Protein 7AL4 (pdb70)

Nearest PDB structures (foldseek):
  7al4-assembly2_C  TM=1.002E+00  e=0.000E+00  Felis catus
  7al4-assembly1_A  TM=9.936E-01  e=0.000E+00  Felis catus
  6sem-assembly2_A  TM=9.469E-01  e=6.410E-75  synthetic construct
  6sf0-assembly2_C-2  TM=9.370E-01  e=1.405E-74  synthetic construct
  6sek-assembly1_B  TM=9.718E-01  e=6.486E-70  synthetic construct

Secondary structure (DSSP, 8-state):
--EEEEE--BHHHHHHHHHHHHTT-EEEEE-SSSSSBGGGS--SS--TTS----TT-B-SS-TTTSSBTTBPPPTTS-SS-BHHHHHHHHHHHHHHTT-GGGEESS-EEEEEEE-TTHHHH--EEEEEEETTEEE--EESEEEE---SSSSB---GGGSTT-TT--SEEEEGGG---GGGGSS-EEEEES--HHHHHHHHHHHTT-SEEEEE-SS---EE-SSTGGG--THHHHSBHHHHHHHHSS-HHHHHHHHHHHHHTTS-HHHHT---SS-SS-PPPEE-SSHHHHHHTTSEEEE--EEEEETTEEEETT--S-EE-SEEEE---B----SSS-TTT----SS----BTTTB-S-SSS--EEE-S--EESS-HHHHHHHHHHHHHHHHTTSS----HHHHHHHHHHHHTT---SSSS---SSSEE-HHHHHHHHHHHTT----HHHHHHH-HHHHHHHHTSB--GGGGTTSSTT--STHHHHHHHHHHHHHHTT--S--------SS------/--EEEEE--BHHHHHHHHHHHHTT-EEEEE-SSSSSBTTSS--SS--TTS----TT-B-SS-TTTSS-TT-PPPTTS-SS-BHHHHHHHHHHHHHHTT-GGGEESS-EEEEEEE-TTHHHH--EEEEEEBTTB----EESEEEE---SSSSB---GGGSTT-TT--SEEEEGGG---GGGSSS-EEEEES--HHHHHHHHHHHTT-SEEEEE-SS---EE-SS-GGG--HHHHHSBHHHHHHHHSS-HHHHHHHHHHHHHTTS-HHHHT---SS-SS-PPPEE-SSHHHHHHTTSSEEE--EEEE-SSEEEETT--S-EE-SEEEE---B----TTS-TTT----SS----BTTTB-S-SSS--EEE-S--EESS-HHHHHHHHHHHHHHHHTTSS----HHHHHHHHHHHHTT---SSSS---SSSEE-HHHHHHHHHHHTT----HHHHHHH-HHHHHHHHTSB--GGGGTTSSTT--STHHHHHHHHHHHHHHTT--S----------TTTSSTTS----/--EEEEE--BHHHHHHHHHHHHTT-EEEEE-SSSSSBTTSS--SS--TTS----TT-B-SS-TTTSS-TT-PPPTTS-SS-BHHHHHHHHHHHHHHTT-GGGEESS-EEEEEEE-TTHHHH--EEEEEEBTTB----EESEEEE---SSSSB---GGGSTT-TT--SEEEEGGG---GGGSSS-EEEEES--HHHHHHHHHHHTT-SEEEEE-SS---EE-SSTGGG--THHHHSBHHHHHHHHSS-HHHHHHHHHHHHHTTS-HHHHT---SS-SS-PPPEE-SSHHHHHHTTSSEEE--EEEE-SSEEEETT--S-EE-SEEEE---B----SSS-TT---SS----BTTTB-S-SSS----S--EESS-HHHHHHHHHHHHHHHHTTSS----HHHHHHHHHHHHTT---SSSS---SSSEE-HHHHHHHHHHHTT----HHHHHHH-HHHHHHHHTSB--GGGGTTSSTT--STHHHHHHHHHHHHHHTT--S------S---SSSGGG-------/--EEEEE--BHHHHHHHHHHHHTT-EEEEE-SSSSSBGGGS--SS--TTS----TT-B-SS-TTTSS-TT-PPPTTS-SS-BHHHHHHHHHHHHHHTT-GGGEESS-EEEEEEE-TTHHHH--EEEEEEBTTB----EESEEEE---SSSSB---GGGSTT-TT--SEEEEGGG---GGGGSS-EEEEES--HHHHHHHHHHHTT-SEEEEE-SS---EE-SS-GGG--THHHHSBHHHHHHHHSS-HHHHHHHHHHHHHTTS-HHHHT---SS-SS-PPPEE-SSHHHHHHTTSSEEE--EEEE-SSEEEETT--S-EE-SEEEE---B----SSS-TTT----SS----BTTTB-S-SSS--EEE-S--EESS-HHHHHHHHHHHHHHHHTTSS----HHHHHHHHHHHHTT---SSSS---SSSEE-HHHHHHHHHHHTT----HHHHHHH-HHHHHHHHTSB--GGGGTTSSTT--STHHHHHHHHHHHHHHTT--S------S-SSSTTTTTTTS----

Sequence (2084 aa):
AKRVAIVGAGVSGLASIKCCLEEGLEPTCFERSDDLGGLWRFTEHVEEGRASLYKSVVSNSCKEMSCYSDFPFPEDYPNYVPNSQFLEYLKMYANRFNLLKHIQFKTKVCSVTKCPDFTVTGQWEVVTQHEGKQESAIFDAVMVCTGFLTDPYLPLDSFPGINTFKGQYFHSRQYKHPDIFKDKRVLVVGMGNSGTDIAVEASHLAKKVFLSTTGGAWVMSRVFDSGYPWDMVFTTRFQNMLRNSLPTPIVTWLMARKMNSWFNHANYGLVPEDRTQLREPVLNDELPGCIITGKVLIKPSIKEVKENSVIFNNTPKEEPIDIIVFATGYTFAFPFLDESVVKVENGQASLYKYIFPAHLPKPTLAVIGLIKPLGSIIPTGETQARWAVRVLKGINKLPPQSVMIEEVNARKENKPSGFGLCYCKALQSDYITYIDELLTYINAKPNLLSMLLTDPRLALTIFFGPCTPYQFRLTGPGKWEGARNAILTQWDRTFKVTKTRIVQASLLKLLSLPVLLLALLLMCAKRVAIVGAGVSGLASIKCCLEEGLEPTCFERSDDLGGLWRFTEHVEEGRASLYKSVVSNSCKEMSCYSDFPFPEDYPNYVPNSQFLEYLKMYANRFNLLKHIQFKTKVCSVTKCPDFTVTGQWEVVTQHEGKQESAIFDAVMVCTGFLTDPYLPLDSFPGINTFKGQYFHSRQYKHPDIFKDKRVLVVGMGNSGTDIAVEASHLAKKVFLSTTGGAWVMSRVFDSGYPWDMVFTTRFQNMLRNSLPTPIVTWLMARKMNSWFNHANYGLVPEDRTQLREPVLNDELPGCIITGKVLIKPSIKEVKENSVIFNNTPKEEPIDIIVFATGYTFAFPFLDESVVENGQASLYKYIFPAHLPKPTVIGLIKPLGSIIPTGETQARWAVRVLKGINKLPPQSVMIEEVNARKENKPSGFGLCYCKALQSDYITYIDELLTYINAKPNLLSMLLTDPRLALTIFFGPCTPYQFRLTGPGKWEGARNAILTQWDRTFKVTKTRIVQESPSPFASLLKLLSLPVLLLAKRVAIVGAGVSGLASIKCCLEEGLEPTCFERSDDLGGLWRFTEHVEEGRASLYKSVVSNSCKEMSCYSDFPFPEDYPNYVPNSQFLEYLKMYANRFNLLKHIQFKTKVCSVTKCPDFTVTGQWEVVTQHEGKQESAIFDAVMVCTGFLTDPYLPLDSFPGINTFKGQYFHSRQYKHPDIFKDKRVLVVGMGNSGTDIAVEASHLAKKVFLSTTGGAWVMSRVFDSGYPWDMVFTTRFQNMLRNSLPTPIVTWLMARKMNSWFNHANYGLVPEDRTQLREPVLNDELPGCIITGKVLIKPSIKEVKENSVIFNNTPKEEPIDIIVFATGYTFAFPFLDESVVKVENGQASLYKYIFPAHLPKPTLAVIGLIKPLGSIIPTGETQARWAVRVLKGINKLPPQSVMIEEVNARKENKPSGFGLCYCKALQSDYITYIDELLTYINAKPNLLSMLLTDPRLALTIFFGPCTPYQFRLTGPGKWEGARNAILTQWDRTFKVTKTRIVQESPSPFASLLKLLSLPVLLAKRVAIVGAGVSGLASIKCCLEEGLEPTCFERSDDLGGLWRFTEHVEEGRASLYKSVVSNSCKEMSCYSDFPFPEDYPNYVPNSQFLEYLKMYANRFNLLKHIQFKTKVCSVTKCPDFTVTGQWEVVTQHEGKQESAIFDAVMVCTGFLTDPYLPLDSFPGINTFKGQYFHSRQYKHPDIFKDKRVLVVGMGNSGTDIAVEASHLAKKVFLSTTGGAWVMSRVFDSGYPWDMVFTTRFQNMLRNSLPTPIVTWLMARKMNSWFNHANYGLVPEDRTQLREPVLNDELPGCIITGKVLIKPSIKEVKENSVIFNNTPKEEPIDIIVFATGYTFAFPFLDESVVKVENGQASLYKYIFPAHLPKPTLAVIGLIKPLGSIIPTGETQARWAVRVLKGINKLPPQSVMIEEVNARKENKPSGFGLCYCKALQSDYITYIDELLTYINAKPNLLSMLLTDPRLALTIFFGPCTPYQFRLTGPGKWEGARNAILTQWDRTFKVTKTRIVQESPSPFASLLKLL

B-factor: mean 87.75, std 40.33, range [3.34, 261.52]

Structure (mmCIF, N/CA/C/O backbone):
data_7AL4
#
_entry.id   7AL4
#
_cell.length_a   115.919
_cell.length_b   92.453
_cell.length_c   156.688
_cell.angle_alpha   90.00
_cell.angle_beta   95.12
_cell.angle_gamma   90.00
#
_symmetry.space_group_name_H-M   'P 1 21 1'
#
loop_
_entity.id
_entity.type
_entity.pdbx_description
1 polymer 'Ancestral Flavin-containing monooxygenase 1 (mammalian)'
2 non-polymer 'FLAVIN-ADENINE DINUCLEOTIDE'
3 non-polymer 'NADP NICOTINAMIDE-ADENINE-DINUCLEOTIDE PHOSPHATE'
4 non-polymer DODECYL-BETA-D-MALTOSIDE
5 non-polymer GLYCEROL
6 non-polymer 'CHLORIDE ION'
7 water water
#
loop_
_atom_site.group_PDB
_atom_site.id
_atom_site.type_symbol
_atom_site.label_atom_id
_atom_site.label_alt_id
_atom_site.label_comp_id
_atom_site.label_asym_id
_atom_site.label_entity_id
_atom_site.label_seq_id
_atom_site.pdbx_PDB_ins_code
_atom_site.Cartn_x
_atom_site.Cartn_y
_atom_site.Cartn_z
_atom_site.occupancy
_atom_site.B_iso_or_equiv
_atom_site.auth_seq_id
_atom_site.auth_comp_id
_atom_site.auth_asym_id
_atom_site.auth_atom_id
_atom_site.pdbx_PDB_model_num
ATOM 1 N N . ALA A 1 2 ? -34.309 -24.374 -85.579 1.00 74.79 2 ALA D N 1
ATOM 2 C CA . ALA A 1 2 ? -34.913 -25.187 -86.689 1.00 74.04 2 ALA D CA 1
ATOM 3 C C . ALA A 1 2 ? -35.790 -26.325 -86.123 1.00 70.05 2 ALA D C 1
ATOM 4 O O . ALA A 1 2 ? -36.683 -26.801 -86.852 1.00 77.69 2 ALA D O 1
ATOM 6 N N . LYS A 1 3 ? -35.565 -26.720 -84.865 1.00 59.86 3 LYS D N 1
ATOM 7 C CA . LYS A 1 3 ? -36.195 -27.891 -84.187 1.00 55.34 3 LYS D CA 1
ATOM 8 C C . LYS A 1 3 ? -37.716 -27.691 -84.069 1.00 52.97 3 LYS D C 1
ATOM 9 O O . LYS A 1 3 ? -38.148 -26.636 -83.564 1.00 47.88 3 LYS D O 1
ATOM 15 N N . ARG A 1 4 ? -38.486 -28.691 -84.516 1.00 53.80 4 ARG D N 1
ATOM 16 C CA . ARG A 1 4 ? -39.977 -28.751 -84.431 1.00 54.06 4 ARG D CA 1
ATOM 17 C C . ARG A 1 4 ? -40.412 -29.234 -83.038 1.00 51.07 4 ARG D C 1
ATOM 18 O O . ARG A 1 4 ? -40.129 -30.404 -82.705 1.00 51.55 4 ARG D O 1
ATOM 26 N N . VAL A 1 5 ? -41.112 -28.390 -82.275 1.00 47.50 5 VAL D N 1
ATOM 27 C CA . VAL A 1 5 ? -41.542 -28.706 -80.877 1.00 47.07 5 VAL D CA 1
ATOM 28 C C . VAL A 1 5 ? -43.071 -28.845 -80.833 1.00 45.13 5 VAL D C 1
ATOM 29 O O . VAL A 1 5 ? -43.779 -27.941 -81.315 1.00 44.55 5 VAL D O 1
ATOM 33 N N . ALA A 1 6 ? -43.549 -29.959 -80.277 1.00 43.78 6 ALA D N 1
ATOM 34 C CA . ALA A 1 6 ? -44.982 -30.223 -79.997 1.00 41.58 6 ALA D CA 1
ATOM 35 C C . ALA A 1 6 ? -45.302 -29.748 -78.585 1.00 37.37 6 ALA D C 1
ATOM 36 O O . ALA A 1 6 ? -44.639 -30.220 -77.642 1.00 33.57 6 ALA D O 1
ATOM 38 N N . ILE A 1 7 ? -46.281 -28.852 -78.470 1.00 36.73 7 ILE D N 1
ATOM 39 C CA . ILE A 1 7 ? -46.777 -28.312 -77.168 1.00 36.60 7 ILE D CA 1
ATOM 40 C C . ILE A 1 7 ? -48.166 -28.894 -76.890 1.00 34.90 7 ILE D C 1
ATOM 41 O O . ILE A 1 7 ? -49.077 -28.671 -77.707 1.00 34.65 7 ILE D O 1
ATOM 46 N N . VAL A 1 8 ? -48.313 -29.629 -75.790 1.00 33.74 8 VAL D N 1
ATOM 47 C CA . VAL A 1 8 ? -49.611 -30.253 -75.393 1.00 35.26 8 VAL D CA 1
ATOM 48 C C . VAL A 1 8 ? -50.322 -29.294 -74.437 1.00 36.41 8 VAL D C 1
ATOM 49 O O . VAL A 1 8 ? -49.848 -29.141 -73.290 1.00 36.84 8 VAL D O 1
ATOM 53 N N . GLY A 1 9 ? -51.405 -28.672 -74.909 1.00 37.11 9 GLY D N 1
ATOM 54 C CA . GLY A 1 9 ? -52.249 -27.756 -74.112 1.00 37.91 9 GLY D CA 1
ATOM 55 C C . GLY A 1 9 ? -51.859 -26.306 -74.318 1.00 36.22 9 GLY D C 1
ATOM 56 O O . GLY A 1 9 ? -50.661 -26.039 -74.505 1.00 35.78 9 GLY D O 1
ATOM 57 N N . ALA A 1 10 ? -52.849 -25.413 -74.305 1.00 35.84 10 ALA D N 1
ATOM 58 C CA . ALA A 1 10 ? -52.679 -23.950 -74.483 1.00 36.53 10 ALA D CA 1
ATOM 59 C C . ALA A 1 10 ? -53.100 -23.220 -73.204 1.00 33.63 10 ALA D C 1
ATOM 60 O O . ALA A 1 10 ? -53.685 -22.119 -73.289 1.00 30.39 10 ALA D O 1
ATOM 62 N N . GLY A 1 11 ? -52.795 -23.821 -72.056 1.00 32.42 11 GLY D N 1
ATOM 63 C CA . GLY A 1 11 ? -52.930 -23.150 -70.752 1.00 31.47 11 GLY D CA 1
ATOM 64 C C . GLY A 1 11 ? -51.849 -22.099 -70.580 1.00 29.68 11 GLY D C 1
ATOM 65 O O . GLY A 1 11 ? -51.077 -21.878 -71.531 1.00 30.08 11 GLY D O 1
ATOM 66 N N . VAL A 1 12 ? -51.805 -21.476 -69.406 1.00 28.47 12 VAL D N 1
ATOM 67 C CA . VAL A 1 12 ? -50.697 -20.584 -68.956 1.00 27.85 12 VAL D CA 1
ATOM 68 C C . VAL A 1 12 ? -49.361 -21.189 -69.385 1.00 27.00 12 VAL D C 1
ATOM 69 O O . VAL A 1 12 ? -48.588 -20.496 -70.054 1.00 28.47 12 VAL D O 1
ATOM 73 N N . SER A 1 13 ? -49.107 -22.432 -68.974 1.00 26.36 13 SER D N 1
ATOM 74 C CA . SER A 1 13 ? -47.866 -23.210 -69.260 1.00 26.27 13 SER D CA 1
ATOM 75 C C . SER A 1 13 ? -47.667 -23.373 -70.781 1.00 25.71 13 SER D C 1
ATOM 76 O O . SER A 1 13 ? -46.539 -23.151 -71.288 1.00 23.23 13 SER D O 1
ATOM 79 N N . GLY A 1 14 ? -48.732 -23.753 -71.490 1.00 26.03 14 GLY D N 1
ATOM 80 C CA . GLY A 1 14 ? -48.720 -23.906 -72.959 1.00 26.02 14 GLY D CA 1
ATOM 81 C C . GLY A 1 14 ? -48.231 -22.648 -73.641 1.00 25.51 14 GLY D C 1
ATOM 82 O O . GLY A 1 14 ? -47.216 -22.716 -74.354 1.00 24.91 14 GLY D O 1
ATOM 83 N N . LEU A 1 15 ? -48.930 -21.537 -73.402 1.00 25.79 15 LEU D N 1
ATOM 84 C CA . LEU A 1 15 ? -48.668 -20.225 -74.057 1.00 26.41 15 LEU D CA 1
ATOM 85 C C . LEU A 1 15 ? -47.202 -19.832 -73.849 1.00 26.59 15 LEU D C 1
ATOM 86 O O . LEU A 1 15 ? -46.553 -19.424 -74.832 1.00 26.45 15 LEU D O 1
ATOM 91 N N . ALA A 1 16 ? -46.706 -19.980 -72.619 1.00 26.98 16 ALA D N 1
ATOM 92 C CA . ALA A 1 16 ? -45.302 -19.689 -72.234 1.00 27.51 16 ALA D CA 1
ATOM 93 C C . ALA A 1 16 ? -44.354 -20.487 -73.134 1.00 28.15 16 ALA D C 1
ATOM 94 O O . ALA A 1 16 ? -43.390 -19.912 -73.665 1.00 28.94 16 ALA D O 1
ATOM 96 N N . SER A 1 17 ? -44.642 -21.772 -73.301 1.00 29.12 17 SER D N 1
ATOM 97 C CA . SER A 1 17 ? -43.834 -22.694 -74.133 1.00 30.12 17 SER D CA 1
ATOM 98 C C . SER A 1 17 ? -43.815 -22.164 -75.566 1.00 32.25 17 SER D C 1
ATOM 99 O O . SER A 1 17 ? -42.702 -22.001 -76.115 1.00 35.73 17 SER D O 1
ATOM 102 N N . ILE A 1 18 ? -44.994 -21.879 -76.133 1.00 32.57 18 ILE D N 1
ATOM 103 C CA . ILE A 1 18 ? -45.122 -21.356 -77.529 1.00 32.66 18 ILE D CA 1
ATOM 104 C C . ILE A 1 18 ? -44.210 -20.136 -77.645 1.00 32.52 18 ILE D C 1
ATOM 105 O O . ILE A 1 18 ? -43.335 -20.137 -78.540 1.00 31.67 18 ILE D O 1
ATOM 110 N N . LYS A 1 19 ? -44.410 -19.166 -76.746 1.00 32.39 19 LYS D N 1
ATOM 111 C CA . LYS A 1 19 ? -43.657 -17.880 -76.698 1.00 33.93 19 LYS D CA 1
ATOM 112 C C . LYS A 1 19 ? -42.155 -18.142 -76.588 1.00 35.00 19 LYS D C 1
ATOM 113 O O . LYS A 1 19 ? -41.390 -17.576 -77.413 1.00 36.55 19 LYS D O 1
ATOM 119 N N . CYS A 1 20 ? -41.760 -18.936 -75.594 1.00 34.73 20 CYS D N 1
ATOM 120 C CA . CYS A 1 20 ? -40.339 -19.289 -75.322 1.00 38.12 20 CYS D CA 1
ATOM 121 C C . CYS A 1 20 ? -39.704 -20.006 -76.524 1.00 40.08 20 CYS D C 1
ATOM 122 O O . CYS A 1 20 ? -38.490 -19.786 -76.757 1.00 38.10 20 CYS D O 1
ATOM 125 N N . CYS A 1 21 ? -40.491 -20.827 -77.232 1.00 41.54 21 CYS D N 1
ATOM 126 C CA . CYS A 1 21 ? -40.097 -21.509 -78.497 1.00 42.72 21 CYS D CA 1
ATOM 127 C C . CYS A 1 21 ? -39.799 -20.460 -79.571 1.00 45.74 21 CYS D C 1
ATOM 128 O O . CYS A 1 21 ? -38.636 -20.385 -79.998 1.00 51.69 21 CYS D O 1
ATOM 131 N N . LEU A 1 22 ? -40.815 -19.701 -79.990 1.00 46.34 22 LEU D N 1
ATOM 132 C CA . LEU A 1 22 ? -40.677 -18.578 -80.961 1.00 48.58 22 LEU D CA 1
ATOM 133 C C . LEU A 1 22 ? -39.417 -17.770 -80.632 1.00 48.18 22 LEU D C 1
ATOM 134 O O . LEU A 1 22 ? -38.625 -17.491 -81.569 1.00 45.24 22 LEU D O 1
ATOM 139 N N . GLU A 1 23 ? -39.252 -17.433 -79.347 1.00 47.80 23 GLU D N 1
ATOM 140 C CA . GLU A 1 23 ? -38.203 -16.505 -78.829 1.00 49.14 23 GLU D CA 1
ATOM 141 C C . GLU A 1 23 ? -36.810 -17.087 -79.103 1.00 44.21 23 GLU D C 1
ATOM 142 O O . GLU A 1 23 ? -35.941 -16.342 -79.577 1.00 43.57 23 GLU D O 1
ATOM 148 N N . GLU A 1 24 ? -36.615 -18.376 -78.831 1.00 41.42 24 GLU D N 1
ATOM 149 C CA . GLU A 1 24 ? -35.326 -19.085 -79.073 1.00 41.10 24 GLU D CA 1
ATOM 150 C C . GLU A 1 24 ? -35.318 -19.687 -80.490 1.00 42.00 24 GLU D C 1
ATOM 151 O O . GLU A 1 24 ? -34.444 -20.550 -80.773 1.00 42.40 24 GLU D O 1
ATOM 157 N N . GLY A 1 25 ? -36.236 -19.228 -81.354 1.00 39.76 25 GLY D N 1
ATOM 158 C CA . GLY A 1 25 ? -36.302 -19.582 -82.789 1.00 36.87 25 GLY D CA 1
ATOM 159 C C . GLY A 1 25 ? -36.445 -21.074 -83.021 1.00 34.55 25 GLY D C 1
ATOM 160 O O . GLY A 1 25 ? -35.633 -21.630 -83.748 1.00 33.28 25 GLY D O 1
ATOM 161 N N . LEU A 1 26 ? -37.425 -21.708 -82.384 1.00 35.87 26 LEU D N 1
ATOM 162 C CA . LEU A 1 26 ? -37.854 -23.096 -82.696 1.00 37.07 26 LEU D CA 1
ATOM 163 C C . LEU A 1 26 ? -39.210 -23.020 -83.383 1.00 37.99 26 LEU D C 1
ATOM 164 O O . LEU A 1 26 ? -39.705 -21.910 -83.548 1.00 40.05 26 LEU D O 1
ATOM 169 N N . GLU A 1 27 ? -39.771 -24.158 -83.778 1.00 41.73 27 GLU D N 1
ATOM 170 C CA . GLU A 1 27 ? -41.058 -24.210 -84.524 1.00 47.66 27 GLU D CA 1
ATOM 171 C C . GLU A 1 27 ? -42.094 -24.913 -83.649 1.00 44.79 27 GLU D C 1
ATOM 172 O O . GLU A 1 27 ? -42.233 -26.137 -83.674 1.00 44.07 27 GLU D O 1
ATOM 178 N N . PRO A 1 28 ? -42.846 -24.160 -82.820 1.00 41.40 28 PRO D N 1
ATOM 179 C CA . PRO A 1 28 ? -43.852 -24.766 -81.957 1.00 39.73 28 PRO D CA 1
ATOM 180 C C . PRO A 1 28 ? -45.174 -25.044 -82.682 1.00 37.96 28 PRO D C 1
ATOM 181 O O . PRO A 1 28 ? -45.659 -24.174 -83.401 1.00 34.95 28 PRO D O 1
ATOM 185 N N . THR A 1 29 ? -45.677 -26.267 -82.498 1.00 37.57 29 THR D N 1
ATOM 186 C CA . THR A 1 29 ? -47.054 -26.696 -82.853 1.00 37.84 29 THR D CA 1
ATOM 187 C C . THR A 1 29 ? -47.755 -27.143 -81.566 1.00 36.02 29 THR D C 1
ATOM 188 O O . THR A 1 29 ? -47.335 -28.158 -80.969 1.00 35.29 29 THR D O 1
ATOM 192 N N . CYS A 1 30 ? -48.771 -26.380 -81.160 1.00 34.27 30 CYS D N 1
ATOM 193 C CA . CYS A 1 30 ? -49.473 -26.507 -79.856 1.00 32.48 30 CYS D CA 1
ATOM 194 C C . CYS A 1 30 ? -50.877 -27.089 -80.032 1.00 30.80 30 CYS D C 1
ATOM 195 O O . CYS A 1 30 ? -51.723 -26.443 -80.678 1.00 29.98 30 CYS D O 1
ATOM 198 N N . PHE A 1 31 ? -51.102 -28.254 -79.434 1.00 29.46 31 PHE D N 1
ATOM 199 C CA . PHE A 1 31 ? -52.379 -29.005 -79.509 1.00 29.91 31 PHE D CA 1
ATOM 200 C C . PHE A 1 31 ? -53.188 -28.732 -78.245 1.00 31.46 31 PHE D C 1
ATOM 201 O O . PHE A 1 31 ? -52.797 -29.201 -77.161 1.00 31.71 31 PHE D O 1
ATOM 209 N N . GLU A 1 32 ? -54.269 -27.968 -78.393 1.00 33.76 32 GLU D N 1
ATOM 210 C CA . GLU A 1 32 ? -55.278 -27.723 -77.328 1.00 34.74 32 GLU D CA 1
ATOM 211 C C . GLU A 1 32 ? -56.484 -28.621 -77.612 1.00 35.28 32 GLU D C 1
ATOM 212 O O . GLU A 1 32 ? -56.848 -28.762 -78.783 1.00 36.66 32 GLU D O 1
ATOM 218 N N . ARG A 1 33 ? -57.064 -29.216 -76.577 1.00 37.86 33 ARG D N 1
ATOM 219 C CA . ARG A 1 33 ? -58.188 -30.182 -76.708 1.00 41.32 33 ARG D CA 1
ATOM 220 C C . ARG A 1 33 ? -59.528 -29.441 -76.687 1.00 41.09 33 ARG D C 1
ATOM 221 O O . ARG A 1 33 ? -60.505 -29.959 -77.260 1.00 41.80 33 ARG D O 1
ATOM 229 N N . SER A 1 34 ? -59.579 -28.291 -76.020 1.00 41.77 34 SER D N 1
ATOM 230 C CA . SER A 1 34 ? -60.782 -27.419 -75.968 1.00 43.79 34 SER D CA 1
ATOM 231 C C . SER A 1 34 ? -60.744 -26.441 -77.145 1.00 43.79 34 SER D C 1
ATOM 232 O O . SER A 1 34 ? -59.828 -26.568 -77.977 1.00 44.10 34 SER D O 1
ATOM 235 N N . ASP A 1 35 ? -61.701 -25.512 -77.202 1.00 44.23 35 ASP D N 1
ATOM 236 C CA . ASP A 1 35 ? -61.948 -24.639 -78.383 1.00 45.14 35 ASP D CA 1
ATOM 237 C C . ASP A 1 35 ? -61.341 -23.250 -78.169 1.00 41.58 35 ASP D C 1
ATOM 238 O O . ASP A 1 35 ? -61.533 -22.398 -79.039 1.00 41.37 35 ASP D O 1
ATOM 243 N N . ASP A 1 36 ? -60.642 -23.030 -77.058 1.00 41.19 36 ASP D N 1
ATOM 244 C CA . ASP A 1 36 ? -59.932 -21.749 -76.794 1.00 43.32 36 ASP D CA 1
ATOM 245 C C .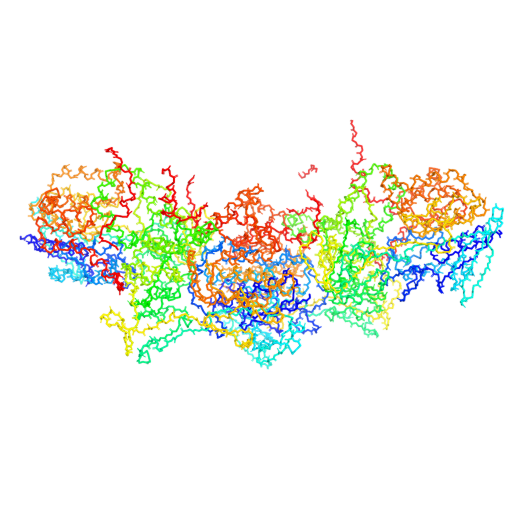 ASP A 1 36 ? -58.892 -21.956 -75.691 1.00 40.86 36 ASP D C 1
ATOM 246 O O . ASP A 1 36 ? -59.028 -22.896 -74.890 1.00 39.21 36 ASP D O 1
ATOM 251 N N . LEU A 1 37 ? -57.882 -21.090 -75.682 1.00 41.47 37 LEU D N 1
ATOM 252 C CA . LEU A 1 37 ? -56.717 -21.139 -74.756 1.00 41.57 37 LEU D CA 1
ATOM 253 C C . LEU A 1 37 ? -57.176 -20.874 -73.314 1.00 40.71 37 LEU D C 1
ATOM 254 O O . LEU A 1 37 ? -58.390 -20.730 -73.088 1.00 33.90 37 LEU D O 1
ATOM 259 N N . GLY A 1 38 ? -56.204 -20.809 -72.398 1.00 42.96 38 GLY D N 1
ATOM 260 C CA . GLY A 1 38 ? -56.377 -20.456 -70.975 1.00 43.05 38 GLY D CA 1
ATOM 261 C C . GLY A 1 38 ? -56.436 -21.688 -70.089 1.00 44.47 38 GLY D C 1
ATOM 262 O O . GLY A 1 38 ? -55.879 -21.649 -68.942 1.00 39.52 38 GLY D O 1
ATOM 263 N N . GLY A 1 39 ? -57.082 -22.740 -70.608 1.00 47.22 39 GLY D N 1
ATOM 264 C CA . GLY A 1 39 ? -57.527 -23.907 -69.822 1.00 49.75 39 GLY D CA 1
ATOM 265 C C . GLY A 1 39 ? -58.331 -23.475 -68.598 1.00 48.07 39 GLY D C 1
ATOM 266 O O . GLY A 1 39 ? -59.528 -23.138 -68.741 1.00 48.19 39 GLY D O 1
ATOM 267 N N . LEU A 1 40 ? -57.684 -23.449 -67.435 1.00 44.94 40 LEU D N 1
ATOM 268 C CA . LEU A 1 40 ? -58.360 -23.190 -66.138 1.00 44.45 40 LEU D CA 1
ATOM 269 C C . LEU A 1 40 ? -59.048 -21.832 -66.189 1.00 38.54 40 LEU D C 1
ATOM 270 O O . LEU A 1 40 ? -60.253 -21.750 -65.889 1.00 37.25 40 LEU D O 1
ATOM 275 N N . TRP A 1 41 ? -58.260 -20.820 -66.519 1.00 34.19 41 TRP D N 1
ATOM 276 C CA . TRP A 1 41 ? -58.637 -19.398 -66.368 1.00 34.39 41 TRP D CA 1
ATOM 277 C C . TRP A 1 41 ? -59.807 -19.066 -67.287 1.00 35.95 41 TRP D C 1
ATOM 278 O O . TRP A 1 41 ? -60.508 -18.074 -67.009 1.00 41.21 41 TRP D O 1
ATOM 289 N N . ARG A 1 42 ? -60.034 -19.863 -68.325 1.00 36.07 42 ARG D N 1
ATOM 290 C CA . ARG A 1 42 ? -61.262 -19.695 -69.141 1.00 37.86 42 ARG D CA 1
ATOM 291 C C . ARG A 1 42 ? -62.423 -20.324 -68.369 1.00 39.80 42 ARG D C 1
ATOM 292 O O . ARG A 1 42 ? -62.507 -21.565 -68.327 1.00 38.74 42 ARG D O 1
ATOM 300 N N . PHE A 1 43 ? -63.257 -19.489 -67.749 1.00 42.51 43 PHE D N 1
ATOM 301 C CA . PHE A 1 43 ? -64.512 -19.941 -67.107 1.00 44.16 43 PHE D CA 1
ATOM 302 C C . PHE A 1 43 ? -65.519 -20.287 -68.204 1.00 49.80 43 PHE D C 1
ATOM 303 O O . PHE A 1 43 ? -65.850 -19.403 -69.017 1.00 52.51 43 PHE D O 1
ATOM 311 N N . THR A 1 44 ? -65.962 -21.541 -68.246 1.00 55.49 44 THR D N 1
ATOM 312 C CA . THR A 1 44 ? -67.159 -21.959 -69.023 1.00 61.22 44 THR D CA 1
ATOM 313 C C . THR A 1 44 ? -68.279 -22.271 -68.036 1.00 64.37 44 THR D C 1
ATOM 314 O O . THR A 1 44 ? -67.970 -22.475 -66.844 1.00 61.62 44 THR D O 1
ATOM 318 N N . GLU A 1 45 ? -69.513 -22.318 -68.537 1.00 67.47 45 GLU D N 1
ATOM 319 C CA . GLU A 1 45 ? -70.701 -22.743 -67.753 1.00 66.13 45 GLU D CA 1
ATOM 320 C C . GLU A 1 45 ? -70.573 -24.246 -67.498 1.00 63.36 45 GLU D C 1
ATOM 321 O O . GLU A 1 45 ? -70.642 -24.655 -66.337 1.00 56.03 45 GLU D O 1
ATOM 327 N N . HIS A 1 46 ? -70.337 -25.010 -68.565 1.00 71.55 46 HIS D N 1
ATOM 328 C CA . HIS A 1 46 ? -70.222 -26.494 -68.550 1.00 76.52 46 HIS D CA 1
ATOM 329 C C . HIS A 1 46 ? -68.853 -26.904 -68.009 1.00 68.46 46 HIS D C 1
ATOM 330 O O . HIS A 1 46 ? -67.906 -26.136 -68.180 1.00 71.22 46 HIS D O 1
ATOM 337 N N . VAL A 1 47 ? -68.785 -28.061 -67.350 1.00 63.85 47 VAL D N 1
ATOM 338 C CA . VAL A 1 47 ? -67.512 -28.775 -67.027 1.00 63.68 47 VAL D CA 1
ATOM 339 C C . VAL A 1 47 ? -67.058 -29.520 -68.286 1.00 64.37 47 VAL D C 1
ATOM 340 O O . VAL A 1 47 ? -67.755 -30.473 -68.686 1.00 65.35 47 VAL D O 1
ATOM 344 N N . GLU A 1 48 ? -65.941 -29.098 -68.886 1.00 61.75 48 GLU D N 1
ATOM 345 C CA . GLU A 1 48 ? -65.278 -29.825 -70.002 1.00 57.27 48 GLU D CA 1
ATOM 346 C C . GLU A 1 48 ? -64.372 -30.874 -69.360 1.00 55.53 48 GLU D C 1
ATOM 347 O O . GLU A 1 48 ? -63.675 -30.513 -68.399 1.00 51.14 48 GLU D O 1
ATOM 353 N N . GLU A 1 49 ? -64.417 -32.118 -69.840 1.00 58.05 49 GLU D N 1
ATOM 354 C CA . GLU A 1 49 ? -63.526 -33.206 -69.346 1.00 63.44 49 GLU D CA 1
ATOM 355 C C . GLU A 1 49 ? -62.119 -32.998 -69.927 1.00 61.42 49 GLU D C 1
ATOM 356 O O . GLU A 1 49 ? -61.996 -32.396 -71.019 1.00 57.36 49 GLU D O 1
ATOM 362 N N . GLY A 1 50 ? -61.100 -33.424 -69.175 1.00 61.96 50 GLY D N 1
ATOM 363 C CA . GLY A 1 50 ? -59.672 -33.261 -69.523 1.00 64.84 50 GLY D CA 1
ATOM 364 C C . GLY A 1 50 ? -59.151 -31.847 -69.290 1.00 64.75 50 GLY D C 1
ATOM 365 O O . GLY A 1 50 ? -57.939 -31.623 -69.532 1.00 73.92 50 GLY D O 1
ATOM 366 N N . ARG A 1 51 ? -60.010 -30.934 -68.821 1.00 57.58 51 ARG D N 1
ATOM 367 C CA . ARG A 1 51 ? -59.716 -29.477 -68.717 1.00 54.01 51 ARG D CA 1
ATOM 368 C C . ARG A 1 51 ? -60.208 -28.929 -67.376 1.00 56.33 51 ARG D C 1
ATOM 369 O O . ARG A 1 51 ? -61.435 -28.980 -67.132 1.00 59.51 51 ARG D O 1
ATOM 377 N N . ALA A 1 52 ? -59.297 -28.372 -66.573 1.00 55.41 52 ALA D N 1
ATOM 378 C CA . ALA A 1 52 ? -59.567 -27.928 -65.181 1.00 51.93 52 ALA D CA 1
ATOM 379 C C . ALA A 1 52 ? -60.809 -27.039 -65.176 1.00 51.12 52 ALA D C 1
ATOM 380 O O . ALA A 1 52 ? -61.026 -26.323 -66.163 1.00 47.82 52 ALA D O 1
ATOM 382 N N . SER A 1 53 ? -61.605 -27.109 -64.112 1.00 56.71 53 SER D N 1
ATOM 383 C CA . SER A 1 53 ? -62.910 -26.404 -64.006 1.00 57.72 53 SER D CA 1
ATOM 384 C C . SER A 1 53 ? -62.868 -25.350 -62.903 1.00 53.78 53 SER D C 1
ATOM 385 O O . SER A 1 53 ? -62.144 -25.539 -61.907 1.00 55.49 53 SER D O 1
ATOM 388 N N . LEU A 1 54 ? -63.694 -24.321 -63.066 1.00 50.87 54 LEU D N 1
ATOM 389 C CA . LEU A 1 54 ? -63.654 -23.082 -62.252 1.00 49.21 54 LEU D CA 1
ATOM 390 C C . LEU A 1 54 ? -65.073 -22.683 -61.850 1.00 46.40 54 LEU D C 1
ATOM 391 O O . LEU A 1 54 ? -65.980 -22.868 -62.663 1.00 44.83 54 LEU D O 1
ATOM 396 N N . TYR A 1 55 ? -65.245 -22.155 -60.638 1.00 46.51 55 TYR D N 1
ATOM 397 C CA . TYR A 1 55 ? -66.508 -21.502 -60.189 1.00 44.88 55 TYR D CA 1
ATOM 398 C C . TYR A 1 55 ? -66.444 -20.023 -60.582 1.00 43.96 55 TYR D C 1
ATOM 399 O O . TYR A 1 55 ? -65.347 -19.470 -60.688 1.00 47.61 55 TYR D O 1
ATOM 408 N N . LYS A 1 56 ? -67.605 -19.418 -60.816 1.00 42.38 56 LYS D N 1
ATOM 409 C CA . LYS A 1 56 ? -67.753 -18.075 -61.446 1.00 39.93 56 LYS D CA 1
ATOM 410 C C . LYS A 1 56 ? -67.056 -16.979 -60.627 1.00 36.05 56 LYS D C 1
ATOM 411 O O . LYS A 1 56 ? -66.688 -15.965 -61.207 1.00 34.07 56 LYS D O 1
ATOM 417 N N . SER A 1 57 ? -66.907 -17.143 -59.319 1.00 35.49 57 SER D N 1
ATOM 418 C CA . SER A 1 57 ? -66.483 -16.034 -58.419 1.00 36.87 57 SER D CA 1
ATOM 419 C C . SER A 1 57 ? -64.961 -15.954 -58.274 1.00 36.47 57 SER D C 1
ATOM 420 O O . SER A 1 57 ? -64.493 -15.006 -57.615 1.00 35.58 57 SER D O 1
ATOM 423 N N . VAL A 1 58 ? -64.223 -16.920 -58.819 1.00 37.37 58 VAL D N 1
ATOM 424 C CA . VAL A 1 58 ? -62.763 -17.070 -58.537 1.00 38.86 58 VAL D CA 1
ATOM 425 C C . VAL A 1 58 ? -62.036 -15.779 -58.899 1.00 37.65 58 VAL D C 1
ATOM 426 O O . VAL A 1 58 ? -62.286 -15.254 -59.988 1.00 36.83 58 VAL D O 1
ATOM 430 N N . VAL A 1 59 ? -61.151 -15.329 -58.011 1.00 37.53 59 VAL D N 1
ATOM 431 C CA . VAL A 1 59 ? -60.158 -14.254 -58.298 1.00 38.09 59 VAL D CA 1
ATOM 432 C C . VAL A 1 59 ? -58.787 -14.774 -57.874 1.00 37.12 59 VAL D C 1
ATOM 433 O O . VAL A 1 59 ? -58.747 -15.587 -56.933 1.00 38.24 59 VAL D O 1
ATOM 437 N N . SER A 1 60 ? -57.730 -14.296 -58.532 1.00 35.10 60 SER D N 1
ATOM 438 C CA . SER A 1 60 ? -56.317 -14.677 -58.269 1.00 36.09 60 SER D CA 1
ATOM 439 C C . SER A 1 60 ? -56.042 -14.621 -56.772 1.00 39.38 60 SER D C 1
ATOM 440 O O . SER A 1 60 ? -56.494 -13.658 -56.141 1.00 44.66 60 SER D O 1
ATOM 443 N N . ASN A 1 61 ? -55.325 -15.614 -56.245 1.00 41.57 61 ASN D N 1
ATOM 444 C CA . ASN A 1 61 ? -54.882 -15.670 -54.820 1.00 41.23 61 ASN D CA 1
ATOM 445 C C . ASN A 1 61 ? -53.384 -15.343 -54.787 1.00 37.89 61 ASN D C 1
ATOM 446 O O . ASN A 1 61 ? -52.771 -15.430 -53.722 1.00 36.88 61 ASN D O 1
ATOM 451 N N . SER A 1 62 ? -52.824 -14.994 -55.943 1.00 35.51 62 SER D N 1
ATOM 452 C CA . SER A 1 62 ? -51.491 -14.355 -56.090 1.00 34.99 62 SER D CA 1
ATOM 453 C C . SER A 1 62 ? -51.689 -13.020 -56.805 1.00 34.01 62 SER D C 1
ATOM 454 O O . SER A 1 62 ? -52.503 -12.963 -57.757 1.00 32.76 62 SER D O 1
ATOM 457 N N . CYS A 1 63 ? -50.957 -11.999 -56.374 1.00 33.68 63 CYS D N 1
ATOM 458 C CA . CYS A 1 63 ? -51.252 -10.583 -56.713 1.00 34.46 63 CYS D CA 1
ATOM 459 C C . CYS A 1 63 ? -50.728 -10.252 -58.116 1.00 33.50 63 CYS D C 1
ATOM 460 O O . CYS A 1 63 ? -49.861 -10.991 -58.605 1.00 31.04 63 CYS D O 1
ATOM 463 N N . LYS A 1 64 ? -51.231 -9.144 -58.676 1.00 35.41 64 LYS D N 1
ATOM 464 C CA . LYS A 1 64 ? -51.055 -8.665 -60.079 1.00 36.36 64 LYS D CA 1
ATOM 465 C C . LYS A 1 64 ? -49.572 -8.620 -60.461 1.00 38.41 64 LYS D C 1
ATOM 466 O O . LYS A 1 64 ? -49.141 -9.399 -61.347 1.00 34.81 64 LYS D O 1
ATOM 472 N N . GLU A 1 65 ? -48.827 -7.708 -59.835 1.00 44.19 65 GLU D N 1
ATOM 473 C CA . GLU A 1 65 ? -47.380 -7.500 -60.128 1.00 46.53 65 GLU D CA 1
ATOM 474 C C . GLU A 1 65 ? -46.598 -8.546 -59.329 1.00 44.44 65 GLU D C 1
ATOM 475 O O . GLU A 1 65 ? -45.990 -8.185 -58.305 1.00 45.38 65 GLU D O 1
ATOM 481 N N . MET A 1 66 ? -46.650 -9.803 -59.763 1.00 40.68 66 MET D N 1
ATOM 482 C CA . MET A 1 66 ? -46.115 -10.949 -58.976 1.00 39.70 66 MET D CA 1
ATOM 483 C C . MET A 1 66 ? -46.459 -12.274 -59.664 1.00 40.19 66 MET D C 1
ATOM 484 O O . MET A 1 66 ? -45.707 -13.261 -59.489 1.00 38.54 66 MET D O 1
ATOM 489 N N . SER A 1 67 ? -47.559 -12.283 -60.411 1.00 40.98 67 SER D N 1
ATOM 490 C CA . SER A 1 67 ? -48.090 -13.467 -61.131 1.00 42.50 67 SER D CA 1
ATOM 491 C C . SER A 1 67 ? -48.350 -13.103 -62.595 1.00 42.78 67 SER D C 1
ATOM 492 O O . SER A 1 67 ? -49.375 -13.527 -63.152 1.00 45.81 67 SER D O 1
ATOM 495 N N . CYS A 1 68 ? -47.459 -12.320 -63.194 1.00 44.05 68 CYS D N 1
ATOM 496 C CA . CYS A 1 68 ? -47.512 -11.948 -64.638 1.00 43.66 68 CYS D CA 1
ATOM 497 C C . CYS A 1 68 ? -46.270 -12.496 -65.336 1.00 41.19 68 CYS D C 1
ATOM 498 O O . CYS A 1 68 ? -45.241 -12.649 -64.666 1.00 40.23 68 CYS D O 1
ATOM 501 N N . TYR A 1 69 ? -46.377 -12.795 -66.629 1.00 40.15 69 TYR D N 1
ATOM 502 C CA . TYR A 1 69 ? -45.216 -13.190 -67.468 1.00 39.83 69 TYR D CA 1
ATOM 503 C C . TYR A 1 69 ? -44.149 -12.097 -67.318 1.00 39.48 69 TYR D C 1
ATOM 504 O O . TYR A 1 69 ? -44.500 -10.900 -67.366 1.00 41.07 69 TYR D O 1
ATOM 513 N N . SER A 1 70 ? -42.894 -12.509 -67.120 1.00 37.84 70 SER D N 1
ATOM 514 C CA . SER A 1 70 ? -41.740 -11.662 -66.700 1.00 35.79 70 SER D CA 1
ATOM 515 C C . SER A 1 70 ? -41.555 -10.449 -67.616 1.00 34.86 70 SER D C 1
ATOM 516 O O . SER A 1 70 ? -40.986 -9.454 -67.156 1.00 35.05 70 SER D O 1
ATOM 519 N N . ASP A 1 71 ? -41.983 -10.545 -68.872 1.00 35.23 71 ASP D N 1
ATOM 520 C CA . ASP A 1 71 ? -41.762 -9.492 -69.901 1.00 36.65 71 ASP D CA 1
ATOM 521 C C . ASP A 1 71 ? -43.099 -8.879 -70.329 1.00 36.83 71 ASP D C 1
ATOM 522 O O . ASP A 1 71 ? -43.112 -8.152 -71.337 1.00 35.57 71 ASP D O 1
ATOM 527 N N . PHE A 1 72 ? -44.178 -9.169 -69.598 1.00 38.68 72 PHE D N 1
ATOM 528 C CA . PHE A 1 72 ? -45.562 -8.747 -69.947 1.00 39.37 72 PHE D CA 1
ATOM 529 C C . PHE A 1 72 ? -46.366 -8.490 -68.685 1.00 41.05 72 PHE D C 1
ATOM 530 O O . PHE A 1 72 ? -47.067 -9.373 -68.193 1.00 39.95 72 PHE D O 1
ATOM 538 N N . PRO A 1 73 ? -46.310 -7.257 -68.142 1.00 44.42 73 PRO D N 1
ATOM 539 C CA . PRO A 1 73 ? -47.051 -6.929 -66.930 1.00 44.23 73 PRO D CA 1
ATOM 540 C C . PRO A 1 73 ? -48.556 -6.949 -67.210 1.00 44.73 73 PRO D C 1
ATOM 541 O O . PRO A 1 73 ? -48.946 -6.883 -68.363 1.00 43.76 73 PRO D O 1
ATOM 545 N N . PHE A 1 74 ? -49.359 -7.042 -66.153 1.00 46.13 74 PHE D N 1
ATOM 546 C CA . PHE A 1 74 ? -50.821 -6.820 -66.253 1.00 45.68 74 PHE D CA 1
ATOM 547 C C . PHE A 1 74 ? -51.038 -5.357 -66.598 1.00 46.94 74 PHE D C 1
ATOM 548 O O . PHE A 1 74 ? -50.174 -4.537 -66.306 1.00 56.30 74 PHE D O 1
ATOM 556 N N . PRO A 1 75 ? -52.155 -4.986 -67.259 1.00 43.78 75 PRO D N 1
ATOM 557 C CA . PRO A 1 75 ? -52.508 -3.572 -67.413 1.00 44.37 75 PRO D CA 1
ATOM 558 C C . PRO A 1 75 ? -52.439 -2.803 -66.083 1.00 46.05 75 PRO D C 1
ATOM 559 O O . PRO A 1 75 ? -52.476 -3.428 -65.035 1.00 45.68 75 PRO D O 1
ATOM 563 N N . GLU A 1 76 ? -52.304 -1.477 -66.156 1.00 49.58 76 GLU D N 1
ATOM 564 C CA . GLU A 1 76 ? -52.263 -0.583 -64.962 1.00 54.87 76 GLU D CA 1
ATOM 565 C C . GLU A 1 76 ? -53.643 -0.513 -64.298 1.00 50.84 76 GLU D C 1
ATOM 566 O O . GLU A 1 76 ? -53.692 -0.245 -63.081 1.00 46.73 76 GLU D O 1
ATOM 572 N N . ASP A 1 77 ? -54.707 -0.704 -65.088 1.00 47.08 77 ASP D N 1
ATOM 573 C CA . ASP A 1 77 ? -56.124 -0.549 -64.659 1.00 45.87 77 ASP D CA 1
ATOM 574 C C . ASP A 1 77 ? -56.657 -1.873 -64.091 1.00 43.21 77 ASP D C 1
ATOM 575 O O . ASP A 1 77 ? -57.831 -1.891 -63.643 1.00 46.63 77 ASP D O 1
ATOM 580 N N . TYR A 1 78 ? -55.839 -2.931 -64.075 1.00 38.52 78 TYR D N 1
ATOM 581 C CA . TYR A 1 78 ? -56.226 -4.268 -63.538 1.00 35.71 78 TYR D CA 1
ATOM 582 C C . TYR A 1 78 ? -56.135 -4.287 -62.016 1.00 33.03 78 TYR D C 1
ATOM 583 O O . TYR A 1 78 ? -55.159 -3.832 -61.427 1.00 31.40 78 TYR D O 1
ATOM 592 N N . PRO A 1 79 ? -57.144 -4.862 -61.333 1.00 31.54 79 PRO D N 1
ATOM 593 C CA . PRO A 1 79 ? -57.161 -4.862 -59.875 1.00 31.75 79 PRO D CA 1
ATOM 594 C C . PRO A 1 79 ? -56.011 -5.731 -59.364 1.00 29.64 79 PRO D C 1
ATOM 595 O O . PRO A 1 79 ? -55.632 -6.644 -60.036 1.00 24.59 79 PRO D O 1
ATOM 599 N N . ASN A 1 80 ? -55.534 -5.432 -58.162 1.00 32.12 80 ASN D N 1
ATOM 600 C CA . ASN A 1 80 ? -54.319 -6.064 -57.587 1.00 34.02 80 ASN D CA 1
ATOM 601 C C . ASN A 1 80 ? -54.478 -7.589 -57.531 1.00 33.24 80 ASN D C 1
ATOM 602 O O . ASN A 1 80 ? -53.457 -8.273 -57.624 1.00 34.82 80 ASN D O 1
ATOM 607 N N . TYR A 1 81 ? -55.699 -8.099 -57.357 1.00 31.67 81 TYR D N 1
ATOM 608 C CA . TYR A 1 81 ? -56.021 -9.545 -57.501 1.00 30.27 81 TYR D CA 1
ATOM 609 C C . TYR A 1 81 ? -57.145 -9.718 -58.525 1.00 31.37 81 TYR D C 1
ATOM 610 O O . TYR A 1 81 ? -58.290 -9.310 -58.272 1.00 30.51 81 TYR D O 1
ATOM 619 N N . VAL A 1 82 ? -56.808 -10.324 -59.662 1.00 33.17 82 VAL D N 1
ATOM 620 C CA . VAL A 1 82 ? -57.652 -10.294 -60.891 1.00 32.35 82 VAL D CA 1
ATOM 621 C C . VAL A 1 82 ? -58.668 -11.430 -60.820 1.00 31.06 82 VAL D C 1
ATOM 622 O O . VAL A 1 82 ? -58.353 -12.552 -60.444 1.00 28.21 82 VAL D O 1
ATOM 626 N N . PRO A 1 83 ? -59.944 -11.147 -61.131 1.00 32.60 83 PRO D N 1
ATOM 627 C CA . PRO A 1 83 ? -60.929 -12.194 -61.394 1.00 33.91 83 PRO D CA 1
ATOM 628 C C . PRO A 1 83 ? -60.611 -13.072 -62.609 1.00 33.11 83 PRO D C 1
ATOM 629 O O . PRO A 1 83 ? -59.988 -12.586 -63.509 1.00 32.29 83 PRO D O 1
ATOM 633 N N . ASN A 1 84 ? -61.127 -14.303 -62.612 1.00 33.86 84 ASN D N 1
ATOM 634 C CA . ASN A 1 84 ? -60.981 -15.295 -63.715 1.00 35.32 84 ASN D CA 1
ATOM 635 C C . ASN A 1 84 ? -61.317 -14.663 -65.073 1.00 33.87 84 ASN D C 1
ATOM 636 O O . ASN A 1 84 ? -60.707 -15.039 -66.061 1.00 32.86 84 ASN D O 1
ATOM 641 N N . SER A 1 85 ? -62.298 -13.772 -65.124 1.00 35.88 85 SER D N 1
ATOM 642 C CA . SER A 1 85 ? -62.698 -13.055 -66.362 1.00 36.57 85 SER D CA 1
ATOM 643 C C . SER A 1 85 ? -61.491 -12.304 -66.917 1.00 36.63 85 SER D C 1
ATOM 644 O O . SER A 1 85 ? -61.188 -12.459 -68.116 1.00 38.62 85 SER D O 1
ATOM 647 N N . GLN A 1 86 ? -60.849 -11.508 -66.059 1.00 36.89 86 GLN D N 1
ATOM 648 C CA . GLN A 1 86 ? -59.780 -10.540 -66.449 1.00 37.17 86 GLN D CA 1
ATOM 649 C C . GLN A 1 86 ? -58.463 -11.301 -66.676 1.00 33.28 86 GLN D C 1
ATOM 650 O O . GLN A 1 86 ? -57.702 -10.924 -67.594 1.00 32.44 86 GLN D O 1
ATOM 656 N N . PHE A 1 87 ? -58.219 -12.353 -65.897 1.00 30.14 87 PHE D N 1
ATOM 657 C CA . PHE A 1 87 ? -57.009 -13.205 -66.018 1.00 29.24 87 PHE D CA 1
ATOM 658 C C . PHE A 1 87 ? -56.967 -13.770 -67.435 1.00 32.37 87 PHE D C 1
ATOM 659 O O . PHE A 1 87 ? -55.894 -13.737 -68.078 1.00 32.14 87 PHE D O 1
ATOM 667 N N . LEU A 1 88 ? -58.117 -14.246 -67.916 1.00 36.12 88 LEU D N 1
ATOM 668 C CA . LEU A 1 88 ? -58.253 -14.823 -69.282 1.00 40.26 88 LEU D CA 1
ATOM 669 C C . LEU A 1 88 ? -57.883 -13.762 -70.323 1.00 44.42 88 LEU D C 1
ATOM 670 O O . LEU A 1 88 ? -56.992 -14.041 -71.148 1.00 45.69 88 LEU D O 1
ATOM 675 N N . GLU A 1 89 ? -58.536 -12.595 -70.281 1.00 49.75 89 GLU D N 1
ATOM 676 C CA . GLU A 1 89 ? -58.192 -11.439 -71.157 1.00 52.85 89 GLU D CA 1
ATOM 677 C C . GLU A 1 89 ? -56.672 -11.269 -71.150 1.00 48.14 89 GLU D C 1
ATOM 678 O O . GLU A 1 89 ? -56.075 -11.279 -72.244 1.00 49.43 89 GLU D O 1
ATOM 684 N N . TYR A 1 90 ? -56.064 -11.170 -69.965 1.00 42.21 90 TYR D N 1
ATOM 685 C CA . TYR A 1 90 ? -54.595 -10.975 -69.840 1.00 40.86 90 TYR D CA 1
ATOM 686 C C . TYR A 1 90 ? -53.866 -12.054 -70.642 1.00 40.50 90 TYR D C 1
ATOM 687 O O . TYR A 1 90 ? -52.889 -11.721 -71.313 1.00 42.35 90 TYR D O 1
ATOM 696 N N . LEU A 1 91 ? -54.319 -13.305 -70.563 1.00 40.18 91 LEU D N 1
ATOM 697 C CA . LEU A 1 91 ? -53.692 -14.428 -71.309 1.00 37.70 91 LEU D CA 1
ATOM 698 C C . LEU A 1 91 ? -53.941 -14.218 -72.799 1.00 37.80 91 LEU D C 1
ATOM 699 O O . LEU A 1 91 ? -52.981 -14.336 -73.554 1.00 41.62 91 LEU D O 1
ATOM 704 N N . LYS A 1 92 ? -55.165 -13.882 -73.200 1.00 39.04 92 LYS D N 1
ATOM 705 C CA . LYS A 1 92 ? -55.493 -13.664 -74.639 1.00 44.80 92 LYS D CA 1
ATOM 706 C C . LYS A 1 92 ? -54.668 -12.481 -75.178 1.00 45.81 92 LYS D C 1
ATOM 707 O O . LYS A 1 92 ? -54.437 -12.429 -76.419 1.00 47.28 92 LYS D O 1
ATOM 713 N N . MET A 1 93 ? -54.214 -11.588 -74.290 1.00 43.13 93 MET D N 1
ATOM 714 C CA . MET A 1 93 ? -53.345 -10.430 -74.649 1.00 40.82 93 MET D CA 1
ATOM 715 C C . MET A 1 93 ? -51.913 -10.909 -74.890 1.00 38.90 93 MET D C 1
ATOM 716 O O . MET A 1 93 ? -51.322 -10.514 -75.905 1.00 40.97 93 MET D O 1
ATOM 721 N N . TYR A 1 94 ? -51.381 -11.704 -73.969 1.00 37.16 94 TYR D N 1
ATOM 722 C CA . TYR A 1 94 ? -50.052 -12.359 -74.082 1.00 39.30 94 TYR D CA 1
ATOM 723 C C . TYR A 1 94 ? -49.978 -13.105 -75.413 1.00 40.34 94 TYR D C 1
ATOM 724 O O . TYR A 1 94 ? -48.988 -12.937 -76.125 1.00 40.39 94 TYR D O 1
ATOM 733 N N . ALA A 1 95 ? -51.017 -13.887 -75.718 1.00 42.58 95 ALA D N 1
ATOM 734 C CA . ALA A 1 95 ? -51.140 -14.731 -76.932 1.00 45.19 95 ALA D CA 1
ATOM 735 C C . ALA A 1 95 ? -51.118 -13.845 -78.176 1.00 48.90 95 ALA D C 1
ATOM 736 O O . ALA A 1 95 ? -50.324 -14.135 -79.097 1.00 54.75 95 ALA D O 1
ATOM 738 N N . ASN A 1 96 ? -51.969 -12.819 -78.194 1.00 50.54 96 ASN D N 1
ATOM 739 C CA . ASN A 1 96 ? -52.036 -11.828 -79.301 1.00 53.00 96 ASN D CA 1
ATOM 740 C C . ASN A 1 96 ? -50.666 -11.149 -79.454 1.00 51.62 96 ASN D C 1
ATOM 741 O O . ASN A 1 96 ? -50.108 -11.206 -80.565 1.00 53.26 96 ASN D O 1
ATOM 746 N N . ARG A 1 97 ? -50.141 -10.556 -78.377 1.00 50.37 97 ARG D N 1
ATOM 747 C CA . ARG A 1 97 ? -48.894 -9.733 -78.390 1.00 50.12 97 ARG D CA 1
ATOM 748 C C . ARG A 1 97 ? -47.778 -10.467 -79.128 1.00 44.83 97 ARG D C 1
ATOM 749 O O . ARG A 1 97 ? -47.296 -9.945 -80.136 1.00 46.31 97 ARG D O 1
ATOM 757 N N . PHE A 1 98 ? -47.387 -11.629 -78.616 1.00 40.63 98 PHE D N 1
ATOM 758 C CA . PHE A 1 98 ? -46.206 -12.403 -79.082 1.00 38.60 98 PHE D CA 1
ATOM 759 C C . PHE A 1 98 ? -46.605 -13.385 -80.186 1.00 37.63 98 PHE D C 1
ATOM 760 O O . PHE A 1 98 ? -45.803 -14.289 -80.497 1.00 34.78 98 PHE D O 1
ATOM 768 N N . ASN A 1 99 ? -47.800 -13.205 -80.757 1.00 40.04 99 ASN D N 1
ATOM 769 C CA . ASN A 1 99 ? -48.191 -13.790 -82.069 1.00 43.70 99 ASN D CA 1
ATOM 770 C C . ASN A 1 99 ? -48.284 -15.312 -81.942 1.00 41.89 99 ASN D C 1
ATOM 771 O O . ASN A 1 99 ? -47.836 -16.002 -82.876 1.00 39.72 99 ASN D O 1
ATOM 776 N N . LEU A 1 100 ? -48.831 -15.793 -80.819 1.00 41.82 100 LEU D N 1
ATOM 777 C CA . LEU A 1 100 ? -48.828 -17.233 -80.417 1.00 41.89 100 LEU D CA 1
ATOM 778 C C . LEU A 1 100 ? -50.050 -17.948 -81.003 1.00 42.05 100 LEU D C 1
ATOM 779 O O . LEU A 1 100 ? -49.998 -19.184 -81.159 1.00 41.81 100 LEU D O 1
ATOM 784 N N . LEU A 1 101 ? -51.115 -17.199 -81.282 1.00 44.05 101 LEU D N 1
ATOM 785 C CA . LEU A 1 101 ? -52.417 -17.758 -81.742 1.00 47.18 101 LEU D CA 1
ATOM 786 C C . LEU A 1 101 ? -52.213 -18.634 -82.983 1.00 45.47 101 LEU D C 1
ATOM 787 O O . LEU A 1 101 ? -52.851 -19.705 -83.073 1.00 41.91 101 LEU D O 1
ATOM 792 N N . LYS A 1 102 ? -51.374 -18.159 -83.905 1.00 47.60 102 LYS D N 1
ATOM 793 C CA . LYS A 1 102 ? -50.925 -18.883 -85.130 1.00 50.76 102 LYS D CA 1
ATOM 794 C C . LYS A 1 102 ? -50.745 -20.379 -84.850 1.00 49.86 102 LYS D C 1
ATOM 795 O O . LYS A 1 102 ? -51.310 -21.203 -85.592 1.00 53.19 102 LYS D O 1
ATOM 801 N N . HIS A 1 103 ? -49.958 -20.701 -83.826 1.00 46.51 103 HIS D N 1
ATOM 802 C CA . HIS A 1 103 ? -49.296 -22.020 -83.672 1.00 48.49 103 HIS D CA 1
ATOM 803 C C . HIS A 1 103 ? -50.193 -23.005 -82.921 1.00 48.81 103 HIS D C 1
ATOM 804 O O . HIS A 1 103 ? -49.754 -24.139 -82.702 1.00 54.66 103 HIS D O 1
ATOM 811 N N . ILE A 1 104 ? -51.405 -22.606 -82.552 1.00 50.05 104 ILE D N 1
ATOM 812 C CA . ILE A 1 104 ? -52.317 -23.466 -81.738 1.00 50.27 104 ILE D CA 1
ATOM 813 C C . ILE A 1 104 ? -53.344 -24.124 -82.662 1.00 51.03 104 ILE D C 1
ATOM 814 O O . ILE A 1 104 ? -53.965 -23.400 -83.454 1.00 56.54 104 ILE D O 1
ATOM 819 N N . GLN A 1 105 ? -53.505 -25.444 -82.549 1.00 50.13 105 GLN D N 1
ATOM 820 C CA . GLN A 1 105 ? -54.636 -26.200 -83.155 1.00 52.31 105 GLN D CA 1
ATOM 821 C C . GLN A 1 105 ? -55.635 -26.559 -82.052 1.00 54.35 105 GLN D C 1
ATOM 822 O O . GLN A 1 105 ? -55.276 -27.359 -81.169 1.00 58.19 105 GLN D O 1
ATOM 828 N N . PHE A 1 106 ? -56.831 -25.971 -82.098 1.00 53.64 106 PHE D N 1
ATOM 829 C CA . PHE A 1 106 ? -57.904 -26.171 -81.086 1.00 53.32 106 PHE D CA 1
ATOM 830 C C . PHE A 1 106 ? -58.704 -27.427 -81.433 1.00 51.01 106 PHE D C 1
ATOM 831 O O . PHE A 1 106 ? -58.647 -27.886 -82.579 1.00 45.73 106 PHE D O 1
ATOM 839 N N . LYS A 1 107 ? -59.422 -27.961 -80.445 1.00 54.88 107 LYS D N 1
ATOM 840 C CA . LYS A 1 107 ? -60.267 -29.178 -80.588 1.00 59.32 107 LYS D CA 1
ATOM 841 C C . LYS A 1 107 ? -59.391 -30.352 -81.037 1.00 57.21 107 LYS D C 1
ATOM 842 O O . LYS A 1 107 ? -59.820 -31.120 -81.916 1.00 56.87 107 LYS D O 1
ATOM 848 N N . THR A 1 108 ? -58.208 -30.473 -80.436 1.00 55.50 108 THR D N 1
ATOM 849 C CA . THR A 1 108 ? -57.143 -31.427 -80.843 1.00 53.47 108 THR D CA 1
ATOM 850 C C . THR A 1 108 ? -56.600 -32.134 -79.591 1.00 54.57 108 THR D C 1
ATOM 851 O O . THR A 1 108 ? -55.619 -31.636 -79.004 1.00 55.51 108 THR D O 1
ATOM 855 N N . LYS A 1 109 ? -57.240 -33.234 -79.177 1.00 54.04 109 LYS D N 1
ATOM 856 C CA . LYS A 1 109 ? -56.753 -34.098 -78.065 1.00 53.39 109 LYS D CA 1
ATOM 857 C C . LYS A 1 109 ? -55.432 -34.719 -78.487 1.00 46.32 109 LYS D C 1
ATOM 858 O O . LYS A 1 109 ? -55.381 -35.245 -79.600 1.00 44.12 109 LYS D O 1
ATOM 864 N N . VAL A 1 110 ? -54.419 -34.650 -77.634 1.00 42.60 110 VAL D N 1
ATOM 865 C CA . VAL A 1 110 ? -53.169 -35.438 -77.825 1.00 44.27 110 VAL D CA 1
ATOM 866 C C . VAL A 1 110 ? -53.445 -36.828 -77.255 1.00 44.96 110 VAL D C 1
ATOM 867 O O . VAL A 1 110 ? -53.323 -36.982 -76.044 1.00 45.04 110 VAL D O 1
ATOM 871 N N . CYS A 1 111 ? -53.832 -37.777 -78.112 1.00 47.83 111 CYS D N 1
ATOM 872 C CA . CYS A 1 111 ? -54.257 -39.157 -77.736 1.00 49.10 111 CYS D CA 1
ATOM 873 C C . CYS A 1 111 ? -53.054 -39.973 -77.241 1.00 45.79 111 CYS D C 1
ATOM 874 O O . CYS A 1 111 ? -53.255 -40.823 -76.339 1.00 43.34 111 CYS D O 1
ATOM 877 N N . SER A 1 112 ? -51.862 -39.730 -77.804 1.00 44.18 112 SER D N 1
ATOM 878 C CA . SER A 1 112 ? -50.603 -40.446 -77.450 1.00 45.19 112 SER D CA 1
ATOM 879 C C . SER A 1 112 ? -49.350 -39.713 -77.956 1.00 43.37 112 SER D C 1
ATOM 880 O O . SER A 1 112 ? -49.341 -39.233 -79.109 1.00 41.25 112 SER D O 1
ATOM 883 N N . VAL A 1 113 ? -48.324 -39.672 -77.104 1.00 43.27 113 VAL D N 1
ATOM 884 C CA . VAL A 1 113 ? -46.922 -39.285 -77.443 1.00 44.61 113 VAL D CA 1
ATOM 885 C C . VAL A 1 113 ? -46.032 -40.498 -77.156 1.00 47.93 113 VAL D C 1
ATOM 886 O O . VAL A 1 113 ? -45.953 -40.915 -75.969 1.00 47.83 113 VAL D O 1
ATOM 890 N N . THR A 1 114 ? -45.397 -41.036 -78.202 1.00 49.80 114 THR D N 1
ATOM 891 C CA . THR A 1 114 ? -44.512 -42.233 -78.138 1.00 53.50 114 THR D CA 1
ATOM 892 C C . THR A 1 114 ? -43.154 -41.923 -78.772 1.00 51.22 114 THR D C 1
ATOM 893 O O . THR A 1 114 ? -43.139 -41.316 -79.852 1.00 49.40 114 THR D O 1
ATOM 897 N N . LYS A 1 115 ? -42.062 -42.338 -78.124 1.00 51.95 115 LYS D N 1
ATOM 898 C CA . LYS A 1 115 ? -40.704 -42.310 -78.724 1.00 53.93 115 LYS D CA 1
ATOM 899 C C . LYS A 1 115 ? -40.814 -42.858 -80.143 1.00 56.01 115 LYS D C 1
ATOM 900 O O . LYS A 1 115 ? -41.530 -43.861 -80.323 1.00 58.77 115 LYS D O 1
ATOM 906 N N . CYS A 1 116 ? -40.146 -42.222 -81.104 1.00 57.80 116 CYS D N 1
ATOM 907 C CA . CYS A 1 116 ? -39.922 -42.804 -82.456 1.00 61.13 116 CYS D CA 1
ATOM 908 C C . CYS A 1 116 ? -39.108 -44.087 -82.296 1.00 60.46 116 CYS D C 1
ATOM 909 O O . CYS A 1 116 ? -38.369 -44.232 -81.325 1.00 54.26 116 CYS D O 1
ATOM 912 N N . PRO A 1 117 ? -39.214 -45.062 -83.227 1.00 64.33 117 PRO D N 1
ATOM 913 C CA . PRO A 1 117 ? -38.425 -46.290 -83.126 1.00 64.98 117 PRO D CA 1
ATOM 914 C C . PRO A 1 117 ? -36.915 -45.999 -83.093 1.00 62.82 117 PRO D C 1
ATOM 915 O O . PRO A 1 117 ? -36.195 -46.711 -82.411 1.00 61.31 117 PRO D O 1
ATOM 919 N N . ASP A 1 118 ? -36.488 -44.948 -83.803 1.00 59.07 118 ASP D N 1
ATOM 920 C CA . ASP A 1 118 ? -35.059 -44.563 -83.953 1.00 60.17 118 ASP D CA 1
ATOM 921 C C . ASP A 1 118 ? -34.614 -43.676 -82.786 1.00 56.12 118 ASP D C 1
ATOM 922 O O . ASP A 1 118 ? -33.419 -43.345 -82.740 1.00 55.06 118 ASP D O 1
ATOM 927 N N . PHE A 1 119 ? -35.536 -43.330 -81.881 1.00 56.64 119 PHE D N 1
ATOM 928 C CA . PHE A 1 119 ? -35.394 -42.277 -80.828 1.00 58.67 119 PHE D CA 1
ATOM 929 C C . PHE A 1 119 ? -33.948 -42.156 -80.322 1.00 56.16 119 PHE D C 1
ATOM 930 O O . PHE A 1 119 ? -33.394 -41.036 -80.281 1.00 58.37 119 PHE D O 1
ATOM 938 N N . THR A 1 120 ? -33.367 -43.282 -79.919 1.00 52.27 120 THR D N 1
ATOM 939 C CA . THR A 1 120 ? -32.038 -43.366 -79.253 1.00 50.34 120 THR D CA 1
ATOM 940 C C . THR A 1 120 ? -30.994 -42.516 -80.006 1.00 47.46 120 THR D C 1
ATOM 941 O O . THR A 1 120 ? -30.024 -42.085 -79.366 1.00 45.30 120 THR D O 1
ATOM 945 N N . VAL A 1 121 ? -31.189 -42.260 -81.304 1.00 45.61 121 VAL D N 1
ATOM 946 C CA . VAL A 1 121 ? -30.256 -41.452 -82.153 1.00 45.09 121 VAL D CA 1
ATOM 947 C C . VAL A 1 121 ? -30.916 -40.128 -82.564 1.00 43.27 121 VAL D C 1
ATOM 948 O O . VAL A 1 121 ? -30.216 -39.101 -82.585 1.00 44.12 121 VAL D O 1
ATOM 952 N N . THR A 1 122 ? -32.195 -40.156 -82.934 1.00 42.15 122 THR D N 1
ATOM 953 C CA . THR A 1 122 ? -32.927 -38.994 -83.515 1.00 43.91 122 THR D CA 1
ATOM 954 C C . THR A 1 122 ? -33.484 -38.101 -82.399 1.00 43.04 122 THR D C 1
ATOM 955 O O . THR A 1 122 ? -33.487 -36.875 -82.567 1.00 44.31 122 THR D O 1
ATOM 959 N N . GLY A 1 123 ? -33.958 -38.709 -81.313 1.00 43.26 123 GLY D N 1
ATOM 960 C CA . GLY A 1 123 ? -34.558 -38.006 -80.158 1.00 44.53 123 GLY D CA 1
ATOM 961 C C . GLY A 1 123 ? -35.945 -37.465 -80.474 1.00 43.98 123 GLY D C 1
ATOM 962 O O . GLY A 1 123 ? -36.347 -36.466 -79.850 1.00 45.09 123 GLY D O 1
ATOM 963 N N . GLN A 1 124 ? -36.674 -38.138 -81.367 1.00 41.46 124 GLN D N 1
ATOM 964 C CA . GLN A 1 124 ? -37.962 -37.649 -81.929 1.00 39.49 124 GLN D CA 1
ATOM 965 C C . GLN A 1 124 ? -39.151 -38.358 -81.273 1.00 39.56 124 GLN D C 1
ATOM 966 O O . GLN A 1 124 ? -38.928 -39.302 -80.496 1.00 38.74 124 GLN D O 1
ATOM 972 N N . TRP A 1 125 ? -40.369 -37.905 -81.594 1.00 41.22 125 TRP D N 1
ATOM 973 C CA . TRP A 1 125 ? -41.641 -38.351 -80.960 1.00 42.71 125 TRP D CA 1
ATOM 974 C C . TRP A 1 125 ? -42.770 -38.449 -81.989 1.00 44.20 125 TRP D C 1
ATOM 975 O O . TRP A 1 125 ? -42.881 -37.540 -82.832 1.00 42.44 125 TRP D O 1
ATOM 986 N N . GLU A 1 126 ? -43.574 -39.513 -81.892 1.00 49.03 126 GLU D N 1
ATOM 987 C CA . GLU A 1 126 ? -44.850 -39.696 -82.645 1.00 54.44 126 GLU D CA 1
ATOM 988 C C . GLU A 1 126 ? -45.997 -39.151 -81.789 1.00 51.65 126 GLU D C 1
ATOM 989 O O . GLU A 1 126 ? -46.278 -39.734 -80.718 1.00 53.38 126 GLU D O 1
ATOM 995 N N . VAL A 1 127 ? -46.631 -38.076 -82.248 1.00 48.78 127 VAL D N 1
ATOM 996 C CA . VAL A 1 127 ? -47.746 -37.394 -81.524 1.00 49.46 127 VAL D CA 1
ATOM 997 C C . VAL A 1 127 ? -49.050 -37.685 -82.275 1.00 50.13 127 VAL D C 1
ATOM 998 O O . VAL A 1 127 ? -49.249 -37.117 -83.369 1.00 50.59 127 VAL D O 1
ATOM 1002 N N . VAL A 1 128 ? -49.889 -38.559 -81.714 1.00 49.94 128 VAL D N 1
ATOM 1003 C CA . VAL A 1 128 ? -51.196 -38.962 -82.316 1.00 51.13 128 VAL D CA 1
ATOM 1004 C C . VAL A 1 128 ? -52.271 -38.035 -81.755 1.00 48.59 128 VAL D C 1
ATOM 1005 O O . VAL A 1 128 ? -52.423 -37.999 -80.533 1.00 47.51 128 VAL D O 1
ATOM 1009 N N . THR A 1 129 ? -52.989 -37.334 -82.632 1.00 49.18 129 THR D N 1
ATOM 1010 C CA . THR A 1 129 ? -53.913 -36.226 -82.267 1.00 49.34 129 THR D CA 1
ATOM 1011 C C . THR A 1 129 ? -55.273 -36.406 -82.942 1.00 48.38 129 THR D C 1
ATOM 1012 O O . THR A 1 129 ? -55.309 -36.357 -84.187 1.00 46.46 129 THR D O 1
ATOM 1016 N N . GLN A 1 130 ? -56.336 -36.545 -82.140 1.00 47.55 130 GLN D N 1
ATOM 1017 C CA . GLN A 1 130 ? -57.740 -36.630 -82.625 1.00 48.37 130 GLN D CA 1
ATOM 1018 C C . GLN A 1 130 ? -58.304 -35.215 -82.813 1.00 45.77 130 GLN D C 1
ATOM 1019 O O . GLN A 1 130 ? -58.123 -34.393 -81.911 1.00 40.03 130 GLN D O 1
ATOM 1025 N N . HIS A 1 131 ? -58.945 -34.965 -83.960 1.00 50.78 131 HIS D N 1
ATOM 1026 C CA . HIS A 1 131 ? -59.624 -33.689 -84.338 1.00 58.90 131 HIS D CA 1
ATOM 1027 C C . HIS A 1 131 ? -60.833 -34.001 -85.232 1.00 64.51 131 HIS D C 1
ATOM 1028 O O . HIS A 1 131 ? -60.641 -34.630 -86.294 1.00 65.59 131 HIS D O 1
ATOM 1035 N N . GLU A 1 132 ? -62.030 -33.574 -84.821 1.00 72.80 132 GLU D N 1
ATOM 1036 C CA . GLU A 1 132 ? -63.315 -33.938 -85.486 1.00 80.52 132 GLU D CA 1
ATOM 1037 C C . GLU A 1 132 ? -63.368 -35.464 -85.674 1.00 82.15 132 GLU D C 1
ATOM 1038 O O . GLU A 1 132 ? -63.775 -35.915 -86.765 1.00 81.92 132 GLU D O 1
ATOM 1044 N N . GLY A 1 133 ? -62.948 -36.216 -84.646 1.00 83.44 133 GLY D N 1
ATOM 1045 C CA . GLY A 1 133 ? -62.969 -37.696 -84.593 1.00 81.48 133 GLY D CA 1
ATOM 1046 C C . GLY A 1 133 ? -62.062 -38.349 -85.628 1.00 80.35 133 GLY D C 1
ATOM 1047 O O . GLY A 1 133 ? -62.368 -39.489 -86.020 1.00 84.49 133 GLY D O 1
ATOM 1048 N N . LYS A 1 134 ? -60.979 -37.672 -86.033 1.00 76.36 134 LYS D N 1
ATOM 1049 C CA . LYS A 1 134 ? -60.015 -38.136 -87.075 1.00 75.72 134 LYS D CA 1
ATOM 1050 C C . LYS A 1 134 ? -58.601 -38.153 -86.481 1.00 72.36 134 LYS D C 1
ATOM 1051 O O . LYS A 1 134 ? -58.005 -37.070 -86.377 1.00 75.69 134 LYS D O 1
ATOM 1057 N N . GLN A 1 135 ? -58.091 -39.334 -86.106 1.00 70.92 135 GLN D N 1
ATOM 1058 C CA . GLN A 1 135 ? -56.690 -39.519 -85.614 1.00 72.50 135 GLN D CA 1
ATOM 1059 C C . GLN A 1 135 ? -55.713 -39.075 -86.705 1.00 64.93 135 GLN D C 1
ATOM 1060 O O . GLN A 1 135 ? -56.047 -39.241 -87.886 1.00 65.15 135 GLN D O 1
ATOM 1066 N N . GLU A 1 136 ? -54.560 -38.531 -86.319 1.00 60.46 136 GLU D N 1
ATOM 1067 C CA . GLU A 1 136 ? -53.510 -38.086 -87.278 1.00 64.66 136 GLU D CA 1
ATOM 1068 C C . GLU A 1 136 ? -52.152 -38.112 -86.583 1.00 64.77 136 GLU D C 1
ATOM 1069 O O . GLU A 1 136 ? -51.930 -37.261 -85.697 1.00 67.16 136 GLU D O 1
ATOM 1075 N N . SER A 1 137 ? -51.290 -39.056 -86.969 1.00 61.70 137 SER D N 1
ATOM 1076 C CA . SER A 1 137 ? -49.897 -39.139 -86.460 1.00 60.23 137 SER D CA 1
ATOM 1077 C C . SER A 1 137 ? -49.072 -38.025 -87.102 1.00 57.97 137 SER D C 1
ATOM 1078 O O . SER A 1 137 ? -49.508 -37.487 -88.134 1.00 60.92 137 SER D O 1
ATOM 1081 N N . ALA A 1 138 ? -47.943 -37.691 -86.479 1.00 53.26 138 ALA D N 1
ATOM 1082 C CA . ALA A 1 138 ? -46.991 -36.645 -86.921 1.00 48.44 138 ALA D CA 1
ATOM 1083 C C . ALA A 1 138 ? -45.729 -36.728 -86.057 1.00 45.40 138 ALA D C 1
ATOM 1084 O O . ALA A 1 138 ? -45.861 -36.945 -84.838 1.00 44.14 138 ALA D O 1
ATOM 1086 N N . ILE A 1 139 ? -44.557 -36.565 -86.675 1.00 43.41 139 ILE D N 1
ATOM 1087 C CA . ILE A 1 139 ? -43.236 -36.698 -85.991 1.00 41.06 139 ILE D CA 1
ATOM 1088 C C . ILE A 1 139 ? -42.781 -35.307 -85.538 1.00 38.75 139 ILE D C 1
ATOM 1089 O O . ILE A 1 139 ? -42.957 -34.335 -86.305 1.00 35.94 139 ILE D O 1
ATOM 1094 N N . PHE A 1 140 ? -42.229 -35.222 -84.328 1.00 38.15 140 PHE D N 1
ATOM 1095 C CA . PHE A 1 140 ? -41.701 -33.963 -83.741 1.00 39.55 140 PHE D CA 1
ATOM 1096 C C . PHE A 1 140 ? -40.314 -34.224 -83.147 1.00 39.21 140 PHE D C 1
ATOM 1097 O O . PHE A 1 140 ? -40.048 -35.354 -82.703 1.00 39.36 140 PHE D O 1
ATOM 1105 N N . ASP A 1 141 ? -39.461 -33.197 -83.163 1.00 39.64 141 ASP D N 1
ATOM 1106 C CA . ASP A 1 141 ? -38.057 -33.257 -82.669 1.00 41.29 141 ASP D CA 1
ATOM 1107 C C . ASP A 1 141 ? -38.053 -33.259 -81.134 1.00 40.39 141 ASP D C 1
ATOM 1108 O O . ASP A 1 141 ? -37.104 -33.804 -80.556 1.00 43.81 141 ASP D O 1
ATOM 1113 N N . ALA A 1 142 ? -39.073 -32.666 -80.509 1.00 38.30 142 ALA D N 1
ATOM 1114 C CA . ALA A 1 142 ? -39.223 -32.589 -79.033 1.00 37.07 142 ALA D CA 1
ATOM 1115 C C . ALA A 1 142 ? -40.654 -32.202 -78.652 1.00 34.58 142 ALA D C 1
ATOM 1116 O O . ALA A 1 142 ? -41.317 -31.526 -79.457 1.00 32.83 142 ALA D O 1
ATOM 1118 N N . VAL A 1 143 ? -41.080 -32.588 -77.446 1.00 33.14 143 VAL D N 1
ATOM 1119 C CA . VAL A 1 143 ? -42.477 -32.399 -76.949 1.00 33.18 143 VAL D CA 1
ATOM 1120 C C . VAL A 1 143 ? -42.450 -31.719 -75.579 1.00 32.59 143 VAL D C 1
ATOM 1121 O O . VAL A 1 143 ? -41.774 -32.235 -74.669 1.00 31.48 143 VAL D O 1
ATOM 1125 N N . MET A 1 144 ? -43.182 -30.612 -75.455 1.00 32.53 144 MET D N 1
ATOM 1126 C CA . MET A 1 144 ? -43.420 -29.901 -74.170 1.00 34.16 144 MET D CA 1
ATOM 1127 C C . MET A 1 144 ? -44.867 -30.155 -73.715 1.00 35.30 144 MET D C 1
ATOM 1128 O O . MET A 1 144 ? -45.799 -29.725 -74.436 1.00 35.77 144 MET D O 1
ATOM 1133 N N . VAL A 1 145 ? -45.052 -30.824 -72.572 1.00 35.39 145 VAL D N 1
ATOM 1134 C CA . VAL A 1 145 ? -46.410 -31.155 -72.041 1.00 37.79 145 VAL D CA 1
ATOM 1135 C C . VAL A 1 145 ? -46.809 -30.109 -71.000 1.00 40.73 145 VAL D C 1
ATOM 1136 O O . VAL A 1 145 ? -46.056 -29.901 -70.027 1.00 40.67 145 VAL D O 1
ATOM 1140 N N . CYS A 1 146 ? -47.964 -29.485 -71.226 1.00 44.55 146 CYS D N 1
ATOM 1141 C CA . CYS A 1 146 ? -48.517 -28.364 -70.421 1.00 47.65 146 CYS D CA 1
ATOM 1142 C C . CYS A 1 146 ? -49.977 -28.655 -70.070 1.00 52.43 146 CYS D C 1
ATOM 1143 O O . CYS A 1 146 ? -50.819 -27.738 -70.255 1.00 55.96 146 CYS D O 1
ATOM 1146 N N . THR A 1 147 ? -50.242 -29.884 -69.605 1.00 51.71 147 THR D N 1
ATOM 1147 C CA . THR A 1 147 ? -51.585 -30.367 -69.174 1.00 53.39 147 THR D CA 1
ATOM 1148 C C . THR A 1 147 ? -51.864 -29.799 -67.777 1.00 58.33 147 THR D C 1
ATOM 1149 O O . THR A 1 147 ? -53.067 -29.649 -67.393 1.00 54.54 147 THR D O 1
ATOM 1153 N N . GLY A 1 148 ? -50.781 -29.479 -67.061 1.00 60.37 148 GLY D N 1
ATOM 1154 C CA . GLY A 1 148 ? -50.826 -29.136 -65.629 1.00 60.40 148 GLY D CA 1
ATOM 1155 C C . GLY A 1 148 ? -51.489 -30.246 -64.834 1.00 56.42 148 GLY D C 1
ATOM 1156 O O . GLY A 1 148 ? -51.276 -31.415 -65.179 1.00 58.58 148 GLY D O 1
ATOM 1157 N N . PHE A 1 149 ? -52.269 -29.884 -63.816 1.00 54.86 149 PHE D N 1
ATOM 1158 C CA . PHE A 1 149 ? -53.036 -30.810 -62.932 1.00 55.25 149 PHE D CA 1
ATOM 1159 C C . PHE A 1 149 ? -54.358 -30.109 -62.589 1.00 54.55 149 PHE D C 1
ATOM 1160 O O . PHE A 1 149 ? -54.732 -29.195 -63.351 1.00 62.39 149 PHE D O 1
ATOM 1168 N N . LEU A 1 150 ? -55.056 -30.507 -61.525 1.00 48.81 150 LEU D N 1
ATOM 1169 C CA . LEU A 1 150 ? -56.285 -29.802 -61.057 1.00 49.11 150 LEU D CA 1
ATOM 1170 C C . LEU A 1 150 ? -57.445 -29.991 -62.047 1.00 50.60 150 LEU D C 1
ATOM 1171 O O . LEU A 1 150 ? -58.390 -29.174 -62.017 1.00 50.67 150 LEU D O 1
ATOM 1176 N N . THR A 1 151 ? -57.393 -31.020 -62.891 1.00 54.02 151 THR D N 1
ATOM 1177 C CA . THR A 1 151 ? -58.513 -31.402 -63.799 1.00 56.20 151 THR D CA 1
ATOM 1178 C C . THR A 1 151 ? -59.170 -32.683 -63.263 1.00 60.55 151 THR D C 1
ATOM 1179 O O . THR A 1 151 ? -60.414 -32.698 -63.123 1.00 67.14 151 THR D O 1
ATOM 1183 N N . ASP A 1 152 ? -58.351 -33.702 -62.970 1.00 57.59 152 ASP D N 1
ATOM 1184 C CA . ASP A 1 152 ? -58.772 -35.002 -62.376 1.00 52.51 152 ASP D CA 1
ATOM 1185 C C . ASP A 1 152 ? -59.213 -34.782 -60.930 1.00 47.71 152 ASP D C 1
ATOM 1186 O O . ASP A 1 152 ? -58.365 -34.592 -60.065 1.00 44.62 152 ASP D O 1
ATOM 1191 N N . PRO A 1 153 ? -60.529 -34.839 -60.599 1.00 45.87 153 PRO D N 1
ATOM 1192 C CA . PRO A 1 153 ? -60.977 -34.678 -59.215 1.00 42.95 153 PRO D CA 1
ATOM 1193 C C . PRO A 1 153 ? -60.513 -35.821 -58.306 1.00 42.04 153 PRO D C 1
ATOM 1194 O O . PRO A 1 153 ? -60.293 -36.910 -58.799 1.00 43.22 153 PRO D O 1
ATOM 1198 N N . TYR A 1 154 ? -60.373 -35.536 -57.012 1.00 42.15 154 TYR D N 1
ATOM 1199 C CA . TYR A 1 154 ? -60.041 -36.540 -55.965 1.00 45.42 154 TYR D CA 1
ATOM 1200 C C . TYR A 1 154 ? -61.145 -36.564 -54.906 1.00 48.33 154 TYR D C 1
ATOM 1201 O O . TYR A 1 154 ? -61.388 -35.526 -54.267 1.00 47.74 154 TYR D O 1
ATOM 1210 N N . LEU A 1 155 ? -61.754 -37.736 -54.704 1.00 52.11 155 LEU D N 1
ATOM 1211 C CA . LEU A 1 155 ? -63.022 -37.897 -53.942 1.00 53.79 155 LEU D CA 1
ATOM 1212 C C . LEU A 1 155 ? -63.036 -39.264 -53.264 1.00 55.31 155 LEU D C 1
ATOM 1213 O O . LEU A 1 155 ? -63.733 -40.165 -53.722 1.00 55.22 155 LEU D O 1
ATOM 1218 N N . PRO A 1 156 ? -62.248 -39.465 -52.178 1.00 60.07 156 PRO D N 1
ATOM 1219 C CA . PRO A 1 156 ? -62.120 -40.775 -51.529 1.00 63.27 156 PRO D CA 1
ATOM 1220 C C . PRO A 1 156 ? -63.324 -41.114 -50.635 1.00 63.88 156 PRO D C 1
ATOM 1221 O O . PRO A 1 156 ? -63.296 -40.819 -49.440 1.00 62.67 156 PRO D O 1
ATOM 1225 N N . LEU A 1 157 ? -64.341 -41.731 -51.247 1.00 60.70 157 LEU D N 1
ATOM 1226 C CA . LEU A 1 157 ? -65.680 -41.971 -50.644 1.00 59.71 157 LEU D CA 1
ATOM 1227 C C . LEU A 1 157 ? -65.562 -42.991 -49.508 1.00 61.34 157 LEU D C 1
ATOM 1228 O O . LEU A 1 157 ? -66.339 -42.876 -48.538 1.00 59.69 157 LEU D O 1
ATOM 1233 N N . ASP A 1 158 ? -64.610 -43.922 -49.617 1.00 64.97 158 ASP D N 1
ATOM 1234 C CA . ASP A 1 158 ? -64.176 -44.808 -48.498 1.00 69.00 158 ASP D CA 1
ATOM 1235 C C . ASP A 1 158 ? -64.039 -43.969 -47.224 1.00 67.09 158 ASP D C 1
ATOM 1236 O O . ASP A 1 158 ? -64.616 -44.349 -46.197 1.00 75.49 158 ASP D O 1
ATOM 1241 N N . SER A 1 159 ? -63.320 -42.850 -47.320 1.00 63.07 159 SER D N 1
ATOM 1242 C CA . SER A 1 159 ? -62.901 -41.998 -46.174 1.00 61.37 159 SER D CA 1
ATOM 1243 C C . SER A 1 159 ? -64.109 -41.323 -45.489 1.00 62.54 159 SER D C 1
ATOM 1244 O O . SER A 1 159 ? -63.913 -40.744 -44.399 1.00 58.16 159 SER D O 1
ATOM 1247 N N . PHE A 1 160 ? -65.308 -41.394 -46.084 1.00 64.35 160 PHE D N 1
ATOM 1248 C CA . PHE A 1 160 ? -66.558 -40.763 -45.564 1.00 65.95 160 PHE D CA 1
ATOM 1249 C C . PHE A 1 160 ? -67.648 -41.820 -45.402 1.00 68.42 160 PHE D C 1
ATOM 1250 O O . PHE A 1 160 ? -68.503 -41.972 -46.274 1.00 74.82 160 PHE D O 1
ATOM 1258 N N . PRO A 1 161 ? -67.673 -42.559 -44.267 1.00 66.79 161 PRO D N 1
ATOM 1259 C CA . PRO A 1 161 ? -68.515 -43.747 -44.141 1.00 62.19 161 PRO D CA 1
ATOM 1260 C C . PRO A 1 161 ? -70.006 -43.410 -44.240 1.00 57.40 161 PRO D C 1
ATOM 1261 O O . PRO A 1 161 ? -70.445 -42.471 -43.609 1.00 51.20 161 PRO D O 1
ATOM 1265 N N . GLY A 1 162 ? -70.712 -44.183 -45.066 1.00 61.05 162 GLY D N 1
ATOM 1266 C CA . GLY A 1 162 ? -72.178 -44.128 -45.223 1.00 64.53 162 GLY D CA 1
ATOM 1267 C C . GLY A 1 162 ? -72.620 -42.922 -46.026 1.00 62.57 162 GLY D C 1
ATOM 1268 O O . GLY A 1 162 ? -73.772 -42.483 -45.844 1.00 64.54 162 GLY D O 1
ATOM 1269 N N . ILE A 1 163 ? -71.739 -42.399 -46.877 1.00 59.15 163 ILE D N 1
ATOM 1270 C CA . ILE A 1 163 ? -72.075 -41.269 -47.791 1.00 63.17 163 ILE D CA 1
ATOM 1271 C C . ILE A 1 163 ? -73.039 -41.799 -48.861 1.00 63.78 163 ILE D C 1
ATOM 1272 O O . ILE A 1 163 ? -73.886 -41.029 -49.340 1.00 64.37 163 ILE D O 1
ATOM 1277 N N . ASN A 1 164 ? -72.930 -43.084 -49.192 1.00 67.50 164 ASN D N 1
ATOM 1278 C CA . ASN A 1 164 ? -73.860 -43.796 -50.117 1.00 73.30 164 ASN D CA 1
ATOM 1279 C C . ASN A 1 164 ? -75.303 -43.612 -49.637 1.00 73.20 164 ASN D C 1
ATOM 1280 O O . ASN A 1 164 ? -76.198 -43.438 -50.485 1.00 75.62 164 ASN D O 1
ATOM 1285 N N . THR A 1 165 ? -75.504 -43.663 -48.319 1.00 69.87 165 THR D N 1
ATOM 1286 C CA . THR A 1 165 ? -76.841 -43.679 -47.663 1.00 69.63 165 THR D CA 1
ATOM 1287 C C . THR A 1 165 ? -77.493 -42.295 -47.771 1.00 72.38 165 THR D C 1
ATOM 1288 O O . THR A 1 165 ? -78.741 -42.222 -47.648 1.00 77.64 165 THR D O 1
ATOM 1292 N N . PHE A 1 166 ? -76.679 -41.250 -47.968 1.00 67.57 166 PHE D N 1
ATOM 1293 C CA . PHE A 1 166 ? -77.107 -39.822 -47.995 1.00 64.50 166 PHE D CA 1
ATOM 1294 C C . PHE A 1 166 ? -78.155 -39.638 -49.099 1.00 65.21 166 PHE D C 1
ATOM 1295 O O . PHE A 1 166 ? -77.927 -40.127 -50.213 1.00 63.92 166 PHE D O 1
ATOM 1303 N N . LYS A 1 167 ? -79.277 -38.985 -48.775 1.00 70.66 167 LYS D N 1
ATOM 1304 C CA . LYS A 1 167 ? -80.454 -38.825 -49.680 1.00 75.56 167 LYS D CA 1
ATOM 1305 C C . LYS A 1 167 ? -80.563 -37.373 -50.161 1.00 73.14 167 LYS D C 1
ATOM 1306 O O . LYS A 1 167 ? -81.404 -37.119 -51.044 1.00 73.71 167 LYS D O 1
ATOM 1312 N N . GLY A 1 168 ? -79.758 -36.459 -49.604 1.00 71.61 168 GLY D N 1
ATOM 1313 C CA . GLY A 1 168 ? -79.510 -35.126 -50.192 1.00 68.79 168 GLY D CA 1
ATOM 1314 C C . GLY A 1 168 ? -78.604 -35.250 -51.404 1.00 66.41 168 GLY D C 1
ATOM 1315 O O . GLY A 1 168 ? -78.282 -36.397 -51.769 1.00 66.13 168 GLY D O 1
ATOM 1316 N N . GLN A 1 169 ? -78.194 -34.131 -52.007 1.00 64.22 169 GLN D N 1
ATOM 1317 C CA . GLN A 1 169 ? -77.238 -34.135 -53.153 1.00 62.61 169 GLN D CA 1
ATOM 1318 C C . GLN A 1 169 ? -75.839 -33.762 -52.644 1.00 58.65 169 GLN D C 1
ATOM 1319 O O . GLN A 1 169 ? -75.732 -33.000 -51.653 1.00 53.71 169 GLN D O 1
ATOM 1325 N N . TYR A 1 170 ? -74.809 -34.303 -53.295 1.00 54.08 170 TYR D N 1
ATOM 1326 C CA . TYR A 1 170 ? -73.381 -34.018 -52.989 1.00 53.19 170 TYR D CA 1
ATOM 1327 C C . TYR A 1 170 ? -72.579 -34.025 -54.287 1.00 49.00 170 TYR D C 1
ATOM 1328 O O . TYR A 1 170 ? -73.050 -34.599 -55.280 1.00 52.96 170 TYR D O 1
ATOM 1337 N N . PHE A 1 171 ? -71.399 -33.413 -54.272 1.00 45.30 171 PHE D N 1
ATOM 1338 C CA . PHE A 1 171 ? -70.507 -33.339 -55.459 1.00 45.21 171 PHE D CA 1
ATOM 1339 C C . PHE A 1 171 ? -69.124 -32.836 -55.054 1.00 43.91 171 PHE D C 1
ATOM 1340 O O . PHE A 1 171 ? -68.963 -32.353 -53.914 1.00 43.28 171 PHE D O 1
ATOM 1348 N N . HIS A 1 172 ? -68.179 -32.948 -55.991 1.00 43.23 172 HIS D N 1
ATOM 1349 C CA . HIS A 1 172 ? -66.787 -32.440 -55.873 1.00 44.19 172 HIS D CA 1
ATOM 1350 C C . HIS A 1 172 ? -66.732 -30.954 -56.253 1.00 43.72 172 HIS D C 1
ATOM 1351 O O . HIS A 1 172 ? -67.473 -30.534 -57.168 1.00 43.34 172 HIS D O 1
ATOM 1358 N N . SER A 1 173 ? -65.860 -30.195 -55.585 1.00 43.08 173 SER D N 1
ATOM 1359 C CA . SER A 1 173 ? -65.635 -28.748 -55.846 1.00 43.04 173 SER D CA 1
ATOM 1360 C C . SER A 1 173 ? -65.679 -28.500 -57.359 1.00 45.13 173 SER D C 1
ATOM 1361 O O . SER A 1 173 ? -66.418 -27.599 -57.774 1.00 45.91 173 SER D O 1
ATOM 1364 N N . ARG A 1 174 ? -64.954 -29.314 -58.137 1.00 47.04 174 ARG D N 1
ATOM 1365 C CA . ARG A 1 174 ? -64.866 -29.253 -59.632 1.00 46.95 174 ARG D CA 1
ATOM 1366 C C . ARG A 1 174 ? -66.227 -28.904 -60.246 1.00 43.71 174 ARG D C 1
ATOM 1367 O O . ARG A 1 174 ? -66.301 -27.919 -61.032 1.00 40.81 174 ARG D O 1
ATOM 1375 N N . GLN A 1 175 ? -67.250 -29.683 -59.886 1.00 40.10 175 GLN D N 1
ATOM 1376 C CA . GLN A 1 175 ? -68.622 -29.599 -60.462 1.00 38.66 175 GLN D CA 1
ATOM 1377 C C . GLN A 1 175 ? -69.322 -28.301 -60.044 1.00 34.20 175 GLN D C 1
ATOM 1378 O O . GLN A 1 175 ? -70.368 -27.984 -60.639 1.00 29.98 175 GLN D O 1
ATOM 1384 N N . TYR A 1 176 ? -68.773 -27.574 -59.073 1.00 33.33 176 TYR D N 1
ATOM 1385 C CA . TYR A 1 176 ? -69.360 -26.301 -58.580 1.00 36.21 176 TYR D CA 1
ATOM 1386 C C . TYR A 1 176 ? -69.156 -25.168 -59.592 1.00 36.59 176 TYR D C 1
ATOM 1387 O O . TYR A 1 176 ? -68.045 -25.009 -60.112 1.00 39.83 176 TYR D O 1
ATOM 1396 N N . LYS A 1 177 ? -70.209 -24.386 -59.829 1.00 38.44 177 LYS D N 1
ATOM 1397 C CA . LYS A 1 177 ? -70.197 -23.217 -60.748 1.00 40.34 177 LYS D CA 1
ATOM 1398 C C . LYS A 1 177 ? -70.835 -22.011 -60.058 1.00 43.28 177 LYS D C 1
ATOM 1399 O O . LYS A 1 177 ? -70.164 -20.967 -59.944 1.00 42.39 177 LYS D O 1
ATOM 1405 N N . HIS A 1 178 ? -72.084 -22.153 -59.615 1.00 46.65 178 HIS D N 1
ATOM 1406 C CA . HIS A 1 178 ? -72.903 -21.018 -59.109 1.00 50.83 178 HIS D CA 1
ATOM 1407 C C . HIS A 1 178 ? -73.490 -21.334 -57.738 1.00 50.16 178 HIS D C 1
ATOM 1408 O O . HIS A 1 178 ? -73.868 -22.473 -57.488 1.00 53.53 178 HIS D O 1
ATOM 1415 N N . PRO A 1 179 ? -73.605 -20.322 -56.839 1.00 48.74 179 PRO D N 1
ATOM 1416 C CA . PRO A 1 179 ? -74.081 -20.521 -55.468 1.00 50.46 179 PRO D CA 1
ATOM 1417 C C . PRO A 1 179 ? -75.606 -20.549 -55.278 1.00 53.80 179 PRO D C 1
ATOM 1418 O O . PRO A 1 179 ? -76.045 -20.761 -54.156 1.00 55.35 179 PRO D O 1
ATOM 1422 N N . ASP A 1 180 ? -76.359 -20.332 -56.361 1.00 58.13 180 ASP D N 1
ATOM 1423 C CA . ASP A 1 180 ? -77.846 -20.423 -56.386 1.00 62.17 180 ASP D CA 1
ATOM 1424 C C . ASP A 1 180 ? -78.291 -21.731 -55.716 1.00 62.97 180 ASP D C 1
ATOM 1425 O O . ASP A 1 180 ? -79.246 -21.699 -54.909 1.00 64.87 180 ASP D O 1
ATOM 1430 N N . ILE A 1 181 ? -77.588 -22.826 -56.008 1.00 60.63 181 ILE D N 1
ATOM 1431 C CA . ILE A 1 181 ? -78.066 -24.218 -55.742 1.00 59.19 181 ILE D CA 1
ATOM 1432 C C . ILE A 1 181 ? -78.272 -24.430 -54.243 1.00 55.15 181 ILE D C 1
ATOM 1433 O O . ILE A 1 181 ? -79.125 -25.265 -53.910 1.00 53.66 181 ILE D O 1
ATOM 1438 N N . PHE A 1 182 ? -77.510 -23.747 -53.382 1.00 52.87 182 PHE D N 1
ATOM 1439 C CA . PHE A 1 182 ? -77.770 -23.761 -51.915 1.00 54.47 182 PHE D CA 1
ATOM 1440 C C . PHE A 1 182 ? -78.456 -22.461 -51.508 1.00 61.27 182 PHE D C 1
ATOM 1441 O O . PHE A 1 182 ? -77.866 -21.707 -50.725 1.00 69.79 182 PHE D O 1
ATOM 1449 N N . LYS A 1 183 ? -79.677 -22.232 -51.997 1.00 66.80 183 LYS D N 1
ATOM 1450 C CA . LYS A 1 183 ? -80.442 -21.010 -51.644 1.00 69.47 183 LYS D CA 1
ATOM 1451 C C . LYS A 1 183 ? -80.634 -21.016 -50.133 1.00 69.81 183 LYS D C 1
ATOM 1452 O O . LYS A 1 183 ? -79.955 -20.229 -49.460 1.00 75.02 183 LYS D O 1
ATOM 1458 N N . ASP A 1 184 ? -81.512 -21.881 -49.630 1.00 69.62 184 ASP D N 1
ATOM 1459 C CA . ASP A 1 184 ? -81.896 -21.877 -48.192 1.00 70.39 184 ASP D CA 1
ATOM 1460 C C . ASP A 1 184 ? -81.462 -23.200 -47.566 1.00 63.86 184 ASP D C 1
ATOM 1461 O O . ASP A 1 184 ? -81.960 -23.537 -46.491 1.00 65.19 184 ASP D O 1
ATOM 1466 N N . LYS A 1 185 ? -80.524 -23.889 -48.202 1.00 60.08 185 LYS D N 1
ATOM 1467 C CA . LYS A 1 185 ? -80.179 -25.280 -47.827 1.00 59.72 185 LYS D CA 1
ATOM 1468 C C . LYS A 1 185 ? -79.241 -25.265 -46.619 1.00 55.85 185 LYS D C 1
ATOM 1469 O O . LYS A 1 185 ? -78.840 -24.173 -46.179 1.00 51.05 185 LYS D O 1
ATOM 1475 N N . ARG A 1 186 ? -78.969 -26.455 -46.088 1.00 55.98 186 ARG D N 1
ATOM 1476 C CA . ARG A 1 186 ? -78.021 -26.708 -44.973 1.00 57.43 186 ARG D CA 1
ATOM 1477 C C . ARG A 1 186 ? -76.775 -27.357 -45.571 1.00 55.56 186 ARG D C 1
ATOM 1478 O O . ARG A 1 186 ? -76.855 -28.552 -45.910 1.00 58.90 186 ARG D O 1
ATOM 1486 N N . VAL A 1 187 ? -75.686 -26.592 -45.708 1.00 51.20 187 VAL D N 1
ATOM 1487 C CA . VAL A 1 187 ? -74.511 -26.959 -46.559 1.00 45.93 187 VAL D CA 1
ATOM 1488 C C . VAL A 1 187 ? -73.335 -27.408 -45.694 1.00 41.99 187 VAL D C 1
ATOM 1489 O O . VAL A 1 187 ? -72.975 -26.688 -44.744 1.00 42.43 187 VAL D O 1
ATOM 1493 N N . LEU A 1 188 ? -72.745 -28.544 -46.055 1.00 38.54 188 LEU D N 1
ATOM 1494 C CA . LEU A 1 188 ? -71.449 -29.003 -45.499 1.00 39.42 188 LEU D CA 1
ATOM 1495 C C . LEU A 1 188 ? -70.394 -28.967 -46.605 1.00 39.66 188 LEU D C 1
ATOM 1496 O O . LEU A 1 188 ? -70.464 -29.806 -47.510 1.00 44.15 188 LEU D O 1
ATOM 1501 N N . VAL A 1 189 ? -69.458 -28.023 -46.532 1.00 37.43 189 VAL D N 1
ATOM 1502 C CA . VAL A 1 189 ? -68.222 -28.033 -47.366 1.00 35.64 189 VAL D CA 1
ATOM 1503 C C . VAL A 1 189 ? -67.183 -28.898 -46.649 1.00 35.90 189 VAL D C 1
ATOM 1504 O O . VAL A 1 189 ? -66.800 -28.566 -45.510 1.00 35.22 189 VAL D O 1
ATOM 1508 N N . VAL A 1 190 ? -66.777 -29.988 -47.293 1.00 36.68 190 VAL D N 1
ATOM 1509 C CA . VAL A 1 190 ? -65.752 -30.932 -46.767 1.00 38.08 190 VAL D CA 1
ATOM 1510 C C . VAL A 1 190 ? -64.401 -30.498 -47.323 1.00 37.76 190 VAL D C 1
ATOM 1511 O O . VAL A 1 190 ? -64.306 -30.334 -48.540 1.00 41.84 190 VAL D O 1
ATOM 1515 N N . GLY A 1 191 ? -63.408 -30.325 -46.453 1.00 38.07 191 GLY D N 1
ATOM 1516 C CA . GLY A 1 191 ? -62.035 -29.966 -46.854 1.00 37.04 191 GLY D CA 1
ATOM 1517 C C . GLY A 1 191 ? -61.861 -28.461 -46.939 1.00 36.47 191 GLY D C 1
ATOM 1518 O O . GLY A 1 191 ? -62.534 -27.820 -47.769 1.00 33.65 191 GLY D O 1
ATOM 1519 N N . MET A 1 192 ? -60.958 -27.925 -46.121 1.00 38.00 192 MET D N 1
ATOM 1520 C CA . MET A 1 192 ? -60.621 -26.479 -46.076 1.00 40.89 192 MET D CA 1
ATOM 1521 C C . MET A 1 192 ? -59.544 -26.157 -47.132 1.00 44.66 192 MET D C 1
ATOM 1522 O O . MET A 1 192 ? -58.603 -25.378 -46.839 1.00 40.85 192 MET D O 1
ATOM 1527 N N . GLY A 1 193 ? -59.665 -26.753 -48.324 1.00 49.83 193 GLY D N 1
ATOM 1528 C CA . GLY A 1 193 ? -58.940 -26.307 -49.526 1.00 53.03 193 GLY D CA 1
ATOM 1529 C C . GLY A 1 193 ? -59.314 -24.866 -49.817 1.00 60.11 193 GLY D C 1
ATOM 1530 O O . GLY A 1 193 ? -60.423 -24.461 -49.403 1.00 62.54 193 GLY D O 1
ATOM 1531 N N . ASN A 1 194 ? -58.416 -24.103 -50.448 1.00 65.13 194 ASN D N 1
ATOM 1532 C CA . ASN A 1 194 ? -58.692 -22.706 -50.894 1.00 64.82 194 ASN D CA 1
ATOM 1533 C C . ASN A 1 194 ? -60.071 -22.660 -51.565 1.00 64.57 194 ASN D C 1
ATOM 1534 O O . ASN A 1 194 ? -60.844 -21.730 -51.252 1.00 64.10 194 ASN D O 1
ATOM 1539 N N . SER A 1 195 ? -60.347 -23.644 -52.435 1.00 61.18 195 SER D N 1
ATOM 1540 C CA . SER A 1 195 ? -61.653 -23.880 -53.114 1.00 58.99 195 SER D CA 1
ATOM 1541 C C . SER A 1 195 ? -62.758 -24.088 -52.067 1.00 57.43 195 SER D C 1
ATOM 1542 O O . SER A 1 195 ? -63.772 -23.364 -52.105 1.00 59.02 195 SER D O 1
ATOM 1545 N N . GLY A 1 196 ? -62.558 -25.039 -51.153 1.00 52.35 196 GLY D N 1
ATOM 1546 C CA . GLY A 1 196 ? -63.496 -25.318 -50.049 1.00 47.49 196 GLY D CA 1
ATOM 1547 C C . GLY A 1 196 ? -63.901 -24.038 -49.345 1.00 46.46 196 GLY D C 1
ATOM 1548 O O . GLY A 1 196 ? -65.054 -23.609 -49.522 1.00 53.07 196 GLY D O 1
ATOM 1549 N N . THR A 1 197 ? -62.969 -23.436 -48.606 1.00 40.77 197 THR D N 1
ATOM 1550 C CA . THR A 1 197 ? -63.156 -22.165 -47.852 1.00 35.65 197 THR D CA 1
ATOM 1551 C C . THR A 1 197 ? -63.899 -21.143 -48.717 1.00 35.42 197 THR D C 1
ATOM 1552 O O . THR A 1 197 ? -64.902 -20.619 -48.242 1.00 34.19 197 THR D O 1
ATOM 1556 N N . ASP A 1 198 ? -63.433 -20.892 -49.943 1.00 37.51 198 ASP D N 1
ATOM 1557 C CA . ASP A 1 198 ? -64.071 -19.930 -50.889 1.00 41.63 198 ASP D CA 1
ATOM 1558 C C . ASP A 1 198 ? -65.551 -20.295 -51.109 1.00 38.91 198 ASP D C 1
ATOM 1559 O O . ASP A 1 198 ? -66.395 -19.380 -51.109 1.00 41.45 198 ASP D O 1
ATOM 1564 N N . ILE A 1 199 ? -65.863 -21.573 -51.318 1.00 35.32 199 ILE D N 1
ATOM 1565 C CA . ILE A 1 199 ? -67.258 -22.019 -51.621 1.00 34.95 199 ILE D CA 1
ATOM 1566 C C . ILE A 1 199 ? -68.106 -21.859 -50.355 1.00 33.56 199 ILE D C 1
ATOM 1567 O O . ILE A 1 199 ? -69.147 -21.196 -50.413 1.00 30.64 199 ILE D O 1
ATOM 1572 N N . ALA A 1 200 ? -67.655 -22.455 -49.255 1.00 34.22 200 ALA D N 1
ATOM 1573 C CA . ALA A 1 200 ? -68.305 -22.354 -47.927 1.00 37.94 200 ALA D CA 1
ATOM 1574 C C . ALA A 1 200 ? -68.730 -20.900 -47.697 1.00 38.08 200 ALA D C 1
ATOM 1575 O O . ALA A 1 200 ? -69.948 -20.627 -47.588 1.00 36.78 200 ALA D O 1
ATOM 1577 N N . VAL A 1 201 ? -67.746 -20.003 -47.664 1.00 38.58 201 VAL D N 1
ATOM 1578 C CA . VAL A 1 201 ? -67.966 -18.534 -47.525 1.00 38.91 201 VAL D CA 1
ATOM 1579 C C . VAL A 1 201 ? -69.067 -18.134 -48.507 1.00 38.60 201 VAL D C 1
ATOM 1580 O O . VAL A 1 201 ? -70.028 -17.504 -48.074 1.00 40.06 201 VAL D O 1
ATOM 1584 N N . GLU A 1 202 ? -68.926 -18.503 -49.778 1.00 39.89 202 GLU D N 1
ATOM 1585 C CA . GLU A 1 202 ? -69.875 -18.081 -50.839 1.00 43.00 202 GLU D CA 1
ATOM 1586 C C . GLU A 1 202 ? -71.276 -18.576 -50.479 1.00 42.04 202 GLU D C 1
ATOM 1587 O O . GLU A 1 202 ? -72.213 -17.764 -50.550 1.00 43.83 202 GLU D O 1
ATOM 1593 N N . ALA A 1 203 ? -71.397 -19.856 -50.112 1.00 41.34 203 ALA D N 1
ATOM 1594 C CA . ALA A 1 203 ? -72.676 -20.511 -49.728 1.00 39.91 203 ALA D CA 1
ATOM 1595 C C . ALA A 1 203 ? -73.341 -19.707 -48.610 1.00 39.94 203 ALA D C 1
ATOM 1596 O O . ALA A 1 203 ? -74.545 -19.439 -48.701 1.00 40.29 203 ALA D O 1
ATOM 1598 N N . SER A 1 204 ? -72.550 -19.294 -47.624 1.00 40.10 204 SER D N 1
ATOM 1599 C CA . SER A 1 204 ? -73.010 -18.539 -46.426 1.00 41.49 204 SER D CA 1
ATOM 1600 C C . SER A 1 204 ? -73.860 -17.337 -46.847 1.00 41.83 204 SER D C 1
ATOM 1601 O O . SER A 1 204 ? -74.795 -16.997 -46.103 1.00 46.88 204 SER D O 1
ATOM 1604 N N . HIS A 1 205 ? -73.534 -16.711 -47.979 1.00 41.84 205 HIS D N 1
ATOM 1605 C CA . HIS A 1 205 ? -74.264 -15.530 -48.514 1.00 44.00 205 HIS D CA 1
ATOM 1606 C C . HIS A 1 205 ? -75.763 -15.837 -48.542 1.00 45.35 205 HIS D C 1
ATOM 1607 O O . HIS A 1 205 ? -76.555 -14.942 -48.209 1.00 44.66 205 HIS D O 1
ATOM 1614 N N . LEU A 1 206 ? -76.127 -17.069 -48.890 1.00 47.38 206 LEU D N 1
ATOM 1615 C CA . LEU A 1 206 ? -77.542 -17.459 -49.150 1.00 49.22 206 LEU D CA 1
ATOM 1616 C C . LEU A 1 206 ? -78.002 -18.558 -48.184 1.00 46.23 206 LEU D C 1
ATOM 1617 O O . LEU A 1 206 ? -79.077 -18.400 -47.596 1.00 44.70 206 LEU D O 1
ATOM 1622 N N . ALA A 1 207 ? -77.233 -19.641 -48.064 1.00 45.79 207 ALA D N 1
ATOM 1623 C CA . ALA A 1 207 ? -77.629 -20.903 -47.393 1.00 46.62 207 ALA D CA 1
ATOM 1624 C C . ALA A 1 207 ? -78.080 -20.624 -45.958 1.00 49.65 207 ALA D C 1
ATOM 1625 O O . ALA A 1 207 ? -77.494 -19.713 -45.328 1.00 49.70 207 ALA D O 1
ATOM 1627 N N . LYS A 1 208 ? -79.065 -21.394 -45.472 1.00 53.46 208 LYS D N 1
ATOM 1628 C CA . LYS A 1 208 ? -79.646 -21.266 -44.101 1.00 57.40 208 LYS D CA 1
ATOM 1629 C C . LYS A 1 208 ? -78.551 -21.507 -43.055 1.00 56.64 208 LYS D C 1
ATOM 1630 O O . LYS A 1 208 ? -78.518 -20.760 -42.052 1.00 55.68 208 LYS D O 1
ATOM 1636 N N . LYS A 1 209 ? -77.714 -22.522 -43.294 1.00 56.88 209 LYS D N 1
ATOM 1637 C CA . LYS A 1 209 ? -76.569 -22.923 -42.428 1.00 55.69 209 LYS D CA 1
ATOM 1638 C C . LYS A 1 209 ? -75.430 -23.444 -43.309 1.00 49.03 209 LYS D C 1
ATOM 1639 O O . LYS A 1 209 ? -75.721 -24.114 -44.318 1.00 43.51 209 LYS D O 1
ATOM 1645 N N . VAL A 1 210 ? -74.185 -23.152 -42.931 1.00 45.29 210 VAL D N 1
ATOM 1646 C CA . VAL A 1 210 ? -72.976 -23.662 -43.640 1.00 44.45 210 VAL D CA 1
ATOM 1647 C C . VAL A 1 210 ? -71.971 -24.170 -42.612 1.00 41.42 210 VAL D C 1
ATOM 1648 O O . VAL A 1 210 ? -71.643 -23.430 -41.678 1.00 40.28 210 VAL D O 1
ATOM 1652 N N . PHE A 1 211 ? -71.489 -25.387 -42.823 1.00 41.62 211 PHE D N 1
ATOM 1653 C CA . PHE A 1 211 ? -70.419 -26.018 -42.016 1.00 45.79 211 PHE D CA 1
ATOM 1654 C C . PHE A 1 211 ? -69.232 -26.305 -42.923 1.00 46.90 211 PHE D C 1
ATOM 1655 O O . PHE A 1 211 ? -69.443 -26.861 -44.000 1.00 55.95 211 PHE D O 1
ATOM 1663 N N . LEU A 1 212 ? -68.036 -25.920 -42.487 1.00 46.19 212 LEU D N 1
ATOM 1664 C CA . LEU A 1 212 ? -66.765 -26.192 -43.206 1.00 46.73 212 LEU D CA 1
ATOM 1665 C C . LEU A 1 212 ? -66.004 -27.255 -42.417 1.00 47.64 212 LEU D C 1
ATOM 1666 O O . LEU A 1 212 ? -65.409 -26.905 -41.392 1.00 51.39 212 LEU D O 1
ATOM 1671 N N . SER A 1 213 ? -66.063 -28.511 -42.847 1.00 48.30 213 SER D N 1
ATOM 1672 C CA . SER A 1 213 ? -65.413 -29.633 -42.122 1.00 51.58 213 SER D CA 1
ATOM 1673 C C . SER A 1 213 ? -63.951 -29.731 -42.558 1.00 50.63 213 SER D C 1
ATOM 1674 O O . SER A 1 213 ? -63.707 -30.161 -43.704 1.00 49.87 213 SER D O 1
ATOM 1677 N N . THR A 1 214 ? -63.028 -29.340 -41.675 1.00 49.50 214 THR D N 1
ATOM 1678 C CA . THR A 1 214 ? -61.560 -29.526 -41.856 1.00 53.12 214 THR D CA 1
ATOM 1679 C C . THR A 1 214 ? -61.194 -30.948 -41.406 1.00 56.78 214 THR D C 1
ATOM 1680 O O . THR A 1 214 ? -62.114 -31.731 -41.121 1.00 58.52 214 THR D O 1
ATOM 1684 N N . THR A 1 215 ? -59.899 -31.267 -41.369 1.00 59.76 215 THR D N 1
ATOM 1685 C CA . THR A 1 215 ? -59.361 -32.574 -40.898 1.00 58.48 215 THR D CA 1
ATOM 1686 C C . THR A 1 215 ? -58.122 -32.292 -40.045 1.00 57.58 215 THR D C 1
ATOM 1687 O O . THR A 1 215 ? -58.097 -32.711 -38.880 1.00 55.59 215 THR D O 1
ATOM 1691 N N . GLY A 1 216 ? -57.147 -31.582 -40.613 1.00 59.29 216 GLY D N 1
ATOM 1692 C CA . GLY A 1 216 ? -55.959 -31.097 -39.884 1.00 59.77 216 GLY D CA 1
ATOM 1693 C C . GLY A 1 216 ? -56.188 -29.698 -39.331 1.00 58.13 216 GLY D C 1
ATOM 1694 O O . GLY A 1 216 ? -55.512 -29.325 -38.359 1.00 57.33 216 GLY D O 1
ATOM 1695 N N . GLY A 1 217 ? -57.135 -28.958 -39.909 1.00 54.83 217 GLY D N 1
ATOM 1696 C CA . GLY A 1 217 ? -57.204 -27.492 -39.767 1.00 52.79 217 GLY D CA 1
ATOM 1697 C C . GLY A 1 217 ? -56.179 -26.833 -40.671 1.00 54.24 217 GLY D C 1
ATOM 1698 O O . GLY A 1 217 ? -55.456 -27.570 -41.383 1.00 60.70 217 GLY D O 1
ATOM 1699 N N . ALA A 1 218 ? -56.110 -25.503 -40.659 1.00 52.99 218 ALA D N 1
ATOM 1700 C CA . ALA A 1 218 ? -55.242 -24.713 -41.567 1.00 55.02 218 ALA D CA 1
ATOM 1701 C C . ALA A 1 218 ? -54.996 -23.313 -41.002 1.00 54.05 218 ALA D C 1
ATOM 1702 O O . ALA A 1 218 ? -55.846 -22.826 -40.240 1.00 53.69 218 ALA D O 1
ATOM 1704 N N . TRP A 1 219 ? -53.869 -22.703 -41.376 1.00 53.82 219 TRP D N 1
ATOM 1705 C CA . TRP A 1 219 ? -53.621 -21.249 -41.180 1.00 53.37 219 TRP D CA 1
ATOM 1706 C C . TRP A 1 219 ? -54.355 -20.483 -42.284 1.00 50.62 219 TRP D C 1
ATOM 1707 O O . TRP A 1 219 ? -54.443 -21.007 -43.416 1.00 53.50 219 TRP D O 1
ATOM 1718 N N . VAL A 1 220 ? -54.873 -19.299 -41.956 1.00 46.29 220 VAL D N 1
ATOM 1719 C CA . VAL A 1 220 ? -55.727 -18.478 -42.867 1.00 45.41 220 VAL D CA 1
ATOM 1720 C C . VAL A 1 220 ? -55.233 -17.035 -42.842 1.00 43.77 220 VAL D C 1
ATOM 1721 O O . VAL A 1 220 ? -55.110 -16.481 -41.733 1.00 45.28 220 VAL D O 1
ATOM 1725 N N . MET A 1 221 ? -54.993 -16.457 -44.018 1.00 41.38 221 MET D N 1
ATOM 1726 C CA . MET A 1 221 ? -54.510 -15.060 -44.163 1.00 43.95 221 MET D CA 1
ATOM 1727 C C . MET A 1 221 ? -55.295 -14.367 -45.273 1.00 44.03 221 MET D C 1
ATOM 1728 O O . MET A 1 221 ? -55.817 -15.055 -46.170 1.00 45.30 221 MET D O 1
ATOM 1733 N N . SER A 1 222 ? -55.360 -13.042 -45.194 1.00 44.54 222 SER D N 1
ATOM 1734 C CA . SER A 1 222 ? -56.074 -12.160 -46.154 1.00 44.20 222 SER D CA 1
ATOM 1735 C C . SER A 1 222 ? -55.132 -11.764 -47.300 1.00 46.98 222 SER D C 1
ATOM 1736 O O . SER A 1 222 ? -53.896 -11.736 -47.093 1.00 45.47 222 SER D O 1
ATOM 1739 N N . ARG A 1 223 ? -55.714 -11.485 -48.467 1.00 47.03 223 ARG D N 1
ATOM 1740 C CA . ARG A 1 223 ? -55.041 -10.778 -49.580 1.00 48.50 223 ARG D CA 1
ATOM 1741 C C . ARG A 1 223 ? -54.591 -9.410 -49.076 1.00 51.89 223 ARG D C 1
ATOM 1742 O O . ARG A 1 223 ? -53.488 -8.972 -49.454 1.00 60.88 223 ARG D O 1
ATOM 1750 N N . VAL A 1 224 ? -55.438 -8.782 -48.261 1.00 53.49 224 VAL D N 1
ATOM 1751 C CA . VAL A 1 224 ? -55.238 -7.408 -47.710 1.00 59.45 224 VAL D CA 1
ATOM 1752 C C . VAL A 1 224 ? -53.872 -7.340 -47.014 1.00 64.24 224 VAL D C 1
ATOM 1753 O O . VAL A 1 224 ? -53.087 -6.423 -47.357 1.00 72.49 224 VAL D O 1
ATOM 1757 N N . PHE A 1 225 ? -53.606 -8.264 -46.084 1.00 65.76 225 PHE D N 1
ATOM 1758 C CA . PHE A 1 225 ? -52.312 -8.407 -45.355 1.00 71.01 225 PHE D CA 1
ATOM 1759 C C . PHE A 1 225 ? -51.817 -7.035 -44.856 1.00 70.57 225 PHE D C 1
ATOM 1760 O O . PHE A 1 225 ? -52.655 -6.187 -44.497 1.00 81.72 225 PHE D O 1
ATOM 1768 N N . ASP A 1 226 ? -50.498 -6.822 -44.815 1.00 64.76 226 ASP D N 1
ATOM 1769 C CA . ASP A 1 226 ? -49.865 -5.702 -44.069 1.00 63.11 226 ASP D CA 1
ATOM 1770 C C . ASP A 1 226 ? -50.121 -4.387 -44.802 1.00 59.97 226 ASP D C 1
ATOM 1771 O O . ASP A 1 226 ? -49.570 -4.217 -45.903 1.00 63.42 226 ASP D O 1
ATOM 1776 N N . SER A 1 227 ? -50.930 -3.510 -44.202 1.00 57.00 227 SER D N 1
ATOM 1777 C CA . SER A 1 227 ? -51.120 -2.091 -44.617 1.00 59.06 227 SER D CA 1
ATOM 1778 C C . SER A 1 227 ? -51.839 -2.014 -45.972 1.00 61.74 227 SER D C 1
ATOM 1779 O O . SER A 1 227 ? -51.658 -0.996 -46.682 1.00 60.69 227 SER D O 1
ATOM 1782 N N . GLY A 1 228 ? -52.634 -3.037 -46.307 1.00 63.15 228 GLY D N 1
ATOM 1783 C CA . GLY A 1 228 ? -53.350 -3.146 -47.599 1.00 62.31 228 GLY D CA 1
ATOM 1784 C C . GLY A 1 228 ? -52.401 -3.427 -48.752 1.00 61.16 228 GLY D C 1
ATOM 1785 O O . GLY A 1 228 ? -52.667 -2.976 -49.899 1.00 69.10 228 GLY D O 1
ATOM 1786 N N . TYR A 1 229 ? -51.301 -4.114 -48.452 1.00 55.09 229 TYR D N 1
ATOM 1787 C CA . TYR A 1 229 ? -50.319 -4.574 -49.461 1.00 53.65 229 TYR D CA 1
ATOM 1788 C C . TYR A 1 229 ? -50.641 -6.020 -49.783 1.00 47.42 229 TYR D C 1
ATOM 1789 O O . TYR A 1 229 ? -50.831 -6.820 -48.873 1.00 43.08 229 TYR D O 1
ATOM 1798 N N . PRO A 1 230 ? -50.721 -6.386 -51.078 1.00 43.40 230 PRO D N 1
ATOM 1799 C CA . PRO A 1 230 ? -50.844 -7.786 -51.456 1.00 40.58 230 PRO D CA 1
ATOM 1800 C C . PRO A 1 230 ? -49.809 -8.590 -50.661 1.00 37.44 230 PRO D C 1
ATOM 1801 O O . PRO A 1 230 ? -48.642 -8.211 -50.648 1.00 30.54 230 PRO D O 1
ATOM 1805 N N . TRP A 1 231 ? -50.282 -9.626 -49.969 1.00 38.44 231 TRP D N 1
ATOM 1806 C CA . TRP A 1 231 ? -49.454 -10.441 -49.039 1.00 41.65 231 TRP D CA 1
ATOM 1807 C C . TRP A 1 231 ? -48.135 -10.831 -49.723 1.00 44.92 231 TRP D C 1
ATOM 1808 O O . TRP A 1 231 ? -47.071 -10.648 -49.101 1.00 50.92 231 TRP D O 1
ATOM 1819 N N . ASP A 1 232 ? -48.208 -11.318 -50.962 1.00 44.66 232 ASP D N 1
ATOM 1820 C CA . ASP A 1 232 ? -47.045 -11.885 -51.700 1.00 47.06 232 ASP D CA 1
ATOM 1821 C C . ASP A 1 232 ? -45.989 -10.789 -51.935 1.00 47.29 232 ASP D C 1
ATOM 1822 O O . ASP A 1 232 ? -44.782 -11.110 -51.833 1.00 49.16 232 ASP D O 1
ATOM 1827 N N . MET A 1 233 ? -46.416 -9.547 -52.199 1.00 44.16 233 MET D N 1
ATOM 1828 C CA . MET A 1 233 ? -45.505 -8.389 -52.441 1.00 40.03 233 MET D CA 1
ATOM 1829 C C . MET A 1 233 ? -44.771 -8.028 -51.144 1.00 41.53 233 MET D C 1
ATOM 1830 O O . MET A 1 233 ? -43.854 -7.204 -51.203 1.00 42.34 233 MET D O 1
ATOM 1835 N N . VAL A 1 234 ? -45.179 -8.611 -50.020 1.00 44.16 234 VAL D N 1
ATOM 1836 C CA . VAL A 1 234 ? -44.530 -8.409 -48.690 1.00 49.95 234 VAL D CA 1
ATOM 1837 C C . VAL A 1 234 ? -43.751 -9.676 -48.332 1.00 54.10 234 VAL D C 1
ATOM 1838 O O . VAL A 1 234 ? -42.591 -9.566 -47.892 1.00 52.43 234 VAL D O 1
ATOM 1842 N N . PHE A 1 235 ? -44.401 -10.826 -48.500 1.00 60.94 235 PHE D N 1
ATOM 1843 C CA . PHE A 1 235 ? -43.924 -12.157 -48.042 1.00 63.01 235 PHE D CA 1
ATOM 1844 C C . PHE A 1 235 ? -42.863 -12.691 -49.012 1.00 62.78 235 PHE D C 1
ATOM 1845 O O . PHE A 1 235 ? -41.740 -12.999 -48.571 1.00 64.68 235 PHE D O 1
ATOM 1853 N N . THR A 1 236 ? -43.216 -12.825 -50.292 1.00 59.45 236 THR D N 1
ATOM 1854 C CA . THR A 1 236 ? -42.330 -13.413 -51.336 1.00 61.16 236 THR D CA 1
ATOM 1855 C C . THR A 1 236 ? -41.415 -12.306 -51.889 1.00 61.43 236 THR D C 1
ATOM 1856 O O . THR A 1 236 ? -41.629 -11.850 -53.044 1.00 56.43 236 THR D O 1
ATOM 1860 N N . THR A 1 237 ? -40.434 -11.906 -51.069 1.00 60.51 237 THR D N 1
ATOM 1861 C CA . THR A 1 237 ? -39.344 -10.939 -51.389 1.00 57.81 237 THR D CA 1
ATOM 1862 C C . THR A 1 237 ? -37.996 -11.590 -51.055 1.00 56.92 237 THR D C 1
ATOM 1863 O O . THR A 1 237 ? -37.927 -12.301 -50.037 1.00 55.13 237 THR D O 1
ATOM 1867 N N . ARG A 1 238 ? -36.968 -11.344 -51.874 1.00 56.62 238 ARG D N 1
ATOM 1868 C CA . ARG A 1 238 ? -35.629 -11.989 -51.741 1.00 57.58 238 ARG D CA 1
ATOM 1869 C C . ARG A 1 238 ? -35.148 -11.950 -50.282 1.00 61.33 238 ARG D C 1
ATOM 1870 O O . ARG A 1 238 ? -34.752 -13.017 -49.773 1.00 62.82 238 ARG D O 1
ATOM 1878 N N . PHE A 1 239 ? -35.176 -10.771 -49.644 1.00 65.05 239 PHE D N 1
ATOM 1879 C CA . PHE A 1 239 ? -34.651 -10.522 -48.269 1.00 65.06 239 PHE D CA 1
ATOM 1880 C C . PHE A 1 239 ? -35.324 -11.469 -47.273 1.00 61.11 239 PHE D C 1
ATOM 1881 O O . PHE A 1 239 ? -34.623 -12.215 -46.570 1.00 57.05 239 PHE D O 1
ATOM 1889 N N . GLN A 1 240 ? -36.653 -11.421 -47.210 1.00 61.98 240 GLN D N 1
ATOM 1890 C CA . GLN A 1 240 ? -37.455 -12.303 -46.318 1.00 68.23 240 GLN D CA 1
ATOM 1891 C C . GLN A 1 240 ? -37.071 -13.758 -46.609 1.00 70.71 240 GLN D C 1
ATOM 1892 O O . GLN A 1 240 ? -36.649 -14.462 -45.667 1.00 66.11 240 GLN D O 1
ATOM 1898 N N . ASN A 1 241 ? -37.165 -14.164 -47.880 1.00 76.43 241 ASN D N 1
ATOM 1899 C CA . ASN A 1 241 ? -36.910 -15.560 -48.338 1.00 77.55 241 ASN D CA 1
ATOM 1900 C C . ASN A 1 241 ? -35.512 -15.990 -47.880 1.00 76.14 241 ASN D C 1
ATOM 1901 O O . ASN A 1 241 ? -35.335 -17.178 -47.565 1.00 77.13 241 ASN D O 1
ATOM 1906 N N . MET A 1 242 ? -34.569 -15.047 -47.844 1.00 76.73 242 MET D N 1
ATOM 1907 C CA . MET A 1 242 ? -33.213 -15.249 -47.262 1.00 78.25 242 MET D CA 1
ATOM 1908 C C . MET A 1 242 ? -33.381 -15.601 -45.777 1.00 73.77 242 MET D C 1
ATOM 1909 O O . MET A 1 242 ? -32.950 -16.698 -45.376 1.00 71.20 242 MET D O 1
ATOM 1914 N N . LEU A 1 243 ? -34.034 -14.721 -45.012 1.00 71.47 243 LEU D N 1
ATOM 1915 C CA . LEU A 1 243 ? -34.206 -14.872 -43.538 1.00 72.69 243 LEU D CA 1
ATOM 1916 C C . LEU A 1 243 ? -34.774 -16.260 -43.239 1.00 71.48 243 LEU D C 1
ATOM 1917 O O . LEU A 1 243 ? -34.085 -17.043 -42.576 1.00 71.46 243 LEU D O 1
ATOM 1922 N N . ARG A 1 244 ? -35.975 -16.543 -43.741 1.00 75.19 244 ARG D N 1
ATOM 1923 C CA . ARG A 1 244 ? -36.723 -17.805 -43.469 1.00 79.78 244 ARG D CA 1
ATOM 1924 C C . ARG A 1 244 ? -35.801 -19.012 -43.683 1.00 78.10 244 ARG D C 1
ATOM 1925 O O . ARG A 1 244 ? -35.743 -19.888 -42.795 1.00 71.99 244 ARG D O 1
ATOM 1933 N N . ASN A 1 245 ? -35.111 -19.042 -44.826 1.00 78.85 245 ASN D N 1
ATOM 1934 C CA . ASN A 1 245 ? -34.382 -20.241 -45.325 1.00 80.45 245 ASN D CA 1
ATOM 1935 C C . ASN A 1 245 ? -33.084 -20.415 -44.536 1.00 81.23 245 ASN D C 1
ATOM 1936 O O . ASN A 1 245 ? -32.617 -21.565 -44.424 1.00 86.67 245 ASN D O 1
ATOM 1941 N N . SER A 1 246 ? -32.533 -19.318 -44.013 1.00 81.27 246 SER D N 1
ATOM 1942 C CA . SER A 1 246 ? -31.329 -19.322 -43.138 1.00 84.49 246 SER D CA 1
ATOM 1943 C C . SER A 1 246 ? -31.765 -19.110 -41.686 1.00 81.79 246 SER D C 1
ATOM 1944 O O . SER A 1 246 ? -31.353 -18.095 -41.089 1.00 88.84 246 SER D O 1
ATOM 1947 N N . LEU A 1 247 ? -32.571 -20.037 -41.151 1.00 77.44 247 LEU D N 1
ATOM 1948 C CA . LEU A 1 247 ? -33.229 -19.905 -39.816 1.00 73.36 247 LEU D CA 1
ATOM 1949 C C . LEU A 1 247 ? -33.969 -21.195 -39.475 1.00 74.81 247 LEU D C 1
ATOM 1950 O O . LEU A 1 247 ? -34.798 -21.642 -40.259 1.00 81.01 247 LEU D O 1
ATOM 1955 N N . PRO A 1 248 ? -33.731 -21.804 -38.291 1.00 77.08 248 PRO D N 1
ATOM 1956 C CA . PRO A 1 248 ? -34.212 -23.156 -37.991 1.00 79.95 248 PRO D CA 1
ATOM 1957 C C . PRO A 1 248 ? -35.737 -23.331 -38.048 1.00 84.94 248 PRO D C 1
ATOM 1958 O O . PRO A 1 248 ? -36.444 -22.480 -37.530 1.00 88.21 248 PRO D O 1
ATOM 1962 N N . THR A 1 249 ? -36.185 -24.444 -38.645 1.00 88.62 249 THR D N 1
ATOM 1963 C CA . THR A 1 249 ? -37.620 -24.767 -38.915 1.00 91.90 249 THR D CA 1
ATOM 1964 C C . THR A 1 249 ? -38.444 -24.476 -37.660 1.00 92.35 249 THR D C 1
ATOM 1965 O O . THR A 1 249 ? -39.361 -23.658 -37.702 1.00 89.43 249 THR D O 1
ATOM 1969 N N . PRO A 1 250 ? -38.141 -25.104 -36.499 1.00 94.79 250 PRO D N 1
ATOM 1970 C CA . PRO A 1 250 ? -38.911 -24.865 -35.279 1.00 91.13 250 PRO D CA 1
ATOM 1971 C C . PRO A 1 250 ? -39.211 -23.385 -35.006 1.00 84.14 250 PRO D C 1
ATOM 1972 O O . PRO A 1 250 ? -40.315 -23.110 -34.580 1.00 88.55 250 PRO D O 1
ATOM 1976 N N . ILE A 1 251 ? -38.259 -22.479 -35.254 1.00 73.98 251 ILE D N 1
ATOM 1977 C CA . ILE A 1 251 ? -38.493 -21.020 -35.034 1.00 76.74 251 ILE D CA 1
ATOM 1978 C C . ILE A 1 251 ? -39.492 -20.539 -36.088 1.00 80.26 251 ILE D C 1
ATOM 1979 O O . ILE A 1 251 ? -40.641 -20.241 -35.719 1.00 88.37 251 ILE D O 1
ATOM 1984 N N . VAL A 1 252 ? -39.065 -20.470 -37.348 1.00 83.76 252 VAL D N 1
ATOM 1985 C CA . VAL A 1 252 ? -39.850 -19.839 -38.455 1.00 85.86 252 VAL D CA 1
ATOM 1986 C C . VAL A 1 252 ? -41.316 -20.293 -38.367 1.00 86.68 252 VAL D C 1
ATOM 1987 O O . VAL A 1 252 ? -42.203 -19.428 -38.504 1.00 95.00 252 VAL D O 1
ATOM 1991 N N . THR A 1 253 ? -41.565 -21.583 -38.122 1.00 80.97 253 THR D N 1
ATOM 1992 C CA . THR A 1 253 ? -42.938 -22.158 -38.034 1.00 78.98 253 THR D CA 1
ATOM 1993 C C . THR A 1 253 ? -43.679 -21.495 -36.868 1.00 73.81 253 THR D C 1
ATOM 1994 O O . THR A 1 253 ? -44.799 -21.005 -37.082 1.00 69.09 253 THR D O 1
ATOM 1998 N N . TRP A 1 254 ? -43.062 -21.470 -35.685 1.00 74.99 254 TRP D N 1
ATOM 1999 C CA . TRP A 1 254 ? -43.585 -20.738 -34.497 1.00 80.06 254 TRP D CA 1
ATOM 2000 C C . TRP A 1 254 ? -43.751 -19.259 -34.864 1.00 79.86 254 TRP D C 1
ATOM 2001 O O . TRP A 1 254 ? -44.773 -18.657 -34.492 1.00 91.45 254 TRP D O 1
ATOM 2012 N N . LEU A 1 255 ? -42.769 -18.709 -35.574 1.00 75.39 255 LEU D N 1
ATOM 2013 C CA . LEU A 1 255 ? -42.711 -17.273 -35.947 1.00 75.67 255 LEU D CA 1
ATOM 2014 C C . LEU A 1 255 ? -43.887 -16.932 -36.865 1.00 79.92 255 LEU D C 1
ATOM 2015 O O . LEU A 1 255 ? -44.372 -15.791 -36.789 1.00 82.32 255 LEU D O 1
ATOM 2020 N N . MET A 1 256 ? -44.318 -17.895 -37.689 1.00 85.29 256 MET D N 1
ATOM 2021 C CA . MET A 1 256 ? -45.440 -17.740 -38.662 1.00 90.23 256 MET D CA 1
ATOM 2022 C C . MET A 1 256 ? -46.768 -17.713 -37.896 1.00 88.05 256 MET D C 1
ATOM 2023 O O . MET A 1 256 ? -47.575 -16.790 -38.134 1.00 90.73 256 MET D O 1
ATOM 2028 N N . ALA A 1 257 ? -46.972 -18.692 -37.011 1.00 83.05 257 ALA D N 1
ATOM 2029 C CA . ALA A 1 257 ? -48.161 -18.808 -36.132 1.00 78.70 257 ALA D CA 1
ATOM 2030 C C . ALA A 1 257 ? -48.464 -17.440 -35.506 1.00 76.48 257 ALA D C 1
ATOM 2031 O O . ALA A 1 257 ? -49.625 -17.014 -35.574 1.00 81.13 257 ALA D O 1
ATOM 2033 N N . ARG A 1 258 ? -47.451 -16.773 -34.944 1.00 75.73 258 ARG D N 1
ATOM 2034 C CA . ARG A 1 258 ? -47.564 -15.382 -34.418 1.00 79.97 258 ARG D CA 1
ATOM 2035 C C . ARG A 1 258 ? -48.207 -14.496 -35.490 1.00 79.86 258 ARG D C 1
ATOM 2036 O O . ARG A 1 258 ? -49.269 -13.918 -35.222 1.00 80.86 258 ARG D O 1
ATOM 2044 N N . LYS A 1 259 ? -47.586 -14.428 -36.669 1.00 84.97 259 LYS D N 1
ATOM 2045 C CA . LYS A 1 259 ? -47.968 -13.495 -37.767 1.00 90.31 259 LYS D CA 1
ATOM 2046 C C . LYS A 1 259 ? -49.310 -13.917 -38.386 1.00 83.86 259 LYS D C 1
ATOM 2047 O O . LYS A 1 259 ? -49.909 -13.080 -39.080 1.00 91.54 259 LYS D O 1
ATOM 2053 N N . MET A 1 260 ? -49.752 -15.161 -38.173 1.00 73.00 260 MET D N 1
ATOM 2054 C CA . MET A 1 260 ? -51.052 -15.679 -38.695 1.00 67.25 260 MET D CA 1
ATOM 2055 C C . MET A 1 260 ? -52.168 -15.378 -37.688 1.00 64.13 260 MET D C 1
ATOM 2056 O O . MET A 1 260 ? -53.287 -15.041 -38.129 1.00 57.91 260 MET D O 1
ATOM 2061 N N . ASN A 1 261 ? -51.861 -15.526 -36.394 1.00 63.97 261 ASN D N 1
ATOM 2062 C CA . ASN A 1 261 ? -52.805 -15.349 -35.254 1.00 62.45 261 ASN D CA 1
ATOM 2063 C C . ASN A 1 261 ? -53.050 -13.859 -35.008 1.00 59.59 261 ASN D C 1
ATOM 2064 O O . ASN A 1 261 ? -54.139 -13.509 -34.525 1.00 62.60 261 ASN D O 1
ATOM 2069 N N . SER A 1 262 ? -52.064 -13.024 -35.322 1.00 56.80 262 SER D N 1
ATOM 2070 C CA . SER A 1 262 ? -52.123 -11.547 -35.165 1.00 58.15 262 SER D CA 1
ATOM 2071 C C . SER A 1 262 ? -53.372 -10.980 -35.847 1.00 58.72 262 SER D C 1
ATOM 2072 O O . SER A 1 262 ? -53.776 -9.867 -35.471 1.00 64.52 262 SER D O 1
ATOM 2075 N N . TRP A 1 263 ? -53.949 -11.700 -36.814 1.00 59.37 263 TRP D N 1
ATOM 2076 C CA . TRP A 1 263 ? -55.247 -11.331 -37.451 1.00 62.93 263 TRP D CA 1
ATOM 2077 C C . TRP A 1 263 ? -56.405 -11.734 -36.537 1.00 60.21 263 TRP D C 1
ATOM 2078 O O . TRP A 1 263 ? -57.246 -10.867 -36.229 1.00 60.50 263 TRP D O 1
ATOM 2089 N N . PHE A 1 264 ? -56.444 -13.011 -36.158 1.00 57.11 264 PHE D N 1
ATOM 2090 C CA . PHE A 1 264 ? -57.456 -13.585 -35.231 1.00 55.81 264 PHE D CA 1
ATOM 2091 C C . PHE A 1 264 ? -56.924 -14.883 -34.619 1.00 56.21 264 PHE D C 1
ATOM 2092 O O . PHE A 1 264 ? -56.332 -15.702 -35.355 1.00 58.07 264 PHE D O 1
ATOM 2100 N N . ASN A 1 265 ? -57.146 -15.062 -33.314 1.00 55.61 265 ASN D N 1
ATOM 2101 C CA . ASN A 1 265 ? -56.753 -16.286 -32.561 1.00 58.06 265 ASN D CA 1
ATOM 2102 C C . ASN A 1 265 ? -57.373 -17.516 -33.243 1.00 58.05 265 ASN D C 1
ATOM 2103 O O . ASN A 1 265 ? -58.566 -17.808 -32.994 1.00 54.09 265 ASN D O 1
ATOM 2108 N N . HIS A 1 266 ? -56.573 -18.215 -34.055 1.00 57.50 266 HIS D N 1
ATOM 2109 C CA . HIS A 1 266 ? -56.983 -19.421 -34.825 1.00 58.75 266 HIS D CA 1
ATOM 2110 C C . HIS A 1 266 ? -57.537 -20.494 -33.885 1.00 57.59 266 HIS D C 1
ATOM 2111 O O . HIS A 1 266 ? -58.407 -21.256 -34.341 1.00 57.46 266 HIS D O 1
ATOM 2118 N N . ALA A 1 267 ? -57.025 -20.559 -32.650 1.00 58.60 267 ALA D N 1
ATOM 2119 C CA . ALA A 1 267 ? -57.428 -21.544 -31.612 1.00 61.49 267 ALA D CA 1
ATOM 2120 C C . ALA A 1 267 ? -58.909 -21.353 -31.258 1.00 59.88 267 ALA D C 1
ATOM 2121 O O . ALA A 1 267 ? -59.661 -22.358 -31.280 1.00 53.83 267 ALA D O 1
ATOM 2123 N N . ASN A 1 268 ? -59.291 -20.106 -30.963 1.00 60.38 268 ASN D N 1
ATOM 2124 C CA . ASN A 1 268 ? -60.673 -19.698 -30.573 1.00 62.82 268 ASN D CA 1
ATOM 2125 C C . ASN A 1 268 ? -61.668 -19.996 -31.706 1.00 59.50 268 ASN D C 1
ATOM 2126 O O . ASN A 1 268 ? -62.828 -20.302 -31.394 1.00 59.14 268 ASN D O 1
ATOM 2131 N N . TYR A 1 269 ? -61.240 -19.874 -32.965 1.00 54.63 269 TYR D N 1
ATOM 2132 C CA . TYR A 1 269 ? -62.099 -20.036 -34.174 1.00 51.78 269 TYR D CA 1
ATOM 2133 C C . TYR A 1 269 ? -62.168 -21.514 -34.582 1.00 50.33 269 TYR D C 1
ATOM 2134 O O . TYR A 1 269 ? -63.061 -21.889 -35.374 1.00 44.94 269 TYR D O 1
ATOM 2143 N N . GLY A 1 270 ? -61.245 -22.316 -34.041 1.00 53.23 270 GLY D N 1
ATOM 2144 C CA . GLY A 1 270 ? -61.174 -23.778 -34.235 1.00 54.70 270 GLY D CA 1
ATOM 2145 C C . GLY A 1 270 ? -60.522 -24.129 -35.551 1.00 56.69 270 GLY D C 1
ATOM 2146 O O . GLY A 1 270 ? -60.902 -25.159 -36.121 1.00 58.79 270 GLY D O 1
ATOM 2147 N N . LEU A 1 271 ? -59.581 -23.295 -36.006 1.00 59.86 271 LEU D N 1
ATOM 2148 C CA . LEU A 1 271 ? -58.830 -23.494 -37.274 1.00 64.02 271 LEU D CA 1
ATOM 2149 C C . LEU A 1 271 ? -57.477 -24.135 -36.969 1.00 70.80 271 LEU D C 1
ATOM 2150 O O . LEU A 1 271 ? -57.049 -24.994 -37.761 1.00 83.95 271 LEU D O 1
ATOM 2155 N N . VAL A 1 272 ? -56.847 -23.731 -35.866 1.00 74.70 272 VAL D N 1
ATOM 2156 C CA . VAL A 1 272 ? -55.505 -24.225 -35.428 1.00 82.46 272 VAL D CA 1
ATOM 2157 C C . VAL A 1 272 ? -55.278 -25.629 -35.974 1.00 84.88 272 VAL D C 1
ATOM 2158 O O . VAL A 1 272 ? -56.021 -26.551 -35.638 1.00 79.86 272 VAL D O 1
ATOM 2162 N N . PRO A 1 273 ? -54.262 -25.823 -36.847 1.00 89.88 273 PRO D N 1
ATOM 2163 C CA . PRO A 1 273 ? -53.773 -27.164 -37.160 1.00 95.92 273 PRO D CA 1
ATOM 2164 C C . PRO A 1 273 ? -53.271 -27.895 -35.902 1.00 102.10 273 PRO D C 1
ATOM 2165 O O . PRO A 1 273 ? -52.509 -27.314 -35.150 1.00 108.80 273 PRO D O 1
ATOM 2169 N N . GLU A 1 274 ? -53.730 -29.135 -35.702 1.00 106.90 274 GLU D N 1
ATOM 2170 C CA . GLU A 1 274 ? -53.282 -30.050 -34.606 1.00 108.68 274 GLU D CA 1
ATOM 2171 C C . GLU A 1 274 ? -51.755 -30.226 -34.677 1.00 108.82 274 GLU D C 1
ATOM 2172 O O . GLU A 1 274 ? -51.071 -29.966 -33.665 1.00 105.63 274 GLU D O 1
ATOM 2178 N N . ASP A 1 275 ? -51.255 -30.645 -35.842 1.00 111.24 275 ASP D N 1
ATOM 2179 C CA . ASP A 1 275 ? -49.809 -30.865 -36.125 1.00 115.72 275 ASP D CA 1
ATOM 2180 C C . ASP A 1 275 ? -49.221 -29.537 -36.615 1.00 117.81 275 ASP D C 1
ATOM 2181 O O . ASP A 1 275 ? -49.500 -29.158 -37.770 1.00 120.58 275 ASP D O 1
ATOM 2186 N N . ARG A 1 276 ? -48.467 -28.844 -35.754 1.00 122.16 276 ARG D N 1
ATOM 2187 C CA . ARG A 1 276 ? -47.625 -27.676 -36.148 1.00 134.19 276 ARG D CA 1
ATOM 2188 C C . ARG A 1 276 ? -46.430 -28.233 -36.945 1.00 154.54 276 ARG D C 1
ATOM 2189 O O . ARG A 1 276 ? -46.604 -29.302 -37.562 1.00 165.81 276 ARG D O 1
ATOM 2197 N N . THR A 1 277 ? -45.297 -27.522 -37.002 1.00 170.21 277 THR D N 1
ATOM 2198 C CA . THR A 1 277 ? -43.971 -28.005 -37.514 1.00 177.08 277 THR D CA 1
ATOM 2199 C C . THR A 1 277 ? -44.073 -28.707 -38.885 1.00 179.22 277 THR D C 1
ATOM 2200 O O . THR A 1 277 ? -43.020 -29.189 -39.362 1.00 184.56 277 THR D O 1
ATOM 2204 N N . GLN A 1 278 ? -45.266 -28.766 -39.492 1.00 167.68 278 GLN D N 1
ATOM 2205 C CA . GLN A 1 278 ? -45.540 -29.413 -40.812 1.00 155.37 278 GLN D CA 1
ATOM 2206 C C . GLN A 1 278 ? -46.561 -28.525 -41.535 1.00 143.69 278 GLN D C 1
ATOM 2207 O O . GLN A 1 278 ? -47.674 -29.004 -41.838 1.00 141.70 278 GLN D O 1
ATOM 2213 N N . LEU A 1 279 ? -46.177 -27.266 -41.775 1.00 130.46 279 LEU D N 1
ATOM 2214 C CA . LEU A 1 279 ? -47.067 -26.187 -42.292 1.00 122.61 279 LEU D CA 1
ATOM 2215 C C . LEU A 1 279 ? -47.533 -26.538 -43.713 1.00 119.50 279 LEU D C 1
ATOM 2216 O O . LEU A 1 279 ? -46.718 -26.441 -44.659 1.00 123.95 279 LEU D O 1
ATOM 2221 N N . ARG A 1 280 ? -48.797 -26.954 -43.838 1.00 108.26 280 ARG D N 1
ATOM 2222 C CA . ARG A 1 280 ? -49.495 -27.175 -45.136 1.00 101.12 280 ARG D CA 1
ATOM 2223 C C . ARG A 1 280 ? -49.809 -25.809 -45.762 1.00 99.90 280 ARG D C 1
ATOM 2224 O O . ARG A 1 280 ? -49.826 -24.810 -45.005 1.00 90.09 280 ARG D O 1
ATOM 2232 N N . GLU A 1 281 ? -50.070 -25.768 -47.076 1.00 101.15 281 GLU D N 1
ATOM 2233 C CA . GLU A 1 281 ? -50.325 -24.496 -47.815 1.00 100.73 281 GLU D CA 1
ATOM 2234 C C . GLU A 1 281 ? -51.337 -23.674 -47.012 1.00 99.54 281 GLU D C 1
ATOM 2235 O O . GLU A 1 281 ? -52.418 -24.161 -46.673 1.00 87.54 281 GLU D O 1
ATOM 2241 N N . PRO A 1 282 ? -51.011 -22.411 -46.652 1.00 99.92 282 PRO D N 1
ATOM 2242 C CA . PRO A 1 282 ? -51.957 -21.563 -45.929 1.00 92.02 282 PRO D CA 1
ATOM 2243 C C . PRO A 1 282 ? -53.123 -21.115 -46.827 1.00 82.56 282 PRO D C 1
ATOM 2244 O O . PRO A 1 282 ? -52.892 -20.761 -47.975 1.00 88.38 282 PRO D O 1
ATOM 2248 N N . VAL A 1 283 ? -54.340 -21.146 -46.279 1.00 69.48 283 VAL D N 1
ATOM 2249 C CA . VAL A 1 283 ? -55.601 -20.752 -46.982 1.00 61.24 283 VAL D CA 1
ATOM 2250 C C . VAL A 1 283 ? -55.599 -19.241 -47.212 1.00 53.08 283 VAL D C 1
ATOM 2251 O O . VAL A 1 283 ? -55.149 -18.519 -46.323 1.00 51.21 283 VAL D O 1
ATOM 2255 N N . LEU A 1 284 ? -56.117 -18.801 -48.359 1.00 50.29 284 LEU D N 1
ATOM 2256 C CA . LEU A 1 284 ? -56.212 -17.363 -48.733 1.00 49.64 284 LEU D CA 1
ATOM 2257 C C . LEU A 1 284 ? -57.673 -16.985 -48.956 1.00 48.39 284 LEU D C 1
ATOM 2258 O O . LEU A 1 284 ? -58.202 -17.206 -50.074 1.00 50.07 284 LEU D O 1
ATOM 2263 N N . ASN A 1 285 ? -58.272 -16.435 -47.905 1.00 46.95 285 ASN D N 1
ATOM 2264 C CA . ASN A 1 285 ? -59.680 -15.969 -47.880 1.00 47.04 285 ASN D CA 1
ATOM 2265 C C . ASN A 1 285 ? -59.766 -14.751 -46.960 1.00 49.60 285 ASN D C 1
ATOM 2266 O O . ASN A 1 285 ? -59.240 -14.819 -45.833 1.00 48.01 285 ASN D O 1
ATOM 2271 N N . ASP A 1 286 ? -60.412 -13.686 -47.431 1.00 52.00 286 ASP D N 1
ATOM 2272 C CA . ASP A 1 286 ? -60.527 -12.401 -46.690 1.00 51.55 286 ASP D CA 1
ATOM 2273 C C . ASP A 1 286 ? -61.813 -12.377 -45.864 1.00 49.23 286 ASP D C 1
ATOM 2274 O O . ASP A 1 286 ? -61.912 -11.508 -44.976 1.00 59.08 286 ASP D O 1
ATOM 2279 N N . GLU A 1 287 ? -62.764 -13.260 -46.171 1.00 43.01 287 GLU D N 1
ATOM 2280 C CA . GLU A 1 287 ? -64.136 -13.212 -45.604 1.00 42.12 287 GLU D CA 1
ATOM 2281 C C . GLU A 1 287 ? -64.221 -14.118 -44.370 1.00 37.77 287 GLU D C 1
ATOM 2282 O O . GLU A 1 287 ? -64.739 -13.647 -43.342 1.00 38.48 287 GLU D O 1
ATOM 2288 N N . LEU A 1 288 ? -63.687 -15.338 -44.463 1.00 33.58 288 LEU D N 1
ATOM 2289 C CA . LEU A 1 288 ? -63.951 -16.467 -43.520 1.00 31.35 288 LEU D CA 1
ATOM 2290 C C . LEU A 1 288 ? -64.209 -15.939 -42.110 1.00 32.35 288 LEU D C 1
ATOM 2291 O O . LEU A 1 288 ? -65.317 -16.098 -41.592 1.00 30.99 288 LEU D O 1
ATOM 2296 N N . PRO A 1 289 ? -63.222 -15.298 -41.434 1.00 32.64 289 PRO D N 1
ATOM 2297 C CA . PRO A 1 289 ? -63.386 -14.934 -40.022 1.00 32.01 289 PRO D CA 1
ATOM 2298 C C . PRO A 1 289 ? -64.684 -14.157 -39.775 1.00 31.52 289 PRO D C 1
ATOM 2299 O O . PRO A 1 289 ? -65.433 -14.536 -38.904 1.00 29.94 289 PRO D O 1
ATOM 2303 N N . GLY A 1 290 ? -64.924 -13.131 -40.589 1.00 33.59 290 GLY D N 1
ATOM 2304 C CA . GLY A 1 290 ? -66.198 -12.386 -40.634 1.00 36.27 290 GLY D CA 1
ATOM 2305 C C . GLY A 1 290 ? -67.405 -13.308 -40.621 1.00 38.14 290 GLY D C 1
ATOM 2306 O O . GLY A 1 290 ? -68.402 -12.960 -39.948 1.00 40.02 290 GLY D O 1
ATOM 2307 N N . CYS A 1 291 ? -67.326 -14.441 -41.326 1.00 38.68 291 CYS D N 1
ATOM 2308 C CA . CYS A 1 291 ? -68.391 -15.484 -41.354 1.00 40.08 291 CYS D CA 1
ATOM 2309 C C . CYS A 1 291 ? -68.444 -16.257 -40.035 1.00 40.17 291 CYS D C 1
ATOM 2310 O O . CYS A 1 291 ? -69.554 -16.560 -39.591 1.00 37.09 291 CYS D O 1
ATOM 2313 N N . ILE A 1 292 ? -67.286 -16.614 -39.481 1.00 44.39 292 ILE D N 1
ATOM 2314 C CA . ILE A 1 292 ? -67.195 -17.479 -38.265 1.00 49.97 292 ILE D CA 1
ATOM 2315 C C . ILE A 1 292 ? -67.758 -16.696 -37.080 1.00 52.29 292 ILE D C 1
ATOM 2316 O O . ILE A 1 292 ? -68.553 -17.276 -36.313 1.00 56.84 292 ILE D O 1
ATOM 2321 N N . ILE A 1 293 ? -67.366 -15.427 -36.950 1.00 54.35 293 ILE D N 1
ATOM 2322 C CA . ILE A 1 293 ? -67.746 -14.565 -35.788 1.00 54.86 293 ILE D CA 1
ATOM 2323 C C . ILE A 1 293 ? -69.237 -14.224 -35.865 1.00 51.48 293 ILE D C 1
ATOM 2324 O O . ILE A 1 293 ? -69.837 -14.016 -34.783 1.00 56.83 293 ILE D O 1
ATOM 2329 N N . THR A 1 294 ? -69.799 -14.177 -37.081 1.00 44.73 294 THR D N 1
ATOM 2330 C CA . THR A 1 294 ? -71.249 -13.937 -37.342 1.00 42.49 294 THR D CA 1
ATOM 2331 C C . THR A 1 294 ? -72.017 -15.254 -37.529 1.00 43.24 294 THR D C 1
ATOM 2332 O O . THR A 1 294 ? -73.240 -15.195 -37.764 1.00 40.49 294 THR D O 1
ATOM 2336 N N . GLY A 1 295 ? -71.322 -16.390 -37.450 1.00 46.44 295 GLY D N 1
ATOM 2337 C CA . GLY A 1 295 ? -71.922 -17.741 -37.407 1.00 48.27 295 GLY D CA 1
ATOM 2338 C C . GLY A 1 295 ? -72.624 -18.124 -38.704 1.00 51.06 295 GLY D C 1
ATOM 2339 O O . GLY A 1 295 ? -73.469 -19.040 -38.662 1.00 53.21 295 GLY D O 1
ATOM 2340 N N . LYS A 1 296 ? -72.268 -17.485 -39.824 1.00 53.06 296 LYS D N 1
ATOM 2341 C CA . LYS A 1 296 ? -72.800 -17.821 -41.177 1.00 53.73 296 LYS D CA 1
ATOM 2342 C C . LYS A 1 296 ? -72.036 -19.036 -41.726 1.00 49.41 296 LYS D C 1
ATOM 2343 O O . LYS A 1 296 ? -72.631 -19.834 -42.470 1.00 48.73 296 LYS D O 1
ATOM 2349 N N . VAL A 1 297 ? -70.759 -19.153 -41.362 1.00 45.32 297 VAL D N 1
ATOM 2350 C CA . VAL A 1 297 ? -69.922 -20.375 -41.550 1.00 45.35 297 VAL D CA 1
ATOM 2351 C C . VAL A 1 297 ? -69.419 -20.802 -40.170 1.00 46.97 297 VAL D C 1
ATOM 2352 O O . VAL A 1 297 ? -69.013 -19.913 -39.398 1.00 46.31 297 VAL D O 1
ATOM 2356 N N . LEU A 1 298 ? -69.423 -22.107 -39.885 1.00 47.73 298 LEU D N 1
ATOM 2357 C CA . LEU A 1 298 ? -68.885 -22.670 -38.618 1.00 46.73 298 LEU D CA 1
ATOM 2358 C C . LEU A 1 298 ? -67.991 -23.866 -38.926 1.00 44.76 298 LEU D C 1
ATOM 2359 O O . LEU A 1 298 ? -68.444 -24.775 -39.622 1.00 42.36 298 LEU D O 1
ATOM 2364 N N . ILE A 1 299 ? -66.760 -23.844 -38.426 1.00 47.22 299 ILE D N 1
ATOM 2365 C CA . ILE A 1 299 ? -65.760 -24.916 -38.699 1.00 52.79 299 ILE D CA 1
ATOM 2366 C C . ILE A 1 299 ? -66.158 -26.149 -37.885 1.00 56.40 299 ILE D C 1
ATOM 2367 O O . ILE A 1 299 ? -66.504 -25.987 -36.696 1.00 57.08 299 ILE D O 1
ATOM 2372 N N . LYS A 1 300 ? -66.123 -27.327 -38.514 1.00 58.91 300 LYS D N 1
ATOM 2373 C CA . LYS A 1 300 ? -66.424 -28.628 -37.857 1.00 58.78 300 LYS D CA 1
ATOM 2374 C C . LYS A 1 300 ? -65.230 -29.562 -38.034 1.00 60.31 300 LYS D C 1
ATOM 2375 O O . LYS A 1 300 ? -64.563 -29.537 -39.064 1.00 60.94 300 LYS D O 1
ATOM 2381 N N . PRO A 1 301 ? -64.936 -30.409 -37.025 1.00 62.49 301 PRO D N 1
ATOM 2382 C CA . PRO A 1 301 ? -63.644 -31.082 -36.913 1.00 63.64 301 PRO D CA 1
ATOM 2383 C C . PRO A 1 301 ? -63.322 -32.091 -38.011 1.00 64.14 301 PRO D C 1
ATOM 2384 O O . PRO A 1 301 ? -62.178 -32.149 -38.402 1.00 80.65 301 PRO D O 1
ATOM 2388 N N . SER A 1 302 ? -64.309 -32.856 -38.459 1.00 56.82 302 SER D N 1
ATOM 2389 C CA . SER A 1 302 ? -64.090 -33.976 -39.411 1.00 55.98 302 SER D CA 1
ATOM 2390 C C . SER A 1 302 ? -65.375 -34.779 -39.523 1.00 55.12 302 SER D C 1
ATOM 2391 O O . SER A 1 302 ? -66.086 -34.795 -38.524 1.00 57.09 302 SER D O 1
ATOM 2394 N N . ILE A 1 303 ? -65.649 -35.412 -40.669 1.00 53.11 303 ILE D N 1
ATOM 2395 C CA . ILE A 1 303 ? -66.837 -36.310 -40.801 1.00 52.14 303 ILE D CA 1
ATOM 2396 C C . ILE A 1 303 ? -66.529 -37.626 -40.081 1.00 52.58 303 ILE D C 1
ATOM 2397 O O . ILE A 1 303 ? -65.521 -38.255 -40.421 1.00 51.20 303 ILE D O 1
ATOM 2402 N N . LYS A 1 304 ? -67.376 -38.005 -39.117 1.00 57.65 304 LYS D N 1
ATOM 2403 C CA . LYS A 1 304 ? -67.311 -39.307 -38.395 1.00 58.86 304 LYS D CA 1
ATOM 2404 C C . LYS A 1 304 ? -68.126 -40.337 -39.181 1.00 55.82 304 LYS D C 1
ATOM 2405 O O . LYS A 1 304 ? -67.583 -41.410 -39.493 1.00 54.23 304 LYS D O 1
ATOM 2411 N N . GLU A 1 305 ? -69.380 -40.002 -39.485 1.00 53.51 305 GLU D N 1
ATOM 2412 C CA . GLU A 1 305 ? -70.206 -40.714 -40.498 1.00 53.50 305 GLU D CA 1
ATOM 2413 C C . GLU A 1 305 ? -71.293 -39.769 -41.008 1.00 54.50 305 GLU D C 1
ATOM 2414 O O . GLU A 1 305 ? -71.577 -38.758 -40.330 1.00 53.95 305 GLU D O 1
ATOM 2420 N N . VAL A 1 306 ? -71.896 -40.124 -42.142 1.00 58.17 306 VAL D N 1
ATOM 2421 C CA . VAL A 1 306 ? -73.006 -39.349 -42.779 1.00 64.49 306 VAL D CA 1
ATOM 2422 C C . VAL A 1 306 ? -74.243 -40.255 -42.849 1.00 65.92 306 VAL D C 1
ATOM 2423 O O . VAL A 1 306 ? -74.109 -41.423 -43.289 1.00 58.62 306 VAL D O 1
ATOM 2427 N N . LYS A 1 307 ? -75.386 -39.716 -42.401 1.00 69.95 307 LYS D N 1
ATOM 2428 C CA . LYS A 1 307 ? -76.684 -40.431 -42.225 1.00 70.63 307 LYS D CA 1
ATOM 2429 C C . LYS A 1 307 ? -77.563 -40.177 -43.455 1.00 68.28 307 LYS D C 1
ATOM 2430 O O . LYS A 1 307 ? -77.099 -39.504 -44.390 1.00 62.33 307 LYS D O 1
ATOM 2436 N N . GLU A 1 308 ? -78.787 -40.705 -43.441 1.00 71.73 308 GLU D N 1
ATOM 2437 C CA . GLU A 1 308 ? -79.785 -40.543 -44.538 1.00 74.67 308 GLU D CA 1
ATOM 2438 C C . GLU A 1 308 ? -79.856 -39.069 -44.962 1.00 67.57 308 GLU D C 1
ATOM 2439 O O . GLU A 1 308 ? -79.760 -38.812 -46.165 1.00 62.23 308 GLU D O 1
ATOM 2445 N N . ASN A 1 309 ? -80.029 -38.149 -44.005 1.00 66.88 309 ASN D N 1
ATOM 2446 C CA . ASN A 1 309 ? -80.244 -36.695 -44.265 1.00 64.47 309 ASN D CA 1
ATOM 2447 C C . ASN A 1 309 ? -79.481 -35.856 -43.237 1.00 62.63 309 ASN D C 1
ATOM 2448 O O . ASN A 1 309 ? -79.967 -34.775 -42.866 1.00 65.12 309 ASN D O 1
ATOM 2453 N N . SER A 1 310 ? -78.316 -36.325 -42.805 1.00 60.79 310 SER D N 1
ATOM 2454 C CA . SER A 1 310 ? -77.568 -35.724 -41.672 1.00 57.97 310 SER D CA 1
ATOM 2455 C C . SER A 1 310 ? -76.122 -36.217 -41.639 1.00 52.17 310 SER D C 1
ATOM 2456 O O . SER A 1 310 ? -75.825 -37.257 -42.240 1.00 48.61 310 SER D O 1
ATOM 2459 N N . VAL A 1 311 ? -75.270 -35.496 -40.920 1.00 48.68 311 VAL D N 1
ATOM 2460 C CA . VAL A 1 311 ? -73.820 -35.815 -40.785 1.00 50.13 311 VAL D CA 1
ATOM 2461 C C . VAL A 1 311 ? -73.469 -35.776 -39.305 1.00 50.43 311 VAL D C 1
ATOM 2462 O O . VAL A 1 311 ? -74.044 -34.937 -38.584 1.00 49.00 311 VAL D O 1
ATOM 2466 N N . ILE A 1 312 ? -72.539 -36.630 -38.887 1.00 53.95 312 ILE D N 1
ATOM 2467 C CA . ILE A 1 312 ? -71.976 -36.603 -37.503 1.00 59.71 312 ILE D CA 1
ATOM 2468 C C . ILE A 1 312 ? -70.468 -36.398 -37.597 1.00 56.80 312 ILE D C 1
ATOM 2469 O O . ILE A 1 312 ? -69.818 -37.170 -38.321 1.00 55.60 312 ILE D O 1
ATOM 2474 N N . PHE A 1 313 ? -69.956 -35.411 -36.857 1.00 54.45 313 PHE D N 1
ATOM 2475 C CA . PHE A 1 313 ? -68.522 -35.026 -36.832 1.00 53.59 313 PHE D CA 1
ATOM 2476 C C . PHE A 1 313 ? -67.864 -35.654 -35.597 1.00 56.45 313 PHE D C 1
ATOM 2477 O O . PHE A 1 313 ? -68.554 -35.841 -34.585 1.00 60.42 313 PHE D O 1
ATOM 2485 N N . ASN A 1 314 ? -66.576 -35.996 -35.705 1.00 63.61 314 ASN D N 1
ATOM 2486 C CA . ASN A 1 314 ? -65.743 -36.548 -34.597 1.00 67.79 314 ASN D CA 1
ATOM 2487 C C . ASN A 1 314 ? -65.707 -35.525 -33.454 1.00 74.44 314 ASN D C 1
ATOM 2488 O O . ASN A 1 314 ? -65.799 -34.325 -33.746 1.00 76.32 314 ASN D O 1
ATOM 2493 N N . ASN A 1 315 ? -65.597 -35.979 -32.203 1.00 80.94 315 ASN D N 1
ATOM 2494 C CA . ASN A 1 315 ? -65.499 -35.087 -31.010 1.00 89.36 315 ASN D CA 1
ATOM 2495 C C . ASN A 1 315 ? -66.633 -34.051 -31.024 1.00 90.67 315 ASN D C 1
ATOM 2496 O O . ASN A 1 315 ? -66.462 -32.964 -30.421 1.00 93.03 315 ASN D O 1
ATOM 2501 N N . THR A 1 316 ? -67.739 -34.371 -31.699 1.00 87.71 316 THR D N 1
ATOM 2502 C CA . THR A 1 316 ? -68.881 -33.445 -31.926 1.00 83.71 316 THR D CA 1
ATOM 2503 C C . THR A 1 316 ? -70.171 -34.185 -31.601 1.00 81.12 316 THR D C 1
ATOM 2504 O O . THR A 1 316 ? -70.649 -34.993 -32.401 1.00 74.06 316 THR D O 1
ATOM 2508 N N . PRO A 1 317 ? -70.764 -33.920 -30.414 1.00 79.84 317 PRO D N 1
ATOM 2509 C CA . PRO A 1 317 ? -71.953 -34.648 -29.978 1.00 75.81 317 PRO D CA 1
ATOM 2510 C C . PRO A 1 317 ? -73.156 -34.357 -30.886 1.00 74.62 317 PRO D C 1
ATOM 2511 O O . PRO A 1 317 ? -73.852 -35.305 -31.209 1.00 74.99 317 PRO D O 1
ATOM 2515 N N . LYS A 1 318 ? -73.330 -33.096 -31.309 1.00 72.64 318 LYS D N 1
ATOM 2516 C CA . LYS A 1 318 ? -74.498 -32.660 -32.128 1.00 71.91 318 LYS D CA 1
ATOM 2517 C C . LYS A 1 318 ? -74.409 -33.256 -33.542 1.00 72.47 318 LYS D C 1
ATOM 2518 O O . LYS A 1 318 ? -73.433 -32.958 -34.284 1.00 75.46 318 LYS D O 1
ATOM 2524 N N . GLU A 1 319 ? -75.392 -34.102 -33.860 1.00 67.66 319 GLU D N 1
ATOM 2525 C CA . GLU A 1 319 ? -75.756 -34.543 -35.235 1.00 68.44 319 GLU D CA 1
ATOM 2526 C C . GLU A 1 319 ? -76.382 -33.345 -35.961 1.00 67.05 319 GLU D C 1
ATOM 2527 O O . GLU A 1 319 ? -77.275 -32.707 -35.373 1.00 65.19 319 GLU D O 1
ATOM 2533 N N . GLU A 1 320 ? -75.902 -33.033 -37.169 1.00 66.99 320 GLU D N 1
ATOM 2534 C CA . GLU A 1 320 ? -76.270 -31.795 -37.912 1.00 64.44 320 GLU D CA 1
ATOM 2535 C C . GLU A 1 320 ? -77.062 -32.174 -39.160 1.00 61.31 320 GLU D C 1
ATOM 2536 O O . GLU A 1 320 ? -76.590 -32.936 -40.005 1.00 59.30 320 GLU D O 1
ATOM 2542 N N . PRO A 1 321 ? -78.293 -31.648 -39.326 1.00 57.62 321 PRO D N 1
ATOM 2543 C CA . PRO A 1 321 ? -79.071 -31.912 -40.533 1.00 55.86 321 PRO D CA 1
ATOM 2544 C C . PRO A 1 321 ? -78.412 -31.190 -41.712 1.00 52.84 321 PRO D C 1
ATOM 2545 O O . PRO A 1 321 ? -78.118 -30.012 -41.565 1.00 53.60 321 PRO D O 1
ATOM 2549 N N . ILE A 1 322 ? -78.187 -31.908 -42.812 1.00 47.69 322 ILE D N 1
ATOM 2550 C CA . ILE A 1 322 ? -77.469 -31.390 -44.013 1.00 46.01 322 ILE D CA 1
ATOM 2551 C C . ILE A 1 322 ? -78.280 -31.731 -45.268 1.00 45.78 322 ILE D C 1
ATOM 2552 O O . ILE A 1 322 ? -78.812 -32.853 -45.339 1.00 46.93 322 ILE D O 1
ATOM 2557 N N . ASP A 1 323 ? -78.341 -30.797 -46.221 1.00 45.00 323 ASP D N 1
ATOM 2558 C CA . ASP A 1 323 ? -79.042 -30.960 -47.525 1.00 45.67 323 ASP D CA 1
ATOM 2559 C C . ASP A 1 323 ? -78.037 -31.165 -48.660 1.00 46.05 323 ASP D C 1
ATOM 2560 O O . ASP A 1 323 ? -78.335 -31.972 -49.567 1.00 48.06 323 ASP D O 1
ATOM 2565 N N . ILE A 1 324 ? -76.918 -30.433 -48.622 1.00 44.96 324 ILE D N 1
ATOM 2566 C CA . ILE A 1 324 ? -75.870 -30.441 -49.687 1.00 44.15 324 ILE D CA 1
ATOM 2567 C C . ILE A 1 324 ? -74.502 -30.656 -49.043 1.00 45.05 324 ILE D C 1
ATOM 2568 O O . ILE A 1 324 ? -74.195 -29.954 -48.048 1.00 44.34 324 ILE D O 1
ATOM 2573 N N . ILE A 1 325 ? -73.736 -31.608 -49.583 1.00 43.63 325 ILE D N 1
ATOM 2574 C CA . ILE A 1 325 ? -72.319 -31.839 -49.177 1.00 44.78 325 ILE D CA 1
ATOM 2575 C C . ILE A 1 325 ? -71.439 -31.535 -50.380 1.00 41.87 325 ILE D C 1
ATOM 2576 O O . ILE A 1 325 ? -71.632 -32.191 -51.404 1.00 44.79 325 ILE D O 1
ATOM 2581 N N . VAL A 1 326 ? -70.510 -30.591 -50.227 1.00 41.52 326 VAL D N 1
ATOM 2582 C CA . VAL A 1 326 ? -69.514 -30.197 -51.274 1.00 40.22 326 VAL D CA 1
ATOM 2583 C C . VAL A 1 326 ? -68.144 -30.719 -50.839 1.00 36.56 326 VAL D C 1
ATOM 2584 O O . VAL A 1 326 ? -67.670 -30.317 -49.769 1.00 36.36 326 VAL D O 1
ATOM 2588 N N . PHE A 1 327 ? -67.541 -31.587 -51.639 1.00 34.98 327 PHE D N 1
ATOM 2589 C CA . PHE A 1 327 ? -66.206 -32.177 -51.356 1.00 38.68 327 PHE D CA 1
ATOM 2590 C C . PHE A 1 327 ? -65.099 -31.367 -52.056 1.00 41.15 327 PHE D C 1
ATOM 2591 O O . PHE A 1 327 ? -64.767 -31.634 -53.232 1.00 41.16 327 PHE D O 1
ATOM 2599 N N . ALA A 1 328 ? -64.522 -30.403 -51.338 1.00 42.71 328 ALA D N 1
ATOM 2600 C CA . ALA A 1 328 ? -63.356 -29.604 -51.781 1.00 46.22 328 ALA D CA 1
ATOM 2601 C C . ALA A 1 328 ? -62.085 -30.369 -51.413 1.00 48.17 328 ALA D C 1
ATOM 2602 O O . ALA A 1 328 ? -61.188 -29.788 -50.771 1.00 52.41 328 ALA D O 1
ATOM 2604 N N . THR A 1 329 ? -62.031 -31.627 -51.846 1.00 48.06 329 THR D N 1
ATOM 2605 C CA . THR A 1 329 ? -61.057 -32.660 -51.400 1.00 47.95 329 THR D CA 1
ATOM 2606 C C . THR A 1 329 ? -59.845 -32.711 -52.341 1.00 48.16 329 THR D C 1
ATOM 2607 O O . THR A 1 329 ? -59.043 -33.668 -52.212 1.00 46.41 329 THR D O 1
ATOM 2611 N N . GLY A 1 330 ? -59.716 -31.721 -53.235 1.00 45.62 330 GLY D N 1
ATOM 2612 C CA . GLY A 1 330 ? -58.529 -31.539 -54.094 1.00 46.33 330 GLY D CA 1
ATOM 2613 C C . GLY A 1 330 ? -58.597 -32.376 -55.359 1.00 46.52 330 GLY D C 1
ATOM 2614 O O . GLY A 1 330 ? -59.651 -32.994 -55.610 1.00 49.02 330 GLY D O 1
ATOM 2615 N N . TYR A 1 331 ? -57.511 -32.393 -56.136 1.00 42.63 331 TYR D N 1
ATOM 2616 C CA . TYR A 1 331 ? -57.439 -33.097 -57.442 1.00 42.84 331 TYR D CA 1
ATOM 2617 C C . TYR A 1 331 ? -56.214 -34.017 -57.479 1.00 44.08 331 TYR D C 1
ATOM 2618 O O . TYR A 1 331 ? -55.213 -33.739 -56.795 1.00 42.36 331 TYR D O 1
ATOM 2627 N N . THR A 1 332 ? -56.309 -35.085 -58.274 1.00 46.56 332 THR D N 1
ATOM 2628 C CA . THR A 1 332 ? -55.173 -35.971 -58.647 1.00 48.45 332 THR D CA 1
ATOM 2629 C C . THR A 1 332 ? -54.537 -35.398 -59.914 1.00 53.64 332 THR D C 1
ATOM 2630 O O . THR A 1 332 ? -54.848 -34.233 -60.244 1.00 63.84 332 THR D O 1
ATOM 2634 N N . PHE A 1 333 ? -53.692 -36.180 -60.591 1.00 53.82 333 PHE D N 1
ATOM 2635 C CA . PHE A 1 333 ? -53.165 -35.855 -61.945 1.00 54.54 333 PHE D CA 1
ATOM 2636 C C . PHE A 1 333 ? -52.611 -37.121 -62.601 1.00 57.48 333 PHE D C 1
ATOM 2637 O O . PHE A 1 333 ? -52.162 -38.039 -61.888 1.00 56.71 333 PHE D O 1
ATOM 2645 N N . ALA A 1 334 ? -52.635 -37.135 -63.935 1.00 60.54 334 ALA D N 1
ATOM 2646 C CA . ALA A 1 334 ? -52.179 -38.263 -64.778 1.00 62.69 334 ALA D CA 1
ATOM 2647 C C . ALA A 1 334 ? -51.705 -37.742 -66.138 1.00 64.33 334 ALA D C 1
ATOM 2648 O O . ALA A 1 334 ? -51.941 -36.544 -66.445 1.00 69.05 334 ALA D O 1
ATOM 2650 N N . PHE A 1 335 ? -51.056 -38.619 -66.910 1.00 59.17 335 PHE D N 1
ATOM 2651 C CA . PHE A 1 335 ? -50.643 -38.360 -68.312 1.00 55.21 335 PHE D CA 1
ATOM 2652 C C . PHE A 1 335 ? -51.034 -39.557 -69.171 1.00 53.58 335 PHE D C 1
ATOM 2653 O O . PHE A 1 335 ? -50.234 -40.466 -69.372 1.00 50.84 335 PHE D O 1
ATOM 2661 N N . PRO A 1 336 ? -52.290 -39.593 -69.677 1.00 55.20 336 PRO D N 1
ATOM 2662 C CA . PRO A 1 336 ? -52.767 -40.699 -70.509 1.00 55.60 336 PRO D CA 1
ATOM 2663 C C . PRO A 1 336 ? -52.001 -40.881 -71.822 1.00 54.35 336 PRO D C 1
ATOM 2664 O O . PRO A 1 336 ? -51.994 -41.979 -72.315 1.00 60.95 336 PRO D O 1
ATOM 2668 N N . PHE A 1 337 ? -51.402 -39.809 -72.342 1.00 53.21 337 PHE D N 1
ATOM 2669 C CA . PHE A 1 337 ? -50.714 -39.782 -73.664 1.00 52.65 337 PHE D CA 1
ATOM 2670 C C . PHE A 1 337 ? -49.241 -40.175 -73.500 1.00 53.95 337 PHE D C 1
ATOM 2671 O O . PHE A 1 337 ? -48.631 -40.612 -74.487 1.00 59.74 337 PHE D O 1
ATOM 2679 N N . LEU A 1 338 ? -48.678 -40.016 -72.302 1.00 54.85 338 LEU D N 1
ATOM 2680 C CA . LEU A 1 338 ? -47.331 -40.559 -71.967 1.00 55.86 338 LEU D CA 1
ATOM 2681 C C . LEU A 1 338 ? -47.479 -42.024 -71.552 1.00 56.62 338 LEU D C 1
ATOM 2682 O O . LEU A 1 338 ? -48.553 -42.380 -71.044 1.00 54.74 338 LEU D O 1
ATOM 2687 N N . ASP A 1 339 ? -46.428 -42.821 -71.764 1.00 59.62 339 ASP D N 1
ATOM 2688 C CA . ASP A 1 339 ? -46.318 -44.221 -71.267 1.00 63.46 339 ASP D CA 1
ATOM 2689 C C . ASP A 1 339 ? -45.555 -44.208 -69.936 1.00 65.84 339 ASP D C 1
ATOM 2690 O O . ASP A 1 339 ? -44.804 -43.245 -69.712 1.00 72.43 339 ASP D O 1
ATOM 2695 N N . GLU A 1 340 ? -45.745 -45.226 -69.088 1.00 65.94 340 GLU D N 1
ATOM 2696 C CA . GLU A 1 340 ? -45.063 -45.342 -67.763 1.00 70.25 340 GLU D CA 1
ATOM 2697 C C . GLU A 1 340 ? -43.538 -45.335 -67.944 1.00 67.26 340 GLU D C 1
ATOM 2698 O O . GLU A 1 340 ? -42.836 -44.826 -67.049 1.00 66.77 340 GLU D O 1
ATOM 2704 N N . SER A 1 341 ? -43.049 -45.888 -69.055 1.00 67.24 341 SER D N 1
ATOM 2705 C CA . SER A 1 341 ? -41.606 -45.922 -69.432 1.00 66.56 341 SER D CA 1
ATOM 2706 C C . SER A 1 341 ? -40.988 -44.517 -69.384 1.00 64.11 341 SER D C 1
ATOM 2707 O O . SER A 1 341 ? -39.782 -44.412 -69.118 1.00 60.85 341 SER D O 1
ATOM 2710 N N . VAL A 1 342 ? -41.799 -43.486 -69.635 1.00 63.37 342 VAL D N 1
ATOM 2711 C CA . VAL A 1 342 ? -41.368 -42.061 -69.765 1.00 60.54 342 VAL D CA 1
ATOM 2712 C C . VAL A 1 342 ? -41.600 -41.327 -68.437 1.00 59.68 342 VAL D C 1
ATOM 2713 O O . VAL A 1 342 ? -40.616 -40.813 -67.879 1.00 56.42 342 VAL D O 1
ATOM 2717 N N . VAL A 1 343 ? -42.857 -41.266 -67.977 1.00 60.50 343 VAL D N 1
ATOM 2718 C CA . VAL A 1 343 ? -43.302 -40.494 -66.775 1.00 62.78 343 VAL D CA 1
ATOM 2719 C C . VAL A 1 343 ? -44.078 -41.427 -65.840 1.00 65.64 343 VAL D C 1
ATOM 2720 O O . VAL A 1 343 ? -44.963 -42.163 -66.325 1.00 64.61 343 VAL D O 1
ATOM 2724 N N . LYS A 1 344 ? -43.804 -41.324 -64.538 1.00 73.38 344 LYS D N 1
ATOM 2725 C CA . LYS A 1 344 ? -44.120 -42.361 -63.513 1.00 77.89 344 LYS D CA 1
ATOM 2726 C C . LYS A 1 344 ? -45.526 -42.135 -62.928 1.00 73.33 344 LYS D C 1
ATOM 2727 O O . LYS A 1 344 ? -46.349 -43.060 -63.018 1.00 80.83 344 LYS D O 1
ATOM 2733 N N . VAL A 1 345 ? -45.763 -40.950 -62.360 1.00 66.23 345 VAL D N 1
ATOM 2734 C CA . VAL A 1 345 ? -47.001 -40.480 -61.644 1.00 65.80 345 VAL D CA 1
ATOM 2735 C C . VAL A 1 345 ? -47.214 -41.270 -60.344 1.00 60.89 345 VAL D C 1
ATOM 2736 O O . VAL A 1 345 ? -48.355 -41.675 -60.099 1.00 62.49 345 VAL D O 1
ATOM 2740 N N . GLU A 1 346 ? -46.168 -41.427 -59.523 1.00 58.01 346 GLU D N 1
ATOM 2741 C CA . GLU A 1 346 ? -46.204 -42.160 -58.222 1.00 54.22 346 GLU D CA 1
ATOM 2742 C C . GLU A 1 346 ? -46.204 -41.169 -57.054 1.00 52.21 346 GLU D C 1
ATOM 2743 O O . GLU A 1 346 ? -45.253 -40.367 -56.970 1.00 44.49 346 GLU D O 1
ATOM 2749 N N . ASN A 1 347 ? -47.221 -41.257 -56.184 1.00 54.79 347 ASN D N 1
ATOM 2750 C CA . ASN A 1 347 ? -47.344 -40.475 -54.922 1.00 54.00 347 ASN D CA 1
ATOM 2751 C C . ASN A 1 347 ? -47.343 -38.983 -55.259 1.00 47.80 347 ASN D C 1
ATOM 2752 O O . ASN A 1 347 ? -46.449 -38.265 -54.753 1.00 42.41 347 ASN D O 1
ATOM 2757 N N . GLY A 1 348 ? -48.312 -38.562 -56.083 1.00 45.17 348 GLY D N 1
ATOM 2758 C CA . GLY A 1 348 ? -48.535 -37.152 -56.475 1.00 46.74 348 GLY D CA 1
ATOM 2759 C C . GLY A 1 348 ? -47.258 -36.498 -56.978 1.00 47.59 348 GLY D C 1
ATOM 2760 O O . GLY A 1 348 ? -46.995 -35.332 -56.623 1.00 50.56 348 GLY D O 1
ATOM 2761 N N . GLN A 1 349 ? -46.495 -37.224 -57.790 1.00 46.07 349 GLN D N 1
ATOM 2762 C CA . GLN A 1 349 ? -45.103 -36.858 -58.152 1.00 47.52 349 GLN D CA 1
ATOM 2763 C C . GLN A 1 349 ? -44.678 -37.721 -59.345 1.00 52.04 349 GLN D C 1
ATOM 2764 O O . GLN A 1 349 ? -45.041 -38.910 -59.345 1.00 60.70 349 GLN D O 1
ATOM 2770 N N . ALA A 1 350 ? -43.979 -37.133 -60.323 1.00 50.27 350 ALA D N 1
ATOM 2771 C CA . ALA A 1 350 ? -43.659 -37.757 -61.635 1.00 50.80 350 ALA D CA 1
ATOM 2772 C C . ALA A 1 350 ? -42.191 -38.202 -61.704 1.00 50.86 350 ALA D C 1
ATOM 2773 O O . ALA A 1 350 ? -41.816 -38.875 -62.690 1.00 49.07 350 ALA D O 1
ATOM 2775 N N . SER A 1 351 ? -41.388 -37.788 -60.723 1.00 50.16 351 SER D N 1
ATOM 2776 C CA . SER A 1 351 ? -39.977 -38.214 -60.502 1.00 48.64 351 SER D CA 1
ATOM 2777 C C . SER A 1 351 ? -39.052 -37.537 -61.525 1.00 46.74 351 SER D C 1
ATOM 2778 O O . SER A 1 351 ? -38.008 -38.109 -61.868 1.00 44.31 351 SER D O 1
ATOM 2781 N N . LEU A 1 352 ? -39.400 -36.320 -61.938 1.00 48.20 352 LEU D N 1
ATOM 2782 C CA . LEU A 1 352 ? -38.672 -35.545 -62.979 1.00 49.48 352 LEU D CA 1
ATOM 2783 C C . LEU A 1 352 ? -37.562 -34.698 -62.340 1.00 50.39 352 LEU D C 1
ATOM 2784 O O . LEU A 1 352 ? -37.802 -34.104 -61.276 1.00 51.01 352 LEU D O 1
ATOM 2789 N N . TYR A 1 353 ? -36.400 -34.619 -62.994 1.00 53.24 353 TYR D N 1
ATOM 2790 C CA . TYR A 1 353 ? -35.303 -33.659 -62.671 1.00 54.78 353 TYR D CA 1
ATOM 2791 C C . TYR A 1 353 ? -35.827 -32.229 -62.863 1.00 53.07 353 TYR D C 1
ATOM 2792 O O . TYR A 1 353 ? -36.312 -31.906 -63.967 1.00 50.10 353 TYR D O 1
ATOM 2801 N N . LYS A 1 354 ? -35.765 -31.418 -61.804 1.00 53.06 354 LYS D N 1
ATOM 2802 C CA . LYS A 1 354 ? -36.303 -30.027 -61.772 1.00 55.81 354 LYS D CA 1
ATOM 2803 C C . LYS A 1 354 ? -37.794 -30.017 -62.152 1.00 54.23 354 LYS D C 1
ATOM 2804 O O . LYS A 1 354 ? -38.257 -29.010 -62.707 1.00 52.59 354 LYS D O 1
ATOM 2810 N N . TYR A 1 355 ? -38.515 -31.098 -61.838 1.00 55.11 355 TYR D N 1
ATOM 2811 C CA . TYR A 1 355 ? -39.977 -31.277 -62.079 1.00 56.63 355 TYR D CA 1
ATOM 2812 C C . TYR A 1 355 ? -40.317 -31.061 -63.563 1.00 55.82 355 TYR D C 1
ATOM 2813 O O . TYR A 1 355 ? -41.467 -30.642 -63.852 1.00 56.72 355 TYR D O 1
ATOM 2822 N N . ILE A 1 356 ? -39.363 -31.337 -64.465 1.00 52.49 356 ILE D N 1
ATOM 2823 C CA . ILE A 1 356 ? -39.516 -31.130 -65.941 1.00 50.31 356 ILE D CA 1
ATOM 2824 C C . ILE A 1 356 ? -39.078 -32.382 -66.719 1.00 49.43 356 ILE D C 1
ATOM 2825 O O . ILE A 1 356 ? -39.947 -33.001 -67.359 1.00 50.77 356 ILE D O 1
ATOM 2830 N N . PHE A 1 357 ? -37.780 -32.702 -66.717 1.00 47.65 357 PHE D N 1
ATOM 2831 C CA . PHE A 1 357 ? -37.157 -33.727 -67.608 1.00 44.14 357 PHE D CA 1
ATOM 2832 C C . PHE A 1 357 ? -37.192 -35.090 -66.931 1.00 42.56 357 PHE D C 1
ATOM 2833 O O . PHE A 1 357 ? -36.893 -35.190 -65.744 1.00 41.89 357 PHE D O 1
ATOM 2841 N N . PRO A 1 358 ? -37.555 -36.167 -67.661 1.00 41.49 358 PRO D N 1
ATOM 2842 C CA . PRO A 1 358 ? -37.703 -37.496 -67.070 1.00 48.50 358 PRO D CA 1
ATOM 2843 C C . PRO A 1 358 ? -36.396 -38.245 -66.753 1.00 54.48 358 PRO D C 1
ATOM 2844 O O . PRO A 1 358 ? -36.474 -39.341 -66.209 1.00 65.41 358 PRO D O 1
ATOM 2848 N N . ALA A 1 359 ? -35.244 -37.645 -67.052 1.00 56.35 359 ALA D N 1
ATOM 2849 C CA . ALA A 1 359 ? -33.959 -37.895 -66.343 1.00 61.10 359 ALA D CA 1
ATOM 2850 C C . ALA A 1 359 ? -33.482 -39.348 -66.471 1.00 64.01 359 ALA D C 1
ATOM 2851 O O . ALA A 1 359 ? -32.819 -39.841 -65.522 1.00 66.74 359 ALA D O 1
ATOM 2853 N N . HIS A 1 360 ? -33.798 -40.004 -67.588 1.00 64.24 360 HIS D N 1
ATOM 2854 C CA . HIS A 1 360 ? -33.230 -41.332 -67.968 1.00 64.74 360 HIS D CA 1
ATOM 2855 C C . HIS A 1 360 ? -33.223 -41.481 -69.494 1.00 67.65 360 HIS D C 1
ATOM 2856 O O . HIS A 1 360 ? -32.271 -42.092 -70.024 1.00 71.20 360 HIS D O 1
ATOM 2863 N N . LEU A 1 361 ? -34.246 -40.941 -70.159 1.00 66.33 361 LEU D N 1
ATOM 2864 C CA . LEU A 1 361 ? -34.267 -40.708 -71.628 1.00 64.65 361 LEU D CA 1
ATOM 2865 C C . LEU A 1 361 ? -32.855 -40.406 -72.130 1.00 65.29 361 LEU D C 1
ATOM 2866 O O . LEU A 1 361 ? -32.198 -39.487 -71.640 1.00 57.88 361 LEU D O 1
ATOM 2871 N N . PRO A 1 362 ? -32.343 -41.186 -73.111 1.00 69.82 362 PRO D N 1
ATOM 2872 C CA . PRO A 1 362 ? -31.058 -40.890 -73.740 1.00 69.45 362 PRO D CA 1
ATOM 2873 C C . PRO A 1 362 ? -30.960 -39.423 -74.174 1.00 67.67 362 PRO D C 1
ATOM 2874 O O . PRO A 1 362 ? -30.024 -38.764 -73.779 1.00 69.84 362 PRO D O 1
ATOM 2878 N N . LYS A 1 363 ? -31.944 -38.971 -74.954 1.00 65.41 363 LYS D N 1
ATOM 2879 C CA . LYS A 1 363 ? -32.037 -37.585 -75.491 1.00 64.32 363 LYS D CA 1
ATOM 2880 C C . LYS A 1 363 ? -32.996 -36.767 -74.627 1.00 59.18 363 LYS D C 1
ATOM 2881 O O . LYS A 1 363 ? -34.120 -37.192 -74.368 1.00 56.90 363 LYS D O 1
ATOM 2887 N N . PRO A 1 364 ? -32.591 -35.567 -74.152 1.00 55.02 364 PRO D N 1
ATOM 2888 C CA . PRO A 1 364 ? -33.484 -34.715 -73.368 1.00 54.79 364 PRO D CA 1
ATOM 2889 C C . PRO A 1 364 ? -34.414 -33.883 -74.261 1.00 51.07 364 PRO D C 1
ATOM 2890 O O . PRO A 1 364 ? -34.176 -32.707 -74.440 1.00 54.13 364 PRO D O 1
ATOM 2894 N N . THR A 1 365 ? -35.444 -34.516 -74.814 1.00 46.42 365 THR D N 1
ATOM 2895 C CA . THR A 1 365 ? -36.358 -33.880 -75.802 1.00 44.12 365 THR D CA 1
ATOM 2896 C C . THR A 1 365 ? -37.811 -33.985 -75.353 1.00 41.73 365 THR D C 1
ATOM 2897 O O . THR A 1 365 ? -38.688 -33.684 -76.180 1.00 41.70 365 THR D O 1
ATOM 2901 N N . LEU A 1 366 ? -38.069 -34.354 -74.101 1.00 38.75 366 LEU D N 1
ATOM 2902 C CA . LEU A 1 366 ? -39.433 -34.192 -73.543 1.00 37.45 366 LEU D CA 1
ATOM 2903 C C . LEU A 1 366 ? -39.371 -33.391 -72.247 1.00 39.32 366 LEU D C 1
ATOM 2904 O O . LEU A 1 366 ? -38.627 -33.789 -71.343 1.00 42.25 366 LEU D O 1
ATOM 2909 N N . ALA A 1 367 ? -40.145 -32.308 -72.183 1.00 41.06 367 ALA D N 1
ATOM 2910 C CA . ALA A 1 367 ? -40.214 -31.371 -71.038 1.00 40.58 367 ALA D CA 1
ATOM 2911 C C . ALA A 1 367 ? -41.638 -31.346 -70.491 1.00 40.15 367 ALA D C 1
ATOM 2912 O O . ALA A 1 367 ? -42.588 -31.241 -71.296 1.00 40.02 367 ALA D O 1
ATOM 2914 N N . VAL A 1 368 ? -41.768 -31.438 -69.171 1.00 39.08 368 VAL D N 1
ATOM 2915 C CA . VAL A 1 368 ? -43.072 -31.278 -68.468 1.00 38.48 368 VAL D CA 1
ATOM 2916 C C . VAL A 1 368 ? -43.098 -29.897 -67.813 1.00 39.03 368 VAL D C 1
ATOM 2917 O O . VAL A 1 368 ? -42.412 -29.704 -66.789 1.00 40.25 368 VAL D O 1
ATOM 2921 N N . ILE A 1 369 ? -43.869 -28.976 -68.387 1.00 39.97 369 ILE D N 1
ATOM 2922 C CA . ILE A 1 369 ? -44.035 -27.597 -67.842 1.00 43.18 369 ILE D CA 1
ATOM 2923 C C . ILE A 1 369 ? -45.279 -27.558 -66.951 1.00 46.80 369 ILE D C 1
ATOM 2924 O O . ILE A 1 369 ? -46.345 -28.062 -67.369 1.00 52.83 369 ILE D O 1
ATOM 2929 N N . GLY A 1 370 ? -45.127 -26.987 -65.757 1.00 48.33 370 GLY D N 1
ATOM 2930 C CA . GLY A 1 370 ? -46.255 -26.623 -64.880 1.00 48.70 370 GLY D CA 1
ATOM 2931 C C . GLY A 1 370 ? -46.719 -27.785 -64.033 1.00 48.84 370 GLY D C 1
ATOM 2932 O O . GLY A 1 370 ? -47.901 -27.793 -63.678 1.00 58.44 370 GLY D O 1
ATOM 2933 N N . LEU A 1 371 ? -45.825 -28.722 -63.719 1.00 46.79 371 LEU D N 1
ATOM 2934 C CA . LEU A 1 371 ? -46.086 -29.789 -62.715 1.00 44.87 371 LEU D CA 1
ATOM 2935 C C . LEU A 1 371 ? -45.212 -29.518 -61.494 1.00 42.98 371 LEU D C 1
ATOM 2936 O O . LEU A 1 371 ? -44.260 -30.306 -61.242 1.00 39.35 371 LEU D O 1
ATOM 2941 N N . ILE A 1 372 ? -45.542 -28.431 -60.795 1.00 42.17 372 ILE D N 1
ATOM 2942 C CA . ILE A 1 372 ? -44.781 -27.900 -59.626 1.00 42.85 372 ILE D CA 1
ATOM 2943 C C . ILE A 1 372 ? -45.742 -27.124 -58.727 1.00 41.19 372 ILE D C 1
ATOM 2944 O O . ILE A 1 372 ? -46.683 -26.523 -59.253 1.00 39.17 372 ILE D O 1
ATOM 2949 N N . LYS A 1 373 ? -45.502 -27.166 -57.420 1.00 43.21 373 LYS D N 1
ATOM 2950 C CA . LYS A 1 373 ? -46.323 -26.477 -56.392 1.00 46.64 373 LYS D CA 1
ATOM 2951 C C . LYS A 1 373 ? -45.384 -25.520 -55.672 1.00 48.48 373 LYS D C 1
ATOM 2952 O O . LYS A 1 373 ? -44.880 -25.836 -54.595 1.00 51.35 373 LYS D O 1
ATOM 2958 N N . PRO A 1 374 ? -45.083 -24.358 -56.292 1.00 49.01 374 PRO D N 1
ATOM 2959 C CA . PRO A 1 374 ? -44.173 -23.377 -55.706 1.00 51.65 374 PRO D CA 1
ATOM 2960 C C . PRO A 1 374 ? -44.823 -22.456 -54.664 1.00 58.37 374 PRO D C 1
ATOM 2961 O O . PRO A 1 374 ? -46.045 -22.437 -54.562 1.00 61.33 374 PRO D O 1
ATOM 2965 N N . LEU A 1 375 ? -43.980 -21.706 -53.945 1.00 62.78 375 LEU D N 1
ATOM 2966 C CA . LEU A 1 375 ? -44.364 -20.759 -52.857 1.00 64.70 375 LEU D CA 1
ATOM 2967 C C . LEU A 1 375 ? -44.615 -19.385 -53.490 1.00 59.55 375 LEU D C 1
ATOM 2968 O O . LEU A 1 375 ? -44.113 -18.356 -52.965 1.00 58.95 375 LEU D O 1
ATOM 2973 N N . GLY A 1 376 ? -45.381 -19.389 -54.580 1.00 53.72 376 GLY D N 1
ATOM 2974 C CA . GLY A 1 376 ? -45.596 -18.221 -55.453 1.00 53.72 376 GLY D CA 1
ATOM 2975 C C . GLY A 1 376 ? -46.367 -18.628 -56.691 1.00 51.56 376 GLY D C 1
ATOM 2976 O O . GLY A 1 376 ? -46.890 -19.765 -56.707 1.00 50.91 376 GLY D O 1
ATOM 2977 N N . SER A 1 377 ? -46.434 -17.749 -57.693 1.00 46.61 377 SER D N 1
ATOM 2978 C CA . SER A 1 377 ? -47.353 -17.910 -58.851 1.00 45.55 377 SER D CA 1
ATOM 2979 C C . SER A 1 377 ? -46.831 -18.963 -59.841 1.00 46.16 377 SER D C 1
ATOM 2980 O O . SER A 1 377 ? -45.603 -19.024 -60.070 1.00 46.80 377 SER D O 1
ATOM 2983 N N . ILE A 1 378 ? -47.752 -19.753 -60.409 1.00 45.96 378 ILE D N 1
ATOM 2984 C CA . ILE A 1 378 ? -47.486 -20.741 -61.502 1.00 43.73 378 ILE D CA 1
ATOM 2985 C C . ILE A 1 378 ? -47.000 -19.972 -62.734 1.00 40.42 378 ILE D C 1
ATOM 2986 O O . ILE A 1 378 ? -46.028 -20.428 -63.365 1.00 41.04 378 ILE D O 1
ATOM 2991 N N . ILE A 1 379 ? -47.674 -18.863 -63.053 1.00 36.18 379 ILE D N 1
ATOM 2992 C CA . ILE A 1 379 ? -47.450 -18.062 -64.297 1.00 35.44 379 ILE D CA 1
ATOM 2993 C C . ILE A 1 379 ? -45.950 -17.907 -64.547 1.00 34.83 379 ILE D C 1
ATOM 2994 O O . ILE A 1 379 ? -45.445 -18.428 -65.537 1.00 33.58 379 ILE D O 1
ATOM 2999 N N . PRO A 1 380 ? -45.185 -17.205 -63.676 1.00 33.58 380 PRO D N 1
ATOM 3000 C CA . PRO A 1 380 ? -43.768 -16.955 -63.928 1.00 33.09 380 PRO D CA 1
ATOM 3001 C C . PRO A 1 380 ? -42.924 -18.230 -63.813 1.00 32.75 380 PRO D C 1
ATOM 3002 O O . PRO A 1 380 ? -41.980 -18.368 -64.541 1.00 32.70 380 PRO D O 1
ATOM 3006 N N . THR A 1 381 ? -43.275 -19.110 -62.879 1.00 33.25 381 THR D N 1
ATOM 3007 C CA . THR A 1 381 ? -42.581 -20.408 -62.670 1.00 33.18 381 THR D CA 1
ATOM 3008 C C . THR A 1 381 ? -42.617 -21.209 -63.976 1.00 32.25 381 THR D C 1
ATOM 3009 O O . THR A 1 381 ? -41.529 -21.547 -64.490 1.00 30.09 381 THR D O 1
ATOM 3013 N N . GLY A 1 382 ? -43.824 -21.475 -64.484 1.00 32.64 382 GLY D N 1
ATOM 3014 C CA . GLY A 1 382 ? -44.055 -22.162 -65.774 1.00 34.05 382 GLY D CA 1
ATOM 3015 C C . GLY A 1 382 ? -43.236 -21.552 -66.902 1.00 34.39 382 GLY D C 1
ATOM 3016 O O . GLY A 1 382 ? -42.595 -22.308 -67.647 1.00 31.92 382 GLY D O 1
ATOM 3017 N N . GLU A 1 383 ? -43.265 -20.222 -67.012 1.00 36.88 383 GLU D N 1
ATOM 3018 C CA . GLU A 1 383 ? -42.513 -19.427 -68.023 1.00 37.74 383 GLU D CA 1
ATOM 3019 C C . GLU A 1 383 ? -41.011 -19.670 -67.825 1.00 37.68 383 GLU D C 1
ATOM 3020 O O . GLU A 1 383 ? -40.345 -20.147 -68.758 1.00 39.40 383 GLU D O 1
ATOM 3026 N N . THR A 1 384 ? -40.506 -19.356 -66.636 1.00 38.06 384 THR D N 1
ATOM 3027 C CA . THR A 1 384 ? -39.074 -19.499 -66.260 1.00 36.56 384 THR D CA 1
ATOM 3028 C C . THR A 1 384 ? -38.667 -20.965 -66.406 1.00 34.08 384 THR D C 1
ATOM 3029 O O . THR A 1 384 ? -37.527 -21.206 -66.814 1.00 32.55 384 THR D O 1
ATOM 3033 N N . GLN A 1 385 ? -39.575 -21.894 -66.092 1.00 34.26 385 GLN D N 1
ATOM 3034 C CA . GLN A 1 385 ? -39.426 -23.338 -66.443 1.00 34.16 385 GLN D CA 1
ATOM 3035 C C . GLN A 1 385 ? -39.134 -23.442 -67.952 1.00 33.77 385 GLN D C 1
ATOM 3036 O O . GLN A 1 385 ? -38.059 -23.947 -68.325 1.00 34.00 385 GLN D O 1
ATOM 3042 N N . ALA A 1 386 ? -40.044 -22.934 -68.783 1.00 32.16 386 ALA D N 1
ATOM 3043 C CA . ALA A 1 386 ? -40.017 -23.078 -70.258 1.00 31.42 386 ALA D CA 1
ATOM 3044 C C . ALA A 1 386 ? -38.732 -22.464 -70.836 1.00 32.45 386 ALA D C 1
ATOM 3045 O O . ALA A 1 386 ? -38.186 -23.021 -71.811 1.00 33.70 386 ALA D O 1
ATOM 3047 N N . ARG A 1 387 ? -38.255 -21.358 -70.275 1.00 32.78 387 ARG D N 1
ATOM 3048 C CA . ARG A 1 387 ? -37.028 -20.696 -70.779 1.00 34.49 387 ARG D CA 1
ATOM 3049 C C . ARG A 1 387 ? -35.890 -21.716 -70.776 1.00 34.23 387 ARG D C 1
ATOM 3050 O O . ARG A 1 387 ? -35.350 -21.990 -71.854 1.00 30.35 387 ARG D O 1
ATOM 3058 N N . TRP A 1 388 ? -35.583 -22.273 -69.601 1.00 36.59 388 TRP D N 1
ATOM 3059 C CA . TRP A 1 388 ? -34.495 -23.273 -69.383 1.00 39.13 388 TRP D CA 1
ATOM 3060 C C . TRP A 1 388 ? -34.780 -24.556 -70.158 1.00 38.84 388 TRP D C 1
ATOM 3061 O O . TRP A 1 388 ? -33.824 -25.253 -70.502 1.00 38.84 388 TRP D O 1
ATOM 3072 N N . ALA A 1 389 ? -36.056 -24.859 -70.389 1.00 39.52 389 ALA D N 1
ATOM 3073 C CA . ALA A 1 389 ? -36.497 -26.063 -71.134 1.00 38.31 389 ALA D CA 1
ATOM 3074 C C . ALA A 1 389 ? -36.101 -25.910 -72.611 1.00 34.96 389 ALA D C 1
ATOM 3075 O O . ALA A 1 389 ? -35.184 -26.610 -73.041 1.00 33.11 389 ALA D O 1
ATOM 3077 N N . VAL A 1 390 ? -36.735 -24.999 -73.344 1.00 33.11 390 VAL D N 1
ATOM 3078 C CA . VAL A 1 390 ? -36.547 -24.885 -74.821 1.00 35.74 390 VAL D CA 1
ATOM 3079 C C . VAL A 1 390 ? -35.042 -24.833 -75.136 1.00 37.31 390 VAL D C 1
ATOM 3080 O O . VAL A 1 390 ? -34.638 -25.308 -76.211 1.00 36.81 390 VAL D O 1
ATOM 3084 N N . ARG A 1 391 ? -34.226 -24.287 -74.234 1.00 39.86 391 ARG D N 1
ATOM 3085 C CA . ARG A 1 391 ? -32.766 -24.104 -74.482 1.00 40.88 391 ARG D CA 1
ATOM 3086 C C . ARG A 1 391 ? -32.024 -25.419 -74.222 1.00 43.95 391 ARG D C 1
ATOM 3087 O O . ARG A 1 391 ? -30.870 -25.524 -74.661 1.00 46.30 391 ARG D O 1
ATOM 3095 N N . VAL A 1 392 ? -32.652 -26.382 -73.538 1.00 46.61 392 VAL D N 1
ATOM 3096 C CA . VAL A 1 392 ? -32.132 -27.781 -73.439 1.00 46.98 392 VAL D CA 1
ATOM 3097 C C . VAL A 1 392 ? -32.461 -28.497 -74.746 1.00 47.60 392 VAL D C 1
ATOM 3098 O O . VAL A 1 392 ? -31.550 -29.125 -75.306 1.00 49.56 392 VAL D O 1
ATOM 3102 N N . LEU A 1 393 ? -33.719 -28.388 -75.183 1.00 47.80 393 LEU D N 1
ATOM 3103 C CA . LEU A 1 393 ? -34.248 -28.967 -76.451 1.00 49.68 393 LEU D CA 1
ATOM 3104 C C . LEU A 1 393 ? -33.440 -28.436 -77.643 1.00 54.02 393 LEU D C 1
ATOM 3105 O O . LEU A 1 393 ? -33.183 -29.218 -78.593 1.00 56.85 393 LEU D O 1
ATOM 3110 N N . LYS A 1 394 ? -33.082 -27.150 -77.600 1.00 54.26 394 LYS D N 1
ATOM 3111 C CA . LYS A 1 394 ? -32.234 -26.481 -78.625 1.00 53.98 394 LYS D CA 1
ATOM 3112 C C . LYS A 1 394 ? -30.777 -26.925 -78.438 1.00 53.48 394 LYS D C 1
ATOM 3113 O O . LYS A 1 394 ? -30.003 -26.804 -79.388 1.00 55.40 394 LYS D O 1
ATOM 3119 N N . GLY A 1 395 ? -30.421 -27.394 -77.241 1.00 55.04 395 GLY D N 1
ATOM 3120 C CA . GLY A 1 395 ? -29.077 -27.928 -76.932 1.00 55.71 395 GLY D CA 1
ATOM 3121 C C . GLY A 1 395 ? -28.093 -26.838 -76.537 1.00 55.89 395 GLY D C 1
ATOM 3122 O O . GLY A 1 395 ? -26.903 -27.158 -76.376 1.00 56.06 395 GLY D O 1
ATOM 3123 N N . ILE A 1 396 ? -28.577 -25.605 -76.361 1.00 56.49 396 ILE D N 1
ATOM 3124 C CA . ILE A 1 396 ? -27.759 -24.420 -75.951 1.00 55.09 396 ILE D CA 1
ATOM 3125 C C . ILE A 1 396 ? -27.397 -24.580 -74.470 1.00 53.39 396 ILE D C 1
ATOM 3126 O O . ILE A 1 396 ? -26.316 -24.152 -74.070 1.00 55.23 396 ILE D O 1
ATOM 3131 N N . ASN A 1 397 ? -28.296 -25.158 -73.684 1.00 55.60 397 ASN D N 1
ATOM 3132 C CA . ASN A 1 397 ? -28.009 -25.627 -72.303 1.00 61.28 397 ASN D CA 1
ATOM 3133 C C . ASN A 1 397 ? -28.086 -27.153 -72.325 1.00 64.62 397 ASN D C 1
ATOM 3134 O O . ASN A 1 397 ? -28.645 -27.701 -73.296 1.00 64.80 397 ASN D O 1
ATOM 3139 N N . LYS A 1 398 ? -27.535 -27.808 -71.306 1.00 68.84 398 LYS D N 1
ATOM 3140 C CA . LYS A 1 398 ? -27.414 -29.289 -71.284 1.00 73.35 398 LYS D CA 1
ATOM 3141 C C . LYS A 1 398 ? -27.670 -29.802 -69.864 1.00 70.39 398 LYS D C 1
ATOM 3142 O O . LYS A 1 398 ? -27.264 -29.117 -68.904 1.00 76.19 398 LYS D O 1
ATOM 3148 N N . LEU A 1 399 ? -28.343 -30.952 -69.753 1.00 63.96 399 LEU D N 1
ATOM 3149 C CA . LEU A 1 399 ? -28.620 -31.641 -68.461 1.00 63.37 399 LEU D CA 1
ATOM 3150 C C . LEU A 1 399 ? -27.368 -32.388 -68.014 1.00 67.30 399 LEU D C 1
ATOM 3151 O O . LEU A 1 399 ? -26.634 -32.900 -68.853 1.00 74.36 399 LEU D O 1
ATOM 3156 N N . PRO A 1 400 ? -27.087 -32.500 -66.694 1.00 71.01 400 PRO D N 1
ATOM 3157 C CA . PRO A 1 400 ? -25.993 -33.350 -66.218 1.00 70.68 400 PRO D CA 1
ATOM 3158 C C . PRO A 1 400 ? -26.256 -34.827 -66.510 1.00 70.11 400 PRO D C 1
ATOM 3159 O O . PRO A 1 400 ? -27.321 -35.187 -67.004 1.00 64.47 400 PRO D O 1
ATOM 3163 N N . PRO A 1 401 ? -25.284 -35.727 -66.240 1.00 74.25 401 PRO D N 1
ATOM 3164 C CA . PRO A 1 401 ? -25.456 -37.154 -66.523 1.00 77.72 401 PRO D CA 1
ATOM 3165 C C . PRO A 1 401 ? -26.685 -37.791 -65.860 1.00 78.53 401 PRO D C 1
ATOM 3166 O O . PRO A 1 401 ? -27.048 -37.357 -64.783 1.00 74.29 401 PRO D O 1
ATOM 3170 N N . GLN A 1 402 ? -27.246 -38.826 -66.500 1.00 85.56 402 GLN D N 1
ATOM 3171 C CA . GLN A 1 402 ? -28.430 -39.595 -66.002 1.00 89.30 402 GLN D CA 1
ATOM 3172 C C . GLN A 1 402 ? -28.150 -40.063 -64.567 1.00 86.23 402 GLN D C 1
ATOM 3173 O O . GLN A 1 402 ? -29.103 -40.103 -63.769 1.00 85.71 402 GLN D O 1
ATOM 3179 N N . SER A 1 403 ? -26.889 -40.414 -64.283 1.00 84.61 403 SER D N 1
ATOM 3180 C CA . SER A 1 403 ? -26.373 -40.884 -62.965 1.00 79.57 403 SER D CA 1
ATOM 3181 C C . SER A 1 403 ? -26.574 -39.807 -61.895 1.00 77.47 403 SER D C 1
ATOM 3182 O O . SER A 1 403 ? -26.888 -40.175 -60.745 1.00 80.99 403 SER D O 1
ATOM 3184 N N . VAL A 1 404 ? -26.392 -38.536 -62.267 1.00 71.79 404 VAL D N 1
ATOM 3185 C CA . VAL A 1 404 ? -26.444 -37.368 -61.333 1.00 69.42 404 VAL D CA 1
ATOM 3186 C C . VAL A 1 404 ? -27.902 -36.958 -61.113 1.00 67.82 404 VAL D C 1
ATOM 3187 O O . VAL A 1 404 ? -28.242 -36.611 -59.970 1.00 72.26 404 VAL D O 1
ATOM 3191 N N . MET A 1 405 ? -28.712 -36.963 -62.174 1.00 66.55 405 MET D N 1
ATOM 3192 C CA . MET A 1 405 ? -30.144 -36.549 -62.124 1.00 66.30 405 MET D CA 1
ATOM 3193 C C . MET A 1 405 ? -30.935 -37.563 -61.292 1.00 65.32 405 MET D C 1
ATOM 3194 O O . MET A 1 405 ? -31.640 -37.135 -60.353 1.00 61.75 405 MET D O 1
ATOM 3199 N N . ILE A 1 406 ? -30.799 -38.850 -61.619 1.00 68.50 406 ILE D N 1
ATOM 3200 C CA . ILE A 1 406 ? -31.591 -39.956 -61.000 1.00 77.08 406 ILE D CA 1
ATOM 3201 C C . ILE A 1 406 ? -31.357 -39.961 -59.481 1.00 82.68 406 ILE D C 1
ATOM 3202 O O . ILE A 1 406 ? -32.340 -40.153 -58.739 1.00 86.30 406 ILE D O 1
ATOM 3207 N N . GLU A 1 407 ? -30.115 -39.733 -59.036 1.00 85.68 407 GLU D N 1
ATOM 3208 C CA . GLU A 1 407 ? -29.729 -39.794 -57.594 1.00 84.68 407 GLU D CA 1
ATOM 3209 C C . GLU A 1 407 ? -30.161 -38.501 -56.883 1.00 80.68 407 GLU D C 1
ATOM 3210 O O . GLU A 1 407 ? -30.582 -38.598 -55.713 1.00 80.49 407 GLU D O 1
ATOM 3216 N N . GLU A 1 408 ? -30.069 -37.350 -57.561 1.00 76.23 408 GLU D N 1
ATOM 3217 C CA . GLU A 1 408 ? -30.487 -36.023 -57.020 1.00 73.65 408 GLU D CA 1
ATOM 3218 C C . GLU A 1 408 ? -32.011 -36.004 -56.844 1.00 68.43 408 GLU D C 1
ATOM 3219 O O . GLU A 1 408 ? -32.494 -35.462 -55.821 1.00 65.38 408 GLU D O 1
ATOM 3225 N N . VAL A 1 409 ? -32.730 -36.559 -57.820 1.00 63.16 409 VAL D N 1
ATOM 3226 C CA . VAL A 1 409 ? -34.220 -36.673 -57.806 1.00 64.21 409 VAL D CA 1
ATOM 3227 C C . VAL A 1 409 ? -34.648 -37.528 -56.608 1.00 70.41 409 VAL D C 1
ATOM 3228 O O . VAL A 1 409 ? -35.651 -37.177 -55.952 1.00 76.30 409 VAL D O 1
ATOM 3232 N N . ASN A 1 410 ? -33.910 -38.602 -56.326 1.00 75.54 410 ASN D N 1
ATOM 3233 C CA . ASN A 1 410 ? -34.248 -39.566 -55.240 1.00 77.26 410 ASN D CA 1
ATOM 3234 C C . ASN A 1 410 ? -34.118 -38.890 -53.870 1.00 72.04 410 ASN D C 1
ATOM 3235 O O . ASN A 1 410 ? -34.792 -39.351 -52.937 1.00 72.87 410 ASN D O 1
ATOM 3240 N N . ALA A 1 411 ? -33.299 -37.840 -53.766 1.00 72.46 411 ALA D N 1
ATOM 3241 C CA . ALA A 1 411 ? -33.097 -37.031 -52.535 1.00 77.67 411 ALA D CA 1
ATOM 3242 C C . ALA A 1 411 ? -34.366 -36.229 -52.224 1.00 85.15 411 ALA D C 1
ATOM 3243 O O . ALA A 1 411 ? -34.796 -36.211 -51.044 1.00 82.89 411 ALA D O 1
ATOM 3245 N N . ARG A 1 412 ? -34.927 -35.576 -53.246 1.00 87.45 412 ARG D N 1
ATOM 3246 C CA . ARG A 1 412 ? -36.176 -34.769 -53.134 1.00 86.66 412 ARG D CA 1
ATOM 3247 C C . ARG A 1 412 ? -37.374 -35.717 -52.996 1.00 85.50 412 ARG D C 1
ATOM 3248 O O . ARG A 1 412 ? -38.362 -35.322 -52.345 1.00 93.03 412 ARG D O 1
ATOM 3256 N N . LYS A 1 413 ? -37.269 -36.924 -53.565 1.00 80.39 413 LYS D N 1
ATOM 3257 C CA . LYS A 1 413 ? -38.371 -37.929 -53.610 1.00 81.73 413 LYS D CA 1
ATOM 3258 C C . LYS A 1 413 ? -38.587 -38.566 -52.235 1.00 83.86 413 LYS D C 1
ATOM 3259 O O . LYS A 1 413 ? -39.706 -39.055 -52.001 1.00 83.33 413 LYS D O 1
ATOM 3265 N N . GLU A 1 414 ? -37.563 -38.579 -51.375 1.00 90.49 414 GLU D N 1
ATOM 3266 C CA . GLU A 1 414 ? -37.662 -39.141 -49.994 1.00 97.42 414 GLU D CA 1
ATOM 3267 C C . GLU A 1 414 ? -38.155 -38.053 -49.023 1.00 96.50 414 GLU D C 1
ATOM 3268 O O . GLU A 1 414 ? -38.319 -38.369 -47.826 1.00 97.73 414 GLU D O 1
ATOM 3274 N N . ASN A 1 415 ? -38.402 -36.832 -49.522 1.00 93.55 415 ASN D N 1
ATOM 3275 C CA . ASN A 1 415 ? -39.094 -35.724 -48.801 1.00 84.73 415 ASN D CA 1
ATOM 3276 C C . ASN A 1 415 ? -38.364 -35.419 -47.490 1.00 79.97 415 ASN D C 1
ATOM 3277 O O . ASN A 1 415 ? -39.045 -35.161 -46.485 1.00 78.19 415 ASN D O 1
ATOM 3282 N N . LYS A 1 416 ? -37.031 -35.442 -47.514 1.00 83.10 416 LYS D N 1
ATOM 3283 C CA . LYS A 1 416 ? -36.181 -35.357 -46.292 1.00 89.49 416 LYS D CA 1
ATOM 3284 C C . LYS A 1 416 ? -36.197 -33.909 -45.796 1.00 88.72 416 LYS D C 1
ATOM 3285 O O . LYS A 1 416 ? -35.710 -33.018 -46.488 1.00 83.20 416 LYS D O 1
ATOM 3291 N N . PRO A 1 417 ? -36.774 -33.630 -44.600 1.00 92.91 417 PRO D N 1
ATOM 3292 C CA . PRO A 1 417 ? -37.010 -32.258 -44.136 1.00 94.02 417 PRO D CA 1
ATOM 3293 C C . PRO A 1 417 ? -35.803 -31.311 -44.144 1.00 95.31 417 PRO D C 1
ATOM 3294 O O . PRO A 1 417 ? -35.975 -30.156 -44.490 1.00 96.43 417 PRO D O 1
ATOM 3298 N N . SER A 1 418 ? -34.640 -31.806 -43.715 1.00 97.97 418 SER D N 1
ATOM 3299 C CA . SER A 1 418 ? -33.347 -31.063 -43.682 1.00 99.30 418 SER D CA 1
ATOM 3300 C C . SER A 1 418 ? -33.470 -29.789 -42.828 1.00 93.91 418 SER D C 1
ATOM 3301 O O . SER A 1 418 ? -32.577 -28.924 -42.926 1.00 91.39 418 SER D O 1
ATOM 3304 N N . GLY A 1 419 ? -34.525 -29.688 -42.011 1.00 91.32 419 GLY D N 1
ATOM 3305 C CA . GLY A 1 419 ? -34.749 -28.576 -41.062 1.00 93.01 419 GLY D CA 1
ATOM 3306 C C . GLY A 1 419 ? -34.424 -27.215 -41.657 1.00 94.48 419 GLY D C 1
ATOM 3307 O O . GLY A 1 419 ? -34.602 -27.045 -42.880 1.00 90.29 419 GLY D O 1
ATOM 3308 N N . PHE A 1 420 ? -33.963 -26.289 -40.808 1.00 98.97 420 PHE D N 1
ATOM 3309 C CA . PHE A 1 420 ? -33.665 -24.865 -41.138 1.00 105.32 420 PHE D CA 1
ATOM 3310 C C . PHE A 1 420 ? -34.868 -24.246 -41.865 1.00 107.36 420 PHE D C 1
ATOM 3311 O O . PHE A 1 420 ? -35.901 -24.009 -41.212 1.00 104.30 420 PHE D O 1
ATOM 3319 N N . GLY A 1 421 ? -34.747 -24.006 -43.174 1.00 109.44 421 GLY D N 1
ATOM 3320 C CA . GLY A 1 421 ? -35.755 -23.273 -43.967 1.00 106.31 421 GLY D CA 1
ATOM 3321 C C . GLY A 1 421 ? -37.111 -23.958 -43.949 1.00 100.29 421 GLY D C 1
ATOM 3322 O O . GLY A 1 421 ? -37.157 -25.176 -44.221 1.00 99.21 421 GLY D O 1
ATOM 3323 N N . LEU A 1 422 ? -38.162 -23.199 -43.624 1.00 91.83 422 LEU D N 1
ATOM 3324 C CA . LEU A 1 422 ? -39.591 -23.607 -43.737 1.00 89.59 422 LEU D CA 1
ATOM 3325 C C . LEU A 1 422 ? -39.697 -24.905 -44.543 1.00 89.05 422 LEU D C 1
ATOM 3326 O O . LEU A 1 422 ? -39.863 -24.811 -45.765 1.00 90.88 422 LEU D O 1
ATOM 3331 N N . CYS A 1 423 ? -39.591 -26.061 -43.878 1.00 95.02 423 CYS D N 1
ATOM 3332 C CA . CYS A 1 423 ? -39.548 -27.417 -44.510 1.00 96.67 423 CYS D CA 1
ATOM 3333 C C . CYS A 1 423 ? -40.486 -27.461 -45.722 1.00 95.07 423 CYS D C 1
ATOM 3334 O O . CYS A 1 423 ? -41.679 -27.149 -45.549 1.00 93.09 423 CYS D O 1
ATOM 3337 N N . TYR A 1 424 ? -39.970 -27.837 -46.897 1.00 94.73 424 TYR D N 1
ATOM 3338 C CA . TYR A 1 424 ? -40.766 -27.884 -48.156 1.00 90.07 424 TYR D CA 1
ATOM 3339 C C . TYR A 1 424 ? -41.458 -29.251 -48.234 1.00 89.64 424 TYR D C 1
ATOM 3340 O O . TYR A 1 424 ? -40.804 -30.292 -48.469 1.00 77.47 424 TYR D O 1
ATOM 3349 N N . CYS A 1 425 ? -42.775 -29.181 -48.001 1.00 95.78 425 CYS D N 1
ATOM 3350 C CA . CYS A 1 425 ? -43.747 -30.266 -47.670 1.00 95.60 425 CYS D CA 1
ATOM 3351 C C . CYS A 1 425 ? -43.303 -31.632 -48.215 1.00 87.41 425 CYS D C 1
ATOM 3352 O O . CYS A 1 425 ? -42.407 -32.256 -47.594 1.00 72.05 425 CYS D O 1
ATOM 3355 N N . LYS A 1 426 ? -43.923 -32.070 -49.317 1.00 86.93 426 LYS D N 1
ATOM 3356 C CA . LYS A 1 426 ? -43.870 -33.474 -49.813 1.00 86.85 426 LYS D CA 1
ATOM 3357 C C . LYS A 1 426 ? -43.850 -33.501 -51.345 1.00 81.63 426 LYS D C 1
ATOM 3358 O O . LYS A 1 426 ? -42.757 -33.670 -51.916 1.00 88.29 426 LYS D O 1
ATOM 3364 N N . ALA A 1 427 ? -45.019 -33.389 -51.977 1.00 72.24 427 ALA D N 1
ATOM 3365 C CA . ALA A 1 427 ? -45.204 -33.613 -53.429 1.00 63.90 427 ALA D CA 1
ATOM 3366 C C . ALA A 1 427 ? -45.129 -32.275 -54.153 1.00 57.44 427 ALA D C 1
ATOM 3367 O O . ALA A 1 427 ? -45.971 -31.414 -53.868 1.00 53.18 427 ALA D O 1
ATOM 3369 N N . LEU A 1 428 ? -44.126 -32.116 -55.019 1.00 56.86 428 LEU D N 1
ATOM 3370 C CA . LEU A 1 428 ? -43.951 -30.930 -55.898 1.00 57.15 428 LEU D CA 1
ATOM 3371 C C . LEU A 1 428 ? -43.783 -29.661 -55.043 1.00 63.00 428 LEU D C 1
ATOM 3372 O O . LEU A 1 428 ? -43.852 -28.547 -55.598 1.00 64.50 428 LEU D O 1
ATOM 3377 N N . GLN A 1 429 ? -43.585 -29.839 -53.732 1.00 73.09 429 GLN D N 1
ATOM 3378 C CA . GLN A 1 429 ? -42.849 -28.905 -52.830 1.00 77.82 429 GLN D CA 1
ATOM 3379 C C . GLN A 1 429 ? -41.812 -28.119 -53.633 1.00 70.50 429 GLN D C 1
ATOM 3380 O O . GLN A 1 429 ? -41.082 -28.770 -54.402 1.00 77.26 429 GLN D O 1
ATOM 3386 N N . SER A 1 430 ? -41.716 -26.799 -53.446 1.00 62.14 430 SER D N 1
ATOM 3387 C CA . SER A 1 430 ? -40.531 -26.009 -53.895 1.00 60.43 430 SER D CA 1
ATOM 3388 C C . SER A 1 430 ? -40.651 -24.526 -53.549 1.00 54.37 430 SER D C 1
ATOM 3389 O O . SER A 1 430 ? -41.693 -23.926 -53.848 1.00 46.34 430 SER D O 1
ATOM 3392 N N . ASP A 1 431 ? -39.555 -23.967 -53.030 1.00 54.44 431 ASP D N 1
ATOM 3393 C CA . ASP A 1 431 ? -39.368 -22.509 -52.805 1.00 54.44 431 ASP D CA 1
ATOM 3394 C C . ASP A 1 431 ? -39.417 -21.797 -54.160 1.00 52.33 431 ASP D C 1
ATOM 3395 O O . ASP A 1 431 ? -38.826 -22.316 -55.114 1.00 55.09 431 ASP D O 1
ATOM 3400 N N . TYR A 1 432 ? -40.111 -20.661 -54.236 1.00 48.35 432 TYR D N 1
ATOM 3401 C CA . TYR A 1 432 ? -40.294 -19.872 -55.483 1.00 45.19 432 TYR D CA 1
ATOM 3402 C C . TYR A 1 432 ? -38.951 -19.280 -55.901 1.00 47.10 432 TYR D C 1
ATOM 3403 O O . TYR A 1 432 ? -38.490 -19.557 -57.006 1.00 52.88 432 TYR D O 1
ATOM 3412 N N . ILE A 1 433 ? -38.323 -18.514 -55.019 1.00 48.98 433 ILE D N 1
ATOM 3413 C CA . ILE A 1 433 ? -37.082 -17.753 -55.361 1.00 51.43 433 ILE D CA 1
ATOM 3414 C C . ILE A 1 433 ? -35.981 -18.746 -55.749 1.00 48.68 433 ILE D C 1
ATOM 3415 O O . ILE A 1 433 ? -35.377 -18.568 -56.817 1.00 47.36 433 ILE D O 1
ATOM 3420 N N . THR A 1 434 ? -35.737 -19.747 -54.900 1.00 47.44 434 THR D N 1
ATOM 3421 C CA . THR A 1 434 ? -34.679 -20.786 -55.080 1.00 46.58 434 THR D CA 1
ATOM 3422 C C . THR A 1 434 ? -34.765 -21.388 -56.487 1.00 44.05 434 THR D C 1
ATOM 3423 O O . THR A 1 434 ? -33.848 -21.154 -57.294 1.00 45.07 434 THR D O 1
ATOM 3427 N N . TYR A 1 435 ? -35.844 -22.125 -56.752 1.00 41.16 435 TYR D N 1
ATOM 3428 C CA . TYR A 1 435 ? -36.101 -22.852 -58.021 1.00 39.13 435 TYR D CA 1
ATOM 3429 C C . TYR A 1 435 ? -35.913 -21.889 -59.193 1.00 39.24 435 TYR D C 1
ATOM 3430 O O . TYR A 1 435 ? -35.318 -22.310 -60.185 1.00 45.08 435 TYR D O 1
ATOM 3439 N N . ILE A 1 436 ? -36.382 -20.647 -59.074 1.00 38.39 436 ILE D N 1
ATOM 3440 C CA . ILE A 1 436 ? -36.254 -19.626 -60.159 1.00 43.82 436 ILE D CA 1
ATOM 3441 C C . ILE A 1 436 ? -34.773 -19.261 -60.357 1.00 47.12 436 ILE D C 1
ATOM 3442 O O . ILE A 1 436 ? -34.314 -19.223 -61.520 1.00 45.08 436 ILE D O 1
ATOM 3447 N N . ASP A 1 437 ? -34.056 -18.995 -59.263 1.00 51.71 437 ASP D N 1
ATOM 3448 C CA . ASP A 1 437 ? -32.623 -18.577 -59.291 1.00 54.31 437 ASP D CA 1
ATOM 3449 C C . ASP A 1 437 ? -31.756 -19.730 -59.821 1.00 52.72 437 ASP D C 1
ATOM 3450 O O . ASP A 1 437 ? -30.795 -19.452 -60.551 1.00 48.77 437 ASP D O 1
ATOM 3455 N N . GLU A 1 438 ? -32.086 -20.968 -59.449 1.00 54.35 438 GLU D N 1
ATOM 3456 C CA . GLU A 1 438 ? -31.419 -22.203 -59.954 1.00 58.87 438 GLU D CA 1
ATOM 3457 C C . GLU A 1 438 ? -31.460 -22.202 -61.490 1.00 59.93 438 GLU D C 1
ATOM 3458 O O . GLU A 1 438 ? -30.422 -22.507 -62.113 1.00 57.37 438 GLU D O 1
ATOM 3464 N N . LEU A 1 439 ? -32.626 -21.861 -62.055 1.00 59.44 439 LEU D N 1
ATOM 3465 C CA . LEU A 1 439 ? -32.939 -21.929 -63.513 1.00 55.66 439 LEU D CA 1
ATOM 3466 C C . LEU A 1 439 ? -32.387 -20.698 -64.221 1.00 53.46 439 LEU D C 1
ATOM 3467 O O . LEU A 1 439 ? -31.878 -20.849 -65.328 1.00 54.85 439 LEU D O 1
ATOM 3472 N N . LEU A 1 440 ? -32.535 -19.523 -63.614 1.00 55.53 440 LEU D N 1
ATOM 3473 C CA . LEU A 1 440 ? -31.960 -18.254 -64.145 1.00 57.69 440 LEU D CA 1
ATOM 3474 C C . LEU A 1 440 ? -30.435 -18.391 -64.234 1.00 56.28 440 LEU D C 1
ATOM 3475 O O . LEU A 1 440 ? -29.850 -17.857 -65.195 1.00 51.28 440 LEU D O 1
ATOM 3480 N N . THR A 1 441 ? -29.829 -19.066 -63.254 1.00 58.16 441 THR D N 1
ATOM 3481 C CA . THR A 1 441 ? -28.384 -19.421 -63.245 1.00 60.66 441 THR D CA 1
ATOM 3482 C C . THR A 1 441 ? -28.101 -20.261 -64.497 1.00 61.65 441 THR D C 1
ATOM 3483 O O . THR A 1 441 ? -27.257 -19.853 -65.318 1.00 64.30 441 THR D O 1
ATOM 3487 N N . TYR A 1 442 ? -28.839 -21.359 -64.659 1.00 60.45 442 TYR D N 1
ATOM 3488 C CA . TYR A 1 442 ? -28.654 -22.357 -65.746 1.00 57.78 442 TYR D CA 1
ATOM 3489 C C . TYR A 1 442 ? -28.680 -21.689 -67.127 1.00 57.40 442 TYR D C 1
ATOM 3490 O O . TYR A 1 442 ? -28.043 -22.242 -68.037 1.00 64.90 442 TYR D O 1
ATOM 3499 N N . ILE A 1 443 ? -29.396 -20.573 -67.293 1.00 55.70 443 ILE D N 1
ATOM 3500 C CA . ILE A 1 443 ? -29.530 -19.877 -68.615 1.00 58.24 443 ILE D CA 1
ATOM 3501 C C . ILE A 1 443 ? -28.795 -18.533 -68.587 1.00 54.60 443 ILE D C 1
ATOM 3502 O O . ILE A 1 443 ? -28.866 -17.818 -69.593 1.00 44.73 443 ILE D O 1
ATOM 3507 N N . ASN A 1 444 ? -28.138 -18.219 -67.466 1.00 60.42 444 ASN D N 1
ATOM 3508 C CA . ASN A 1 444 ? -27.257 -17.030 -67.274 1.00 64.84 444 ASN D CA 1
ATOM 3509 C C . ASN A 1 444 ? -28.088 -15.740 -67.356 1.00 63.74 444 ASN D C 1
ATOM 3510 O O . ASN A 1 444 ? -27.640 -14.775 -68.013 1.00 63.27 444 ASN D O 1
ATOM 3515 N N . ALA A 1 445 ? -29.249 -15.732 -66.697 1.00 62.41 445 ALA D N 1
ATOM 3516 C CA . ALA A 1 445 ? -30.155 -14.563 -66.577 1.00 63.13 445 ALA D CA 1
ATOM 3517 C C . ALA A 1 445 ? -30.179 -14.068 -65.132 1.00 66.38 445 ALA D C 1
ATOM 3518 O O . ALA A 1 445 ? -30.689 -12.955 -64.905 1.00 70.96 445 ALA D O 1
ATOM 3520 N N . LYS A 1 446 ? -29.666 -14.867 -64.193 1.00 71.16 446 LYS D N 1
ATOM 3521 C CA . LYS A 1 446 ? -29.623 -14.505 -62.749 1.00 77.93 446 LYS D CA 1
ATOM 3522 C C . LYS A 1 446 ? -28.773 -13.249 -62.588 1.00 79.74 446 LYS D C 1
ATOM 3523 O O . LYS A 1 446 ? -27.569 -13.285 -62.821 1.00 83.53 446 LYS D O 1
ATOM 3529 N N . PRO A 1 447 ? -29.361 -12.100 -62.188 1.00 83.73 447 PRO D N 1
ATOM 3530 C CA . PRO A 1 447 ? -28.595 -10.861 -62.073 1.00 83.41 447 PRO D CA 1
ATOM 3531 C C . PRO A 1 447 ? -27.637 -10.919 -60.876 1.00 84.43 447 PRO D C 1
ATOM 3532 O O . PRO A 1 447 ? -27.998 -11.471 -59.845 1.00 81.56 447 PRO D O 1
ATOM 3536 N N . ASN A 1 448 ? -26.430 -10.384 -61.062 1.00 89.50 448 ASN D N 1
ATOM 3537 C CA . ASN A 1 448 ? -25.384 -10.305 -60.006 1.00 95.96 448 ASN D CA 1
ATOM 3538 C C . ASN A 1 448 ? -25.734 -9.140 -59.072 1.00 96.18 448 ASN D C 1
ATOM 3539 O O . ASN A 1 448 ? -25.427 -7.985 -59.424 1.00 100.03 448 ASN D O 1
ATOM 3544 N N . LEU A 1 449 ? -26.350 -9.448 -57.928 1.00 93.82 449 LEU D N 1
ATOM 3545 C CA . LEU A 1 449 ? -26.931 -8.437 -56.998 1.00 95.77 449 LEU D CA 1
ATOM 3546 C C . LEU A 1 449 ? -25.796 -7.645 -56.336 1.00 91.51 449 LEU D C 1
ATOM 3547 O O . LEU A 1 449 ? -25.941 -6.415 -56.168 1.00 89.53 449 LEU D O 1
ATOM 3552 N N . LEU A 1 450 ? -24.713 -8.336 -55.976 1.00 86.27 450 LEU D N 1
ATOM 3553 C CA . LEU A 1 450 ? -23.510 -7.727 -55.347 1.00 81.07 450 LEU D CA 1
ATOM 3554 C C . LEU A 1 450 ? -22.977 -6.654 -56.300 1.00 78.08 450 LEU D C 1
ATOM 3555 O O . LEU A 1 450 ? -22.949 -5.473 -55.909 1.00 76.53 450 LEU D O 1
ATOM 3560 N N . SER A 1 451 ? -22.635 -7.054 -57.526 1.00 76.22 451 SER D N 1
ATOM 3561 C CA . SER A 1 451 ? -22.202 -6.140 -58.619 1.00 77.18 451 SER D CA 1
ATOM 3562 C C . SER A 1 451 ? -23.227 -5.015 -58.783 1.00 78.30 451 SER D C 1
ATOM 3563 O O . SER A 1 451 ? -22.827 -3.845 -58.728 1.00 81.11 451 SER D O 1
ATOM 3566 N N . MET A 1 452 ? -24.491 -5.384 -59.006 1.00 79.33 452 MET D N 1
ATOM 3567 C CA . MET A 1 452 ? -25.642 -4.447 -59.139 1.00 80.51 452 MET D CA 1
ATOM 3568 C C . MET A 1 452 ? -25.445 -3.274 -58.173 1.00 74.73 452 MET D C 1
ATOM 3569 O O . MET A 1 452 ? -25.513 -2.123 -58.632 1.00 72.13 452 MET D O 1
ATOM 3574 N N . LEU A 1 453 ? -25.191 -3.574 -56.895 1.00 73.95 453 LEU D N 1
ATOM 3575 C CA . LEU A 1 453 ? -25.154 -2.582 -55.774 1.00 75.88 453 LEU D CA 1
ATOM 3576 C C . LEU A 1 453 ? -24.165 -1.450 -56.089 1.00 72.41 453 LEU D C 1
ATOM 3577 O O . LEU A 1 453 ? -24.468 -0.288 -55.750 1.00 66.81 453 LEU D O 1
ATOM 3582 N N . LEU A 1 454 ? -23.041 -1.790 -56.726 1.00 73.61 454 LEU D N 1
ATOM 3583 C CA . LEU A 1 454 ? -21.947 -0.843 -57.096 1.00 71.52 454 LEU D CA 1
ATOM 3584 C C . LEU A 1 454 ? -22.349 -0.049 -58.348 1.00 68.76 454 LEU D C 1
ATOM 3585 O O . LEU A 1 454 ? -22.299 1.195 -58.300 1.00 68.58 454 LEU D O 1
ATOM 3590 N N . THR A 1 455 ? -22.733 -0.754 -59.420 1.00 67.47 455 THR D N 1
ATOM 3591 C CA . THR A 1 455 ? -23.162 -0.172 -60.730 1.00 63.00 455 THR D CA 1
ATOM 3592 C C . THR A 1 455 ? -24.453 0.645 -60.532 1.00 62.63 455 THR D C 1
ATOM 3593 O O . THR A 1 455 ? -24.389 1.877 -60.705 1.00 55.06 455 THR D O 1
ATOM 3597 N N . ASP A 1 456 ? -25.567 -0.014 -60.173 1.00 67.56 456 ASP D N 1
ATOM 3598 C CA . ASP A 1 456 ? -26.906 0.618 -59.958 1.00 69.57 456 ASP D CA 1
ATOM 3599 C C . ASP A 1 456 ? -27.464 0.235 -58.588 1.00 68.73 456 ASP D C 1
ATOM 3600 O O . ASP A 1 456 ? -28.064 -0.825 -58.438 1.00 64.55 456 ASP D O 1
ATOM 3605 N N . PRO A 1 457 ? -27.350 1.114 -57.566 1.00 72.65 457 PRO D N 1
ATOM 3606 C CA . PRO A 1 457 ? -27.672 0.748 -56.185 1.00 76.93 457 PRO D CA 1
ATOM 3607 C C . PRO A 1 457 ? -29.177 0.783 -55.881 1.00 80.29 457 PRO D C 1
ATOM 3608 O O . PRO A 1 457 ? -29.636 -0.021 -55.079 1.00 76.10 457 PRO D O 1
ATOM 3612 N N . ARG A 1 458 ? -29.886 1.732 -56.504 1.00 81.41 458 ARG D N 1
ATOM 3613 C CA . ARG A 1 458 ? -31.363 1.885 -56.415 1.00 76.84 458 ARG D CA 1
ATOM 3614 C C . ARG A 1 458 ? -31.993 0.530 -56.750 1.00 71.16 458 ARG D C 1
ATOM 3615 O O . ARG A 1 458 ? -32.528 -0.128 -55.826 1.00 61.18 458 ARG D O 1
ATOM 3623 N N . LEU A 1 459 ? -31.864 0.126 -58.019 1.00 66.88 459 LEU D N 1
ATOM 3624 C CA . LEU A 1 459 ? -32.437 -1.130 -58.579 1.00 64.25 459 LEU D CA 1
ATOM 3625 C C . LEU A 1 459 ? -32.006 -2.318 -57.715 1.00 62.00 459 LEU D C 1
ATOM 3626 O O . LEU A 1 459 ? -32.880 -3.115 -57.320 1.00 63.98 459 LEU D O 1
ATOM 3631 N N . ALA A 1 460 ? -30.712 -2.396 -57.404 1.00 58.72 460 ALA D N 1
ATOM 3632 C CA . ALA A 1 460 ? -30.091 -3.476 -56.597 1.00 58.44 460 ALA D CA 1
ATOM 3633 C C . ALA A 1 460 ? -30.929 -3.763 -55.347 1.00 58.30 460 ALA D C 1
ATOM 3634 O O . ALA A 1 460 ? -31.211 -4.945 -55.076 1.00 57.16 460 ALA D O 1
ATOM 3636 N N . LEU A 1 461 ? -31.302 -2.716 -54.611 1.00 60.05 461 LEU D N 1
ATOM 3637 C CA . LEU A 1 461 ? -32.000 -2.846 -53.298 1.00 64.02 461 LEU D CA 1
ATOM 3638 C C . LEU A 1 461 ? -33.477 -3.203 -53.531 1.00 62.55 461 LEU D C 1
ATOM 3639 O O . LEU A 1 461 ? -34.001 -4.077 -52.796 1.00 57.07 461 LEU D O 1
ATOM 3644 N N . THR A 1 462 ? -34.099 -2.576 -54.538 1.00 60.10 462 THR D N 1
ATOM 3645 C CA . THR A 1 462 ? -35.528 -2.776 -54.923 1.00 58.66 462 THR D CA 1
ATOM 3646 C C . THR A 1 462 ? -35.748 -4.234 -55.347 1.00 58.49 462 THR D C 1
ATOM 3647 O O . THR A 1 462 ? -36.918 -4.691 -55.335 1.00 54.00 462 THR D O 1
ATOM 3651 N N . ILE A 1 463 ? -34.658 -4.916 -55.716 1.00 59.97 463 ILE D N 1
ATOM 3652 C CA . ILE A 1 463 ? -34.647 -6.340 -56.172 1.00 59.67 463 ILE D CA 1
ATOM 3653 C C . ILE A 1 463 ? -34.480 -7.260 -54.963 1.00 58.90 463 ILE D C 1
ATOM 3654 O O . ILE A 1 463 ? -35.071 -8.358 -54.983 1.00 63.28 463 ILE D O 1
ATOM 3659 N N . PHE A 1 464 ? -33.700 -6.841 -53.964 1.00 56.30 464 PHE D N 1
ATOM 3660 C CA . PHE A 1 464 ? -33.389 -7.677 -52.774 1.00 57.43 464 PHE D CA 1
ATOM 3661 C C . PHE A 1 464 ? -34.453 -7.498 -51.683 1.00 58.99 464 PHE D C 1
ATOM 3662 O O . PHE A 1 464 ? -34.956 -8.508 -51.157 1.00 59.73 464 PHE D O 1
ATOM 3670 N N . PHE A 1 465 ? -34.769 -6.251 -51.342 1.00 60.60 465 PHE D N 1
ATOM 3671 C CA . PHE A 1 465 ? -35.683 -5.899 -50.219 1.00 63.03 465 PHE D CA 1
ATOM 3672 C C . PHE A 1 465 ? -37.129 -5.794 -50.728 1.00 60.16 465 PHE D C 1
ATOM 3673 O O . PHE A 1 465 ? -38.059 -6.229 -50.000 1.00 55.27 465 PHE D O 1
ATOM 3681 N N . GLY A 1 466 ? -37.297 -5.240 -51.937 1.00 59.97 466 GLY D N 1
ATOM 3682 C CA . GLY A 1 466 ? -38.600 -5.082 -52.618 1.00 59.49 466 GLY D CA 1
ATOM 3683 C C . GLY A 1 466 ? -39.141 -6.414 -53.138 1.00 58.56 466 GLY D C 1
ATOM 3684 O O . GLY A 1 466 ? -38.416 -7.404 -53.219 1.00 61.97 466 GLY D O 1
ATOM 3685 N N . PRO A 1 467 ? -40.432 -6.476 -53.532 1.00 54.44 467 PRO D N 1
ATOM 3686 C CA . PRO A 1 467 ? -41.066 -7.741 -53.884 1.00 52.31 467 PRO D CA 1
ATOM 3687 C C . PRO A 1 467 ? -40.377 -8.378 -55.092 1.00 51.99 467 PRO D C 1
ATOM 3688 O O . PRO A 1 467 ? -40.183 -7.700 -56.081 1.00 50.17 467 PRO D O 1
ATOM 3692 N N . CYS A 1 468 ? -40.039 -9.658 -54.968 1.00 53.16 468 CYS D N 1
ATOM 3693 C CA . CYS A 1 468 ? -39.344 -10.446 -56.019 1.00 55.65 468 CYS D CA 1
ATOM 3694 C C . CYS A 1 468 ? -40.265 -10.615 -57.236 1.00 53.86 468 CYS D C 1
ATOM 3695 O O . CYS A 1 468 ? -40.721 -11.744 -57.508 1.00 52.08 468 CYS D O 1
ATOM 3698 N N . THR A 1 469 ? -40.523 -9.513 -57.937 1.00 53.76 469 THR D N 1
ATOM 3699 C CA . THR A 1 469 ? -41.409 -9.449 -59.131 1.00 57.49 469 THR D CA 1
ATOM 3700 C C . THR A 1 469 ? -40.741 -10.112 -60.333 1.00 58.65 469 THR D C 1
ATOM 3701 O O . THR A 1 469 ? -39.547 -9.930 -60.576 1.00 60.79 469 THR D O 1
ATOM 3705 N N . PRO A 1 470 ? -41.519 -10.833 -61.171 1.00 55.03 470 PRO D N 1
ATOM 3706 C CA . PRO A 1 470 ? -40.946 -11.620 -62.262 1.00 53.94 470 PRO D CA 1
ATOM 3707 C C . PRO A 1 470 ? -40.145 -10.798 -63.284 1.00 54.30 470 PRO D C 1
ATOM 3708 O O . PRO A 1 470 ? -39.336 -11.394 -63.975 1.00 55.11 470 PRO D O 1
ATOM 3712 N N . TYR A 1 471 ? -40.375 -9.479 -63.351 1.00 52.66 471 TYR D N 1
ATOM 3713 C CA . TYR A 1 471 ? -39.635 -8.524 -64.231 1.00 51.92 471 TYR D CA 1
ATOM 3714 C C . TYR A 1 471 ? -38.122 -8.695 -64.049 1.00 50.58 471 TYR D C 1
ATOM 3715 O O . TYR A 1 471 ? -37.388 -8.640 -65.052 1.00 45.75 471 TYR D O 1
ATOM 3724 N N . GLN A 1 472 ? -37.687 -8.918 -62.803 1.00 52.25 472 GLN D N 1
ATOM 3725 C CA . GLN A 1 472 ? -36.250 -8.988 -62.409 1.00 51.03 472 GLN D CA 1
ATOM 3726 C C . GLN A 1 472 ? -35.624 -10.319 -62.843 1.00 53.64 472 GLN D C 1
ATOM 3727 O O . GLN A 1 472 ? -34.477 -10.583 -62.442 1.00 58.57 472 GLN D O 1
ATOM 3733 N N . PHE A 1 473 ? -36.344 -11.129 -63.618 1.00 53.92 473 PHE D N 1
ATOM 3734 C CA . PHE A 1 473 ? -35.797 -12.345 -64.281 1.00 52.69 473 PHE D CA 1
ATOM 3735 C C . PHE A 1 473 ? -35.220 -11.952 -65.649 1.00 51.19 473 PHE D C 1
ATOM 3736 O O . PHE A 1 473 ? -34.094 -12.384 -65.979 1.00 49.28 473 PHE D O 1
ATOM 3744 N N . ARG A 1 474 ? -35.964 -11.130 -66.399 1.00 51.21 474 ARG D N 1
ATOM 3745 C CA . ARG A 1 474 ? -35.592 -10.638 -67.758 1.00 50.53 474 ARG D CA 1
ATOM 3746 C C . ARG A 1 474 ? -34.824 -9.310 -67.648 1.00 51.47 474 ARG D C 1
ATOM 3747 O O . ARG A 1 474 ? -35.056 -8.396 -68.475 1.00 48.35 474 ARG D O 1
ATOM 3755 N N . LEU A 1 475 ? -33.908 -9.220 -66.685 1.00 53.57 475 LEU D N 1
ATOM 3756 C CA . LEU A 1 475 ? -33.139 -7.980 -66.415 1.00 56.20 475 LEU D CA 1
ATOM 3757 C C . LEU A 1 475 ? -31.787 -8.075 -67.114 1.00 57.27 475 LEU D C 1
ATOM 3758 O O . LEU A 1 475 ? -31.357 -7.060 -67.698 1.00 59.46 475 LEU D O 1
ATOM 3763 N N . THR A 1 476 ? -31.172 -9.261 -67.053 1.00 59.07 476 THR D N 1
ATOM 3764 C CA . THR A 1 476 ? -29.931 -9.634 -67.793 1.00 56.57 476 THR D CA 1
ATOM 3765 C C . THR A 1 476 ? -30.084 -11.052 -68.377 1.00 53.54 476 THR D C 1
ATOM 3766 O O . THR A 1 476 ? -31.096 -11.729 -68.088 1.00 53.06 476 THR D O 1
ATOM 3770 N N . GLY A 1 477 ? -29.131 -11.461 -69.217 1.00 52.67 477 GLY D N 1
ATOM 3771 C CA . GLY A 1 477 ? -29.089 -12.798 -69.847 1.00 50.84 477 GLY D CA 1
ATOM 3772 C C . GLY A 1 477 ? -29.930 -12.883 -71.122 1.00 50.21 477 GLY D C 1
ATOM 3773 O O . GLY A 1 477 ? -30.459 -11.883 -71.605 1.00 49.71 477 GLY D O 1
ATOM 3774 N N . PRO A 1 478 ? -30.075 -14.092 -71.712 1.00 49.20 478 PRO D N 1
ATOM 3775 C CA . PRO A 1 478 ? -30.893 -14.270 -72.910 1.00 50.55 478 PRO D CA 1
ATOM 3776 C C . PRO A 1 478 ? -32.366 -13.953 -72.611 1.00 55.64 478 PRO D C 1
ATOM 3777 O O . PRO A 1 478 ? -32.845 -14.310 -71.540 1.00 61.66 478 PRO D O 1
ATOM 3781 N N . GLY A 1 479 ? -33.026 -13.263 -73.546 1.00 57.87 479 GLY D N 1
ATOM 3782 C CA . GLY A 1 479 ? -34.430 -12.826 -73.411 1.00 62.16 479 GLY D CA 1
ATOM 3783 C C . GLY A 1 479 ? -34.557 -11.504 -72.670 1.00 65.26 479 GLY D C 1
ATOM 3784 O O . GLY A 1 479 ? -35.693 -10.997 -72.552 1.00 67.92 479 GLY D O 1
ATOM 3785 N N . LYS A 1 480 ? -33.437 -10.955 -72.194 1.00 66.36 480 LYS D N 1
ATOM 3786 C CA . LYS A 1 480 ? -33.374 -9.618 -71.545 1.00 67.18 480 LYS D CA 1
ATOM 3787 C C . LYS A 1 480 ? -34.447 -8.693 -72.146 1.00 63.32 480 LYS D C 1
ATOM 3788 O O . LYS A 1 480 ? -34.488 -8.548 -73.387 1.00 58.18 480 LYS D O 1
ATOM 3794 N N . TRP A 1 481 ? -35.278 -8.094 -71.287 1.00 60.32 481 TRP D N 1
ATOM 3795 C CA . TRP A 1 481 ? -36.318 -7.096 -71.661 1.00 58.76 481 TRP D CA 1
ATOM 3796 C C . TRP A 1 481 ? -35.837 -5.706 -71.231 1.00 56.50 481 TRP D C 1
ATOM 3797 O O . TRP A 1 481 ? -35.223 -5.598 -70.150 1.00 51.28 481 TRP D O 1
ATOM 3808 N N . GLU A 1 482 ? -36.067 -4.697 -72.072 1.00 58.95 482 GLU D N 1
ATOM 3809 C CA . GLU A 1 482 ? -35.602 -3.305 -71.829 1.00 63.70 482 GLU D CA 1
ATOM 3810 C C . GLU A 1 482 ? -36.420 -2.706 -70.684 1.00 62.34 482 GLU D C 1
ATOM 3811 O O . GLU A 1 482 ? -35.812 -2.357 -69.648 1.00 62.45 482 GLU D O 1
ATOM 3817 N N . GLY A 1 483 ? -37.747 -2.643 -70.863 1.00 60.27 483 GLY D N 1
ATOM 3818 C CA . GLY A 1 483 ? -38.713 -2.025 -69.925 1.00 56.02 483 GLY D CA 1
ATOM 3819 C C . GLY A 1 483 ? -38.609 -2.561 -68.507 1.00 51.28 483 GLY D C 1
ATOM 3820 O O . GLY A 1 483 ? -39.097 -1.876 -67.588 1.00 47.60 483 GLY D O 1
ATOM 3821 N N . ALA A 1 484 ? -38.006 -3.741 -68.348 1.00 49.83 484 ALA D N 1
ATOM 3822 C CA . ALA A 1 484 ? -37.828 -4.476 -67.069 1.00 52.78 484 ALA D CA 1
ATOM 3823 C C . ALA A 1 484 ? -37.477 -3.521 -65.920 1.00 55.15 484 ALA D C 1
ATOM 3824 O O . ALA A 1 484 ? -38.228 -3.486 -64.928 1.00 56.60 484 ALA D O 1
ATOM 3826 N N . ARG A 1 485 ? -36.351 -2.813 -66.035 1.00 59.43 485 ARG D N 1
ATOM 3827 C CA . ARG A 1 485 ? -35.835 -1.898 -64.976 1.00 59.01 485 ARG D CA 1
ATOM 3828 C C . ARG A 1 485 ? -36.942 -0.925 -64.573 1.00 58.48 485 ARG D C 1
ATOM 3829 O O . ARG A 1 485 ? -37.240 -0.836 -63.368 1.00 55.68 485 ARG D O 1
ATOM 3837 N N . ASN A 1 486 ? -37.487 -0.217 -65.566 1.00 62.16 486 ASN D N 1
ATOM 3838 C CA . ASN A 1 486 ? -38.558 0.803 -65.403 1.00 63.88 486 ASN D CA 1
ATOM 3839 C C . ASN A 1 486 ? -39.778 0.164 -64.730 1.00 63.34 486 ASN D C 1
ATOM 3840 O O . ASN A 1 486 ? -40.360 0.805 -63.837 1.00 66.59 486 ASN D O 1
ATOM 3845 N N . ALA A 1 487 ? -40.142 -1.050 -65.151 1.00 61.02 487 ALA D N 1
ATOM 3846 C CA . ALA A 1 487 ? -41.274 -1.840 -64.603 1.00 55.76 487 ALA D CA 1
ATOM 3847 C C . ALA A 1 487 ? -41.046 -2.121 -63.113 1.00 52.12 487 ALA D C 1
ATOM 3848 O O . ALA A 1 487 ? -41.980 -1.893 -62.330 1.00 59.60 487 ALA D O 1
ATOM 3850 N N . ILE A 1 488 ? -39.851 -2.592 -62.742 1.00 47.28 488 ILE D N 1
ATOM 3851 C CA . ILE A 1 488 ? -39.487 -2.975 -61.340 1.00 45.79 488 ILE D CA 1
ATOM 3852 C C . ILE A 1 488 ? -39.611 -1.756 -60.415 1.00 43.59 488 ILE D C 1
ATOM 3853 O O . ILE A 1 488 ? -40.053 -1.927 -59.269 1.00 40.55 488 ILE D O 1
ATOM 3858 N N . LEU A 1 489 ? -39.239 -0.575 -60.900 1.00 42.73 489 LEU D N 1
ATOM 3859 C CA . LEU A 1 489 ? -39.186 0.659 -60.076 1.00 43.32 489 LEU D CA 1
ATOM 3860 C C . LEU A 1 489 ? -40.569 1.304 -60.000 1.00 44.51 489 LEU D C 1
ATOM 3861 O O . LEU A 1 489 ? -40.840 1.966 -58.990 1.00 48.86 489 LEU D O 1
ATOM 3866 N N . THR A 1 490 ? -41.413 1.100 -61.010 1.00 45.39 490 THR D N 1
ATOM 3867 C CA . THR A 1 490 ? -42.817 1.607 -61.021 1.00 49.37 490 THR D CA 1
ATOM 3868 C C . THR A 1 490 ? -43.748 0.599 -60.315 1.00 48.09 490 THR D C 1
ATOM 3869 O O . THR A 1 490 ? -44.927 0.949 -60.111 1.00 44.84 490 THR D O 1
ATOM 3873 N N . GLN A 1 491 ? -43.228 -0.576 -59.925 1.00 48.32 491 GLN D N 1
ATOM 3874 C CA . GLN A 1 491 ? -43.963 -1.686 -59.240 1.00 49.02 491 GLN D CA 1
ATOM 3875 C C . GLN A 1 491 ? -45.190 -1.165 -58.473 1.00 48.12 491 GLN D C 1
ATOM 3876 O O . GLN A 1 491 ? -46.331 -1.545 -58.821 1.00 46.07 491 GLN D O 1
ATOM 3882 N N . TRP A 1 492 ? -44.942 -0.343 -57.451 1.00 45.53 492 TRP D N 1
ATOM 3883 C CA . TRP A 1 492 ? -45.942 0.054 -56.426 1.00 43.32 492 TRP D CA 1
ATOM 3884 C C . TRP A 1 492 ? -46.904 1.088 -57.002 1.00 45.17 492 TRP D C 1
ATOM 3885 O O . TRP A 1 492 ? -48.083 1.055 -56.620 1.00 47.13 492 TRP D O 1
ATOM 3896 N N . ASP A 1 493 ? -46.414 1.958 -57.889 1.00 50.16 493 ASP D N 1
ATOM 3897 C CA . ASP A 1 493 ? -47.213 3.039 -58.542 1.00 54.74 493 ASP D CA 1
ATOM 3898 C C . ASP A 1 493 ? -48.481 2.436 -59.165 1.00 53.94 493 ASP D C 1
ATOM 3899 O O . ASP A 1 493 ? -49.565 3.033 -58.987 1.00 57.09 493 ASP D O 1
ATOM 3904 N N . ARG A 1 494 ? -48.341 1.300 -59.859 1.00 52.24 494 ARG D N 1
ATOM 3905 C CA . ARG A 1 494 ? -49.457 0.554 -60.511 1.00 51.44 494 ARG D CA 1
ATOM 3906 C C . ARG A 1 494 ? -50.274 -0.185 -59.451 1.00 51.10 494 ARG D C 1
ATOM 3907 O O . ARG A 1 494 ? -51.501 -0.291 -59.619 1.00 55.95 494 ARG D O 1
ATOM 3915 N N . THR A 1 495 ? -49.605 -0.701 -58.419 1.00 47.11 495 THR D N 1
ATOM 3916 C CA . THR A 1 495 ? -50.237 -1.459 -57.307 1.00 45.25 495 THR D CA 1
ATOM 3917 C C . THR A 1 495 ? -51.201 -0.544 -56.539 1.00 48.67 495 THR D C 1
ATOM 3918 O O . THR A 1 495 ? -52.136 -1.083 -55.925 1.00 54.74 495 THR D O 1
ATOM 3922 N N . PHE A 1 496 ? -50.998 0.777 -56.576 1.00 49.98 496 PHE D N 1
ATOM 3923 C CA . PHE A 1 496 ? -51.790 1.759 -55.782 1.00 51.25 496 PHE D CA 1
ATOM 3924 C C . PHE A 1 496 ? -52.766 2.567 -56.649 1.00 54.46 496 PHE D C 1
ATOM 3925 O O . PHE A 1 496 ? -53.774 3.034 -56.094 1.00 54.33 496 PHE D O 1
ATOM 3933 N N . LYS A 1 497 ? -52.506 2.722 -57.949 1.00 58.63 497 LYS D N 1
ATOM 3934 C CA . LYS A 1 497 ? -53.404 3.473 -58.879 1.00 64.14 497 LYS D CA 1
ATOM 3935 C C . LYS A 1 497 ? -54.835 2.914 -58.844 1.00 67.51 497 LYS D C 1
ATOM 3936 O O . LYS A 1 497 ? -55.777 3.720 -58.987 1.00 66.60 497 LYS D O 1
ATOM 3942 N N . VAL A 1 498 ? -54.982 1.592 -58.676 1.00 70.64 498 VAL D N 1
ATOM 3943 C CA . VAL A 1 498 ? -56.277 0.849 -58.829 1.00 71.38 498 VAL D CA 1
ATOM 3944 C C . VAL A 1 498 ? -57.058 0.840 -57.507 1.00 73.34 498 VAL D C 1
ATOM 3945 O O . VAL A 1 498 ? -58.303 0.777 -57.571 1.00 73.81 498 VAL D O 1
ATOM 3949 N N . THR A 1 499 ? -56.361 0.857 -56.365 1.00 76.92 499 THR D N 1
ATOM 3950 C CA . THR A 1 499 ? -56.977 0.921 -55.006 1.00 79.98 499 THR D CA 1
ATOM 3951 C C . THR A 1 499 ? -57.313 2.388 -54.693 1.00 80.97 499 THR D C 1
ATOM 3952 O O . THR A 1 499 ? -58.402 2.636 -54.126 1.00 81.68 499 THR D O 1
ATOM 3956 N N . LYS A 1 500 ? -56.426 3.311 -55.086 1.00 78.56 500 LYS D N 1
ATOM 3957 C CA . LYS A 1 500 ? -56.505 4.772 -54.793 1.00 77.99 500 LYS D CA 1
ATOM 3958 C C . LYS A 1 500 ? -57.421 5.453 -55.813 1.00 73.83 500 LYS D C 1
ATOM 3959 O O . LYS A 1 500 ? -56.975 6.403 -56.466 1.00 78.40 500 LYS D O 1
ATOM 3965 N N . THR A 1 501 ? -58.673 5.012 -55.911 1.00 75.12 501 THR D N 1
ATOM 3966 C CA . THR A 1 501 ? -59.698 5.589 -56.829 1.00 78.16 501 THR D CA 1
ATOM 3967 C C . THR A 1 501 ? -60.228 6.910 -56.257 1.00 81.56 501 THR D C 1
ATOM 3968 O O . THR A 1 501 ? -61.111 7.529 -56.895 1.00 75.91 501 THR D O 1
ATOM 3972 N N . ARG A 1 502 ? -59.698 7.323 -55.103 1.00 88.45 502 ARG D N 1
ATOM 3973 C CA . ARG A 1 502 ? -60.055 8.601 -54.442 1.00 90.39 502 ARG D CA 1
ATOM 3974 C C . ARG A 1 502 ? -58.807 9.225 -53.808 1.00 99.14 502 ARG D C 1
ATOM 3975 O O . ARG A 1 502 ? -58.281 8.671 -52.809 1.00 98.10 502 ARG D O 1
ATOM 3983 N N . ILE A 1 503 ? -58.416 10.382 -54.354 1.00 107.23 503 ILE D N 1
ATOM 3984 C CA . ILE A 1 503 ? -57.294 11.237 -53.856 1.00 114.22 503 ILE D CA 1
ATOM 3985 C C . ILE A 1 503 ? -57.699 11.877 -52.519 1.00 122.96 503 ILE D C 1
ATOM 3986 O O . ILE A 1 503 ? -58.874 11.741 -52.127 1.00 136.95 503 ILE D O 1
ATOM 3991 N N . VAL A 1 504 ? -56.759 12.561 -51.858 1.00 121.68 504 VAL D N 1
ATOM 3992 C CA . VAL A 1 504 ? -56.986 13.273 -50.562 1.00 120.87 504 VAL D CA 1
ATOM 3993 C C . VAL A 1 504 ? -56.393 14.691 -50.683 1.00 116.04 504 VAL D C 1
ATOM 3994 O O . VAL A 1 504 ? -56.605 15.304 -51.750 1.00 105.98 504 VAL D O 1
ATOM 3998 N N . GLN A 1 505 ? -55.719 15.216 -49.650 1.00 116.53 505 GLN D N 1
ATOM 3999 C CA . GLN A 1 505 ? -55.137 16.589 -49.638 1.00 117.14 505 GLN D CA 1
ATOM 4000 C C . GLN A 1 505 ? -53.608 16.494 -49.693 1.00 112.31 505 GLN D C 1
ATOM 4001 O O . GLN A 1 505 ? -53.044 17.037 -50.661 1.00 109.01 505 GLN D O 1
ATOM 4007 N N . ALA A 1 512 ? -40.537 4.104 -53.430 1.00 115.62 512 ALA D N 1
ATOM 4008 C CA . ALA A 1 512 ? -41.265 2.817 -53.550 1.00 115.36 512 ALA D CA 1
ATOM 4009 C C . ALA A 1 512 ? -42.050 2.539 -52.252 1.00 121.13 512 ALA D C 1
ATOM 4010 O O . ALA A 1 512 ? -42.717 3.468 -51.742 1.00 117.74 512 ALA D O 1
ATOM 4012 N N . SER A 1 513 ? -42.036 1.286 -51.786 1.00 126.26 513 SER D N 1
ATOM 4013 C CA . SER A 1 513 ? -42.407 0.841 -50.414 1.00 124.59 513 SER D CA 1
ATOM 4014 C C . SER A 1 513 ? -41.504 -0.347 -50.056 1.00 138.37 513 SER D C 1
ATOM 4015 O O . SER A 1 513 ? -42.038 -1.409 -49.666 1.00 146.37 513 SER D O 1
ATOM 4018 N N . LEU A 1 514 ? -40.186 -0.130 -50.185 1.00 146.69 514 LEU D N 1
ATOM 4019 C CA . LEU A 1 514 ? -39.106 -1.157 -50.298 1.00 148.84 514 LEU D CA 1
ATOM 4020 C C . LEU A 1 514 ? -39.458 -2.402 -49.460 1.00 160.92 514 LEU D C 1
ATOM 4021 O O . LEU A 1 514 ? -40.119 -3.309 -50.015 1.00 153.64 514 LEU D O 1
ATOM 4026 N N . LEU A 1 515 ? -39.050 -2.446 -48.183 1.00 175.34 515 LEU D N 1
ATOM 4027 C CA . LEU A 1 515 ? -39.316 -3.584 -47.247 1.00 177.04 515 LEU D CA 1
ATOM 4028 C C . LEU A 1 515 ? -40.652 -3.339 -46.523 1.00 190.07 515 LEU D C 1
ATOM 4029 O O . LEU A 1 515 ? -41.323 -2.343 -46.866 1.00 205.68 515 LEU D O 1
ATOM 4034 N N . LYS A 1 516 ? -41.055 -4.221 -45.596 1.00 191.27 516 LYS D N 1
ATOM 4035 C CA . LYS A 1 516 ? -42.318 -4.050 -44.818 1.00 190.83 516 LYS D CA 1
ATOM 4036 C C . LYS A 1 516 ? -42.304 -4.918 -43.547 1.00 198.64 516 LYS D C 1
ATOM 4037 O O . LYS A 1 516 ? -41.223 -5.439 -43.200 1.00 201.46 516 LYS D O 1
ATOM 4043 N N . LEU A 1 517 ? -43.468 -5.064 -42.893 1.00 202.38 517 LEU D N 1
ATOM 4044 C CA . LEU A 1 517 ? -43.634 -5.594 -41.506 1.00 201.81 517 LEU D CA 1
ATOM 4045 C C . LEU A 1 517 ? -44.091 -7.065 -41.527 1.00 212.62 517 LEU D C 1
ATOM 4046 O O . LEU A 1 517 ? -45.037 -7.392 -40.773 1.00 218.23 517 LEU D O 1
ATOM 4051 N N . LEU A 1 518 ? -43.450 -7.926 -42.332 1.00 219.21 518 LEU D N 1
ATOM 4052 C CA . LEU A 1 518 ? -43.618 -9.409 -42.253 1.00 218.96 518 LEU D CA 1
A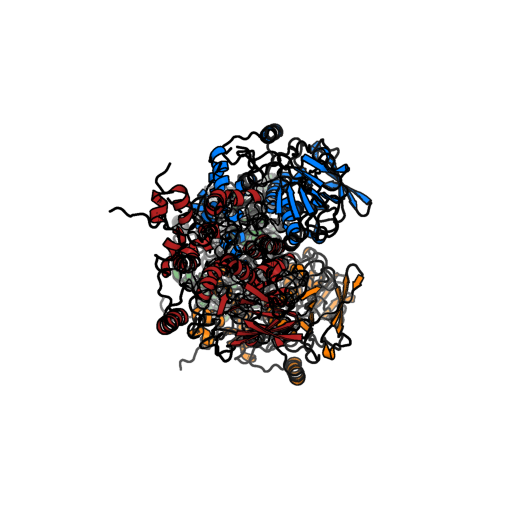TOM 4053 C C . LEU A 1 518 ? -42.867 -9.885 -41.004 1.00 228.10 518 LEU D C 1
ATOM 4054 O O . LEU A 1 518 ? -43.538 -10.259 -40.026 1.00 235.94 518 LEU D O 1
ATOM 4059 N N . SER A 1 519 ? -41.531 -9.802 -41.022 1.00 230.28 519 SER D N 1
ATOM 4060 C CA . SER A 1 519 ? -40.643 -9.977 -39.841 1.00 223.62 519 SER D CA 1
ATOM 4061 C C . SER A 1 519 ? -40.853 -8.795 -38.880 1.00 231.73 519 SER D C 1
ATOM 4062 O O . SER A 1 519 ? -39.935 -7.954 -38.755 1.00 230.55 519 SER D O 1
ATOM 4065 N N . LEU A 1 520 ? -42.030 -8.741 -38.239 1.00 237.24 520 LEU D N 1
ATOM 4066 C CA . LEU A 1 520 ? -42.514 -7.604 -37.402 1.00 231.08 520 LEU D CA 1
ATOM 4067 C C . LEU A 1 520 ? -42.059 -7.792 -35.951 1.00 234.55 520 LEU D C 1
ATOM 4068 O O . LEU A 1 520 ? -41.426 -6.892 -35.399 1.00 233.74 520 LEU D O 1
ATOM 4073 N N . PRO A 1 521 ? -42.336 -8.939 -35.276 1.00 227.10 521 PRO D N 1
ATOM 4074 C CA . PRO A 1 521 ? -41.664 -9.269 -34.016 1.00 214.38 521 PRO D CA 1
ATOM 4075 C C . PRO A 1 521 ? -40.394 -10.125 -34.180 1.00 206.14 521 PRO D C 1
ATOM 4076 O O . PRO A 1 521 ? -40.186 -10.997 -33.357 1.00 201.98 521 PRO D O 1
ATOM 4080 N N . VAL A 1 522 ? -39.587 -9.858 -35.217 1.00 198.10 522 VAL D N 1
ATOM 4081 C CA . VAL A 1 522 ? -38.380 -10.661 -35.597 1.00 189.61 522 VAL D CA 1
ATOM 4082 C C . VAL A 1 522 ? -37.149 -9.743 -35.636 1.00 184.90 522 VAL D C 1
ATOM 4083 O O . VAL A 1 522 ? -36.204 -9.992 -34.858 1.00 177.59 522 VAL D O 1
ATOM 4087 N N . LEU A 1 523 ? -37.155 -8.740 -36.525 1.00 181.59 523 LEU D N 1
ATOM 4088 C CA . LEU A 1 523 ? -36.036 -7.773 -36.731 1.00 170.36 523 LEU D CA 1
ATOM 4089 C C . LEU A 1 523 ? -35.787 -6.997 -35.432 1.00 168.48 523 LEU D C 1
ATOM 4090 O O . LEU A 1 523 ? -34.620 -6.632 -35.177 1.00 163.68 523 LEU D O 1
ATOM 4095 N N . LEU A 1 524 ? -36.852 -6.755 -34.658 1.00 165.45 524 LEU D N 1
ATOM 4096 C CA . LEU A 1 524 ? -36.803 -6.110 -33.316 1.00 161.68 524 LEU D CA 1
ATOM 4097 C C . LEU A 1 524 ? -36.235 -7.113 -32.298 1.00 162.84 524 LEU D C 1
ATOM 4098 O O . LEU A 1 524 ? -35.291 -6.738 -31.567 1.00 163.64 524 LEU D O 1
ATOM 4103 N N . LEU A 1 525 ? -36.771 -8.342 -32.281 1.00 161.48 525 LEU D N 1
ATOM 4104 C CA . LEU A 1 525 ? -36.450 -9.417 -31.290 1.00 158.59 525 LEU D CA 1
ATOM 4105 C C . LEU A 1 525 ? -35.012 -9.930 -31.481 1.00 154.36 525 LEU D C 1
ATOM 4106 O O . LEU A 1 525 ? -34.360 -10.227 -30.457 1.00 148.31 525 LEU D O 1
ATOM 4111 N N . ALA A 1 526 ? -34.540 -10.047 -32.730 1.00 150.29 526 ALA D N 1
ATOM 4112 C CA . ALA A 1 526 ? -33.217 -10.618 -33.090 1.00 141.64 526 ALA D CA 1
ATOM 4113 C C . ALA A 1 526 ? -32.236 -9.510 -33.502 1.00 142.55 526 ALA D C 1
ATOM 4114 O O . ALA A 1 526 ? -31.511 -9.712 -34.499 1.00 134.04 526 ALA D O 1
ATOM 4116 N N . LEU A 1 527 ? -32.211 -8.395 -32.755 1.00 147.75 527 LEU D N 1
ATOM 4117 C CA . LEU A 1 527 ? -31.192 -7.308 -32.869 1.00 142.71 527 LEU D CA 1
ATOM 4118 C C . LEU A 1 527 ? -30.293 -7.357 -31.622 1.00 144.70 527 LEU D C 1
ATOM 4119 O O . LEU A 1 527 ? -30.839 -7.545 -30.509 1.00 128.54 527 LEU D O 1
ATOM 4124 N N . LEU A 1 528 ? -28.977 -7.183 -31.828 1.00 153.36 528 LEU D N 1
ATOM 4125 C CA . LEU A 1 528 ? -27.853 -7.496 -30.890 1.00 155.08 528 LEU D CA 1
ATOM 4126 C C . LEU A 1 528 ? -28.229 -7.236 -29.423 1.00 161.05 528 LEU D C 1
ATOM 4127 O O . LEU A 1 528 ? -28.944 -6.249 -29.148 1.00 165.49 528 LEU D O 1
ATOM 4132 N N . LEU A 1 529 ? -27.719 -8.087 -28.524 1.00 161.95 529 LEU D N 1
ATOM 4133 C CA . LEU A 1 529 ? -27.646 -7.840 -27.055 1.00 157.62 529 LEU D CA 1
ATOM 4134 C C . LEU A 1 529 ? -26.186 -7.508 -26.705 1.00 161.86 529 LEU D C 1
ATOM 4135 O O . LEU A 1 529 ? -25.511 -8.342 -26.064 1.00 165.16 529 LEU D O 1
ATOM 4140 N N . MET A 1 530 ? -25.735 -6.318 -27.129 1.00 161.96 530 MET D N 1
ATOM 4141 C CA . MET A 1 530 ? -24.322 -5.842 -27.059 1.00 163.85 530 MET D CA 1
ATOM 4142 C C . MET A 1 530 ? -23.839 -5.884 -25.600 1.00 163.19 530 MET D C 1
ATOM 4143 O O . MET A 1 530 ? -24.169 -4.956 -24.830 1.00 163.50 530 MET D O 1
ATOM 4148 N N . CYS A 1 531 ? -23.108 -6.948 -25.242 1.00 154.47 531 CYS D N 1
ATOM 4149 C CA . CYS A 1 531 ? -22.496 -7.179 -23.901 1.00 141.61 531 CYS D CA 1
ATOM 4150 C C . CYS A 1 531 ? -21.243 -6.308 -23.754 1.00 136.68 531 CYS D C 1
ATOM 4151 O O . CYS A 1 531 ? -21.255 -5.287 -23.071 1.00 130.38 531 CYS D O 1
ATOM 4154 N N . ALA B 1 2 ? -112.393 -10.244 58.276 1.00 136.34 2 ALA C N 1
ATOM 4155 C CA . ALA B 1 2 ? -113.141 -8.950 58.129 1.00 136.46 2 ALA C CA 1
ATOM 4156 C C . ALA B 1 2 ? -112.334 -7.915 57.325 1.00 138.17 2 ALA C C 1
ATOM 4157 O O . ALA B 1 2 ? -112.866 -6.805 57.128 1.00 140.47 2 ALA C O 1
ATOM 4159 N N . LYS B 1 3 ? -111.122 -8.260 56.866 1.00 144.02 3 LYS C N 1
ATOM 4160 C CA . LYS B 1 3 ? -110.153 -7.316 56.229 1.00 151.05 3 LYS C CA 1
ATOM 4161 C C . LYS B 1 3 ? -110.637 -6.903 54.826 1.00 162.92 3 LYS C C 1
ATOM 4162 O O . LYS B 1 3 ? -110.899 -7.799 53.993 1.00 175.47 3 LYS C O 1
ATOM 4168 N N . ARG B 1 4 ? -110.737 -5.588 54.587 1.00 166.25 4 ARG C N 1
ATOM 4169 C CA . ARG B 1 4 ? -111.120 -4.964 53.283 1.00 163.68 4 ARG C CA 1
ATOM 4170 C C . ARG B 1 4 ? -109.894 -4.882 52.366 1.00 172.00 4 ARG C C 1
ATOM 4171 O O . ARG B 1 4 ? -108.961 -4.127 52.712 1.00 182.93 4 ARG C O 1
ATOM 4179 N N . VAL B 1 5 ? -109.911 -5.591 51.229 1.00 170.52 5 VAL C N 1
ATOM 4180 C CA . VAL B 1 5 ? -108.760 -5.662 50.272 1.00 163.44 5 VAL C CA 1
ATOM 4181 C C . VAL B 1 5 ? -109.129 -4.938 48.970 1.00 151.91 5 VAL C C 1
ATOM 4182 O O . VAL B 1 5 ? -110.180 -5.261 48.385 1.00 135.84 5 VAL C O 1
ATOM 4186 N N . ALA B 1 6 ? -108.281 -3.992 48.548 1.00 149.80 6 ALA C N 1
ATOM 4187 C CA . ALA B 1 6 ? -108.370 -3.277 47.250 1.00 151.59 6 ALA C CA 1
ATOM 4188 C C . ALA B 1 6 ? -107.580 -4.050 46.191 1.00 159.03 6 ALA C C 1
ATOM 4189 O O . ALA B 1 6 ? -106.368 -4.248 46.393 1.00 174.61 6 ALA C O 1
ATOM 4191 N N . ILE B 1 7 ? -108.248 -4.463 45.111 1.00 156.45 7 ILE C N 1
ATOM 4192 C CA . ILE B 1 7 ? -107.628 -5.186 43.957 1.00 144.64 7 ILE C CA 1
ATOM 4193 C C . ILE B 1 7 ? -107.547 -4.213 42.773 1.00 145.44 7 ILE C C 1
ATOM 4194 O O . ILE B 1 7 ? -108.602 -3.695 42.365 1.00 144.13 7 ILE C O 1
ATOM 4199 N N . VAL B 1 8 ? -106.335 -3.950 42.273 1.00 147.41 8 VAL C N 1
ATOM 4200 C CA . VAL B 1 8 ? -106.088 -3.039 41.111 1.00 151.33 8 VAL C CA 1
ATOM 4201 C C . VAL B 1 8 ? -106.019 -3.872 39.825 1.00 159.85 8 VAL C C 1
ATOM 4202 O O . VAL B 1 8 ? -105.001 -4.567 39.623 1.00 158.86 8 VAL C O 1
ATOM 4206 N N . GLY B 1 9 ? -107.061 -3.788 38.991 1.00 166.85 9 GLY C N 1
ATOM 4207 C CA . GLY B 1 9 ? -107.152 -4.498 37.698 1.00 164.37 9 GLY C CA 1
ATOM 4208 C C . GLY B 1 9 ? -107.909 -5.810 37.818 1.00 162.62 9 GLY C C 1
ATOM 4209 O O . GLY B 1 9 ? -107.761 -6.492 38.856 1.00 158.85 9 GLY C O 1
ATOM 4210 N N . ALA B 1 10 ? -108.692 -6.145 36.789 1.00 156.64 10 ALA C N 1
ATOM 4211 C CA . ALA B 1 10 ? -109.521 -7.374 36.707 1.00 150.17 10 ALA C CA 1
ATOM 4212 C C . ALA B 1 10 ? -108.980 -8.279 35.598 1.00 136.05 10 ALA C C 1
ATOM 4213 O O . ALA B 1 10 ? -109.786 -8.937 34.915 1.00 129.49 10 ALA C O 1
ATOM 4215 N N . GLY B 1 11 ? -107.656 -8.313 35.440 1.00 127.92 11 GLY C N 1
ATOM 4216 C CA . GLY B 1 11 ? -106.977 -9.280 34.558 1.00 130.09 11 GLY C CA 1
ATOM 4217 C C . GLY B 1 11 ? -107.010 -10.671 35.162 1.00 130.12 11 GLY C C 1
ATOM 4218 O O . GLY B 1 11 ? -107.659 -10.845 36.214 1.00 134.83 11 GLY C O 1
ATOM 4219 N N . VAL B 1 12 ? -106.350 -11.629 34.510 1.00 124.21 12 VAL C N 1
ATOM 4220 C CA . VAL B 1 12 ? -106.108 -13.001 35.050 1.00 127.41 12 VAL C CA 1
ATOM 4221 C C . VAL B 1 12 ? -105.748 -12.901 36.534 1.00 128.85 12 VAL C C 1
ATOM 4222 O O . VAL B 1 12 ? -106.404 -13.567 37.356 1.00 126.98 12 VAL C O 1
ATOM 4226 N N . SER B 1 13 ? -104.717 -12.108 36.831 1.00 135.98 13 SER C N 1
ATOM 4227 C CA . SER B 1 13 ? -104.169 -11.863 38.195 1.00 140.84 13 SER C CA 1
ATOM 4228 C C . SER B 1 13 ? -105.252 -11.267 39.106 1.00 148.16 13 SER C C 1
ATOM 4229 O O . SER B 1 13 ? -105.410 -11.765 40.242 1.00 157.19 13 SER C O 1
ATOM 4232 N N . GLY B 1 14 ? -105.966 -10.243 38.623 1.00 145.46 14 GLY C N 1
ATOM 4233 C CA . GLY B 1 14 ? -107.066 -9.580 39.354 1.00 136.42 14 GLY C CA 1
ATOM 4234 C C . GLY B 1 14 ? -108.106 -10.580 39.827 1.00 133.52 14 GLY C C 1
ATOM 4235 O O . GLY B 1 14 ? -108.334 -10.657 41.048 1.00 135.34 14 GLY C O 1
ATOM 4236 N N . LEU B 1 15 ? -108.691 -11.330 38.887 1.00 131.39 15 LEU C N 1
ATOM 4237 C CA . LEU B 1 15 ? -109.793 -12.307 39.134 1.00 131.82 15 LEU C CA 1
ATOM 4238 C C . LEU B 1 15 ? -109.365 -13.331 40.190 1.00 132.76 15 LEU C C 1
ATOM 4239 O O . LEU B 1 15 ? -110.176 -13.624 41.088 1.00 126.66 15 LEU C O 1
ATOM 4244 N N . ALA B 1 16 ? -108.141 -13.854 40.072 1.00 139.27 16 ALA C N 1
ATOM 4245 C CA . ALA B 1 16 ? -107.526 -14.808 41.030 1.00 140.55 16 ALA C CA 1
ATOM 4246 C C . ALA B 1 16 ? -107.543 -14.207 42.441 1.00 145.08 16 ALA C C 1
ATOM 4247 O O . ALA B 1 16 ? -107.925 -14.922 43.389 1.00 148.41 16 ALA C O 1
ATOM 4249 N N . SER B 1 17 ? -107.141 -12.939 42.560 1.00 145.00 17 SER C N 1
ATOM 4250 C CA . SER B 1 17 ? -107.091 -12.177 43.839 1.00 143.42 17 SER C CA 1
ATOM 4251 C C . SER B 1 17 ? -108.499 -12.078 44.443 1.00 138.53 17 SER C C 1
ATOM 4252 O O . SER B 1 17 ? -108.660 -12.421 45.633 1.00 135.79 17 SER C O 1
ATOM 4255 N N . ILE B 1 18 ? -109.478 -11.643 43.644 1.00 131.02 18 ILE C N 1
ATOM 4256 C CA . ILE B 1 18 ? -110.908 -11.542 44.073 1.00 125.87 18 ILE C CA 1
ATOM 4257 C C . ILE B 1 18 ? -111.328 -12.910 44.629 1.00 125.46 18 ILE C C 1
ATOM 4258 O O . ILE B 1 18 ? -111.774 -12.965 45.789 1.00 136.66 18 ILE C O 1
ATOM 4263 N N . LYS B 1 19 ? -111.169 -13.966 43.823 1.00 125.46 19 LYS C N 1
ATOM 4264 C CA . LYS B 1 19 ? -111.540 -15.370 44.171 1.00 122.44 19 LYS C CA 1
ATOM 4265 C C . LYS B 1 19 ? -110.843 -15.799 45.466 1.00 128.23 19 LYS C C 1
ATOM 4266 O O . LYS B 1 19 ? -111.543 -16.295 46.371 1.00 129.88 19 LYS C O 1
ATOM 4272 N N . CYS B 1 20 ? -109.515 -15.657 45.513 1.00 137.73 20 CYS C N 1
ATOM 4273 C CA . CYS B 1 20 ? -108.650 -16.043 46.668 1.00 145.93 20 CYS C CA 1
ATOM 4274 C C . CYS B 1 20 ? -109.070 -15.275 47.930 1.00 145.75 20 CYS C C 1
ATOM 4275 O O . CYS B 1 20 ? -108.985 -15.864 49.029 1.00 143.58 20 CYS C O 1
ATOM 4278 N N . CYS B 1 21 ? -109.487 -14.012 47.767 1.00 142.26 21 CYS C N 1
ATOM 4279 C CA . CYS B 1 21 ? -110.028 -13.133 48.847 1.00 132.36 21 CYS C CA 1
ATOM 4280 C C . CYS B 1 21 ? -111.337 -13.722 49.391 1.00 127.97 21 CYS C C 1
ATOM 4281 O O . CYS B 1 21 ? -111.357 -14.094 50.577 1.00 144.54 21 CYS C O 1
ATOM 4284 N N . LEU B 1 22 ? -112.375 -13.802 48.552 1.00 120.31 22 LEU C N 1
ATOM 4285 C CA . LEU B 1 22 ? -113.675 -14.469 48.865 1.00 123.92 22 LEU C CA 1
ATOM 4286 C C . LEU B 1 22 ? -113.438 -15.796 49.595 1.00 129.24 22 LEU C C 1
ATOM 4287 O O . LEU B 1 22 ? -114.100 -16.032 50.626 1.00 134.94 22 LEU C O 1
ATOM 4292 N N . GLU B 1 23 ? -112.528 -16.616 49.062 1.00 134.53 23 GLU C N 1
ATOM 4293 C CA . GLU B 1 23 ? -112.236 -18.005 49.523 1.00 137.13 23 GLU C CA 1
ATOM 4294 C C . GLU B 1 23 ? -111.722 -17.991 50.972 1.00 145.87 23 GLU C C 1
ATOM 4295 O O . GLU B 1 23 ? -112.208 -18.814 51.772 1.00 147.19 23 GLU C O 1
ATOM 4301 N N . GLU B 1 24 ? -110.784 -17.090 51.294 1.00 155.86 24 GLU C N 1
ATOM 4302 C CA . GLU B 1 24 ? -110.205 -16.925 52.663 1.00 153.51 24 GLU C CA 1
ATOM 4303 C C . GLU B 1 24 ? -111.038 -15.912 53.468 1.00 147.07 24 GLU C C 1
ATOM 4304 O O . GLU B 1 24 ? -110.544 -15.434 54.508 1.00 149.97 24 GLU C O 1
ATOM 4310 N N . GLY B 1 25 ? -112.256 -15.612 53.002 1.00 140.70 25 GLY C N 1
ATOM 4311 C CA . GLY B 1 25 ? -113.257 -14.780 53.702 1.00 136.69 25 GLY C CA 1
ATOM 4312 C C . GLY B 1 25 ? -112.746 -13.386 54.020 1.00 139.33 25 GLY C C 1
ATOM 4313 O O . GLY B 1 25 ? -112.849 -12.983 55.192 1.00 143.76 25 GLY C O 1
ATOM 4314 N N . LEU B 1 26 ? -112.206 -12.684 53.019 1.00 148.54 26 LEU C N 1
ATOM 4315 C CA . LEU B 1 26 ? -111.904 -11.224 53.084 1.00 153.40 26 LEU C CA 1
ATOM 4316 C C . LEU B 1 26 ? -112.948 -10.481 52.240 1.00 149.12 26 LEU C C 1
ATOM 4317 O O . LEU B 1 26 ? -113.844 -11.153 51.684 1.00 143.87 26 LEU C O 1
ATOM 4322 N N . GLU B 1 27 ? -112.852 -9.152 52.169 1.00 145.40 27 GLU C N 1
ATOM 4323 C CA . GLU B 1 27 ? -113.822 -8.297 51.430 1.00 145.97 27 GLU C CA 1
ATOM 4324 C C . GLU B 1 27 ? -113.085 -7.593 50.295 1.00 152.48 27 GLU C C 1
ATOM 4325 O O . GLU B 1 27 ? -112.557 -6.498 50.477 1.00 157.60 27 GLU C O 1
ATOM 4331 N N . PRO B 1 28 ? -113.016 -8.211 49.094 1.00 157.08 28 PRO C N 1
ATOM 4332 C CA . PRO B 1 28 ? -112.329 -7.605 47.957 1.00 153.35 28 PRO C CA 1
ATOM 4333 C C . PRO B 1 28 ? -113.193 -6.567 47.228 1.00 153.31 28 PRO C C 1
ATOM 4334 O O . PRO B 1 28 ? -114.350 -6.841 46.949 1.00 144.66 28 PRO C O 1
ATOM 4338 N N . THR B 1 29 ? -112.603 -5.398 46.970 1.00 156.39 29 THR C N 1
ATOM 4339 C CA . THR B 1 29 ? -113.129 -4.355 46.046 1.00 158.98 29 THR C CA 1
ATOM 4340 C C . THR B 1 29 ? -112.107 -4.153 44.925 1.00 167.20 29 THR C C 1
ATOM 4341 O O . THR B 1 29 ? -111.009 -3.632 45.209 1.00 178.71 29 THR C O 1
ATOM 4345 N N . CYS B 1 30 ? -112.471 -4.563 43.708 1.00 165.70 30 CYS C N 1
ATOM 4346 C CA . CYS B 1 30 ? -111.575 -4.624 42.520 1.00 159.56 30 CYS C CA 1
ATOM 4347 C C . CYS B 1 30 ? -111.869 -3.454 41.576 1.00 160.54 30 CYS C C 1
ATOM 4348 O O . CYS B 1 30 ? -113.009 -3.361 41.080 1.00 155.44 30 CYS C O 1
ATOM 4351 N N . PHE B 1 31 ? -110.858 -2.614 41.338 1.00 163.01 31 PHE C N 1
ATOM 4352 C CA . PHE B 1 31 ? -110.922 -1.437 40.431 1.00 161.58 31 PHE C CA 1
ATOM 4353 C C . PHE B 1 31 ? -110.292 -1.797 39.083 1.00 156.55 31 PHE C C 1
ATOM 4354 O O . PHE B 1 31 ? -109.057 -1.953 39.014 1.00 152.76 31 PHE C O 1
ATOM 4362 N N . GLU B 1 32 ? -111.139 -1.949 38.060 1.00 154.49 32 GLU C N 1
ATOM 4363 C CA . GLU B 1 32 ? -110.737 -2.126 36.637 1.00 147.62 32 GLU C CA 1
ATOM 4364 C C . GLU B 1 32 ? -110.903 -0.774 35.932 1.00 143.83 32 GLU C C 1
ATOM 4365 O O . GLU B 1 32 ? -111.912 -0.088 36.206 1.00 137.02 32 GLU C O 1
ATOM 4371 N N . ARG B 1 33 ? -109.943 -0.400 35.078 1.00 138.40 33 ARG C N 1
ATOM 4372 C CA . ARG B 1 33 ? -109.906 0.924 34.389 1.00 130.08 33 ARG C CA 1
ATOM 4373 C C . ARG B 1 33 ? -110.673 0.863 33.062 1.00 129.11 33 ARG C C 1
ATOM 4374 O O . ARG B 1 33 ? -111.156 1.922 32.612 1.00 118.33 33 ARG C O 1
ATOM 4382 N N . SER B 1 34 ? -110.746 -0.324 32.450 1.00 138.55 34 SER C N 1
ATOM 4383 C CA . SER B 1 34 ? -111.522 -0.594 31.208 1.00 144.06 34 SER C CA 1
ATOM 4384 C C . SER B 1 34 ? -112.948 -1.025 31.579 1.00 144.69 34 SER C C 1
ATOM 4385 O O . SER B 1 34 ? -113.266 -1.029 32.785 1.00 153.60 34 SER C O 1
ATOM 4388 N N . ASP B 1 35 ? -113.769 -1.377 30.583 1.00 138.16 35 ASP C N 1
ATOM 4389 C CA . ASP B 1 35 ? -115.239 -1.577 30.739 1.00 134.40 35 ASP C CA 1
ATOM 4390 C C . ASP B 1 35 ? -115.587 -3.068 30.864 1.00 132.30 35 ASP C C 1
ATOM 4391 O O . ASP B 1 35 ? -116.797 -3.385 30.939 1.00 132.09 35 ASP C O 1
ATOM 4396 N N . ASP B 1 36 ? -114.582 -3.949 30.896 1.00 127.69 36 ASP C N 1
ATOM 4397 C CA . ASP B 1 36 ? -114.788 -5.409 31.114 1.00 127.15 36 ASP C CA 1
ATOM 4398 C C . ASP B 1 36 ? -113.469 -6.050 31.561 1.00 127.22 36 ASP C C 1
ATOM 4399 O O . ASP B 1 36 ? -112.394 -5.473 31.306 1.00 126.73 36 ASP C O 1
ATOM 4404 N N . LEU B 1 37 ? -113.574 -7.206 32.216 1.00 131.85 37 LEU C N 1
ATOM 4405 C CA . LEU B 1 37 ? -112.433 -7.971 32.795 1.00 138.06 37 LEU C CA 1
ATOM 4406 C C . LEU B 1 37 ? -111.515 -8.506 31.684 1.00 136.68 37 LEU C C 1
ATOM 4407 O O . LEU B 1 37 ? -111.723 -8.138 30.509 1.00 134.29 37 LEU C O 1
ATOM 4412 N N . GLY B 1 38 ? -110.524 -9.322 32.067 1.00 139.13 38 GLY C N 1
ATOM 4413 C CA . GLY B 1 38 ? -109.621 -10.058 31.153 1.00 135.65 38 GLY C CA 1
ATOM 4414 C C . GLY B 1 38 ? -108.315 -9.317 30.914 1.00 129.97 38 GLY C C 1
ATOM 4415 O O . GLY B 1 38 ? -107.253 -9.984 30.834 1.00 117.75 38 GLY C O 1
ATOM 4416 N N . GLY B 1 39 ? -108.401 -7.985 30.819 1.00 125.61 39 GLY C N 1
ATOM 4417 C CA . GLY B 1 39 ? -107.309 -7.104 30.362 1.00 126.26 39 GLY C CA 1
ATOM 4418 C C . GLY B 1 39 ? -106.781 -7.537 29.006 1.00 127.05 39 GLY C C 1
ATOM 4419 O O . GLY B 1 39 ? -107.422 -7.208 27.988 1.00 135.37 39 GLY C O 1
ATOM 4420 N N . LEU B 1 40 ? -105.668 -8.275 28.998 1.00 123.21 40 LEU C N 1
ATOM 4421 C CA . LEU B 1 40 ? -104.970 -8.705 27.755 1.00 117.80 40 LEU C CA 1
ATOM 4422 C C . LEU B 1 40 ? -105.910 -9.552 26.898 1.00 109.83 40 LEU C C 1
ATOM 4423 O O . LEU B 1 40 ? -106.117 -9.205 25.723 1.00 110.98 40 LEU C O 1
ATOM 4428 N N . TRP B 1 41 ? -106.432 -10.626 27.492 1.00 106.36 41 TRP C N 1
ATOM 4429 C CA . TRP B 1 41 ? -107.157 -11.721 26.794 1.00 109.27 41 TRP C CA 1
ATOM 4430 C C . TRP B 1 41 ? -108.435 -11.204 26.141 1.00 114.06 41 TRP C C 1
ATOM 4431 O O . TRP B 1 41 ? -108.912 -11.867 25.208 1.00 123.33 41 TRP C O 1
ATOM 4442 N N . ARG B 1 42 ? -108.965 -10.073 26.607 1.00 125.44 42 ARG C N 1
ATOM 4443 C CA . ARG B 1 42 ? -110.099 -9.401 25.920 1.00 133.74 42 ARG C CA 1
ATOM 4444 C C . ARG B 1 42 ? -109.541 -8.648 24.714 1.00 140.02 42 ARG C C 1
ATOM 4445 O O . ARG B 1 42 ? -108.933 -7.577 24.909 1.00 151.46 42 ARG C O 1
ATOM 4453 N N . PHE B 1 43 ? -109.714 -9.218 23.521 1.00 140.40 43 PHE C N 1
ATOM 4454 C CA . PHE B 1 43 ? -109.369 -8.552 22.241 1.00 131.27 43 PHE C CA 1
ATOM 4455 C C . PHE B 1 43 ? -110.405 -7.454 21.971 1.00 123.31 43 PHE C C 1
ATOM 4456 O O . PHE B 1 43 ? -111.608 -7.769 21.859 1.00 114.50 43 PHE C O 1
ATOM 4464 N N . THR B 1 44 ? -109.948 -6.202 21.896 1.00 117.28 44 THR C N 1
ATOM 4465 C CA . THR B 1 44 ? -110.720 -5.067 21.322 1.00 111.41 44 THR C CA 1
ATOM 4466 C C . THR B 1 44 ? -110.111 -4.701 19.972 1.00 111.83 44 THR C C 1
ATOM 4467 O O . THR B 1 44 ? -108.948 -5.077 19.719 1.00 113.73 44 THR C O 1
ATOM 4471 N N . GLU B 1 45 ? -110.877 -3.983 19.155 1.00 111.79 45 GLU C N 1
ATOM 4472 C CA . GLU B 1 45 ? -110.401 -3.435 17.859 1.00 109.95 45 GLU C CA 1
ATOM 4473 C C . GLU B 1 45 ? -109.406 -2.312 18.157 1.00 114.64 45 GLU C C 1
ATOM 4474 O O . GLU B 1 45 ? -108.296 -2.342 17.590 1.00 108.89 45 GLU C O 1
ATOM 4480 N N . HIS B 1 46 ? -109.796 -1.392 19.045 1.00 121.73 46 HIS C N 1
ATOM 4481 C CA . HIS B 1 46 ? -108.997 -0.204 19.459 1.00 122.33 46 HIS C CA 1
ATOM 4482 C C . HIS B 1 46 ? -107.935 -0.606 20.487 1.00 112.63 46 HIS C C 1
ATOM 4483 O O . HIS B 1 46 ? -108.181 -1.556 21.250 1.00 104.84 46 HIS C O 1
ATOM 4490 N N . VAL B 1 47 ? -106.793 0.086 20.467 1.00 107.59 47 VAL C N 1
ATOM 4491 C CA . VAL B 1 47 ? -105.764 0.043 21.550 1.00 112.30 47 VAL C CA 1
ATOM 4492 C C . VAL B 1 47 ? -106.273 0.926 22.692 1.00 117.91 47 VAL C C 1
ATOM 4493 O O . VAL B 1 47 ? -106.371 2.147 22.486 1.00 124.53 47 VAL C O 1
ATOM 4497 N N . GLU B 1 48 ? -106.608 0.323 23.834 1.00 122.41 48 GLU C N 1
ATOM 4498 C CA . GLU B 1 48 ? -106.922 1.058 25.089 1.00 122.75 48 GLU C CA 1
ATOM 4499 C C . GLU B 1 48 ? -105.596 1.331 25.805 1.00 129.47 48 GLU C C 1
ATOM 4500 O O . GLU B 1 48 ? -104.786 0.391 25.900 1.00 134.16 48 GLU C O 1
ATOM 4506 N N . GLU B 1 49 ? -105.366 2.568 26.252 1.00 133.84 49 GLU C N 1
ATOM 4507 C CA . GLU B 1 49 ? -104.133 2.940 27.003 1.00 131.49 49 GLU C CA 1
ATOM 4508 C C . GLU B 1 49 ? -104.259 2.400 28.434 1.00 132.70 49 GLU C C 1
ATOM 4509 O O . GLU B 1 49 ? -105.402 2.269 28.923 1.00 127.04 49 GLU C O 1
ATOM 4515 N N . GLY B 1 50 ? -103.121 2.051 29.045 1.00 140.30 50 GLY C N 1
ATOM 4516 C CA . GLY B 1 50 ? -103.033 1.469 30.403 1.00 154.25 50 GLY C CA 1
ATOM 4517 C C . GLY B 1 50 ? -103.379 -0.014 30.438 1.00 165.90 50 GLY C C 1
ATOM 4518 O O . GLY B 1 50 ? -103.280 -0.615 31.531 1.00 184.16 50 GLY C O 1
ATOM 4519 N N . ARG B 1 51 ? -103.748 -0.589 29.289 1.00 165.12 51 ARG C N 1
ATOM 4520 C CA . ARG B 1 51 ? -104.310 -1.965 29.176 1.00 162.57 51 ARG C CA 1
ATOM 4521 C C . ARG B 1 51 ? -103.651 -2.698 28.006 1.00 159.65 51 ARG C C 1
ATOM 4522 O O . ARG B 1 51 ? -103.771 -2.209 26.866 1.00 159.13 51 ARG C O 1
ATOM 4530 N N . ALA B 1 52 ? -103.022 -3.845 28.281 1.00 156.71 52 ALA C N 1
ATOM 4531 C CA . ALA B 1 52 ? -102.217 -4.624 27.304 1.00 152.39 52 ALA C CA 1
ATOM 4532 C C . ALA B 1 52 ? -103.043 -4.874 26.039 1.00 143.44 52 ALA C C 1
ATOM 4533 O O . ALA B 1 52 ? -104.264 -5.094 26.161 1.00 137.42 52 ALA C O 1
ATOM 4535 N N . SER B 1 53 ? -102.393 -4.835 24.874 1.00 138.18 53 SER C N 1
ATOM 4536 C CA . SER B 1 53 ? -103.059 -4.923 23.547 1.00 132.99 53 SER C CA 1
ATOM 4537 C C . SER B 1 53 ? -102.689 -6.229 22.849 1.00 121.89 53 SER C C 1
ATOM 4538 O O . SER B 1 53 ? -101.575 -6.749 23.073 1.00 117.19 53 SER C O 1
ATOM 4541 N N . LEU B 1 54 ? -103.603 -6.690 21.997 1.00 111.04 54 LEU C N 1
ATOM 4542 C CA . LEU B 1 54 ? -103.580 -8.040 21.386 1.00 106.84 54 LEU C CA 1
ATOM 4543 C C . LEU B 1 54 ? -103.907 -7.933 19.896 1.00 113.34 54 LEU C C 1
ATOM 4544 O O . LEU B 1 54 ? -104.775 -7.106 19.545 1.00 119.63 54 LEU C O 1
ATOM 4549 N N . TYR B 1 55 ? -103.236 -8.737 19.063 1.00 112.77 55 TYR C N 1
ATOM 4550 C CA . TYR B 1 55 ? -103.599 -8.942 17.632 1.00 107.90 55 TYR C CA 1
ATOM 4551 C C . TYR B 1 55 ? -104.649 -10.063 17.568 1.00 104.27 55 TYR C C 1
ATOM 4552 O O . TYR B 1 55 ? -104.674 -10.938 18.462 1.00 94.68 55 TYR C O 1
ATOM 4561 N N . LYS B 1 56 ? -105.510 -10.006 16.546 1.00 101.69 56 LYS C N 1
ATOM 4562 C CA . LYS B 1 56 ? -106.749 -10.827 16.415 1.00 96.58 56 LYS C CA 1
ATOM 4563 C C . LYS B 1 56 ? -106.437 -12.330 16.430 1.00 89.74 56 LYS C C 1
ATOM 4564 O O . LYS B 1 56 ? -107.295 -13.102 16.901 1.00 82.24 56 LYS C O 1
ATOM 4570 N N . SER B 1 57 ? -105.268 -12.734 15.930 1.00 88.27 57 SER C N 1
ATOM 4571 C CA . SER B 1 57 ? -104.943 -14.155 15.627 1.00 85.63 57 SER C CA 1
ATOM 4572 C C . SER B 1 57 ? -104.391 -14.896 16.852 1.00 81.59 57 SER C C 1
ATOM 4573 O O . SER B 1 57 ? -104.282 -16.133 16.781 1.00 83.15 57 SER C O 1
ATOM 4576 N N . VAL B 1 58 ? -104.067 -14.189 17.935 1.00 77.44 58 VAL C N 1
ATOM 4577 C CA . VAL B 1 58 ? -103.322 -14.778 19.088 1.00 77.38 58 VAL C CA 1
ATOM 4578 C C . VAL B 1 58 ? -104.048 -16.035 19.576 1.00 76.81 58 VAL C C 1
ATOM 4579 O O . VAL B 1 58 ? -105.283 -15.989 19.716 1.00 72.57 58 VAL C O 1
ATOM 4583 N N . VAL B 1 59 ? -103.283 -17.099 19.833 1.00 78.98 59 VAL C N 1
ATOM 4584 C CA . VAL B 1 59 ? -103.733 -18.310 20.587 1.00 78.83 59 VAL C CA 1
ATOM 4585 C C . VAL B 1 59 ? -102.693 -18.599 21.671 1.00 79.28 59 VAL C C 1
ATOM 4586 O O . VAL B 1 59 ? -101.501 -18.280 21.455 1.00 74.82 59 VAL C O 1
ATOM 4590 N N . SER B 1 60 ? -103.140 -19.190 22.783 1.00 82.81 60 SER C N 1
ATOM 4591 C CA . SER B 1 60 ? -102.294 -19.552 23.953 1.00 88.02 60 SER C CA 1
ATOM 4592 C C . SER B 1 60 ? -101.018 -20.241 23.465 1.00 91.28 60 SER C C 1
ATOM 4593 O O . SER B 1 60 ? -101.111 -21.076 22.539 1.00 90.41 60 SER C O 1
ATOM 4596 N N . ASN B 1 61 ? -99.880 -19.884 24.061 1.00 94.68 61 ASN C N 1
ATOM 4597 C CA . ASN B 1 61 ? -98.561 -20.525 23.800 1.00 99.03 61 ASN C CA 1
ATOM 4598 C C . ASN B 1 61 ? -98.238 -21.449 24.979 1.00 92.51 61 ASN C C 1
ATOM 4599 O O . ASN B 1 61 ? -97.154 -22.053 24.987 1.00 89.95 61 ASN C O 1
ATOM 4604 N N . SER B 1 62 ? -99.160 -21.534 25.937 1.00 90.21 62 SER C N 1
ATOM 4605 C CA . SER B 1 62 ? -99.187 -22.562 27.008 1.00 92.00 62 SER C CA 1
ATOM 4606 C C . SER B 1 62 ? -100.493 -23.346 26.877 1.00 92.63 62 SER C C 1
ATOM 4607 O O . SER B 1 62 ? -101.530 -22.712 26.590 1.00 97.69 62 SER C O 1
ATOM 4610 N N . CYS B 1 63 ? -100.441 -24.663 27.080 1.00 90.73 63 CYS C N 1
ATOM 4611 C CA . CYS B 1 63 ? -101.527 -25.598 26.674 1.00 90.17 63 CYS C CA 1
ATOM 4612 C C . CYS B 1 63 ? -102.677 -25.552 27.686 1.00 94.30 63 CYS C C 1
ATOM 4613 O O . CYS B 1 63 ? -102.486 -25.029 28.794 1.00 96.75 63 CYS C O 1
ATOM 4616 N N . LYS B 1 64 ? -103.821 -26.097 27.276 1.00 101.49 64 LYS C N 1
ATOM 4617 C CA . LYS B 1 64 ? -105.124 -26.059 27.991 1.00 102.97 64 LYS C CA 1
ATOM 4618 C C . LYS B 1 64 ? -104.962 -26.574 29.421 1.00 106.34 64 LYS C C 1
ATOM 4619 O O . LYS B 1 64 ? -105.089 -25.764 30.356 1.00 103.70 64 LYS C O 1
ATOM 4625 N N . GLU B 1 65 ? -104.701 -27.875 29.570 1.00 113.67 65 GLU C N 1
ATOM 4626 C CA . GLU B 1 65 ? -104.572 -28.531 30.900 1.00 120.29 65 GLU C CA 1
ATOM 4627 C C . GLU B 1 65 ? -103.147 -28.286 31.400 1.00 110.44 65 GLU C C 1
ATOM 4628 O O . GLU B 1 65 ? -102.332 -29.224 31.328 1.00 107.34 65 GLU C O 1
ATOM 4634 N N . MET B 1 66 ? -102.869 -27.062 31.866 1.00 101.06 66 MET C N 1
ATOM 4635 C CA . MET B 1 66 ? -101.494 -26.589 32.213 1.00 98.75 66 MET C CA 1
ATOM 4636 C C . MET B 1 66 ? -101.484 -25.082 32.491 1.00 98.62 66 MET C C 1
ATOM 4637 O O . MET B 1 66 ? -100.552 -24.618 33.177 1.00 97.86 66 MET C O 1
ATOM 4642 N N . SER B 1 67 ? -102.448 -24.351 31.925 1.00 104.44 67 SER C N 1
ATOM 4643 C CA . SER B 1 67 ? -102.604 -22.876 32.059 1.00 108.01 67 SER C CA 1
ATOM 4644 C C . SER B 1 67 ? -104.042 -22.531 32.462 1.00 105.69 67 SER C C 1
ATOM 4645 O O . SER B 1 67 ? -104.572 -21.512 31.972 1.00 102.35 67 SER C O 1
ATOM 4648 N N . CYS B 1 68 ? -104.642 -23.353 33.325 1.00 107.50 68 CYS C N 1
ATOM 4649 C CA . CYS B 1 68 ? -106.002 -23.137 33.896 1.00 112.34 68 CYS C CA 1
ATOM 4650 C C . CYS B 1 68 ? -105.881 -22.897 35.403 1.00 117.39 68 CYS C C 1
ATOM 4651 O O . CYS B 1 68 ? -104.902 -23.388 36.003 1.00 123.41 68 CYS C O 1
ATOM 4654 N N . TYR B 1 69 ? -106.823 -22.150 35.983 1.00 116.95 69 TYR C N 1
ATOM 4655 C CA . TYR B 1 69 ? -106.943 -21.991 37.457 1.00 117.13 69 TYR C CA 1
ATOM 4656 C C . TYR B 1 69 ? -107.034 -23.395 38.069 1.00 126.27 69 TYR C C 1
ATOM 4657 O O . TYR B 1 69 ? -107.801 -24.226 37.540 1.00 134.76 69 TYR C O 1
ATOM 4666 N N . SER B 1 70 ? -106.261 -23.642 39.133 1.00 130.92 70 SER C N 1
ATOM 4667 C CA . SER B 1 70 ? -105.985 -24.980 39.738 1.00 128.22 70 SER C CA 1
ATOM 4668 C C . SER B 1 70 ? -107.277 -25.751 40.055 1.00 126.36 70 SER C C 1
ATOM 4669 O O . SER B 1 70 ? -107.236 -27.002 40.040 1.00 114.93 70 SER C O 1
ATOM 4672 N N . ASP B 1 71 ? -108.372 -25.039 40.335 1.00 129.38 71 ASP C N 1
ATOM 4673 C CA . ASP B 1 71 ? -109.663 -25.632 40.785 1.00 133.47 71 ASP C CA 1
ATOM 4674 C C . ASP B 1 71 ? -110.740 -25.455 39.708 1.00 134.48 71 ASP C C 1
ATOM 4675 O O . ASP B 1 71 ? -111.914 -25.771 39.994 1.00 136.20 71 ASP C O 1
ATOM 4680 N N . PHE B 1 72 ? -110.353 -24.986 38.518 1.00 136.96 72 PHE C N 1
ATOM 4681 C CA . PHE B 1 72 ? -111.276 -24.650 37.399 1.00 131.12 72 PHE C CA 1
ATOM 4682 C C . PHE B 1 72 ? -110.625 -25.025 36.072 1.00 127.76 72 PHE C C 1
ATOM 4683 O O . PHE B 1 72 ? -109.951 -24.203 35.455 1.00 127.06 72 PHE C O 1
ATOM 4691 N N . PRO B 1 73 ? -110.810 -26.275 35.589 1.00 122.27 73 PRO C N 1
ATOM 4692 C CA . PRO B 1 73 ? -110.237 -26.679 34.309 1.00 126.22 73 PRO C CA 1
ATOM 4693 C C . PRO B 1 73 ? -110.938 -25.942 33.162 1.00 129.51 73 PRO C C 1
ATOM 4694 O O . PRO B 1 73 ? -112.038 -25.438 33.365 1.00 132.36 73 PRO C O 1
ATOM 4698 N N . PHE B 1 74 ? -110.295 -25.896 31.994 1.00 119.68 74 PHE C N 1
ATOM 4699 C CA . PHE B 1 74 ? -110.947 -25.466 30.731 1.00 109.50 74 PHE C CA 1
ATOM 4700 C C . PHE B 1 74 ? -112.028 -26.489 30.397 1.00 105.76 74 PHE C C 1
ATOM 4701 O O . PHE B 1 74 ? -111.926 -27.648 30.801 1.00 110.20 74 PHE C O 1
ATOM 4709 N N . PRO B 1 75 ? -113.104 -26.100 29.674 1.00 96.66 75 PRO C N 1
ATOM 4710 C CA . PRO B 1 75 ? -114.049 -27.082 29.135 1.00 95.07 75 PRO C CA 1
ATOM 4711 C C . PRO B 1 75 ? -113.343 -28.248 28.417 1.00 97.51 75 PRO C C 1
ATOM 4712 O O . PRO B 1 75 ? -112.198 -28.101 28.029 1.00 99.20 75 PRO C O 1
ATOM 4716 N N . GLU B 1 76 ? -114.028 -29.384 28.271 1.00 100.47 76 GLU C N 1
ATOM 4717 C CA . GLU B 1 76 ? -113.495 -30.574 27.545 1.00 108.05 76 GLU C CA 1
ATOM 4718 C C . GLU B 1 76 ? -113.402 -30.287 26.042 1.00 105.93 76 GLU C C 1
ATOM 4719 O O . GLU B 1 76 ? -112.523 -30.881 25.392 1.00 96.53 76 GLU C O 1
ATOM 4725 N N . ASP B 1 77 ? -114.292 -29.426 25.532 1.00 106.96 77 ASP C N 1
ATOM 4726 C CA . ASP B 1 77 ? -114.477 -29.128 24.082 1.00 101.10 77 ASP C CA 1
ATOM 4727 C C . ASP B 1 77 ? -113.514 -28.019 23.626 1.00 98.62 77 ASP C C 1
ATOM 4728 O O . ASP B 1 77 ? -113.491 -27.722 22.415 1.00 104.24 77 ASP C O 1
ATOM 4733 N N . TYR B 1 78 ? -112.737 -27.440 24.544 1.00 90.63 78 TYR C N 1
ATOM 4734 C CA . TYR B 1 78 ? -111.765 -26.356 24.235 1.00 84.35 78 TYR C CA 1
ATOM 4735 C C . TYR B 1 78 ? -110.524 -26.951 23.577 1.00 84.22 78 TYR C C 1
ATOM 4736 O O . TYR B 1 78 ? -110.010 -27.981 24.009 1.00 85.32 78 TYR C O 1
ATOM 4745 N N . PRO B 1 79 ? -109.983 -26.300 22.525 1.00 83.27 79 PRO C N 1
ATOM 4746 C CA . PRO B 1 79 ? -108.800 -26.815 21.840 1.00 78.98 79 PRO C CA 1
ATOM 4747 C C . PRO B 1 79 ? -107.569 -26.726 22.747 1.00 72.10 79 PRO C C 1
ATOM 4748 O O . PRO B 1 79 ? -107.518 -25.833 23.568 1.00 70.36 79 PRO C O 1
ATOM 4752 N N . ASN B 1 80 ? -106.609 -27.628 22.549 1.00 66.41 80 ASN C N 1
ATOM 4753 C CA . ASN B 1 80 ? -105.454 -27.810 23.468 1.00 68.35 80 ASN C CA 1
ATOM 4754 C C . ASN B 1 80 ? -104.679 -26.497 23.642 1.00 72.30 80 ASN C C 1
ATOM 4755 O O . ASN B 1 80 ? -104.084 -26.319 24.716 1.00 85.10 80 ASN C O 1
ATOM 4760 N N . TYR B 1 81 ? -104.666 -25.626 22.632 1.00 72.50 81 TYR C N 1
ATOM 4761 C CA . TYR B 1 81 ? -104.155 -24.230 22.735 1.00 72.98 81 TYR C CA 1
ATOM 4762 C C . TYR B 1 81 ? -105.275 -23.276 22.318 1.00 75.72 81 TYR C C 1
ATOM 4763 O O . TYR B 1 81 ? -105.671 -23.273 21.147 1.00 78.18 81 TYR C O 1
ATOM 4772 N N . VAL B 1 82 ? -105.768 -22.487 23.267 1.00 83.11 82 VAL C N 1
ATOM 4773 C CA . VAL B 1 82 ? -107.043 -21.723 23.113 1.00 92.80 82 VAL C CA 1
ATOM 4774 C C . VAL B 1 82 ? -106.753 -20.374 22.451 1.00 90.44 82 VAL C C 1
ATOM 4775 O O . VAL B 1 82 ? -105.782 -19.696 22.784 1.00 92.48 82 VAL C O 1
ATOM 4779 N N . PRO B 1 83 ? -107.567 -19.965 21.453 1.00 84.77 83 PRO C N 1
ATOM 4780 C CA . PRO B 1 83 ? -107.556 -18.588 20.956 1.00 82.16 83 PRO C CA 1
ATOM 4781 C C . PRO B 1 83 ? -107.968 -17.536 21.994 1.00 77.48 83 PRO C C 1
ATOM 4782 O O . PRO B 1 83 ? -108.698 -17.873 22.905 1.00 68.91 83 PRO C O 1
ATOM 4786 N N . ASN B 1 84 ? -107.508 -16.295 21.796 1.00 81.09 84 ASN C N 1
ATOM 4787 C CA . ASN B 1 84 ? -107.822 -15.118 22.658 1.00 86.22 84 ASN C CA 1
ATOM 4788 C C . ASN B 1 84 ? -109.333 -15.022 22.891 1.00 92.62 84 ASN C C 1
ATOM 4789 O O . ASN B 1 84 ? -109.733 -14.653 24.010 1.00 97.17 84 ASN C O 1
ATOM 4794 N N . SER B 1 85 ? -110.132 -15.324 21.866 1.00 98.77 85 SER C N 1
ATOM 4795 C CA . SER B 1 85 ? -111.618 -15.327 21.937 1.00 100.71 85 SER C CA 1
ATOM 4796 C C . SER B 1 85 ? -112.075 -16.256 23.064 1.00 97.91 85 SER C C 1
ATOM 4797 O O . SER B 1 85 ? -112.841 -15.799 23.929 1.00 93.17 85 SER C O 1
ATOM 4800 N N . GLN B 1 86 ? -111.597 -17.505 23.037 1.00 101.08 86 GLN C N 1
ATOM 4801 C CA . GLN B 1 86 ? -112.056 -18.609 23.930 1.00 101.58 86 GLN C CA 1
ATOM 4802 C C . GLN B 1 86 ? -111.412 -18.461 25.316 1.00 99.11 86 GLN C C 1
ATOM 4803 O O . GLN B 1 86 ? -112.080 -18.814 26.307 1.00 90.06 86 GLN C O 1
ATOM 4809 N N . PHE B 1 87 ? -110.180 -17.944 25.387 1.00 100.39 87 PHE C N 1
ATOM 4810 C CA . PHE B 1 87 ? -109.470 -17.663 26.667 1.00 97.24 87 PHE C CA 1
ATOM 4811 C C . PHE B 1 87 ? -110.317 -16.691 27.499 1.00 100.17 87 PHE C C 1
ATOM 4812 O O . PHE B 1 87 ? -110.500 -16.932 28.707 1.00 105.50 87 PHE C O 1
ATOM 4820 N N . LEU B 1 88 ? -110.840 -15.643 26.857 1.00 99.85 88 LEU C N 1
ATOM 4821 C CA . LEU B 1 88 ? -111.690 -14.611 27.515 1.00 101.36 88 LEU C CA 1
ATOM 4822 C C . LEU B 1 88 ? -112.951 -15.267 28.091 1.00 101.92 88 LEU C C 1
ATOM 4823 O O . LEU B 1 88 ? -113.218 -15.059 29.284 1.00 107.57 88 LEU C O 1
ATOM 4828 N N . GLU B 1 89 ? -113.699 -16.009 27.271 1.00 106.52 89 GLU C N 1
ATOM 4829 C CA . GLU B 1 89 ? -114.882 -16.798 27.721 1.00 113.17 89 GLU C CA 1
ATOM 4830 C C . GLU B 1 89 ? -114.513 -17.579 28.986 1.00 112.70 89 GLU C C 1
ATOM 4831 O O . GLU B 1 89 ? -115.252 -17.460 29.976 1.00 122.19 89 GLU C O 1
ATOM 4837 N N . TYR B 1 90 ? -113.408 -18.331 28.956 1.00 113.68 90 TYR C N 1
ATOM 4838 C CA . TYR B 1 90 ? -112.936 -19.148 30.110 1.00 116.88 90 TYR C CA 1
ATOM 4839 C C . TYR B 1 90 ? -112.783 -18.264 31.354 1.00 116.15 90 TYR C C 1
ATOM 4840 O O . TYR B 1 90 ? -113.144 -18.731 32.451 1.00 113.92 90 TYR C O 1
ATOM 4849 N N . LEU B 1 91 ? -112.243 -17.049 31.195 1.00 115.08 91 LEU C N 1
ATOM 4850 C CA . LEU B 1 91 ? -112.078 -16.080 32.318 1.00 115.03 91 LEU C CA 1
ATOM 4851 C C . LEU B 1 91 ? -113.454 -15.580 32.779 1.00 117.22 91 LEU C C 1
ATOM 4852 O O . LEU B 1 91 ? -113.683 -15.545 34.002 1.00 115.88 91 LEU C O 1
ATOM 4857 N N . LYS B 1 92 ? -114.337 -15.218 31.842 1.00 119.04 92 LYS C N 1
ATOM 4858 C CA . LYS B 1 92 ? -115.719 -14.760 32.162 1.00 118.24 92 LYS C CA 1
ATOM 4859 C C . LYS B 1 92 ? -116.496 -15.897 32.846 1.00 123.92 92 LYS C C 1
ATOM 4860 O O . LYS B 1 92 ? -117.448 -15.581 33.585 1.00 140.77 92 LYS C O 1
ATOM 4866 N N . MET B 1 93 ? -116.094 -17.157 32.628 1.00 125.39 93 MET C N 1
ATOM 4867 C CA . MET B 1 93 ? -116.685 -18.362 33.286 1.00 126.79 93 MET C CA 1
ATOM 4868 C C . MET B 1 93 ? -116.182 -18.479 34.731 1.00 131.42 93 MET C C 1
ATOM 4869 O O . MET B 1 93 ? -117.017 -18.725 35.624 1.00 141.54 93 MET C O 1
ATOM 4874 N N . TYR B 1 94 ? -114.867 -18.348 34.933 1.00 131.38 94 TYR C N 1
ATOM 4875 C CA . TYR B 1 94 ? -114.200 -18.293 36.266 1.00 133.63 94 TYR C CA 1
ATOM 4876 C C . TYR B 1 94 ? -114.858 -17.211 37.130 1.00 138.46 94 TYR C C 1
ATOM 4877 O O . TYR B 1 94 ? -115.171 -17.475 38.307 1.00 145.49 94 TYR C O 1
ATOM 4886 N N . ALA B 1 95 ? -115.057 -16.028 36.541 1.00 140.99 95 ALA C N 1
ATOM 4887 C CA . ALA B 1 95 ? -115.663 -14.834 37.184 1.00 146.81 95 ALA C CA 1
ATOM 4888 C C . ALA B 1 95 ? -117.108 -15.132 37.602 1.00 148.91 95 ALA C C 1
ATOM 4889 O O . ALA B 1 95 ? -117.464 -14.865 38.771 1.00 165.84 95 ALA C O 1
ATOM 4891 N N . ASN B 1 96 ? -117.909 -15.651 36.669 1.00 139.70 96 ASN C N 1
ATOM 4892 C CA . ASN B 1 96 ? -119.321 -16.058 36.911 1.00 133.94 96 ASN C CA 1
ATOM 4893 C C . ASN B 1 96 ? -119.359 -17.138 38.004 1.00 134.39 96 ASN C C 1
ATOM 4894 O O . ASN B 1 96 ? -120.067 -16.929 39.011 1.00 142.95 96 ASN C O 1
ATOM 4899 N N . ARG B 1 97 ? -118.619 -18.237 37.811 1.00 127.49 97 ARG C N 1
ATOM 4900 C CA . ARG B 1 97 ? -118.643 -19.438 38.697 1.00 124.93 97 ARG C CA 1
ATOM 4901 C C . ARG B 1 97 ? -118.521 -19.011 40.161 1.00 124.02 97 ARG C C 1
ATOM 4902 O O . ARG B 1 97 ? -119.453 -19.292 40.939 1.00 120.05 97 ARG C O 1
ATOM 4910 N N . PHE B 1 98 ? -117.398 -18.370 40.500 1.00 125.34 98 PHE C N 1
ATOM 4911 C CA . PHE B 1 98 ? -116.992 -18.036 41.894 1.00 129.52 98 PHE C CA 1
ATOM 4912 C C . PHE B 1 98 ? -117.509 -16.643 42.282 1.00 139.39 98 PHE C C 1
ATOM 4913 O O . PHE B 1 98 ? -117.040 -16.101 43.307 1.00 157.55 98 PHE C O 1
ATOM 4921 N N . ASN B 1 99 ? -118.446 -16.095 41.499 1.00 135.35 99 ASN C N 1
ATOM 4922 C CA . ASN B 1 99 ? -119.332 -14.973 41.919 1.00 129.40 99 ASN C CA 1
ATOM 4923 C C . ASN B 1 99 ? -118.496 -13.698 42.091 1.00 126.54 99 ASN C C 1
ATOM 4924 O O . ASN B 1 99 ? -118.792 -12.915 43.014 1.00 127.57 99 ASN C O 1
ATOM 4929 N N . LEU B 1 100 ? -117.497 -13.505 41.223 1.00 129.54 100 LEU C N 1
ATOM 4930 C CA . LEU B 1 100 ? -116.451 -12.445 41.348 1.00 131.27 100 LEU C CA 1
ATOM 4931 C C . LEU B 1 100 ? -116.952 -11.135 40.729 1.00 137.22 100 LEU C C 1
ATOM 4932 O O . LEU B 1 100 ? -116.440 -10.068 41.125 1.00 137.54 100 LEU C O 1
ATOM 4937 N N . LEU B 1 101 ? -117.886 -11.224 39.776 1.00 143.45 101 LEU C N 1
ATOM 4938 C CA . LEU B 1 101 ? -118.405 -10.057 39.005 1.00 145.85 101 LEU C CA 1
ATOM 4939 C C . LEU B 1 101 ? -118.891 -8.964 39.962 1.00 143.79 101 LEU C C 1
ATOM 4940 O O . LEU B 1 101 ? -118.591 -7.779 39.705 1.00 144.46 101 LEU C O 1
ATOM 4945 N N . LYS B 1 102 ? -119.616 -9.368 41.010 1.00 139.06 102 LYS C N 1
ATOM 4946 C CA . LYS B 1 102 ? -120.099 -8.498 42.122 1.00 135.92 102 LYS C CA 1
ATOM 4947 C C . LYS B 1 102 ? -119.081 -7.406 42.474 1.00 143.27 102 LYS C C 1
ATOM 4948 O O . LYS B 1 102 ? -119.464 -6.219 42.491 1.00 136.74 102 LYS C O 1
ATOM 4954 N N . HIS B 1 103 ? -117.840 -7.815 42.756 1.00 157.88 103 HIS C N 1
ATOM 4955 C CA . HIS B 1 103 ? -116.832 -7.038 43.535 1.00 161.61 103 HIS C CA 1
ATOM 4956 C C . HIS B 1 103 ? -115.998 -6.117 42.635 1.00 168.30 103 HIS C C 1
ATOM 4957 O O . HIS B 1 103 ? -115.115 -5.421 43.179 1.00 174.48 103 HIS C O 1
ATOM 4964 N N . ILE B 1 104 ? -116.268 -6.098 41.326 1.00 170.90 104 ILE C N 1
ATOM 4965 C CA . ILE B 1 104 ? -115.477 -5.306 40.333 1.00 171.10 104 ILE C CA 1
ATOM 4966 C C . ILE B 1 104 ? -116.221 -4.002 40.026 1.00 158.72 104 ILE C C 1
ATOM 4967 O O . ILE B 1 104 ? -117.429 -4.064 39.726 1.00 156.54 104 ILE C O 1
ATOM 4972 N N . GLN B 1 105 ? -115.510 -2.875 40.107 1.00 146.51 105 GLN C N 1
ATOM 4973 C CA . GLN B 1 105 ? -115.973 -1.554 39.599 1.00 143.86 105 GLN C CA 1
ATOM 4974 C C . GLN B 1 105 ? -115.219 -1.234 38.307 1.00 146.26 105 GLN C C 1
ATOM 4975 O O . GLN B 1 105 ? -113.997 -1.000 38.382 1.00 151.20 105 GLN C O 1
ATOM 4981 N N . PHE B 1 106 ? -115.931 -1.235 37.178 1.00 147.30 106 PHE C N 1
ATOM 4982 C CA . PHE B 1 106 ? -115.369 -0.994 35.821 1.00 147.78 106 PHE C CA 1
ATOM 4983 C C . PHE B 1 106 ? -115.267 0.513 35.570 1.00 149.03 106 PHE C C 1
ATOM 4984 O O . PHE B 1 106 ? -115.958 1.286 36.263 1.00 153.64 106 PHE C O 1
ATOM 4992 N N . LYS B 1 107 ? -114.419 0.899 34.611 1.00 153.51 107 LYS C N 1
ATOM 4993 C CA . LYS B 1 107 ? -114.181 2.315 34.207 1.00 158.29 107 LYS C CA 1
ATOM 4994 C C . LYS B 1 107 ? -113.663 3.104 35.413 1.00 165.34 107 LYS C C 1
ATOM 4995 O O . LYS B 1 107 ? -114.105 4.253 35.615 1.00 177.97 107 LYS C O 1
ATOM 5001 N N . THR B 1 108 ? -112.760 2.494 36.180 1.00 162.72 108 THR C N 1
ATOM 5002 C CA . THR B 1 108 ? -112.288 3.003 37.495 1.00 160.66 108 THR C CA 1
ATOM 5003 C C . THR B 1 108 ? -110.758 2.926 37.537 1.00 158.31 108 THR C C 1
ATOM 5004 O O . THR B 1 108 ? -110.232 1.911 38.038 1.00 161.54 108 THR C O 1
ATOM 5008 N N . LYS B 1 109 ? -110.079 3.954 37.013 1.00 154.03 109 LYS C N 1
ATOM 5009 C CA . LYS B 1 109 ? -108.596 4.086 37.101 1.00 157.79 109 LYS C CA 1
ATOM 5010 C C . LYS B 1 109 ? -108.204 4.225 38.571 1.00 168.36 109 LYS C C 1
ATOM 5011 O O . LYS B 1 109 ? -108.814 5.061 39.257 1.00 185.87 109 LYS C O 1
ATOM 5017 N N . VAL B 1 110 ? -107.230 3.439 39.029 1.00 173.80 110 VAL C N 1
ATOM 5018 C CA . VAL B 1 110 ? -106.573 3.651 40.354 1.00 176.52 110 VAL C CA 1
ATOM 5019 C C . VAL B 1 110 ? -105.497 4.724 40.149 1.00 175.30 110 VAL C C 1
ATOM 5020 O O . VAL B 1 110 ? -104.389 4.376 39.698 1.00 172.46 110 VAL C O 1
ATOM 5024 N N . CYS B 1 111 ? -105.840 5.984 40.429 1.00 172.99 111 CYS C N 1
ATOM 5025 C CA . CYS B 1 111 ? -104.979 7.178 40.185 1.00 163.96 111 CYS C CA 1
ATOM 5026 C C . CYS B 1 111 ? -103.797 7.204 41.163 1.00 156.36 111 CYS C C 1
ATOM 5027 O O . CYS B 1 111 ? -102.717 7.680 40.762 1.00 144.36 111 CYS C O 1
ATOM 5030 N N . SER B 1 112 ? -103.990 6.716 42.393 1.00 155.61 112 SER C N 1
ATOM 5031 C CA . SER B 1 112 ? -102.933 6.673 43.442 1.00 151.82 112 SER C CA 1
ATOM 5032 C C . SER B 1 112 ? -103.304 5.730 44.593 1.00 152.49 112 SER C C 1
ATOM 5033 O O . SER B 1 112 ? -104.473 5.751 45.031 1.00 143.09 112 SER C O 1
ATOM 5036 N N . VAL B 1 113 ? -102.318 4.949 45.051 1.00 163.80 113 VAL C N 1
ATOM 5037 C CA . VAL B 1 113 ? -102.343 4.153 46.319 1.00 174.80 113 VAL C CA 1
ATOM 5038 C C . VAL B 1 113 ? -101.224 4.687 47.220 1.00 182.84 113 VAL C C 1
ATOM 5039 O O . VAL B 1 113 ? -100.042 4.558 46.832 1.00 185.49 113 VAL C O 1
ATOM 5043 N N . THR B 1 114 ? -101.595 5.268 48.366 1.00 184.33 114 THR C N 1
ATOM 5044 C CA . THR B 1 114 ? -100.665 5.890 49.352 1.00 173.43 114 THR C CA 1
ATOM 5045 C C . THR B 1 114 ? -100.921 5.298 50.740 1.00 172.11 114 THR C C 1
ATOM 5046 O O . THR B 1 114 ? -102.110 5.156 51.105 1.00 163.10 114 THR C O 1
ATOM 5050 N N . LYS B 1 115 ? -99.850 4.975 51.475 1.00 169.14 115 LYS C N 1
ATOM 5051 C CA . LYS B 1 115 ? -99.917 4.623 52.921 1.00 162.08 115 LYS C CA 1
ATOM 5052 C C . LYS B 1 115 ? -100.822 5.637 53.626 1.00 166.13 115 LYS C C 1
ATOM 5053 O O . LYS B 1 115 ? -100.683 6.843 53.341 1.00 174.97 115 LYS C O 1
ATOM 5059 N N . CYS B 1 116 ? -101.715 5.170 54.500 1.00 166.85 116 CYS C N 1
ATOM 5060 C CA . CYS B 1 116 ? -102.451 6.042 55.459 1.00 171.85 116 CYS C CA 1
ATOM 5061 C C . CYS B 1 116 ? -101.421 6.738 56.349 1.00 174.94 116 CYS C C 1
ATOM 5062 O O . CYS B 1 116 ? -100.323 6.218 56.538 1.00 185.66 116 CYS C O 1
ATOM 5065 N N . PRO B 1 117 ? -101.715 7.932 56.915 1.00 166.93 117 PRO C N 1
ATOM 5066 C CA . PRO B 1 117 ? -100.766 8.602 57.807 1.00 162.95 117 PRO C CA 1
ATOM 5067 C C . PRO B 1 117 ? -100.405 7.733 59.024 1.00 164.37 117 PRO C C 1
ATOM 5068 O O . PRO B 1 117 ? -99.270 7.788 59.464 1.00 152.92 117 PRO C O 1
ATOM 5072 N N . ASP B 1 118 ? -101.361 6.924 59.494 1.00 174.13 118 ASP C N 1
ATOM 5073 C CA . ASP B 1 118 ? -101.231 6.057 60.700 1.00 180.54 118 ASP C CA 1
ATOM 5074 C C . ASP B 1 118 ? -100.599 4.707 60.337 1.00 186.98 118 ASP C C 1
ATOM 5075 O O . ASP B 1 118 ? -100.356 3.916 61.269 1.00 178.21 118 ASP C O 1
ATOM 5080 N N . PHE B 1 119 ? -100.325 4.477 59.045 1.00 208.48 119 PHE C N 1
ATOM 5081 C CA . PHE B 1 119 ? -99.960 3.162 58.438 1.00 222.16 119 PHE C CA 1
ATOM 5082 C C . PHE B 1 119 ? -99.165 2.293 59.420 1.00 231.09 119 PHE C C 1
ATOM 5083 O O . PHE B 1 119 ? -99.551 1.129 59.649 1.00 261.52 119 PHE C O 1
ATOM 5091 N N . THR B 1 120 ? -98.084 2.851 59.967 1.00 214.91 120 THR C N 1
ATOM 5092 C CA . THR B 1 120 ? -97.076 2.139 60.805 1.00 197.56 120 THR C CA 1
ATOM 5093 C C . THR B 1 120 ? -97.768 1.270 61.874 1.00 196.89 120 THR C C 1
ATOM 5094 O O . THR B 1 120 ? -97.150 0.266 62.285 1.00 190.74 120 THR C O 1
ATOM 5098 N N . VAL B 1 121 ? -99.002 1.611 62.277 1.00 197.22 121 VAL C N 1
ATOM 5099 C CA . VAL B 1 121 ? -99.808 0.859 63.296 1.00 192.76 121 VAL C CA 1
ATOM 5100 C C . VAL B 1 121 ? -101.006 0.156 62.633 1.00 200.51 121 VAL C C 1
ATOM 5101 O O . VAL B 1 121 ? -101.280 -1.006 63.002 1.00 195.05 121 VAL C O 1
ATOM 5105 N N . THR B 1 122 ? -101.705 0.836 61.716 1.00 207.06 122 THR C N 1
ATOM 5106 C CA . THR B 1 122 ? -102.993 0.381 61.108 1.00 199.37 122 THR C CA 1
ATOM 5107 C C . THR B 1 122 ? -102.722 -0.560 59.922 1.00 197.16 122 THR C C 1
ATOM 5108 O O . THR B 1 122 ? -103.477 -1.543 59.760 1.00 193.22 122 THR C O 1
ATOM 5112 N N . GLY B 1 123 ? -101.689 -0.257 59.128 1.00 192.57 123 GLY C N 1
ATOM 5113 C CA . GLY B 1 123 ? -101.301 -1.017 57.920 1.00 180.10 123 GLY C CA 1
ATOM 5114 C C . GLY B 1 123 ? -102.278 -0.801 56.776 1.00 174.10 123 GLY C C 1
ATOM 5115 O O . GLY B 1 123 ? -102.456 -1.735 55.971 1.00 169.77 123 GLY C O 1
ATOM 5116 N N . GLN B 1 124 ? -102.868 0.397 56.696 1.00 172.82 124 GLN C N 1
ATOM 5117 C CA . GLN B 1 124 ? -103.982 0.734 55.764 1.00 170.02 124 GLN C CA 1
ATOM 5118 C C . GLN B 1 124 ? -103.476 1.597 54.601 1.00 163.87 124 GLN C C 1
ATOM 5119 O O . GLN B 1 124 ? -102.315 2.046 54.647 1.00 156.07 124 GLN C O 1
ATOM 5125 N N . TRP B 1 125 ? -104.341 1.824 53.606 1.00 157.05 125 TRP C N 1
ATOM 5126 C CA . TRP B 1 125 ? -103.996 2.491 52.320 1.00 149.50 125 TRP C CA 1
ATOM 5127 C C . TRP B 1 125 ? -105.125 3.425 51.874 1.00 147.16 125 TRP C C 1
ATOM 5128 O O . TRP B 1 125 ? -106.303 3.041 52.023 1.00 132.75 125 TRP C O 1
ATOM 5139 N N . GLU B 1 126 ? -104.758 4.600 51.350 1.00 154.68 126 GLU C N 1
ATOM 5140 C CA . GLU B 1 126 ? -105.677 5.549 50.657 1.00 165.71 126 GLU C CA 1
ATOM 5141 C C . GLU B 1 126 ? -105.636 5.266 49.152 1.00 174.46 126 GLU C C 1
ATOM 5142 O O . GLU B 1 126 ? -104.581 5.514 48.539 1.00 179.43 126 GLU C O 1
ATOM 5148 N N . VAL B 1 127 ? -106.745 4.771 48.594 1.00 178.48 127 VAL C N 1
ATOM 5149 C CA . VAL B 1 127 ? -106.872 4.393 47.152 1.00 173.45 127 VAL C CA 1
ATOM 5150 C C . VAL B 1 127 ? -107.735 5.452 46.457 1.00 173.02 127 VAL C C 1
ATOM 5151 O O . VAL B 1 127 ? -108.961 5.449 46.672 1.00 180.92 127 VAL C O 1
ATOM 5155 N N . VAL B 1 128 ? -107.105 6.333 45.672 1.00 171.53 128 VAL C N 1
ATOM 5156 C CA . VAL B 1 128 ? -107.792 7.420 44.905 1.00 171.77 128 VAL C CA 1
ATOM 5157 C C . VAL B 1 128 ? -108.142 6.873 43.516 1.00 177.60 128 VAL C C 1
ATOM 5158 O O . VAL B 1 128 ? -107.215 6.457 42.797 1.00 183.19 128 VAL C O 1
ATOM 5162 N N . THR B 1 129 ? -109.431 6.890 43.163 1.00 175.91 129 THR C N 1
ATOM 5163 C CA . THR B 1 129 ? -109.996 6.215 41.959 1.00 165.14 129 THR C CA 1
ATOM 5164 C C . THR B 1 129 ? -110.878 7.180 41.158 1.00 156.81 129 THR C C 1
ATOM 5165 O O . THR B 1 129 ? -111.895 7.646 41.706 1.00 153.13 129 THR C O 1
ATOM 5169 N N . GLN B 1 130 ? -110.510 7.435 39.900 1.00 154.33 130 GLN C N 1
ATOM 5170 C CA . GLN B 1 130 ? -111.299 8.263 38.945 1.00 155.29 130 GLN C CA 1
ATOM 5171 C C . GLN B 1 130 ? -112.341 7.382 38.240 1.00 156.02 130 GLN C C 1
ATOM 5172 O O . GLN B 1 130 ? -111.968 6.306 37.738 1.00 154.18 130 GLN C O 1
ATOM 5178 N N . HIS B 1 131 ? -113.595 7.843 38.204 1.00 160.02 131 HIS C N 1
ATOM 5179 C CA . HIS B 1 131 ? -114.750 7.182 37.527 1.00 164.87 131 HIS C CA 1
ATOM 5180 C C . HIS B 1 131 ? -115.692 8.259 36.975 1.00 175.70 131 HIS C C 1
ATOM 5181 O O . HIS B 1 131 ? -116.187 9.065 37.783 1.00 188.37 131 HIS C O 1
ATOM 5188 N N . GLU B 1 132 ? -115.936 8.260 35.657 1.00 181.51 132 GLU C N 1
ATOM 5189 C CA . GLU B 1 132 ? -116.693 9.328 34.934 1.00 179.97 132 GLU C CA 1
ATOM 5190 C C . GLU B 1 132 ? -116.092 10.702 35.288 1.00 185.05 132 GLU C C 1
ATOM 5191 O O . GLU B 1 132 ? -116.868 11.659 35.501 1.00 197.73 132 GLU C O 1
ATOM 5197 N N . GLY B 1 133 ? -114.755 10.781 35.353 1.00 177.96 133 GLY C N 1
ATOM 5198 C CA . GLY B 1 133 ? -113.982 12.015 35.631 1.00 170.97 133 GLY C CA 1
ATOM 5199 C C . GLY B 1 133 ? -114.222 12.576 37.028 1.00 171.53 133 GLY C C 1
ATOM 5200 O O . GLY B 1 133 ? -114.114 13.809 37.191 1.00 161.65 133 GLY C O 1
ATOM 5201 N N . LYS B 1 134 ? -114.520 11.705 37.999 1.00 174.54 134 LYS C N 1
ATOM 5202 C CA . LYS B 1 134 ? -114.819 12.062 39.417 1.00 168.72 134 LYS C CA 1
ATOM 5203 C C . LYS B 1 134 ? -113.882 11.266 40.337 1.00 171.39 134 LYS C C 1
ATOM 5204 O O . LYS B 1 134 ? -114.130 10.056 40.528 1.00 167.86 134 LYS C O 1
ATOM 5210 N N . GLN B 1 135 ? -112.838 11.917 40.869 1.00 179.07 135 GLN C N 1
ATOM 5211 C CA . GLN B 1 135 ? -111.910 11.327 41.881 1.00 179.01 135 GLN C CA 1
ATOM 5212 C C . GLN B 1 135 ? -112.709 10.970 43.138 1.00 170.85 135 GLN C C 1
ATOM 5213 O O . GLN B 1 135 ? -113.665 11.704 43.459 1.00 166.38 135 GLN C O 1
ATOM 5219 N N . GLU B 1 136 ? -112.320 9.890 43.818 1.00 164.19 136 GLU C N 1
ATOM 5220 C CA . GLU B 1 136 ? -112.973 9.418 45.070 1.00 160.96 136 GLU C CA 1
ATOM 5221 C C . GLU B 1 136 ? -111.961 8.628 45.902 1.00 160.24 136 GLU C C 1
ATOM 5222 O O . GLU B 1 136 ? -111.626 7.498 45.500 1.00 164.39 136 GLU C O 1
ATOM 5228 N N . SER B 1 137 ? -111.499 9.204 47.015 1.00 156.55 137 SER C N 1
ATOM 5229 C CA . SER B 1 137 ? -110.618 8.515 47.997 1.00 150.07 137 SER C CA 1
ATOM 5230 C C . SER B 1 137 ? -111.445 7.479 48.765 1.00 149.20 137 SER C C 1
ATOM 5231 O O . SER B 1 137 ? -112.689 7.582 48.768 1.00 139.46 137 SER C O 1
ATOM 5234 N N . ALA B 1 138 ? -110.760 6.512 49.373 1.00 153.02 138 ALA C N 1
ATOM 5235 C CA . ALA B 1 138 ? -111.349 5.411 50.174 1.00 156.79 138 ALA C CA 1
ATOM 5236 C C . ALA B 1 138 ? -110.212 4.658 50.869 1.00 162.65 138 ALA C C 1
ATOM 5237 O O . ALA B 1 138 ? -109.154 4.474 50.236 1.00 159.73 138 ALA C O 1
ATOM 5239 N N . ILE B 1 139 ? -110.422 4.262 52.125 1.00 172.44 139 ILE C N 1
ATOM 5240 C CA . ILE B 1 139 ? -109.384 3.589 52.966 1.00 175.02 139 ILE C CA 1
ATOM 5241 C C . ILE B 1 139 ? -109.579 2.072 52.856 1.00 173.33 139 ILE C C 1
ATOM 5242 O O . ILE B 1 139 ? -110.743 1.616 52.899 1.00 173.23 139 ILE C O 1
ATOM 5247 N N . PHE B 1 140 ? -108.477 1.327 52.720 1.00 165.79 140 PHE C N 1
ATOM 5248 C CA . PHE B 1 140 ? -108.470 -0.158 52.618 1.00 161.28 140 PHE C CA 1
ATOM 5249 C C . PHE B 1 140 ? -107.403 -0.732 53.554 1.00 151.50 140 PHE C C 1
ATOM 5250 O O . PHE B 1 140 ? -106.358 -0.087 53.750 1.00 142.29 140 PHE C O 1
ATOM 5258 N N . ASP B 1 141 ? -107.679 -1.918 54.103 1.00 153.59 141 ASP C N 1
ATOM 5259 C CA . ASP B 1 141 ? -106.802 -2.618 55.084 1.00 166.77 141 ASP C CA 1
ATOM 5260 C C . ASP B 1 141 ? -105.559 -3.170 54.373 1.00 177.60 141 ASP C C 1
ATOM 5261 O O . ASP B 1 141 ? -104.512 -3.307 55.039 1.00 169.21 141 ASP C O 1
ATOM 5266 N N . ALA B 1 142 ? -105.683 -3.491 53.080 1.00 193.83 142 ALA C N 1
ATOM 5267 C CA . ALA B 1 142 ? -104.592 -4.038 52.233 1.00 201.53 142 ALA C CA 1
ATOM 5268 C C . ALA B 1 142 ? -104.925 -3.885 50.743 1.00 202.73 142 ALA C C 1
ATOM 5269 O O . ALA B 1 142 ? -106.122 -3.838 50.400 1.00 206.86 142 ALA C O 1
ATOM 5271 N N . VAL B 1 143 ? -103.891 -3.830 49.895 1.00 199.93 143 VAL C N 1
ATOM 5272 C CA . VAL B 1 143 ? -104.023 -3.595 48.423 1.00 191.10 143 VAL C CA 1
ATOM 5273 C C . VAL B 1 143 ? -103.249 -4.676 47.660 1.00 185.32 143 VAL C C 1
ATOM 5274 O O . VAL B 1 143 ? -102.046 -4.852 47.941 1.00 181.44 143 VAL C O 1
ATOM 5278 N N . MET B 1 144 ? -103.931 -5.355 46.731 1.00 179.67 144 MET C N 1
ATOM 5279 C CA . MET B 1 144 ? -103.340 -6.328 45.767 1.00 168.21 144 MET C CA 1
ATOM 5280 C C . MET B 1 144 ? -103.315 -5.691 44.372 1.00 169.37 144 MET C C 1
ATOM 5281 O O . MET B 1 144 ? -104.406 -5.422 43.830 1.00 166.22 144 MET C O 1
ATOM 5286 N N . VAL B 1 145 ? -102.121 -5.449 43.817 1.00 170.25 145 VAL C N 1
ATOM 5287 C CA . VAL B 1 145 ? -101.958 -4.805 42.475 1.00 173.35 145 VAL C CA 1
ATOM 5288 C C . VAL B 1 145 ? -101.774 -5.899 41.418 1.00 176.61 145 VAL C C 1
ATOM 5289 O O . VAL B 1 145 ? -100.873 -6.750 41.569 1.00 176.34 145 VAL C O 1
ATOM 5293 N N . CYS B 1 146 ? -102.629 -5.863 40.396 1.00 174.13 146 CYS C N 1
ATOM 5294 C CA . CYS B 1 146 ? -102.723 -6.870 39.306 1.00 166.20 146 CYS C CA 1
ATOM 5295 C C . CYS B 1 146 ? -102.754 -6.145 37.960 1.00 163.08 146 CYS C C 1
ATOM 5296 O O . CYS B 1 146 ? -103.609 -6.486 37.119 1.00 161.87 146 CYS C O 1
ATOM 5299 N N . THR B 1 147 ? -101.858 -5.168 37.794 1.00 162.45 147 THR C N 1
ATOM 5300 C CA . THR B 1 147 ? -101.677 -4.371 36.546 1.00 169.85 147 THR C CA 1
ATOM 5301 C C . THR B 1 147 ? -100.897 -5.227 35.539 1.00 172.55 147 THR C C 1
ATOM 5302 O O . THR B 1 147 ? -101.033 -4.983 34.312 1.00 184.26 147 THR C O 1
ATOM 5306 N N . GLY B 1 148 ? -100.144 -6.210 36.051 1.00 155.94 148 GLY C N 1
ATOM 5307 C CA . GLY B 1 148 ? -99.189 -7.016 35.268 1.00 143.37 148 GLY C CA 1
ATOM 5308 C C . GLY B 1 148 ? -98.176 -6.123 34.576 1.00 134.14 148 GLY C C 1
ATOM 5309 O O . GLY B 1 148 ? -97.750 -5.131 35.190 1.00 138.71 148 GLY C O 1
ATOM 5310 N N . PHE B 1 149 ? -97.820 -6.460 33.337 1.00 123.30 149 PHE C N 1
ATOM 5311 C CA . PHE B 1 149 ? -96.897 -5.687 32.460 1.00 122.82 149 PHE C CA 1
ATOM 5312 C C . PHE B 1 149 ? -97.416 -5.840 31.023 1.00 133.48 149 PHE C C 1
ATOM 5313 O O . PHE B 1 149 ? -98.626 -6.116 30.881 1.00 148.79 149 PHE C O 1
ATOM 5321 N N . LEU B 1 150 ? -96.571 -5.639 30.006 1.00 130.06 150 LEU C N 1
ATOM 5322 C CA . LEU B 1 150 ? -96.918 -5.891 28.574 1.00 125.33 150 LEU C CA 1
ATOM 5323 C C . LEU B 1 150 ? -97.974 -4.890 28.081 1.00 129.83 150 LEU C C 1
ATOM 5324 O O . LEU B 1 150 ? -98.666 -5.207 27.088 1.00 136.46 150 LEU C O 1
ATOM 5329 N N . THR B 1 151 ? -98.104 -3.739 28.744 1.00 130.48 151 THR C N 1
ATOM 5330 C CA . THR B 1 151 ? -98.998 -2.624 28.319 1.00 133.45 151 THR C CA 1
ATOM 5331 C C . THR B 1 151 ? -98.132 -1.479 27.775 1.00 131.77 151 THR C C 1
ATOM 5332 O O . THR B 1 151 ? -98.416 -0.996 26.662 1.00 131.72 151 THR C O 1
ATOM 5336 N N . ASP B 1 152 ? -97.124 -1.070 28.551 1.00 130.47 152 ASP C N 1
ATOM 5337 C CA . ASP B 1 152 ? -96.136 -0.015 28.188 1.00 126.84 152 ASP C CA 1
ATOM 5338 C C . ASP B 1 152 ? -95.219 -0.535 27.084 1.00 126.32 152 ASP C C 1
ATOM 5339 O O . ASP B 1 152 ? -94.377 -1.389 27.349 1.00 133.31 152 ASP C O 1
ATOM 5344 N N . PRO B 1 153 ? -95.323 -0.042 25.825 1.00 123.78 153 PRO C N 1
ATOM 5345 C CA . PRO B 1 153 ? -94.440 -0.506 24.754 1.00 122.22 153 PRO C CA 1
ATOM 5346 C C . PRO B 1 153 ? -92.985 -0.070 24.971 1.00 122.93 153 PRO C C 1
ATOM 5347 O O . PRO B 1 153 ? -92.761 0.922 25.631 1.00 122.50 153 PRO C O 1
ATOM 5351 N N . TYR B 1 154 ? -92.045 -0.840 24.425 1.00 132.64 154 TYR C N 1
ATOM 5352 C CA . TYR B 1 154 ? -90.588 -0.534 24.436 1.00 143.44 154 TYR C CA 1
ATOM 5353 C C . TYR B 1 154 ? -90.098 -0.432 22.989 1.00 153.85 154 TYR C C 1
ATOM 5354 O O . TYR B 1 154 ? -90.227 -1.421 22.241 1.00 175.36 154 TYR C O 1
ATOM 5363 N N . LEU B 1 155 ? -89.530 0.723 22.629 1.00 153.49 155 LEU C N 1
ATOM 5364 C CA . LEU B 1 155 ? -89.232 1.105 21.219 1.00 146.86 155 LEU C CA 1
ATOM 5365 C C . LEU B 1 155 ? -87.996 2.004 21.179 1.00 138.69 155 LEU C C 1
ATOM 5366 O O . LEU B 1 155 ? -88.111 3.207 20.946 1.00 123.47 155 LEU C O 1
ATOM 5371 N N . PRO B 1 156 ? -86.779 1.446 21.403 1.00 141.12 156 PRO C N 1
ATOM 5372 C CA . PRO B 1 156 ? -85.557 2.249 21.482 1.00 142.04 156 PRO C CA 1
ATOM 5373 C C . PRO B 1 156 ? -85.062 2.694 20.098 1.00 138.82 156 PRO C C 1
ATOM 5374 O O . PRO B 1 156 ? -84.239 2.012 19.509 1.00 133.83 156 PRO C O 1
ATOM 5378 N N . LEU B 1 157 ? -85.570 3.840 19.638 1.00 133.99 157 LEU C N 1
ATOM 5379 C CA . LEU B 1 157 ? -85.372 4.371 18.258 1.00 126.63 157 LEU C CA 1
ATOM 5380 C C . LEU B 1 157 ? -83.904 4.768 18.050 1.00 129.86 157 LEU C C 1
ATOM 5381 O O . LEU B 1 157 ? -83.432 4.671 16.898 1.00 122.46 157 LEU C O 1
ATOM 5386 N N . ASP B 1 158 ? -83.221 5.186 19.122 1.00 137.31 158 ASP C N 1
ATOM 5387 C CA . ASP B 1 158 ? -81.738 5.346 19.165 1.00 138.08 158 ASP C CA 1
ATOM 5388 C C . ASP B 1 158 ? -81.081 4.134 18.495 1.00 142.64 158 ASP C C 1
ATOM 5389 O O . ASP B 1 158 ? -80.239 4.329 17.600 1.00 149.26 158 ASP C O 1
ATOM 5394 N N . SER B 1 159 ? -81.493 2.934 18.908 1.00 141.88 159 SER C N 1
ATOM 5395 C CA . SER B 1 159 ? -80.874 1.628 18.544 1.00 139.80 159 SER C CA 1
ATOM 5396 C C . SER B 1 159 ? -81.033 1.315 17.046 1.00 140.85 159 SER C C 1
ATOM 5397 O O . SER B 1 159 ? -80.377 0.360 16.578 1.00 137.21 159 SER C O 1
ATOM 5400 N N . PHE B 1 160 ? -81.859 2.082 16.322 1.00 142.60 160 PHE C N 1
ATOM 5401 C CA . PHE B 1 160 ? -82.151 1.887 14.872 1.00 141.96 160 PHE C CA 1
ATOM 5402 C C . PHE B 1 160 ? -81.829 3.167 14.106 1.00 137.97 160 PHE C C 1
ATOM 5403 O O . PHE B 1 160 ? -82.717 3.982 13.852 1.00 132.85 160 PHE C O 1
ATOM 5411 N N . PRO B 1 161 ? -80.554 3.374 13.696 1.00 134.42 161 PRO C N 1
ATOM 5412 C CA . PRO B 1 161 ? -80.120 4.667 13.168 1.00 135.78 161 PRO C CA 1
ATOM 5413 C C . PRO B 1 161 ? -80.817 5.050 11.854 1.00 138.14 161 PRO C C 1
ATOM 5414 O O . PRO B 1 161 ? -80.884 4.231 10.951 1.00 140.39 161 PRO C O 1
ATOM 5418 N N . GLY B 1 162 ? -81.331 6.282 11.807 1.00 139.75 162 GLY C N 1
ATOM 5419 C CA . GLY B 1 162 ? -81.950 6.890 10.612 1.00 137.71 162 GLY C CA 1
ATOM 5420 C C . GLY B 1 162 ? -83.343 6.348 10.350 1.00 135.19 162 GLY C C 1
ATOM 5421 O O . GLY B 1 162 ? -83.779 6.397 9.187 1.00 128.57 162 GLY C O 1
ATOM 5422 N N . ILE B 1 163 ? -84.019 5.849 11.389 1.00 136.31 163 ILE C N 1
ATOM 5423 C CA . ILE B 1 163 ? -85.434 5.371 11.298 1.00 139.98 163 ILE C CA 1
ATOM 5424 C C . ILE B 1 163 ? -86.340 6.595 11.093 1.00 144.59 163 ILE C C 1
ATOM 5425 O O . ILE B 1 163 ? -87.384 6.459 10.425 1.00 144.53 163 ILE C O 1
ATOM 5430 N N . ASN B 1 164 ? -85.925 7.750 11.623 1.00 145.02 164 ASN C N 1
ATOM 5431 C CA . ASN B 1 164 ? -86.590 9.070 11.416 1.00 142.02 164 ASN C CA 1
ATOM 5432 C C . ASN B 1 164 ? -86.754 9.337 9.914 1.00 143.13 164 ASN C C 1
ATOM 5433 O O . ASN B 1 164 ? -87.822 9.850 9.517 1.00 138.11 164 ASN C O 1
ATOM 5438 N N . THR B 1 165 ? -85.729 8.996 9.124 1.00 149.93 165 THR C N 1
ATOM 5439 C CA . THR B 1 165 ? -85.614 9.317 7.669 1.00 160.31 165 THR C CA 1
ATOM 5440 C C . THR B 1 165 ? -86.589 8.454 6.853 1.00 164.74 165 THR C C 1
ATOM 5441 O O . THR B 1 165 ? -86.926 8.861 5.718 1.00 173.31 165 THR C O 1
ATOM 5445 N N . PHE B 1 166 ? -87.018 7.316 7.412 1.00 157.91 166 PHE C N 1
ATOM 5446 C CA . PHE B 1 166 ? -87.906 6.315 6.755 1.00 144.82 166 PHE C CA 1
ATOM 5447 C C . PHE B 1 166 ? -89.226 6.984 6.349 1.00 141.83 166 PHE C C 1
ATOM 5448 O O . PHE B 1 166 ? -89.835 7.673 7.195 1.00 136.13 166 PHE C O 1
ATOM 5456 N N . LYS B 1 167 ? -89.645 6.783 5.094 1.00 141.76 167 LYS C N 1
ATOM 5457 C CA . LYS B 1 167 ? -90.828 7.453 4.474 1.00 143.82 167 LYS C CA 1
ATOM 5458 C C . LYS B 1 167 ? -91.976 6.454 4.271 1.00 139.67 167 LYS C C 1
ATOM 5459 O O . LYS B 1 167 ? -93.075 6.895 3.874 1.00 132.01 167 LYS C O 1
ATOM 5465 N N . GLY B 1 168 ? -91.734 5.164 4.520 1.00 140.51 168 GLY C N 1
ATOM 5466 C CA . GLY B 1 168 ? -92.803 4.167 4.735 1.00 139.73 168 GLY C CA 1
ATOM 5467 C C . GLY B 1 168 ? -93.426 4.345 6.111 1.00 136.89 168 GLY C C 1
ATOM 5468 O O . GLY B 1 168 ? -93.041 5.308 6.806 1.00 134.33 168 GLY C O 1
ATOM 5469 N N . GLN B 1 169 ? -94.346 3.460 6.504 1.00 133.44 169 GLN C N 1
ATOM 5470 C CA . GLN B 1 169 ? -94.975 3.491 7.856 1.00 131.87 169 GLN C CA 1
ATOM 5471 C C . GLN B 1 169 ? -94.326 2.419 8.735 1.00 131.85 169 GLN C C 1
ATOM 5472 O O . GLN B 1 169 ? -93.921 1.376 8.197 1.00 124.95 169 GLN C O 1
ATOM 5478 N N . TYR B 1 170 ? -94.236 2.688 10.038 1.00 143.68 170 TYR C N 1
ATOM 5479 C CA . TYR B 1 170 ? -93.695 1.755 11.065 1.00 151.28 170 TYR C CA 1
ATOM 5480 C C . TYR B 1 170 ? -94.496 1.906 12.362 1.00 142.28 170 TYR C C 1
ATOM 5481 O O . TYR B 1 170 ? -95.157 2.947 12.552 1.00 137.86 170 TYR C O 1
ATOM 5490 N N . PHE B 1 171 ? -94.425 0.899 13.234 1.00 132.45 171 PHE C N 1
ATOM 5491 C CA . PHE B 1 171 ? -95.126 0.897 14.545 1.00 130.66 171 PHE C CA 1
ATOM 5492 C C . PHE B 1 171 ? -94.608 -0.235 15.433 1.00 125.17 171 PHE C C 1
ATOM 5493 O O . PHE B 1 171 ? -93.863 -1.117 14.956 1.00 114.58 171 PHE C O 1
ATOM 5501 N N . HIS B 1 172 ? -95.016 -0.191 16.701 1.00 127.46 172 HIS C N 1
ATOM 5502 C CA . HIS B 1 172 ? -94.725 -1.230 17.725 1.00 131.12 172 HIS C CA 1
ATOM 5503 C C . HIS B 1 172 ? -95.764 -2.353 17.637 1.00 131.59 172 HIS C C 1
ATOM 5504 O O . HIS B 1 172 ? -96.942 -2.048 17.339 1.00 125.51 172 HIS C O 1
ATOM 5511 N N . SER B 1 173 ? -95.339 -3.593 17.909 1.00 128.95 173 SER C N 1
ATOM 5512 C CA . SER B 1 173 ? -96.204 -4.806 17.915 1.00 129.11 173 SER C CA 1
ATOM 5513 C C . SER B 1 173 ? -97.560 -4.473 18.554 1.00 134.94 173 SER C C 1
ATOM 5514 O O . SER B 1 173 ? -98.592 -4.810 17.956 1.00 148.50 173 SER C O 1
ATOM 5517 N N . ARG B 1 174 ? -97.542 -3.809 19.713 1.00 133.83 174 ARG C N 1
ATOM 5518 C CA . ARG B 1 174 ? -98.746 -3.350 20.468 1.00 130.40 174 ARG C CA 1
ATOM 5519 C C . ARG B 1 174 ? -99.834 -2.861 19.503 1.00 131.15 174 ARG C C 1
ATOM 5520 O O . ARG B 1 174 ? -100.973 -3.374 19.583 1.00 127.81 174 ARG C O 1
ATOM 5528 N N . GLN B 1 175 ? -99.478 -1.908 18.634 1.00 133.52 175 GLN C N 1
ATOM 5529 C CA . GLN B 1 175 ? -100.415 -1.197 17.714 1.00 135.23 175 GLN C CA 1
ATOM 5530 C C . GLN B 1 175 ? -100.968 -2.146 16.645 1.00 136.51 175 GLN C C 1
ATOM 5531 O O . GLN B 1 175 ? -101.940 -1.754 15.969 1.00 142.50 175 GLN C O 1
ATOM 5537 N N . TYR B 1 176 ? -100.378 -3.333 16.486 1.00 132.61 176 TYR C N 1
ATOM 5538 C CA . TYR B 1 176 ? -100.802 -4.331 15.465 1.00 122.48 176 TYR C CA 1
ATOM 5539 C C . TYR B 1 176 ? -102.133 -4.968 15.877 1.00 111.26 176 TYR C C 1
ATOM 5540 O O . TYR B 1 176 ? -102.315 -5.309 17.065 1.00 100.18 176 TYR C O 1
ATOM 5549 N N . LYS B 1 177 ? -103.030 -5.122 14.900 1.00 105.48 177 LYS C N 1
ATOM 5550 C CA . LYS B 1 177 ? -104.351 -5.780 15.078 1.00 105.23 177 LYS C CA 1
ATOM 5551 C C . LYS B 1 177 ? -104.584 -6.775 13.938 1.00 102.74 177 LYS C C 1
ATOM 5552 O O . LYS B 1 177 ? -104.754 -7.978 14.225 1.00 105.32 177 LYS C O 1
ATOM 5558 N N . HIS B 1 178 ? -104.587 -6.293 12.697 1.00 96.23 178 HIS C N 1
ATOM 5559 C CA . HIS B 1 178 ? -105.012 -7.094 11.519 1.00 95.91 178 HIS C CA 1
ATOM 5560 C C . HIS B 1 178 ? -103.935 -7.097 10.442 1.00 97.86 178 HIS C C 1
ATOM 5561 O O . HIS B 1 178 ? -103.276 -6.081 10.231 1.00 101.26 178 HIS C O 1
ATOM 5568 N N . PRO B 1 179 ? -103.762 -8.232 9.717 1.00 96.73 179 PRO C N 1
ATOM 5569 C CA . PRO B 1 179 ? -102.712 -8.372 8.705 1.00 102.88 179 PRO C CA 1
ATOM 5570 C C . PRO B 1 179 ? -103.029 -7.779 7.321 1.00 111.57 179 PRO C C 1
ATOM 5571 O O . PRO B 1 179 ? -102.163 -7.810 6.452 1.00 124.39 179 PRO C O 1
ATOM 5575 N N . ASP B 1 180 ? -104.246 -7.258 7.143 1.00 106.22 180 ASP C N 1
ATOM 5576 C CA . ASP B 1 180 ? -104.678 -6.566 5.897 1.00 97.71 180 ASP C CA 1
ATOM 5577 C C . ASP B 1 180 ? -103.619 -5.541 5.485 1.00 94.36 180 ASP C C 1
ATOM 5578 O O . ASP B 1 180 ? -103.287 -5.493 4.291 1.00 88.67 180 ASP C O 1
ATOM 5583 N N . ILE B 1 181 ? -103.082 -4.800 6.457 1.00 99.87 181 ILE C N 1
ATOM 5584 C CA . ILE B 1 181 ? -102.310 -3.539 6.230 1.00 109.06 181 ILE C CA 1
ATOM 5585 C C . ILE B 1 181 ? -101.059 -3.824 5.387 1.00 108.54 181 ILE C C 1
ATOM 5586 O O . ILE B 1 181 ? -100.641 -2.905 4.658 1.00 117.52 181 ILE C O 1
ATOM 5591 N N . PHE B 1 182 ? -100.467 -5.021 5.486 1.00 105.55 182 PHE C N 1
ATOM 5592 C CA . PHE B 1 182 ? -99.363 -5.449 4.579 1.00 108.05 182 PHE C CA 1
ATOM 5593 C C . PHE B 1 182 ? -99.924 -6.420 3.539 1.00 107.49 182 PHE C C 1
ATOM 5594 O O . PHE B 1 182 ? -99.537 -7.603 3.545 1.00 109.18 182 PHE C O 1
ATOM 5602 N N . LYS B 1 183 ? -100.801 -5.926 2.662 1.00 108.08 183 LYS C N 1
ATOM 5603 C CA . LYS B 1 183 ? -101.376 -6.765 1.579 1.00 107.97 183 LYS C CA 1
ATOM 5604 C C . LYS B 1 183 ? -100.229 -7.235 0.687 1.00 101.16 183 LYS C C 1
ATOM 5605 O O . LYS B 1 183 ? -99.889 -8.417 0.767 1.00 99.21 183 LYS C O 1
ATOM 5611 N N . ASP B 1 184 ? -99.653 -6.333 -0.107 1.00 98.08 184 ASP C N 1
ATOM 5612 C CA . ASP B 1 184 ? -98.611 -6.685 -1.109 1.00 100.38 184 ASP C CA 1
ATOM 5613 C C . ASP B 1 184 ? -97.303 -5.987 -0.746 1.00 96.50 184 ASP C C 1
ATOM 5614 O O . ASP B 1 184 ? -96.417 -5.910 -1.612 1.00 99.72 184 ASP C O 1
ATOM 5619 N N . LYS B 1 185 ? -97.176 -5.549 0.504 1.00 94.88 185 LYS C N 1
ATOM 5620 C CA . LYS B 1 185 ? -96.071 -4.656 0.934 1.00 102.15 185 LYS C CA 1
ATOM 5621 C C . LYS B 1 185 ? -94.805 -5.483 1.171 1.00 105.02 185 LYS C C 1
ATOM 5622 O O . LYS B 1 185 ? -94.876 -6.723 1.089 1.00 107.77 185 LYS C O 1
ATOM 5628 N N . ARG B 1 186 ? -93.691 -4.785 1.406 1.00 111.67 186 ARG C N 1
ATOM 5629 C CA . ARG B 1 186 ? -92.361 -5.360 1.754 1.00 114.44 186 ARG C CA 1
ATOM 5630 C C . ARG B 1 186 ? -92.127 -5.126 3.250 1.00 119.69 186 ARG C C 1
ATOM 5631 O O . ARG B 1 186 ? -91.818 -3.974 3.625 1.00 134.05 186 ARG C O 1
ATOM 5639 N N . VAL B 1 187 ? -92.285 -6.174 4.066 1.00 113.10 187 VAL C N 1
ATOM 5640 C CA . VAL B 1 187 ? -92.424 -6.053 5.550 1.00 103.58 187 VAL C CA 1
ATOM 5641 C C . VAL B 1 187 ? -91.129 -6.480 6.237 1.00 104.52 187 VAL C C 1
ATOM 5642 O O . VAL B 1 187 ? -90.612 -7.567 5.922 1.00 92.96 187 VAL C O 1
ATOM 5646 N N . LEU B 1 188 ? -90.658 -5.643 7.164 1.00 115.57 188 LEU C N 1
ATOM 5647 C CA . LEU B 1 188 ? -89.567 -5.977 8.118 1.00 119.66 188 LEU C CA 1
ATOM 5648 C C . LEU B 1 188 ? -90.146 -6.036 9.535 1.00 110.25 188 LEU C C 1
ATOM 5649 O O . LEU B 1 188 ? -90.495 -4.974 10.087 1.00 104.71 188 LEU C O 1
ATOM 5654 N N . VAL B 1 189 ? -90.252 -7.241 10.090 1.00 103.47 189 VAL C N 1
ATOM 5655 C CA . VAL B 1 189 ? -90.542 -7.440 11.538 1.00 102.39 189 VAL C CA 1
ATOM 5656 C C . VAL B 1 189 ? -89.210 -7.404 12.285 1.00 105.19 189 VAL C C 1
ATOM 5657 O O . VAL B 1 189 ? -88.366 -8.281 12.028 1.00 100.47 189 VAL C O 1
ATOM 5661 N N . VAL B 1 190 ? -89.044 -6.409 13.160 1.00 111.68 190 VAL C N 1
ATOM 5662 C CA . VAL B 1 190 ? -87.829 -6.225 14.009 1.00 112.80 190 VAL C CA 1
ATOM 5663 C C . VAL B 1 190 ? -88.066 -6.927 15.346 1.00 108.30 190 VAL C C 1
ATOM 5664 O O . VAL B 1 190 ? -89.094 -6.638 15.993 1.00 100.55 190 VAL C O 1
ATOM 5668 N N . GLY B 1 191 ? -87.135 -7.799 15.738 1.00 106.13 191 GLY C N 1
ATOM 5669 C CA . GLY B 1 191 ? -87.194 -8.521 17.021 1.00 104.05 191 GLY C CA 1
ATOM 5670 C C . GLY B 1 191 ? -87.967 -9.820 16.894 1.00 99.40 191 GLY C C 1
ATOM 5671 O O . GLY B 1 191 ? -89.166 -9.767 16.547 1.00 92.48 191 GLY C O 1
ATOM 5672 N N . MET B 1 192 ? -87.298 -10.939 17.186 1.00 95.97 192 MET C N 1
ATOM 5673 C CA . MET B 1 192 ? -87.877 -12.309 17.131 1.00 92.64 192 MET C CA 1
ATOM 5674 C C . MET B 1 192 ? -88.558 -12.636 18.470 1.00 90.79 192 MET C C 1
ATOM 5675 O O . MET B 1 192 ? -88.449 -13.786 18.944 1.00 88.11 192 MET C O 1
ATOM 5680 N N . GLY B 1 193 ? -89.248 -11.655 19.055 1.00 90.22 193 GLY C N 1
ATOM 5681 C CA . GLY B 1 193 ? -90.213 -11.898 20.142 1.00 94.53 193 GLY C CA 1
ATOM 5682 C C . GLY B 1 193 ? -91.314 -12.818 19.654 1.00 99.64 193 GLY C C 1
ATOM 5683 O O . GLY B 1 193 ? -91.585 -12.795 18.445 1.00 105.11 193 GLY C O 1
ATOM 5684 N N . ASN B 1 194 ? -91.910 -13.616 20.543 1.00 112.03 194 ASN C N 1
ATOM 5685 C CA . ASN B 1 194 ? -93.065 -14.502 20.213 1.00 120.77 194 ASN C CA 1
ATOM 5686 C C . ASN B 1 194 ? -94.063 -13.723 19.348 1.00 124.25 194 ASN C C 1
ATOM 5687 O O . ASN B 1 194 ? -94.559 -14.296 18.356 1.00 137.39 194 ASN C O 1
ATOM 5692 N N . SER B 1 195 ? -94.334 -12.470 19.729 1.00 120.03 195 SER C N 1
ATOM 5693 C CA . SER B 1 195 ? -95.189 -11.500 18.988 1.00 121.71 195 SER C CA 1
ATOM 5694 C C . SER B 1 195 ? -94.604 -11.256 17.595 1.00 119.08 195 SER C C 1
ATOM 5695 O O . SER B 1 195 ? -95.348 -11.415 16.613 1.00 124.75 195 SER C O 1
ATOM 5698 N N . GLY B 1 196 ? -93.320 -10.891 17.529 1.00 117.52 196 GLY C N 1
ATOM 5699 C CA . GLY B 1 196 ? -92.588 -10.664 16.263 1.00 117.61 196 GLY C CA 1
ATOM 5700 C C . GLY B 1 196 ? -92.779 -11.813 15.287 1.00 115.74 196 GLY C C 1
ATOM 5701 O O . GLY B 1 196 ? -93.442 -11.604 14.249 1.00 116.95 196 GLY C O 1
ATOM 5702 N N . THR B 1 197 ? -92.230 -12.983 15.629 1.00 109.62 197 THR C N 1
ATOM 5703 C CA . THR B 1 197 ? -92.318 -14.256 14.854 1.00 101.81 197 THR C CA 1
ATOM 5704 C C . THR B 1 197 ? -93.760 -14.502 14.380 1.00 99.68 197 THR C C 1
ATOM 5705 O O . THR B 1 197 ? -93.949 -14.730 13.168 1.00 100.71 197 THR C O 1
ATOM 5709 N N . ASP B 1 198 ? -94.733 -14.456 15.298 1.00 95.01 198 ASP C N 1
ATOM 5710 C CA . ASP B 1 198 ? -96.180 -14.662 14.994 1.00 92.38 198 ASP C CA 1
ATOM 5711 C C . ASP B 1 198 ? -96.643 -13.681 13.906 1.00 94.00 198 ASP C C 1
ATOM 5712 O O . ASP B 1 198 ? -97.360 -14.125 12.986 1.00 93.02 198 ASP C O 1
ATOM 5717 N N . ILE B 1 199 ? -96.257 -12.403 14.011 1.00 95.19 199 ILE C N 1
ATOM 5718 C CA . ILE B 1 199 ? -96.686 -11.321 13.068 1.00 93.56 199 ILE C CA 1
ATOM 5719 C C . ILE B 1 199 ? -96.005 -11.553 11.717 1.00 89.41 199 ILE C C 1
ATOM 5720 O O . ILE B 1 199 ? -96.720 -11.644 10.706 1.00 87.14 199 ILE C O 1
ATOM 5725 N N . ALA B 1 200 ? -94.674 -11.638 11.713 1.00 88.39 200 ALA C N 1
ATOM 5726 C CA . ALA B 1 200 ? -93.856 -11.930 10.508 1.00 92.71 200 ALA C CA 1
ATOM 5727 C C . ALA B 1 200 ? -94.517 -13.068 9.722 1.00 92.79 200 ALA C C 1
ATOM 5728 O O . ALA B 1 200 ? -94.891 -12.845 8.553 1.00 97.49 200 ALA C O 1
ATOM 5730 N N . VAL B 1 201 ? -94.671 -14.230 10.363 1.00 87.98 201 VAL C N 1
ATOM 5731 C CA . VAL B 1 201 ? -95.369 -15.422 9.794 1.00 84.28 201 VAL C CA 1
ATOM 5732 C C . VAL B 1 201 ? -96.715 -14.974 9.219 1.00 81.43 201 VAL C C 1
ATOM 5733 O O . VAL B 1 201 ? -96.992 -15.296 8.048 1.00 82.96 201 VAL C O 1
ATOM 5737 N N . GLU B 1 202 ? -97.518 -14.264 10.016 1.00 78.34 202 GLU C N 1
ATOM 5738 C CA . GLU B 1 202 ? -98.882 -13.832 9.601 1.00 76.59 202 GLU C CA 1
ATOM 5739 C C . GLU B 1 202 ? -98.774 -12.973 8.334 1.00 79.64 202 GLU C C 1
ATOM 5740 O O . GLU B 1 202 ? -99.487 -13.275 7.357 1.00 76.98 202 GLU C O 1
ATOM 5746 N N . ALA B 1 203 ? -97.898 -11.961 8.354 1.00 82.11 203 ALA C N 1
ATOM 5747 C CA . ALA B 1 203 ? -97.646 -11.031 7.223 1.00 81.88 203 ALA C CA 1
ATOM 5748 C C . ALA B 1 203 ? -97.364 -11.837 5.954 1.00 77.40 203 ALA C C 1
ATOM 5749 O O . ALA B 1 203 ? -97.939 -11.498 4.909 1.00 75.49 203 ALA C O 1
ATOM 5751 N N . SER B 1 204 ? -96.533 -12.876 6.073 1.00 80.00 204 SER C N 1
ATOM 5752 C CA . SER B 1 204 ? -96.075 -13.754 4.957 1.00 87.38 204 SER C CA 1
ATOM 5753 C C . SER B 1 204 ? -97.271 -14.288 4.163 1.00 90.76 204 SER C C 1
ATOM 5754 O O . SER B 1 204 ? -97.118 -14.514 2.944 1.00 90.24 204 SER C O 1
ATOM 5757 N N . HIS B 1 205 ? -98.403 -14.512 4.838 1.00 91.33 205 HIS C N 1
ATOM 5758 C CA . HIS B 1 205 ? -99.666 -14.991 4.209 1.00 90.26 205 HIS C CA 1
ATOM 5759 C C . HIS B 1 205 ? -100.018 -14.109 3.004 1.00 86.30 205 HIS C C 1
ATOM 5760 O O . HIS B 1 205 ? -100.483 -14.658 1.994 1.00 81.62 205 HIS C O 1
ATOM 5767 N N . LEU B 1 206 ? -99.784 -12.800 3.112 1.00 87.58 206 LEU C N 1
ATOM 5768 C CA . LEU B 1 206 ? -100.242 -11.789 2.120 1.00 89.66 206 LEU C CA 1
ATOM 5769 C C . LEU B 1 206 ? -99.056 -11.036 1.515 1.00 94.21 206 LEU C C 1
ATOM 5770 O O . LEU B 1 206 ? -98.986 -10.966 0.280 1.00 105.92 206 LEU C O 1
ATOM 5775 N N . ALA B 1 207 ? -98.180 -10.479 2.354 1.00 97.70 207 ALA C N 1
ATOM 5776 C CA . ALA B 1 207 ? -97.116 -9.517 1.963 1.00 96.83 207 ALA C CA 1
ATOM 5777 C C . ALA B 1 207 ? -96.252 -10.087 0.830 1.00 90.85 207 ALA C C 1
ATOM 5778 O O . ALA B 1 207 ? -96.037 -11.310 0.810 1.00 84.14 207 ALA C O 1
ATOM 5780 N N . LYS B 1 208 ? -95.778 -9.216 -0.068 1.00 92.41 208 LYS C N 1
ATOM 5781 C CA . LYS B 1 208 ? -94.922 -9.578 -1.234 1.00 96.65 208 LYS C CA 1
ATOM 5782 C C . LYS B 1 208 ? -93.604 -10.185 -0.741 1.00 93.73 208 LYS C C 1
ATOM 5783 O O . LYS B 1 208 ? -93.131 -11.153 -1.366 1.00 94.54 208 LYS C O 1
ATOM 5789 N N . LYS B 1 209 ? -93.029 -9.604 0.314 1.00 90.76 209 LYS C N 1
ATOM 5790 C CA . LYS B 1 209 ? -91.773 -10.074 0.961 1.00 93.83 209 LYS C CA 1
ATOM 5791 C C . LYS B 1 209 ? -91.868 -9.810 2.463 1.00 92.88 209 LYS C C 1
ATOM 5792 O O . LYS B 1 209 ? -92.451 -8.775 2.841 1.00 91.76 209 LYS C O 1
ATOM 5798 N N . VAL B 1 210 ? -91.319 -10.709 3.280 1.00 93.82 210 VAL C N 1
ATOM 5799 C CA . VAL B 1 210 ? -91.246 -10.515 4.759 1.00 97.07 210 VAL C CA 1
ATOM 5800 C C . VAL B 1 210 ? -89.837 -10.865 5.241 1.00 99.28 210 VAL C C 1
ATOM 5801 O O . VAL B 1 210 ? -89.338 -11.955 4.887 1.00 99.34 210 VAL C O 1
ATOM 5805 N N . PHE B 1 211 ? -89.244 -9.960 6.026 1.00 98.08 211 PHE C N 1
ATOM 5806 C CA . PHE B 1 211 ? -87.942 -10.149 6.721 1.00 93.83 211 PHE C CA 1
ATOM 5807 C C . PHE B 1 211 ? -88.169 -10.053 8.232 1.00 90.68 211 PHE C C 1
ATOM 5808 O O . PHE B 1 211 ? -88.855 -9.116 8.695 1.00 87.62 211 PHE C O 1
ATOM 5816 N N . LEU B 1 212 ? -87.624 -11.023 8.965 1.00 87.46 212 LEU C N 1
ATOM 5817 C CA . LEU B 1 212 ? -87.660 -11.074 10.449 1.00 87.58 212 LEU C CA 1
ATOM 5818 C C . LEU B 1 212 ? -86.245 -10.808 10.964 1.00 91.15 212 LEU C C 1
ATOM 5819 O O . LEU B 1 212 ? -85.422 -11.747 10.926 1.00 88.20 212 LEU C O 1
ATOM 5824 N N . SER B 1 213 ? -85.973 -9.570 11.389 1.00 97.50 213 SER C N 1
ATOM 5825 C CA . SER B 1 213 ? -84.628 -9.126 11.846 1.00 98.34 213 SER C CA 1
ATOM 5826 C C . SER B 1 213 ? -84.451 -9.460 13.327 1.00 94.62 213 SER C C 1
ATOM 5827 O O . SER B 1 213 ? -85.040 -8.751 14.171 1.00 89.11 213 SER C O 1
ATOM 5830 N N . THR B 1 214 ? -83.668 -10.503 13.613 1.00 96.35 214 THR C N 1
ATOM 5831 C CA . THR B 1 214 ? -83.267 -10.888 14.993 1.00 101.51 214 THR C CA 1
ATOM 5832 C C . THR B 1 214 ? -82.083 -10.004 15.405 1.00 107.07 214 THR C C 1
ATOM 5833 O O . THR B 1 214 ? -81.769 -9.059 14.655 1.00 109.69 214 THR C O 1
ATOM 5837 N N . THR B 1 215 ? -81.471 -10.294 16.557 1.00 109.51 215 THR C N 1
ATOM 5838 C CA . THR B 1 215 ? -80.263 -9.589 17.081 1.00 104.63 215 THR C CA 1
ATOM 5839 C C . THR B 1 215 ? -79.315 -10.625 17.700 1.00 104.33 215 THR C C 1
ATOM 5840 O O . THR B 1 215 ? -78.137 -10.665 17.295 1.00 95.11 215 THR C O 1
ATOM 5844 N N . GLY B 1 216 ? -79.826 -11.430 18.635 1.00 111.61 216 GLY C N 1
ATOM 5845 C CA . GLY B 1 216 ? -79.109 -12.579 19.221 1.00 113.50 216 GLY C CA 1
ATOM 5846 C C . GLY B 1 216 ? -79.459 -13.875 18.513 1.00 114.20 216 GLY C C 1
ATOM 5847 O O . GLY B 1 216 ? -78.673 -14.828 18.621 1.00 111.93 216 GLY C O 1
ATOM 5848 N N . GLY B 1 217 ? -80.579 -13.898 17.784 1.00 115.26 217 GLY C N 1
ATOM 5849 C CA . GLY B 1 217 ? -81.226 -15.145 17.331 1.00 110.59 217 GLY C CA 1
ATOM 5850 C C . GLY B 1 217 ? -81.960 -15.793 18.489 1.00 106.08 217 GLY C C 1
ATOM 5851 O O . GLY B 1 217 ? -81.933 -15.213 19.596 1.00 97.01 217 GLY C O 1
ATOM 5852 N N . ALA B 1 218 ? -82.597 -16.941 18.250 1.00 108.87 218 ALA C N 1
ATOM 5853 C CA . ALA B 1 218 ? -83.456 -17.632 19.243 1.00 111.65 218 ALA C CA 1
ATOM 5854 C C . ALA B 1 218 ? -83.627 -19.107 18.883 1.00 110.86 218 ALA C C 1
ATOM 5855 O O . ALA B 1 218 ? -83.522 -19.447 17.690 1.00 117.47 218 ALA C O 1
ATOM 5857 N N . TRP B 1 219 ? -83.896 -19.938 19.892 1.00 110.44 219 TRP C N 1
ATOM 5858 C CA . TRP B 1 219 ? -84.401 -21.326 19.709 1.00 114.86 219 TRP C CA 1
ATOM 5859 C C . TRP B 1 219 ? -85.913 -21.272 19.464 1.00 105.70 219 TRP C C 1
ATOM 5860 O O . TRP B 1 219 ? -86.588 -20.426 20.086 1.00 97.97 219 TRP C O 1
ATOM 5871 N N . VAL B 1 220 ? -86.405 -22.144 18.583 1.00 99.62 220 VAL C N 1
ATOM 5872 C CA . VAL B 1 220 ? -87.815 -22.155 18.087 1.00 94.62 220 VAL C CA 1
ATOM 5873 C C . VAL B 1 220 ? -88.344 -23.584 18.217 1.00 92.01 220 VAL C C 1
ATOM 5874 O O . VAL B 1 220 ? -87.652 -24.512 17.756 1.00 92.04 220 VAL C O 1
ATOM 5878 N N . MET B 1 221 ? -89.519 -23.740 18.828 1.00 92.21 221 MET C N 1
ATOM 5879 C CA . MET B 1 221 ? -90.185 -25.059 19.006 1.00 95.26 221 MET C CA 1
ATOM 5880 C C . MET B 1 221 ? -91.683 -24.927 18.731 1.00 93.87 221 MET C C 1
ATOM 5881 O O . MET B 1 221 ? -92.241 -23.825 18.924 1.00 94.56 221 MET C O 1
ATOM 5886 N N . SER B 1 222 ? -92.289 -26.038 18.311 1.00 91.49 222 SER C N 1
ATOM 5887 C CA . SER B 1 222 ? -93.727 -26.146 17.955 1.00 88.92 222 SER C CA 1
ATOM 5888 C C . SER B 1 222 ? -94.542 -26.437 19.212 1.00 84.36 222 SER C C 1
ATOM 5889 O O . SER B 1 222 ? -93.990 -27.050 20.137 1.00 79.87 222 SER C O 1
ATOM 5892 N N . ARG B 1 223 ? -95.805 -26.005 19.214 1.00 88.27 223 ARG C N 1
ATOM 5893 C CA . ARG B 1 223 ? -96.854 -26.476 20.163 1.00 87.15 223 ARG C CA 1
ATOM 5894 C C . ARG B 1 223 ? -97.014 -27.990 20.005 1.00 85.76 223 ARG C C 1
ATOM 5895 O O . ARG B 1 223 ? -97.204 -28.674 21.020 1.00 82.60 223 ARG C O 1
ATOM 5903 N N . VAL B 1 224 ? -96.933 -28.465 18.759 1.00 90.16 224 VAL C N 1
ATOM 5904 C CA . VAL B 1 224 ? -97.108 -29.896 18.362 1.00 93.74 224 VAL C CA 1
ATOM 5905 C C . VAL B 1 224 ? -96.150 -30.760 19.194 1.00 98.19 224 VAL C C 1
ATOM 5906 O O . VAL B 1 224 ? -96.632 -31.708 19.843 1.00 102.41 224 VAL C O 1
ATOM 5910 N N . PHE B 1 225 ? -94.855 -30.434 19.180 1.00 101.31 225 PHE C N 1
ATOM 5911 C CA . PHE B 1 225 ? -93.786 -31.108 19.973 1.00 104.73 225 PHE C CA 1
ATOM 5912 C C . PHE B 1 225 ? -93.907 -32.640 19.849 1.00 103.33 225 PHE C C 1
ATOM 5913 O O . PHE B 1 225 ? -94.301 -33.127 18.771 1.00 103.89 225 PHE C O 1
ATOM 5921 N N . ASP B 1 226 ? -93.567 -33.378 20.912 1.00 102.18 226 ASP C N 1
ATOM 5922 C CA . ASP B 1 226 ? -93.334 -34.848 20.870 1.00 106.26 226 ASP C CA 1
ATOM 5923 C C . ASP B 1 226 ? -94.667 -35.589 20.730 1.00 103.45 226 ASP C C 1
ATOM 5924 O O . ASP B 1 226 ? -95.452 -35.583 21.696 1.00 100.84 226 ASP C O 1
ATOM 5929 N N . SER B 1 227 ? -94.893 -36.202 19.565 1.00 102.29 227 SER C N 1
ATOM 5930 C CA . SER B 1 227 ? -96.005 -37.155 19.292 1.00 102.76 227 SER C CA 1
ATOM 5931 C C . SER B 1 227 ? -97.361 -36.434 19.315 1.00 101.83 227 SER C C 1
ATOM 5932 O O . SER B 1 227 ? -98.388 -37.096 19.584 1.00 100.68 227 SER C O 1
ATOM 5935 N N . GLY B 1 228 ? -97.368 -35.135 19.001 1.00 103.23 228 GLY C N 1
ATOM 5936 C CA . GLY B 1 228 ? -98.585 -34.293 19.010 1.00 102.21 228 GLY C CA 1
ATOM 5937 C C . GLY B 1 228 ? -99.090 -34.057 20.424 1.00 99.26 228 GLY C C 1
ATOM 5938 O O . GLY B 1 228 ? -100.323 -33.935 20.624 1.00 100.13 228 GLY C O 1
ATOM 5939 N N . TYR B 1 229 ? -98.157 -34.015 21.376 1.00 93.78 229 TYR C N 1
ATOM 5940 C CA . TYR B 1 229 ? -98.413 -33.653 22.792 1.00 88.48 229 TYR C CA 1
ATOM 5941 C C . TYR B 1 229 ? -98.035 -32.195 22.989 1.00 82.03 229 TYR C C 1
ATOM 5942 O O . TYR B 1 229 ? -96.942 -31.783 22.605 1.00 78.16 229 TYR C O 1
ATOM 5951 N N . PRO B 1 230 ? -98.924 -31.374 23.586 1.00 77.88 230 PRO C N 1
ATOM 5952 C CA . PRO B 1 230 ? -98.560 -30.008 23.951 1.00 79.45 230 PRO C CA 1
ATOM 5953 C C . PRO B 1 230 ? -97.192 -30.031 24.644 1.00 82.68 230 PRO C C 1
ATOM 5954 O O . PRO B 1 230 ? -97.032 -30.791 25.580 1.00 85.30 230 PRO C O 1
ATOM 5958 N N . TRP B 1 231 ? -96.243 -29.242 24.135 1.00 85.88 231 TRP C N 1
ATOM 5959 C CA . TRP B 1 231 ? -94.822 -29.236 24.584 1.00 90.54 231 TRP C CA 1
ATOM 5960 C C . TRP B 1 231 ? -94.744 -29.184 26.117 1.00 94.48 231 TRP C C 1
ATOM 5961 O O . TRP B 1 231 ? -93.958 -29.965 26.690 1.00 104.40 231 TRP C O 1
ATOM 5972 N N . ASP B 1 232 ? -95.537 -28.312 26.749 1.00 92.90 232 ASP C N 1
ATOM 5973 C CA . ASP B 1 232 ? -95.488 -28.052 28.218 1.00 90.90 232 ASP C CA 1
ATOM 5974 C C . ASP B 1 232 ? -95.915 -29.314 28.991 1.00 94.88 232 ASP C C 1
ATOM 5975 O O . ASP B 1 232 ? -95.328 -29.562 30.066 1.00 103.43 232 ASP C O 1
ATOM 5980 N N . MET B 1 233 ? -96.861 -30.101 28.459 1.00 92.76 233 MET C N 1
ATOM 5981 C CA . MET B 1 233 ? -97.351 -31.362 29.097 1.00 90.03 233 MET C CA 1
ATOM 5982 C C . MET B 1 233 ? -96.273 -32.458 29.019 1.00 89.42 233 MET C C 1
ATOM 5983 O O . MET B 1 233 ? -96.464 -33.539 29.617 1.00 90.89 233 MET C O 1
ATOM 5988 N N . VAL B 1 234 ? -95.185 -32.194 28.299 1.00 88.68 234 VAL C N 1
ATOM 5989 C CA . VAL B 1 234 ? -94.008 -33.107 28.190 1.00 93.06 234 VAL C CA 1
ATOM 5990 C C . VAL B 1 234 ? -92.829 -32.492 28.946 1.00 93.05 234 VAL C C 1
ATOM 5991 O O . VAL B 1 234 ? -92.163 -33.220 29.700 1.00 92.38 234 VAL C O 1
ATOM 5995 N N . PHE B 1 235 ? -92.594 -31.197 28.726 1.00 98.18 235 PHE C N 1
ATOM 5996 C CA . PHE B 1 235 ? -91.405 -30.441 29.204 1.00 101.20 235 PHE C CA 1
ATOM 5997 C C . PHE B 1 235 ? -91.563 -30.073 30.686 1.00 101.83 235 PHE C C 1
ATOM 5998 O O . PHE B 1 235 ? -90.686 -30.453 31.488 1.00 94.62 235 PHE C O 1
ATOM 6006 N N . THR B 1 236 ? -92.629 -29.342 31.029 1.00 105.30 236 THR C N 1
ATOM 6007 C CA . THR B 1 236 ? -92.906 -28.840 32.408 1.00 108.70 236 THR C CA 1
ATOM 6008 C C . THR B 1 236 ? -93.630 -29.942 33.196 1.00 121.35 236 THR C C 1
ATOM 6009 O O . THR B 1 236 ? -94.861 -29.821 33.428 1.00 110.87 236 THR C O 1
ATOM 6013 N N . THR B 1 237 ? -92.868 -30.978 33.571 1.00 141.46 237 THR C N 1
ATOM 6014 C CA . THR B 1 237 ? -93.271 -32.118 34.448 1.00 148.71 237 THR C CA 1
ATOM 6015 C C . THR B 1 237 ? -92.248 -32.253 35.587 1.00 156.73 237 THR C C 1
ATOM 6016 O O . THR B 1 237 ? -91.044 -32.047 35.320 1.00 154.57 237 THR C O 1
ATOM 6020 N N . ARG B 1 238 ? -92.707 -32.590 36.799 1.00 158.45 238 ARG C N 1
ATOM 6021 C CA . ARG B 1 238 ? -91.865 -32.645 38.031 1.00 154.73 238 ARG C CA 1
ATOM 6022 C C . ARG B 1 238 ? -90.561 -33.408 37.758 1.00 157.66 238 ARG C C 1
ATOM 6023 O O . ARG B 1 238 ? -89.493 -32.859 38.089 1.00 155.88 238 ARG C O 1
ATOM 6031 N N . PHE B 1 239 ? -90.654 -34.615 37.181 1.00 160.34 239 PHE C N 1
ATOM 6032 C CA . PHE B 1 239 ? -89.508 -35.540 36.927 1.00 156.86 239 PHE C CA 1
ATOM 6033 C C . PHE B 1 239 ? -88.441 -34.840 36.081 1.00 158.34 239 PHE C C 1
ATOM 6034 O O . PHE B 1 239 ? -87.276 -34.789 36.516 1.00 154.72 239 PHE C O 1
ATOM 6042 N N . GLN B 1 240 ? -88.833 -34.343 34.903 1.00 159.97 240 GLN C N 1
ATOM 6043 C CA . GLN B 1 240 ? -87.934 -33.597 33.977 1.00 160.76 240 GLN C CA 1
ATOM 6044 C C . GLN B 1 240 ? -87.318 -32.410 34.729 1.00 172.29 240 GLN C C 1
ATOM 6045 O O . GLN B 1 240 ? -86.074 -32.301 34.744 1.00 178.76 240 GLN C O 1
ATOM 6051 N N . ASN B 1 241 ? -88.161 -31.581 35.354 1.00 175.95 241 ASN C N 1
ATOM 6052 C CA . ASN B 1 241 ? -87.740 -30.354 36.093 1.00 169.82 241 ASN C CA 1
ATOM 6053 C C . ASN B 1 241 ? -86.703 -30.733 37.159 1.00 165.11 241 ASN C C 1
ATOM 6054 O O . ASN B 1 241 ? -85.778 -29.928 37.402 1.00 154.33 241 ASN C O 1
ATOM 6059 N N . MET B 1 242 ? -86.856 -31.919 37.758 1.00 163.03 242 MET C N 1
ATOM 6060 C CA . MET B 1 242 ? -85.863 -32.525 38.690 1.00 157.87 242 MET C CA 1
ATOM 6061 C C . MET B 1 242 ? -84.536 -32.708 37.937 1.00 152.29 242 MET C C 1
ATOM 6062 O O . MET B 1 242 ? -83.530 -32.113 38.372 1.00 144.46 242 MET C O 1
ATOM 6067 N N . LEU B 1 243 ? -84.561 -33.459 36.827 1.00 149.31 243 LEU C N 1
ATOM 6068 C CA . LEU B 1 243 ? -83.359 -33.799 36.003 1.00 147.73 243 LEU C CA 1
ATOM 6069 C C . LEU B 1 243 ? -82.594 -32.519 35.656 1.00 149.51 243 LEU C C 1
ATOM 6070 O O . LEU B 1 243 ? -81.428 -32.411 36.061 1.00 144.84 243 LEU C O 1
ATOM 6075 N N . ARG B 1 244 ? -83.244 -31.595 34.941 1.00 162.87 244 ARG C N 1
ATOM 6076 C CA . ARG B 1 244 ? -82.635 -30.324 34.449 1.00 177.15 244 ARG C CA 1
ATOM 6077 C C . ARG B 1 244 ? -81.917 -29.605 35.600 1.00 179.68 244 ARG C C 1
ATOM 6078 O O . ARG B 1 244 ? -80.742 -29.220 35.419 1.00 185.56 244 ARG C O 1
ATOM 6086 N N . ASN B 1 245 ? -82.603 -29.442 36.736 1.00 171.29 245 ASN C N 1
ATOM 6087 C CA . ASN B 1 245 ? -82.164 -28.566 37.860 1.00 162.24 245 ASN C CA 1
ATOM 6088 C C . ASN B 1 245 ? -81.036 -29.237 38.652 1.00 162.42 245 ASN C C 1
ATOM 6089 O O . ASN B 1 245 ? -80.221 -28.502 39.250 1.00 154.49 245 ASN C O 1
ATOM 6094 N N . SER B 1 246 ? -80.994 -30.572 38.652 1.00 164.36 246 SER C N 1
ATOM 6095 C CA . SER B 1 246 ? -79.902 -31.387 39.252 1.00 157.73 246 SER C CA 1
ATOM 6096 C C . SER B 1 246 ? -78.993 -31.917 38.136 1.00 153.08 246 SER C C 1
ATOM 6097 O O . SER B 1 246 ? -78.911 -33.151 37.974 1.00 156.64 246 SER C O 1
ATOM 6100 N N . LEU B 1 247 ? -78.342 -31.009 37.396 1.00 145.20 247 LEU C N 1
ATOM 6101 C CA . LEU B 1 247 ? -77.538 -31.335 36.179 1.00 143.04 247 LEU C CA 1
ATOM 6102 C C . LEU B 1 247 ? -76.844 -30.072 35.672 1.00 146.07 247 LEU C C 1
ATOM 6103 O O . LEU B 1 247 ? -77.507 -29.056 35.473 1.00 146.31 247 LEU C O 1
ATOM 6108 N N . PRO B 1 248 ? -75.509 -30.098 35.421 1.00 148.92 248 PRO C N 1
ATOM 6109 C CA . PRO B 1 248 ? -74.736 -28.878 35.156 1.00 153.79 248 PRO C CA 1
ATOM 6110 C C . PRO B 1 248 ? -75.187 -28.071 33.927 1.00 162.15 248 PRO C C 1
ATOM 6111 O O . PRO B 1 248 ? -75.442 -28.673 32.897 1.00 164.85 248 PRO C O 1
ATOM 6115 N N . THR B 1 249 ? -75.246 -26.738 34.072 1.00 167.93 249 THR C N 1
ATOM 6116 C CA . THR B 1 249 ? -75.745 -25.771 33.047 1.00 166.81 249 THR C CA 1
ATOM 6117 C C . THR B 1 249 ? -75.141 -26.115 31.685 1.00 169.90 249 THR C C 1
ATOM 6118 O O . THR B 1 249 ? -75.882 -26.369 30.738 1.00 175.58 249 THR C O 1
ATOM 6122 N N . PRO B 1 250 ? -73.794 -26.152 31.533 1.00 169.99 250 PRO C N 1
ATOM 6123 C CA . PRO B 1 250 ? -73.174 -26.488 30.249 1.00 165.88 250 PRO C CA 1
ATOM 6124 C C . PRO B 1 250 ? -73.775 -27.706 29.528 1.00 155.25 250 PRO C C 1
ATOM 6125 O O . PRO B 1 250 ? -73.879 -27.640 28.316 1.00 154.37 250 PRO C O 1
ATOM 6129 N N . ILE B 1 251 ? -74.150 -28.766 30.257 1.00 142.55 251 ILE C N 1
ATOM 6130 C CA . ILE B 1 251 ? -74.783 -29.980 29.648 1.00 136.68 251 ILE C CA 1
ATOM 6131 C C . ILE B 1 251 ? -76.201 -29.616 29.193 1.00 140.23 251 ILE C C 1
ATOM 6132 O O . ILE B 1 251 ? -76.421 -29.570 27.973 1.00 156.87 251 ILE C O 1
ATOM 6137 N N . VAL B 1 252 ? -77.115 -29.372 30.138 1.00 138.92 252 VAL C N 1
ATOM 6138 C CA . VAL B 1 252 ? -78.575 -29.168 29.863 1.00 141.25 252 VAL C CA 1
ATOM 6139 C C . VAL B 1 252 ? -78.757 -28.205 28.679 1.00 148.82 252 VAL C C 1
ATOM 6140 O O . VAL B 1 252 ? -79.629 -28.491 27.834 1.00 159.86 252 VAL C O 1
ATOM 6144 N N . THR B 1 253 ? -77.974 -27.119 28.618 1.00 146.55 253 THR C N 1
ATOM 6145 C CA . THR B 1 253 ? -78.027 -26.100 27.526 1.00 134.84 253 THR C CA 1
ATOM 6146 C C . THR B 1 253 ? -77.654 -26.761 26.192 1.00 128.98 253 THR C C 1
ATOM 6147 O O . THR B 1 253 ? -78.435 -26.610 25.234 1.00 127.60 253 THR C O 1
ATOM 6151 N N . TRP B 1 254 ? -76.520 -27.471 26.145 1.00 128.57 254 TRP C N 1
ATOM 6152 C CA . TRP B 1 254 ? -76.093 -28.301 24.979 1.00 130.91 254 TRP C CA 1
ATOM 6153 C C . TRP B 1 254 ? -77.169 -29.355 24.682 1.00 135.07 254 TRP C C 1
ATOM 6154 O O . TRP B 1 254 ? -77.465 -29.589 23.492 1.00 140.63 254 TRP C O 1
ATOM 6165 N N . LEU B 1 255 ? -77.719 -29.961 25.738 1.00 138.02 255 LEU C N 1
ATOM 6166 C CA . LEU B 1 255 ? -78.737 -31.046 25.668 1.00 137.29 255 LEU C CA 1
ATOM 6167 C C . LEU B 1 255 ? -80.021 -30.511 25.022 1.00 139.04 255 LEU C C 1
ATOM 6168 O O . LEU B 1 255 ? -80.688 -31.290 24.315 1.00 142.29 255 LEU C O 1
ATOM 6173 N N . MET B 1 256 ? -80.336 -29.230 25.254 1.00 140.83 256 MET C N 1
ATOM 6174 C CA . MET B 1 256 ? -81.547 -28.540 24.718 1.00 140.89 256 MET C CA 1
ATOM 6175 C C . MET B 1 256 ? -81.367 -28.291 23.215 1.00 134.12 256 MET C C 1
ATOM 6176 O O . MET B 1 256 ? -82.287 -28.628 22.442 1.00 127.08 256 MET C O 1
ATOM 6181 N N . ALA B 1 257 ? -80.221 -27.715 22.835 1.00 129.59 257 ALA C N 1
ATOM 6182 C CA . ALA B 1 257 ? -79.817 -27.450 21.431 1.00 123.97 257 ALA C CA 1
ATOM 6183 C C . ALA B 1 257 ? -80.083 -28.693 20.574 1.00 124.48 257 ALA C C 1
ATOM 6184 O O . ALA B 1 257 ? -80.686 -28.537 19.501 1.00 134.60 257 ALA C O 1
ATOM 6186 N N . ARG B 1 258 ? -79.661 -29.873 21.043 1.00 125.03 258 ARG C N 1
ATOM 6187 C CA . ARG B 1 258 ? -79.980 -31.186 20.408 1.00 129.77 258 ARG C CA 1
ATOM 6188 C C . ARG B 1 258 ? -81.494 -31.291 20.181 1.00 132.88 258 ARG C C 1
ATOM 6189 O O . ARG B 1 258 ? -81.905 -31.473 19.022 1.00 142.57 258 ARG C O 1
ATOM 6197 N N . LYS B 1 259 ? -82.284 -31.163 21.250 1.00 134.52 259 LYS C N 1
ATOM 6198 C CA . LYS B 1 259 ? -83.759 -31.383 21.233 1.00 139.26 259 LYS C CA 1
ATOM 6199 C C . LYS B 1 259 ? -84.473 -30.251 20.476 1.00 132.37 259 LYS C C 1
ATOM 6200 O O . LYS B 1 259 ? -85.639 -30.462 20.099 1.00 139.60 259 LYS C O 1
ATOM 6206 N N . MET B 1 260 ? -83.814 -29.105 20.264 1.00 125.36 260 MET C N 1
ATOM 6207 C CA . MET B 1 260 ? -84.370 -27.944 19.501 1.00 118.63 260 MET C CA 1
ATOM 6208 C C . MET B 1 260 ? -84.056 -28.089 18.007 1.00 108.31 260 MET C C 1
ATOM 6209 O O . MET B 1 260 ? -84.926 -27.734 17.187 1.00 90.62 260 MET C O 1
ATOM 6214 N N . ASN B 1 261 ? -82.846 -28.567 17.690 1.00 110.40 261 ASN C N 1
ATOM 6215 C CA . ASN B 1 261 ? -82.317 -28.749 16.307 1.00 110.25 261 ASN C CA 1
ATOM 6216 C C . ASN B 1 261 ? -82.939 -29.992 15.657 1.00 113.47 261 ASN C C 1
ATOM 6217 O O . ASN B 1 261 ? -83.050 -30.012 14.419 1.00 128.84 261 ASN C O 1
ATOM 6222 N N . SER B 1 262 ? -83.316 -30.990 16.460 1.00 111.98 262 SER C N 1
ATOM 6223 C CA . SER B 1 262 ? -83.948 -32.264 16.010 1.00 109.35 262 SER C CA 1
ATOM 6224 C C . SER B 1 262 ? -85.182 -31.992 15.135 1.00 103.54 262 SER C C 1
ATOM 6225 O O . SER B 1 262 ? -85.560 -32.897 14.360 1.00 98.50 262 SER C O 1
ATOM 6228 N N . TRP B 1 263 ? -85.795 -30.808 15.268 1.00 98.86 263 TRP C N 1
ATOM 6229 C CA . TRP B 1 263 ? -86.899 -30.341 14.382 1.00 95.66 263 TRP C CA 1
ATOM 6230 C C . TRP B 1 263 ? -86.304 -29.871 13.054 1.00 94.31 263 TRP C C 1
ATOM 6231 O O . TRP B 1 263 ? -86.699 -30.421 12.001 1.00 90.88 263 TRP C O 1
ATOM 6242 N N . PHE B 1 264 ? -85.387 -28.899 13.123 1.00 96.49 264 PHE C N 1
ATOM 6243 C CA . PHE B 1 264 ? -84.661 -28.322 11.956 1.00 93.40 264 PHE C CA 1
ATOM 6244 C C . PHE B 1 264 ? -83.350 -27.654 12.397 1.00 88.14 264 PHE C C 1
ATOM 6245 O O . PHE B 1 264 ? -83.350 -26.911 13.401 1.00 81.77 264 PHE C O 1
ATOM 6253 N N . ASN B 1 265 ? -82.273 -27.897 11.641 1.00 87.38 265 ASN C N 1
ATOM 6254 C CA . ASN B 1 265 ? -80.921 -27.324 11.885 1.00 88.06 265 ASN C CA 1
ATOM 6255 C C . ASN B 1 265 ? -81.056 -25.798 11.937 1.00 86.29 265 ASN C C 1
ATOM 6256 O O . ASN B 1 265 ? -81.133 -25.169 10.866 1.00 85.43 265 ASN C O 1
ATOM 6261 N N . HIS B 1 266 ? -81.100 -25.244 13.150 1.00 86.90 266 HIS C N 1
ATOM 6262 C CA . HIS B 1 266 ? -81.239 -23.785 13.418 1.00 89.66 266 HIS C CA 1
ATOM 6263 C C . HIS B 1 266 ? -80.119 -23.006 12.721 1.00 93.91 266 HIS C C 1
ATOM 6264 O O . HIS B 1 266 ? -80.379 -21.850 12.324 1.00 92.60 266 HIS C O 1
ATOM 6271 N N . ALA B 1 267 ? -78.930 -23.613 12.600 1.00 98.39 267 ALA C N 1
ATOM 6272 C CA . ALA B 1 267 ? -77.724 -23.006 11.978 1.00 103.51 267 ALA C CA 1
ATOM 6273 C C . ALA B 1 267 ? -78.016 -22.684 10.508 1.00 107.62 267 ALA C C 1
ATOM 6274 O O . ALA B 1 267 ? -77.818 -21.522 10.109 1.00 116.20 267 ALA C O 1
ATOM 6276 N N . ASN B 1 268 ? -78.511 -23.676 9.764 1.00 105.48 268 ASN C N 1
ATOM 6277 C CA . ASN B 1 268 ? -78.847 -23.578 8.316 1.00 101.38 268 ASN C CA 1
ATOM 6278 C C . ASN B 1 268 ? -79.927 -22.512 8.081 1.00 99.56 268 ASN C C 1
ATOM 6279 O O . ASN B 1 268 ? -79.880 -21.861 7.026 1.00 112.65 268 ASN C O 1
ATOM 6284 N N . TYR B 1 269 ? -80.866 -22.354 9.018 1.00 92.96 269 TYR C N 1
ATOM 6285 C CA . TYR B 1 269 ? -82.032 -21.430 8.905 1.00 90.69 269 TYR C CA 1
ATOM 6286 C C . TYR B 1 269 ? -81.637 -20.023 9.367 1.00 98.46 269 TYR C C 1
ATOM 6287 O O . TYR B 1 269 ? -82.393 -19.062 9.096 1.00 96.87 269 TYR C O 1
ATOM 6296 N N . GLY B 1 270 ? -80.485 -19.918 10.038 1.00 105.98 270 GLY C N 1
ATOM 6297 C CA . GLY B 1 270 ? -79.898 -18.644 10.501 1.00 110.49 270 GLY C CA 1
ATOM 6298 C C . GLY B 1 270 ? -80.584 -18.138 11.755 1.00 116.08 270 GLY C C 1
ATOM 6299 O O . GLY B 1 270 ? -80.662 -16.911 11.936 1.00 116.00 270 GLY C O 1
ATOM 6300 N N . LEU B 1 271 ? -81.072 -19.058 12.588 1.00 126.75 271 LEU C N 1
ATOM 6301 C CA . LEU B 1 271 ? -81.758 -18.738 13.870 1.00 134.70 271 LEU C CA 1
ATOM 6302 C C . LEU B 1 271 ? -80.773 -18.878 15.033 1.00 145.72 271 LEU C C 1
ATOM 6303 O O . LEU B 1 271 ? -80.869 -18.065 15.973 1.00 157.80 271 LEU C O 1
ATOM 6308 N N . VAL B 1 272 ? -79.877 -19.870 14.960 1.00 148.17 272 VAL C N 1
ATOM 6309 C CA . VAL B 1 272 ? -78.841 -20.169 16.000 1.00 151.71 272 VAL C CA 1
ATOM 6310 C C . VAL B 1 272 ? -78.493 -18.895 16.765 1.00 153.77 272 VAL C C 1
ATOM 6311 O O . VAL B 1 272 ? -77.969 -17.946 16.182 1.00 151.58 272 VAL C O 1
ATOM 6315 N N . PRO B 1 273 ? -78.784 -18.829 18.088 1.00 150.68 273 PRO C N 1
ATOM 6316 C CA . PRO B 1 273 ? -78.210 -17.794 18.945 1.00 149.45 273 PRO C CA 1
ATOM 6317 C C . PRO B 1 273 ? -76.673 -17.845 18.949 1.00 157.34 273 PRO C C 1
ATOM 6318 O O . PRO B 1 273 ? -76.120 -18.917 19.145 1.00 161.20 273 PRO C O 1
ATOM 6322 N N . GLU B 1 274 ? -76.037 -16.694 18.703 1.00 163.53 274 GLU C N 1
ATOM 6323 C CA . GLU B 1 274 ? -74.555 -16.501 18.757 1.00 156.45 274 GLU C CA 1
ATOM 6324 C C . GLU B 1 274 ? -74.035 -16.953 20.131 1.00 155.81 274 GLU C C 1
ATOM 6325 O O . GLU B 1 274 ? -73.136 -17.821 20.177 1.00 148.94 274 GLU C O 1
ATOM 6331 N N . ASP B 1 275 ? -74.604 -16.388 21.200 1.00 157.95 275 ASP C N 1
ATOM 6332 C CA . ASP B 1 275 ? -74.265 -16.691 22.618 1.00 153.49 275 ASP C CA 1
ATOM 6333 C C . ASP B 1 275 ? -75.142 -17.865 23.072 1.00 151.24 275 ASP C C 1
ATOM 6334 O O . ASP B 1 275 ? -76.352 -17.647 23.288 1.00 146.14 275 ASP C O 1
ATOM 6339 N N . ARG B 1 276 ? -74.556 -19.065 23.167 1.00 148.71 276 ARG C N 1
ATOM 6340 C CA . ARG B 1 276 ? -75.190 -20.248 23.819 1.00 149.43 276 ARG C CA 1
ATOM 6341 C C . ARG B 1 276 ? -75.165 -19.986 25.335 1.00 163.95 276 ARG C C 1
ATOM 6342 O O . ARG B 1 276 ? -75.157 -18.798 25.708 1.00 172.46 276 ARG C O 1
ATOM 6350 N N . THR B 1 277 ? -75.224 -21.025 26.175 1.00 177.50 277 THR C N 1
ATOM 6351 C CA . THR B 1 277 ? -74.979 -20.976 27.654 1.00 184.53 277 THR C CA 1
ATOM 6352 C C . THR B 1 277 ? -75.761 -19.849 28.364 1.00 186.99 277 THR C C 1
ATOM 6353 O O . THR B 1 277 ? -75.571 -19.707 29.592 1.00 188.75 277 THR C O 1
ATOM 6357 N N . GLN B 1 278 ? -76.602 -19.090 27.646 1.00 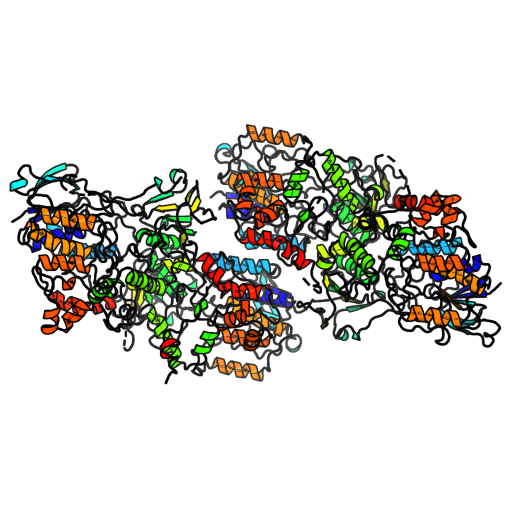182.69 278 GLN C N 1
ATOM 6358 C CA . GLN B 1 278 ? -77.430 -17.962 28.181 1.00 175.60 278 GLN C CA 1
ATOM 6359 C C . GLN B 1 278 ? -78.788 -18.016 27.466 1.00 178.22 278 GLN C C 1
ATOM 6360 O O . GLN B 1 278 ? -79.146 -17.041 26.771 1.00 186.84 278 GLN C O 1
ATOM 6366 N N . LEU B 1 279 ? -79.497 -19.140 27.633 1.00 172.19 279 LEU C N 1
ATOM 6367 C CA . LEU B 1 279 ? -80.735 -19.491 26.877 1.00 167.82 279 LEU C CA 1
ATOM 6368 C C . LEU B 1 279 ? -81.851 -18.493 27.218 1.00 161.44 279 LEU C C 1
ATOM 6369 O O . LEU B 1 279 ? -82.414 -18.573 28.329 1.00 158.80 279 LEU C O 1
ATOM 6374 N N . ARG B 1 280 ? -82.135 -17.576 26.287 1.00 154.19 280 ARG C N 1
ATOM 6375 C CA . ARG B 1 280 ? -83.289 -16.634 26.349 1.00 145.85 280 ARG C CA 1
ATOM 6376 C C . ARG B 1 280 ? -84.578 -17.425 26.092 1.00 140.66 280 ARG C C 1
ATOM 6377 O O . ARG B 1 280 ? -84.478 -18.530 25.517 1.00 135.98 280 ARG C O 1
ATOM 6385 N N . GLU B 1 281 ? -85.738 -16.877 26.475 1.00 134.46 281 GLU C N 1
ATOM 6386 C CA . GLU B 1 281 ? -87.050 -17.575 26.335 1.00 132.60 281 GLU C CA 1
ATOM 6387 C C . GLU B 1 281 ? -87.155 -18.135 24.916 1.00 140.06 281 GLU C C 1
ATOM 6388 O O . GLU B 1 281 ? -86.979 -17.395 23.950 1.00 146.80 281 GLU C O 1
ATOM 6394 N N . PRO B 1 282 ? -87.406 -19.456 24.740 1.00 146.09 282 PRO C N 1
ATOM 6395 C CA . PRO B 1 282 ? -87.537 -20.041 23.406 1.00 143.05 282 PRO C CA 1
ATOM 6396 C C . PRO B 1 282 ? -88.855 -19.620 22.737 1.00 138.46 282 PRO C C 1
ATOM 6397 O O . PRO B 1 282 ? -89.879 -19.606 23.409 1.00 135.45 282 PRO C O 1
ATOM 6401 N N . VAL B 1 283 ? -88.782 -19.277 21.446 1.00 128.96 283 VAL C N 1
ATOM 6402 C CA . VAL B 1 283 ? -89.939 -18.826 20.612 1.00 121.42 283 VAL C CA 1
ATOM 6403 C C . VAL B 1 283 ? -90.884 -20.011 20.400 1.00 107.74 283 VAL C C 1
ATOM 6404 O O . VAL B 1 283 ? -90.392 -21.137 20.215 1.00 103.26 283 VAL C O 1
ATOM 6408 N N . LEU B 1 284 ? -92.190 -19.748 20.396 1.00 99.90 284 LEU C N 1
ATOM 6409 C CA . LEU B 1 284 ? -93.234 -20.781 20.167 1.00 100.56 284 LEU C CA 1
ATOM 6410 C C . LEU B 1 284 ? -94.064 -20.410 18.941 1.00 99.70 284 LEU C C 1
ATOM 6411 O O . LEU B 1 284 ? -95.000 -19.590 19.066 1.00 107.65 284 LEU C O 1
ATOM 6416 N N . ASN B 1 285 ? -93.701 -21.010 17.807 1.00 91.58 285 ASN C N 1
ATOM 6417 C CA . ASN B 1 285 ? -94.379 -20.842 16.493 1.00 83.73 285 ASN C CA 1
ATOM 6418 C C . ASN B 1 285 ? -94.284 -22.174 15.744 1.00 81.06 285 ASN C C 1
ATOM 6419 O O . ASN B 1 285 ? -93.190 -22.771 15.741 1.00 76.44 285 ASN C O 1
ATOM 6424 N N . ASP B 1 286 ? -95.387 -22.622 15.145 1.00 81.23 286 ASP C N 1
ATOM 6425 C CA . ASP B 1 286 ? -95.463 -23.928 14.428 1.00 83.16 286 ASP C CA 1
ATOM 6426 C C . ASP B 1 286 ? -95.225 -23.741 12.929 1.00 81.75 286 ASP C C 1
ATOM 6427 O O . ASP B 1 286 ? -94.993 -24.760 12.246 1.00 79.74 286 ASP C O 1
ATOM 6432 N N . GLU B 1 287 ? -95.313 -22.497 12.447 1.00 82.16 287 GLU C N 1
ATOM 6433 C CA . GLU B 1 287 ? -95.295 -22.155 10.998 1.00 80.75 287 GLU C CA 1
ATOM 6434 C C . GLU B 1 287 ? -93.864 -21.799 10.561 1.00 74.51 287 GLU C C 1
ATOM 6435 O O . GLU B 1 287 ? -93.418 -22.329 9.520 1.00 74.66 287 GLU C O 1
ATOM 6441 N N . LEU B 1 288 ? -93.164 -20.975 11.345 1.00 66.42 288 LEU C N 1
ATOM 6442 C CA . LEU B 1 288 ? -91.925 -20.261 10.920 1.00 62.41 288 LEU C CA 1
ATOM 6443 C C . LEU B 1 288 ? -91.137 -21.104 9.922 1.00 62.44 288 LEU C C 1
ATOM 6444 O O . LEU B 1 288 ? -91.004 -20.714 8.767 1.00 68.04 288 LEU C O 1
ATOM 6449 N N . PRO B 1 289 ? -90.602 -22.287 10.295 1.00 63.75 289 PRO C N 1
ATOM 6450 C CA . PRO B 1 289 ? -89.698 -23.018 9.402 1.00 64.85 289 PRO C CA 1
ATOM 6451 C C . PRO B 1 289 ? -90.296 -23.247 8.006 1.00 64.02 289 PRO C C 1
ATOM 6452 O O . PRO B 1 289 ? -89.619 -22.995 7.027 1.00 65.82 289 PRO C O 1
ATOM 6456 N N . GLY B 1 290 ? -91.552 -23.695 7.959 1.00 64.21 290 GLY C N 1
ATOM 6457 C CA . GLY B 1 290 ? -92.358 -23.783 6.723 1.00 65.56 290 GLY C CA 1
ATOM 6458 C C . GLY B 1 290 ? -92.262 -22.516 5.881 1.00 64.79 290 GLY C C 1
ATOM 6459 O O . GLY B 1 290 ? -92.206 -22.635 4.645 1.00 64.39 290 GLY C O 1
ATOM 6460 N N . CYS B 1 291 ? -92.248 -21.345 6.524 1.00 62.53 291 CYS C N 1
ATOM 6461 C CA . CYS B 1 291 ? -92.095 -20.022 5.856 1.00 63.62 291 CYS C CA 1
ATOM 6462 C C . CYS B 1 291 ? -90.660 -19.842 5.355 1.00 69.08 291 CYS C C 1
ATOM 6463 O O . CYS B 1 291 ? -90.503 -19.341 4.223 1.00 79.93 291 CYS C O 1
ATOM 6466 N N . ILE B 1 292 ? -89.666 -20.211 6.172 1.00 68.41 292 ILE C N 1
ATOM 6467 C CA . ILE B 1 292 ? -88.216 -19.988 5.865 1.00 68.64 292 ILE C CA 1
ATOM 6468 C C . ILE B 1 292 ? -87.833 -20.849 4.660 1.00 62.66 292 ILE C C 1
ATOM 6469 O O . ILE B 1 292 ? -87.185 -20.324 3.732 1.00 64.22 292 ILE C O 1
ATOM 6474 N N . ILE B 1 293 ? -88.228 -22.117 4.678 1.00 58.09 293 ILE C N 1
ATOM 6475 C CA . ILE B 1 293 ? -87.844 -23.090 3.618 1.00 61.78 293 ILE C CA 1
ATOM 6476 C C . ILE B 1 293 ? -88.547 -22.722 2.306 1.00 65.56 293 ILE C C 1
ATOM 6477 O O . ILE B 1 293 ? -87.971 -23.036 1.239 1.00 74.19 293 ILE C O 1
ATOM 6482 N N . THR B 1 294 ? -89.723 -22.084 2.383 1.00 62.47 294 THR C N 1
ATOM 6483 C CA . THR B 1 294 ? -90.509 -21.604 1.205 1.00 63.81 294 THR C CA 1
ATOM 6484 C C . THR B 1 294 ? -90.218 -20.128 0.909 1.00 66.11 294 THR C C 1
ATOM 6485 O O . THR B 1 294 ? -90.776 -19.601 -0.080 1.00 65.42 294 THR C O 1
ATOM 6489 N N . GLY B 1 295 ? -89.392 -19.488 1.740 1.00 69.44 295 GLY C N 1
ATOM 6490 C CA . GLY B 1 295 ? -88.869 -18.125 1.508 1.00 73.12 295 GLY C CA 1
ATOM 6491 C C . GLY B 1 295 ? -89.942 -17.048 1.601 1.00 75.68 295 GLY C C 1
ATOM 6492 O O . GLY B 1 295 ? -89.720 -15.947 1.051 1.00 78.58 295 GLY C O 1
ATOM 6493 N N . LYS B 1 296 ? -91.057 -17.331 2.279 1.00 76.42 296 LYS C N 1
ATOM 6494 C CA . LYS B 1 296 ? -92.148 -16.341 2.512 1.00 79.37 296 LYS C CA 1
ATOM 6495 C C . LYS B 1 296 ? -91.736 -15.422 3.670 1.00 82.68 296 LYS C C 1
ATOM 6496 O O . LYS B 1 296 ? -92.100 -14.223 3.631 1.00 79.84 296 LYS C O 1
ATOM 6502 N N . VAL B 1 297 ? -90.992 -15.980 4.637 1.00 86.39 297 VAL C N 1
ATOM 6503 C CA . VAL B 1 297 ? -90.261 -15.248 5.722 1.00 85.50 297 VAL C CA 1
ATOM 6504 C C . VAL B 1 297 ? -88.773 -15.594 5.624 1.00 85.95 297 VAL C C 1
ATOM 6505 O O . VAL B 1 297 ? -88.464 -16.781 5.467 1.00 85.23 297 VAL C O 1
ATOM 6509 N N . LEU B 1 298 ? -87.892 -14.599 5.742 1.00 89.94 298 LEU C N 1
ATOM 6510 C CA . LEU B 1 298 ? -86.418 -14.805 5.713 1.00 97.13 298 LEU C CA 1
ATOM 6511 C C . LEU B 1 298 ? -85.779 -14.047 6.875 1.00 103.18 298 LEU C C 1
ATOM 6512 O O . LEU B 1 298 ? -85.995 -12.824 6.973 1.00 105.22 298 LEU C O 1
ATOM 6517 N N . ILE B 1 299 ? -85.012 -14.754 7.706 1.00 107.61 299 ILE C N 1
ATOM 6518 C CA . ILE B 1 299 ? -84.373 -14.181 8.929 1.00 106.74 299 ILE C CA 1
ATOM 6519 C C . ILE B 1 299 ? -83.215 -13.285 8.487 1.00 113.23 299 ILE C C 1
ATOM 6520 O O . ILE B 1 299 ? -82.419 -13.732 7.643 1.00 112.54 299 ILE C O 1
ATOM 6525 N N . LYS B 1 300 ? -83.131 -12.075 9.044 1.00 119.22 300 LYS C N 1
ATOM 6526 C CA . LYS B 1 300 ? -82.039 -11.103 8.751 1.00 127.45 300 LYS C CA 1
ATOM 6527 C C . LYS B 1 300 ? -81.322 -10.755 10.053 1.00 129.17 300 LYS C C 1
ATOM 6528 O O . LYS B 1 300 ? -81.940 -10.694 11.114 1.00 129.61 300 LYS C O 1
ATOM 6534 N N . PRO B 1 301 ? -79.990 -10.531 10.007 1.00 131.70 301 PRO C N 1
ATOM 6535 C CA . PRO B 1 301 ? -79.158 -10.532 11.212 1.00 135.92 301 PRO C CA 1
ATOM 6536 C C . PRO B 1 301 ? -79.461 -9.438 12.239 1.00 132.37 301 PRO C C 1
ATOM 6537 O O . PRO B 1 301 ? -79.422 -9.730 13.420 1.00 147.03 301 PRO C O 1
ATOM 6541 N N . SER B 1 302 ? -79.734 -8.225 11.770 1.00 117.15 302 SER C N 1
ATOM 6542 C CA . SER B 1 302 ? -79.852 -7.019 12.630 1.00 112.80 302 SER C CA 1
ATOM 6543 C C . SER B 1 302 ? -79.942 -5.785 11.744 1.00 110.35 302 SER C C 1
ATOM 6544 O O . SER B 1 302 ? -79.348 -5.823 10.666 1.00 114.16 302 SER C O 1
ATOM 6547 N N . ILE B 1 303 ? -80.632 -4.735 12.188 1.00 109.84 303 ILE C N 1
ATOM 6548 C CA . ILE B 1 303 ? -80.658 -3.446 11.434 1.00 115.22 303 ILE C CA 1
ATOM 6549 C C . ILE B 1 303 ? -79.311 -2.750 11.650 1.00 114.91 303 ILE C C 1
ATOM 6550 O O . ILE B 1 303 ? -78.941 -2.537 12.821 1.00 118.47 303 ILE C O 1
ATOM 6555 N N . LYS B 1 304 ? -78.614 -2.432 10.553 1.00 110.68 304 LYS C N 1
ATOM 6556 C CA . LYS B 1 304 ? -77.360 -1.628 10.555 1.00 108.96 304 LYS C CA 1
ATOM 6557 C C . LYS B 1 304 ? -77.739 -0.147 10.457 1.00 108.30 304 LYS C C 1
ATOM 6558 O O . LYS B 1 304 ? -77.280 0.636 11.306 1.00 104.84 304 LYS C O 1
ATOM 6564 N N . GLU B 1 305 ? -78.541 0.202 9.446 1.00 111.88 305 GLU C N 1
ATOM 6565 C CA . GLU B 1 305 ? -79.251 1.508 9.343 1.00 112.43 305 GLU C CA 1
ATOM 6566 C C . GLU B 1 305 ? -80.475 1.348 8.441 1.00 112.29 305 GLU C C 1
ATOM 6567 O O . GLU B 1 305 ? -80.514 0.390 7.645 1.00 107.24 305 GLU C O 1
ATOM 6573 N N . VAL B 1 306 ? -81.412 2.289 8.550 1.00 121.54 306 VAL C N 1
ATOM 6574 C CA . VAL B 1 306 ? -82.664 2.325 7.734 1.00 136.11 306 VAL C CA 1
ATOM 6575 C C . VAL B 1 306 ? -82.642 3.612 6.896 1.00 145.28 306 VAL C C 1
ATOM 6576 O O . VAL B 1 306 ? -82.350 4.687 7.461 1.00 151.82 306 VAL C O 1
ATOM 6580 N N . LYS B 1 307 ? -82.912 3.474 5.592 1.00 149.08 307 LYS C N 1
ATOM 6581 C CA . LYS B 1 307 ? -82.823 4.549 4.561 1.00 145.00 307 LYS C CA 1
ATOM 6582 C C . LYS B 1 307 ? -84.218 5.147 4.333 1.00 145.73 307 LYS C C 1
ATOM 6583 O O . LYS B 1 307 ? -85.164 4.726 5.033 1.00 141.37 307 LYS C O 1
ATOM 6589 N N . GLU B 1 308 ? -84.332 6.091 3.392 1.00 149.26 308 GLU C N 1
ATOM 6590 C CA . GLU B 1 308 ? -85.612 6.764 3.015 1.00 151.47 308 GLU C CA 1
ATOM 6591 C C . GLU B 1 308 ? -86.718 5.716 2.816 1.00 148.92 308 GLU C C 1
ATOM 6592 O O . GLU B 1 308 ? -87.799 5.878 3.420 1.00 151.09 308 GLU C O 1
ATOM 6598 N N . ASN B 1 309 ? -86.451 4.685 2.007 1.00 138.48 309 ASN C N 1
ATOM 6599 C CA . ASN B 1 309 ? -87.446 3.642 1.622 1.00 127.79 309 ASN C CA 1
ATOM 6600 C C . ASN B 1 309 ? -86.770 2.272 1.571 1.00 122.81 309 ASN C C 1
ATOM 6601 O O . ASN B 1 309 ? -87.110 1.475 0.679 1.00 119.20 309 ASN C O 1
ATOM 6606 N N . SER B 1 310 ? -85.861 2.006 2.506 1.00 123.92 310 SER C N 1
ATOM 6607 C CA . SER B 1 310 ? -85.021 0.780 2.498 1.00 123.28 310 SER C CA 1
ATOM 6608 C C . SER B 1 310 ? -84.313 0.584 3.841 1.00 128.72 310 SER C C 1
ATOM 6609 O O . SER B 1 310 ? -84.208 1.560 4.605 1.00 143.94 310 SER C O 1
ATOM 6612 N N . VAL B 1 311 ? -83.835 -0.638 4.089 1.00 123.24 311 VAL C N 1
ATOM 6613 C CA . VAL B 1 311 ? -83.102 -1.031 5.331 1.00 113.69 311 VAL C CA 1
ATOM 6614 C C . VAL B 1 311 ? -81.824 -1.767 4.931 1.00 104.01 311 VAL C C 1
ATOM 6615 O O . VAL B 1 311 ? -81.860 -2.530 3.951 1.00 91.16 311 VAL C O 1
ATOM 6619 N N . ILE B 1 312 ? -80.753 -1.562 5.691 1.00 104.86 312 ILE C N 1
ATOM 6620 C CA . ILE B 1 312 ? -79.477 -2.316 5.521 1.00 113.82 312 ILE C CA 1
ATOM 6621 C C . ILE B 1 312 ? -79.216 -3.079 6.816 1.00 114.39 312 ILE C C 1
ATOM 6622 O O . ILE B 1 312 ? -79.301 -2.466 7.897 1.00 120.11 312 ILE C O 1
ATOM 6627 N N . PHE B 1 313 ? -78.923 -4.370 6.693 1.00 113.60 313 PHE C N 1
ATOM 6628 C CA . PHE B 1 313 ? -78.644 -5.273 7.839 1.00 117.47 313 PHE C CA 1
ATOM 6629 C C . PHE B 1 313 ? -77.126 -5.459 7.962 1.00 111.44 313 PHE C C 1
ATOM 6630 O O . PHE B 1 313 ? -76.425 -5.361 6.934 1.00 101.93 313 PHE C O 1
ATOM 6638 N N . ASN B 1 314 ? -76.647 -5.685 9.191 1.00 113.53 314 ASN C N 1
ATOM 6639 C CA . ASN B 1 314 ? -75.217 -5.965 9.513 1.00 114.03 314 ASN C CA 1
ATOM 6640 C C . ASN B 1 314 ? -74.796 -7.255 8.801 1.00 117.71 314 ASN C C 1
ATOM 6641 O O . ASN B 1 314 ? -75.660 -8.124 8.625 1.00 121.24 314 ASN C O 1
ATOM 6646 N N . ASN B 1 315 ? -73.529 -7.365 8.389 1.00 121.21 315 ASN C N 1
ATOM 6647 C CA . ASN B 1 315 ? -72.973 -8.575 7.712 1.00 123.85 315 ASN C CA 1
ATOM 6648 C C . ASN B 1 315 ? -73.850 -8.963 6.514 1.00 122.76 315 ASN C C 1
ATOM 6649 O O . ASN B 1 315 ? -73.837 -10.149 6.127 1.00 125.18 315 ASN C O 1
ATOM 6654 N N . THR B 1 316 ? -74.592 -8.003 5.961 1.00 123.61 316 THR C N 1
ATOM 6655 C CA . THR B 1 316 ? -75.604 -8.233 4.895 1.00 130.71 316 THR C CA 1
ATOM 6656 C C . THR B 1 316 ? -75.373 -7.213 3.791 1.00 132.87 316 THR C C 1
ATOM 6657 O O . THR B 1 316 ? -75.759 -6.051 3.929 1.00 137.38 316 THR C O 1
ATOM 6661 N N . PRO B 1 317 ? -74.739 -7.621 2.668 1.00 130.75 317 PRO C N 1
ATOM 6662 C CA . PRO B 1 317 ? -74.406 -6.681 1.600 1.00 129.36 317 PRO C CA 1
ATOM 6663 C C . PRO B 1 317 ? -75.663 -6.105 0.925 1.00 128.61 317 PRO C C 1
ATOM 6664 O O . PRO B 1 317 ? -75.669 -4.920 0.633 1.00 130.58 317 PRO C O 1
ATOM 6668 N N . LYS B 1 318 ? -76.697 -6.931 0.724 1.00 126.28 318 LYS C N 1
ATOM 6669 C CA . LYS B 1 318 ? -77.935 -6.518 0.005 1.00 120.75 318 LYS C CA 1
ATOM 6670 C C . LYS B 1 318 ? -78.752 -5.552 0.871 1.00 112.46 318 LYS C C 1
ATOM 6671 O O . LYS B 1 318 ? -79.216 -5.953 1.963 1.00 107.43 318 LYS C O 1
ATOM 6677 N N . GLU B 1 319 ? -78.877 -4.318 0.379 1.00 109.37 319 GLU C N 1
ATOM 6678 C CA . GLU B 1 319 ? -79.881 -3.302 0.803 1.00 110.60 319 GLU C CA 1
ATOM 6679 C C . GLU B 1 319 ? -81.261 -3.812 0.361 1.00 106.72 319 GLU C C 1
ATOM 6680 O O . GLU B 1 319 ? -81.376 -4.253 -0.800 1.00 99.40 319 GLU C O 1
ATOM 6686 N N . GLU B 1 320 ? -82.251 -3.800 1.263 1.00 106.92 320 GLU C N 1
ATOM 6687 C CA . GLU B 1 320 ? -83.588 -4.417 1.032 1.00 104.23 320 GLU C CA 1
ATOM 6688 C C . GLU B 1 320 ? -84.670 -3.341 1.024 1.00 100.92 320 GLU C C 1
ATOM 6689 O O . GLU B 1 320 ? -84.844 -2.625 2.009 1.00 97.21 320 GLU C O 1
ATOM 6695 N N . PRO B 1 321 ? -85.450 -3.207 -0.074 1.00 97.12 321 PRO C N 1
ATOM 6696 C CA . PRO B 1 321 ? -86.533 -2.230 -0.122 1.00 97.67 321 PRO C CA 1
ATOM 6697 C C . PRO B 1 321 ? -87.620 -2.683 0.859 1.00 100.59 321 PRO C C 1
ATOM 6698 O O . PRO B 1 321 ? -87.984 -3.846 0.818 1.00 104.69 321 PRO C O 1
ATOM 6702 N N . ILE B 1 322 ? -88.080 -1.774 1.720 1.00 100.40 322 ILE C N 1
ATOM 6703 C CA . ILE B 1 322 ? -89.085 -2.063 2.786 1.00 98.35 322 ILE C CA 1
ATOM 6704 C C . ILE B 1 322 ? -90.173 -0.986 2.746 1.00 100.55 322 ILE C C 1
ATOM 6705 O O . ILE B 1 322 ? -89.832 0.188 2.536 1.00 104.60 322 ILE C O 1
ATOM 6710 N N . ASP B 1 323 ? -91.430 -1.389 2.951 1.00 107.12 323 ASP C N 1
ATOM 6711 C CA . ASP B 1 323 ? -92.613 -0.482 2.991 1.00 110.23 323 ASP C CA 1
ATOM 6712 C C . ASP B 1 323 ? -93.105 -0.312 4.427 1.00 111.81 323 ASP C C 1
ATOM 6713 O O . ASP B 1 323 ? -93.528 0.814 4.770 1.00 112.90 323 ASP C O 1
ATOM 6718 N N . ILE B 1 324 ? -93.082 -1.400 5.204 1.00 112.42 324 ILE C N 1
ATOM 6719 C CA . ILE B 1 324 ? -93.602 -1.446 6.605 1.00 112.16 324 ILE C CA 1
ATOM 6720 C C . ILE B 1 324 ? -92.541 -2.075 7.510 1.00 116.78 324 ILE C C 1
ATOM 6721 O O . ILE B 1 324 ? -92.030 -3.157 7.163 1.00 113.66 324 ILE C O 1
ATOM 6726 N N . ILE B 1 325 ? -92.227 -1.398 8.619 1.00 123.58 325 ILE C N 1
ATOM 6727 C CA . ILE B 1 325 ? -91.358 -1.928 9.712 1.00 124.49 325 ILE C CA 1
ATOM 6728 C C . ILE B 1 325 ? -92.229 -2.121 10.957 1.00 128.13 325 ILE C C 1
ATOM 6729 O O . ILE B 1 325 ? -92.837 -1.138 11.420 1.00 131.28 325 ILE C O 1
ATOM 6734 N N . VAL B 1 326 ? -92.284 -3.351 11.466 1.00 127.25 326 VAL C N 1
ATOM 6735 C CA . VAL B 1 326 ? -93.008 -3.702 12.724 1.00 128.20 326 VAL C CA 1
ATOM 6736 C C . VAL B 1 326 ? -91.963 -3.980 13.808 1.00 129.71 326 VAL C C 1
ATOM 6737 O O . VAL B 1 326 ? -91.140 -4.892 13.608 1.00 135.70 326 VAL C O 1
ATOM 6741 N N . PHE B 1 327 ? -91.990 -3.211 14.899 1.00 123.90 327 PHE C N 1
ATOM 6742 C CA . PHE B 1 327 ? -91.041 -3.344 16.036 1.00 123.16 327 PHE C CA 1
ATOM 6743 C C . PHE B 1 327 ? -91.671 -4.224 17.118 1.00 121.62 327 PHE C C 1
ATOM 6744 O O . PHE B 1 327 ? -92.417 -3.701 17.968 1.00 122.87 327 PHE C O 1
ATOM 6752 N N . ALA B 1 328 ? -91.375 -5.525 17.076 1.00 121.08 328 ALA C N 1
ATOM 6753 C CA . ALA B 1 328 ? -91.763 -6.515 18.111 1.00 127.94 328 ALA C CA 1
ATOM 6754 C C . ALA B 1 328 ? -90.691 -6.536 19.205 1.00 127.21 328 ALA C C 1
ATOM 6755 O O . ALA B 1 328 ? -90.186 -7.628 19.551 1.00 120.29 328 ALA C O 1
ATOM 6757 N N . THR B 1 329 ? -90.396 -5.351 19.739 1.00 126.89 329 THR C N 1
ATOM 6758 C CA . THR B 1 329 ? -89.203 -5.044 20.577 1.00 122.30 329 THR C CA 1
ATOM 6759 C C . THR B 1 329 ? -89.547 -5.175 22.064 1.00 117.99 329 THR C C 1
ATOM 6760 O O . THR B 1 329 ? -88.698 -4.793 22.895 1.00 114.70 329 THR C O 1
ATOM 6764 N N . GLY B 1 330 ? -90.731 -5.715 22.376 1.00 114.49 330 GLY C N 1
ATOM 6765 C CA . GLY B 1 330 ? -91.156 -6.041 23.752 1.00 115.41 330 GLY C CA 1
ATOM 6766 C C . GLY B 1 330 ? -91.792 -4.855 24.451 1.00 117.99 330 GLY C C 1
ATOM 6767 O O . GLY B 1 330 ? -92.048 -3.844 23.784 1.00 123.97 330 GLY C O 1
ATOM 6768 N N . TYR B 1 331 ? -92.041 -4.983 25.755 1.00 123.32 331 TYR C N 1
ATOM 6769 C CA . TYR B 1 331 ? -92.715 -3.953 26.591 1.00 128.56 331 TYR C CA 1
ATOM 6770 C C . TYR B 1 331 ? -91.877 -3.668 27.842 1.00 125.22 331 TYR C C 1
ATOM 6771 O O . TYR B 1 331 ? -91.110 -4.544 28.292 1.00 120.43 331 TYR C O 1
ATOM 6780 N N . THR B 1 332 ? -92.026 -2.454 28.377 1.00 124.76 332 THR C N 1
ATOM 6781 C CA . THR B 1 332 ? -91.530 -2.049 29.721 1.00 122.07 332 THR C CA 1
ATOM 6782 C C . THR B 1 332 ? -92.634 -2.356 30.739 1.00 123.81 332 THR C C 1
ATOM 6783 O O . THR B 1 332 ? -93.576 -3.102 30.388 1.00 118.60 332 THR C O 1
ATOM 6787 N N . PHE B 1 333 ? -92.523 -1.794 31.945 1.00 128.19 333 PHE C N 1
ATOM 6788 C CA . PHE B 1 333 ? -93.607 -1.777 32.964 1.00 131.71 333 PHE C CA 1
ATOM 6789 C C . PHE B 1 333 ? -93.323 -0.681 33.993 1.00 128.77 333 PHE C C 1
ATOM 6790 O O . PHE B 1 333 ? -92.150 -0.311 34.193 1.00 119.62 333 PHE C O 1
ATOM 6798 N N . ALA B 1 334 ? -94.390 -0.188 34.623 1.00 133.33 334 ALA C N 1
ATOM 6799 C CA . ALA B 1 334 ? -94.352 0.874 35.655 1.00 139.47 334 ALA C CA 1
ATOM 6800 C C . ALA B 1 334 ? -95.569 0.746 36.576 1.00 148.46 334 ALA C C 1
ATOM 6801 O O . ALA B 1 334 ? -96.493 -0.030 36.251 1.00 150.96 334 ALA C O 1
ATOM 6803 N N . PHE B 1 335 ? -95.548 1.482 37.688 1.00 154.02 335 PHE C N 1
ATOM 6804 C CA . PHE B 1 335 ? -96.678 1.602 38.650 1.00 153.46 335 PHE C CA 1
ATOM 6805 C C . PHE B 1 335 ? -96.886 3.079 38.978 1.00 155.24 335 PHE C C 1
ATOM 6806 O O . PHE B 1 335 ? -96.343 3.588 39.958 1.00 162.68 335 PHE C O 1
ATOM 6814 N N . PRO B 1 336 ? -97.661 3.816 38.147 1.00 148.87 336 PRO C N 1
ATOM 6815 C CA . PRO B 1 336 ? -97.924 5.239 38.378 1.00 144.51 336 PRO C CA 1
ATOM 6816 C C . PRO B 1 336 ? -98.648 5.555 39.698 1.00 139.18 336 PRO C C 1
ATOM 6817 O O . PRO B 1 336 ? -98.487 6.650 40.196 1.00 129.56 336 PRO C O 1
ATOM 6821 N N . PHE B 1 337 ? -99.418 4.597 40.219 1.00 142.06 337 PHE C N 1
ATOM 6822 C CA . PHE B 1 337 ? -100.283 4.765 41.421 1.00 148.20 337 PHE C CA 1
ATOM 6823 C C . PHE B 1 337 ? -99.491 4.440 42.695 1.00 152.63 337 PHE C C 1
ATOM 6824 O O . PHE B 1 337 ? -99.874 4.940 43.772 1.00 155.41 337 PHE C O 1
ATOM 6832 N N . LEU B 1 338 ? -98.433 3.632 42.584 1.00 158.14 338 LEU C N 1
ATOM 6833 C CA . LEU B 1 338 ? -97.457 3.416 43.691 1.00 162.97 338 LEU C CA 1
ATOM 6834 C C . LEU B 1 338 ? -96.431 4.553 43.676 1.00 168.45 338 LEU C C 1
ATOM 6835 O O . LEU B 1 338 ? -96.189 5.123 42.592 1.00 160.65 338 LEU C O 1
ATOM 6840 N N . ASP B 1 339 ? -95.864 4.859 44.847 1.00 179.41 339 ASP C N 1
ATOM 6841 C CA . ASP B 1 339 ? -94.726 5.806 45.021 1.00 185.03 339 ASP C CA 1
ATOM 6842 C C . ASP B 1 339 ? -93.421 4.998 45.066 1.00 195.75 339 ASP C C 1
ATOM 6843 O O . ASP B 1 339 ? -93.490 3.806 45.438 1.00 209.99 339 ASP C O 1
ATOM 6848 N N . GLU B 1 340 ? -92.287 5.616 44.704 1.00 191.64 340 GLU C N 1
ATOM 6849 C CA . GLU B 1 340 ? -90.943 4.956 44.682 1.00 184.26 340 GLU C CA 1
ATOM 6850 C C . GLU B 1 340 ? -90.606 4.395 46.069 1.00 188.57 340 GLU C C 1
ATOM 6851 O O . GLU B 1 340 ? -89.906 3.367 46.131 1.00 203.45 340 GLU C O 1
ATOM 6857 N N . SER B 1 341 ? -91.080 5.055 47.129 1.00 183.95 341 SER C N 1
ATOM 6858 C CA . SER B 1 341 ? -90.922 4.629 48.548 1.00 182.55 341 SER C CA 1
ATOM 6859 C C . SER B 1 341 ? -91.398 3.182 48.741 1.00 184.34 341 SER C C 1
ATOM 6860 O O . SER B 1 341 ? -90.849 2.499 49.628 1.00 201.64 341 SER C O 1
ATOM 6863 N N . VAL B 1 342 ? -92.373 2.742 47.935 1.00 169.51 342 VAL C N 1
ATOM 6864 C CA . VAL B 1 342 ? -93.057 1.414 48.052 1.00 154.46 342 VAL C CA 1
ATOM 6865 C C . VAL B 1 342 ? -92.423 0.432 47.057 1.00 141.43 342 VAL C C 1
ATOM 6866 O O . VAL B 1 342 ? -91.983 -0.644 47.512 1.00 130.43 342 VAL C O 1
ATOM 6870 N N . VAL B 1 345 ? -88.917 -0.528 40.589 1.00 129.01 345 VAL C N 1
ATOM 6871 C CA . VAL B 1 345 ? -89.059 -0.563 39.090 1.00 124.56 345 VAL C CA 1
ATOM 6872 C C . VAL B 1 345 ? -87.682 -0.253 38.478 1.00 128.56 345 VAL C C 1
ATOM 6873 O O . VAL B 1 345 ? -87.622 0.531 37.512 1.00 130.15 345 VAL C O 1
ATOM 6877 N N . GLU B 1 346 ? -86.620 -0.875 39.010 1.00 136.00 346 GLU C N 1
ATOM 6878 C CA . GLU B 1 346 ? -85.213 -0.720 38.528 1.00 141.07 346 GLU C CA 1
ATOM 6879 C C . GLU B 1 346 ? -84.764 -1.968 37.752 1.00 139.88 346 GLU C C 1
ATOM 6880 O O . GLU B 1 346 ? -84.786 -3.070 38.340 1.00 133.13 346 GLU C O 1
ATOM 6886 N N . ASN B 1 347 ? -84.344 -1.789 36.493 1.00 139.76 347 ASN C N 1
ATOM 6887 C CA . ASN B 1 347 ? -83.762 -2.855 35.625 1.00 136.47 347 ASN C CA 1
ATOM 6888 C C . ASN B 1 347 ? -84.774 -3.992 35.438 1.00 137.50 347 ASN C C 1
ATOM 6889 O O . ASN B 1 347 ? -84.438 -5.147 35.772 1.00 124.17 347 ASN C O 1
ATOM 6894 N N . GLY B 1 348 ? -85.961 -3.655 34.920 1.00 148.47 348 GLY C N 1
ATOM 6895 C CA . GLY B 1 348 ? -87.064 -4.597 34.623 1.00 152.18 348 GLY C CA 1
ATOM 6896 C C . GLY B 1 348 ? -87.403 -5.478 35.815 1.00 154.75 348 GLY C C 1
ATOM 6897 O O . GLY B 1 348 ? -87.638 -6.687 35.619 1.00 153.13 348 GLY C O 1
ATOM 6898 N N . GLN B 1 349 ? -87.451 -4.882 37.007 1.00 158.21 349 GLN C N 1
ATOM 6899 C CA . GLN B 1 349 ? -87.488 -5.615 38.302 1.00 156.91 349 GLN C CA 1
ATOM 6900 C C . GLN B 1 349 ? -87.896 -4.631 39.408 1.00 151.93 349 GLN C C 1
ATOM 6901 O O . GLN B 1 349 ? -87.407 -3.486 39.385 1.00 147.56 349 GLN C O 1
ATOM 6907 N N . ALA B 1 350 ? -88.772 -5.057 40.324 1.00 148.30 350 ALA C N 1
ATOM 6908 C CA . ALA B 1 350 ? -89.407 -4.194 41.356 1.00 150.83 350 ALA C CA 1
ATOM 6909 C C . ALA B 1 350 ? -88.762 -4.391 42.738 1.00 154.27 350 ALA C C 1
ATOM 6910 O O . ALA B 1 350 ? -89.069 -3.589 43.647 1.00 150.05 350 ALA C O 1
ATOM 6912 N N . SER B 1 351 ? -87.934 -5.431 42.884 1.00 156.92 351 SER C N 1
ATOM 6913 C CA . SER B 1 351 ? -87.085 -5.743 44.073 1.00 146.56 351 SER C CA 1
ATOM 6914 C C . SER B 1 351 ? -87.942 -6.336 45.199 1.00 141.19 351 SER C C 1
ATOM 6915 O O . SER B 1 351 ? -87.586 -6.154 46.376 1.00 137.96 351 SER C O 1
ATOM 6918 N N . LEU B 1 352 ? -89.004 -7.057 44.832 1.00 141.82 352 LEU C N 1
ATOM 6919 C CA . LEU B 1 352 ? -90.014 -7.617 45.773 1.00 145.30 352 LEU C CA 1
ATOM 6920 C C . LEU B 1 352 ? -89.579 -9.014 46.238 1.00 152.07 352 LEU C C 1
ATOM 6921 O O . LEU B 1 352 ? -89.077 -9.788 45.400 1.00 151.71 352 LEU C O 1
ATOM 6926 N N . TYR B 1 353 ? -89.774 -9.316 47.526 1.00 162.09 353 TYR C N 1
ATOM 6927 C CA . TYR B 1 353 ? -89.643 -10.685 48.104 1.00 168.03 353 TYR C CA 1
ATOM 6928 C C . TYR B 1 353 ? -90.688 -11.592 47.443 1.00 171.14 353 TYR C C 1
ATOM 6929 O O . TYR B 1 353 ? -91.895 -11.261 47.496 1.00 173.88 353 TYR C O 1
ATOM 6938 N N . LYS B 1 354 ? -90.226 -12.682 46.820 1.00 166.56 354 LYS C N 1
ATOM 6939 C CA . LYS B 1 354 ? -91.068 -13.644 46.050 1.00 167.08 354 LYS C CA 1
ATOM 6940 C C . LYS B 1 354 ? -91.847 -12.901 44.952 1.00 167.51 354 LYS C C 1
ATOM 6941 O O . LYS B 1 354 ? -92.944 -13.365 44.591 1.00 174.74 354 LYS C O 1
ATOM 6947 N N . TYR B 1 355 ? -91.280 -11.806 44.432 1.00 161.61 355 TYR C N 1
ATOM 6948 C CA . TYR B 1 355 ? -91.840 -10.963 43.335 1.00 153.65 355 TYR C CA 1
ATOM 6949 C C . TYR B 1 355 ? -93.246 -10.461 43.698 1.00 149.05 355 TYR C C 1
ATOM 6950 O O . TYR B 1 355 ? -94.048 -10.228 42.767 1.00 144.39 355 TYR C O 1
ATOM 6959 N N . ILE B 1 356 ? -93.533 -10.294 44.997 1.00 147.39 356 ILE C N 1
ATOM 6960 C CA . ILE B 1 356 ? -94.876 -9.878 45.514 1.00 152.45 356 ILE C CA 1
ATOM 6961 C C . ILE B 1 356 ? -94.721 -8.730 46.520 1.00 151.83 356 ILE C C 1
ATOM 6962 O O . ILE B 1 356 ? -95.160 -7.610 46.197 1.00 158.34 356 ILE C O 1
ATOM 6967 N N . PHE B 1 357 ? -94.155 -9.008 47.700 1.00 145.32 357 PHE C N 1
ATOM 6968 C CA . PHE B 1 357 ? -94.152 -8.081 48.869 1.00 140.12 357 PHE C CA 1
ATOM 6969 C C . PHE B 1 357 ? -92.936 -7.163 48.815 1.00 142.89 357 PHE C C 1
ATOM 6970 O O . PHE B 1 357 ? -91.826 -7.624 48.562 1.00 139.20 357 PHE C O 1
ATOM 6978 N N . PRO B 1 358 ? -93.108 -5.842 49.060 1.00 148.70 358 PRO C N 1
ATOM 6979 C CA . PRO B 1 358 ? -92.006 -4.882 48.929 1.00 153.67 358 PRO C CA 1
ATOM 6980 C C . PRO B 1 358 ? -90.950 -4.916 50.051 1.00 162.36 358 PRO C C 1
ATOM 6981 O O . PRO B 1 358 ? -90.020 -4.133 49.979 1.00 167.80 358 PRO C O 1
ATOM 6985 N N . ALA B 1 359 ? -91.123 -5.788 51.052 1.00 164.61 359 ALA C N 1
ATOM 6986 C CA . ALA B 1 359 ? -90.037 -6.360 51.897 1.00 161.89 359 ALA C CA 1
ATOM 6987 C C . ALA B 1 359 ? -89.260 -5.294 52.682 1.00 160.73 359 ALA C C 1
ATOM 6988 O O . ALA B 1 359 ? -88.046 -5.497 52.911 1.00 147.47 359 ALA C O 1
ATOM 6990 N N . HIS B 1 360 ? -89.928 -4.213 53.087 1.00 169.10 360 HIS C N 1
ATOM 6991 C CA . HIS B 1 360 ? -89.389 -3.198 54.040 1.00 171.53 360 HIS C CA 1
ATOM 6992 C C . HIS B 1 360 ? -90.542 -2.531 54.801 1.00 178.98 360 HIS C C 1
ATOM 6993 O O . HIS B 1 360 ? -90.355 -2.228 55.997 1.00 181.76 360 HIS C O 1
ATOM 7000 N N . LEU B 1 361 ? -91.676 -2.313 54.125 1.00 187.32 361 LEU C N 1
ATOM 7001 C CA . LEU B 1 361 ? -92.983 -1.949 54.745 1.00 193.70 361 LEU C CA 1
ATOM 7002 C C . LEU B 1 361 ? -93.102 -2.592 56.126 1.00 188.67 361 LEU C C 1
ATOM 7003 O O . LEU B 1 361 ? -92.974 -3.810 56.256 1.00 178.37 361 LEU C O 1
ATOM 7008 N N . PRO B 1 362 ? -93.335 -1.796 57.198 1.00 180.14 362 PRO C N 1
ATOM 7009 C CA . PRO B 1 362 ? -93.591 -2.348 58.529 1.00 172.85 362 PRO C CA 1
ATOM 7010 C C . PRO B 1 362 ? -94.636 -3.474 58.494 1.00 168.35 362 PRO C C 1
ATOM 7011 O O . PRO B 1 362 ? -94.339 -4.567 58.945 1.00 155.85 362 PRO C O 1
ATOM 7015 N N . LYS B 1 363 ? -95.808 -3.171 57.930 1.00 176.35 363 LYS C N 1
ATOM 7016 C CA . LYS B 1 363 ? -96.967 -4.100 57.805 1.00 183.97 363 LYS C CA 1
ATOM 7017 C C . LYS B 1 363 ? -96.984 -4.708 56.403 1.00 198.04 363 LYS C C 1
ATOM 7018 O O . LYS B 1 363 ? -96.921 -3.978 55.416 1.00 215.39 363 LYS C O 1
ATOM 7024 N N . PRO B 1 364 ? -97.073 -6.053 56.262 1.00 194.74 364 PRO C N 1
ATOM 7025 C CA . PRO B 1 364 ? -97.162 -6.687 54.944 1.00 192.65 364 PRO C CA 1
ATOM 7026 C C . PRO B 1 364 ? -98.595 -6.691 54.386 1.00 196.52 364 PRO C C 1
ATOM 7027 O O . PRO B 1 364 ? -99.234 -7.728 54.398 1.00 202.21 364 PRO C O 1
ATOM 7031 N N . THR B 1 365 ? -99.055 -5.532 53.903 1.00 194.98 365 THR C N 1
ATOM 7032 C CA . THR B 1 365 ? -100.453 -5.298 53.433 1.00 191.95 365 THR C CA 1
ATOM 7033 C C . THR B 1 365 ? -100.432 -4.763 51.995 1.00 184.66 365 THR C C 1
ATOM 7034 O O . THR B 1 365 ? -101.513 -4.358 51.524 1.00 182.91 365 THR C O 1
ATOM 7038 N N . VAL B 1 368 ? -98.084 -7.606 45.175 1.00 149.45 368 VAL C N 1
ATOM 7039 C CA . VAL B 1 368 ? -97.973 -7.395 43.696 1.00 157.67 368 VAL C CA 1
ATOM 7040 C C . VAL B 1 368 ? -98.137 -8.764 43.031 1.00 157.72 368 VAL C C 1
ATOM 7041 O O . VAL B 1 368 ? -97.180 -9.562 43.070 1.00 162.48 368 VAL C O 1
ATOM 7045 N N . ILE B 1 369 ? -99.314 -9.022 42.461 1.00 151.12 369 ILE C N 1
ATOM 7046 C CA . ILE B 1 369 ? -99.626 -10.311 41.776 1.00 148.97 369 ILE C CA 1
ATOM 7047 C C . ILE B 1 369 ? -99.325 -10.155 40.282 1.00 167.06 369 ILE C C 1
ATOM 7048 O O . ILE B 1 369 ? -99.742 -9.134 39.691 1.00 192.67 369 ILE C O 1
ATOM 7053 N N . GLY B 1 370 ? -98.605 -11.127 39.714 1.00 167.30 370 GLY C N 1
ATOM 7054 C CA . GLY B 1 370 ? -98.427 -11.280 38.256 1.00 164.67 370 GLY C CA 1
ATOM 7055 C C . GLY B 1 370 ? -97.307 -10.416 37.708 1.00 161.25 370 GLY C C 1
ATOM 7056 O O . GLY B 1 370 ? -97.395 -10.034 36.524 1.00 168.51 370 GLY C O 1
ATOM 7057 N N . LEU B 1 371 ? -96.303 -10.109 38.534 1.00 153.92 371 LEU C N 1
ATOM 7058 C CA . LEU B 1 371 ? -95.031 -9.481 38.081 1.00 152.19 371 LEU C CA 1
ATOM 7059 C C . LEU B 1 371 ? -93.920 -10.526 38.193 1.00 142.73 371 LEU C C 1
ATOM 7060 O O . LEU B 1 371 ? -93.019 -10.373 39.040 1.00 145.55 371 LEU C O 1
ATOM 7065 N N . ILE B 1 372 ? -94.010 -11.551 37.350 1.00 133.84 372 ILE C N 1
ATOM 7066 C CA . ILE B 1 372 ? -93.086 -12.724 37.334 1.00 128.95 372 ILE C CA 1
ATOM 7067 C C . ILE B 1 372 ? -93.038 -13.277 35.907 1.00 131.45 372 ILE C C 1
ATOM 7068 O O . ILE B 1 372 ? -94.068 -13.193 35.209 1.00 147.92 372 ILE C O 1
ATOM 7073 N N . LYS B 1 373 ? -91.883 -13.808 35.499 1.00 124.45 373 LYS C N 1
ATOM 7074 C CA . LYS B 1 373 ? -91.674 -14.439 34.165 1.00 119.26 373 LYS C CA 1
ATOM 7075 C C . LYS B 1 373 ? -91.296 -15.900 34.393 1.00 118.17 373 LYS C C 1
ATOM 7076 O O . LYS B 1 373 ? -90.121 -16.261 34.332 1.00 114.35 373 LYS C O 1
ATOM 7082 N N . PRO B 1 374 ? -92.286 -16.772 34.702 1.00 120.00 374 PRO C N 1
ATOM 7083 C CA . PRO B 1 374 ? -92.017 -18.177 35.009 1.00 123.04 374 PRO C CA 1
ATOM 7084 C C . PRO B 1 374 ? -91.789 -19.042 33.761 1.00 121.20 374 PRO C C 1
ATOM 7085 O O . PRO B 1 374 ? -92.001 -18.567 32.667 1.00 119.05 374 PRO C O 1
ATOM 7089 N N . LEU B 1 375 ? -91.365 -20.289 33.981 1.00 126.94 375 LEU C N 1
ATOM 7090 C CA . LEU B 1 375 ? -91.093 -21.311 32.928 1.00 130.24 375 LEU C CA 1
ATOM 7091 C C . LEU B 1 375 ? -92.372 -22.121 32.678 1.00 128.13 375 LEU C C 1
ATOM 7092 O O . LEU B 1 375 ? -92.299 -23.367 32.568 1.00 128.88 375 LEU C O 1
ATOM 7097 N N . GLY B 1 376 ? -93.498 -21.415 32.574 1.00 120.08 376 GLY C N 1
ATOM 7098 C CA . GLY B 1 376 ? -94.857 -21.988 32.555 1.00 114.77 376 GLY C CA 1
ATOM 7099 C C . GLY B 1 376 ? -95.893 -20.883 32.548 1.00 114.27 376 GLY C C 1
ATOM 7100 O O . GLY B 1 376 ? -95.504 -19.719 32.354 1.00 114.25 376 GLY C O 1
ATOM 7101 N N . SER B 1 377 ? -97.161 -21.221 32.778 1.00 117.64 377 SER C N 1
ATOM 7102 C CA . SER B 1 377 ? -98.309 -20.293 32.585 1.00 120.96 377 SER C CA 1
ATOM 7103 C C . SER B 1 377 ? -98.394 -19.271 33.727 1.00 130.06 377 SER C C 1
ATOM 7104 O O . SER B 1 377 ? -98.133 -19.651 34.887 1.00 142.96 377 SER C O 1
ATOM 7107 N N . ILE B 1 378 ? -98.749 -18.023 33.387 1.00 133.72 378 ILE C N 1
ATOM 7108 C CA . ILE B 1 378 ? -99.055 -16.912 34.347 1.00 129.69 378 ILE C CA 1
ATOM 7109 C C . ILE B 1 378 ? -100.282 -17.303 35.181 1.00 127.30 378 ILE C C 1
ATOM 7110 O O . ILE B 1 378 ? -100.260 -17.083 36.406 1.00 129.48 378 ILE C O 1
ATOM 7115 N N . ILE B 1 379 ? -101.311 -17.843 34.521 1.00 126.35 379 ILE C N 1
ATOM 7116 C CA . ILE B 1 379 ? -102.645 -18.162 35.123 1.00 129.98 379 ILE C CA 1
ATOM 7117 C C . ILE B 1 379 ? -102.448 -18.818 36.488 1.00 130.08 379 ILE C C 1
ATOM 7118 O O . ILE B 1 379 ? -102.838 -18.234 37.495 1.00 133.92 379 ILE C O 1
ATOM 7123 N N . PRO B 1 380 ? -101.846 -20.032 36.580 1.00 130.67 380 PRO C N 1
ATOM 7124 C CA . PRO B 1 380 ? -101.727 -20.738 37.856 1.00 133.34 380 PRO C CA 1
ATOM 7125 C C . PRO B 1 380 ? -100.730 -20.071 38.811 1.00 136.42 380 PRO C C 1
ATOM 7126 O O . PRO B 1 380 ? -100.969 -20.090 40.006 1.00 141.30 380 PRO C O 1
ATOM 7130 N N . THR B 1 381 ? -99.643 -19.522 38.261 1.00 135.19 381 THR C N 1
ATOM 7131 C CA . THR B 1 381 ? -98.597 -18.781 39.020 1.00 139.60 381 THR C CA 1
ATOM 7132 C C . THR B 1 381 ? -99.266 -17.615 39.764 1.00 153.82 381 THR C C 1
ATOM 7133 O O . THR B 1 381 ? -99.178 -17.589 41.009 1.00 167.91 381 THR C O 1
ATOM 7137 N N . GLY B 1 382 ? -99.929 -16.714 39.029 1.00 159.12 382 GLY C N 1
ATOM 7138 C CA . GLY B 1 382 ? -100.700 -15.579 39.585 1.00 157.61 382 GLY C CA 1
ATOM 7139 C C . GLY B 1 382 ? -101.675 -16.017 40.669 1.00 154.59 382 GLY C C 1
ATOM 7140 O O . GLY B 1 382 ? -101.727 -15.354 41.723 1.00 162.78 382 GLY C O 1
ATOM 7141 N N . GLU B 1 383 ? -102.422 -17.095 40.413 1.00 146.71 383 GLU C N 1
ATOM 7142 C CA . GLU B 1 383 ? -103.400 -17.696 41.365 1.00 143.21 383 GLU C CA 1
ATOM 7143 C C . GLU B 1 383 ? -102.667 -18.198 42.613 1.00 155.73 383 GLU C C 1
ATOM 7144 O O . GLU B 1 383 ? -103.030 -17.772 43.728 1.00 174.99 383 GLU C O 1
ATOM 7150 N N . THR B 1 384 ? -101.685 -19.083 42.421 1.00 157.46 384 THR C N 1
ATOM 7151 C CA . THR B 1 384 ? -100.853 -19.680 43.506 1.00 150.72 384 THR C CA 1
ATOM 7152 C C . THR B 1 384 ? -100.113 -18.562 44.257 1.00 148.29 384 THR C C 1
ATOM 7153 O O . THR B 1 384 ? -99.959 -18.690 45.488 1.00 146.08 384 THR C O 1
ATOM 7157 N N . GLN B 1 385 ? -99.673 -17.519 43.543 1.00 145.45 385 GLN C N 1
ATOM 7158 C CA . GLN B 1 385 ? -99.170 -16.246 44.140 1.00 142.59 385 GLN C CA 1
ATOM 7159 C C . GLN B 1 385 ? -100.224 -15.701 45.113 1.00 135.55 385 GLN C C 1
ATOM 7160 O O . GLN B 1 385 ? -99.891 -15.520 46.295 1.00 132.73 385 GLN C O 1
ATOM 7166 N N . ALA B 1 386 ? -101.449 -15.472 44.623 1.00 136.84 386 ALA C N 1
ATOM 7167 C CA . ALA B 1 386 ? -102.571 -14.830 45.359 1.00 136.19 386 ALA C CA 1
ATOM 7168 C C . ALA B 1 386 ? -102.961 -15.648 46.597 1.00 147.19 386 ALA C C 1
ATOM 7169 O O . ALA B 1 386 ? -103.335 -15.019 47.605 1.00 159.07 386 ALA C O 1
ATOM 7171 N N . ARG B 1 387 ? -102.895 -16.984 46.527 1.00 151.47 387 ARG C N 1
ATOM 7172 C CA . ARG B 1 387 ? -103.236 -17.888 47.668 1.00 150.20 387 ARG C CA 1
ATOM 7173 C C . ARG B 1 387 ? -102.357 -17.548 48.879 1.00 156.27 387 ARG C C 1
ATOM 7174 O O . ARG B 1 387 ? -102.915 -17.218 49.946 1.00 152.74 387 ARG C O 1
ATOM 7182 N N . TRP B 1 388 ? -101.035 -17.610 48.695 1.00 161.64 388 TRP C N 1
ATOM 7183 C CA . TRP B 1 388 ? -100.006 -17.280 49.724 1.00 164.19 388 TRP C CA 1
ATOM 7184 C C . TRP B 1 388 ? -100.080 -15.799 50.110 1.00 168.55 388 TRP C C 1
ATOM 7185 O O . TRP B 1 388 ? -99.721 -15.485 51.256 1.00 172.49 388 TRP C O 1
ATOM 7196 N N . ALA B 1 389 ? -100.522 -14.933 49.192 1.00 179.00 389 ALA C N 1
ATOM 7197 C CA . ALA B 1 389 ? -100.653 -13.469 49.410 1.00 182.30 389 ALA C CA 1
ATOM 7198 C C . ALA B 1 389 ? -101.785 -13.182 50.405 1.00 191.11 389 ALA C C 1
ATOM 7199 O O . ALA B 1 389 ? -101.473 -12.738 51.524 1.00 214.49 389 ALA C O 1
ATOM 7201 N N . VAL B 1 390 ? -103.042 -13.446 50.028 1.00 186.93 390 VAL C N 1
ATOM 7202 C CA . VAL B 1 390 ? -104.242 -13.103 50.860 1.00 183.78 390 VAL C CA 1
ATOM 7203 C C . VAL B 1 390 ? -104.058 -13.643 52.287 1.00 188.22 390 VAL C C 1
ATOM 7204 O O . VAL B 1 390 ? -104.563 -12.996 53.223 1.00 192.01 390 VAL C O 1
ATOM 7208 N N . ARG B 1 391 ? -103.358 -14.772 52.448 1.00 187.80 391 ARG C N 1
ATOM 7209 C CA . ARG B 1 391 ? -103.167 -15.439 53.769 1.00 183.88 391 ARG C CA 1
ATOM 7210 C C . ARG B 1 391 ? -102.051 -14.749 54.569 1.00 197.68 391 ARG C C 1
ATOM 7211 O O . ARG B 1 391 ? -101.976 -15.008 55.784 1.00 216.97 391 ARG C O 1
ATOM 7219 N N . VAL B 1 392 ? -101.223 -13.910 53.932 1.00 208.83 392 VAL C N 1
ATOM 7220 C CA . VAL B 1 392 ? -100.273 -12.986 54.635 1.00 208.30 392 VAL C CA 1
ATOM 7221 C C . VAL B 1 392 ? -101.062 -11.765 55.118 1.00 211.31 392 VAL C C 1
ATOM 7222 O O . VAL B 1 392 ? -100.884 -11.369 56.288 1.00 210.44 392 VAL C O 1
ATOM 7226 N N . LEU B 1 393 ? -101.884 -11.201 54.227 1.00 214.87 393 LEU C N 1
ATOM 7227 C CA . LEU B 1 393 ? -102.778 -10.034 54.491 1.00 217.17 393 LEU C CA 1
ATOM 7228 C C . LEU B 1 393 ? -103.753 -10.371 55.626 1.00 217.69 393 LEU C C 1
ATOM 7229 O O . LEU B 1 393 ? -104.025 -9.482 56.458 1.00 225.92 393 LEU C O 1
ATOM 7234 N N . LYS B 1 394 ? -104.262 -11.607 55.636 1.00 207.11 394 LYS C N 1
ATOM 7235 C CA . LYS B 1 394 ? -105.152 -12.152 56.701 1.00 190.95 394 LYS C CA 1
ATOM 7236 C C . LYS B 1 394 ? -104.325 -12.440 57.963 1.00 184.07 394 LYS C C 1
ATOM 7237 O O . LYS B 1 394 ? -104.917 -12.483 59.057 1.00 190.03 394 LYS C O 1
ATOM 7243 N N . GLY B 1 395 ? -103.011 -12.640 57.806 1.00 172.57 395 GLY C N 1
ATOM 7244 C CA . GLY B 1 395 ? -102.058 -12.854 58.916 1.00 161.65 395 GLY C CA 1
ATOM 7245 C C . GLY B 1 395 ? -101.970 -14.314 59.329 1.00 158.60 395 GLY C C 1
ATOM 7246 O O . GLY B 1 395 ? -101.294 -14.593 60.334 1.00 154.80 395 GLY C O 1
ATOM 7247 N N . ILE B 1 396 ? -102.615 -15.211 58.574 1.00 164.00 396 ILE C N 1
ATOM 7248 C CA . ILE B 1 396 ? -102.632 -16.687 58.831 1.00 168.84 396 ILE C CA 1
ATOM 7249 C C . ILE B 1 396 ? -101.248 -17.256 58.489 1.00 171.04 396 ILE C C 1
ATOM 7250 O O . ILE B 1 396 ? -100.823 -18.222 59.151 1.00 178.25 396 ILE C O 1
ATOM 7255 N N . ASN B 1 397 ? -100.596 -16.691 57.470 1.00 173.23 397 ASN C N 1
ATOM 7256 C CA . ASN B 1 397 ? -99.154 -16.904 57.160 1.00 168.22 397 ASN C CA 1
ATOM 7257 C C . ASN B 1 397 ? -98.425 -15.584 57.435 1.00 163.30 397 ASN C C 1
ATOM 7258 O O . ASN B 1 397 ? -99.104 -14.541 57.551 1.00 156.62 397 ASN C O 1
ATOM 7263 N N . LYS B 1 398 ? -97.099 -15.631 57.559 1.00 159.46 398 LYS C N 1
ATOM 7264 C CA . LYS B 1 398 ? -96.290 -14.451 57.968 1.00 160.10 398 LYS C CA 1
ATOM 7265 C C . LYS B 1 398 ? -94.965 -14.443 57.199 1.00 151.67 398 LYS C C 1
ATOM 7266 O O . LYS B 1 398 ? -94.404 -15.533 56.962 1.00 130.17 398 LYS C O 1
ATOM 7272 N N . LEU B 1 399 ? -94.511 -13.246 56.817 1.00 161.45 399 LEU C N 1
ATOM 7273 C CA . LEU B 1 399 ? -93.211 -13.020 56.123 1.00 173.57 399 LEU C CA 1
ATOM 7274 C C . LEU B 1 399 ? -92.089 -13.074 57.156 1.00 173.26 399 LEU C C 1
ATOM 7275 O O . LEU B 1 399 ? -92.286 -12.657 58.295 1.00 178.77 399 LEU C O 1
ATOM 7280 N N . PRO B 1 400 ? -90.880 -13.573 56.801 1.00 170.45 400 PRO C N 1
ATOM 7281 C CA . PRO B 1 400 ? -89.724 -13.484 57.696 1.00 169.91 400 PRO C CA 1
ATOM 7282 C C . PRO B 1 400 ? -89.303 -12.033 57.935 1.00 172.51 400 PRO C C 1
ATOM 7283 O O . PRO B 1 400 ? -89.872 -11.117 57.344 1.00 179.03 400 PRO C O 1
ATOM 7287 N N . PRO B 1 401 ? -88.317 -11.771 58.828 1.00 167.33 401 PRO C N 1
ATOM 7288 C CA . PRO B 1 401 ? -87.881 -10.403 59.125 1.00 161.63 401 PRO C CA 1
ATOM 7289 C C . PRO B 1 401 ? -87.409 -9.596 57.905 1.00 156.83 401 PRO C C 1
ATOM 7290 O O . PRO B 1 401 ? -86.872 -10.192 56.991 1.00 166.27 401 PRO C O 1
ATOM 7294 N N . GLN B 1 402 ? -87.586 -8.268 57.950 1.00 147.15 402 GLN C N 1
ATOM 7295 C CA . GLN B 1 402 ? -87.179 -7.322 56.864 1.00 139.81 402 GLN C CA 1
ATOM 7296 C C . GLN B 1 402 ? -85.698 -7.551 56.536 1.00 143.72 402 GLN C C 1
ATOM 7297 O O . GLN B 1 402 ? -85.326 -7.381 55.362 1.00 150.81 402 GLN C O 1
ATOM 7303 N N . SER B 1 403 ? -84.904 -7.904 57.555 1.00 148.75 403 SER C N 1
ATOM 7304 C CA . SER B 1 403 ? -83.446 -8.206 57.479 1.00 155.74 403 SER C CA 1
ATOM 7305 C C . SER B 1 403 ? -83.182 -9.414 56.572 1.00 165.03 403 SER C C 1
ATOM 7306 O O . SER B 1 403 ? -82.162 -9.398 55.856 1.00 164.42 403 SER C O 1
ATOM 7308 N N . VAL B 1 404 ? -84.066 -10.417 56.616 1.00 175.55 404 VAL C N 1
ATOM 7309 C CA . VAL B 1 404 ? -83.926 -11.715 55.879 1.00 176.92 404 VAL C CA 1
ATOM 7310 C C . VAL B 1 404 ? -84.418 -11.549 54.435 1.00 176.20 404 VAL C C 1
ATOM 7311 O O . VAL B 1 404 ? -83.792 -12.139 53.532 1.00 164.00 404 VAL C O 1
ATOM 7315 N N . MET B 1 405 ? -85.518 -10.815 54.240 1.00 180.67 405 MET C N 1
ATOM 7316 C CA . MET B 1 405 ? -86.143 -10.580 52.907 1.00 179.28 405 MET C CA 1
ATOM 7317 C C . MET B 1 405 ? -85.219 -9.702 52.055 1.00 186.20 405 MET C C 1
ATOM 7318 O O . MET B 1 405 ? -84.926 -10.101 50.910 1.00 200.14 405 MET C O 1
ATOM 7323 N N . ILE B 1 406 ? -84.779 -8.564 52.604 1.00 186.11 406 ILE C N 1
ATOM 7324 C CA . ILE B 1 406 ? -83.967 -7.536 51.876 1.00 182.15 406 ILE C CA 1
ATOM 7325 C C . ILE B 1 406 ? -82.664 -8.172 51.365 1.00 184.55 406 ILE C C 1
ATOM 7326 O O . ILE B 1 406 ? -82.271 -7.854 50.225 1.00 189.61 406 ILE C O 1
ATOM 7331 N N . GLU B 1 407 ? -82.032 -9.042 52.163 1.00 181.86 407 GLU C N 1
ATOM 7332 C CA . GLU B 1 407 ? -80.719 -9.676 51.831 1.00 178.10 407 GLU C CA 1
ATOM 7333 C C . GLU B 1 407 ? -80.931 -10.845 50.856 1.00 183.34 407 GLU C C 1
ATOM 7334 O O . GLU B 1 407 ? -80.069 -11.023 49.972 1.00 190.07 407 GLU C O 1
ATOM 7340 N N . GLU B 1 408 ? -82.028 -11.602 51.003 1.00 180.77 408 GLU C N 1
ATOM 7341 C CA . GLU B 1 408 ? -82.394 -12.737 50.102 1.00 168.15 408 GLU C CA 1
ATOM 7342 C C . GLU B 1 408 ? -82.745 -12.195 48.709 1.00 159.45 408 GLU C C 1
ATOM 7343 O O . GLU B 1 408 ? -82.343 -12.826 47.712 1.00 151.58 408 GLU C O 1
ATOM 7349 N N . VAL B 1 409 ? -83.483 -11.082 48.662 1.00 153.28 409 VAL C N 1
ATOM 7350 C CA . VAL B 1 409 ? -83.883 -10.371 47.405 1.00 152.24 409 VAL C CA 1
ATOM 7351 C C . VAL B 1 409 ? -82.625 -9.909 46.656 1.00 159.18 409 VAL C C 1
ATOM 7352 O O . VAL B 1 409 ? -82.611 -10.022 45.415 1.00 171.55 409 VAL C O 1
ATOM 7356 N N . ASN B 1 410 ? -81.615 -9.412 47.378 1.00 162.49 410 ASN C N 1
ATOM 7357 C CA . ASN B 1 410 ? -80.359 -8.858 46.791 1.00 158.38 410 ASN C CA 1
ATOM 7358 C C . ASN B 1 410 ? -79.538 -9.975 46.123 1.00 160.43 410 ASN C C 1
ATOM 7359 O O . ASN B 1 410 ? -78.734 -9.650 45.225 1.00 160.05 410 ASN C O 1
ATOM 7364 N N . ALA B 1 411 ? -79.734 -11.232 46.544 1.00 158.32 411 ALA C N 1
ATOM 7365 C CA . ALA B 1 411 ? -79.090 -12.442 45.965 1.00 151.47 411 ALA C CA 1
ATOM 7366 C C . ALA B 1 411 ? -79.641 -12.710 44.558 1.00 155.20 411 ALA C C 1
ATOM 7367 O O . ALA B 1 411 ? -78.840 -12.976 43.641 1.00 149.70 411 ALA C O 1
ATOM 7369 N N . ARG B 1 412 ? -80.968 -12.661 44.410 1.00 161.66 412 ARG C N 1
ATOM 7370 C CA . ARG B 1 412 ? -81.683 -12.866 43.116 1.00 153.24 412 ARG C CA 1
ATOM 7371 C C . ARG B 1 412 ? -81.466 -11.636 42.222 1.00 144.98 412 ARG C C 1
ATOM 7372 O O . ARG B 1 412 ? -81.431 -11.811 40.987 1.00 137.17 412 ARG C O 1
ATOM 7380 N N . LYS B 1 413 ? -81.300 -10.455 42.836 1.00 141.89 413 LYS C N 1
ATOM 7381 C CA . LYS B 1 413 ? -81.178 -9.136 42.143 1.00 140.87 413 LYS C CA 1
ATOM 7382 C C . LYS B 1 413 ? -79.812 -9.002 41.462 1.00 141.75 413 LYS C C 1
ATOM 7383 O O . LYS B 1 413 ? -79.716 -8.205 40.512 1.00 144.18 413 LYS C O 1
ATOM 7389 N N . GLU B 1 414 ? -78.795 -9.727 41.939 1.00 148.39 414 GLU C N 1
ATOM 7390 C CA . GLU B 1 414 ? -77.432 -9.715 41.332 1.00 156.11 414 GLU C CA 1
ATOM 7391 C C . GLU B 1 414 ? -77.354 -10.776 40.221 1.00 161.42 414 GLU C C 1
ATOM 7392 O O . GLU B 1 414 ? -76.278 -10.885 39.596 1.00 166.98 414 GLU C O 1
ATOM 7398 N N . ASN B 1 415 ? -78.450 -11.512 39.978 1.00 157.31 415 ASN C N 1
ATOM 7399 C CA . ASN B 1 415 ? -78.632 -12.417 38.806 1.00 152.48 415 ASN C CA 1
ATOM 7400 C C . ASN B 1 415 ? -77.485 -13.433 38.750 1.00 152.34 415 ASN C C 1
ATOM 7401 O O . ASN B 1 415 ? -76.991 -13.713 37.637 1.00 150.83 415 ASN C O 1
ATOM 7406 N N . LYS B 1 416 ? -77.085 -13.968 39.906 1.00 151.30 416 LYS C N 1
ATOM 7407 C CA . LYS B 1 416 ? -75.880 -14.835 40.039 1.00 152.33 416 LYS C CA 1
ATOM 7408 C C . LYS B 1 416 ? -76.213 -16.222 39.487 1.00 148.20 416 LYS C C 1
ATOM 7409 O O . LYS B 1 416 ? -77.059 -16.924 40.042 1.00 132.01 416 LYS C O 1
ATOM 7415 N N . PRO B 1 417 ? -75.575 -16.647 38.368 1.00 149.96 417 PRO C N 1
ATOM 7416 C CA . PRO B 1 417 ? -75.968 -17.869 37.657 1.00 155.24 417 PRO C CA 1
ATOM 7417 C C . PRO B 1 417 ? -76.090 -19.141 38.510 1.00 158.22 417 PRO C C 1
ATOM 7418 O O . PRO B 1 417 ? -77.032 -19.886 38.310 1.00 166.71 417 PRO C O 1
ATOM 7422 N N . SER B 1 418 ? -75.122 -19.376 39.399 1.00 157.70 418 SER C N 1
ATOM 7423 C CA . SER B 1 418 ? -75.066 -20.546 40.323 1.00 155.45 418 SER C CA 1
ATOM 7424 C C . SER B 1 418 ? -75.043 -21.874 39.546 1.00 153.10 418 SER C C 1
ATOM 7425 O O . SER B 1 418 ? -75.276 -22.926 40.177 1.00 144.20 418 SER C O 1
ATOM 7428 N N . GLY B 1 419 ? -74.761 -21.826 38.238 1.00 152.87 419 GLY C N 1
ATOM 7429 C CA . GLY B 1 419 ? -74.634 -23.006 37.355 1.00 156.41 419 GLY C CA 1
ATOM 7430 C C . GLY B 1 419 ? -75.700 -24.058 37.618 1.00 164.44 419 GLY C C 1
ATOM 7431 O O . GLY B 1 419 ? -76.821 -23.684 38.020 1.00 157.66 419 GLY C O 1
ATOM 7432 N N . PHE B 1 420 ? -75.349 -25.330 37.397 1.00 177.30 420 PHE C N 1
ATOM 7433 C CA . PHE B 1 420 ? -76.243 -26.521 37.505 1.00 184.89 420 PHE C CA 1
ATOM 7434 C C . PHE B 1 420 ? -77.524 -26.288 36.688 1.00 188.63 420 PHE C C 1
ATOM 7435 O O . PHE B 1 420 ? -77.447 -26.312 35.445 1.00 184.61 420 PHE C O 1
ATOM 7443 N N . GLY B 1 421 ? -78.660 -26.062 37.357 1.00 195.56 421 GLY C N 1
ATOM 7444 C CA . GLY B 1 421 ? -79.985 -25.980 36.709 1.00 203.68 421 GLY C CA 1
ATOM 7445 C C . GLY B 1 421 ? -80.051 -24.859 35.686 1.00 211.65 421 GLY C C 1
ATOM 7446 O O . GLY B 1 421 ? -79.655 -23.731 36.032 1.00 239.63 421 GLY C O 1
ATOM 7447 N N . LEU B 1 422 ? -80.509 -25.176 34.469 1.00 202.54 422 LEU C N 1
ATOM 7448 C CA . LEU B 1 422 ? -80.843 -24.202 33.388 1.00 190.57 422 LEU C CA 1
ATOM 7449 C C . LEU B 1 422 ? -80.875 -22.777 33.958 1.00 187.11 422 LEU C C 1
ATOM 7450 O O . LEU B 1 422 ? -81.966 -22.341 34.380 1.00 182.66 422 LEU C O 1
ATOM 7455 N N . CYS B 1 423 ? -79.721 -22.092 33.976 1.00 179.77 423 CYS C N 1
ATOM 7456 C CA . CYS B 1 423 ? -79.530 -20.743 34.592 1.00 165.79 423 CYS C CA 1
ATOM 7457 C C . CYS B 1 423 ? -80.775 -19.880 34.360 1.00 154.68 423 CYS C C 1
ATOM 7458 O O . CYS B 1 423 ? -81.158 -19.707 33.189 1.00 159.28 423 CYS C O 1
ATOM 7461 N N . TYR B 1 424 ? -81.373 -19.354 35.432 1.00 141.99 424 TYR C N 1
ATOM 7462 C CA . TYR B 1 424 ? -82.613 -18.536 35.355 1.00 136.61 424 TYR C CA 1
ATOM 7463 C C . TYR B 1 424 ? -82.209 -17.081 35.091 1.00 130.88 424 TYR C C 1
ATOM 7464 O O . TYR B 1 424 ? -81.694 -16.388 35.983 1.00 116.56 424 TYR C O 1
ATOM 7473 N N . CYS B 1 425 ? -82.460 -16.687 33.839 1.00 141.64 425 CYS C N 1
ATOM 7474 C CA . CYS B 1 425 ? -81.950 -15.499 33.092 1.00 143.07 425 CYS C CA 1
ATOM 7475 C C . CYS B 1 425 ? -81.572 -14.339 34.024 1.00 139.84 425 CYS C C 1
ATOM 7476 O O . CYS B 1 425 ? -80.479 -14.408 34.627 1.00 128.45 425 CYS C O 1
ATOM 7479 N N . LYS B 1 426 ? -82.432 -13.315 34.108 1.00 141.27 426 LYS C N 1
ATOM 7480 C CA . LYS B 1 426 ? -82.104 -11.983 34.693 1.00 140.91 426 LYS C CA 1
ATOM 7481 C C . LYS B 1 426 ? -83.320 -11.415 35.431 1.00 139.58 426 LYS C C 1
ATOM 7482 O O . LYS B 1 426 ? -83.367 -11.538 36.670 1.00 152.85 426 LYS C O 1
ATOM 7488 N N . ALA B 1 427 ? -84.242 -10.785 34.701 1.00 127.69 427 ALA C N 1
ATOM 7489 C CA . ALA B 1 427 ? -85.356 -9.996 35.277 1.00 123.78 427 ALA C CA 1
ATOM 7490 C C . ALA B 1 427 ? -86.591 -10.885 35.405 1.00 120.33 427 ALA C C 1
ATOM 7491 O O . ALA B 1 427 ? -87.060 -11.378 34.369 1.00 123.56 427 ALA C O 1
ATOM 7493 N N . LEU B 1 428 ? -87.056 -11.109 36.637 1.00 120.33 428 LEU C N 1
ATOM 7494 C CA . LEU B 1 428 ? -88.306 -11.860 36.942 1.00 119.89 428 LEU C CA 1
ATOM 7495 C C . LEU B 1 428 ? -88.189 -13.304 36.420 1.00 119.50 428 LEU C C 1
ATOM 7496 O O . LEU B 1 428 ? -89.222 -14.007 36.377 1.00 113.04 428 LEU C O 1
ATOM 7501 N N . GLN B 1 429 ? -86.973 -13.711 36.028 1.00 122.91 429 GLN C N 1
ATOM 7502 C CA . GLN B 1 429 ? -86.489 -15.124 36.030 1.00 130.69 429 GLN C CA 1
ATOM 7503 C C . GLN B 1 429 ? -87.200 -15.916 37.132 1.00 139.21 429 GLN C C 1
ATOM 7504 O O . GLN B 1 429 ? -87.265 -15.393 38.257 1.00 159.69 429 GLN C O 1
ATOM 7510 N N . SER B 1 430 ? -87.689 -17.126 36.840 1.00 136.90 430 SER C N 1
ATOM 7511 C CA . SER B 1 430 ? -88.087 -18.111 37.887 1.00 142.62 430 SER C CA 1
ATOM 7512 C C . SER B 1 430 ? -88.545 -19.436 37.278 1.00 137.93 430 SER C C 1
ATOM 7513 O O . SER B 1 430 ? -89.326 -19.411 36.315 1.00 147.12 430 SER C O 1
ATOM 7516 N N . ASP B 1 431 ? -88.095 -20.542 37.876 1.00 129.99 431 ASP C N 1
ATOM 7517 C CA . ASP B 1 431 ? -88.607 -21.911 37.605 1.00 128.65 431 ASP C CA 1
ATOM 7518 C C . ASP B 1 431 ? -90.073 -21.979 38.052 1.00 125.21 431 ASP C C 1
ATOM 7519 O O . ASP B 1 431 ? -90.387 -21.453 39.137 1.00 123.37 431 ASP C O 1
ATOM 7524 N N . TYR B 1 432 ? -90.930 -22.601 37.240 1.00 126.41 432 TYR C N 1
ATOM 7525 C CA . TYR B 1 432 ? -92.388 -22.746 37.504 1.00 129.58 432 TYR C CA 1
ATOM 7526 C C . TYR B 1 432 ? -92.590 -23.632 38.737 1.00 137.61 432 TYR C C 1
ATOM 7527 O O . TYR B 1 432 ? -93.177 -23.151 39.720 1.00 141.18 432 TYR C O 1
ATOM 7536 N N . ILE B 1 433 ? -92.085 -24.871 38.686 1.00 146.12 433 ILE C N 1
ATOM 7537 C CA . ILE B 1 433 ? -92.336 -25.920 39.728 1.00 149.75 433 ILE C CA 1
ATOM 7538 C C . ILE B 1 433 ? -91.808 -25.416 41.077 1.00 150.69 433 ILE C C 1
ATOM 7539 O O . ILE B 1 433 ? -92.574 -25.462 42.065 1.00 148.10 433 ILE C O 1
ATOM 7544 N N . THR B 1 434 ? -90.548 -24.967 41.097 1.00 145.61 434 THR C N 1
ATOM 7545 C CA . THR B 1 434 ? -89.828 -24.457 42.300 1.00 137.55 434 THR C CA 1
ATOM 7546 C C . THR B 1 434 ? -90.687 -23.403 43.007 1.00 136.87 434 THR C C 1
ATOM 7547 O O . THR B 1 434 ? -91.160 -23.678 44.131 1.00 141.12 434 THR C O 1
ATOM 7551 N N . TYR B 1 435 ? -90.886 -22.256 42.350 1.00 128.73 435 TYR C N 1
ATOM 7552 C CA . TYR B 1 435 ? -91.613 -21.075 42.888 1.00 124.66 435 TYR C CA 1
ATOM 7553 C C . TYR B 1 435 ? -92.994 -21.496 43.405 1.00 127.63 435 TYR C C 1
ATOM 7554 O O . TYR B 1 435 ? -93.422 -20.976 44.451 1.00 142.03 435 TYR C O 1
ATOM 7563 N N . ILE B 1 436 ? -93.666 -22.404 42.694 1.00 127.89 436 ILE C N 1
ATOM 7564 C CA . ILE B 1 436 ? -95.008 -22.933 43.089 1.00 136.55 436 ILE C CA 1
ATOM 7565 C C . ILE B 1 436 ? -94.867 -23.765 44.372 1.00 146.12 436 ILE C C 1
ATOM 7566 O O . ILE B 1 436 ? -95.661 -23.533 45.311 1.00 149.46 436 ILE C O 1
ATOM 7571 N N . ASP B 1 437 ? -93.900 -24.689 44.409 1.00 152.56 437 ASP C N 1
ATOM 7572 C CA . ASP B 1 437 ? -93.675 -25.620 45.554 1.00 159.36 437 ASP C CA 1
ATOM 7573 C C . ASP B 1 437 ? -93.242 -24.834 46.798 1.00 160.01 437 ASP C C 1
ATOM 7574 O O . ASP B 1 437 ? -93.654 -25.222 47.909 1.00 173.13 437 ASP C O 1
ATOM 7579 N N . GLU B 1 438 ? -92.430 -23.790 46.610 1.00 153.04 438 GLU C N 1
ATOM 7580 C CA . GLU B 1 438 ? -92.007 -22.838 47.679 1.00 151.00 438 GLU C CA 1
ATOM 7581 C C . GLU B 1 438 ? -93.250 -22.242 48.354 1.00 158.98 438 GLU C C 1
ATOM 7582 O O . GLU B 1 438 ? -93.259 -22.153 49.600 1.00 173.20 438 GLU C O 1
ATOM 7588 N N . LEU B 1 439 ? -94.248 -21.858 47.547 1.00 157.58 439 LEU C N 1
ATOM 7589 C CA . LEU B 1 439 ? -95.494 -21.157 47.981 1.00 157.95 439 LEU C CA 1
ATOM 7590 C C . LEU B 1 439 ? -96.522 -22.155 48.522 1.00 162.95 439 LEU C C 1
ATOM 7591 O O . LEU B 1 439 ? -97.206 -21.816 49.507 1.00 172.10 439 LEU C O 1
ATOM 7596 N N . LEU B 1 440 ? -96.659 -23.313 47.872 1.00 168.32 440 LEU C N 1
ATOM 7597 C CA . LEU B 1 440 ? -97.534 -24.426 48.342 1.00 176.87 440 LEU C CA 1
ATOM 7598 C C . LEU B 1 440 ? -97.055 -24.920 49.714 1.00 176.19 440 LEU C C 1
ATOM 7599 O O . LEU B 1 440 ? -97.916 -25.253 50.555 1.00 181.29 440 LEU C O 1
ATOM 7604 N N . THR B 1 441 ? -95.736 -24.966 49.922 1.00 168.41 441 THR C N 1
ATOM 7605 C CA . THR B 1 441 ? -95.097 -25.257 51.238 1.00 154.21 441 THR C CA 1
ATOM 7606 C C . THR B 1 441 ? -95.588 -24.215 52.254 1.00 153.65 441 THR C C 1
ATOM 7607 O O . THR B 1 441 ? -96.179 -24.626 53.273 1.00 154.51 441 THR C O 1
ATOM 7611 N N . TYR B 1 442 ? -95.408 -22.925 51.941 1.00 149.00 442 TYR C N 1
ATOM 7612 C CA . TYR B 1 442 ? -95.723 -21.757 52.818 1.00 139.77 442 TYR C CA 1
ATOM 7613 C C . TYR B 1 442 ? -97.185 -21.765 53.291 1.00 135.18 442 TYR C C 1
ATOM 7614 O O . TYR B 1 442 ? -97.449 -21.179 54.359 1.00 133.68 442 TYR C O 1
ATOM 7623 N N . ILE B 1 443 ? -98.103 -22.358 52.521 1.00 135.56 443 ILE C N 1
ATOM 7624 C CA . ILE B 1 443 ? -99.559 -22.424 52.867 1.00 142.24 443 ILE C CA 1
ATOM 7625 C C . ILE B 1 443 ? -99.964 -23.872 53.189 1.00 140.75 443 ILE C C 1
ATOM 7626 O O . ILE B 1 443 ? -101.160 -24.097 53.465 1.00 138.91 443 ILE C O 1
ATOM 7631 N N . ASN B 1 444 ? -99.004 -24.805 53.164 1.00 139.19 444 ASN C N 1
ATOM 7632 C CA . ASN B 1 444 ? -99.174 -26.229 53.573 1.00 141.60 444 ASN C CA 1
ATOM 7633 C C . ASN B 1 444 ? -100.168 -26.931 52.635 1.00 145.82 444 ASN C C 1
ATOM 7634 O O . ASN B 1 444 ? -101.043 -27.670 53.134 1.00 139.63 444 ASN C O 1
ATOM 7639 N N . ALA B 1 445 ? -100.022 -26.703 51.327 1.00 152.16 445 ALA C N 1
ATOM 7640 C CA . ALA B 1 445 ? -100.798 -27.357 50.241 1.00 146.80 445 ALA C CA 1
ATOM 7641 C C . ALA B 1 445 ? -99.894 -28.296 49.434 1.00 141.03 445 ALA C C 1
ATOM 7642 O O . ALA B 1 445 ? -100.441 -29.124 48.676 1.00 130.02 445 ALA C O 1
ATOM 7644 N N . LYS B 1 446 ? -98.571 -28.166 49.588 1.00 144.63 446 LYS C N 1
ATOM 7645 C CA . LYS B 1 446 ? -97.568 -29.005 48.877 1.00 153.92 446 LYS C CA 1
ATOM 7646 C C . LYS B 1 446 ? -97.803 -30.463 49.259 1.00 168.52 446 LYS C C 1
ATOM 7647 O O . LYS B 1 446 ? -97.595 -30.837 50.410 1.00 175.71 446 LYS C O 1
ATOM 7653 N N . PRO B 1 447 ? -98.243 -31.330 48.318 1.00 184.12 447 PRO C N 1
ATOM 7654 C CA . PRO B 1 447 ? -98.534 -32.724 48.649 1.00 183.72 447 PRO C CA 1
ATOM 7655 C C . PRO B 1 447 ? -97.242 -33.510 48.914 1.00 178.48 447 PRO C C 1
ATOM 7656 O O . PRO B 1 447 ? -96.259 -33.284 48.227 1.00 171.98 447 PRO C O 1
ATOM 7660 N N . ASN B 1 448 ? -97.276 -34.380 49.926 1.00 173.07 448 ASN C N 1
ATOM 7661 C CA . ASN B 1 448 ? -96.137 -35.258 50.307 1.00 171.46 448 ASN C CA 1
ATOM 7662 C C . ASN B 1 448 ? -96.094 -36.423 49.313 1.00 166.89 448 ASN C C 1
ATOM 7663 O O . ASN B 1 448 ? -96.892 -37.366 49.478 1.00 159.33 448 ASN C O 1
ATOM 7668 N N . LEU B 1 449 ? -95.203 -36.335 48.319 1.00 172.05 449 LEU C N 1
ATOM 7669 C CA . LEU B 1 449 ? -95.136 -37.272 47.157 1.00 175.26 449 LEU C CA 1
ATOM 7670 C C . LEU B 1 449 ? -94.625 -38.640 47.620 1.00 175.37 449 LEU C C 1
ATOM 7671 O O . LEU B 1 449 ? -95.123 -39.668 47.115 1.00 184.07 449 LEU C O 1
ATOM 7676 N N . LEU B 1 450 ? -93.656 -38.638 48.537 1.00 161.61 450 LEU C N 1
ATOM 7677 C CA . LEU B 1 450 ? -93.091 -39.871 49.151 1.00 142.43 450 LEU C CA 1
ATOM 7678 C C . LEU B 1 450 ? -94.232 -40.644 49.830 1.00 144.65 450 LEU C C 1
ATOM 7679 O O . LEU B 1 450 ? -94.479 -41.797 49.426 1.00 143.17 450 LEU C O 1
ATOM 7684 N N . SER B 1 451 ? -94.928 -40.007 50.782 1.00 145.08 451 SER C N 1
ATOM 7685 C CA . SER B 1 451 ? -96.137 -40.543 51.473 1.00 143.96 451 SER C CA 1
ATOM 7686 C C . SER B 1 451 ? -97.163 -41.014 50.439 1.00 145.55 451 SER C C 1
ATOM 7687 O O . SER B 1 451 ? -97.566 -42.190 50.502 1.00 142.30 451 SER C O 1
ATOM 7690 N N . MET B 1 452 ? -97.564 -40.105 49.543 1.00 154.17 452 MET C N 1
ATOM 7691 C CA . MET B 1 452 ? -98.496 -40.370 48.408 1.00 157.25 452 MET C CA 1
ATOM 7692 C C . MET B 1 452 ? -98.244 -41.779 47.855 1.00 153.03 452 MET C C 1
ATOM 7693 O O . MET B 1 452 ? -99.212 -42.556 47.773 1.00 154.31 452 MET C O 1
ATOM 7698 N N . LEU B 1 453 ? -96.984 -42.088 47.525 1.00 148.81 453 LEU C N 1
ATOM 7699 C CA . LEU B 1 453 ? -96.558 -43.343 46.830 1.00 147.78 453 LEU C CA 1
ATOM 7700 C C . LEU B 1 453 ? -97.079 -44.569 47.596 1.00 153.64 453 LEU C C 1
ATOM 7701 O O . LEU B 1 453 ? -97.509 -45.538 46.936 1.00 158.42 453 LEU C O 1
ATOM 7706 N N . LEU B 1 454 ? -97.055 -44.513 48.933 1.00 154.71 454 LEU C N 1
ATOM 7707 C CA . LEU B 1 454 ? -97.479 -45.623 49.838 1.00 144.19 454 LEU C CA 1
ATOM 7708 C C . LEU B 1 454 ? -99.012 -45.665 49.900 1.00 139.68 454 LEU C C 1
ATOM 7709 O O . LEU B 1 454 ? -99.589 -46.742 49.631 1.00 134.25 454 LEU C O 1
ATOM 7714 N N . THR B 1 455 ? -99.633 -44.529 50.234 1.00 138.21 455 THR C N 1
ATOM 7715 C CA . THR B 1 455 ? -101.115 -44.368 50.359 1.00 141.08 455 THR C CA 1
ATOM 7716 C C . THR B 1 455 ? -101.764 -44.606 48.985 1.00 150.77 455 THR C C 1
ATOM 7717 O O . THR B 1 455 ? -102.495 -45.614 48.854 1.00 154.88 455 THR C O 1
ATOM 7721 N N . ASP B 1 456 ? -101.500 -43.725 48.010 1.00 154.26 456 ASP C N 1
ATOM 7722 C CA . ASP B 1 456 ? -102.068 -43.788 46.630 1.00 147.40 456 ASP C CA 1
ATOM 7723 C C . ASP B 1 456 ? -100.932 -43.752 45.609 1.00 143.45 456 ASP C C 1
ATOM 7724 O O . ASP B 1 456 ? -100.414 -42.680 45.307 1.00 143.28 456 ASP C O 1
ATOM 7729 N N . PRO B 1 457 ? -100.539 -44.906 45.017 1.00 141.50 457 PRO C N 1
ATOM 7730 C CA . PRO B 1 457 ? -99.354 -44.974 44.157 1.00 146.19 457 PRO C CA 1
ATOM 7731 C C . PRO B 1 457 ? -99.595 -44.516 42.710 1.00 152.22 457 PRO C C 1
ATOM 7732 O O . PRO B 1 457 ? -98.692 -43.957 42.105 1.00 153.27 457 PRO C O 1
ATOM 7736 N N . ARG B 1 458 ? -100.797 -44.784 42.193 1.00 148.22 458 ARG C N 1
ATOM 7737 C CA . ARG B 1 458 ? -101.268 -44.317 40.862 1.00 136.18 458 ARG C CA 1
ATOM 7738 C C . ARG B 1 458 ? -101.052 -42.799 40.782 1.00 135.03 458 ARG C C 1
ATOM 7739 O O . ARG B 1 458 ? -100.141 -42.370 40.040 1.00 134.54 458 ARG C O 1
ATOM 7747 N N . LEU B 1 459 ? -101.835 -42.043 41.561 1.00 129.42 459 LEU C N 1
ATOM 7748 C CA . LEU B 1 459 ? -101.838 -40.550 41.607 1.00 126.59 459 LEU C CA 1
ATOM 7749 C C . LEU B 1 459 ? -100.410 -40.034 41.821 1.00 124.17 459 LEU C C 1
ATOM 7750 O O . LEU B 1 459 ? -99.997 -39.110 41.090 1.00 115.59 459 LEU C O 1
ATOM 7755 N N . ALA B 1 460 ? -99.702 -40.628 42.787 1.00 130.50 460 ALA C N 1
ATOM 7756 C CA . ALA B 1 460 ? -98.315 -40.280 43.190 1.00 137.35 460 ALA C CA 1
ATOM 7757 C C . ALA B 1 460 ? -97.414 -40.155 41.958 1.00 135.98 460 ALA C C 1
ATOM 7758 O O . ALA B 1 460 ? -96.677 -39.153 41.862 1.00 146.64 460 ALA C O 1
ATOM 7760 N N . LEU B 1 461 ? -97.471 -41.144 41.064 1.00 131.24 461 LEU C N 1
ATOM 7761 C CA . LEU B 1 461 ? -96.581 -41.231 39.871 1.00 132.63 461 LEU C CA 1
ATOM 7762 C C . LEU B 1 461 ? -97.054 -40.249 38.788 1.00 131.75 461 LEU C C 1
ATOM 7763 O O . LEU B 1 461 ? -96.188 -39.584 38.174 1.00 116.06 461 LEU C O 1
ATOM 7768 N N . THR B 1 462 ? -98.374 -40.145 38.591 1.00 132.63 462 THR C N 1
ATOM 7769 C CA . THR B 1 462 ? -99.035 -39.241 37.603 1.00 130.00 462 THR C CA 1
ATOM 7770 C C . THR B 1 462 ? -98.744 -37.775 37.953 1.00 136.33 462 THR C C 1
ATOM 7771 O O . THR B 1 462 ? -98.914 -36.910 37.069 1.00 148.49 462 THR C O 1
ATOM 7775 N N . ILE B 1 463 ? -98.338 -37.518 39.200 1.00 135.20 463 ILE C N 1
ATOM 7776 C CA . ILE B 1 463 ? -97.979 -36.164 39.723 1.00 133.98 463 ILE C CA 1
ATOM 7777 C C . ILE B 1 463 ? -96.491 -35.897 39.474 1.00 130.90 463 ILE C C 1
ATOM 7778 O O . ILE B 1 463 ? -96.145 -34.740 39.171 1.00 136.24 463 ILE C O 1
ATOM 7783 N N . PHE B 1 464 ? -95.645 -36.921 39.601 1.00 128.94 464 PHE C N 1
ATOM 7784 C CA . PHE B 1 464 ? -94.168 -36.775 39.484 1.00 137.62 464 PHE C CA 1
ATOM 7785 C C . PHE B 1 464 ? -93.722 -36.886 38.020 1.00 142.07 464 PHE C C 1
ATOM 7786 O O . PHE B 1 464 ? -92.961 -36.013 37.557 1.00 136.71 464 PHE C O 1
ATOM 7794 N N . PHE B 1 465 ? -94.162 -37.938 37.326 1.00 146.32 465 PHE C N 1
ATOM 7795 C CA . PHE B 1 465 ? -93.730 -38.278 35.939 1.00 146.88 465 PHE C CA 1
ATOM 7796 C C . PHE B 1 465 ? -94.662 -37.620 34.912 1.00 148.97 465 PHE C C 1
ATOM 7797 O O . PHE B 1 465 ? -94.168 -37.183 33.851 1.00 147.75 465 PHE C O 1
ATOM 7805 N N . GLY B 1 466 ? -95.962 -37.555 35.224 1.00 149.84 466 GLY C N 1
ATOM 7806 C CA . GLY B 1 466 ? -96.989 -36.900 34.386 1.00 143.61 466 GLY C CA 1
ATOM 7807 C C . GLY B 1 466 ? -96.893 -35.377 34.449 1.00 138.51 466 GLY C C 1
ATOM 7808 O O . GLY B 1 466 ? -96.214 -34.823 35.311 1.00 142.22 466 GLY C O 1
ATOM 7809 N N . PRO B 1 467 ? -97.594 -34.648 33.553 1.00 127.35 467 PRO C N 1
ATOM 7810 C CA . PRO B 1 467 ? -97.444 -33.198 33.459 1.00 122.49 467 PRO C CA 1
ATOM 7811 C C . PRO B 1 467 ? -97.883 -32.500 34.749 1.00 117.93 467 PRO C C 1
ATOM 7812 O O . PRO B 1 467 ? -98.962 -32.799 35.237 1.00 107.73 467 PRO C O 1
ATOM 7816 N N . CYS B 1 468 ? -97.037 -31.597 35.248 1.00 118.56 468 CYS C N 1
ATOM 7817 C CA . CYS B 1 468 ? -97.257 -30.835 36.509 1.00 124.75 468 CYS C CA 1
ATOM 7818 C C . CYS B 1 468 ? -98.442 -29.876 36.333 1.00 122.50 468 CYS C C 1
ATOM 7819 O O . CYS B 1 468 ? -98.237 -28.642 36.321 1.00 115.32 468 CYS C O 1
ATOM 7822 N N . THR B 1 469 ? -99.641 -30.446 36.203 1.00 123.38 469 THR C N 1
ATOM 7823 C CA . THR B 1 469 ? -100.922 -29.719 35.987 1.00 128.13 469 THR C CA 1
ATOM 7824 C C . THR B 1 469 ? -101.326 -28.987 37.264 1.00 137.61 469 THR C C 1
ATOM 7825 O O . THR B 1 469 ? -101.157 -29.518 38.358 1.00 156.29 469 THR C O 1
ATOM 7829 N N . PRO B 1 470 ? -101.915 -27.772 37.160 1.00 141.16 470 PRO C N 1
ATOM 7830 C CA . PRO B 1 470 ? -102.219 -26.947 38.332 1.00 143.53 470 PRO C CA 1
ATOM 7831 C C . PRO B 1 470 ? -103.214 -27.573 39.324 1.00 148.65 470 PRO C C 1
ATOM 7832 O O . PRO B 1 470 ? -103.226 -27.149 40.465 1.00 154.82 470 PRO C O 1
ATOM 7836 N N . TYR B 1 471 ? -103.994 -28.565 38.880 1.00 148.48 471 TYR C N 1
ATOM 7837 C CA . TYR B 1 471 ? -104.936 -29.355 39.726 1.00 148.17 471 TYR C CA 1
ATOM 7838 C C . TYR B 1 471 ? -104.220 -29.898 40.972 1.00 148.44 471 TYR C C 1
ATOM 7839 O O . TYR B 1 471 ? -104.830 -29.884 42.062 1.00 154.68 471 TYR C O 1
ATOM 7848 N N . GLN B 1 472 ? -102.968 -30.353 40.812 1.00 140.43 472 GLN C N 1
ATOM 7849 C CA . GLN B 1 472 ? -102.162 -31.033 41.871 1.00 132.33 472 GLN C CA 1
ATOM 7850 C C . GLN B 1 472 ? -101.640 -30.020 42.900 1.00 131.13 472 GLN C C 1
ATOM 7851 O O . GLN B 1 472 ? -100.831 -30.421 43.761 1.00 130.33 472 GLN C O 1
ATOM 7857 N N . PHE B 1 473 ? -102.077 -28.763 42.816 1.00 133.15 473 PHE C N 1
ATOM 7858 C CA . PHE B 1 473 ? -101.829 -27.728 43.855 1.00 141.97 473 PHE C CA 1
ATOM 7859 C C . PHE B 1 473 ? -102.955 -27.790 44.897 1.00 148.79 473 PHE C C 1
ATOM 7860 O O . PHE B 1 473 ? -102.658 -27.759 46.111 1.00 154.97 473 PHE C O 1
ATOM 7868 N N . ARG B 1 474 ? -104.204 -27.902 44.429 1.00 146.84 474 ARG C N 1
ATOM 7869 C CA . ARG B 1 474 ? -105.424 -27.975 45.283 1.00 146.84 474 ARG C CA 1
ATOM 7870 C C . ARG B 1 474 ? -105.766 -29.439 45.578 1.00 153.60 474 ARG C C 1
ATOM 7871 O O . ARG B 1 474 ? -106.962 -29.793 45.516 1.00 150.85 474 ARG C O 1
ATOM 7879 N N . LEU B 1 475 ? -104.754 -30.245 45.909 1.00 163.37 475 LEU C N 1
ATOM 7880 C CA . LEU B 1 475 ? -104.908 -31.700 46.185 1.00 171.77 475 LEU C CA 1
ATOM 7881 C C . LEU B 1 475 ? -104.984 -31.924 47.699 1.00 185.43 475 LEU C C 1
ATOM 7882 O O . LEU B 1 475 ? -105.796 -32.767 48.136 1.00 188.18 475 LEU C O 1
ATOM 7887 N N . THR B 1 476 ? -104.161 -31.191 48.453 1.00 193.68 476 THR C N 1
ATOM 7888 C CA . THR B 1 476 ? -104.180 -31.134 49.943 1.00 190.58 476 THR C CA 1
ATOM 7889 C C . THR B 1 476 ? -103.979 -29.682 50.397 1.00 191.59 476 THR C C 1
ATOM 7890 O O . THR B 1 476 ? -103.669 -28.827 49.539 1.00 198.03 476 THR C O 1
ATOM 7894 N N . GLY B 1 477 ? -104.176 -29.422 51.694 1.00 182.00 477 GLY C N 1
ATOM 7895 C CA . GLY B 1 477 ? -103.980 -28.096 52.320 1.00 167.73 477 GLY C CA 1
ATOM 7896 C C . GLY B 1 477 ? -105.224 -27.217 52.231 1.00 156.73 477 GLY C C 1
ATOM 7897 O O . GLY B 1 477 ? -106.288 -27.678 51.825 1.00 150.07 477 GLY C O 1
ATOM 7898 N N . PRO B 1 478 ? -105.124 -25.922 52.611 1.00 151.19 478 PRO C N 1
ATOM 7899 C CA . PRO B 1 478 ? -106.255 -24.999 52.509 1.00 155.48 478 PRO C CA 1
ATOM 7900 C C . PRO B 1 478 ? -106.638 -24.743 51.044 1.00 161.62 478 PRO C C 1
ATOM 7901 O O . PRO B 1 478 ? -105.751 -24.599 50.218 1.00 172.99 478 PRO C O 1
ATOM 7905 N N . GLY B 1 479 ? -107.945 -24.718 50.769 1.00 157.09 479 GLY C N 1
ATOM 7906 C CA . GLY B 1 479 ? -108.505 -24.556 49.411 1.00 147.48 479 GLY C CA 1
ATOM 7907 C C . GLY B 1 479 ? -108.623 -25.880 48.677 1.00 143.59 479 GLY C C 1
ATOM 7908 O O . GLY B 1 479 ? -109.131 -25.864 47.545 1.00 155.30 479 GLY C O 1
ATOM 7909 N N . LYS B 1 480 ? -108.174 -26.979 49.295 1.00 137.66 480 LYS C N 1
ATOM 7910 C CA . LYS B 1 480 ? -108.282 -28.363 48.751 1.00 140.92 480 LYS C CA 1
ATOM 7911 C C . LYS B 1 480 ? -109.564 -28.493 47.916 1.00 148.40 480 LYS C C 1
ATOM 7912 O O . LYS B 1 480 ? -110.645 -28.148 48.435 1.00 147.23 480 LYS C O 1
ATOM 7918 N N . TRP B 1 481 ? -109.437 -28.965 46.671 1.00 157.12 481 TRP C N 1
ATOM 7919 C CA . TRP B 1 481 ? -110.570 -29.225 45.734 1.00 153.57 481 TRP C CA 1
ATOM 7920 C C . TRP B 1 481 ? -110.789 -30.737 45.615 1.00 149.04 481 TRP C C 1
ATOM 7921 O O . TRP B 1 481 ? -109.783 -31.470 45.512 1.00 149.37 481 TRP C O 1
ATOM 7932 N N . GLU B 1 482 ? -112.050 -31.179 45.634 1.00 139.56 482 GLU C N 1
ATOM 7933 C CA . GLU B 1 482 ? -112.417 -32.623 45.616 1.00 139.69 482 GLU C CA 1
ATOM 7934 C C . GLU B 1 482 ? -112.075 -33.218 44.245 1.00 141.84 482 GLU C C 1
ATOM 7935 O O . GLU B 1 482 ? -111.268 -34.169 44.201 1.00 145.60 482 GLU C O 1
ATOM 7941 N N . GLY B 1 483 ? -112.649 -32.649 43.178 1.00 143.78 483 GLY C N 1
ATOM 7942 C CA . GLY B 1 483 ? -112.498 -33.110 41.778 1.00 140.57 483 GLY C CA 1
ATOM 7943 C C . GLY B 1 483 ? -111.049 -33.213 41.323 1.00 131.97 483 GLY C C 1
ATOM 7944 O O . GLY B 1 483 ? -110.803 -33.925 40.329 1.00 120.87 483 GLY C O 1
ATOM 7945 N N . ALA B 1 484 ? -110.136 -32.529 42.022 1.00 129.85 484 ALA C N 1
ATOM 7946 C CA . ALA B 1 484 ? -108.678 -32.450 41.738 1.00 134.03 484 ALA C CA 1
ATOM 7947 C C . ALA B 1 484 ? -108.117 -33.809 41.303 1.00 134.06 484 ALA C C 1
ATOM 7948 O O . ALA B 1 484 ? -107.568 -33.883 40.191 1.00 139.75 484 ALA C O 1
ATOM 7950 N N . ARG B 1 485 ? -108.221 -34.828 42.163 1.00 137.69 485 ARG C N 1
ATOM 7951 C CA . ARG B 1 485 ? -107.682 -36.196 41.903 1.00 141.69 485 ARG C CA 1
ATOM 7952 C C . ARG B 1 485 ? -108.207 -36.713 40.559 1.00 140.99 485 ARG C C 1
ATOM 7953 O O . ARG B 1 485 ? -107.383 -37.112 39.711 1.00 146.29 485 ARG C O 1
ATOM 7961 N N . ASN B 1 486 ? -109.533 -36.726 40.405 1.00 132.84 486 ASN C N 1
ATOM 7962 C CA . ASN B 1 486 ? -110.243 -37.195 39.183 1.00 124.11 486 ASN C CA 1
ATOM 7963 C C . ASN B 1 486 ? -109.748 -36.409 37.960 1.00 125.86 486 ASN C C 1
ATOM 7964 O O . ASN B 1 486 ? -109.539 -37.039 36.909 1.00 123.17 486 ASN C O 1
ATOM 7969 N N . ALA B 1 487 ? -109.572 -35.091 38.105 1.00 127.53 487 ALA C N 1
ATOM 7970 C CA . ALA B 1 487 ? -109.094 -34.161 37.047 1.00 121.93 487 ALA C CA 1
ATOM 7971 C C . ALA B 1 487 ? -107.681 -34.550 36.586 1.00 123.16 487 ALA C C 1
ATOM 7972 O O . ALA B 1 487 ? -107.459 -34.625 35.366 1.00 120.40 487 ALA C O 1
ATOM 7974 N N . ILE B 1 488 ? -106.765 -34.781 37.532 1.00 136.55 488 ILE C N 1
ATOM 7975 C CA . ILE B 1 488 ? -105.327 -35.112 37.266 1.00 150.28 488 ILE C CA 1
ATOM 7976 C C . ILE B 1 488 ? -105.238 -36.420 36.467 1.00 154.71 488 ILE C C 1
ATOM 7977 O O . ILE B 1 488 ? -104.347 -36.524 35.604 1.00 156.94 488 ILE C O 1
ATOM 7982 N N . LEU B 1 489 ? -106.115 -37.385 36.758 1.00 157.65 489 LEU C N 1
ATOM 7983 C CA . LEU B 1 489 ? -106.064 -38.748 36.156 1.00 156.47 489 LEU C CA 1
ATOM 7984 C C . LEU B 1 489 ? -106.754 -38.749 34.788 1.00 151.46 489 LEU C C 1
ATOM 7985 O O . LEU B 1 489 ? -106.364 -39.577 33.940 1.00 155.77 489 LEU C O 1
ATOM 7990 N N . THR B 1 490 ? -107.727 -37.856 34.581 1.00 145.99 490 THR C N 1
ATOM 7991 C CA . THR B 1 490 ? -108.449 -37.689 33.285 1.00 142.75 490 THR C CA 1
ATOM 7992 C C . THR B 1 490 ? -107.687 -36.688 32.396 1.00 144.80 490 THR C C 1
ATOM 7993 O O . THR B 1 490 ? -108.113 -36.504 31.241 1.00 155.05 490 THR C O 1
ATOM 7997 N N . GLN B 1 491 ? -106.594 -36.099 32.907 1.00 140.95 491 GLN C N 1
ATOM 7998 C CA . GLN B 1 491 ? -105.697 -35.131 32.201 1.00 138.66 491 GLN C CA 1
ATOM 7999 C C . GLN B 1 491 ? -105.723 -35.336 30.682 1.00 137.21 491 GLN C C 1
ATOM 8000 O O . GLN B 1 491 ? -106.153 -34.409 29.961 1.00 143.72 491 GLN C O 1
ATOM 8006 N N . TRP B 1 492 ? -105.249 -36.500 30.232 1.00 129.31 492 TRP C N 1
ATOM 8007 C CA . TRP B 1 492 ? -104.949 -36.798 28.803 1.00 126.42 492 TRP C CA 1
ATOM 8008 C C . TRP B 1 492 ? -106.239 -37.067 28.020 1.00 126.39 492 TRP C C 1
ATOM 8009 O O . TRP B 1 492 ? -106.285 -36.700 26.828 1.00 141.53 492 TRP C O 1
ATOM 8020 N N . ASP B 1 493 ? -107.238 -37.678 28.662 1.00 117.21 493 ASP C N 1
ATOM 8021 C CA . ASP B 1 493 ? -108.553 -38.009 28.041 1.00 114.11 493 ASP C CA 1
ATOM 8022 C C . ASP B 1 493 ? -109.145 -36.753 27.386 1.00 110.53 493 ASP C C 1
ATOM 8023 O O . ASP B 1 493 ? -109.629 -36.865 26.244 1.00 106.97 493 ASP C O 1
ATOM 8028 N N . ARG B 1 494 ? -109.102 -35.611 28.086 1.00 111.30 494 ARG C N 1
ATOM 8029 C CA . ARG B 1 494 ? -109.600 -34.287 27.604 1.00 110.43 494 ARG C CA 1
ATOM 8030 C C . ARG B 1 494 ? -108.642 -33.710 26.554 1.00 107.83 494 ARG C C 1
ATOM 8031 O O . ARG B 1 494 ? -109.125 -33.051 25.606 1.00 105.14 494 ARG C O 1
ATOM 8039 N N . THR B 1 495 ? -107.337 -33.929 26.745 1.00 106.80 495 THR C N 1
ATOM 8040 C CA . THR B 1 495 ? -106.241 -33.448 25.851 1.00 105.65 495 THR C CA 1
ATOM 8041 C C . THR B 1 495 ? -106.376 -34.093 24.461 1.00 98.56 495 THR C C 1
ATOM 8042 O O . THR B 1 495 ? -105.905 -33.475 23.487 1.00 93.39 495 THR C O 1
ATOM 8046 N N . PHE B 1 496 ? -107.007 -35.269 24.367 1.00 93.93 496 PHE C N 1
ATOM 8047 C CA . PHE B 1 496 ? -107.120 -36.063 23.110 1.00 93.79 496 PHE C CA 1
ATOM 8048 C C . PHE B 1 496 ? -108.537 -36.017 22.518 1.00 96.45 496 PHE C C 1
ATOM 8049 O O . PHE B 1 496 ? -108.654 -36.240 21.305 1.00 99.95 496 PHE C O 1
ATOM 8057 N N . LYS B 1 497 ? -109.575 -35.748 23.316 1.00 105.47 497 LYS C N 1
ATOM 8058 C CA . LYS B 1 497 ? -110.985 -35.673 22.825 1.00 113.15 497 LYS C CA 1
ATOM 8059 C C . LYS B 1 497 ? -111.115 -34.633 21.700 1.00 108.72 497 LYS C C 1
ATOM 8060 O O . LYS B 1 497 ? -111.907 -34.879 20.771 1.00 105.42 497 LYS C O 1
ATOM 8066 N N . VAL B 1 498 ? -110.370 -33.523 21.785 1.00 109.14 498 VAL C N 1
ATOM 8067 C CA . VAL B 1 498 ? -110.531 -32.318 20.902 1.00 111.10 498 VAL C CA 1
ATOM 8068 C C . VAL B 1 498 ? -109.703 -32.462 19.615 1.00 111.90 498 VAL C C 1
ATOM 8069 O O . VAL B 1 498 ? -110.110 -31.868 18.596 1.00 112.98 498 VAL C O 1
ATOM 8073 N N . THR B 1 499 ? -108.578 -33.185 19.662 1.00 109.33 499 THR C N 1
ATOM 8074 C CA . THR B 1 499 ? -107.720 -33.486 18.477 1.00 106.88 499 THR C CA 1
ATOM 8075 C C . THR B 1 499 ? -108.294 -34.702 17.737 1.00 109.68 499 THR C C 1
ATOM 8076 O O . THR B 1 499 ? -108.295 -34.682 16.489 1.00 111.15 499 THR C O 1
ATOM 8080 N N . LYS B 1 500 ? -108.788 -35.696 18.487 1.00 116.75 500 LYS C N 1
ATOM 8081 C CA . LYS B 1 500 ? -109.324 -36.992 17.972 1.00 120.35 500 LYS C CA 1
ATOM 8082 C C . LYS B 1 500 ? -110.778 -36.809 17.516 1.00 122.81 500 LYS C C 1
ATOM 8083 O O . LYS B 1 500 ? -111.658 -37.514 18.050 1.00 127.89 500 LYS C O 1
ATOM 8089 N N . THR B 1 501 ? -111.017 -35.913 16.553 1.00 119.49 501 THR C N 1
ATOM 8090 C CA . THR B 1 501 ? -112.367 -35.632 15.980 1.00 114.04 501 THR C CA 1
ATOM 8091 C C . THR B 1 501 ? -112.728 -36.716 14.954 1.00 113.13 501 THR C C 1
ATOM 8092 O O . THR B 1 501 ? -113.819 -36.613 14.349 1.00 113.44 501 THR C O 1
ATOM 8096 N N . ARG B 1 502 ? -111.854 -37.715 14.783 1.00 108.14 502 ARG C N 1
ATOM 8097 C CA . ARG B 1 502 ? -112.076 -38.875 13.879 1.00 109.34 502 ARG C CA 1
ATOM 8098 C C . ARG B 1 502 ? -111.503 -40.146 14.514 1.00 119.55 502 ARG C C 1
ATOM 8099 O O . ARG B 1 502 ? -110.259 -40.252 14.639 1.00 113.24 502 ARG C O 1
ATOM 8107 N N . ILE B 1 503 ? -112.402 -41.062 14.893 1.00 132.27 503 ILE C N 1
ATOM 8108 C CA . ILE B 1 503 ? -112.090 -42.420 15.444 1.00 133.49 503 ILE C CA 1
ATOM 8109 C C . ILE B 1 503 ? -111.484 -43.284 14.328 1.00 136.54 503 ILE C C 1
ATOM 8110 O O . ILE B 1 503 ? -111.503 -42.848 13.162 1.00 140.12 503 ILE C O 1
ATOM 8115 N N . VAL B 1 504 ? -110.983 -44.472 14.679 1.00 141.79 504 VAL C N 1
ATOM 8116 C CA . VAL B 1 504 ? -110.364 -45.442 13.722 1.00 146.82 504 VAL C CA 1
ATOM 8117 C C . VAL B 1 504 ? -110.983 -46.829 13.977 1.00 154.95 504 VAL C C 1
ATOM 8118 O O . VAL B 1 504 ? -112.217 -46.872 14.157 1.00 154.23 504 VAL C O 1
ATOM 8122 N N . GLN B 1 505 ? -110.202 -47.918 13.970 1.00 163.50 505 GLN C N 1
ATOM 8123 C CA . GLN B 1 505 ? -110.714 -49.306 14.162 1.00 168.81 505 GLN C CA 1
ATOM 8124 C C . GLN B 1 505 ? -110.308 -49.826 15.547 1.00 166.11 505 GLN C C 1
ATOM 8125 O O . GLN B 1 505 ? -111.218 -50.166 16.320 1.00 160.06 505 GLN C O 1
ATOM 8131 N N . GLU B 1 506 ? -109.009 -49.874 15.859 1.00 170.72 506 GLU C N 1
ATOM 8132 C CA . GLU B 1 506 ? -108.484 -50.432 17.141 1.00 179.05 506 GLU C CA 1
ATOM 8133 C C . GLU B 1 506 ? -109.647 -51.004 17.966 1.00 177.32 506 GLU C C 1
ATOM 8134 O O . GLU B 1 506 ? -109.482 -52.115 18.508 1.00 170.03 506 GLU C O 1
ATOM 8140 N N . SER B 1 507 ? -101.320 -43.568 21.079 1.00 114.86 512 SER C N 1
ATOM 8141 C CA . SER B 1 507 ? -100.772 -42.885 22.276 1.00 118.20 512 SER C CA 1
ATOM 8142 C C . SER B 1 507 ? -100.859 -43.831 23.479 1.00 127.49 512 SER C C 1
ATOM 8143 O O . SER B 1 507 ? -101.090 -45.036 23.255 1.00 133.86 512 SER C O 1
ATOM 8145 N N . PRO B 1 508 ? -100.664 -43.307 24.697 1.00 136.81 513 PRO C N 1
ATOM 8146 C CA . PRO B 1 508 ? -100.815 -44.038 25.981 1.00 136.10 513 PRO C CA 1
ATOM 8147 C C . PRO B 1 508 ? -101.284 -43.076 27.079 1.00 135.16 513 PRO C C 1
ATOM 8148 O O . PRO B 1 508 ? -102.424 -43.229 27.561 1.00 128.58 513 PRO C O 1
ATOM 8150 N N . SER B 1 509 ? -100.423 -42.117 27.432 1.00 139.55 514 SER C N 1
ATOM 8151 C CA . SER B 1 509 ? -100.577 -41.144 28.540 1.00 148.78 514 SER C CA 1
ATOM 8152 C C . SER B 1 509 ? -99.187 -40.604 28.891 1.00 155.78 514 SER C C 1
ATOM 8153 O O . SER B 1 509 ? -99.014 -39.368 28.905 1.00 155.03 514 SER C O 1
ATOM 8155 N N . PRO B 1 510 ? -98.239 -41.515 29.143 1.00 163.41 515 PRO C N 1
ATOM 8156 C CA . PRO B 1 510 ? -96.810 -41.223 29.416 1.00 164.15 515 PRO C CA 1
ATOM 8157 C C . PRO B 1 510 ? -96.297 -40.192 28.403 1.00 165.16 515 PRO C C 1
ATOM 8158 O O . PRO B 1 510 ? -96.445 -40.437 27.190 1.00 162.30 515 PRO C O 1
ATOM 8160 N N . PHE B 1 511 ? -95.743 -39.077 28.893 1.00 166.05 516 PHE C N 1
ATOM 8161 C CA . PHE B 1 511 ? -95.070 -38.024 28.095 1.00 160.51 516 PHE C CA 1
ATOM 8162 C C . PHE B 1 511 ? -93.564 -38.324 28.049 1.00 166.19 516 PHE C C 1
ATOM 8163 O O . PHE B 1 511 ? -92.764 -37.412 28.345 1.00 166.05 516 PHE C O 1
ATOM 8165 N N . ALA B 1 512 ? -93.211 -39.564 27.683 1.00 171.88 517 ALA C N 1
ATOM 8166 C CA . ALA B 1 512 ? -91.840 -40.135 27.720 1.00 170.25 517 ALA C CA 1
ATOM 8167 C C . ALA B 1 512 ? -91.288 -40.285 26.293 1.00 175.02 517 ALA C C 1
ATOM 8168 O O . ALA B 1 512 ? -91.146 -41.437 25.824 1.00 177.62 517 ALA C O 1
ATOM 8170 N N . SER B 1 513 ? -90.990 -39.154 25.638 1.00 173.60 518 SER C N 1
ATOM 8171 C CA . SER B 1 513 ? -90.327 -39.056 24.312 1.00 163.49 518 SER C CA 1
ATOM 8172 C C . SER B 1 513 ? -89.010 -38.270 24.433 1.00 168.42 518 SER C C 1
ATOM 8173 O O . SER B 1 513 ? -88.002 -38.732 23.858 1.00 161.28 518 SER C O 1
ATOM 8175 N N . LEU B 1 514 ? -89.023 -37.131 25.144 1.00 175.80 519 LEU C N 1
ATOM 8176 C CA . LEU B 1 514 ? -87.844 -36.270 25.432 1.00 173.40 519 LEU C CA 1
ATOM 8177 C C . LEU B 1 514 ? -87.166 -36.688 26.748 1.00 178.21 519 LEU C C 1
ATOM 8178 O O . LEU B 1 514 ? -86.085 -36.139 27.041 1.00 177.87 519 LEU C O 1
ATOM 8180 N N . LEU B 1 515 ? -87.781 -37.604 27.512 1.00 186.49 520 LEU C N 1
ATOM 8181 C CA . LEU B 1 515 ? -87.237 -38.205 28.759 1.00 180.81 520 LEU C CA 1
ATOM 8182 C C . LEU B 1 515 ? -86.272 -39.344 28.402 1.00 179.16 520 LEU C C 1
ATOM 8183 O O . LEU B 1 515 ? -85.206 -39.439 29.046 1.00 165.81 520 LEU C O 1
ATOM 8185 N N . LYS B 1 516 ? -86.652 -40.172 27.420 1.00 185.29 521 LYS C N 1
ATOM 8186 C CA . LYS B 1 516 ? -85.816 -41.230 26.798 1.00 183.88 521 LYS C CA 1
ATOM 8187 C C . LYS B 1 516 ? -84.738 -40.589 25.912 1.00 189.94 521 LYS C C 1
ATOM 8188 O O . LYS B 1 516 ? -83.824 -41.322 25.483 1.00 193.75 521 LYS C O 1
ATOM 8190 N N . LEU B 1 517 ? -84.854 -39.280 25.642 1.00 190.04 522 LEU C N 1
ATOM 8191 C CA . LEU B 1 517 ? -83.798 -38.419 25.050 1.00 181.56 522 LEU C CA 1
ATOM 8192 C C . LEU B 1 517 ? -82.794 -37.994 26.134 1.00 177.86 522 LEU C C 1
ATOM 8193 O O . LEU B 1 517 ? -82.134 -36.949 25.952 1.00 178.11 522 LEU C O 1
ATOM 8195 N N . LEU B 1 518 ? -82.714 -38.759 27.231 1.00 170.97 523 LEU C N 1
ATOM 8196 C CA . LEU B 1 518 ? -81.630 -38.730 28.242 1.00 163.45 523 LEU C CA 1
ATOM 8197 C C . LEU B 1 518 ? -81.287 -40.164 28.676 1.00 165.86 523 LEU C C 1
ATOM 8198 O O . LEU B 1 518 ? -80.734 -40.330 29.785 1.00 166.74 523 LEU C O 1
ATOM 8200 N N . SER B 1 519 ? -81.583 -41.157 27.824 1.00 166.00 524 SER C N 1
ATOM 8201 C CA . SER B 1 519 ? -81.449 -42.608 28.112 1.00 161.47 524 SER C CA 1
ATOM 8202 C C . SER B 1 519 ? -80.008 -43.060 27.841 1.00 160.99 524 SER C C 1
ATOM 8203 O O . SER B 1 519 ? -79.724 -43.494 26.706 1.00 154.76 524 SER C O 1
ATOM 8205 N N . LEU B 1 520 ? -79.138 -42.927 28.849 1.00 157.76 525 LEU C N 1
ATOM 8206 C CA . LEU B 1 520 ? -77.749 -43.454 28.880 1.00 147.09 525 LEU C CA 1
ATOM 8207 C C . LEU B 1 520 ? -77.203 -43.406 30.316 1.00 138.87 525 LEU C C 1
ATOM 8208 O O . LEU B 1 520 ? -75.989 -43.166 30.481 1.00 131.26 525 LEU C O 1
ATOM 8210 N N . PRO B 1 521 ? -78.064 -43.659 31.310 1.00 135.70 526 PRO C N 1
ATOM 8211 C CA . PRO B 1 521 ? -77.786 -43.465 32.755 1.00 135.70 526 PRO C CA 1
ATOM 8212 C C . PRO B 1 521 ? -77.164 -44.733 33.356 1.00 139.49 526 PRO C C 1
ATOM 8213 O O . PRO B 1 521 ? -77.920 -45.664 33.705 1.00 138.17 526 PRO C O 1
ATOM 8215 N N . VAL B 1 522 ? -75.830 -44.758 33.464 1.00 140.13 527 VAL C N 1
ATOM 8216 C CA . VAL B 1 522 ? -75.050 -45.761 34.230 1.00 131.10 527 VAL C CA 1
ATOM 8217 C C . VAL B 1 522 ? -75.168 -45.434 35.728 1.00 134.63 527 VAL C C 1
ATOM 8218 O O . VAL B 1 522 ? -75.843 -46.210 36.433 1.00 136.11 527 VAL C O 1
ATOM 8220 N N . LEU B 1 523 ? -74.576 -44.317 36.182 1.00 133.28 528 LEU C N 1
ATOM 8221 C CA . LEU B 1 523 ? -74.586 -43.837 37.594 1.00 128.90 528 LEU C CA 1
ATOM 8222 C C . LEU B 1 523 ? -73.760 -42.544 37.752 1.00 124.77 528 LEU C C 1
ATOM 8223 O O . LEU B 1 523 ? -73.213 -42.069 36.736 1.00 129.43 528 LEU C O 1
ATOM 8225 N N . LEU B 1 524 ? -73.695 -42.007 38.985 1.00 112.67 529 LEU C N 1
ATOM 8226 C CA . LEU B 1 524 ? -72.879 -40.849 39.453 1.00 102.91 529 LEU C CA 1
ATOM 8227 C C . LEU B 1 524 ? -73.728 -40.016 40.425 1.00 96.64 529 LEU C C 1
ATOM 8228 O O . LEU B 1 524 ? -74.503 -40.630 41.182 1.00 97.12 529 LEU C O 1
ATOM 8230 N N . LEU B 1 525 ? -73.567 -38.686 40.432 1.00 95.26 530 LEU C N 1
ATOM 8231 C CA . LEU B 1 525 ? -74.461 -37.715 41.119 1.00 95.83 530 LEU C CA 1
ATOM 8232 C C . LEU B 1 525 ? -74.033 -36.281 40.778 1.00 97.83 530 LEU C C 1
ATOM 8233 O O . LEU B 1 525 ? -73.684 -35.974 39.636 1.00 95.82 530 LEU C O 1
ATOM 8235 N N . ALA C 1 2 ? -84.129 -35.438 -40.199 1.00 121.85 2 ALA B N 1
ATOM 8236 C CA . ALA C 1 2 ? -84.935 -34.320 -40.793 1.00 121.64 2 ALA B CA 1
ATOM 8237 C C . ALA C 1 2 ? -86.366 -34.298 -40.224 1.00 122.19 2 ALA B C 1
ATOM 8238 O O . ALA C 1 2 ? -87.190 -33.541 -40.776 1.00 127.24 2 ALA B O 1
ATOM 8240 N N . LYS C 1 3 ? -86.644 -35.052 -39.148 1.00 118.65 3 LYS B N 1
ATOM 8241 C CA . LYS C 1 3 ? -88.030 -35.437 -38.740 1.00 115.10 3 LYS B CA 1
ATOM 8242 C C . LYS C 1 3 ? -88.767 -34.241 -38.107 1.00 113.11 3 LYS B C 1
ATOM 8243 O O . LYS C 1 3 ? -88.234 -33.645 -37.145 1.00 112.11 3 LYS B O 1
ATOM 8249 N N . ARG C 1 4 ? -89.957 -33.923 -38.641 1.00 110.83 4 ARG B N 1
ATOM 8250 C CA . ARG C 1 4 ? -90.896 -32.869 -38.144 1.00 107.59 4 ARG B CA 1
ATOM 8251 C C . ARG C 1 4 ? -91.786 -33.422 -37.018 1.00 105.22 4 ARG B C 1
ATOM 8252 O O . ARG C 1 4 ? -92.624 -34.309 -37.310 1.00 104.41 4 ARG B O 1
ATOM 8260 N N . VAL C 1 5 ? -91.645 -32.893 -35.795 1.00 95.38 5 VAL B N 1
ATOM 8261 C CA . VAL C 1 5 ? -92.362 -33.395 -34.580 1.00 83.55 5 VAL B CA 1
ATOM 8262 C C . VAL C 1 5 ? -93.377 -32.345 -34.120 1.00 79.18 5 VAL B C 1
ATOM 8263 O O . VAL C 1 5 ? -92.979 -31.187 -33.910 1.00 74.23 5 VAL B O 1
ATOM 8267 N N . ALA C 1 6 ? -94.638 -32.759 -33.975 1.00 80.14 6 ALA B N 1
ATOM 8268 C CA . ALA C 1 6 ? -95.744 -31.941 -33.418 1.00 83.11 6 ALA B CA 1
ATOM 8269 C C . ALA C 1 6 ? -95.802 -32.139 -31.900 1.00 86.97 6 ALA B C 1
ATOM 8270 O O . ALA C 1 6 ? -95.971 -33.298 -31.459 1.00 92.30 6 ALA B O 1
ATOM 8272 N N . ILE C 1 7 ? -95.673 -31.047 -31.141 1.00 79.33 7 ILE B N 1
ATOM 8273 C CA . ILE C 1 7 ? -95.748 -31.046 -29.647 1.00 68.05 7 ILE B CA 1
ATOM 8274 C C . ILE C 1 7 ? -97.084 -30.411 -29.242 1.00 59.96 7 ILE B C 1
ATOM 8275 O O . ILE C 1 7 ? -97.332 -29.264 -29.641 1.00 57.50 7 ILE B O 1
ATOM 8280 N N . VAL C 1 8 ? -97.925 -31.154 -28.518 1.00 54.76 8 VAL B N 1
ATOM 8281 C CA . VAL C 1 8 ? -99.254 -30.672 -28.026 1.00 54.65 8 VAL B CA 1
ATOM 8282 C C . VAL C 1 8 ? -99.103 -30.141 -26.594 1.00 54.21 8 VAL B C 1
ATOM 8283 O O . VAL C 1 8 ? -98.937 -30.960 -25.666 1.00 52.08 8 VAL B O 1
ATOM 8287 N N . GLY C 1 9 ? -99.167 -28.817 -26.429 1.00 54.72 9 GLY B N 1
ATOM 8288 C CA . GLY C 1 9 ? -99.076 -28.140 -25.118 1.00 54.06 9 GLY B CA 1
ATOM 8289 C C . GLY C 1 9 ? -97.664 -27.691 -24.793 1.00 53.99 9 GLY B C 1
ATOM 8290 O O . GLY C 1 9 ? -96.718 -28.439 -25.113 1.00 54.04 9 GLY B O 1
ATOM 8291 N N . ALA C 1 10 ? -97.538 -26.517 -24.165 1.00 52.96 10 ALA B N 1
ATOM 8292 C CA . ALA C 1 10 ? -96.249 -25.880 -23.789 1.00 54.12 10 ALA B CA 1
ATOM 8293 C C . ALA C 1 10 ? -96.107 -25.854 -22.263 1.00 50.95 10 ALA B C 1
ATOM 8294 O O . ALA C 1 10 ? -95.549 -24.883 -21.706 1.00 45.66 10 ALA B O 1
ATOM 8296 N N . GLY C 1 11 ? -96.583 -26.911 -21.611 1.00 52.65 11 GLY B N 1
ATOM 8297 C CA . GLY C 1 11 ? -96.361 -27.122 -20.171 1.00 54.23 11 GLY B CA 1
ATOM 8298 C C . GLY C 1 11 ? -94.932 -27.551 -19.917 1.00 52.92 11 GLY B C 1
ATOM 8299 O O . GLY C 1 11 ? -94.154 -27.613 -20.894 1.00 52.77 11 GLY B O 1
ATOM 8300 N N . VAL C 1 12 ? -94.605 -27.831 -18.656 1.00 49.12 12 VAL B N 1
ATOM 8301 C CA . VAL C 1 12 ? -93.308 -28.442 -18.242 1.00 48.42 12 VAL B CA 1
ATOM 8302 C C . VAL C 1 12 ? -92.918 -29.516 -19.260 1.00 50.79 12 VAL B C 1
ATOM 8303 O O . VAL C 1 12 ? -91.789 -29.461 -19.782 1.00 51.99 12 VAL B O 1
ATOM 8307 N N . SER C 1 13 ? -93.827 -30.467 -19.489 1.00 52.60 13 SER B N 1
ATOM 8308 C CA . SER C 1 13 ? -93.657 -31.619 -20.416 1.00 55.49 13 SER B CA 1
ATOM 8309 C C . SER C 1 13 ? -93.409 -31.106 -21.843 1.00 59.71 13 SER B C 1
ATOM 8310 O O . SER C 1 13 ? -92.452 -31.591 -22.500 1.00 59.43 13 SER B O 1
ATOM 8313 N N . GLY C 1 14 ? -94.236 -30.157 -22.302 1.00 59.04 14 GLY B N 1
ATOM 8314 C CA . GLY C 1 14 ? -94.106 -29.542 -23.639 1.00 57.44 14 GLY B CA 1
ATOM 8315 C C . GLY C 1 14 ? -92.703 -29.003 -23.874 1.00 55.38 14 GLY B C 1
ATOM 8316 O O . GLY C 1 14 ? -92.031 -29.463 -24.816 1.00 52.57 14 GLY B O 1
ATOM 8317 N N . LEU C 1 15 ? -92.272 -28.074 -23.020 1.00 53.68 15 LEU B N 1
ATOM 8318 C CA . LEU C 1 15 ? -90.966 -27.369 -23.134 1.00 52.88 15 LEU B CA 1
ATOM 8319 C C . LEU C 1 15 ? -89.834 -28.398 -23.227 1.00 53.56 15 LEU B C 1
ATOM 8320 O O . LEU C 1 15 ? -88.962 -28.250 -24.095 1.00 53.61 15 LEU B O 1
ATOM 8325 N N . ALA C 1 16 ? -89.864 -29.415 -22.370 1.00 56.96 16 ALA B N 1
ATOM 8326 C CA . ALA C 1 16 ? -88.867 -30.512 -22.341 1.00 61.34 16 ALA B CA 1
ATOM 8327 C C . ALA C 1 16 ? -88.777 -31.164 -23.723 1.00 63.81 16 ALA B C 1
ATOM 8328 O O . ALA C 1 16 ? -87.658 -31.384 -24.219 1.00 67.69 16 ALA B O 1
ATOM 8330 N N . SER C 1 17 ? -89.930 -31.459 -24.316 1.00 66.49 17 SER B N 1
ATOM 8331 C CA . SER C 1 17 ? -90.044 -32.089 -25.658 1.00 67.74 17 SER B CA 1
ATOM 8332 C C . SER C 1 17 ? -89.394 -31.184 -26.715 1.00 65.18 17 SER B C 1
ATOM 8333 O O . SER C 1 17 ? -88.530 -31.673 -27.476 1.00 62.07 17 SER B O 1
ATOM 8336 N N . ILE C 1 18 ? -89.777 -29.904 -26.742 1.00 62.68 18 ILE B N 1
ATOM 8337 C CA . ILE C 1 18 ? -89.201 -28.902 -27.690 1.00 62.42 18 ILE B CA 1
ATOM 8338 C C . ILE C 1 18 ? -87.677 -28.978 -27.546 1.00 66.05 18 ILE B C 1
ATOM 8339 O O . ILE C 1 18 ? -87.001 -29.236 -28.559 1.00 70.11 18 ILE B O 1
ATOM 8344 N N . LYS C 1 19 ? -87.178 -28.791 -26.318 1.00 66.70 19 LYS B N 1
ATOM 8345 C CA . LYS C 1 19 ? -85.724 -28.779 -25.984 1.00 66.08 19 LYS B CA 1
ATOM 8346 C C . LYS C 1 19 ? -85.066 -30.083 -26.439 1.00 65.49 19 LYS B C 1
ATOM 8347 O O . LYS C 1 19 ? -84.030 -30.014 -27.112 1.00 71.01 19 LYS B O 1
ATOM 8353 N N . CYS C 1 20 ? -85.632 -31.217 -26.035 1.00 65.66 20 CYS B N 1
ATOM 8354 C CA . CYS C 1 20 ? -85.120 -32.577 -26.359 1.00 71.95 20 CYS B CA 1
ATOM 8355 C C . CYS C 1 20 ? -85.093 -32.791 -27.878 1.00 75.18 20 CYS B C 1
ATOM 8356 O O . CYS C 1 20 ? -84.154 -33.466 -28.359 1.00 75.69 20 CYS B O 1
ATOM 8359 N N . CYS C 1 21 ? -86.088 -32.246 -28.588 1.00 73.65 21 CYS B N 1
ATOM 8360 C CA . CYS C 1 21 ? -86.191 -32.269 -30.076 1.00 72.86 21 CYS B CA 1
ATOM 8361 C C . CYS C 1 21 ? -85.015 -31.504 -30.695 1.00 74.28 21 CYS B C 1
ATOM 8362 O O . CYS C 1 21 ? -84.196 -32.140 -31.390 1.00 74.98 21 CYS B O 1
ATOM 8365 N N . LEU C 1 22 ? -84.946 -30.192 -30.447 1.00 75.58 22 LEU B N 1
ATOM 8366 C CA . LEU C 1 22 ? -83.812 -29.305 -30.849 1.00 75.73 22 LEU B CA 1
ATOM 8367 C C . LEU C 1 22 ? -82.472 -30.016 -30.614 1.00 78.15 22 LEU B C 1
ATOM 8368 O O . LEU C 1 22 ? -81.626 -30.013 -31.533 1.00 73.20 22 LEU B O 1
ATOM 8373 N N . GLU C 1 23 ? -82.309 -30.595 -29.420 1.00 82.79 23 GLU B N 1
ATOM 8374 C CA . GLU C 1 23 ? -81.046 -31.200 -28.910 1.00 85.15 23 GLU B CA 1
ATOM 8375 C C . GLU C 1 23 ? -80.638 -32.393 -29.782 1.00 84.45 23 GLU B C 1
ATOM 8376 O O . GLU C 1 23 ? -79.443 -32.489 -30.120 1.00 85.61 23 GLU B O 1
ATOM 8382 N N . GLU C 1 24 ? -81.593 -33.261 -30.133 1.00 84.41 24 GLU B N 1
ATOM 8383 C CA . GLU C 1 24 ? -81.362 -34.441 -31.019 1.00 86.86 24 GLU B CA 1
ATOM 8384 C C . GLU C 1 24 ? -81.614 -34.057 -32.486 1.00 88.31 24 GLU B C 1
ATOM 8385 O O . GLU C 1 24 ? -81.766 -34.972 -33.322 1.00 93.46 24 GLU B O 1
ATOM 8391 N N . GLY C 1 25 ? -81.645 -32.752 -32.780 1.00 88.00 25 GLY B N 1
ATOM 8392 C CA . GLY C 1 25 ? -81.718 -32.188 -34.145 1.00 82.64 25 GLY B CA 1
ATOM 8393 C C . GLY C 1 25 ? -82.938 -32.661 -34.917 1.00 77.71 25 GLY B C 1
ATOM 8394 O O . GLY C 1 25 ? -82.761 -33.142 -36.049 1.00 80.29 25 GLY B O 1
ATOM 8395 N N . LEU C 1 26 ? -84.129 -32.542 -34.326 1.00 70.43 26 LEU B N 1
ATOM 8396 C CA . LEU C 1 26 ? -85.426 -32.710 -35.038 1.00 68.40 26 LEU B CA 1
ATOM 8397 C C . LEU C 1 26 ? -86.040 -31.324 -35.230 1.00 69.05 26 LEU B C 1
ATOM 8398 O O . LEU C 1 26 ? -85.380 -30.350 -34.841 1.00 72.32 26 LEU B O 1
ATOM 8403 N N . GLU C 1 27 ? -87.232 -31.240 -35.823 1.00 73.92 27 GLU B N 1
ATOM 8404 C CA . GLU C 1 27 ? -87.923 -29.945 -36.092 1.00 85.65 27 GLU B CA 1
ATOM 8405 C C . GLU C 1 27 ? -89.237 -29.902 -35.315 1.00 87.13 27 GLU B C 1
ATOM 8406 O O . GLU C 1 27 ? -90.275 -30.326 -35.824 1.00 92.55 27 GLU B O 1
ATOM 8412 N N . PRO C 1 28 ? -89.232 -29.393 -34.058 1.00 82.67 28 PRO B N 1
ATOM 8413 C CA . PRO C 1 28 ? -90.444 -29.342 -33.245 1.00 79.09 28 PRO B CA 1
ATOM 8414 C C . PRO C 1 28 ? -91.328 -28.133 -33.569 1.00 78.07 28 PRO B C 1
ATOM 8415 O O . PRO C 1 28 ? -90.818 -27.026 -33.627 1.00 72.87 28 PRO B O 1
ATOM 8419 N N . THR C 1 29 ? -92.619 -28.398 -33.781 1.00 80.40 29 THR B N 1
ATOM 8420 C CA . THR C 1 29 ? -93.706 -27.383 -33.846 1.00 79.36 29 THR B CA 1
ATOM 8421 C C . THR C 1 29 ? -94.686 -27.661 -32.706 1.00 80.00 29 THR B C 1
ATOM 8422 O O . THR C 1 29 ? -95.376 -28.706 -32.749 1.00 77.39 29 THR B O 1
ATOM 8426 N N . CYS C 1 30 ? -94.719 -26.751 -31.731 1.00 78.02 30 CYS B N 1
ATOM 8427 C CA . CYS C 1 30 ? -95.456 -26.893 -30.451 1.00 73.37 30 CYS B CA 1
ATOM 8428 C C . CYS C 1 30 ? -96.718 -26.035 -30.488 1.00 71.83 30 CYS B C 1
ATOM 8429 O O . CYS C 1 30 ? -96.602 -24.808 -30.646 1.00 62.77 30 CYS B O 1
ATOM 8432 N N . PHE C 1 31 ? -97.870 -26.687 -30.337 1.00 80.07 31 PHE B N 1
ATOM 8433 C CA . PHE C 1 31 ? -99.215 -26.054 -30.285 1.00 84.51 31 PHE B CA 1
ATOM 8434 C C . PHE C 1 31 ? -99.663 -25.932 -28.825 1.00 77.15 31 PHE B C 1
ATOM 8435 O O . PHE C 1 31 ? -99.964 -26.961 -28.184 1.00 75.76 31 PHE B O 1
ATOM 8443 N N . GLU C 1 32 ? -99.684 -24.698 -28.321 1.00 72.17 32 GLU B N 1
ATOM 8444 C CA . GLU C 1 32 ? -100.263 -24.331 -27.001 1.00 71.98 32 GLU B CA 1
ATOM 8445 C C . GLU C 1 32 ? -101.636 -23.688 -27.238 1.00 68.48 32 GLU B C 1
ATOM 8446 O O . GLU C 1 32 ? -101.753 -22.879 -28.183 1.00 67.96 32 GLU B O 1
ATOM 8452 N N . ARG C 1 33 ? -102.632 -24.042 -26.420 1.00 65.05 33 ARG B N 1
ATOM 8453 C CA . ARG C 1 33 ? -104.044 -23.596 -26.590 1.00 63.52 33 ARG B CA 1
ATOM 8454 C C . ARG C 1 33 ? -104.268 -22.264 -25.869 1.00 59.89 33 ARG B C 1
ATOM 8455 O O . ARG C 1 33 ? -105.172 -21.521 -26.290 1.00 60.08 33 ARG B O 1
ATOM 8463 N N . SER C 1 34 ? -103.502 -21.994 -24.810 1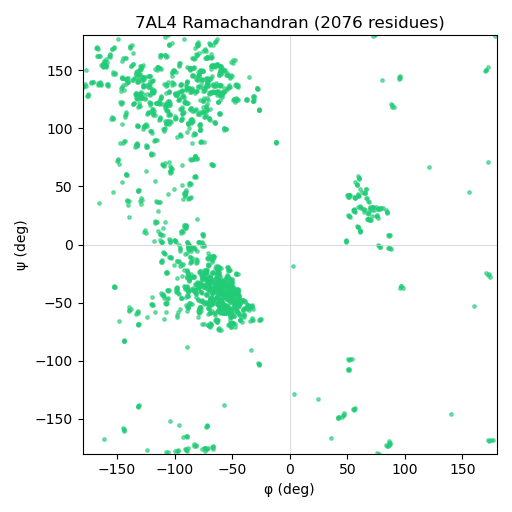.00 57.83 34 SER B N 1
ATOM 8464 C CA . SER C 1 34 ? -103.540 -20.712 -24.050 1.00 59.53 34 SER B CA 1
ATOM 8465 C C . SER C 1 34 ? -102.527 -19.739 -24.661 1.00 57.71 34 SER B C 1
ATOM 8466 O O . SER C 1 34 ? -101.893 -20.113 -25.661 1.00 54.66 34 SER B O 1
ATOM 8469 N N . ASP C 1 35 ? -102.363 -18.557 -24.062 1.00 58.50 35 ASP B N 1
ATOM 8470 C CA . ASP C 1 35 ? -101.618 -17.419 -24.675 1.00 61.25 35 ASP B CA 1
ATOM 8471 C C . ASP C 1 35 ? -100.180 -17.342 -24.141 1.00 59.78 35 ASP B C 1
ATOM 8472 O O . ASP C 1 35 ? -99.458 -16.407 -24.541 1.00 61.89 35 ASP B O 1
ATOM 8477 N N . ASP C 1 36 ? -99.769 -18.278 -23.284 1.00 56.44 36 ASP B N 1
ATOM 8478 C CA . ASP C 1 36 ? -98.376 -18.340 -22.759 1.00 54.81 36 ASP B CA 1
ATOM 8479 C C . ASP C 1 36 ? -98.089 -19.742 -22.211 1.00 52.77 36 ASP B C 1
ATOM 8480 O O . ASP C 1 36 ? -99.031 -20.470 -21.853 1.00 53.75 36 ASP B O 1
ATOM 8485 N N . LEU C 1 37 ? -96.809 -20.087 -22.141 1.00 52.47 37 LEU B N 1
ATOM 8486 C CA . LEU C 1 37 ? -96.329 -21.428 -21.708 1.00 55.01 37 LEU B CA 1
ATOM 8487 C C . LEU C 1 37 ? -96.653 -21.670 -20.222 1.00 54.29 37 LEU B C 1
ATOM 8488 O O . LEU C 1 37 ? -97.362 -20.841 -19.621 1.00 47.94 37 LEU B O 1
ATOM 8493 N N . GLY C 1 38 ? -96.169 -22.799 -19.683 1.00 58.89 38 GLY B N 1
ATOM 8494 C CA . GLY C 1 38 ? -96.230 -23.171 -18.248 1.00 61.52 38 GLY B CA 1
ATOM 8495 C C . GLY C 1 38 ? -97.403 -24.090 -17.922 1.00 59.91 38 GLY B C 1
ATOM 8496 O O . GLY C 1 38 ? -97.260 -25.016 -17.050 1.00 45.90 38 GLY B O 1
ATOM 8497 N N . GLY C 1 39 ? -98.522 -23.848 -18.609 1.00 63.18 39 GLY B N 1
ATOM 8498 C CA . GLY C 1 39 ? -99.829 -24.448 -18.293 1.00 65.61 39 GLY B CA 1
ATOM 8499 C C . GLY C 1 39 ? -100.185 -24.231 -16.834 1.00 63.56 39 GLY B C 1
ATOM 8500 O O . GLY C 1 39 ? -100.655 -23.124 -16.491 1.00 58.93 39 GLY B O 1
ATOM 8501 N N . LEU C 1 40 ? -99.940 -25.246 -16.003 1.00 62.88 40 LEU B N 1
ATOM 8502 C CA . LEU C 1 40 ? -100.335 -25.251 -14.568 1.00 61.03 40 LEU B CA 1
ATOM 8503 C C . LEU C 1 40 ? -99.665 -24.085 -13.847 1.00 53.96 40 LEU B C 1
ATOM 8504 O O . LEU C 1 40 ? -100.371 -23.269 -13.229 1.00 55.92 40 LEU B O 1
ATOM 8509 N N . TRP C 1 41 ? -98.342 -24.048 -13.930 1.00 46.78 41 TRP B N 1
ATOM 8510 C CA . TRP C 1 41 ? -97.472 -23.164 -13.116 1.00 43.27 41 TRP B CA 1
ATOM 8511 C C . TRP C 1 41 ? -97.745 -21.691 -13.424 1.00 40.11 41 TRP B C 1
ATOM 8512 O O . TRP C 1 41 ? -97.403 -20.832 -12.598 1.00 39.72 41 TRP B O 1
ATOM 8523 N N . ARG C 1 42 ? -98.334 -21.395 -14.574 1.00 38.95 42 ARG B N 1
ATOM 8524 C CA . ARG C 1 42 ? -98.767 -20.008 -14.864 1.00 40.10 42 ARG B CA 1
ATOM 8525 C C . ARG C 1 42 ? -100.079 -19.778 -14.128 1.00 38.42 42 ARG B C 1
ATOM 8526 O O . ARG C 1 42 ? -101.113 -20.276 -14.589 1.00 35.90 42 ARG B O 1
ATOM 8534 N N . PHE C 1 43 ? -100.019 -19.071 -13.010 1.00 41.79 43 PHE B N 1
ATOM 8535 C CA . PHE C 1 43 ? -101.236 -18.656 -12.273 1.00 46.33 43 PHE B CA 1
ATOM 8536 C C . PHE C 1 43 ? -101.920 -17.555 -13.086 1.00 49.57 43 PHE B C 1
ATOM 8537 O O . PHE C 1 43 ? -101.281 -16.534 -13.370 1.00 50.21 43 PHE B O 1
ATOM 8545 N N . THR C 1 44 ? -103.169 -17.780 -13.482 1.00 54.72 44 THR B N 1
ATOM 8546 C CA . THR C 1 44 ? -104.089 -16.711 -13.955 1.00 59.83 44 THR B CA 1
ATOM 8547 C C . THR C 1 44 ? -105.163 -16.484 -12.893 1.00 58.28 44 THR B C 1
ATOM 8548 O O . THR C 1 44 ? -105.335 -17.367 -12.035 1.00 55.77 44 THR B O 1
ATOM 8552 N N . GLU C 1 45 ? -105.855 -15.350 -12.974 1.00 58.61 45 GLU B N 1
ATOM 8553 C CA . GLU C 1 45 ? -107.016 -15.034 -12.101 1.00 59.12 45 GLU B CA 1
ATOM 8554 C C . GLU C 1 45 ? -108.177 -15.924 -12.532 1.00 57.97 45 GLU B C 1
ATOM 8555 O O . GLU C 1 45 ? -108.756 -16.579 -11.677 1.00 58.63 45 GLU B O 1
ATOM 8561 N N . HIS C 1 46 ? -108.449 -15.962 -13.832 1.00 66.30 46 HIS B N 1
ATOM 8562 C CA . HIS C 1 46 ? -109.554 -16.749 -14.442 1.00 75.73 46 HIS B CA 1
ATOM 8563 C C . HIS C 1 46 ? -109.155 -18.224 -14.532 1.00 67.22 46 HIS B C 1
ATOM 8564 O O . HIS C 1 46 ? -107.962 -18.501 -14.632 1.00 65.75 46 HIS B O 1
ATOM 8571 N N . VAL C 1 47 ? -110.137 -19.122 -14.457 1.00 66.65 47 VAL B N 1
ATOM 8572 C CA . VAL C 1 47 ? -110.002 -20.561 -14.846 1.00 71.36 47 VAL B CA 1
ATOM 8573 C C . VAL C 1 47 ? -110.100 -20.655 -16.373 1.00 72.10 47 VAL B C 1
ATOM 8574 O O . VAL C 1 47 ? -111.187 -20.394 -16.916 1.00 78.87 47 VAL B O 1
ATOM 8578 N N . GLU C 1 48 ? -109.009 -21.016 -17.040 1.00 67.91 48 GLU B N 1
ATOM 8579 C CA . GLU C 1 48 ? -109.027 -21.309 -18.498 1.00 72.20 48 GLU B CA 1
ATOM 8580 C C . GLU C 1 48 ? -109.439 -22.771 -18.637 1.00 67.40 48 GLU B C 1
ATOM 8581 O O . GLU C 1 48 ? -108.916 -23.577 -17.855 1.00 66.63 48 GLU B O 1
ATOM 8587 N N . GLU C 1 49 ? -110.358 -23.084 -19.553 1.00 67.17 49 GLU B N 1
ATOM 8588 C CA . GLU C 1 49 ? -110.777 -24.490 -19.824 1.00 70.90 49 GLU B CA 1
ATOM 8589 C C . GLU C 1 49 ? -109.682 -25.176 -20.655 1.00 67.89 49 GLU B C 1
ATOM 8590 O O . GLU C 1 49 ? -108.965 -24.470 -21.385 1.00 70.34 49 GLU B O 1
ATOM 8596 N N . GLY C 1 50 ? -109.533 -26.495 -20.487 1.00 67.96 50 GLY B N 1
ATOM 8597 C CA . GLY C 1 50 ? -108.515 -27.330 -21.162 1.00 65.52 50 GLY B CA 1
ATOM 8598 C C . GLY C 1 50 ? -107.133 -27.201 -20.539 1.00 64.74 50 GLY B C 1
ATOM 8599 O O . GLY C 1 50 ? -106.215 -27.917 -20.997 1.00 62.52 50 GLY B O 1
ATOM 8600 N N . ARG C 1 51 ? -106.995 -26.347 -19.519 1.00 64.31 51 ARG B N 1
ATOM 8601 C CA . ARG C 1 51 ? -105.690 -25.941 -18.927 1.00 66.86 51 ARG B CA 1
ATOM 8602 C C . ARG C 1 51 ? -105.795 -25.984 -17.403 1.00 67.45 51 ARG B C 1
ATOM 8603 O O . ARG C 1 51 ? -106.625 -25.247 -16.856 1.00 69.10 51 ARG B O 1
ATOM 8611 N N . ALA C 1 52 ? -104.935 -26.770 -16.755 1.00 70.49 52 ALA B N 1
ATOM 8612 C CA . ALA C 1 52 ? -104.953 -27.009 -15.290 1.00 73.57 52 ALA B CA 1
ATOM 8613 C C . ALA C 1 52 ? -104.978 -25.669 -14.549 1.00 72.54 52 ALA B C 1
ATOM 8614 O O . ALA C 1 52 ? -104.327 -24.719 -15.032 1.00 73.88 52 ALA B O 1
ATOM 8616 N N . SER C 1 53 ? -105.694 -25.607 -13.421 1.00 69.74 53 SER B N 1
ATOM 8617 C CA . SER C 1 53 ? -105.922 -24.356 -12.645 1.00 68.21 53 SER B CA 1
ATOM 8618 C C . SER C 1 53 ? -105.254 -24.424 -11.269 1.00 68.81 53 SER B C 1
ATOM 8619 O O . SER C 1 53 ? -105.099 -25.534 -10.712 1.00 73.11 53 SER B O 1
ATOM 8622 N N . LEU C 1 54 ? -104.909 -23.249 -10.744 1.00 65.07 54 LEU B N 1
ATOM 8623 C CA . LEU C 1 54 ? -104.024 -23.081 -9.567 1.00 63.33 54 LEU B CA 1
ATOM 8624 C C . LEU C 1 54 ? -104.610 -22.012 -8.654 1.00 61.14 54 LEU B C 1
ATOM 8625 O O . LEU C 1 54 ? -105.134 -21.018 -9.187 1.00 59.39 54 LEU B O 1
ATOM 8630 N N . TYR C 1 55 ? -104.510 -22.221 -7.339 1.00 60.03 55 TYR B N 1
ATOM 8631 C CA . TYR C 1 55 ? -104.800 -21.190 -6.302 1.00 51.89 55 TYR B CA 1
ATOM 8632 C C . TYR C 1 55 ? -103.523 -20.369 -6.078 1.00 49.64 55 TYR B C 1
ATOM 8633 O O . TYR C 1 55 ? -102.408 -20.890 -6.273 1.00 45.57 55 TYR B O 1
ATOM 8642 N N . LYS C 1 56 ? -103.700 -19.104 -5.695 1.00 49.46 56 LYS B N 1
ATOM 8643 C CA . LYS C 1 56 ? -102.629 -18.068 -5.659 1.00 51.36 56 LYS B CA 1
ATOM 8644 C C . LYS C 1 56 ? -101.462 -18.490 -4.755 1.00 52.10 56 LYS B C 1
ATOM 8645 O O . LYS C 1 56 ? -100.321 -18.078 -5.044 1.00 56.22 56 LYS B O 1
ATOM 8651 N N . SER C 1 57 ? -101.722 -19.264 -3.700 1.00 50.84 57 SER B N 1
ATOM 8652 C CA . SER C 1 57 ? -100.754 -19.502 -2.593 1.00 45.92 57 SER B CA 1
ATOM 8653 C C . SER C 1 57 ? -99.809 -20.670 -2.900 1.00 41.27 57 SER B C 1
ATOM 8654 O O . SER C 1 57 ? -98.832 -20.828 -2.146 1.00 40.32 57 SER B O 1
ATOM 8657 N N . VAL C 1 58 ? -100.073 -21.445 -3.954 1.00 37.32 58 VAL B N 1
ATOM 8658 C CA . VAL C 1 58 ? -99.345 -22.725 -4.218 1.00 38.55 58 VAL B CA 1
ATOM 8659 C C . VAL C 1 58 ? -97.829 -22.471 -4.206 1.00 38.59 58 VAL B C 1
ATOM 8660 O O . VAL C 1 58 ? -97.379 -21.456 -4.785 1.00 36.78 58 VAL B O 1
ATOM 8664 N N . VAL C 1 59 ? -97.087 -23.367 -3.545 1.00 39.10 59 VAL B N 1
ATOM 8665 C CA . VAL C 1 59 ? -95.601 -23.488 -3.639 1.00 38.23 59 VAL B CA 1
ATOM 8666 C C . VAL C 1 59 ? -95.271 -24.960 -3.887 1.00 39.19 59 VAL B C 1
ATOM 8667 O O . VAL C 1 59 ? -96.048 -25.825 -3.438 1.00 39.24 59 VAL B O 1
ATOM 8671 N N . SER C 1 60 ? -94.163 -25.212 -4.583 1.00 42.41 60 SER B N 1
ATOM 8672 C CA . SER C 1 60 ? -93.673 -26.569 -4.943 1.00 46.28 60 SER B CA 1
ATOM 8673 C C . SER C 1 60 ? -93.726 -27.474 -3.712 1.00 48.87 60 SER B C 1
ATOM 8674 O O . SER C 1 60 ? -93.377 -27.001 -2.623 1.00 54.07 60 SER B O 1
ATOM 8677 N N . ASN C 1 61 ? -94.164 -28.717 -3.890 1.00 50.48 61 ASN B N 1
ATOM 8678 C CA . ASN C 1 61 ? -94.176 -29.746 -2.815 1.00 53.87 61 ASN B CA 1
ATOM 8679 C C . ASN C 1 61 ? -93.021 -30.707 -3.086 1.00 52.97 61 ASN B C 1
ATOM 8680 O O . ASN C 1 61 ? -92.864 -31.675 -2.336 1.00 52.04 61 ASN B O 1
ATOM 8685 N N . SER C 1 62 ? -92.252 -30.430 -4.135 1.00 54.31 62 SER B N 1
ATOM 8686 C CA . SER C 1 62 ? -90.931 -31.054 -4.404 1.00 60.33 62 SER B CA 1
ATOM 8687 C C . SER C 1 62 ? -89.886 -29.942 -4.404 1.00 61.68 62 SER B C 1
ATOM 8688 O O . SER C 1 62 ? -90.192 -28.852 -4.909 1.00 56.32 62 SER B O 1
ATOM 8691 N N . CYS C 1 63 ? -88.709 -30.217 -3.850 1.00 69.99 63 CYS B N 1
ATOM 8692 C CA . CYS C 1 63 ? -87.713 -29.175 -3.482 1.00 74.50 63 CYS B CA 1
ATOM 8693 C C . CYS C 1 63 ? -86.921 -28.735 -4.714 1.00 68.91 63 CYS B C 1
ATOM 8694 O O . CYS C 1 63 ? -86.902 -29.474 -5.712 1.00 63.49 63 CYS B O 1
ATOM 8697 N N . LYS C 1 64 ? -86.262 -27.584 -4.581 1.00 69.50 64 LYS B N 1
ATOM 8698 C CA . LYS C 1 64 ? -85.544 -26.849 -5.656 1.00 69.17 64 LYS B CA 1
ATOM 8699 C C . LYS C 1 64 ? -84.583 -27.795 -6.384 1.00 68.71 64 LYS B C 1
ATOM 8700 O O . LYS C 1 64 ? -84.860 -28.148 -7.547 1.00 69.12 64 LYS B O 1
ATOM 8706 N N . GLU C 1 65 ? -83.499 -28.193 -5.719 1.00 69.54 65 GLU B N 1
ATOM 8707 C CA . GLU C 1 65 ? -82.445 -29.040 -6.336 1.00 75.31 65 GLU B CA 1
ATOM 8708 C C . GLU C 1 65 ? -82.943 -30.484 -6.291 1.00 73.55 65 GLU B C 1
ATOM 8709 O O . GLU C 1 65 ? -82.462 -31.242 -5.439 1.00 84.22 65 GLU B O 1
ATOM 8715 N N . MET C 1 66 ? -83.893 -30.829 -7.161 1.00 69.81 66 MET B N 1
ATOM 8716 C CA . MET C 1 66 ? -84.616 -32.136 -7.111 1.00 71.13 66 MET B CA 1
ATOM 8717 C C . MET C 1 66 ? -85.763 -32.164 -8.126 1.00 68.05 66 MET B C 1
ATOM 8718 O O . MET C 1 66 ? -86.168 -33.280 -8.535 1.00 72.70 66 MET B O 1
ATOM 8723 N N . SER C 1 67 ? -86.282 -30.989 -8.482 1.00 60.03 67 SER B N 1
ATOM 8724 C CA . SER C 1 67 ? -87.419 -30.815 -9.423 1.00 57.75 67 SER B CA 1
ATOM 8725 C C . SER C 1 67 ? -87.062 -29.793 -10.502 1.00 52.68 67 SER B C 1
ATOM 8726 O O . SER C 1 67 ? -87.942 -29.053 -10.947 1.00 49.42 67 SER B O 1
ATOM 8729 N N . CYS C 1 68 ? -85.801 -29.768 -10.911 1.00 54.61 68 CYS B N 1
ATOM 8730 C CA . CYS C 1 68 ? -85.288 -28.870 -11.981 1.00 56.49 68 CYS B CA 1
ATOM 8731 C C . CYS C 1 68 ? -84.898 -29.718 -13.191 1.00 54.46 68 CYS B C 1
ATOM 8732 O O . CYS C 1 68 ? -84.531 -30.885 -12.988 1.00 55.70 68 CYS B O 1
ATOM 8735 N N . TYR C 1 69 ? -84.983 -29.159 -14.398 1.00 50.94 69 TYR B N 1
ATOM 8736 C CA . TYR C 1 69 ? -84.464 -29.824 -15.620 1.00 52.85 69 TYR B CA 1
ATOM 8737 C C . TYR C 1 69 ? -83.003 -30.206 -15.337 1.00 53.60 69 TYR B C 1
ATOM 8738 O O . TYR C 1 69 ? -82.269 -29.391 -14.722 1.00 49.11 69 TYR B O 1
ATOM 8747 N N . SER C 1 70 ? -82.616 -31.421 -15.742 1.00 56.72 70 SER B N 1
ATOM 8748 C CA . SER C 1 70 ? -81.328 -32.092 -15.395 1.00 60.96 70 SER B CA 1
ATOM 8749 C C . SER C 1 70 ? -80.104 -31.229 -15.745 1.00 61.07 70 SER B C 1
ATOM 8750 O O . SER C 1 70 ? -79.066 -31.383 -15.076 1.00 61.06 70 SER B O 1
ATOM 8753 N N . ASP C 1 71 ? -80.217 -30.367 -16.758 1.00 60.18 71 ASP B N 1
ATOM 8754 C CA . ASP C 1 71 ? -79.089 -29.559 -17.294 1.00 59.17 71 ASP B CA 1
ATOM 8755 C C . ASP C 1 71 ? -79.315 -28.074 -17.003 1.00 59.41 71 ASP B C 1
ATOM 8756 O O . ASP C 1 71 ? -78.546 -27.250 -17.537 1.00 64.53 71 ASP B O 1
ATOM 8761 N N . PHE C 1 72 ? -80.323 -27.747 -16.193 1.00 59.94 72 PHE B N 1
ATOM 8762 C CA . PHE C 1 72 ? -80.748 -26.347 -15.911 1.00 61.45 72 PHE B CA 1
ATOM 8763 C C . PHE C 1 72 ? -81.208 -26.228 -14.470 1.00 58.50 72 PHE B C 1
ATOM 8764 O O . PHE C 1 72 ? -82.394 -26.360 -14.197 1.00 58.88 72 PHE B O 1
ATOM 8772 N N . PRO C 1 73 ? -80.292 -25.954 -13.517 1.00 60.42 73 PRO B N 1
ATOM 8773 C CA . PRO C 1 73 ? -80.667 -25.816 -12.114 1.00 62.11 73 PRO B CA 1
ATOM 8774 C C . PRO C 1 73 ? -81.511 -24.554 -11.915 1.00 59.76 73 PRO B C 1
ATOM 8775 O O . PRO C 1 73 ? -81.464 -23.681 -12.768 1.00 58.45 73 PRO B O 1
ATOM 8779 N N . PHE C 1 74 ? -82.255 -24.496 -10.812 1.00 57.47 74 PHE B N 1
ATOM 8780 C CA . PHE C 1 74 ? -82.916 -23.246 -10.360 1.00 57.10 74 PHE B CA 1
ATOM 8781 C C . PHE C 1 74 ? -81.816 -22.251 -10.011 1.00 55.39 74 PHE B C 1
ATOM 8782 O O . PHE C 1 74 ? -80.689 -22.655 -9.728 1.00 55.94 74 PHE B O 1
ATOM 8790 N N . PRO C 1 75 ? -82.088 -20.928 -10.073 1.00 52.94 75 PRO B N 1
ATOM 8791 C CA . PRO C 1 75 ? -81.166 -19.932 -9.532 1.00 53.71 75 PRO B CA 1
ATOM 8792 C C . PRO C 1 75 ? -80.745 -20.245 -8.089 1.00 55.86 75 PRO B C 1
ATOM 8793 O O . PRO C 1 75 ? -81.444 -20.974 -7.416 1.00 57.21 75 PRO B O 1
ATOM 8797 N N . GLU C 1 76 ? -79.599 -19.709 -7.664 1.00 59.58 76 GLU B N 1
ATOM 8798 C CA . GLU C 1 76 ? -79.063 -19.892 -6.286 1.00 61.59 76 GLU B CA 1
ATOM 8799 C C . GLU C 1 76 ? -79.963 -19.159 -5.289 1.00 58.81 76 GLU B C 1
ATOM 8800 O O . GLU C 1 76 ? -80.059 -19.618 -4.141 1.00 61.10 76 GLU B O 1
ATOM 8806 N N . ASP C 1 77 ? -80.587 -18.065 -5.726 1.00 55.70 77 ASP B N 1
ATOM 8807 C CA . ASP C 1 77 ? -81.363 -17.142 -4.852 1.00 58.42 77 ASP B CA 1
ATOM 8808 C C . ASP C 1 77 ? -82.814 -17.622 -4.716 1.00 56.46 77 ASP B C 1
ATOM 8809 O O . ASP C 1 77 ? -83.583 -16.960 -3.977 1.00 54.01 77 ASP B O 1
ATOM 8814 N N . TYR C 1 78 ? -83.175 -18.721 -5.388 1.00 53.92 78 TYR B N 1
ATOM 8815 C CA . TYR C 1 78 ? -84.548 -19.299 -5.359 1.00 52.75 78 TYR B CA 1
ATOM 8816 C C . TYR C 1 78 ? -84.748 -20.075 -4.065 1.00 52.28 78 TYR B C 1
ATOM 8817 O O . TYR C 1 78 ? -83.884 -20.849 -3.670 1.00 55.47 78 TYR B O 1
ATOM 8826 N N . PRO C 1 79 ? -85.904 -19.913 -3.386 1.00 49.94 79 PRO B N 1
ATOM 8827 C CA . PRO C 1 79 ? -86.151 -20.610 -2.126 1.00 50.98 79 PRO B CA 1
ATOM 8828 C C . PRO C 1 79 ? -86.243 -22.118 -2.372 1.00 50.60 79 PRO B C 1
ATOM 8829 O O . PRO C 1 79 ? -86.572 -22.507 -3.465 1.00 49.24 79 PRO B O 1
ATOM 8833 N N . ASN C 1 80 ? -85.942 -22.920 -1.355 1.00 52.86 80 ASN B N 1
ATOM 8834 C CA . ASN C 1 80 ? -85.797 -24.396 -1.501 1.00 54.01 80 ASN B CA 1
ATOM 8835 C C . ASN C 1 80 ? -87.093 -25.028 -2.032 1.00 52.79 80 ASN B C 1
ATOM 8836 O O . ASN C 1 80 ? -86.990 -26.063 -2.731 1.00 45.15 80 ASN B O 1
ATOM 8841 N N . TYR C 1 81 ? -88.254 -24.446 -1.690 1.00 52.92 81 TYR B N 1
ATOM 8842 C CA . TYR C 1 81 ? -89.581 -24.779 -2.281 1.00 51.68 81 TYR B CA 1
ATOM 8843 C C . TYR C 1 81 ? -90.175 -23.510 -2.905 1.00 49.67 81 TYR B C 1
ATOM 8844 O O . TYR C 1 81 ? -90.473 -22.554 -2.166 1.00 44.09 81 TYR B O 1
ATOM 8853 N N . VAL C 1 82 ? -90.317 -23.516 -4.236 1.00 50.45 82 VAL B N 1
ATOM 8854 C CA . VAL C 1 82 ? -90.571 -22.293 -5.058 1.00 49.15 82 VAL B CA 1
ATOM 8855 C C . VAL C 1 82 ? -92.072 -22.065 -5.190 1.00 43.87 82 VAL B C 1
ATOM 8856 O O . VAL C 1 82 ? -92.820 -22.997 -5.466 1.00 41.64 82 VAL B O 1
ATOM 8860 N N . PRO C 1 83 ? -92.548 -20.823 -4.965 1.00 41.54 83 PRO B N 1
ATOM 8861 C CA . PRO C 1 83 ? -93.919 -20.443 -5.293 1.00 43.59 83 PRO B CA 1
ATOM 8862 C C . PRO C 1 83 ? -94.234 -20.525 -6.787 1.00 46.64 83 PRO B C 1
ATOM 8863 O O . PRO C 1 83 ? -93.310 -20.399 -7.561 1.00 50.57 83 PRO B O 1
ATOM 8867 N N . ASN C 1 84 ? -95.520 -20.701 -7.122 1.00 50.12 84 ASN B N 1
ATOM 8868 C CA . ASN C 1 84 ? -96.057 -20.774 -8.515 1.00 50.36 84 ASN B CA 1
ATOM 8869 C C . ASN C 1 84 ? -95.555 -19.592 -9.354 1.00 49.77 84 ASN B C 1
ATOM 8870 O O . ASN C 1 84 ? -95.316 -19.786 -10.551 1.00 48.54 84 ASN B O 1
ATOM 8875 N N . SER C 1 85 ? -95.425 -18.413 -8.743 1.00 50.04 85 SER B N 1
ATOM 8876 C CA . SER C 1 85 ? -94.867 -17.191 -9.380 1.00 49.49 85 SER B CA 1
ATOM 8877 C C . SER C 1 85 ? -93.457 -17.476 -9.914 1.00 49.59 85 SER B C 1
ATOM 8878 O O . SER C 1 85 ? -93.199 -17.231 -11.115 1.00 49.24 85 SER B O 1
ATOM 8881 N N . GLN C 1 86 ? -92.584 -17.981 -9.043 1.00 49.18 86 GLN B N 1
ATOM 8882 C CA . GLN C 1 86 ? -91.134 -18.158 -9.323 1.00 48.92 86 GLN B CA 1
ATOM 8883 C C . GLN C 1 86 ? -90.937 -19.398 -10.207 1.00 44.36 86 GLN B C 1
ATOM 8884 O O . GLN C 1 86 ? -90.040 -19.370 -11.077 1.00 42.81 86 GLN B O 1
ATOM 8890 N N . PHE C 1 87 ? -91.750 -20.436 -10.016 1.00 40.78 87 PHE B N 1
ATOM 8891 C CA . PHE C 1 87 ? -91.674 -21.677 -10.830 1.00 41.95 87 PHE B CA 1
ATOM 8892 C C . PHE C 1 87 ? -91.854 -21.297 -12.303 1.00 45.45 87 PHE B C 1
ATOM 8893 O O . PHE C 1 87 ? -91.089 -21.791 -13.156 1.00 45.95 87 PHE B O 1
ATOM 8901 N N . LEU C 1 88 ? -92.827 -20.425 -12.584 1.00 48.71 88 LEU B N 1
ATOM 8902 C CA . LEU C 1 88 ? -93.144 -19.957 -13.965 1.00 51.15 88 LEU B CA 1
ATOM 8903 C C . LEU C 1 88 ? -91.928 -19.237 -14.560 1.00 51.15 88 LEU B C 1
ATOM 8904 O O . LEU C 1 88 ? -91.520 -19.598 -15.682 1.00 50.06 88 LEU B O 1
ATOM 8909 N N . GLU C 1 89 ? -91.389 -18.247 -13.843 1.00 51.05 89 GLU B N 1
ATOM 8910 C CA . GLU C 1 89 ? -90.131 -17.553 -14.233 1.00 51.35 89 GLU B CA 1
ATOM 8911 C C . GLU C 1 89 ? -89.100 -18.615 -14.621 1.00 46.55 89 GLU B C 1
ATOM 8912 O O . GLU C 1 89 ? -88.591 -18.531 -15.740 1.00 47.30 89 GLU B O 1
ATOM 8918 N N . TYR C 1 90 ? -88.844 -19.597 -13.750 1.00 42.15 90 TYR B N 1
ATOM 8919 C CA . TYR C 1 90 ? -87.847 -20.677 -13.997 1.00 40.05 90 TYR B CA 1
ATOM 8920 C C . TYR C 1 90 ? -88.131 -21.361 -15.340 1.00 38.99 90 TYR B C 1
ATOM 8921 O O . TYR C 1 90 ? -87.187 -21.681 -16.060 1.00 37.65 90 TYR B O 1
ATOM 8930 N N . LEU C 1 91 ? -89.398 -21.614 -15.653 1.00 41.31 91 LEU B N 1
ATOM 8931 C CA . LEU C 1 91 ? -89.793 -22.246 -16.940 1.00 42.49 91 LEU B CA 1
ATOM 8932 C C . LEU C 1 91 ? -89.541 -21.258 -18.079 1.00 43.77 91 LEU B C 1
ATOM 8933 O O . LEU C 1 91 ? -88.939 -21.670 -19.072 1.00 46.75 91 LEU B O 1
ATOM 8938 N N . LYS C 1 92 ? -89.953 -19.998 -17.931 1.00 46.82 92 LYS B N 1
ATOM 8939 C CA . LYS C 1 92 ? -89.747 -18.959 -18.983 1.00 51.04 92 LYS B CA 1
ATOM 8940 C C . LYS C 1 92 ? -88.242 -18.775 -19.230 1.00 49.33 92 LYS B C 1
ATOM 8941 O O . LYS C 1 92 ? -87.899 -18.333 -20.337 1.00 53.32 92 LYS B O 1
ATOM 8947 N N . MET C 1 93 ? -87.396 -19.113 -18.246 1.00 49.50 93 MET B N 1
ATOM 8948 C CA . MET C 1 93 ? -85.904 -19.054 -18.332 1.00 49.57 93 MET B CA 1
ATOM 8949 C C . MET C 1 93 ? -85.384 -20.239 -19.149 1.00 48.03 93 MET B C 1
ATOM 8950 O O . MET C 1 93 ? -84.536 -20.025 -20.037 1.00 50.65 93 MET B O 1
ATOM 8955 N N . TYR C 1 94 ? -85.851 -21.442 -18.827 1.00 47.74 94 TYR B N 1
ATOM 8956 C CA . TYR C 1 94 ? -85.567 -22.691 -19.586 1.00 49.14 94 TYR B CA 1
ATOM 8957 C C . TYR C 1 94 ? -85.890 -22.458 -21.060 1.00 51.23 94 TYR B C 1
ATOM 8958 O O . TYR C 1 94 ? -85.056 -22.796 -21.909 1.00 50.42 94 TYR B O 1
ATOM 8967 N N . ALA C 1 95 ? -87.068 -21.879 -21.322 1.00 55.14 95 ALA B N 1
ATOM 8968 C CA . ALA C 1 95 ? -87.619 -21.593 -22.673 1.00 58.02 95 ALA B CA 1
ATOM 8969 C C . ALA C 1 95 ? -86.715 -20.605 -23.416 1.00 59.17 95 ALA B C 1
ATOM 8970 O O . ALA C 1 95 ? -86.375 -20.862 -24.587 1.00 56.70 95 ALA B O 1
ATOM 8972 N N . ASN C 1 96 ? -86.384 -19.497 -22.755 1.00 63.68 96 ASN B N 1
ATOM 8973 C CA . ASN C 1 96 ? -85.465 -18.455 -23.283 1.00 69.66 96 ASN B CA 1
ATOM 8974 C C . ASN C 1 96 ? -84.084 -19.082 -23.543 1.00 68.96 96 ASN B C 1
ATOM 8975 O O . ASN C 1 96 ? -83.571 -18.939 -24.680 1.00 65.07 96 ASN B O 1
ATOM 8980 N N . ARG C 1 97 ? -83.506 -19.738 -22.529 1.00 65.12 97 ARG B N 1
ATOM 8981 C CA . ARG C 1 97 ? -82.119 -20.286 -22.572 1.00 63.52 97 ARG B CA 1
ATOM 8982 C C . ARG C 1 97 ? -81.920 -21.111 -23.838 1.00 59.67 97 ARG B C 1
ATOM 8983 O O . ARG C 1 97 ? -81.051 -20.751 -24.641 1.00 69.24 97 ARG B O 1
ATOM 8991 N N . PHE C 1 98 ? -82.698 -22.180 -23.982 1.00 54.57 98 PHE B N 1
ATOM 8992 C CA . PHE C 1 98 ? -82.531 -23.198 -25.052 1.00 56.75 98 PHE B CA 1
ATOM 8993 C C . PHE C 1 98 ? -83.383 -22.859 -26.279 1.00 56.36 98 PHE B C 1
ATOM 8994 O O . PHE C 1 98 ? -83.593 -23.760 -27.114 1.00 51.83 98 PHE B O 1
ATOM 9002 N N . ASN C 1 99 ? -83.845 -21.607 -26.375 1.00 60.85 99 ASN B N 1
ATOM 9003 C CA . ASN C 1 99 ? -84.303 -20.970 -27.645 1.00 62.98 99 ASN B CA 1
ATOM 9004 C C . ASN C 1 99 ? -85.610 -21.638 -28.107 1.00 59.32 99 ASN B C 1
ATOM 9005 O O . ASN C 1 99 ? -85.807 -21.781 -29.335 1.00 55.28 99 ASN B O 1
ATOM 9010 N N . LEU C 1 100 ? -86.474 -22.003 -27.150 1.00 60.18 100 LEU B N 1
ATOM 9011 C CA . LEU C 1 100 ? -87.683 -22.852 -27.376 1.00 58.59 100 LEU B CA 1
ATOM 9012 C C . LEU C 1 100 ? -88.858 -21.975 -27.813 1.00 55.20 100 LEU B C 1
ATOM 9013 O O . LEU C 1 100 ? -89.731 -22.491 -28.538 1.00 50.78 100 LEU B O 1
ATOM 9018 N N . LEU C 1 101 ? -88.864 -20.710 -27.390 1.00 54.00 101 LEU B N 1
ATOM 9019 C CA . LEU C 1 101 ? -89.990 -19.771 -27.634 1.00 57.72 101 LEU B CA 1
ATOM 9020 C C . LEU C 1 101 ? -90.364 -19.766 -29.115 1.00 64.01 101 LEU B C 1
ATOM 9021 O O . LEU C 1 101 ? -91.583 -19.798 -29.400 1.00 60.43 101 LEU B O 1
ATOM 9026 N N . LYS C 1 102 ? -89.345 -19.708 -29.985 1.00 70.85 102 LYS B N 1
ATOM 9027 C CA . LYS C 1 102 ? -89.447 -19.801 -31.472 1.00 74.95 102 LYS B CA 1
ATOM 9028 C C . LYS C 1 102 ? -90.572 -20.753 -31.903 1.00 72.48 102 LYS B C 1
ATOM 9029 O O . LYS C 1 102 ? -91.438 -20.344 -32.704 1.00 71.18 102 LYS B O 1
ATOM 9035 N N . HIS C 1 103 ? -90.533 -21.988 -31.402 1.00 68.44 103 HIS B N 1
ATOM 9036 C CA . HIS C 1 103 ? -91.202 -23.168 -32.014 1.00 69.24 103 HIS B CA 1
ATOM 9037 C C . HIS C 1 103 ? -92.642 -23.309 -31.516 1.00 69.89 103 HIS B C 1
ATOM 9038 O O . HIS C 1 103 ? -93.314 -24.263 -31.954 1.00 74.49 103 HIS B O 1
ATOM 9045 N N . ILE C 1 104 ? -93.100 -22.402 -30.649 1.00 70.40 104 ILE B N 1
ATOM 9046 C CA . ILE C 1 104 ? -94.445 -22.499 -30.001 1.00 69.67 104 ILE B CA 1
ATOM 9047 C C . ILE C 1 104 ? -95.419 -21.582 -30.739 1.00 67.13 104 ILE B C 1
ATOM 9048 O O . ILE C 1 104 ? -95.088 -20.394 -30.929 1.00 58.92 104 ILE B O 1
ATOM 9053 N N . GLN C 1 105 ? -96.574 -22.133 -31.120 1.00 71.54 105 GLN B N 1
ATOM 9054 C CA . GLN C 1 105 ? -97.749 -21.362 -31.610 1.00 77.00 105 GLN B CA 1
ATOM 9055 C C . GLN C 1 105 ? -98.808 -21.311 -30.504 1.00 73.92 105 GLN B C 1
ATOM 9056 O O . GLN C 1 105 ? -99.401 -22.367 -30.199 1.00 73.98 105 GLN B O 1
ATOM 9062 N N . PHE C 1 106 ? -99.028 -20.122 -29.940 1.00 70.15 106 PHE B N 1
ATOM 9063 C CA . PHE C 1 106 ? -99.991 -19.872 -28.833 1.00 66.98 106 PHE B CA 1
ATOM 9064 C C . PHE C 1 106 ? -101.399 -19.704 -29.411 1.00 61.16 106 PHE B C 1
ATOM 9065 O O . PHE C 1 106 ? -101.552 -19.437 -30.606 1.00 57.90 106 PHE B O 1
ATOM 9073 N N . LYS C 1 107 ? -102.403 -19.873 -28.558 1.00 61.53 107 LYS B N 1
ATOM 9074 C CA . LYS C 1 107 ? -103.837 -19.726 -28.921 1.00 63.12 107 LYS B CA 1
ATOM 9075 C C . LYS C 1 107 ? -104.159 -20.717 -30.037 1.00 63.20 107 LYS B C 1
ATOM 9076 O O . LYS C 1 107 ? -104.860 -20.331 -30.983 1.00 68.43 107 LYS B O 1
ATOM 9082 N N . THR C 1 108 ? -103.667 -21.947 -29.911 1.00 62.59 108 THR B N 1
ATOM 9083 C CA . THR C 1 108 ? -103.727 -22.978 -30.980 1.00 64.57 108 THR B CA 1
ATOM 9084 C C . THR C 1 108 ? -104.183 -24.318 -30.393 1.00 63.21 108 THR B C 1
ATOM 9085 O O . THR C 1 108 ? -103.314 -25.149 -30.093 1.00 63.86 108 THR B O 1
ATOM 9089 N N . LYS C 1 109 ? -105.496 -24.521 -30.248 1.00 66.30 109 LYS B N 1
ATOM 9090 C CA . LYS C 1 109 ? -106.071 -25.820 -29.790 1.00 73.20 109 LYS B CA 1
ATOM 9091 C C . LYS C 1 109 ? -105.703 -26.898 -30.805 1.00 73.05 109 LYS B C 1
ATOM 9092 O O . LYS C 1 109 ? -105.883 -26.647 -31.994 1.00 75.92 109 LYS B O 1
ATOM 9098 N N . VAL C 1 110 ? -105.197 -28.041 -30.348 1.00 76.28 110 VAL B N 1
ATOM 9099 C CA . VAL C 1 110 ? -105.048 -29.261 -31.198 1.00 77.26 110 VAL B CA 1
ATOM 9100 C C . VAL C 1 110 ? -106.397 -29.981 -31.186 1.00 81.15 110 VAL B C 1
ATOM 9101 O O . VAL C 1 110 ? -106.653 -30.735 -30.236 1.00 83.70 110 VAL B O 1
ATOM 9105 N N . CYS C 1 111 ? -107.234 -29.712 -32.189 1.00 88.67 111 CYS B N 1
ATOM 9106 C CA . CYS C 1 111 ? -108.641 -30.199 -32.279 1.00 92.29 111 CYS B CA 1
ATOM 9107 C C . CYS C 1 111 ? -108.664 -31.704 -32.564 1.00 93.18 111 CYS B C 1
ATOM 9108 O O . CYS C 1 111 ? -109.616 -32.369 -32.102 1.00 97.06 111 CYS B O 1
ATOM 9111 N N . SER C 1 112 ? -107.664 -32.218 -33.289 1.00 93.42 112 SER B N 1
ATOM 9112 C CA . SER C 1 112 ? -107.553 -33.666 -33.625 1.00 98.45 112 SER B CA 1
ATOM 9113 C C . SER C 1 112 ? -106.154 -34.033 -34.134 1.00 91.88 112 SER B C 1
ATOM 9114 O O . SER C 1 112 ? -105.578 -33.256 -34.922 1.00 89.27 112 SER B O 1
ATOM 9117 N N . VAL C 1 113 ? -105.661 -35.196 -33.693 1.00 86.40 113 VAL B N 1
ATOM 9118 C CA . VAL C 1 113 ? -104.461 -35.900 -34.238 1.00 88.20 113 VAL B CA 1
ATOM 9119 C C . VAL C 1 113 ? -104.915 -37.268 -34.742 1.00 94.99 113 VAL B C 1
ATOM 9120 O O . VAL C 1 113 ? -105.338 -38.084 -33.908 1.00 94.28 113 VAL B O 1
ATOM 9124 N N . THR C 1 114 ? -104.815 -37.493 -36.054 1.00 111.60 114 THR B N 1
ATOM 9125 C CA . THR C 1 114 ? -105.252 -38.738 -36.745 1.00 118.22 114 THR B CA 1
ATOM 9126 C C . THR C 1 114 ? -104.091 -39.293 -37.569 1.00 126.16 114 THR B C 1
ATOM 9127 O O . THR C 1 114 ? -103.410 -38.480 -38.231 1.00 127.90 114 THR B O 1
ATOM 9131 N N . LYS C 1 115 ? -103.889 -40.615 -37.529 1.00 135.28 115 LYS B N 1
ATOM 9132 C CA . LYS C 1 115 ? -102.974 -41.336 -38.459 1.00 143.30 115 LYS B CA 1
ATOM 9133 C C . LYS C 1 115 ? -103.234 -40.836 -39.884 1.00 151.53 115 LYS B C 1
ATOM 9134 O O . LYS C 1 115 ? -104.421 -40.689 -40.250 1.00 160.54 115 LYS B O 1
ATOM 9140 N N . CYS C 1 116 ? -102.173 -40.577 -40.652 1.00 149.02 116 CYS B N 1
ATOM 9141 C CA . CYS C 1 116 ? -102.264 -40.368 -42.123 1.00 150.00 116 CYS B CA 1
ATOM 9142 C C . CYS C 1 116 ? -102.824 -41.641 -42.754 1.00 162.63 116 CYS B C 1
ATOM 9143 O O . CYS C 1 116 ? -102.664 -42.724 -42.193 1.00 172.25 116 CYS B O 1
ATOM 9146 N N . PRO C 1 117 ? -103.502 -41.570 -43.923 1.00 162.05 117 PRO B N 1
ATOM 9147 C CA . PRO C 1 117 ? -104.028 -42.777 -44.567 1.00 153.20 117 PRO B CA 1
ATOM 9148 C C . PRO C 1 117 ? -102.919 -43.794 -44.883 1.00 144.62 117 PRO B C 1
ATOM 9149 O O . PRO C 1 117 ? -103.176 -44.982 -44.804 1.00 138.14 117 PRO B O 1
ATOM 9153 N N . ASP C 1 118 ? -101.715 -43.298 -45.187 1.00 142.53 118 ASP B N 1
ATOM 9154 C CA . ASP C 1 118 ? -100.531 -44.113 -45.581 1.00 148.31 118 ASP B CA 1
ATOM 9155 C C . ASP C 1 118 ? -99.762 -44.587 -44.341 1.00 148.67 118 ASP B C 1
ATOM 9156 O O . ASP C 1 118 ? -98.792 -45.349 -44.522 1.00 139.53 118 ASP B O 1
ATOM 9161 N N . PHE C 1 119 ? -100.194 -44.170 -43.143 1.00 159.35 119 PHE B N 1
ATOM 9162 C CA . PHE C 1 119 ? -99.454 -44.285 -41.849 1.00 172.14 119 PHE B CA 1
ATOM 9163 C C . PHE C 1 119 ? -98.584 -45.549 -41.817 1.00 172.25 119 PHE B C 1
ATOM 9164 O O . PHE C 1 119 ? -97.371 -45.448 -41.539 1.00 184.52 119 PHE B O 1
ATOM 9172 N N . THR C 1 120 ? -99.200 -46.701 -42.082 1.00 154.72 120 THR B N 1
ATOM 9173 C CA . THR C 1 120 ? -98.594 -48.054 -41.924 1.00 144.50 120 THR B CA 1
ATOM 9174 C C . THR C 1 120 ? -97.180 -48.097 -42.539 1.00 136.30 120 THR B C 1
ATOM 9175 O O . THR C 1 120 ? -96.372 -48.928 -42.074 1.00 119.60 120 THR B O 1
ATOM 9179 N N . VAL C 1 121 ? -96.881 -47.227 -43.515 1.00 139.88 121 VAL B N 1
ATOM 9180 C CA . VAL C 1 121 ? -95.552 -47.143 -44.208 1.00 144.83 121 VAL B CA 1
ATOM 9181 C C . VAL C 1 121 ? -94.822 -45.847 -43.818 1.00 143.26 121 VAL B C 1
ATOM 9182 O O . VAL C 1 121 ? -93.598 -45.911 -43.584 1.00 136.94 121 VAL B O 1
ATOM 9186 N N . THR C 1 122 ? -95.535 -44.716 -43.781 1.00 143.99 122 THR B N 1
ATOM 9187 C CA . THR C 1 122 ? -94.958 -43.349 -43.601 1.00 141.69 122 THR B CA 1
ATOM 9188 C C . THR C 1 122 ? -94.744 -43.054 -42.108 1.00 143.82 122 THR B C 1
ATOM 9189 O O . THR C 1 122 ? -93.720 -42.420 -41.772 1.00 137.17 122 THR B O 1
ATOM 9193 N N . GLY C 1 123 ? -95.682 -43.492 -41.260 1.00 144.93 123 GLY B N 1
ATOM 9194 C CA . GLY C 1 123 ? -95.678 -43.266 -39.798 1.00 139.63 123 GLY B CA 1
ATOM 9195 C C . GLY C 1 123 ? -96.000 -41.823 -39.444 1.00 136.99 123 GLY B C 1
ATOM 9196 O O . GLY C 1 123 ? -95.486 -41.341 -38.416 1.00 136.84 123 GLY B O 1
ATOM 9197 N N . GLN C 1 124 ? -96.840 -41.168 -40.253 1.00 131.93 124 GLN B N 1
ATOM 9198 C CA . GLN C 1 124 ? -97.121 -39.705 -40.175 1.00 125.55 124 GLN B CA 1
ATOM 9199 C C . GLN C 1 124 ? -98.500 -39.456 -39.553 1.00 119.46 124 GLN B C 1
ATOM 9200 O O . GLN C 1 124 ? -99.258 -40.435 -39.366 1.00 113.47 124 GLN B O 1
ATOM 9206 N N . TRP C 1 125 ? -98.803 -38.184 -39.265 1.00 106.91 125 TRP B N 1
ATOM 9207 C CA . TRP C 1 125 ? -100.015 -37.751 -38.516 1.00 99.60 125 TRP B CA 1
ATOM 9208 C C . TRP C 1 125 ? -100.599 -36.474 -39.124 1.00 96.11 125 TRP B C 1
ATOM 9209 O O . TRP C 1 125 ? -99.805 -35.593 -39.506 1.00 87.03 125 TRP B O 1
ATOM 9220 N N . GLU C 1 126 ? -101.935 -36.406 -39.203 1.00 100.65 126 GLU B N 1
ATOM 9221 C CA . GLU C 1 126 ? -102.713 -35.181 -39.552 1.00 105.43 126 GLU B CA 1
ATOM 9222 C C . GLU C 1 126 ? -103.106 -34.467 -38.258 1.00 96.71 126 GLU B C 1
ATOM 9223 O O . GLU C 1 126 ? -103.917 -35.030 -37.505 1.00 90.94 126 GLU B O 1
ATOM 9229 N N . VAL C 1 127 ? -102.546 -33.277 -38.029 1.00 93.93 127 VAL B N 1
ATOM 9230 C CA . VAL C 1 127 ? -102.773 -32.459 -36.800 1.00 95.18 127 VAL B CA 1
ATOM 9231 C C . VAL C 1 127 ? -103.662 -31.265 -37.161 1.00 85.28 127 VAL B C 1
ATOM 9232 O O . VAL C 1 127 ? -103.151 -30.314 -37.767 1.00 85.98 127 VAL B O 1
ATOM 9236 N N . VAL C 1 128 ? -104.940 -31.321 -36.789 1.00 79.99 128 VAL B N 1
ATOM 9237 C CA . VAL C 1 128 ? -105.931 -30.235 -37.058 1.00 84.15 128 VAL B CA 1
ATOM 9238 C C . VAL C 1 128 ? -105.915 -29.275 -35.867 1.00 83.04 128 VAL B C 1
ATOM 9239 O O . VAL C 1 128 ? -106.159 -29.740 -34.740 1.00 83.75 128 VAL B O 1
ATOM 9243 N N . THR C 1 129 ? -105.651 -27.991 -36.129 1.00 83.19 129 THR B N 1
ATOM 9244 C CA . THR C 1 129 ? -105.381 -26.949 -35.100 1.00 82.55 129 THR B CA 1
ATOM 9245 C C . THR C 1 129 ? -106.216 -25.693 -35.358 1.00 81.27 129 THR B C 1
ATOM 9246 O O . THR C 1 129 ? -106.015 -25.064 -36.402 1.00 83.80 129 THR B O 1
ATOM 9250 N N . GLN C 1 130 ? -107.084 -25.333 -34.411 1.00 88.87 130 GLN B N 1
ATOM 9251 C CA . GLN C 1 130 ? -107.907 -24.090 -34.449 1.00 95.67 130 GLN B CA 1
ATOM 9252 C C . GLN C 1 130 ? -107.091 -22.917 -33.882 1.00 96.07 130 GLN B C 1
ATOM 9253 O O . GLN C 1 130 ? -106.493 -23.074 -32.803 1.00 106.88 130 GLN B O 1
ATOM 9259 N N . HIS C 1 131 ? -107.077 -21.789 -34.593 1.00 91.94 131 HIS B N 1
ATOM 9260 C CA . HIS C 1 131 ? -106.405 -20.522 -34.189 1.00 94.64 131 HIS B CA 1
ATOM 9261 C C . HIS C 1 131 ? -107.232 -19.340 -34.705 1.00 100.31 131 HIS B C 1
ATOM 9262 O O . HIS C 1 131 ? -107.434 -19.270 -35.929 1.00 104.12 131 HIS B O 1
ATOM 9269 N N . GLU C 1 132 ? -107.682 -18.452 -33.809 1.00 103.84 132 GLU B N 1
ATOM 9270 C CA . GLU C 1 132 ? -108.616 -17.330 -34.132 1.00 107.76 132 GLU B CA 1
ATOM 9271 C C . GLU C 1 132 ? -109.831 -17.898 -34.884 1.00 111.36 132 GLU B C 1
ATOM 9272 O O . GLU C 1 132 ? -110.270 -17.269 -35.870 1.00 111.58 132 GLU B O 1
ATOM 9278 N N . GLY C 1 133 ? -110.330 -19.057 -34.436 1.00 115.59 133 GLY B N 1
ATOM 9279 C CA . GLY C 1 133 ? -111.518 -19.746 -34.991 1.00 119.38 133 GLY B CA 1
ATOM 9280 C C . GLY C 1 133 ? -111.327 -20.205 -36.433 1.00 123.48 133 GLY B C 1
ATOM 9281 O O . GLY C 1 133 ? -112.335 -20.266 -37.166 1.00 123.73 133 GLY B O 1
ATOM 9282 N N . LYS C 1 134 ? -110.089 -20.535 -36.820 1.00 124.13 134 LYS B N 1
ATOM 9283 C CA . LYS C 1 134 ? -109.711 -20.983 -38.194 1.00 122.05 134 LYS B CA 1
ATOM 9284 C C . LYS C 1 134 ? -108.979 -22.330 -38.104 1.00 118.84 134 LYS B C 1
ATOM 9285 O O . LYS C 1 134 ? -107.782 -22.323 -37.740 1.00 118.40 134 LYS B O 1
ATOM 9291 N N . GLN C 1 135 ? -109.673 -23.436 -38.419 1.00 115.68 135 GLN B N 1
ATOM 9292 C CA . GLN C 1 135 ? -109.079 -24.807 -38.496 1.00 115.35 135 GLN B CA 1
ATOM 9293 C C . GLN C 1 135 ? -107.977 -24.805 -39.558 1.00 109.70 135 GLN B C 1
ATOM 9294 O O . GLN C 1 135 ? -108.119 -24.066 -40.550 1.00 112.85 135 GLN B O 1
ATOM 9300 N N . GLU C 1 136 ? -106.924 -25.597 -39.347 1.00 105.78 136 GLU B N 1
ATOM 9301 C CA . GLU C 1 136 ? -105.788 -25.724 -40.301 1.00 111.52 136 GLU B CA 1
ATOM 9302 C C . GLU C 1 136 ? -105.110 -27.082 -40.111 1.00 113.16 136 GLU B C 1
ATOM 9303 O O . GLU C 1 136 ? -104.417 -27.253 -39.091 1.00 115.33 136 GLU B O 1
ATOM 9309 N N . SER C 1 137 ? -105.299 -27.997 -41.067 1.00 116.02 137 SER B N 1
ATOM 9310 C CA . SER C 1 137 ? -104.614 -29.317 -41.097 1.00 113.22 137 SER B CA 1
ATOM 9311 C C . SER C 1 137 ? -103.138 -29.101 -41.451 1.00 103.25 137 SER B C 1
ATOM 9312 O O . SER C 1 137 ? -102.792 -28.022 -41.968 1.00 93.46 137 SER B O 1
ATOM 9315 N N . ALA C 1 138 ? -102.309 -30.094 -41.140 1.00 103.17 138 ALA B N 1
ATOM 9316 C CA . ALA C 1 138 ? -100.847 -30.111 -41.390 1.00 105.41 138 ALA B CA 1
ATOM 9317 C C . ALA C 1 138 ? -100.309 -31.505 -41.049 1.00 109.07 138 ALA B C 1
ATOM 9318 O O . ALA C 1 138 ? -100.763 -32.089 -40.041 1.00 116.04 138 ALA B O 1
ATOM 9320 N N . ILE C 1 139 ? -99.391 -32.020 -41.869 1.00 105.90 139 ILE B N 1
ATOM 9321 C CA . ILE C 1 139 ? -98.841 -33.404 -41.730 1.00 104.23 139 ILE B CA 1
ATOM 9322 C C . ILE C 1 139 ? -97.541 -33.335 -40.924 1.00 98.71 139 ILE B C 1
ATOM 9323 O O . ILE C 1 139 ? -96.736 -32.425 -41.183 1.00 100.06 139 ILE B O 1
ATOM 9328 N N . PHE C 1 140 ? -97.351 -34.269 -39.991 1.00 95.19 140 PHE B N 1
ATOM 9329 C CA . PHE C 1 140 ? -96.141 -34.355 -39.128 1.00 92.44 140 PHE B CA 1
ATOM 9330 C C . PHE C 1 140 ? -95.639 -35.799 -39.098 1.00 90.79 140 PHE B C 1
ATOM 9331 O O . PHE C 1 140 ? -96.469 -36.731 -39.166 1.00 84.03 140 PHE B O 1
ATOM 9339 N N . ASP C 1 141 ? -94.315 -35.953 -38.995 1.00 92.60 141 ASP B N 1
ATOM 9340 C CA . ASP C 1 141 ? -93.609 -37.265 -39.021 1.00 96.63 141 ASP B CA 1
ATOM 9341 C C . ASP C 1 141 ? -93.849 -38.004 -37.702 1.00 99.32 141 ASP B C 1
ATOM 9342 O O . ASP C 1 141 ? -93.804 -39.253 -37.725 1.00 96.31 141 ASP B O 1
ATOM 9347 N N . ALA C 1 142 ? -94.072 -37.256 -36.611 1.00 103.60 142 ALA B N 1
ATOM 9348 C CA . ALA C 1 142 ? -94.331 -37.787 -35.245 1.00 100.21 142 ALA B CA 1
ATOM 9349 C C . ALA C 1 142 ? -94.963 -36.722 -34.338 1.00 91.98 142 ALA B C 1
ATOM 9350 O O . ALA C 1 142 ? -94.743 -35.519 -34.570 1.00 91.27 142 ALA B O 1
ATOM 9352 N N . VAL C 1 143 ? -95.710 -37.165 -33.325 1.00 84.24 143 VAL B N 1
ATOM 9353 C CA . VAL C 1 143 ? -96.464 -36.266 -32.400 1.00 84.71 143 VAL B CA 1
ATOM 9354 C C . VAL C 1 143 ? -96.121 -36.630 -30.953 1.00 85.46 143 VAL B C 1
ATOM 9355 O O . VAL C 1 143 ? -96.266 -37.813 -30.595 1.00 90.59 143 VAL B O 1
ATOM 9359 N N . MET C 1 144 ? -95.699 -35.633 -30.165 1.00 81.62 144 MET B N 1
ATOM 9360 C CA . MET C 1 144 ? -95.483 -35.738 -28.694 1.00 78.77 144 MET B CA 1
ATOM 9361 C C . MET C 1 144 ? -96.602 -34.982 -27.967 1.00 79.11 144 MET B C 1
ATOM 9362 O O . MET C 1 144 ? -96.682 -33.748 -28.146 1.00 75.72 144 MET B O 1
ATOM 9367 N N . VAL C 1 145 ? -97.440 -35.690 -27.197 1.00 80.93 145 VAL B N 1
ATOM 9368 C CA . VAL C 1 145 ? -98.594 -35.079 -26.460 1.00 86.22 145 VAL B CA 1
ATOM 9369 C C . VAL C 1 145 ? -98.180 -34.788 -25.010 1.00 87.54 145 VAL B C 1
ATOM 9370 O O . VAL C 1 145 ? -97.722 -35.707 -24.297 1.00 84.67 145 VAL B O 1
ATOM 9374 N N . CYS C 1 146 ? -98.344 -33.528 -24.610 1.00 87.82 146 CYS B N 1
ATOM 9375 C CA . CYS C 1 146 ? -97.916 -32.973 -23.301 1.00 88.00 146 CYS B CA 1
ATOM 9376 C C . CYS C 1 146 ? -99.072 -32.174 -22.700 1.00 93.34 146 CYS B C 1
ATOM 9377 O O . CYS C 1 146 ? -98.835 -31.027 -22.263 1.00 98.48 146 CYS B O 1
ATOM 9380 N N . THR C 1 147 ? -100.271 -32.766 -22.714 1.00 92.02 147 THR B N 1
ATOM 9381 C CA . THR C 1 147 ? -101.517 -32.189 -22.128 1.00 91.05 147 THR B CA 1
ATOM 9382 C C . THR C 1 147 ? -101.472 -32.397 -20.607 1.00 97.74 147 THR B C 1
ATOM 9383 O O . THR C 1 147 ? -102.130 -31.613 -19.860 1.00 92.04 147 THR B O 1
ATOM 9387 N N . GLY C 1 148 ? -100.689 -33.396 -20.177 1.00 99.75 148 GLY B N 1
ATOM 9388 C CA . GLY C 1 148 ? -100.659 -33.884 -18.785 1.00 94.20 148 GLY B CA 1
ATOM 9389 C C . GLY C 1 148 ? -102.051 -34.291 -18.338 1.00 86.77 148 GLY B C 1
ATOM 9390 O O . GLY C 1 148 ? -102.787 -34.858 -19.154 1.00 90.85 148 GLY B O 1
ATOM 9391 N N . PHE C 1 149 ? -102.398 -33.997 -17.087 1.00 81.42 149 PHE B N 1
ATOM 9392 C CA . PHE C 1 149 ? -103.728 -34.270 -16.468 1.00 75.22 149 PHE B CA 1
ATOM 9393 C C . PHE C 1 149 ? -104.011 -33.101 -15.520 1.00 70.21 149 PHE B C 1
ATOM 9394 O O . PHE C 1 149 ? -103.413 -32.026 -15.744 1.00 79.35 149 PHE B O 1
ATOM 9402 N N . LEU C 1 150 ? -104.888 -33.274 -14.534 1.00 59.46 150 LEU B N 1
ATOM 9403 C CA . LEU C 1 150 ? -105.134 -32.254 -13.471 1.00 59.82 150 LEU B CA 1
ATOM 9404 C C . LEU C 1 150 ? -105.814 -31.007 -14.047 1.00 56.74 150 LEU B C 1
ATOM 9405 O O . LEU C 1 150 ? -105.723 -29.942 -13.401 1.00 50.33 150 LEU B O 1
ATOM 9410 N N . THR C 1 151 ? -106.476 -31.131 -15.198 1.00 61.11 151 THR B N 1
ATOM 9411 C CA . THR C 1 151 ? -107.291 -30.041 -15.807 1.00 68.15 151 THR B CA 1
ATOM 9412 C C . THR C 1 151 ? -108.778 -30.398 -15.661 1.00 67.25 151 THR B C 1
ATOM 9413 O O . THR C 1 151 ? -109.547 -29.541 -15.189 1.00 68.40 151 THR B O 1
ATOM 9417 N N . ASP C 1 152 ? -109.146 -31.621 -16.060 1.00 66.91 152 ASP B N 1
ATOM 9418 C CA . ASP C 1 152 ? -110.522 -32.184 -15.955 1.00 67.38 152 ASP B CA 1
ATOM 9419 C C . ASP C 1 152 ? -110.849 -32.440 -14.487 1.00 64.45 152 ASP B C 1
ATOM 9420 O O . ASP C 1 152 ? -110.299 -33.372 -13.909 1.00 61.22 152 ASP B O 1
ATOM 9425 N N . PRO C 1 153 ? -111.751 -31.657 -13.842 1.00 63.61 153 PRO B N 1
ATOM 9426 C CA . PRO C 1 153 ? -112.106 -31.896 -12.441 1.00 64.80 153 PRO B CA 1
ATOM 9427 C C . PRO C 1 153 ? -112.886 -33.205 -12.252 1.00 65.20 153 PRO B C 1
ATOM 9428 O O . PRO C 1 153 ? -113.529 -33.642 -13.196 1.00 63.19 153 PRO B O 1
ATOM 9432 N N . TYR C 1 154 ? -112.786 -33.791 -11.054 1.00 67.09 154 TYR B N 1
ATOM 9433 C CA . TYR C 1 154 ? -113.535 -35.011 -10.639 1.00 70.91 154 TYR B CA 1
ATOM 9434 C C . TYR C 1 154 ? -114.382 -34.707 -9.398 1.00 67.45 154 TYR B C 1
ATOM 9435 O O . TYR C 1 154 ? -113.808 -34.355 -8.352 1.00 64.87 154 TYR B O 1
ATOM 9444 N N . LEU C 1 155 ? -115.702 -34.876 -9.515 1.00 65.95 155 LEU B N 1
ATOM 9445 C CA . LEU C 1 155 ? -116.695 -34.351 -8.536 1.00 67.72 155 LEU B CA 1
ATOM 9446 C C . LEU C 1 155 ? -117.905 -35.278 -8.455 1.00 73.89 155 LEU B C 1
ATOM 9447 O O . LEU C 1 155 ? -118.993 -34.908 -8.886 1.00 75.54 155 LEU B O 1
ATOM 9452 N N . PRO C 1 156 ? -117.753 -36.502 -7.887 1.00 77.85 156 PRO B N 1
ATOM 9453 C CA . PRO C 1 156 ? -118.819 -37.508 -7.901 1.00 74.76 156 PRO B CA 1
ATOM 9454 C C . PRO C 1 156 ? -119.938 -37.179 -6.904 1.00 72.18 156 PRO B C 1
ATOM 9455 O O . PRO C 1 156 ? -119.892 -37.652 -5.783 1.00 72.00 156 PRO B O 1
ATOM 9459 N N . LEU C 1 157 ? -120.920 -36.396 -7.359 1.00 70.47 157 LEU B N 1
ATOM 9460 C CA . LEU C 1 157 ? -122.013 -35.819 -6.523 1.00 72.85 157 LEU B CA 1
ATOM 9461 C C . LEU C 1 157 ? -122.944 -36.927 -6.001 1.00 75.57 157 LEU B C 1
ATOM 9462 O O . LEU C 1 157 ? -123.508 -36.758 -4.897 1.00 75.18 157 LEU B O 1
ATOM 9467 N N . ASP C 1 158 ? -123.091 -38.019 -6.755 1.00 77.11 158 ASP B N 1
ATOM 9468 C CA . ASP C 1 158 ? -123.713 -39.283 -6.271 1.00 80.63 158 ASP B CA 1
ATOM 9469 C C . ASP C 1 158 ? -123.181 -39.597 -4.872 1.00 82.90 158 ASP B C 1
ATOM 9470 O O . ASP C 1 158 ? -123.993 -39.818 -3.963 1.00 92.36 158 ASP B O 1
ATOM 9475 N N . SER C 1 159 ? -121.856 -39.575 -4.721 1.00 87.61 159 SER B N 1
ATOM 9476 C CA . SER C 1 159 ? -121.110 -40.025 -3.511 1.00 91.07 159 SER B CA 1
ATOM 9477 C C . SER C 1 159 ? -121.399 -39.135 -2.286 1.00 88.84 159 SER B C 1
ATOM 9478 O O . SER C 1 159 ? -120.985 -39.524 -1.172 1.00 87.25 159 SER B O 1
ATOM 9481 N N . PHE C 1 160 ? -122.077 -37.995 -2.469 1.00 84.72 160 PHE B N 1
ATOM 9482 C CA . PHE C 1 160 ? -122.400 -37.014 -1.392 1.00 83.22 160 PHE B CA 1
ATOM 9483 C C . PHE C 1 160 ? -123.904 -36.766 -1.357 1.00 84.46 160 PHE B C 1
ATOM 9484 O O . PHE C 1 160 ? -124.382 -35.776 -1.912 1.00 85.54 160 PHE B O 1
ATOM 9492 N N . PRO C 1 161 ? -124.684 -37.637 -0.672 1.00 82.48 161 PRO B N 1
ATOM 9493 C CA . PRO C 1 161 ? -126.142 -37.613 -0.786 1.00 78.47 161 PRO B CA 1
ATOM 9494 C C . PRO C 1 161 ? -126.765 -36.301 -0.284 1.00 75.12 161 PRO B C 1
ATOM 9495 O O . PRO C 1 161 ? -126.423 -35.849 0.799 1.00 71.79 161 PRO B O 1
ATOM 9499 N N . GLY C 1 162 ? -127.652 -35.732 -1.103 1.00 75.45 162 GLY B N 1
ATOM 9500 C CA . GLY C 1 162 ? -128.449 -34.536 -0.769 1.00 79.74 162 GLY B CA 1
ATOM 9501 C C . GLY C 1 162 ? -127.629 -33.265 -0.850 1.00 81.94 162 GLY B C 1
ATOM 9502 O O . GLY C 1 162 ? -128.011 -32.278 -0.200 1.00 87.63 162 GLY B O 1
ATOM 9503 N N . ILE C 1 163 ? -126.542 -33.280 -1.620 1.00 83.68 163 ILE B N 1
ATOM 9504 C CA . ILE C 1 163 ? -125.698 -32.067 -1.850 1.00 91.14 163 ILE B CA 1
ATOM 9505 C C . ILE C 1 163 ? -126.521 -31.067 -2.680 1.00 91.34 163 ILE B C 1
ATOM 9506 O O . ILE C 1 163 ? -126.362 -29.841 -2.476 1.00 85.56 163 ILE B O 1
ATOM 9511 N N . ASN C 1 164 ? -127.403 -31.586 -3.541 1.00 92.48 164 ASN B N 1
ATOM 9512 C CA . ASN C 1 164 ? -128.376 -30.793 -4.347 1.00 91.46 164 ASN B CA 1
ATOM 9513 C C . ASN C 1 164 ? -129.156 -29.857 -3.415 1.00 92.03 164 ASN B C 1
ATOM 9514 O O . ASN C 1 164 ? -129.386 -28.698 -3.794 1.00 95.74 164 ASN B O 1
ATOM 9519 N N . THR C 1 165 ? -129.541 -30.354 -2.238 1.00 91.52 165 THR B N 1
ATOM 9520 C CA . THR C 1 165 ? -130.452 -29.661 -1.280 1.00 95.20 165 THR B CA 1
ATOM 9521 C C . THR C 1 165 ? -129.720 -28.488 -0.612 1.00 96.24 165 THR B C 1
ATOM 9522 O O . THR C 1 165 ? -130.410 -27.569 -0.107 1.00 91.98 165 THR B O 1
ATOM 9526 N N . PHE C 1 166 ? -128.384 -28.530 -0.604 1.00 92.08 166 PHE B N 1
ATOM 9527 C CA . PHE C 1 166 ? -127.508 -27.533 0.069 1.00 91.01 166 PHE B CA 1
ATOM 9528 C C . PHE C 1 166 ? -127.806 -26.140 -0.497 1.00 84.52 166 PHE B C 1
ATOM 9529 O O . PHE C 1 166 ? -127.864 -26.006 -1.729 1.00 76.27 166 PHE B O 1
ATOM 9537 N N . LYS C 1 167 ? -128.001 -25.153 0.385 1.00 86.50 167 LYS B N 1
ATOM 9538 C CA . LYS C 1 167 ? -128.415 -23.763 0.028 1.00 93.52 167 LYS B CA 1
ATOM 9539 C C . LYS C 1 167 ? -127.259 -22.777 0.247 1.00 91.02 167 LYS B C 1
ATOM 9540 O O . LYS C 1 167 ? -127.409 -21.603 -0.144 1.00 95.71 167 LYS B O 1
ATOM 9546 N N . GLY C 1 168 ? -126.152 -23.224 0.846 1.00 86.06 168 GLY B N 1
ATOM 9547 C CA . GLY C 1 168 ? -124.860 -22.511 0.782 1.00 80.23 168 GLY B CA 1
ATOM 9548 C C . GLY C 1 168 ? -124.241 -22.681 -0.594 1.00 74.49 168 GLY B C 1
ATOM 9549 O O . GLY C 1 168 ? -124.919 -23.286 -1.456 1.00 64.02 168 GLY B O 1
ATOM 9550 N N . GLN C 1 169 ? -123.010 -22.186 -0.795 1.00 78.21 169 GLN B N 1
ATOM 9551 C CA . GLN C 1 169 ? -122.246 -22.345 -2.074 1.00 74.89 169 GLN B CA 1
ATOM 9552 C C . GLN C 1 169 ? -121.180 -23.442 -1.928 1.00 67.81 169 GLN B C 1
ATOM 9553 O O . GLN C 1 169 ? -120.592 -23.591 -0.838 1.00 67.95 169 GLN B O 1
ATOM 9559 N N . TYR C 1 170 ? -120.936 -24.178 -3.006 1.00 61.52 170 TYR B N 1
ATOM 9560 C CA . TYR C 1 170 ? -119.908 -25.248 -3.063 1.00 64.15 170 TYR B CA 1
ATOM 9561 C C . TYR C 1 170 ? -119.239 -25.226 -4.439 1.00 63.69 170 TYR B C 1
ATOM 9562 O O . TYR C 1 170 ? -119.842 -24.674 -5.382 1.00 62.70 170 TYR B O 1
ATOM 9571 N N . PHE C 1 171 ? -118.045 -25.822 -4.543 1.00 62.70 171 PHE B N 1
ATOM 9572 C CA . PHE C 1 171 ? -117.250 -25.902 -5.801 1.00 58.93 171 PHE B CA 1
ATOM 9573 C C . PHE C 1 171 ? -116.092 -26.894 -5.662 1.00 58.18 171 PHE B C 1
ATOM 9574 O O . PHE C 1 171 ? -115.796 -27.364 -4.545 1.00 60.57 171 PHE B O 1
ATOM 9582 N N . HIS C 1 172 ? -115.469 -27.203 -6.799 1.00 58.47 172 HIS B N 1
ATOM 9583 C CA . HIS C 1 172 ? -114.283 -28.094 -6.910 1.00 56.40 172 HIS B CA 1
ATOM 9584 C C . HIS C 1 172 ? -113.013 -27.280 -6.659 1.00 59.41 172 HIS B C 1
ATOM 9585 O O . HIS C 1 172 ? -112.980 -26.105 -7.060 1.00 68.02 172 HIS B O 1
ATOM 9592 N N . SER C 1 173 ? -112.007 -27.890 -6.029 1.00 59.38 173 SER B N 1
ATOM 9593 C CA . SER C 1 173 ? -110.693 -27.253 -5.734 1.00 58.89 173 SER B CA 1
ATOM 9594 C C . SER C 1 173 ? -110.272 -26.379 -6.922 1.00 56.47 173 SER B C 1
ATOM 9595 O O . SER C 1 173 ? -109.955 -25.202 -6.700 1.00 50.96 173 SER B O 1
ATOM 9598 N N . ARG C 1 174 ? -110.327 -26.940 -8.135 1.00 59.47 174 ARG B N 1
ATOM 9599 C CA . ARG C 1 174 ? -109.990 -26.269 -9.430 1.00 63.01 174 ARG B CA 1
ATOM 9600 C C . ARG C 1 174 ? -110.417 -24.796 -9.394 1.00 56.78 174 ARG B C 1
ATOM 9601 O O . ARG C 1 174 ? -109.546 -23.911 -9.613 1.00 49.23 174 ARG B O 1
ATOM 9609 N N . GLN C 1 175 ? -111.705 -24.568 -9.116 1.00 51.61 175 GLN B N 1
ATOM 9610 C CA . GLN C 1 175 ? -112.364 -23.235 -9.195 1.00 52.07 175 GLN B CA 1
ATOM 9611 C C . GLN C 1 175 ? -111.794 -22.310 -8.114 1.00 50.43 175 GLN B C 1
ATOM 9612 O O . GLN C 1 175 ? -112.030 -21.087 -8.218 1.00 53.11 175 GLN B O 1
ATOM 9618 N N . TYR C 1 176 ? -111.083 -22.855 -7.121 1.00 46.78 176 TYR B N 1
ATOM 9619 C CA . TYR C 1 176 ? -110.517 -22.061 -5.995 1.00 47.16 176 TYR B CA 1
ATOM 9620 C C . TYR C 1 176 ? -109.360 -21.188 -6.502 1.00 51.45 176 TYR B C 1
ATOM 9621 O O . TYR C 1 176 ? -108.497 -21.684 -7.300 1.00 48.88 176 TYR B O 1
ATOM 9630 N N . LYS C 1 177 ? -109.341 -19.928 -6.044 1.00 52.70 177 LYS B N 1
ATOM 9631 C CA . LYS C 1 177 ? -108.257 -18.956 -6.356 1.00 58.15 177 LYS B CA 1
ATOM 9632 C C . LYS C 1 177 ? -107.794 -18.245 -5.084 1.00 57.85 177 LYS B C 1
ATOM 9633 O O . LYS C 1 177 ? -106.580 -18.321 -4.769 1.00 56.49 177 LYS B O 1
ATOM 9639 N N . HIS C 1 178 ? -108.716 -17.567 -4.398 1.00 60.54 178 HIS B N 1
ATOM 9640 C CA . HIS C 1 178 ? -108.395 -16.664 -3.255 1.00 64.63 178 HIS B CA 1
ATOM 9641 C C . HIS C 1 178 ? -109.211 -17.014 -2.007 1.00 64.68 178 HIS B C 1
ATOM 9642 O O . HIS C 1 178 ? -110.392 -17.340 -2.104 1.00 62.80 178 HIS B O 1
ATOM 9649 N N . PRO C 1 179 ? -108.607 -16.907 -0.796 1.00 64.02 179 PRO B N 1
ATOM 9650 C CA . PRO C 1 179 ? -109.260 -17.304 0.451 1.00 65.15 179 PRO B CA 1
ATOM 9651 C C . PRO C 1 179 ? -110.235 -16.268 1.032 1.00 66.95 179 PRO B C 1
ATOM 9652 O O . PRO C 1 179 ? -110.902 -16.568 2.017 1.00 65.98 179 PRO B O 1
ATOM 9656 N N . ASP C 1 180 ? -110.307 -15.087 0.417 1.00 69.31 180 ASP B N 1
ATOM 9657 C CA . ASP C 1 180 ? -111.258 -14.013 0.815 1.00 73.47 180 ASP B CA 1
ATOM 9658 C C . ASP C 1 180 ? -112.655 -14.612 1.008 1.00 69.99 180 ASP B C 1
ATOM 9659 O O . ASP C 1 180 ? -113.320 -14.258 1.986 1.00 62.56 180 ASP B O 1
ATOM 9664 N N . ILE C 1 181 ? -113.057 -15.515 0.115 1.00 74.30 181 ILE B N 1
ATOM 9665 C CA . ILE C 1 181 ? -114.484 -15.921 -0.074 1.00 79.67 181 ILE B CA 1
ATOM 9666 C C . ILE C 1 181 ? -115.019 -16.585 1.200 1.00 76.21 181 ILE B C 1
ATOM 9667 O O . ILE C 1 181 ? -116.250 -16.503 1.431 1.00 75.95 181 ILE B O 1
ATOM 9672 N N . PHE C 1 182 ? -114.156 -17.237 1.985 1.00 69.40 182 PHE B N 1
ATOM 9673 C CA . PHE C 1 182 ? -114.550 -17.743 3.328 1.00 68.83 182 PHE B CA 1
ATOM 9674 C C . PHE C 1 182 ? -113.972 -16.827 4.405 1.00 74.64 182 PHE B C 1
ATOM 9675 O O . PHE C 1 182 ? -113.096 -17.283 5.164 1.00 75.59 182 PHE B O 1
ATOM 9683 N N . LYS C 1 183 ? -114.463 -15.583 4.469 1.00 80.73 183 LYS B N 1
ATOM 9684 C CA . LYS C 1 183 ? -114.013 -14.600 5.491 1.00 78.38 183 LYS B CA 1
ATOM 9685 C C . LYS C 1 183 ? -114.379 -15.158 6.859 1.00 74.03 183 LYS B C 1
ATOM 9686 O O . LYS C 1 183 ? -113.475 -15.612 7.558 1.00 79.54 183 LYS B O 1
ATOM 9692 N N . ASP C 1 184 ? -115.661 -15.143 7.203 1.00 73.09 184 ASP B N 1
ATOM 9693 C CA . ASP C 1 184 ? -116.121 -15.540 8.560 1.00 73.89 184 ASP B CA 1
ATOM 9694 C C . ASP C 1 184 ? -116.996 -16.780 8.442 1.00 71.44 184 ASP B C 1
ATOM 9695 O O . ASP C 1 184 ? -117.719 -17.070 9.392 1.00 73.85 184 ASP B O 1
ATOM 9700 N N . LYS C 1 185 ? -116.888 -17.501 7.329 1.00 72.89 185 LYS B N 1
ATOM 9701 C CA . LYS C 1 185 ? -117.846 -18.582 6.982 1.00 72.43 185 LYS B CA 1
ATOM 9702 C C . LYS C 1 185 ? -117.500 -19.856 7.766 1.00 62.14 185 LYS B C 1
ATOM 9703 O O . LYS C 1 185 ? -116.502 -19.869 8.513 1.00 52.66 185 LYS B O 1
ATOM 9709 N N . ARG C 1 186 ? -118.356 -20.866 7.629 1.00 60.70 186 ARG B N 1
ATOM 9710 C CA . ARG C 1 186 ? -118.179 -22.227 8.202 1.00 66.80 186 ARG B CA 1
ATOM 9711 C C . ARG C 1 186 ? -117.844 -23.184 7.055 1.00 58.40 186 ARG B C 1
ATOM 9712 O O . ARG C 1 186 ? -118.761 -23.542 6.287 1.00 55.96 186 ARG B O 1
ATOM 9720 N N . VAL C 1 187 ? -116.575 -23.572 6.945 1.00 51.52 187 VAL B N 1
ATOM 9721 C CA . VAL C 1 187 ? -116.031 -24.205 5.708 1.00 49.52 187 VAL B CA 1
ATOM 9722 C C . VAL C 1 187 ? -115.844 -25.704 5.918 1.00 45.33 187 VAL B C 1
ATOM 9723 O O . VAL C 1 187 ? -115.244 -26.096 6.940 1.00 45.39 187 VAL B O 1
ATOM 9727 N N . LEU C 1 188 ? -116.322 -26.488 4.954 1.00 39.76 188 LEU B N 1
ATOM 9728 C CA . LEU C 1 188 ? -116.026 -27.935 4.869 1.00 39.70 188 LEU B CA 1
ATOM 9729 C C . LEU C 1 188 ? -115.190 -28.194 3.623 1.00 37.73 188 LEU B C 1
ATOM 9730 O O . LEU C 1 188 ? -115.759 -28.143 2.537 1.00 36.52 188 LEU B O 1
ATOM 9735 N N . VAL C 1 189 ? -113.903 -28.488 3.795 1.00 38.67 189 VAL B N 1
ATOM 9736 C CA . VAL C 1 189 ? -113.044 -29.017 2.696 1.00 42.62 189 VAL B CA 1
ATOM 9737 C C . VAL C 1 189 ? -113.224 -30.535 2.651 1.00 44.65 189 VAL B C 1
ATOM 9738 O O . VAL C 1 189 ? -112.906 -31.203 3.654 1.00 45.21 189 VAL B O 1
ATOM 9742 N N . VAL C 1 190 ? -113.738 -31.036 1.528 1.00 46.12 190 VAL B N 1
ATOM 9743 C CA . VAL C 1 190 ? -113.959 -32.488 1.286 1.00 46.68 190 VAL B CA 1
ATOM 9744 C C . VAL C 1 190 ? -112.719 -33.018 0.580 1.00 47.99 190 VAL B C 1
ATOM 9745 O O . VAL C 1 190 ? -112.329 -32.427 -0.429 1.00 48.77 190 VAL B O 1
ATOM 9749 N N . GLY C 1 191 ? -112.148 -34.104 1.094 1.00 52.82 191 GLY B N 1
ATOM 9750 C CA . GLY C 1 191 ? -110.991 -34.781 0.479 1.00 52.83 191 GLY B CA 1
ATOM 9751 C C . GLY C 1 191 ? -109.695 -34.178 0.978 1.00 52.29 191 GLY B C 1
ATOM 9752 O O . GLY C 1 191 ? -109.504 -32.963 0.806 1.00 49.19 191 GLY B O 1
ATOM 9753 N N . MET C 1 192 ? -108.853 -35.009 1.595 1.00 56.25 192 MET B N 1
ATOM 9754 C CA . MET C 1 192 ? -107.525 -34.615 2.136 1.00 61.19 192 MET B CA 1
ATOM 9755 C C . MET C 1 192 ? -106.457 -34.751 1.040 1.00 64.35 192 MET B C 1
ATOM 9756 O O . MET C 1 192 ? -105.330 -35.201 1.341 1.00 65.07 192 MET B O 1
ATOM 9761 N N . GLY C 1 193 ? -106.807 -34.375 -0.193 1.00 65.17 193 GLY B N 1
ATOM 9762 C CA . GLY C 1 193 ? -105.826 -34.138 -1.265 1.00 63.29 193 GLY B CA 1
ATOM 9763 C C . GLY C 1 193 ? -104.871 -33.036 -0.843 1.00 61.38 193 GLY B C 1
ATOM 9764 O O . GLY C 1 193 ? -105.287 -32.187 -0.020 1.00 55.11 193 GLY B O 1
ATOM 9765 N N . ASN C 1 194 ? -103.635 -33.064 -1.352 1.00 61.33 194 ASN B N 1
ATOM 9766 C CA . ASN C 1 194 ? -102.617 -32.003 -1.112 1.00 63.29 194 ASN B CA 1
ATOM 9767 C C . ASN C 1 194 ? -103.292 -30.634 -1.263 1.00 63.58 194 ASN B C 1
ATOM 9768 O O . ASN C 1 194 ? -103.075 -29.760 -0.397 1.00 68.64 194 ASN B O 1
ATOM 9773 N N . SER C 1 195 ? -104.092 -30.482 -2.323 1.00 60.66 195 SER B N 1
ATOM 9774 C CA . SER C 1 195 ? -104.927 -29.286 -2.619 1.00 57.50 195 SER B CA 1
ATOM 9775 C C . SER C 1 195 ? -105.897 -29.037 -1.459 1.00 56.09 195 SER B C 1
ATOM 9776 O O . SER C 1 195 ? -105.891 -27.911 -0.930 1.00 52.44 195 SER B O 1
ATOM 9779 N N . GLY C 1 196 ? -106.677 -30.062 -1.084 1.00 55.35 196 GLY B N 1
ATOM 9780 C CA . GLY C 1 196 ? -107.651 -30.016 0.027 1.00 52.06 196 GLY B CA 1
ATOM 9781 C C . GLY C 1 196 ? -107.026 -29.458 1.289 1.00 50.97 196 GLY B C 1
ATOM 9782 O O . GLY C 1 196 ? -107.394 -28.336 1.702 1.00 45.22 196 GLY B O 1
ATOM 9783 N N . THR C 1 197 ? -106.092 -30.219 1.855 1.00 53.73 197 THR B N 1
ATOM 9784 C CA . THR C 1 197 ? -105.314 -29.864 3.073 1.00 55.96 197 THR B CA 1
ATOM 9785 C C . THR C 1 197 ? -104.837 -28.409 2.974 1.00 55.34 197 THR B C 1
ATOM 9786 O O . THR C 1 197 ? -105.124 -27.634 3.915 1.00 49.92 197 THR B O 1
ATOM 9790 N N . ASP C 1 198 ? -104.149 -28.063 1.879 1.00 55.77 198 ASP B N 1
ATOM 9791 C CA . ASP C 1 198 ? -103.599 -26.697 1.632 1.00 58.87 198 ASP B CA 1
ATOM 9792 C C . ASP C 1 198 ? -104.721 -25.651 1.746 1.00 54.13 198 ASP B C 1
ATOM 9793 O O . ASP C 1 198 ? -104.486 -24.592 2.365 1.00 53.09 198 ASP B O 1
ATOM 9798 N N . ILE C 1 199 ? -105.890 -25.925 1.163 1.00 48.93 199 ILE B N 1
ATOM 9799 C CA . ILE C 1 199 ? -107.026 -24.955 1.128 1.00 46.55 199 ILE B CA 1
ATOM 9800 C C . ILE C 1 199 ? -107.598 -24.843 2.539 1.00 45.53 199 ILE B C 1
ATOM 9801 O O . ILE C 1 199 ? -107.680 -23.711 3.048 1.00 44.79 199 ILE B O 1
ATOM 9806 N N . ALA C 1 200 ? -107.977 -25.981 3.128 1.00 45.22 200 ALA B N 1
ATOM 9807 C CA . ALA C 1 200 ? -108.514 -26.080 4.510 1.00 45.14 200 ALA B CA 1
ATOM 9808 C C . ALA C 1 200 ? -107.662 -25.217 5.444 1.00 44.72 200 ALA B C 1
ATOM 9809 O O . ALA C 1 200 ? -108.199 -24.276 6.062 1.00 41.43 200 ALA B O 1
ATOM 9811 N N . VAL C 1 201 ? -106.367 -25.528 5.511 1.00 45.27 201 VAL B N 1
ATOM 9812 C CA . VAL C 1 201 ? -105.357 -24.743 6.284 1.00 45.27 201 VAL B CA 1
ATOM 9813 C C . VAL C 1 201 ? -105.528 -23.261 5.944 1.00 44.25 201 VAL B C 1
ATOM 9814 O O . VAL C 1 201 ? -105.664 -22.455 6.877 1.00 41.45 201 VAL B O 1
ATOM 9818 N N . GLU C 1 202 ? -105.522 -22.930 4.651 1.00 44.96 202 GLU B N 1
ATOM 9819 C CA . GLU C 1 202 ? -105.586 -21.521 4.185 1.00 47.39 202 GLU B CA 1
ATOM 9820 C C . GLU C 1 202 ? -106.872 -20.882 4.713 1.00 46.25 202 GLU B C 1
ATOM 9821 O O . GLU C 1 202 ? -106.784 -19.796 5.310 1.00 46.46 202 GLU B O 1
ATOM 9827 N N . ALA C 1 203 ? -108.012 -21.549 4.519 1.00 47.05 203 ALA B N 1
ATOM 9828 C CA . ALA C 1 203 ? -109.349 -21.085 4.981 1.00 47.82 203 ALA B CA 1
ATOM 9829 C C . ALA C 1 203 ? -109.296 -20.733 6.475 1.00 47.74 203 ALA B C 1
ATOM 9830 O O . ALA C 1 203 ? -109.821 -19.664 6.860 1.00 46.06 203 ALA B O 1
ATOM 9832 N N . SER C 1 204 ? -108.648 -21.594 7.265 1.00 48.12 204 SER B N 1
ATOM 9833 C CA . SER C 1 204 ? -108.513 -21.483 8.744 1.00 47.82 204 SER B CA 1
ATOM 9834 C C . SER C 1 204 ? -107.980 -20.102 9.129 1.00 48.10 204 SER B C 1
ATOM 9835 O O . SER C 1 204 ? -108.351 -19.607 10.181 1.00 47.57 204 SER B O 1
ATOM 9838 N N . HIS C 1 205 ? -107.116 -19.521 8.304 1.00 54.66 205 HIS B N 1
ATOM 9839 C CA . HIS C 1 205 ? -106.548 -18.167 8.539 1.00 60.02 205 HIS B CA 1
ATOM 9840 C C . HIS C 1 205 ? -107.691 -17.193 8.857 1.00 58.93 205 HIS B C 1
ATOM 9841 O O . HIS C 1 205 ? -107.523 -16.358 9.755 1.00 54.33 205 HIS B O 1
ATOM 9848 N N . LEU C 1 206 ? -108.818 -17.315 8.156 1.00 62.53 206 LEU B N 1
ATOM 9849 C CA . LEU C 1 206 ? -109.909 -16.302 8.182 1.00 69.36 206 LEU B CA 1
ATOM 9850 C C . LEU C 1 206 ? -111.204 -16.920 8.710 1.00 74.43 206 LEU B C 1
ATOM 9851 O O . LEU C 1 206 ? -111.797 -16.320 9.622 1.00 85.37 206 LEU B O 1
ATOM 9856 N N . ALA C 1 207 ? -111.628 -18.050 8.139 1.00 75.38 207 ALA B N 1
ATOM 9857 C CA . ALA C 1 207 ? -112.969 -18.658 8.339 1.00 74.58 207 ALA B CA 1
ATOM 9858 C C . ALA C 1 207 ? -113.252 -18.875 9.831 1.00 75.15 207 ALA B C 1
ATOM 9859 O O . ALA C 1 207 ? -112.299 -19.178 10.578 1.00 76.58 207 ALA B O 1
ATOM 9861 N N . LYS C 1 208 ? -114.521 -18.737 10.234 1.00 75.31 208 LYS B N 1
ATOM 9862 C CA . LYS C 1 208 ? -114.983 -18.896 11.645 1.00 73.27 208 LYS B CA 1
ATOM 9863 C C . LYS C 1 208 ? -114.698 -20.324 12.114 1.00 67.43 208 LYS B C 1
ATOM 9864 O O . LYS C 1 208 ? -114.248 -20.487 13.262 1.00 61.57 208 LYS B O 1
ATOM 9870 N N . LYS C 1 209 ? -114.964 -21.302 11.247 1.00 64.28 209 LYS B N 1
ATOM 9871 C CA . LYS C 1 209 ? -114.739 -22.747 11.511 1.00 66.39 209 LYS B CA 1
ATOM 9872 C C . LYS C 1 209 ? -114.329 -23.432 10.211 1.00 60.33 209 LYS B C 1
ATOM 9873 O O . LYS C 1 209 ? -114.874 -23.058 9.154 1.00 61.23 209 LYS B O 1
ATOM 9879 N N . VAL C 1 210 ? -113.420 -24.405 10.293 1.00 55.85 210 VAL B N 1
ATOM 9880 C CA . VAL C 1 210 ? -112.995 -25.215 9.112 1.00 56.86 210 VAL B CA 1
ATOM 9881 C C . VAL C 1 210 ? -112.979 -26.692 9.493 1.00 52.52 210 VAL B C 1
ATOM 9882 O O . VAL C 1 210 ? -112.355 -27.042 10.513 1.00 50.66 210 VAL B O 1
ATOM 9886 N N . PHE C 1 211 ? -113.615 -27.513 8.661 1.00 50.01 211 PHE B N 1
ATOM 9887 C CA . PHE C 1 211 ? -113.606 -28.992 8.769 1.00 51.58 211 PHE B CA 1
ATOM 9888 C C . PHE C 1 211 ? -113.003 -29.580 7.500 1.00 52.03 211 PHE B C 1
ATOM 9889 O O . PHE C 1 211 ? -113.367 -29.142 6.399 1.00 58.58 211 PHE B O 1
ATOM 9897 N N . LEU C 1 212 ? -112.075 -30.516 7.674 1.00 51.21 212 LEU B N 1
ATOM 9898 C CA . LEU C 1 212 ? -111.404 -31.238 6.564 1.00 52.29 212 LEU B CA 1
ATOM 9899 C C . LEU C 1 212 ? -111.913 -32.678 6.588 1.00 51.17 212 LEU B C 1
ATOM 9900 O O . LEU C 1 212 ? -111.424 -33.458 7.420 1.00 51.62 212 LEU B O 1
ATOM 9905 N N . SER C 1 213 ? -112.876 -33.006 5.731 1.00 51.38 213 SER B N 1
ATOM 9906 C CA . SER C 1 213 ? -113.499 -34.355 5.700 1.00 55.12 213 SER B CA 1
ATOM 9907 C C . SER C 1 213 ? -112.652 -35.298 4.850 1.00 54.13 213 SER B C 1
ATOM 9908 O O . SER C 1 213 ? -112.706 -35.170 3.621 1.00 51.17 213 SER B O 1
ATOM 9911 N N . THR C 1 214 ? -111.921 -36.212 5.495 1.00 59.92 214 THR B N 1
ATOM 9912 C CA . THR C 1 214 ? -111.167 -37.313 4.829 1.00 68.83 214 THR B CA 1
ATOM 9913 C C . THR C 1 214 ? -112.146 -38.454 4.517 1.00 72.10 214 THR B C 1
ATOM 9914 O O . THR C 1 214 ? -113.356 -38.254 4.690 1.00 74.56 214 THR B O 1
ATOM 9918 N N . THR C 1 215 ? -111.632 -39.591 4.048 1.00 77.22 215 THR B N 1
ATOM 9919 C CA . THR C 1 215 ? -112.418 -40.822 3.749 1.00 82.10 215 THR B CA 1
ATOM 9920 C C . THR C 1 215 ? -111.599 -42.028 4.221 1.00 81.77 215 THR B C 1
ATOM 9921 O O . THR C 1 215 ? -112.102 -42.791 5.063 1.00 96.69 215 THR B O 1
ATOM 9925 N N . GLY C 1 216 ? -110.377 -42.166 3.714 1.00 76.61 216 GLY B N 1
ATOM 9926 C CA . GLY C 1 216 ? -109.416 -43.183 4.172 1.00 77.16 216 GLY B CA 1
ATOM 9927 C C . GLY C 1 216 ? -108.505 -42.628 5.251 1.00 79.37 216 GLY B C 1
ATOM 9928 O O . GLY C 1 216 ? -107.907 -43.439 5.968 1.00 89.12 216 GLY B O 1
ATOM 9929 N N . GLY C 1 217 ? -108.421 -41.300 5.381 1.00 77.55 217 GLY B N 1
ATOM 9930 C CA . GLY C 1 217 ? -107.332 -40.631 6.121 1.00 79.18 217 GLY B CA 1
ATOM 9931 C C . GLY C 1 217 ? -106.049 -40.671 5.310 1.00 83.98 217 GLY B C 1
ATOM 9932 O O . GLY C 1 217 ? -106.075 -41.250 4.203 1.00 89.37 217 GLY B O 1
ATOM 9933 N N . ALA C 1 218 ? -104.959 -40.106 5.835 1.00 87.09 218 ALA B N 1
ATOM 9934 C CA . ALA C 1 218 ? -103.673 -39.966 5.104 1.00 89.53 218 ALA B CA 1
ATOM 9935 C C . ALA C 1 218 ? -102.508 -39.769 6.071 1.00 89.51 218 ALA B C 1
ATOM 9936 O O . ALA C 1 218 ? -102.740 -39.252 7.176 1.00 96.29 218 ALA B O 1
ATOM 9938 N N . TRP C 1 219 ? -101.302 -40.151 5.644 1.00 92.26 219 TRP B N 1
ATOM 9939 C CA . TRP C 1 219 ? -100.030 -39.759 6.308 1.00 94.52 219 TRP B CA 1
ATOM 9940 C C . TRP C 1 219 ? -99.661 -38.341 5.861 1.00 86.95 219 TRP B C 1
ATOM 9941 O O . TRP C 1 219 ? -99.881 -38.020 4.679 1.00 81.57 219 TRP B O 1
ATOM 9952 N N . VAL C 1 220 ? -99.125 -37.542 6.786 1.00 83.17 220 VAL B N 1
ATOM 9953 C CA . VAL C 1 220 ? -98.838 -36.085 6.609 1.00 79.55 220 VAL B CA 1
ATOM 9954 C C . VAL C 1 220 ? -97.397 -35.826 7.057 1.00 78.97 220 VAL B C 1
ATOM 9955 O O . VAL C 1 220 ? -97.049 -36.223 8.185 1.00 80.12 220 VAL B O 1
ATOM 9959 N N . MET C 1 221 ? -96.606 -35.168 6.209 1.00 78.83 221 MET B N 1
ATOM 9960 C CA . MET C 1 221 ? -95.194 -34.808 6.514 1.00 79.60 221 MET B CA 1
ATOM 9961 C C . MET C 1 221 ? -94.931 -33.369 6.075 1.00 80.12 221 MET B C 1
ATOM 9962 O O . MET C 1 221 ? -95.640 -32.872 5.177 1.00 80.98 221 MET B O 1
ATOM 9967 N N . SER C 1 222 ? -93.944 -32.745 6.717 1.00 81.71 222 SER B N 1
ATOM 9968 C CA . SER C 1 222 ? -93.501 -31.349 6.461 1.00 80.10 222 SER B CA 1
ATOM 9969 C C . SER C 1 222 ? -92.452 -31.332 5.347 1.00 78.78 222 SER B C 1
ATOM 9970 O O . SER C 1 222 ? -91.738 -32.341 5.181 1.00 77.83 222 SER B O 1
ATOM 9973 N N . ARG C 1 223 ? -92.381 -30.214 4.622 1.00 75.87 223 ARG B N 1
ATOM 9974 C CA . ARG C 1 223 ? -91.240 -29.870 3.732 1.00 71.81 223 ARG B CA 1
ATOM 9975 C C . ARG C 1 223 ? -89.975 -29.801 4.582 1.00 72.87 223 ARG B C 1
ATOM 9976 O O . ARG C 1 223 ? -88.914 -30.228 4.093 1.00 74.84 223 ARG B O 1
ATOM 9984 N N . VAL C 1 224 ? -90.121 -29.275 5.802 1.00 74.97 224 VAL B N 1
ATOM 9985 C CA . VAL C 1 224 ? -89.020 -29.043 6.787 1.00 79.83 224 VAL B CA 1
ATOM 9986 C C . VAL C 1 224 ? -88.264 -30.357 7.015 1.00 85.30 224 VAL B C 1
ATOM 9987 O O . VAL C 1 224 ? -87.024 -30.345 6.860 1.00 94.47 224 VAL B O 1
ATOM 9991 N N . PHE C 1 225 ? -88.985 -31.427 7.369 1.00 85.78 225 PHE B N 1
ATOM 9992 C CA . PHE C 1 225 ? -88.456 -32.811 7.555 1.00 84.93 225 PHE B CA 1
ATOM 9993 C C . PHE C 1 225 ? -87.177 -32.796 8.418 1.00 83.20 225 PHE B C 1
ATOM 9994 O O . PHE C 1 225 ? -87.080 -31.962 9.347 1.00 84.16 225 PHE B O 1
ATOM 10002 N N . ASP C 1 226 ? -86.226 -33.693 8.131 1.00 78.76 226 ASP B N 1
ATOM 10003 C CA . ASP C 1 226 ? -85.075 -34.010 9.022 1.00 79.53 226 ASP B CA 1
ATOM 10004 C C . ASP C 1 226 ? -84.046 -32.880 8.985 1.00 77.17 226 ASP B C 1
ATOM 10005 O O . ASP C 1 226 ? -83.357 -32.739 7.961 1.00 77.24 226 ASP B O 1
ATOM 10010 N N . SER C 1 227 ? -83.941 -32.132 10.083 1.00 80.55 227 SER B N 1
ATOM 10011 C CA . SER C 1 227 ? -82.866 -31.133 10.339 1.00 85.81 227 SER B CA 1
ATOM 10012 C C . SER C 1 227 ? -83.015 -29.935 9.391 1.00 85.99 227 SER B C 1
ATOM 10013 O O . SER C 1 227 ? -81.991 -29.268 9.114 1.00 91.20 227 SER B O 1
ATOM 10016 N N . GLY C 1 228 ? -84.245 -29.649 8.951 1.00 81.11 228 GLY B N 1
ATOM 10017 C CA . GLY C 1 228 ? -84.549 -28.540 8.023 1.00 76.46 228 GLY B CA 1
ATOM 10018 C C . GLY C 1 228 ? -84.004 -28.815 6.636 1.00 72.32 228 GLY B C 1
ATOM 10019 O O . GLY C 1 228 ? -83.611 -27.857 5.938 1.00 71.25 228 GLY B O 1
ATOM 10020 N N . TYR C 1 229 ? -83.942 -30.096 6.277 1.00 72.56 229 TYR B N 1
ATOM 10021 C CA . TYR C 1 229 ? -83.572 -30.578 4.922 1.00 77.43 229 TYR B CA 1
ATOM 10022 C C . TYR C 1 229 ? -84.851 -30.854 4.148 1.00 72.38 229 TYR B C 1
ATOM 10023 O O . TYR C 1 229 ? -85.749 -31.523 4.648 1.00 69.10 229 TYR B O 1
ATOM 10032 N N . PRO C 1 230 ? -84.979 -30.346 2.906 1.00 71.95 230 PRO B N 1
ATOM 10033 C CA . PRO C 1 230 ? -86.100 -30.722 2.052 1.00 70.17 230 PRO B CA 1
ATOM 10034 C C . PRO C 1 230 ? -86.268 -32.246 2.056 1.00 66.29 230 PRO B C 1
ATOM 10035 O O . PRO C 1 230 ? -85.330 -32.954 1.732 1.00 60.15 230 PRO B O 1
ATOM 10039 N N . TRP C 1 231 ? -87.457 -32.702 2.443 1.00 65.44 231 TRP B N 1
ATOM 10040 C CA . TRP C 1 231 ? -87.758 -34.141 2.668 1.00 65.79 231 TRP B CA 1
ATOM 10041 C C . TRP C 1 231 ? -87.178 -34.981 1.518 1.00 66.43 231 TRP B C 1
ATOM 10042 O O . TRP C 1 231 ? -86.520 -36.000 1.801 1.00 71.77 231 TRP B O 1
ATOM 10053 N N . ASP C 1 232 ? -87.402 -34.555 0.274 1.00 64.37 232 ASP B N 1
ATOM 10054 C CA . ASP C 1 232 ? -87.058 -35.350 -0.939 1.00 68.61 232 ASP B CA 1
ATOM 10055 C C . ASP C 1 232 ? -85.534 -35.505 -1.025 1.00 72.18 232 ASP B C 1
ATOM 10056 O O . ASP C 1 232 ? -85.088 -36.573 -1.488 1.00 77.16 232 ASP B O 1
ATOM 10061 N N . MET C 1 233 ? -84.772 -34.501 -0.574 1.00 74.19 233 MET B N 1
ATOM 10062 C CA . MET C 1 233 ? -83.279 -34.522 -0.610 1.00 78.58 233 MET B CA 1
ATOM 10063 C C . MET C 1 233 ? -82.747 -35.530 0.419 1.00 78.50 233 MET B C 1
ATOM 10064 O O . MET C 1 233 ? -81.534 -35.859 0.366 1.00 80.83 233 MET B O 1
ATOM 10069 N N . VAL C 1 234 ? -83.629 -36.018 1.297 1.00 78.54 234 VAL B N 1
ATOM 10070 C CA . VAL C 1 234 ? -83.315 -37.049 2.334 1.00 77.98 234 VAL B CA 1
ATOM 10071 C C . VAL C 1 234 ? -83.930 -38.383 1.906 1.00 74.19 234 VAL B C 1
ATOM 10072 O O . VAL C 1 234 ? -83.237 -39.413 1.983 1.00 69.96 234 VAL B O 1
ATOM 10076 N N . PHE C 1 235 ? -85.192 -38.340 1.479 1.00 74.60 235 PHE B N 1
ATOM 10077 C CA . PHE C 1 235 ? -86.039 -39.528 1.191 1.00 75.66 235 PHE B CA 1
ATOM 10078 C C . PHE C 1 235 ? -85.667 -40.118 -0.173 1.00 70.77 235 PHE B C 1
ATOM 10079 O O . PHE C 1 235 ? -85.284 -41.295 -0.235 1.00 68.57 235 PHE B O 1
ATOM 10087 N N . THR C 1 236 ? -85.790 -39.322 -1.233 1.00 71.69 236 THR B N 1
ATOM 10088 C CA . THR C 1 236 ? -85.552 -39.761 -2.636 1.00 78.87 236 THR B CA 1
ATOM 10089 C C . THR C 1 236 ? -84.046 -39.671 -2.923 1.00 86.90 236 THR B C 1
ATOM 10090 O O . THR C 1 236 ? -83.625 -38.731 -3.646 1.00 85.96 236 THR B O 1
ATOM 10094 N N . THR C 1 237 ? -83.285 -40.618 -2.355 1.00 88.03 237 THR B N 1
ATOM 10095 C CA . THR C 1 237 ? -81.823 -40.833 -2.574 1.00 85.84 237 THR B CA 1
ATOM 10096 C C . THR C 1 237 ? -81.583 -42.302 -2.948 1.00 79.83 237 THR B C 1
ATOM 10097 O O . THR C 1 237 ? -82.268 -43.163 -2.373 1.00 73.81 237 THR B O 1
ATOM 10101 N N . ARG C 1 238 ? -80.644 -42.567 -3.866 1.00 79.94 238 ARG B N 1
ATOM 10102 C CA . ARG C 1 238 ? -80.372 -43.924 -4.431 1.00 81.79 238 ARG B CA 1
ATOM 10103 C C . ARG C 1 238 ? -80.287 -44.969 -3.310 1.00 85.62 238 ARG B C 1
ATOM 10104 O O . ARG C 1 238 ? -80.988 -45.993 -3.419 1.00 86.14 238 ARG B O 1
ATOM 10112 N N . PHE C 1 239 ? -79.470 -44.711 -2.282 1.00 91.29 239 PHE B N 1
ATOM 10113 C CA . PHE C 1 239 ? -79.201 -45.640 -1.145 1.00 94.88 239 PHE B CA 1
ATOM 10114 C C . PHE C 1 239 ? -80.519 -46.040 -0.468 1.00 93.37 239 PHE B C 1
ATOM 10115 O O . PHE C 1 239 ? -80.810 -47.246 -0.384 1.00 86.86 239 PHE B O 1
ATOM 10123 N N . GLN C 1 240 ? -81.277 -45.052 0.016 1.00 94.73 240 GLN B N 1
ATOM 10124 C CA . GLN C 1 240 ? -82.593 -45.271 0.681 1.00 95.97 240 GLN B CA 1
ATOM 10125 C C . GLN C 1 240 ? -83.492 -46.065 -0.270 1.00 95.15 240 GLN B C 1
ATOM 10126 O O . GLN C 1 240 ? -84.002 -47.111 0.148 1.00 108.70 240 GLN B O 1
ATOM 10132 N N . ASN C 1 241 ? -83.642 -45.594 -1.510 1.00 94.20 241 ASN B N 1
ATOM 10133 C CA . ASN C 1 241 ? -84.521 -46.221 -2.537 1.00 95.59 241 ASN B CA 1
ATOM 10134 C C . ASN C 1 241 ? -84.113 -47.684 -2.727 1.00 92.95 241 ASN B C 1
ATOM 10135 O O . ASN C 1 241 ? -85.001 -48.515 -2.983 1.00 91.12 241 ASN B O 1
ATOM 10140 N N . MET C 1 242 ? -82.816 -47.972 -2.604 1.00 95.63 242 MET B N 1
ATOM 10141 C CA . MET C 1 242 ? -82.266 -49.357 -2.594 1.00 99.11 242 MET B CA 1
ATOM 10142 C C . MET C 1 242 ? -82.878 -50.113 -1.407 1.00 91.90 242 MET B C 1
ATOM 10143 O O . MET C 1 242 ? -83.558 -51.128 -1.647 1.00 90.59 242 MET B O 1
ATOM 10148 N N . LEU C 1 243 ? -82.681 -49.596 -0.187 1.00 89.19 243 LEU B N 1
ATOM 10149 C CA . LEU C 1 243 ? -83.146 -50.226 1.089 1.00 86.48 243 LEU B CA 1
ATOM 10150 C C . LEU C 1 243 ? -84.632 -50.580 0.976 1.00 86.29 243 LEU B C 1
ATOM 10151 O O . LEU C 1 243 ? -84.953 -51.771 1.050 1.00 83.96 243 LEU B O 1
ATOM 10156 N N . ARG C 1 244 ? -85.484 -49.569 0.785 1.00 92.00 244 ARG B N 1
ATOM 10157 C CA . ARG C 1 244 ? -86.966 -49.711 0.719 1.00 96.77 244 ARG B CA 1
ATOM 10158 C C . ARG C 1 244 ? -87.341 -50.847 -0.242 1.00 100.50 244 ARG B C 1
ATOM 10159 O O . ARG C 1 244 ? -88.152 -51.709 0.153 1.00 108.54 244 ARG B O 1
ATOM 10167 N N . ASN C 1 245 ? -86.770 -50.842 -1.451 1.00 99.45 245 ASN B N 1
ATOM 10168 C CA . ASN C 1 245 ? -87.198 -51.714 -2.582 1.00 100.17 245 ASN B CA 1
ATOM 10169 C C . ASN C 1 245 ? -86.679 -53.142 -2.384 1.00 102.14 245 ASN B C 1
ATOM 10170 O O . ASN C 1 245 ? -87.309 -54.070 -2.924 1.00 104.55 245 ASN B O 1
ATOM 10175 N N . SER C 1 246 ? -85.575 -53.302 -1.649 1.00 106.45 246 SER B N 1
ATOM 10176 C CA . SER C 1 246 ? -85.018 -54.622 -1.238 1.00 112.20 246 SER B CA 1
ATOM 10177 C C . SER C 1 246 ? -85.337 -54.867 0.245 1.00 113.15 246 SER B C 1
ATOM 10178 O O . SER C 1 246 ? -84.390 -54.961 1.056 1.00 121.39 246 SER B O 1
ATOM 10181 N N . LEU C 1 247 ? -86.631 -54.964 0.581 1.00 106.85 247 LEU B N 1
ATOM 10182 C CA . LEU C 1 247 ? -87.136 -55.051 1.984 1.00 99.96 247 LEU B CA 1
ATOM 10183 C C . LEU C 1 247 ? -88.650 -55.265 1.964 1.00 105.71 247 LEU B C 1
ATOM 10184 O O . LEU C 1 247 ? -89.363 -54.503 1.317 1.00 118.07 247 LEU B O 1
ATOM 10189 N N . PRO C 1 248 ? -89.193 -56.275 2.689 1.00 108.05 248 PRO B N 1
ATOM 10190 C CA . PRO C 1 248 ? -90.600 -56.673 2.555 1.00 105.28 248 PRO B CA 1
ATOM 10191 C C . PRO C 1 248 ? -91.635 -55.583 2.882 1.00 101.76 248 PRO B C 1
ATOM 10192 O O . PRO C 1 248 ? -91.475 -54.907 3.883 1.00 90.95 248 PRO B O 1
ATOM 10196 N N . THR C 1 249 ? -92.678 -55.479 2.046 1.00 105.64 249 THR B N 1
ATOM 10197 C CA . THR C 1 249 ? -93.741 -54.430 2.105 1.00 111.26 249 THR B CA 1
ATOM 10198 C C . THR C 1 249 ? -94.215 -54.272 3.549 1.00 115.46 249 THR B C 1
ATOM 10199 O O . THR C 1 249 ? -94.134 -53.175 4.095 1.00 121.54 249 THR B O 1
ATOM 10203 N N . PRO C 1 250 ? -94.707 -55.341 4.221 1.00 118.03 250 PRO B N 1
ATOM 10204 C CA . PRO C 1 250 ? -95.166 -55.233 5.607 1.00 118.96 250 PRO B CA 1
ATOM 10205 C C . PRO C 1 250 ? -94.227 -54.459 6.547 1.00 122.68 250 PRO B C 1
ATOM 10206 O O . PRO C 1 250 ? -94.742 -53.718 7.365 1.00 136.99 250 PRO B O 1
ATOM 10210 N N . ILE C 1 251 ? -92.904 -54.625 6.420 1.00 114.28 251 ILE B N 1
ATOM 10211 C CA . ILE C 1 251 ? -91.922 -53.879 7.271 1.00 109.06 251 ILE B CA 1
ATOM 10212 C C . ILE C 1 251 ? -91.941 -52.403 6.861 1.00 107.56 251 ILE B C 1
ATOM 10213 O O . ILE C 1 251 ? -92.429 -51.583 7.658 1.00 104.43 251 ILE B O 1
ATOM 10218 N N . VAL C 1 252 ? -91.433 -52.094 5.663 1.00 108.92 252 VAL B N 1
ATOM 10219 C CA . VAL C 1 252 ? -91.216 -50.695 5.175 1.00 109.81 252 VAL B CA 1
ATOM 10220 C C . VAL C 1 252 ? -92.455 -49.845 5.501 1.00 107.97 252 VAL B C 1
ATOM 10221 O O . VAL C 1 252 ? -92.271 -48.711 5.984 1.00 106.84 252 VAL B O 1
ATOM 10225 N N . THR C 1 253 ? -93.662 -50.374 5.271 1.00 108.34 253 THR B N 1
ATOM 10226 C CA . THR C 1 253 ? -94.951 -49.665 5.524 1.00 110.09 253 THR B CA 1
ATOM 10227 C C . THR C 1 253 ? -95.059 -49.351 7.023 1.00 104.89 253 THR B C 1
ATOM 10228 O O . THR C 1 253 ? -95.305 -48.177 7.361 1.00 98.51 253 THR B O 1
ATOM 10232 N N . TRP C 1 254 ? -94.871 -50.362 7.877 1.00 106.42 254 TRP B N 1
ATOM 10233 C CA . TRP C 1 254 ? -94.801 -50.196 9.358 1.00 114.30 254 TRP B CA 1
ATOM 10234 C C . TRP C 1 254 ? -93.676 -49.208 9.691 1.00 114.87 254 TRP B C 1
ATOM 10235 O O . TRP C 1 254 ? -93.883 -48.330 10.551 1.00 118.64 254 TRP B O 1
ATOM 10246 N N . LEU C 1 255 ? -92.538 -49.352 9.009 1.00 112.71 255 LEU B N 1
ATOM 10247 C CA . LEU C 1 255 ? -91.304 -48.548 9.239 1.00 108.87 255 LEU B CA 1
ATOM 10248 C C . LEU C 1 255 ? -91.588 -47.072 8.941 1.00 100.70 255 LEU B C 1
ATOM 10249 O O . LEU C 1 255 ? -91.007 -46.210 9.627 1.00 88.67 255 LEU B O 1
ATOM 10254 N N . MET C 1 256 ? -92.459 -46.810 7.960 1.00 102.36 256 MET B N 1
ATOM 10255 C CA . MET C 1 256 ? -92.845 -45.439 7.513 1.00 105.01 256 MET B CA 1
ATOM 10256 C C . MET C 1 256 ? -93.727 -44.796 8.588 1.00 99.66 256 MET B C 1
ATOM 10257 O O . MET C 1 256 ? -93.429 -43.656 9.000 1.00 90.32 256 MET B O 1
ATOM 10262 N N . ALA C 1 257 ? -94.765 -45.519 9.014 1.00 100.19 257 ALA B N 1
ATOM 10263 C CA . ALA C 1 257 ? -95.707 -45.106 10.084 1.00 103.24 257 ALA B CA 1
ATOM 10264 C C . ALA C 1 257 ? -94.911 -44.542 11.270 1.00 105.40 257 ALA B C 1
ATOM 10265 O O . ALA C 1 257 ? -95.271 -43.448 11.762 1.00 101.35 257 ALA B O 1
ATOM 10267 N N . ARG C 1 258 ? -93.863 -45.256 11.701 1.00 105.85 258 ARG B N 1
ATOM 10268 C CA . ARG C 1 258 ? -92.915 -44.786 12.752 1.00 104.31 258 ARG B CA 1
ATOM 10269 C C . ARG C 1 258 ? -92.422 -43.384 12.378 1.00 102.51 258 ARG B C 1
ATOM 10270 O O . ARG C 1 258 ? -92.649 -42.445 13.167 1.00 99.00 258 ARG B O 1
ATOM 10278 N N . LYS C 1 259 ? -91.812 -43.260 11.197 1.00 102.92 259 LYS B N 1
ATOM 10279 C CA . LYS C 1 259 ? -91.124 -42.021 10.737 1.00 104.80 259 LYS B CA 1
ATOM 10280 C C . LYS C 1 259 ? -92.143 -40.922 10.414 1.00 96.13 259 LYS B C 1
ATOM 10281 O O . LYS C 1 259 ? -91.720 -39.759 10.315 1.00 93.63 259 LYS B O 1
ATOM 10287 N N . MET C 1 260 ? -93.420 -41.274 10.240 1.00 92.79 260 MET B N 1
ATOM 10288 C CA . MET C 1 260 ? -94.519 -40.298 9.990 1.00 97.39 260 MET B CA 1
ATOM 10289 C C . MET C 1 260 ? -95.097 -39.815 11.325 1.00 91.68 260 MET B C 1
ATOM 10290 O O . MET C 1 260 ? -95.402 -38.607 11.434 1.00 86.47 260 MET B O 1
ATOM 10295 N N . ASN C 1 261 ? -95.251 -40.733 12.286 1.00 91.69 261 ASN B N 1
ATOM 10296 C CA . ASN C 1 261 ? -95.859 -40.472 13.623 1.00 91.95 261 ASN B CA 1
ATOM 10297 C C . ASN C 1 261 ? -94.874 -39.696 14.501 1.00 90.37 261 ASN B C 1
ATOM 10298 O O . ASN C 1 261 ? -95.333 -38.925 15.360 1.00 92.70 261 ASN B O 1
ATOM 10303 N N . SER C 1 262 ? -93.575 -39.893 14.276 1.00 88.54 262 SER B N 1
ATOM 10304 C CA . SER C 1 262 ? -92.468 -39.234 15.024 1.00 88.69 262 SER B CA 1
ATOM 10305 C C . SER C 1 262 ? -92.641 -37.709 15.032 1.00 84.52 262 SER B C 1
ATOM 10306 O O . SER C 1 262 ? -92.060 -37.062 15.919 1.00 87.12 262 SER B O 1
ATOM 10309 N N . TRP C 1 263 ? -93.391 -37.156 14.077 1.00 83.29 263 TRP B N 1
ATOM 10310 C CA . TRP C 1 263 ? -93.767 -35.716 14.067 1.00 89.37 263 TRP B CA 1
ATOM 10311 C C . TRP C 1 263 ? -94.919 -35.493 15.052 1.00 90.45 263 TRP B C 1
ATOM 10312 O O . TRP C 1 263 ? -94.781 -34.647 15.960 1.00 94.75 263 TRP B O 1
ATOM 10323 N N . PHE C 1 264 ? -96.015 -36.226 14.861 1.00 88.26 264 PHE B N 1
ATOM 10324 C CA . PHE C 1 264 ? -97.223 -36.169 15.725 1.00 88.43 264 PHE B CA 1
ATOM 10325 C C . PHE C 1 264 ? -98.020 -37.471 15.571 1.00 91.06 264 PHE B C 1
ATOM 10326 O O . PHE C 1 264 ? -98.160 -37.965 14.431 1.00 81.65 264 PHE B O 1
ATOM 10334 N N . ASN C 1 265 ? -98.517 -38.005 16.694 1.00 98.56 265 ASN B N 1
ATOM 10335 C CA . ASN C 1 265 ? -99.361 -39.230 16.740 1.00 105.31 265 ASN B CA 1
ATOM 10336 C C . ASN C 1 265 ? -100.590 -39.003 15.853 1.00 103.56 265 ASN B C 1
ATOM 10337 O O . ASN C 1 265 ? -101.539 -38.315 16.296 1.00 104.03 265 ASN B O 1
ATOM 10342 N N . HIS C 1 266 ? -100.550 -39.554 14.638 1.00 100.47 266 HIS B N 1
ATOM 10343 C CA . HIS C 1 266 ? -101.624 -39.440 13.610 1.00 99.86 266 HIS B CA 1
ATOM 10344 C C . HIS C 1 266 ? -102.953 -39.965 14.163 1.00 95.18 266 HIS B C 1
ATOM 10345 O O . HIS C 1 266 ? -104.007 -39.437 13.758 1.00 93.52 266 HIS B O 1
ATOM 10352 N N . ALA C 1 267 ? -102.896 -40.967 15.043 1.00 95.07 267 ALA B N 1
ATOM 10353 C CA . ALA C 1 267 ? -104.083 -41.600 15.669 1.00 97.85 267 ALA B CA 1
ATOM 10354 C C . ALA C 1 267 ? -104.859 -40.553 16.478 1.00 95.36 267 ALA B C 1
ATOM 10355 O O . ALA C 1 267 ? -106.083 -40.426 16.245 1.00 86.60 267 ALA B O 1
ATOM 10357 N N . ASN C 1 268 ? -104.153 -39.825 17.356 1.00 96.60 268 ASN B N 1
ATOM 10358 C CA . ASN C 1 268 ? -104.704 -38.783 18.272 1.00 97.07 268 ASN B CA 1
ATOM 10359 C C . ASN C 1 268 ? -105.327 -37.630 17.475 1.00 95.90 268 ASN B C 1
ATOM 10360 O O . ASN C 1 268 ? -106.298 -37.030 17.975 1.00 97.98 268 ASN B O 1
ATOM 10365 N N . TYR C 1 269 ? -104.767 -37.317 16.303 1.00 88.80 269 TYR B N 1
ATOM 10366 C CA . TYR C 1 269 ? -105.197 -36.188 15.430 1.00 84.33 269 TYR B CA 1
ATOM 10367 C C . TYR C 1 269 ? -106.343 -36.633 14.510 1.00 84.19 269 TYR B C 1
ATOM 10368 O O . TYR C 1 269 ? -107.032 -35.759 13.935 1.00 77.92 269 TYR B O 1
ATOM 10377 N N . GLY C 1 270 ? -106.544 -37.951 14.393 1.00 86.75 270 GLY B N 1
ATOM 10378 C CA . GLY C 1 270 ? -107.633 -38.574 13.611 1.00 86.87 270 GLY B CA 1
ATOM 10379 C C . GLY C 1 270 ? -107.318 -38.593 12.127 1.00 88.15 270 GLY B C 1
ATOM 10380 O O . GLY C 1 270 ? -108.263 -38.503 11.320 1.00 85.44 270 GLY B O 1
ATOM 10381 N N . LEU C 1 271 ? -106.031 -38.698 11.787 1.00 92.32 271 LEU B N 1
ATOM 10382 C CA . LEU C 1 271 ? -105.529 -38.749 10.384 1.00 92.49 271 LEU B CA 1
ATOM 10383 C C . LEU C 1 271 ? -105.258 -40.202 9.980 1.00 95.15 271 LEU B C 1
ATOM 10384 O O . LEU C 1 271 ? -105.521 -40.537 8.813 1.00 93.72 271 LEU B O 1
ATOM 10389 N N . VAL C 1 272 ? -104.751 -41.012 10.914 1.00 103.00 272 VAL B N 1
ATOM 10390 C CA . VAL C 1 272 ? -104.424 -42.460 10.709 1.00 112.22 272 VAL B CA 1
ATOM 10391 C C . VAL C 1 272 ? -105.311 -43.036 9.611 1.00 118.16 272 VAL B C 1
ATOM 10392 O O . VAL C 1 272 ? -106.531 -43.096 9.758 1.00 112.72 272 VAL B O 1
ATOM 10396 N N . PRO C 1 273 ? -104.726 -43.467 8.471 1.00 133.29 273 PRO B N 1
ATOM 10397 C CA . PRO C 1 273 ? -105.449 -44.301 7.514 1.00 137.58 273 PRO B CA 1
ATOM 10398 C C . PRO C 1 273 ? -105.939 -45.604 8.168 1.00 136.29 273 PRO B C 1
ATOM 10399 O O . PRO C 1 273 ? -105.157 -46.261 8.833 1.00 134.39 273 PRO B O 1
ATOM 10403 N N . GLU C 1 274 ? -107.226 -45.913 7.985 1.00 140.23 274 GLU B N 1
ATOM 10404 C CA . GLU C 1 274 ? -107.867 -47.187 8.428 1.00 146.80 274 GLU B CA 1
ATOM 10405 C C . GLU C 1 274 ? -107.090 -48.376 7.842 1.00 146.39 274 GLU B C 1
ATOM 10406 O O . GLU C 1 274 ? -106.635 -49.232 8.629 1.00 138.55 274 GLU B O 1
ATOM 10412 N N . ASP C 1 275 ? -106.938 -48.400 6.513 1.00 150.29 275 ASP B N 1
ATOM 10413 C CA . ASP C 1 275 ? -106.214 -49.452 5.742 1.00 149.39 275 ASP B CA 1
ATOM 10414 C C . ASP C 1 275 ? -104.734 -49.049 5.663 1.00 157.78 275 ASP B C 1
ATOM 10415 O O . ASP C 1 275 ? -104.414 -48.118 4.896 1.00 165.81 275 ASP B O 1
ATOM 10420 N N . ARG C 1 276 ? -103.877 -49.700 6.459 1.00 159.84 276 ARG B N 1
ATOM 10421 C CA . ARG C 1 276 ? -102.392 -49.600 6.336 1.00 159.22 276 ARG B CA 1
ATOM 10422 C C . ARG C 1 276 ? -101.996 -50.376 5.065 1.00 172.51 276 ARG B C 1
ATOM 10423 O O . ARG C 1 276 ? -102.841 -50.452 4.155 1.00 180.22 276 ARG B O 1
ATOM 10431 N N . THR C 1 277 ? -100.757 -50.873 4.965 1.00 183.36 277 THR B N 1
ATOM 10432 C CA . THR C 1 277 ? -100.273 -51.846 3.929 1.00 188.45 277 THR B CA 1
ATOM 10433 C C . THR C 1 277 ? -100.660 -51.443 2.490 1.00 185.05 277 THR B C 1
ATOM 10434 O O . THR C 1 277 ? -100.333 -52.224 1.568 1.00 184.19 277 THR B O 1
ATOM 10438 N N . GLN C 1 278 ? -101.314 -50.289 2.298 1.00 178.10 278 GLN B N 1
ATOM 10439 C CA . GLN C 1 278 ? -101.769 -49.755 0.976 1.00 173.11 278 GLN B CA 1
ATOM 10440 C C . GLN C 1 278 ? -101.553 -48.235 1.003 1.00 172.31 278 GLN B C 1
ATOM 10441 O O . GLN C 1 278 ? -102.540 -47.480 0.873 1.00 181.65 278 GLN B O 1
ATOM 10447 N N . LEU C 1 279 ? -100.294 -47.820 1.185 1.00 165.48 279 LEU B N 1
ATOM 10448 C CA . LEU C 1 279 ? -99.889 -46.407 1.445 1.00 159.53 279 LEU B CA 1
ATOM 10449 C C . LEU C 1 279 ? -100.207 -45.538 0.220 1.00 152.03 279 LEU B C 1
ATOM 10450 O O . LEU C 1 279 ? -99.484 -45.633 -0.792 1.00 148.39 279 LEU B O 1
ATOM 10455 N N . ARG C 1 280 ? -101.268 -44.733 0.322 1.00 143.55 280 ARG B N 1
ATOM 10456 C CA . ARG C 1 280 ? -101.644 -43.699 -0.683 1.00 133.21 280 ARG B CA 1
ATOM 10457 C C . ARG C 1 280 ? -100.638 -42.545 -0.585 1.00 128.40 280 ARG B C 1
ATOM 10458 O O . ARG C 1 280 ? -99.966 -42.444 0.464 1.00 122.50 280 ARG B O 1
ATOM 10466 N N . GLU C 1 281 ? -100.548 -41.703 -1.622 1.00 124.26 281 GLU B N 1
ATOM 10467 C CA . GLU C 1 281 ? -99.570 -40.575 -1.675 1.00 119.59 281 GLU B CA 1
ATOM 10468 C C . GLU C 1 281 ? -99.645 -39.811 -0.354 1.00 114.68 281 GLU B C 1
ATOM 10469 O O . GLU C 1 281 ? -100.727 -39.399 0.060 1.00 114.84 281 GLU B O 1
ATOM 10475 N N . PRO C 1 282 ? -98.514 -39.628 0.368 1.00 109.13 282 PRO B N 1
ATOM 10476 C CA . PRO C 1 282 ? -98.522 -38.870 1.619 1.00 103.18 282 PRO B CA 1
ATOM 10477 C C . PRO C 1 282 ? -98.709 -37.364 1.367 1.00 89.23 282 PRO B C 1
ATOM 10478 O O . PRO C 1 282 ? -98.107 -36.825 0.453 1.00 87.86 282 PRO B O 1
ATOM 10482 N N . VAL C 1 283 ? -99.557 -36.735 2.180 1.00 77.24 283 VAL B N 1
ATOM 10483 C CA . VAL C 1 283 ? -99.879 -35.279 2.104 1.00 72.11 283 VAL B CA 1
ATOM 10484 C C . VAL C 1 283 ? -98.628 -34.490 2.489 1.00 63.75 283 VAL B C 1
ATOM 10485 O O . VAL C 1 283 ? -97.886 -34.945 3.364 1.00 66.08 283 VAL B O 1
ATOM 10489 N N . LEU C 1 284 ? -98.426 -33.339 1.861 1.00 58.28 284 LEU B N 1
ATOM 10490 C CA . LEU C 1 284 ? -97.294 -32.432 2.172 1.00 59.01 284 LEU B CA 1
ATOM 10491 C C . LEU C 1 284 ? -97.832 -31.064 2.582 1.00 56.85 284 LEU B C 1
ATOM 10492 O O . LEU C 1 284 ? -98.152 -30.239 1.697 1.00 57.41 284 LEU B O 1
ATOM 10497 N N . ASN C 1 285 ? -97.914 -30.863 3.893 1.00 54.18 285 ASN B N 1
ATOM 10498 C CA . ASN C 1 285 ? -98.357 -29.591 4.517 1.00 55.36 285 ASN B CA 1
ATOM 10499 C C . ASN C 1 285 ? -97.580 -29.396 5.823 1.00 55.36 285 ASN B C 1
ATOM 10500 O O . ASN C 1 285 ? -97.428 -30.379 6.558 1.00 58.59 285 ASN B O 1
ATOM 10505 N N . ASP C 1 286 ? -97.079 -28.183 6.072 1.00 55.80 286 ASP B N 1
ATOM 10506 C CA . ASP C 1 286 ? -96.239 -27.853 7.258 1.00 55.33 286 ASP B CA 1
ATOM 10507 C C . ASP C 1 286 ? -97.088 -27.219 8.357 1.00 57.51 286 ASP B C 1
ATOM 10508 O O . ASP C 1 286 ? -96.580 -27.096 9.482 1.00 65.51 286 ASP B O 1
ATOM 10513 N N . GLU C 1 287 ? -98.308 -26.799 8.028 1.00 55.97 287 GLU B N 1
ATOM 10514 C CA . GLU C 1 287 ? -99.183 -26.034 8.954 1.00 55.89 287 GLU B CA 1
ATOM 10515 C C . GLU C 1 287 ? -100.166 -26.977 9.661 1.00 52.04 287 GLU B C 1
ATOM 10516 O O . GLU C 1 287 ? -100.351 -26.808 10.881 1.00 51.25 287 GLU B O 1
ATOM 10522 N N . LEU C 1 288 ? -100.760 -27.928 8.926 1.00 48.84 288 LEU B N 1
ATOM 10523 C CA . LEU C 1 288 ? -101.967 -28.696 9.356 1.00 48.00 288 LEU B CA 1
ATOM 10524 C C . LEU C 1 288 ? -101.933 -28.924 10.865 1.00 48.98 288 LEU B C 1
ATOM 10525 O O . LEU C 1 288 ? -102.758 -28.362 11.580 1.00 49.13 288 LEU B O 1
ATOM 10530 N N . PRO C 1 289 ? -100.977 -29.709 11.417 1.00 48.60 289 PRO B N 1
ATOM 10531 C CA . PRO C 1 289 ? -101.028 -30.081 12.832 1.00 49.08 289 PRO B CA 1
ATOM 10532 C C . PRO C 1 289 ? -101.211 -28.868 13.756 1.00 49.44 289 PRO B C 1
ATOM 10533 O O . PRO C 1 289 ? -102.070 -28.921 14.615 1.00 53.01 289 PRO B O 1
ATOM 10537 N N . GLY C 1 290 ? -100.419 -27.818 13.534 1.00 51.01 290 GLY B N 1
ATOM 10538 C CA . GLY C 1 290 ? -100.578 -26.505 14.192 1.00 57.61 290 GLY B CA 1
ATOM 10539 C C . GLY C 1 290 ? -102.031 -26.050 14.217 1.00 63.28 290 GLY B C 1
ATOM 10540 O O . GLY C 1 290 ? -102.459 -25.500 15.256 1.00 64.52 290 GLY B O 1
ATOM 10541 N N . CYS C 1 291 ? -102.763 -26.269 13.118 1.00 65.59 291 CYS B N 1
ATOM 10542 C CA . CYS C 1 291 ? -104.210 -25.928 12.978 1.00 66.06 291 CYS B CA 1
ATOM 10543 C C . CYS C 1 291 ? -105.075 -26.876 13.813 1.00 67.08 291 CYS B C 1
ATOM 10544 O O . CYS C 1 291 ? -106.047 -26.389 14.427 1.00 69.41 291 CYS B O 1
ATOM 10547 N N . ILE C 1 292 ? -104.755 -28.175 13.795 1.00 66.27 292 ILE B N 1
ATOM 10548 C CA . ILE C 1 292 ? -105.561 -29.233 14.478 1.00 65.19 292 ILE B CA 1
ATOM 10549 C C . ILE C 1 292 ? -105.459 -29.017 15.984 1.00 67.28 292 ILE B C 1
ATOM 10550 O O . ILE C 1 292 ? -106.510 -29.050 16.652 1.00 69.98 292 ILE B O 1
ATOM 10555 N N . ILE C 1 293 ? -104.241 -28.796 16.481 1.00 68.40 293 ILE B N 1
ATOM 10556 C CA . ILE C 1 293 ? -103.971 -28.649 17.941 1.00 71.77 293 ILE B CA 1
ATOM 10557 C C . ILE C 1 293 ? -104.572 -27.333 18.450 1.00 74.31 293 ILE B C 1
ATOM 10558 O O . ILE C 1 293 ? -104.925 -27.284 19.643 1.00 85.21 293 ILE B O 1
ATOM 10563 N N . THR C 1 294 ? -104.693 -26.320 17.585 1.00 72.80 294 THR B N 1
ATOM 10564 C CA . THR C 1 294 ? -105.324 -25.005 17.909 1.00 73.95 294 THR B CA 1
ATOM 10565 C C . THR C 1 294 ? -106.802 -24.984 17.493 1.00 71.70 294 THR B C 1
ATOM 10566 O O . THR C 1 294 ? -107.479 -23.965 17.758 1.00 71.46 294 THR B O 1
ATOM 10570 N N . GLY C 1 295 ? -107.275 -26.058 16.858 1.00 69.85 295 GLY B N 1
ATOM 10571 C CA . GLY C 1 295 ? -108.697 -26.263 16.519 1.00 71.53 295 GLY B CA 1
ATOM 10572 C C . GLY C 1 295 ? -109.203 -25.310 15.447 1.00 74.81 295 GLY B C 1
ATOM 10573 O O . GLY C 1 295 ? -110.438 -25.117 15.379 1.00 77.56 295 GLY B O 1
ATOM 10574 N N . LYS C 1 296 ? -108.303 -24.735 14.637 1.00 75.48 296 LYS B N 1
ATOM 10575 C CA . LYS C 1 296 ? -108.667 -23.826 13.511 1.00 73.23 296 LYS B CA 1
ATOM 10576 C C . LYS C 1 296 ? -109.107 -24.689 12.322 1.00 69.13 296 LYS B C 1
ATOM 10577 O O . LYS C 1 296 ? -110.005 -24.257 11.569 1.00 66.91 296 LYS B O 1
ATOM 10583 N N . VAL C 1 297 ? -108.501 -25.871 12.192 1.00 66.00 297 VAL B N 1
ATOM 10584 C CA . VAL C 1 297 ? -108.937 -26.972 11.280 1.00 65.81 297 VAL B CA 1
ATOM 10585 C C . VAL C 1 297 ? -109.200 -28.201 12.145 1.00 65.00 297 VAL B C 1
ATOM 10586 O O . VAL C 1 297 ? -108.378 -28.455 13.037 1.00 63.23 297 VAL B O 1
ATOM 10590 N N . LEU C 1 298 ? -110.282 -28.933 11.873 1.00 66.14 298 LEU B N 1
ATOM 10591 C CA . LEU C 1 298 ? -110.616 -30.196 12.588 1.00 68.97 298 LEU B CA 1
ATOM 10592 C C . LEU C 1 298 ? -110.994 -31.275 11.581 1.00 66.96 298 LEU B C 1
ATOM 10593 O O . LEU C 1 298 ? -111.905 -31.017 10.776 1.00 68.17 298 LEU B O 1
ATOM 10598 N N . ILE C 1 299 ? -110.328 -32.431 11.652 1.00 64.96 299 ILE B N 1
ATOM 10599 C CA . ILE C 1 299 ? -110.522 -33.559 10.689 1.00 64.91 299 ILE B CA 1
ATOM 10600 C C . ILE C 1 299 ? -111.852 -34.241 11.002 1.00 60.17 299 ILE B C 1
ATOM 10601 O O . ILE C 1 299 ? -112.089 -34.529 12.178 1.00 58.14 299 ILE B O 1
ATOM 10606 N N . LYS C 1 300 ? -112.670 -34.486 9.977 1.00 60.58 300 LYS B N 1
ATOM 10607 C CA . LYS C 1 300 ? -113.986 -35.171 10.106 1.00 63.81 300 LYS B CA 1
ATOM 10608 C C . LYS C 1 300 ? -113.985 -36.415 9.219 1.00 66.59 300 LYS B C 1
ATOM 10609 O O . LYS C 1 300 ? -113.389 -36.436 8.146 1.00 61.78 300 LYS B O 1
ATOM 10615 N N . PRO C 1 301 ? -114.648 -37.501 9.664 1.00 72.32 301 PRO B N 1
ATOM 10616 C CA . PRO C 1 301 ? -114.424 -38.832 9.103 1.00 71.23 301 PRO B CA 1
ATOM 10617 C C . PRO C 1 301 ? -114.837 -39.006 7.642 1.00 69.76 301 PRO B C 1
ATOM 10618 O O . PRO C 1 301 ? -114.134 -39.700 6.930 1.00 80.60 301 PRO B O 1
ATOM 10622 N N . SER C 1 302 ? -115.955 -38.405 7.247 1.00 61.67 302 SER B N 1
ATOM 10623 C CA . SER C 1 302 ? -116.575 -38.625 5.912 1.00 60.47 302 SER B CA 1
ATOM 10624 C C . SER C 1 302 ? -117.932 -37.936 5.886 1.00 60.95 302 SER B C 1
ATOM 10625 O O . SER C 1 302 ? -118.496 -37.787 6.966 1.00 67.78 302 SER B O 1
ATOM 10628 N N . ILE C 1 303 ? -118.421 -37.522 4.717 1.00 61.28 303 ILE B N 1
ATOM 10629 C CA . ILE C 1 303 ? -119.811 -36.996 4.604 1.00 66.37 303 ILE B CA 1
ATOM 10630 C C . ILE C 1 303 ? -120.765 -38.192 4.596 1.00 71.25 303 ILE B C 1
ATOM 10631 O O . ILE C 1 303 ? -120.562 -39.083 3.750 1.00 65.28 303 ILE B O 1
ATOM 10636 N N . LYS C 1 304 ? -121.733 -38.198 5.525 1.00 80.38 304 LYS B N 1
ATOM 10637 C CA . LYS C 1 304 ? -122.847 -39.186 5.610 1.00 80.89 304 LYS B CA 1
ATOM 10638 C C . LYS C 1 304 ? -124.006 -38.671 4.748 1.00 77.39 304 LYS B C 1
ATOM 10639 O O . LYS C 1 304 ? -124.481 -39.421 3.878 1.00 73.15 304 LYS B O 1
ATOM 10645 N N . GLU C 1 305 ? -124.438 -37.435 5.002 1.00 75.94 305 GLU B N 1
ATOM 10646 C CA . GLU C 1 305 ? -125.336 -36.661 4.101 1.00 75.62 305 GLU B CA 1
ATOM 10647 C C . GLU C 1 305 ? -125.143 -35.166 4.373 1.00 70.03 305 GLU B C 1
ATOM 10648 O O . GLU C 1 305 ? -124.606 -34.805 5.446 1.00 65.66 305 GLU B O 1
ATOM 10654 N N . VAL C 1 306 ? -125.602 -34.337 3.440 1.00 66.37 306 VAL B N 1
ATOM 10655 C CA . VAL C 1 306 ? -125.530 -32.850 3.546 1.00 70.71 306 VAL B CA 1
ATOM 10656 C C . VAL C 1 306 ? -126.961 -32.312 3.498 1.00 68.77 306 VAL B C 1
ATOM 10657 O O . VAL C 1 306 ? -127.724 -32.746 2.623 1.00 62.51 306 VAL B O 1
ATOM 10661 N N . LYS C 1 307 ? -127.283 -31.416 4.431 1.00 77.86 307 LYS B N 1
ATOM 10662 C CA . LYS C 1 307 ? -128.647 -30.861 4.669 1.00 88.29 307 LYS B CA 1
ATOM 10663 C C . LYS C 1 307 ? -128.769 -29.502 3.962 1.00 81.46 307 LYS B C 1
ATOM 10664 O O . LYS C 1 307 ? -127.814 -29.093 3.289 1.00 69.24 307 LYS B O 1
ATOM 10670 N N . GLU C 1 308 ? -129.916 -28.839 4.121 1.00 88.22 308 GLU B N 1
ATOM 10671 C CA . GLU C 1 308 ? -130.210 -27.495 3.545 1.00 88.22 308 GLU B CA 1
ATOM 10672 C C . GLU C 1 308 ? -129.031 -26.558 3.812 1.00 72.83 308 GLU B C 1
ATOM 10673 O O . GLU C 1 308 ? -128.568 -25.935 2.854 1.00 75.65 308 GLU B O 1
ATOM 10679 N N . ASN C 1 309 ? -128.585 -26.471 5.068 1.00 65.22 309 ASN B N 1
ATOM 10680 C CA . ASN C 1 309 ? -127.536 -25.515 5.526 1.00 66.06 309 ASN B CA 1
ATOM 10681 C C . ASN C 1 309 ? -126.625 -26.195 6.551 1.00 60.77 309 ASN B C 1
ATOM 10682 O O . ASN C 1 309 ? -126.168 -25.520 7.501 1.00 57.84 309 ASN B O 1
ATOM 10687 N N . SER C 1 310 ? -126.335 -27.474 6.344 1.00 57.86 310 SER B N 1
ATOM 10688 C CA . SER C 1 310 ? -125.584 -28.286 7.329 1.00 59.97 310 SER B CA 1
ATOM 10689 C C . SER C 1 310 ? -125.120 -29.605 6.720 1.00 56.80 310 SER B C 1
ATOM 10690 O O . SER C 1 310 ? -125.692 -30.021 5.703 1.00 59.25 310 SER B O 1
ATOM 10693 N N . VAL C 1 311 ? -124.143 -30.244 7.361 1.00 53.85 311 VAL B N 1
ATOM 10694 C CA . VAL C 1 311 ? -123.555 -31.545 6.916 1.00 54.39 311 VAL B CA 1
ATOM 10695 C C . VAL C 1 311 ? -123.548 -32.491 8.108 1.00 53.09 311 VAL B C 1
ATOM 10696 O O . VAL C 1 311 ? -123.353 -32.002 9.243 1.00 48.24 311 VAL B O 1
ATOM 10700 N N . ILE C 1 312 ? -123.732 -33.785 7.842 1.00 55.18 312 ILE B N 1
ATOM 10701 C CA . ILE C 1 312 ? -123.613 -34.857 8.875 1.00 60.40 312 ILE B CA 1
ATOM 10702 C C . ILE C 1 312 ? -122.539 -35.830 8.407 1.00 53.61 312 ILE B C 1
ATOM 10703 O O . ILE C 1 312 ? -122.627 -36.285 7.264 1.00 44.57 312 ILE B O 1
ATOM 10708 N N . PHE C 1 313 ? -121.587 -36.124 9.290 1.00 55.65 313 PHE B N 1
ATOM 10709 C CA . PHE C 1 313 ? -120.441 -37.032 9.030 1.00 56.96 313 PHE B CA 1
ATOM 10710 C C . PHE C 1 313 ? -120.746 -38.396 9.658 1.00 57.70 313 PHE B C 1
ATOM 10711 O O . PHE C 1 313 ? -121.467 -38.433 10.681 1.00 58.55 313 PHE B O 1
ATOM 10719 N N . ASN C 1 314 ? -120.226 -39.466 9.049 1.00 57.32 314 ASN B N 1
ATOM 10720 C CA . ASN C 1 314 ? -120.351 -40.868 9.540 1.00 64.58 314 ASN B CA 1
ATOM 10721 C C . ASN C 1 314 ? -119.701 -40.976 10.923 1.00 68.51 314 ASN B C 1
ATOM 10722 O O . ASN C 1 314 ? -118.767 -40.212 11.186 1.00 68.82 314 ASN B O 1
ATOM 10727 N N . ASN C 1 315 ? -120.201 -41.864 11.787 1.00 72.57 315 ASN B N 1
ATOM 10728 C CA . ASN C 1 315 ? -119.644 -42.088 13.152 1.00 76.72 315 ASN B CA 1
ATOM 10729 C C . ASN C 1 315 ? -119.501 -40.753 13.891 1.00 76.35 315 ASN B C 1
ATOM 10730 O O . ASN C 1 315 ? -118.642 -40.662 14.787 1.00 82.36 315 ASN B O 1
ATOM 10735 N N . THR C 1 316 ? -120.303 -39.757 13.519 1.00 73.42 316 THR B N 1
ATOM 10736 C CA . THR C 1 316 ? -120.207 -38.371 14.042 1.00 75.73 316 THR B CA 1
ATOM 10737 C C . THR C 1 316 ? -121.605 -37.905 14.425 1.00 79.33 316 THR B C 1
ATOM 10738 O O . THR C 1 316 ? -122.403 -37.556 13.554 1.00 84.16 316 THR B O 1
ATOM 10742 N N . PRO C 1 317 ? -121.933 -37.889 15.738 1.00 78.73 317 PRO B N 1
ATOM 10743 C CA . PRO C 1 317 ? -123.281 -37.538 16.180 1.00 76.61 317 PRO B CA 1
ATOM 10744 C C . PRO C 1 317 ? -123.616 -36.063 15.910 1.00 72.98 317 PRO B C 1
ATOM 10745 O O . PRO C 1 317 ? -124.743 -35.798 15.534 1.00 72.56 317 PRO B O 1
ATOM 10749 N N . LYS C 1 318 ? -122.640 -35.161 16.069 1.00 67.33 318 LYS B N 1
ATOM 10750 C CA . LYS C 1 318 ? -122.859 -33.701 15.880 1.00 67.06 318 LYS B CA 1
ATOM 10751 C C . LYS C 1 318 ? -123.031 -33.374 14.390 1.00 68.02 318 LYS B C 1
ATOM 10752 O O . LYS C 1 318 ? -122.089 -33.604 13.603 1.00 66.70 318 LYS B O 1
ATOM 10758 N N . GLU C 1 319 ? -124.226 -32.885 14.047 1.00 71.79 319 GLU B N 1
ATOM 10759 C CA . GLU C 1 319 ? -124.571 -32.166 12.787 1.00 73.87 319 GLU B CA 1
ATOM 10760 C C . GLU C 1 319 ? -123.876 -30.798 12.837 1.00 73.07 319 GLU B C 1
ATOM 10761 O O . GLU C 1 319 ? -123.963 -30.138 13.895 1.00 73.53 319 GLU B O 1
ATOM 10767 N N . GLU C 1 320 ? -123.173 -30.414 11.763 1.00 71.30 320 GLU B N 1
ATOM 10768 C CA . GLU C 1 320 ? -122.286 -29.215 11.737 1.00 66.27 320 GLU B CA 1
ATOM 10769 C C . GLU C 1 320 ? -122.817 -28.189 10.743 1.00 63.81 320 GLU B C 1
ATOM 10770 O O . GLU C 1 320 ? -122.962 -28.477 9.556 1.00 57.60 320 GLU B O 1
ATOM 10776 N N . PRO C 1 321 ? -123.120 -26.954 11.190 1.00 66.71 321 PRO B N 1
ATOM 10777 C CA . PRO C 1 321 ? -123.619 -25.927 10.285 1.00 69.87 321 PRO B CA 1
ATOM 10778 C C . PRO C 1 321 ? -122.470 -25.531 9.360 1.00 72.41 321 PRO B C 1
ATOM 10779 O O . PRO C 1 321 ? -121.401 -25.286 9.887 1.00 82.35 321 PRO B O 1
ATOM 10783 N N . ILE C 1 322 ? -122.716 -25.508 8.048 1.00 70.27 322 ILE B N 1
ATOM 10784 C CA . ILE C 1 322 ? -121.684 -25.233 6.999 1.00 64.00 322 ILE B CA 1
ATOM 10785 C C . ILE C 1 322 ? -122.234 -24.179 6.029 1.00 63.17 322 ILE B C 1
ATOM 10786 O O . ILE C 1 322 ? -123.430 -24.230 5.711 1.00 61.26 322 ILE B O 1
ATOM 10791 N N . ASP C 1 323 ? -121.376 -23.261 5.580 1.00 64.49 323 ASP B N 1
ATOM 10792 C CA . ASP C 1 323 ? -121.721 -22.201 4.591 1.00 61.97 323 ASP B CA 1
ATOM 10793 C C . ASP C 1 323 ? -121.109 -22.529 3.228 1.00 60.15 323 ASP B C 1
ATOM 10794 O O . ASP C 1 323 ? -121.775 -22.263 2.204 1.00 57.32 323 ASP B O 1
ATOM 10799 N N . ILE C 1 324 ? -119.877 -23.047 3.230 1.00 58.96 324 ILE B N 1
ATOM 10800 C CA . ILE C 1 324 ? -119.081 -23.325 1.994 1.00 57.71 324 ILE B CA 1
ATOM 10801 C C . ILE C 1 324 ? -118.527 -24.751 2.046 1.00 56.00 324 ILE B C 1
ATOM 10802 O O . ILE C 1 324 ? -117.903 -25.127 3.070 1.00 56.18 324 ILE B O 1
ATOM 10807 N N . ILE C 1 325 ? -118.761 -25.512 0.977 1.00 51.74 325 ILE B N 1
ATOM 10808 C CA . ILE C 1 325 ? -118.171 -26.870 0.798 1.00 54.10 325 ILE B CA 1
ATOM 10809 C C . ILE C 1 325 ? -117.203 -26.801 -0.381 1.00 55.19 325 ILE B C 1
ATOM 10810 O O . ILE C 1 325 ? -117.652 -26.462 -1.480 1.00 62.93 325 ILE B O 1
ATOM 10815 N N . VAL C 1 326 ? -115.931 -27.121 -0.140 1.00 50.72 326 VAL B N 1
ATOM 10816 C CA . VAL C 1 326 ? -114.868 -27.185 -1.182 1.00 44.37 326 VAL B CA 1
ATOM 10817 C C . VAL C 1 326 ? -114.532 -28.653 -1.428 1.00 41.38 326 VAL B C 1
ATOM 10818 O O . VAL C 1 326 ? -114.099 -29.318 -0.485 1.00 39.12 326 VAL B O 1
ATOM 10822 N N . PHE C 1 327 ? -114.725 -29.129 -2.654 1.00 41.95 327 PHE B N 1
ATOM 10823 C CA . PHE C 1 327 ? -114.461 -30.538 -3.046 1.00 45.34 327 PHE B CA 1
ATOM 10824 C C . PHE C 1 327 ? -113.058 -30.640 -3.651 1.00 44.29 327 PHE B C 1
ATOM 10825 O O . PHE C 1 327 ? -112.905 -30.379 -4.844 1.00 43.14 327 PHE B O 1
ATOM 10833 N N . ALA C 1 328 ? -112.072 -31.002 -2.830 1.00 46.44 328 ALA B N 1
ATOM 10834 C CA . ALA C 1 328 ? -110.674 -31.286 -3.241 1.00 49.90 328 ALA B CA 1
ATOM 10835 C C . ALA C 1 328 ? -110.564 -32.757 -3.635 1.00 53.32 328 ALA B C 1
ATOM 10836 O O . ALA C 1 328 ? -109.632 -33.449 -3.166 1.00 53.50 328 ALA B O 1
ATOM 10838 N N . THR C 1 329 ? -111.470 -33.174 -4.517 1.00 57.25 329 THR B N 1
ATOM 10839 C CA . THR C 1 329 ? -111.790 -34.590 -4.836 1.00 61.87 329 THR B CA 1
ATOM 10840 C C . THR C 1 329 ? -110.954 -35.066 -6.031 1.00 63.51 329 THR B C 1
ATOM 10841 O O . THR C 1 329 ? -111.234 -36.171 -6.550 1.00 63.08 329 THR B O 1
ATOM 10845 N N . GLY C 1 330 ? -109.962 -34.268 -6.441 1.00 65.09 330 GLY B N 1
ATOM 10846 C CA . GLY C 1 330 ? -108.980 -34.651 -7.475 1.00 66.88 330 GLY B CA 1
ATOM 10847 C C . GLY C 1 330 ? -109.468 -34.353 -8.882 1.00 63.65 330 GLY B C 1
ATOM 10848 O O . GLY C 1 330 ? -110.494 -33.664 -9.030 1.00 56.02 330 GLY B O 1
ATOM 10849 N N . TYR C 1 331 ? -108.745 -34.863 -9.880 1.00 63.56 331 TYR B N 1
ATOM 10850 C CA . TYR C 1 331 ? -109.028 -34.638 -11.321 1.00 66.72 331 TYR B CA 1
ATOM 10851 C C . TYR C 1 331 ? -109.036 -35.982 -12.064 1.00 70.86 331 TYR B C 1
ATOM 10852 O O . TYR C 1 331 ? -108.396 -36.961 -11.607 1.00 71.65 331 TYR B O 1
ATOM 10861 N N . THR C 1 332 ? -109.777 -36.017 -13.176 1.00 71.35 332 THR B N 1
ATOM 10862 C CA . THR C 1 332 ? -109.744 -37.098 -14.196 1.00 69.38 332 THR B CA 1
ATOM 10863 C C . THR C 1 332 ? -108.690 -36.715 -15.240 1.00 77.90 332 THR B C 1
ATOM 10864 O O . THR C 1 332 ? -107.874 -35.808 -14.954 1.00 80.51 332 THR B O 1
ATOM 10868 N N . PHE C 1 333 ? -108.713 -37.375 -16.401 1.00 82.77 333 PHE B N 1
ATOM 10869 C CA . PHE C 1 333 ? -107.933 -36.975 -17.605 1.00 85.57 333 PHE B CA 1
ATOM 10870 C C . PHE C 1 333 ? -108.520 -37.655 -18.844 1.00 91.06 333 PHE B C 1
ATOM 10871 O O . PHE C 1 333 ? -109.125 -38.735 -18.721 1.00 101.23 333 PHE B O 1
ATOM 10879 N N . ALA C 1 334 ? -108.326 -37.026 -20.004 1.00 92.50 334 ALA B N 1
ATOM 10880 C CA . ALA C 1 334 ? -108.809 -37.501 -21.323 1.00 90.16 334 ALA B CA 1
ATOM 10881 C C . ALA C 1 334 ? -107.896 -36.979 -22.438 1.00 88.04 334 ALA B C 1
ATOM 10882 O O . ALA C 1 334 ? -107.042 -36.109 -22.170 1.00 89.62 334 ALA B O 1
ATOM 10884 N N . PHE C 1 335 ? -108.078 -37.496 -23.651 1.00 85.54 335 PHE B N 1
ATOM 10885 C CA . PHE C 1 335 ? -107.394 -37.002 -24.877 1.00 88.23 335 PHE B CA 1
ATOM 10886 C C . PHE C 1 335 ? -108.421 -36.849 -25.997 1.00 90.49 335 PHE B C 1
ATOM 10887 O O . PHE C 1 335 ? -108.611 -37.762 -26.797 1.00 92.61 335 PHE B O 1
ATOM 10895 N N . PRO C 1 336 ? -109.122 -35.692 -26.070 1.00 90.74 336 PRO B N 1
ATOM 10896 C CA . PRO C 1 336 ? -110.146 -35.458 -27.090 1.00 89.03 336 PRO B CA 1
ATOM 10897 C C . PRO C 1 336 ? -109.626 -35.483 -28.534 1.00 86.62 336 PRO B C 1
ATOM 10898 O O . PRO C 1 336 ? -110.399 -35.755 -29.425 1.00 81.95 336 PRO B O 1
ATOM 10902 N N . PHE C 1 337 ? -108.340 -35.188 -28.720 1.00 90.90 337 PHE B N 1
ATOM 10903 C CA . PHE C 1 337 ? -107.690 -35.061 -30.054 1.00 97.84 337 PHE B CA 1
ATOM 10904 C C . PHE C 1 337 ? -107.141 -36.418 -30.516 1.00 104.21 337 PHE B C 1
ATOM 10905 O O . PHE C 1 337 ? -106.947 -36.586 -31.738 1.00 111.36 337 PHE B O 1
ATOM 10913 N N . LEU C 1 338 ? -106.892 -37.343 -29.584 1.00 107.71 338 LEU B N 1
ATOM 10914 C CA . LEU C 1 338 ? -106.594 -38.767 -29.910 1.00 111.59 338 LEU B CA 1
ATOM 10915 C C . LEU C 1 338 ? -107.909 -39.537 -30.080 1.00 115.07 338 LEU B C 1
ATOM 10916 O O . LEU C 1 338 ? -108.916 -39.141 -29.460 1.00 104.78 338 LEU B O 1
ATOM 10921 N N . ASP C 1 339 ? -107.880 -40.592 -30.900 1.00 124.89 339 ASP B N 1
ATOM 10922 C CA . ASP C 1 339 ? -108.993 -41.565 -31.079 1.00 127.58 339 ASP B CA 1
ATOM 10923 C C . ASP C 1 339 ? -108.724 -42.769 -30.168 1.00 127.29 339 ASP B C 1
ATOM 10924 O O . ASP C 1 339 ? -107.541 -43.013 -29.862 1.00 123.71 339 ASP B O 1
ATOM 10929 N N . GLU C 1 340 ? -109.776 -43.486 -29.755 1.00 130.82 340 GLU B N 1
ATOM 10930 C CA . GLU C 1 340 ? -109.689 -44.684 -28.860 1.00 143.48 340 GLU B CA 1
ATOM 10931 C C . GLU C 1 340 ? -108.763 -45.740 -29.478 1.00 140.54 340 GLU B C 1
ATOM 10932 O O . GLU C 1 340 ? -108.101 -46.471 -28.711 1.00 141.87 340 GLU B O 1
ATOM 10938 N N . SER C 1 341 ? -108.735 -45.826 -30.811 1.00 134.50 341 SER B N 1
ATOM 10939 C CA . SER C 1 341 ? -107.852 -46.739 -31.590 1.00 130.76 341 SER B CA 1
ATOM 10940 C C . SER C 1 341 ? -106.389 -46.575 -31.152 1.00 131.00 341 SER B C 1
ATOM 10941 O O . SER C 1 341 ? -105.637 -47.571 -31.220 1.00 118.63 341 SER B O 1
ATOM 10944 N N . VAL C 1 342 ? -106.022 -45.368 -30.705 1.00 136.66 342 VAL B N 1
ATOM 10945 C CA . VAL C 1 342 ? -104.619 -44.964 -30.375 1.00 142.00 342 VAL B CA 1
ATOM 10946 C C . VAL C 1 342 ? -104.385 -45.103 -28.862 1.00 140.17 342 VAL B C 1
ATOM 10947 O O . VAL C 1 342 ? -103.460 -45.851 -28.477 1.00 140.90 342 VAL B O 1
ATOM 10951 N N . VAL C 1 343 ? -105.184 -44.410 -28.041 1.00 135.35 343 VAL B N 1
ATOM 10952 C CA . VAL C 1 343 ? -105.032 -44.363 -26.551 1.00 129.74 343 VAL B CA 1
ATOM 10953 C C . VAL C 1 343 ? -106.376 -44.698 -25.888 1.00 124.87 343 VAL B C 1
ATOM 10954 O O . VAL C 1 343 ? -107.423 -44.223 -26.369 1.00 120.72 343 VAL B O 1
ATOM 10958 N N . LYS C 1 344 ? -106.328 -45.453 -24.790 1.00 123.13 344 LYS B N 1
ATOM 10959 C CA . LYS C 1 344 ? -107.496 -46.178 -24.219 1.00 128.73 344 LYS B CA 1
ATOM 10960 C C . LYS C 1 344 ? -108.262 -45.266 -23.245 1.00 128.53 344 LYS B C 1
ATOM 10961 O O . LYS C 1 344 ? -109.475 -45.087 -23.462 1.00 129.58 344 LYS B O 1
ATOM 10967 N N . VAL C 1 345 ? -107.551 -44.711 -22.250 1.00 126.44 345 VAL B N 1
ATOM 10968 C CA . VAL C 1 345 ? -108.011 -43.896 -21.070 1.00 117.39 345 VAL B CA 1
ATOM 10969 C C . VAL C 1 345 ? -108.963 -44.717 -20.181 1.00 114.20 345 VAL B C 1
ATOM 10970 O O . VAL C 1 345 ? -110.001 -44.165 -19.775 1.00 112.52 345 VAL B O 1
ATOM 10974 N N . GLU C 1 346 ? -108.589 -45.958 -19.838 1.00 114.29 346 GLU B N 1
ATOM 10975 C CA . GLU C 1 346 ? -109.405 -46.885 -18.993 1.00 115.08 346 GLU B CA 1
ATOM 10976 C C . GLU C 1 346 ? -108.833 -46.977 -17.570 1.00 111.76 346 GLU B C 1
ATOM 10977 O O . GLU C 1 346 ? -107.654 -47.370 -17.437 1.00 115.48 346 GLU B O 1
ATOM 10983 N N . ASN C 1 347 ? -109.651 -46.665 -16.555 1.00 103.96 347 ASN B N 1
ATOM 10984 C CA . ASN C 1 347 ? -109.312 -46.814 -15.110 1.00 102.15 347 ASN B CA 1
ATOM 10985 C C . ASN C 1 347 ? -108.083 -45.962 -14.767 1.00 98.45 347 ASN B C 1
ATOM 10986 O O . ASN C 1 347 ? -107.087 -46.528 -14.267 1.00 94.88 347 ASN B O 1
ATOM 10991 N N . GLY C 1 348 ? -108.171 -44.653 -15.031 1.00 98.99 348 GLY B N 1
ATOM 10992 C CA . GLY C 1 348 ? -107.117 -43.651 -14.749 1.00 98.71 348 GLY B CA 1
ATOM 10993 C C . GLY C 1 348 ? -105.762 -44.060 -15.307 1.00 98.38 348 GLY B C 1
ATOM 10994 O O . GLY C 1 348 ? -104.743 -43.866 -14.608 1.00 94.52 348 GLY B O 1
ATOM 10995 N N . GLN C 1 349 ? -105.754 -44.586 -16.535 1.00 96.52 349 GLN B N 1
ATOM 10996 C CA . GLN C 1 349 ? -104.593 -45.294 -17.141 1.00 89.01 349 GLN B CA 1
ATOM 10997 C C . GLN C 1 349 ? -104.830 -45.427 -18.652 1.00 86.08 349 GLN B C 1
ATOM 10998 O O . GLN C 1 349 ? -105.973 -45.713 -19.046 1.00 85.63 349 GLN B O 1
ATOM 11004 N N . ALA C 1 350 ? -103.792 -45.205 -19.463 1.00 84.11 350 ALA B N 1
ATOM 11005 C CA . ALA C 1 350 ? -103.880 -45.117 -20.945 1.00 86.26 350 ALA B CA 1
ATOM 11006 C C . ALA C 1 350 ? -103.349 -46.391 -21.618 1.00 88.75 350 ALA B C 1
ATOM 11007 O O . ALA C 1 350 ? -103.515 -46.519 -22.854 1.00 86.25 350 ALA B O 1
ATOM 11009 N N . SER C 1 351 ? -102.704 -47.265 -20.839 1.00 90.36 351 SER B N 1
ATOM 11010 C CA . SER C 1 351 ? -102.245 -48.632 -21.227 1.00 88.38 351 SER B CA 1
ATOM 11011 C C . SER C 1 351 ? -100.983 -48.538 -22.094 1.00 81.75 351 SER B C 1
ATOM 11012 O O . SER C 1 351 ? -100.773 -49.428 -22.928 1.00 72.60 351 SER B O 1
ATOM 11015 N N . LEU C 1 352 ? -100.164 -47.511 -21.862 1.00 80.33 352 LEU B N 1
ATOM 11016 C CA . LEU C 1 352 ? -98.964 -47.196 -22.683 1.00 84.77 352 LEU B CA 1
ATOM 11017 C C . LEU C 1 352 ? -97.747 -47.942 -22.126 1.00 85.83 352 LEU B C 1
ATOM 11018 O O . LEU C 1 352 ? -97.629 -48.023 -20.886 1.00 88.48 352 LEU B O 1
ATOM 11023 N N . TYR C 1 353 ? -96.891 -48.465 -23.016 1.00 82.58 353 TYR B N 1
ATOM 11024 C CA . TYR C 1 353 ? -95.542 -49.004 -22.681 1.00 80.40 353 TYR B CA 1
ATOM 11025 C C . TYR C 1 353 ? -94.689 -47.859 -22.123 1.00 83.01 353 TYR B C 1
ATOM 11026 O O . TYR C 1 353 ? -94.544 -46.823 -22.806 1.00 83.17 353 TYR B O 1
ATOM 11035 N N . LYS C 1 354 ? -94.176 -48.031 -20.900 1.00 85.32 354 LYS B N 1
ATOM 11036 C CA . LYS C 1 354 ? -93.397 -47.000 -20.153 1.00 87.19 354 LYS B CA 1
ATOM 11037 C C . LYS C 1 354 ? -94.214 -45.703 -20.019 1.00 88.16 354 LYS B C 1
ATOM 11038 O O . LYS C 1 354 ? -93.600 -44.627 -19.921 1.00 94.35 354 LYS B O 1
ATOM 11044 N N . TYR C 1 355 ? -95.547 -45.815 -19.983 1.00 85.75 355 TYR B N 1
ATOM 11045 C CA . TYR C 1 355 ? -96.517 -44.693 -19.831 1.00 87.18 355 TYR B CA 1
ATOM 11046 C C . TYR C 1 355 ? -96.310 -43.633 -20.924 1.00 89.01 355 TYR B C 1
ATOM 11047 O O . TYR C 1 355 ? -96.614 -42.445 -20.649 1.00 87.24 355 TYR B O 1
ATOM 11056 N N . ILE C 1 356 ? -95.823 -44.040 -22.107 1.00 89.65 356 ILE B N 1
ATOM 11057 C CA . ILE C 1 356 ? -95.501 -43.121 -23.248 1.00 96.43 356 ILE B CA 1
ATOM 11058 C C . ILE C 1 356 ? -96.104 -43.656 -24.554 1.00 101.80 356 ILE B C 1
ATOM 11059 O O . ILE C 1 356 ? -97.008 -42.988 -25.090 1.00 101.37 356 ILE B O 1
ATOM 11064 N N . PHE C 1 357 ? -95.589 -44.782 -25.066 1.00 107.53 357 PHE B N 1
ATOM 11065 C CA . PHE C 1 357 ? -95.887 -45.316 -26.428 1.00 102.93 357 PHE B CA 1
ATOM 11066 C C . PHE C 1 357 ? -97.095 -46.250 -26.388 1.00 105.69 357 PHE B C 1
ATOM 11067 O O . PHE C 1 357 ? -97.179 -47.122 -25.524 1.00 101.44 357 PHE B O 1
ATOM 11075 N N . PRO C 1 358 ? -98.056 -46.105 -27.333 1.00 108.39 358 PRO B N 1
ATOM 11076 C CA . PRO C 1 358 ? -99.297 -46.885 -27.302 1.00 112.31 358 PRO B CA 1
ATOM 11077 C C . PRO C 1 358 ? -99.163 -48.365 -27.709 1.00 121.83 358 PRO B C 1
ATOM 11078 O O . PRO C 1 358 ? -100.170 -49.052 -27.703 1.00 131.67 358 PRO B O 1
ATOM 11082 N N . ALA C 1 359 ? -97.953 -48.811 -28.064 1.00 126.59 359 ALA B N 1
ATOM 11083 C CA . ALA C 1 359 ? -97.492 -50.224 -27.964 1.00 129.66 359 ALA B CA 1
ATOM 11084 C C . ALA C 1 359 ? -98.335 -51.190 -28.808 1.00 134.41 359 ALA B C 1
ATOM 11085 O O . ALA C 1 359 ? -98.490 -52.356 -28.386 1.00 138.09 359 ALA B O 1
ATOM 11087 N N . HIS C 1 360 ? -98.851 -50.733 -29.950 1.00 133.94 360 HIS B N 1
ATOM 11088 C CA . HIS C 1 360 ? -99.501 -51.593 -30.982 1.00 127.53 360 HIS B CA 1
ATOM 11089 C C . HIS C 1 360 ? -99.354 -50.943 -32.359 1.00 121.48 360 HIS B C 1
ATOM 11090 O O . HIS C 1 360 ? -99.166 -51.688 -33.336 1.00 123.30 360 HIS B O 1
ATOM 11097 N N . LEU C 1 361 ? -99.440 -49.612 -32.419 1.00 119.53 361 LEU B N 1
ATOM 11098 C CA . LEU C 1 361 ? -99.045 -48.793 -33.598 1.00 128.49 361 LEU B CA 1
ATOM 11099 C C . LEU C 1 361 ? -97.896 -49.478 -34.336 1.00 136.18 361 LEU B C 1
ATOM 11100 O O . LEU C 1 361 ? -96.868 -49.790 -33.731 1.00 136.98 361 LEU B O 1
ATOM 11105 N N . PRO C 1 362 ? -98.044 -49.754 -35.656 1.00 137.32 362 PRO B N 1
ATOM 11106 C CA . PRO C 1 362 ? -96.941 -50.271 -36.467 1.00 132.97 362 PRO B CA 1
ATOM 11107 C C . PRO C 1 362 ? -95.653 -49.464 -36.247 1.00 128.61 362 PRO B C 1
ATOM 11108 O O . PRO C 1 362 ? -94.653 -50.052 -35.865 1.00 114.79 362 PRO B O 1
ATOM 11112 N N . LYS C 1 363 ? -95.740 -48.145 -36.457 1.00 133.41 363 LYS B N 1
ATOM 11113 C CA . LYS C 1 363 ? -94.614 -47.172 -36.340 1.00 134.64 363 LYS B CA 1
ATOM 11114 C C . LYS C 1 363 ? -94.667 -46.491 -34.972 1.00 124.97 363 LYS B C 1
ATOM 11115 O O . LYS C 1 363 ? -95.708 -45.961 -34.584 1.00 122.56 363 LYS B O 1
ATOM 11121 N N . PRO C 1 364 ? -93.554 -46.474 -34.199 1.00 111.44 364 PRO B N 1
ATOM 11122 C CA . PRO C 1 364 ? -93.524 -45.777 -32.912 1.00 106.64 364 PRO B CA 1
ATOM 11123 C C . PRO C 1 364 ? -93.258 -44.270 -33.067 1.00 106.16 364 PRO B C 1
ATOM 11124 O O . PRO C 1 364 ? -92.151 -43.822 -32.783 1.00 94.43 364 PRO B O 1
ATOM 11128 N N . THR C 1 365 ? -94.282 -43.530 -33.507 1.00 107.23 365 THR B N 1
ATOM 11129 C CA . THR C 1 365 ? -94.198 -42.078 -33.843 1.00 104.95 365 THR B CA 1
ATOM 11130 C C . THR C 1 365 ? -95.231 -41.261 -33.056 1.00 107.36 365 THR B C 1
ATOM 11131 O O . THR C 1 365 ? -95.389 -40.063 -33.378 1.00 114.74 365 THR B O 1
ATOM 11135 N N . LEU C 1 366 ? -95.902 -41.851 -32.059 1.00 98.98 366 LEU B N 1
ATOM 11136 C CA . LEU C 1 366 ? -96.640 -41.053 -31.044 1.00 89.19 366 LEU B CA 1
ATOM 11137 C C . LEU C 1 366 ? -96.144 -41.421 -29.645 1.00 89.01 366 LEU B C 1
ATOM 11138 O O . LEU C 1 366 ? -96.076 -42.628 -29.319 1.00 83.63 366 LEU B O 1
ATOM 11143 N N . ALA C 1 367 ? -95.806 -40.374 -28.886 1.00 91.37 367 ALA B N 1
ATOM 11144 C CA . ALA C 1 367 ? -95.244 -40.398 -27.517 1.00 88.16 367 ALA B CA 1
ATOM 11145 C C . ALA C 1 367 ? -96.101 -39.506 -26.621 1.00 81.66 367 ALA B C 1
ATOM 11146 O O . ALA C 1 367 ? -96.365 -38.348 -27.018 1.00 69.95 367 ALA B O 1
ATOM 11148 N N . VAL C 1 368 ? -96.526 -40.049 -25.477 1.00 82.69 368 VAL B N 1
ATOM 11149 C CA . VAL C 1 368 ? -97.300 -39.330 -24.420 1.00 80.38 368 VAL B CA 1
ATOM 11150 C C . VAL C 1 368 ? -96.355 -38.984 -23.270 1.00 77.45 368 VAL B C 1
ATOM 11151 O O . VAL C 1 368 ? -95.984 -39.894 -22.511 1.00 73.72 368 VAL B O 1
ATOM 11155 N N . ILE C 1 369 ? -95.977 -37.710 -23.169 1.00 79.84 369 ILE B N 1
ATOM 11156 C CA . ILE C 1 369 ? -95.062 -37.205 -22.104 1.00 83.08 369 ILE B CA 1
ATOM 11157 C C . ILE C 1 369 ? -95.915 -36.669 -20.950 1.00 84.60 369 ILE B C 1
ATOM 11158 O O . ILE C 1 369 ? -96.885 -35.915 -21.215 1.00 90.91 369 ILE B O 1
ATOM 11163 N N . GLY C 1 370 ? -95.570 -37.075 -19.726 1.00 78.39 370 GLY B N 1
ATOM 11164 C CA . GLY C 1 370 ? -96.106 -36.483 -18.485 1.00 76.98 370 GLY B CA 1
ATOM 11165 C C . GLY C 1 370 ? -97.448 -37.070 -18.092 1.00 73.09 370 GLY B C 1
ATOM 11166 O O . GLY C 1 370 ? -98.245 -36.347 -17.471 1.00 69.69 370 GLY B O 1
ATOM 11167 N N . LEU C 1 371 ? -97.695 -38.329 -18.451 1.00 72.30 371 LEU B N 1
ATOM 11168 C CA . LEU C 1 371 ? -98.842 -39.119 -17.931 1.00 74.86 371 LEU B CA 1
ATOM 11169 C C . LEU C 1 371 ? -98.282 -40.224 -17.036 1.00 72.28 371 LEU B C 1
ATOM 11170 O O . LEU C 1 371 ? -98.325 -41.415 -17.428 1.00 72.83 371 LEU B O 1
ATOM 11175 N N . ILE C 1 372 ? -97.754 -39.811 -15.887 1.00 68.06 372 ILE B N 1
ATOM 11176 C CA . ILE C 1 372 ? -97.091 -40.700 -14.888 1.00 66.83 372 ILE B CA 1
ATOM 11177 C C . ILE C 1 372 ? -97.222 -40.045 -13.516 1.00 67.71 372 ILE B C 1
ATOM 11178 O O . ILE C 1 372 ? -97.257 -38.803 -13.463 1.00 68.73 372 ILE B O 1
ATOM 11183 N N . LYS C 1 373 ? -97.312 -40.859 -12.464 1.00 69.85 373 LYS B N 1
ATOM 11184 C CA . LYS C 1 373 ? -97.413 -40.396 -11.051 1.00 70.35 373 LYS B CA 1
ATOM 11185 C C . LYS C 1 373 ? -96.228 -40.963 -10.282 1.00 69.79 373 LYS B C 1
ATOM 11186 O O . LYS C 1 373 ? -96.363 -41.957 -9.574 1.00 73.99 373 LYS B O 1
ATOM 11192 N N . PRO C 1 374 ? -95.027 -40.368 -10.449 1.00 68.82 374 PRO B N 1
ATOM 11193 C CA . PRO C 1 374 ? -93.807 -40.894 -9.844 1.00 70.22 374 PRO B CA 1
ATOM 11194 C C . PRO C 1 374 ? -93.658 -40.510 -8.368 1.00 71.93 374 PRO B C 1
ATOM 11195 O O . PRO C 1 374 ? -94.421 -39.689 -7.896 1.00 66.85 374 PRO B O 1
ATOM 11199 N N . LEU C 1 375 ? -92.662 -41.111 -7.711 1.00 79.53 375 LEU B N 1
ATOM 11200 C CA . LEU C 1 375 ? -92.317 -40.895 -6.276 1.00 88.00 375 LEU B CA 1
ATOM 11201 C C . LEU C 1 375 ? -91.301 -39.749 -6.169 1.00 85.45 375 LEU B C 1
ATOM 11202 O O . LEU C 1 375 ? -90.308 -39.876 -5.419 1.00 89.68 375 LEU B O 1
ATOM 11207 N N . GLY C 1 376 ? -91.561 -38.666 -6.899 1.00 78.60 376 GLY B N 1
ATOM 11208 C CA . GLY C 1 376 ? -90.609 -37.565 -7.136 1.00 75.07 376 GLY B CA 1
ATOM 11209 C C . GLY C 1 376 ? -91.186 -36.593 -8.145 1.00 75.28 376 GLY B C 1
ATOM 11210 O O . GLY C 1 376 ? -92.379 -36.734 -8.475 1.00 76.31 376 GLY B O 1
ATOM 11211 N N . SER C 1 377 ? -90.376 -35.656 -8.639 1.00 73.04 377 SER B N 1
ATOM 11212 C CA . SER C 1 377 ? -90.862 -34.489 -9.424 1.00 71.61 377 SER B CA 1
ATOM 11213 C C . SER C 1 377 ? -91.218 -34.899 -10.858 1.00 64.36 377 SER B C 1
ATOM 11214 O O . SER C 1 377 ? -90.501 -35.737 -11.428 1.00 60.52 377 SER B O 1
ATOM 11217 N N . ILE C 1 378 ? -92.288 -34.306 -11.400 1.00 61.74 378 ILE B N 1
ATOM 11218 C CA . ILE C 1 378 ? -92.723 -34.441 -12.826 1.00 63.70 378 ILE B CA 1
ATOM 11219 C C . ILE C 1 378 ? -91.623 -33.877 -13.736 1.00 64.21 378 ILE B C 1
ATOM 11220 O O . ILE C 1 378 ? -91.280 -34.536 -14.750 1.00 62.83 378 ILE B O 1
ATOM 11225 N N . ILE C 1 379 ? -91.102 -32.701 -13.376 1.00 61.25 379 ILE B N 1
ATOM 11226 C CA . ILE C 1 379 ? -90.120 -31.913 -14.185 1.00 58.11 379 ILE B CA 1
ATOM 11227 C C . ILE C 1 379 ? -89.084 -32.863 -14.782 1.00 55.16 379 ILE B C 1
ATOM 11228 O O . ILE C 1 379 ? -89.052 -33.037 -15.992 1.00 53.33 379 ILE B O 1
ATOM 11233 N N . PRO C 1 380 ? -88.221 -33.523 -13.976 1.00 56.40 380 PRO B N 1
ATOM 11234 C CA . PRO C 1 380 ? -87.143 -34.341 -14.518 1.00 57.74 380 PRO B CA 1
ATOM 11235 C C . PRO C 1 380 ? -87.683 -35.597 -15.205 1.00 60.91 380 PRO B C 1
ATOM 11236 O O . PRO C 1 380 ? -87.132 -35.984 -16.222 1.00 67.68 380 PRO B O 1
ATOM 11240 N N . THR C 1 381 ? -88.732 -36.193 -14.635 1.00 60.24 381 THR B N 1
ATOM 11241 C CA . THR C 1 381 ? -89.387 -37.415 -15.183 1.00 63.11 381 THR B CA 1
ATOM 11242 C C . THR C 1 381 ? -89.836 -37.135 -16.623 1.00 65.08 381 THR B C 1
ATOM 11243 O O . THR C 1 381 ? -89.363 -37.838 -17.541 1.00 61.35 381 THR B O 1
ATOM 11247 N N . GLY C 1 382 ? -90.682 -36.118 -16.799 1.00 67.31 382 GLY B N 1
ATOM 11248 C CA . GLY C 1 382 ? -91.135 -35.643 -18.123 1.00 66.99 382 GLY B CA 1
ATOM 11249 C C . GLY C 1 382 ? -89.968 -35.440 -19.074 1.00 65.19 382 GLY B C 1
ATOM 11250 O O . GLY C 1 382 ? -90.055 -35.913 -20.213 1.00 69.23 382 GLY B O 1
ATOM 11251 N N . GLU C 1 383 ? -88.915 -34.763 -18.614 1.00 65.92 383 GLU B N 1
ATOM 11252 C CA . GLU C 1 383 ? -87.687 -34.469 -19.407 1.00 69.09 383 GLU B CA 1
ATOM 11253 C C . GLU C 1 383 ? -87.007 -35.783 -19.789 1.00 66.21 383 GLU B C 1
ATOM 11254 O O . GLU C 1 383 ? -86.795 -36.023 -20.986 1.00 66.04 383 GLU B O 1
ATOM 11260 N N . THR C 1 384 ? -86.672 -36.592 -18.790 1.00 64.00 384 THR B N 1
ATOM 11261 C CA . THR C 1 384 ? -86.004 -37.907 -18.971 1.00 62.02 384 THR B CA 1
ATOM 11262 C C . THR C 1 384 ? -86.895 -38.799 -19.841 1.00 58.49 384 THR B C 1
ATOM 11263 O O . THR C 1 384 ? -86.340 -39.536 -20.671 1.00 58.40 384 THR B O 1
ATOM 11267 N N . GLN C 1 385 ? -88.217 -38.722 -19.660 1.00 57.78 385 GLN B N 1
ATOM 11268 C CA . GLN C 1 385 ? -89.212 -39.346 -20.580 1.00 58.37 385 GLN B CA 1
ATOM 11269 C C . GLN C 1 385 ? -88.890 -38.896 -22.013 1.00 58.26 385 GLN B C 1
ATOM 11270 O O . GLN C 1 385 ? -88.632 -39.758 -22.868 1.00 57.94 385 GLN B O 1
ATOM 11276 N N . ALA C 1 386 ? -88.874 -37.583 -22.245 1.00 61.22 386 ALA B N 1
ATOM 11277 C CA . ALA C 1 386 ? -88.732 -36.958 -23.587 1.00 65.77 386 ALA B CA 1
ATOM 11278 C C . ALA C 1 386 ? -87.401 -37.364 -24.233 1.00 67.89 386 ALA B C 1
ATOM 11279 O O . ALA C 1 386 ? -87.383 -37.524 -25.463 1.00 76.90 386 ALA B O 1
ATOM 11281 N N . ARG C 1 387 ? -86.331 -37.517 -23.448 1.00 67.04 387 ARG B N 1
ATOM 11282 C CA . ARG C 1 387 ? -84.989 -37.891 -23.977 1.00 68.49 387 ARG B CA 1
ATOM 11283 C C . ARG C 1 387 ? -85.095 -39.226 -24.724 1.00 71.08 387 ARG B C 1
ATOM 11284 O O . ARG C 1 387 ? -84.770 -39.272 -25.931 1.00 64.98 387 ARG B O 1
ATOM 11292 N N . TRP C 1 388 ? -85.565 -40.259 -24.025 1.00 77.63 388 TRP B N 1
ATOM 11293 C CA . TRP C 1 388 ? -85.763 -41.635 -24.565 1.00 82.95 388 TRP B CA 1
ATOM 11294 C C . TRP C 1 388 ? -86.826 -41.632 -25.671 1.00 84.48 388 TRP B C 1
ATOM 11295 O O . TRP C 1 388 ? -86.739 -42.487 -26.566 1.00 88.64 388 TRP B O 1
ATOM 11306 N N . ALA C 1 389 ? -87.788 -40.710 -25.604 1.00 85.99 389 ALA B N 1
ATOM 11307 C CA . ALA C 1 389 ? -88.887 -40.581 -26.592 1.00 86.75 389 ALA B CA 1
ATOM 11308 C C . ALA C 1 389 ? -88.319 -40.105 -27.933 1.00 87.81 389 ALA B C 1
ATOM 11309 O O . ALA C 1 389 ? -88.300 -40.909 -28.875 1.00 91.54 389 ALA B O 1
ATOM 11311 N N . VAL C 1 390 ? -87.843 -38.860 -28.009 1.00 91.40 390 VAL B N 1
ATOM 11312 C CA . VAL C 1 390 ? -87.389 -38.240 -29.293 1.00 98.07 390 VAL B CA 1
ATOM 11313 C C . VAL C 1 390 ? -86.423 -39.206 -29.997 1.00 97.20 390 VAL B C 1
ATOM 11314 O O . VAL C 1 390 ? -86.442 -39.237 -31.238 1.00 100.25 390 VAL B O 1
ATOM 11318 N N . ARG C 1 391 ? -85.631 -39.977 -29.239 1.00 92.54 391 ARG B N 1
ATOM 11319 C CA . ARG C 1 391 ? -84.584 -40.880 -29.802 1.00 89.97 391 ARG B CA 1
ATOM 11320 C C . ARG C 1 391 ? -85.214 -42.187 -30.306 1.00 87.74 391 ARG B C 1
ATOM 11321 O O . ARG C 1 391 ? -84.528 -42.921 -31.032 1.00 95.24 391 ARG B O 1
ATOM 11329 N N . VAL C 1 392 ? -86.466 -42.471 -29.950 1.00 85.88 392 VAL B N 1
ATOM 11330 C CA . VAL C 1 392 ? -87.269 -43.551 -30.602 1.00 86.60 392 VAL B CA 1
ATOM 11331 C C . VAL C 1 392 ? -87.810 -43.006 -31.927 1.00 89.48 392 VAL B C 1
ATOM 11332 O O . VAL C 1 392 ? -87.686 -43.710 -32.948 1.00 90.43 392 VAL B O 1
ATOM 11336 N N . LEU C 1 393 ? -88.388 -41.802 -31.885 1.00 91.65 393 LEU B N 1
ATOM 11337 C CA . LEU C 1 393 ? -88.963 -41.077 -33.057 1.00 96.05 393 LEU B CA 1
ATOM 11338 C C . LEU C 1 393 ? -87.878 -40.867 -34.126 1.00 99.74 393 LEU B C 1
ATOM 11339 O O . LEU C 1 393 ? -88.184 -40.985 -35.335 1.00 102.62 393 LEU B O 1
ATOM 11344 N N . LYS C 1 394 ? -86.660 -40.549 -33.686 1.00 98.57 394 LYS B N 1
ATOM 11345 C CA . LYS C 1 394 ? -85.462 -40.393 -34.558 1.00 94.06 394 LYS B CA 1
ATOM 11346 C C . LYS C 1 394 ? -84.996 -41.784 -35.021 1.00 90.37 394 LYS B C 1
ATOM 11347 O O . LYS C 1 394 ? -84.320 -41.865 -36.056 1.00 90.19 394 LYS B O 1
ATOM 11353 N N . GLY C 1 395 ? -85.336 -42.836 -34.269 1.00 88.40 395 GLY B N 1
ATOM 11354 C CA . GLY C 1 395 ? -85.020 -44.239 -34.610 1.00 84.90 395 GLY B CA 1
ATOM 11355 C C . GLY C 1 395 ? -83.643 -44.660 -34.122 1.00 84.30 395 GLY B C 1
ATOM 11356 O O . GLY C 1 395 ? -83.223 -45.777 -34.476 1.00 84.59 395 GLY B O 1
ATOM 11357 N N . ILE C 1 396 ? -82.977 -43.810 -33.330 1.00 87.10 396 ILE B N 1
ATOM 11358 C CA . ILE C 1 396 ? -81.618 -44.063 -32.747 1.00 92.05 396 ILE B CA 1
ATOM 11359 C C . ILE C 1 396 ? -81.753 -45.114 -31.635 1.00 89.21 396 ILE B C 1
ATOM 11360 O O . ILE C 1 396 ? -80.810 -45.909 -31.453 1.00 90.20 396 ILE B O 1
ATOM 11365 N N . ASN C 1 397 ? -82.872 -45.086 -30.905 1.00 90.58 397 ASN B N 1
ATOM 11366 C CA . ASN C 1 397 ? -83.314 -46.171 -29.983 1.00 89.10 397 ASN B CA 1
ATOM 11367 C C . ASN C 1 397 ? -84.580 -46.794 -30.568 1.00 88.61 397 ASN B C 1
ATOM 11368 O O . ASN C 1 397 ? -85.218 -46.150 -31.423 1.00 82.79 397 ASN B O 1
ATOM 11373 N N . LYS C 1 398 ? -84.920 -48.004 -30.130 1.00 93.55 398 LYS B N 1
ATOM 11374 C CA . LYS C 1 398 ? -86.020 -48.791 -30.744 1.00 104.98 398 LYS B CA 1
ATOM 11375 C C . LYS C 1 398 ? -86.802 -49.501 -29.637 1.00 107.75 398 LYS B C 1
ATOM 11376 O O . LYS C 1 398 ? -86.173 -49.909 -28.636 1.00 99.45 398 LYS B O 1
ATOM 11382 N N . LEU C 1 399 ? -88.124 -49.597 -29.813 1.00 119.16 399 LEU B N 1
ATOM 11383 C CA . LEU C 1 399 ? -89.048 -50.326 -28.898 1.00 131.15 399 LEU B CA 1
ATOM 11384 C C . LEU C 1 399 ? -88.964 -51.820 -29.198 1.00 138.55 399 LEU B C 1
ATOM 11385 O O . LEU C 1 399 ? -88.800 -52.207 -30.353 1.00 142.58 399 LEU B O 1
ATOM 11390 N N . PRO C 1 400 ? -89.088 -52.708 -28.183 1.00 141.80 400 PRO B N 1
ATOM 11391 C CA . PRO C 1 400 ? -89.188 -54.146 -28.443 1.00 142.36 400 PRO B CA 1
ATOM 11392 C C . PRO C 1 400 ? -90.457 -54.491 -29.228 1.00 144.67 400 PRO B C 1
ATOM 11393 O O . PRO C 1 400 ? -91.272 -53.612 -29.511 1.00 146.12 400 PRO B O 1
ATOM 11397 N N . PRO C 1 401 ? -90.655 -55.769 -29.632 1.00 139.23 401 PRO B N 1
ATOM 11398 C CA . PRO C 1 401 ? -91.844 -56.170 -30.393 1.00 133.45 401 PRO B CA 1
ATOM 11399 C C . PRO C 1 401 ? -93.193 -55.872 -29.718 1.00 123.01 401 PRO B C 1
ATOM 11400 O O . PRO C 1 401 ? -93.256 -55.926 -28.503 1.00 122.87 401 PRO B O 1
ATOM 11404 N N . GLN C 1 402 ? -94.235 -55.618 -30.524 1.00 114.90 402 GLN B N 1
ATOM 11405 C CA . GLN C 1 402 ? -95.621 -55.320 -30.044 1.00 116.62 402 GLN B CA 1
ATOM 11406 C C . GLN C 1 402 ? -96.060 -56.427 -29.074 1.00 112.68 402 GLN B C 1
ATOM 11407 O O . GLN C 1 402 ? -96.797 -56.123 -28.117 1.00 102.28 402 GLN B O 1
ATOM 11413 N N . SER C 1 403 ? -95.622 -57.661 -29.343 1.00 116.57 403 SER B N 1
ATOM 11414 C CA . SER C 1 403 ? -95.897 -58.889 -28.545 1.00 118.63 403 SER B CA 1
ATOM 11415 C C . SER C 1 403 ? -95.351 -58.738 -27.120 1.00 120.85 403 SER B C 1
ATOM 11416 O O . SER C 1 403 ? -96.023 -59.207 -26.178 1.00 118.15 403 SER B O 1
ATOM 11418 N N . VAL C 1 404 ? -94.178 -58.114 -26.984 1.00 124.89 404 VAL B N 1
ATOM 11419 C CA . VAL C 1 404 ? -93.432 -57.979 -25.692 1.00 127.24 404 VAL B CA 1
ATOM 11420 C C . VAL C 1 404 ? -93.998 -56.799 -24.895 1.00 121.39 404 VAL B C 1
ATOM 11421 O O . VAL C 1 404 ? -94.090 -56.915 -23.655 1.00 110.34 404 VAL B O 1
ATOM 11425 N N . MET C 1 405 ? -94.320 -55.697 -25.579 1.00 120.99 405 MET B N 1
ATOM 11426 C CA . MET C 1 405 ? -94.849 -54.455 -24.950 1.00 121.17 405 MET B CA 1
ATOM 11427 C C . MET C 1 405 ? -96.252 -54.730 -24.402 1.00 118.52 405 MET B C 1
ATOM 11428 O O . MET C 1 405 ? -96.481 -54.445 -23.212 1.00 122.97 405 MET B O 1
ATOM 11433 N N . ILE C 1 406 ? -97.137 -55.278 -25.240 1.00 118.04 406 ILE B N 1
ATOM 11434 C CA . ILE C 1 406 ? -98.582 -55.492 -24.912 1.00 120.23 406 ILE B CA 1
ATOM 11435 C C . ILE C 1 406 ? -98.699 -56.390 -23.671 1.00 120.27 406 ILE B C 1
ATOM 11436 O O . ILE C 1 406 ? -99.577 -56.108 -22.832 1.00 113.94 406 ILE B O 1
ATOM 11441 N N . GLU C 1 407 ? -97.846 -57.416 -23.558 1.00 127.24 407 GLU B N 1
ATOM 11442 C CA . GLU C 1 407 ? -97.897 -58.419 -22.451 1.00 137.55 407 GLU B CA 1
ATOM 11443 C C . GLU C 1 407 ? -97.250 -57.834 -21.183 1.00 131.35 407 GLU B C 1
ATOM 11444 O O . GLU C 1 407 ? -97.775 -58.107 -20.079 1.00 129.09 407 GLU B O 1
ATOM 11450 N N . GLU C 1 408 ? -96.170 -57.055 -21.333 1.00 121.44 408 GLU B N 1
ATOM 11451 C CA . GLU C 1 408 ? -95.456 -56.390 -20.201 1.00 111.93 408 GLU B CA 1
ATOM 11452 C C . GLU C 1 408 ? -96.367 -55.324 -19.577 1.00 106.61 408 GLU B C 1
ATOM 11453 O O . GLU C 1 408 ? -96.392 -55.227 -18.333 1.00 103.44 408 GLU B O 1
ATOM 11459 N N . VAL C 1 409 ? -97.069 -54.557 -20.419 1.00 98.85 409 VAL B N 1
ATOM 11460 C CA . VAL C 1 409 ? -98.054 -53.505 -20.009 1.00 94.06 409 VAL B CA 1
ATOM 11461 C C . VAL C 1 409 ? -99.187 -54.151 -19.196 1.00 98.12 409 VAL B C 1
ATOM 11462 O O . VAL C 1 409 ? -99.622 -53.534 -18.206 1.00 102.75 409 VAL B O 1
ATOM 11466 N N . ASN C 1 410 ? -99.649 -55.340 -19.602 1.00 99.46 410 ASN B N 1
ATOM 11467 C CA . ASN C 1 410 ? -100.789 -56.057 -18.959 1.00 94.42 410 ASN B CA 1
ATOM 11468 C C . ASN C 1 410 ? -100.398 -56.502 -17.543 1.00 94.00 410 ASN B C 1
ATOM 11469 O O . ASN C 1 410 ? -101.307 -56.665 -16.708 1.00 91.06 410 ASN B O 1
ATOM 11474 N N . ALA C 1 411 ? -99.098 -56.674 -17.283 1.00 97.16 411 ALA B N 1
ATOM 11475 C CA . ALA C 1 411 ? -98.539 -57.023 -15.950 1.00 101.82 411 ALA B CA 1
ATOM 11476 C C . ALA C 1 411 ? -98.717 -55.846 -14.978 1.00 101.51 411 ALA B C 1
ATOM 11477 O O . ALA C 1 411 ? -99.177 -56.054 -13.836 1.00 95.20 411 ALA B O 1
ATOM 11479 N N . ARG C 1 412 ? -98.353 -54.646 -15.421 1.00 105.13 412 ARG B N 1
ATOM 11480 C CA . ARG C 1 412 ? -98.470 -53.398 -14.619 1.00 108.09 412 ARG B CA 1
ATOM 11481 C C . ARG C 1 412 ? -99.956 -53.030 -14.499 1.00 103.60 412 ARG B C 1
ATOM 11482 O O . ARG C 1 412 ? -100.335 -52.465 -13.453 1.00 99.64 412 ARG B O 1
ATOM 11490 N N . LYS C 1 413 ? -100.753 -53.366 -15.523 1.00 101.27 413 LYS B N 1
ATOM 11491 C CA . LYS C 1 413 ? -102.190 -52.977 -15.649 1.00 102.75 413 LYS B CA 1
ATOM 11492 C C . LYS C 1 413 ? -103.047 -53.763 -14.649 1.00 111.39 413 LYS B C 1
ATOM 11493 O O . LYS C 1 413 ? -104.143 -53.269 -14.305 1.00 106.41 413 LYS B O 1
ATOM 11499 N N . GLU C 1 414 ? -102.585 -54.942 -14.221 1.00 122.13 414 GLU B N 1
ATOM 11500 C CA . GLU C 1 414 ? -103.312 -55.789 -13.230 1.00 128.18 414 GLU B CA 1
ATOM 11501 C C . GLU C 1 414 ? -102.914 -55.362 -11.805 1.00 130.12 414 GLU B C 1
ATOM 11502 O O . GLU C 1 414 ? -103.478 -55.929 -10.845 1.00 134.29 414 GLU B O 1
ATOM 11508 N N . ASN C 1 415 ? -102.005 -54.385 -11.676 1.00 127.11 415 ASN B N 1
ATOM 11509 C CA . ASN C 1 415 ? -101.660 -53.704 -10.393 1.00 122.56 415 ASN B CA 1
ATOM 11510 C C . ASN C 1 415 ? -101.209 -54.739 -9.357 1.00 116.67 415 ASN B C 1
ATOM 11511 O O . ASN C 1 415 ? -101.595 -54.605 -8.178 1.00 104.88 415 ASN B O 1
ATOM 11516 N N . LYS C 1 416 ? -100.427 -55.730 -9.788 1.00 121.27 416 LYS B N 1
ATOM 11517 C CA . LYS C 1 416 ? -100.056 -56.909 -8.956 1.00 128.93 416 LYS B CA 1
ATOM 11518 C C . LYS C 1 416 ? -99.005 -56.463 -7.938 1.00 125.06 416 LYS B C 1
ATOM 11519 O O . LYS C 1 416 ? -97.901 -56.085 -8.326 1.00 119.49 416 LYS B O 1
ATOM 11525 N N . PRO C 1 417 ? -99.323 -56.473 -6.617 1.00 122.47 417 PRO B N 1
ATOM 11526 C CA . PRO C 1 417 ? -98.449 -55.891 -5.591 1.00 124.03 417 PRO B CA 1
ATOM 11527 C C . PRO C 1 417 ? -96.982 -56.347 -5.603 1.00 133.62 417 PRO B C 1
ATOM 11528 O O . PRO C 1 417 ? -96.116 -55.504 -5.427 1.00 144.26 417 PRO B O 1
ATOM 11532 N N . SER C 1 418 ? -96.749 -57.654 -5.765 1.00 136.98 418 SER B N 1
ATOM 11533 C CA . SER C 1 418 ? -95.403 -58.299 -5.824 1.00 137.31 418 SER B CA 1
ATOM 11534 C C . SER C 1 418 ? -94.607 -58.046 -4.530 1.00 134.91 418 SER B C 1
ATOM 11535 O O . SER C 1 418 ? -93.384 -58.287 -4.534 1.00 126.03 418 SER B O 1
ATOM 11538 N N . GLY C 1 419 ? -95.278 -57.593 -3.464 1.00 140.91 419 GLY B N 1
ATOM 11539 C CA . GLY C 1 419 ? -94.687 -57.354 -2.129 1.00 144.49 419 GLY B CA 1
ATOM 11540 C C . GLY C 1 419 ? -93.325 -56.680 -2.191 1.00 148.21 419 GLY B C 1
ATOM 11541 O O . GLY C 1 419 ? -93.097 -55.882 -3.123 1.00 155.84 419 GLY B O 1
ATOM 11542 N N . PHE C 1 420 ? -92.461 -56.987 -1.217 1.00 146.38 420 PHE B N 1
ATOM 11543 C CA . PHE C 1 420 ? -91.109 -56.386 -1.027 1.00 149.70 420 PHE B CA 1
ATOM 11544 C C . PHE C 1 420 ? -91.217 -54.853 -1.050 1.00 153.84 420 PHE B C 1
ATOM 11545 O O . PHE C 1 420 ? -91.743 -54.283 -0.076 1.00 160.72 420 PHE B O 1
ATOM 11553 N N . GLY C 1 421 ? -90.748 -54.210 -2.124 1.00 152.94 421 GLY B N 1
ATOM 11554 C CA . GLY C 1 421 ? -90.631 -52.740 -2.216 1.00 147.36 421 GLY B CA 1
ATOM 11555 C C . GLY C 1 421 ? -91.974 -52.048 -2.070 1.00 140.27 421 GLY B C 1
ATOM 11556 O O . GLY C 1 421 ? -92.926 -52.452 -2.772 1.00 139.60 421 GLY B O 1
ATOM 11557 N N . LEU C 1 422 ? -92.043 -51.060 -1.170 1.00 129.17 422 LEU B N 1
ATOM 11558 C CA . LEU C 1 422 ? -93.192 -50.125 -1.005 1.00 121.96 422 LEU B CA 1
ATOM 11559 C C . LEU C 1 422 ? -94.147 -50.274 -2.196 1.00 118.17 422 LEU B C 1
ATOM 11560 O O . LEU C 1 422 ? -93.963 -49.546 -3.184 1.00 113.67 422 LEU B O 1
ATOM 11565 N N . CYS C 1 423 ? -95.106 -51.202 -2.108 1.00 119.46 423 CYS B N 1
ATOM 11566 C CA . CYS C 1 423 ? -96.046 -51.562 -3.212 1.00 116.81 423 CYS B CA 1
ATOM 11567 C C . CYS C 1 423 ? -96.447 -50.305 -3.990 1.00 110.20 423 CYS B C 1
ATOM 11568 O O . CYS C 1 423 ? -96.951 -49.361 -3.354 1.00 99.67 423 CYS B O 1
ATOM 11571 N N . TYR C 1 424 ? -96.249 -50.304 -5.311 1.00 111.30 424 TYR B N 1
ATOM 11572 C CA . TYR C 1 424 ? -96.553 -49.132 -6.178 1.00 109.90 424 TYR B CA 1
ATOM 11573 C C . TYR C 1 424 ? -98.030 -49.204 -6.583 1.00 109.52 424 TYR B C 1
ATOM 11574 O O . TYR C 1 424 ? -98.421 -50.047 -7.418 1.00 101.10 424 TYR B O 1
ATOM 11583 N N . CYS C 1 425 ? -98.789 -48.300 -5.951 1.00 112.94 425 CYS B N 1
ATOM 11584 C CA . CYS C 1 425 ? -100.275 -48.228 -5.818 1.00 110.10 425 CYS B CA 1
ATOM 11585 C C . CYS C 1 425 ? -100.995 -48.923 -6.983 1.00 108.99 425 CYS B C 1
ATOM 11586 O O . CYS C 1 425 ? -101.050 -50.177 -6.972 1.00 96.81 425 CYS B O 1
ATOM 11589 N N . LYS C 1 426 ? -101.535 -48.137 -7.925 1.00 111.53 426 LYS B N 1
ATOM 11590 C CA . LYS C 1 426 ? -102.535 -48.595 -8.932 1.00 116.46 426 LYS B CA 1
ATOM 11591 C C . LYS C 1 426 ? -102.302 -47.897 -10.274 1.00 112.68 426 LYS B C 1
ATOM 11592 O O . LYS C 1 426 ? -101.687 -48.518 -11.163 1.00 119.51 426 LYS B O 1
ATOM 11598 N N . ALA C 1 427 ? -102.815 -46.676 -10.425 1.00 105.00 427 ALA B N 1
ATOM 11599 C CA . ALA C 1 427 ? -102.865 -45.951 -11.716 1.00 102.77 427 ALA B CA 1
ATOM 11600 C C . ALA C 1 427 ? -101.642 -45.046 -11.827 1.00 100.30 427 ALA B C 1
ATOM 11601 O O . ALA C 1 427 ? -101.495 -44.157 -10.973 1.00 103.68 427 ALA B O 1
ATOM 11603 N N . LEU C 1 428 ? -100.781 -45.305 -12.815 1.00 100.94 428 LEU B N 1
ATOM 11604 C CA . LEU C 1 428 ? -99.595 -44.462 -13.139 1.00 96.59 428 LEU B CA 1
ATOM 11605 C C . LEU C 1 428 ? -98.641 -44.410 -11.929 1.00 92.50 428 LEU B C 1
ATOM 11606 O O . LEU C 1 428 ? -97.727 -43.565 -11.922 1.00 89.95 428 LEU B O 1
ATOM 11611 N N . GLN C 1 429 ? -98.870 -45.280 -10.938 1.00 92.75 429 GLN B N 1
ATOM 11612 C CA . GLN C 1 429 ? -97.839 -45.828 -10.010 1.00 96.33 429 GLN B CA 1
ATOM 11613 C C . GLN C 1 429 ? -96.476 -45.859 -10.704 1.00 93.28 429 GLN B C 1
ATOM 11614 O O . GLN C 1 429 ? -96.434 -46.330 -11.853 1.00 109.06 429 GLN B O 1
ATOM 11620 N N . SER C 1 430 ? -95.406 -45.416 -10.037 1.00 86.30 430 SER B N 1
ATOM 11621 C CA . SER C 1 430 ? -94.010 -45.719 -10.465 1.00 87.38 430 SER B CA 1
ATOM 11622 C C . SER C 1 430 ? -92.981 -45.130 -9.500 1.00 87.18 430 SER B C 1
ATOM 11623 O O . SER C 1 430 ? -93.141 -43.968 -9.088 1.00 79.57 430 SER B O 1
ATOM 11626 N N . ASP C 1 431 ? -91.948 -45.922 -9.200 1.00 93.40 431 ASP B N 1
ATOM 11627 C CA . ASP C 1 431 ? -90.729 -45.483 -8.470 1.00 96.42 431 ASP B CA 1
ATOM 11628 C C . ASP C 1 431 ? -89.967 -44.481 -9.342 1.00 95.99 431 ASP B C 1
ATOM 11629 O O . ASP C 1 431 ? -89.824 -44.743 -10.556 1.00 93.59 431 ASP B O 1
ATOM 11634 N N . TYR C 1 432 ? -89.489 -43.389 -8.738 1.00 92.57 432 TYR B N 1
ATOM 11635 C CA . TYR C 1 432 ? -88.757 -42.302 -9.443 1.00 88.91 432 TYR B CA 1
ATOM 11636 C C . TYR C 1 432 ? -87.444 -42.867 -9.991 1.00 84.77 432 TYR B C 1
ATOM 11637 O O . TYR C 1 432 ? -87.254 -42.878 -11.224 1.00 92.38 432 TYR B O 1
ATOM 11646 N N . ILE C 1 433 ? -86.592 -43.365 -9.096 1.00 74.46 433 ILE B N 1
ATOM 11647 C CA . ILE C 1 433 ? -85.200 -43.781 -9.438 1.00 69.58 433 ILE B CA 1
ATOM 11648 C C . ILE C 1 433 ? -85.267 -44.879 -10.499 1.00 72.06 433 ILE B C 1
ATOM 11649 O O . ILE C 1 433 ? -84.569 -44.753 -11.511 1.00 79.23 433 ILE B O 1
ATOM 11654 N N . THR C 1 434 ? -86.068 -45.917 -10.253 1.00 75.34 434 THR B N 1
ATOM 11655 C CA . THR C 1 434 ? -86.230 -47.101 -11.145 1.00 76.95 434 THR B CA 1
ATOM 11656 C C . THR C 1 434 ? -86.539 -46.650 -12.574 1.00 75.99 434 THR B C 1
ATOM 11657 O O . THR C 1 434 ? -85.696 -46.898 -13.466 1.00 81.12 434 THR B O 1
ATOM 11661 N N . TYR C 1 435 ? -87.702 -46.019 -12.762 1.00 70.74 435 TYR B N 1
ATOM 11662 C CA . TYR C 1 435 ? -88.237 -45.573 -14.077 1.00 70.61 435 TYR B CA 1
ATOM 11663 C C . TYR C 1 435 ? -87.203 -44.705 -14.802 1.00 72.06 435 TYR B C 1
ATOM 11664 O O . TYR C 1 435 ? -87.054 -44.841 -16.034 1.00 73.42 435 TYR B O 1
ATOM 11673 N N . ILE C 1 436 ? -86.505 -43.844 -14.061 1.00 73.21 436 ILE B N 1
ATOM 11674 C CA . ILE C 1 436 ? -85.430 -42.965 -14.619 1.00 77.00 436 ILE B CA 1
ATOM 11675 C C . ILE C 1 436 ? -84.250 -43.832 -15.090 1.00 77.38 436 ILE B C 1
ATOM 11676 O O . ILE C 1 436 ? -83.800 -43.630 -16.233 1.00 73.76 436 ILE B O 1
ATOM 11681 N N . ASP C 1 437 ? -83.779 -44.758 -14.243 1.00 80.97 437 ASP B N 1
ATOM 11682 C CA . ASP C 1 437 ? -82.598 -45.628 -14.514 1.00 82.60 437 ASP B CA 1
ATOM 11683 C C . ASP C 1 437 ? -82.898 -46.570 -15.683 1.00 84.27 437 ASP B C 1
ATOM 11684 O O . ASP C 1 437 ? -81.976 -46.829 -16.478 1.00 93.13 437 ASP B O 1
ATOM 11689 N N . GLU C 1 438 ? -84.133 -47.066 -15.767 1.00 83.69 438 GLU B N 1
ATOM 11690 C CA . GLU C 1 438 ? -84.636 -47.887 -16.908 1.00 85.82 438 GLU B CA 1
ATOM 11691 C C . GLU C 1 438 ? -84.426 -47.125 -18.228 1.00 79.45 438 GLU B C 1
ATOM 11692 O O . GLU C 1 438 ? -83.970 -47.749 -19.220 1.00 71.59 438 GLU B O 1
ATOM 11698 N N . LEU C 1 439 ? -84.750 -45.826 -18.218 1.00 74.47 439 LEU B N 1
ATOM 11699 C CA . LEU C 1 439 ? -84.741 -44.927 -19.408 1.00 75.65 439 LEU B CA 1
ATOM 11700 C C . LEU C 1 439 ? -83.322 -44.433 -19.699 1.00 78.46 439 LEU B C 1
ATOM 11701 O O . LEU C 1 439 ? -82.956 -44.354 -20.886 1.00 76.81 439 LEU B O 1
ATOM 11706 N N . LEU C 1 440 ? -82.575 -44.074 -18.656 1.00 82.15 440 LEU B N 1
ATOM 11707 C CA . LEU C 1 440 ? -81.144 -43.676 -18.772 1.00 85.95 440 LEU B CA 1
ATOM 11708 C C . LEU C 1 440 ? -80.339 -44.842 -19.359 1.00 87.41 440 LEU B C 1
ATOM 11709 O O . LEU C 1 440 ? -79.426 -44.579 -20.167 1.00 86.24 440 LEU B O 1
ATOM 11714 N N . THR C 1 441 ? -80.669 -46.073 -18.961 1.00 89.48 441 THR B N 1
ATOM 11715 C CA . THR C 1 441 ? -80.096 -47.324 -19.531 1.00 90.31 441 THR B CA 1
ATOM 11716 C C . THR C 1 441 ? -80.390 -47.339 -21.034 1.00 89.38 441 THR B C 1
ATOM 11717 O O . THR C 1 441 ? -79.426 -47.412 -21.820 1.00 92.13 441 THR B O 1
ATOM 11721 N N . TYR C 1 442 ? -81.668 -47.208 -21.398 1.00 88.08 442 TYR B N 1
ATOM 11722 C CA . TYR C 1 442 ? -82.175 -47.285 -22.797 1.00 95.87 442 TYR B CA 1
ATOM 11723 C C . TYR C 1 442 ? -81.461 -46.298 -23.737 1.00 102.92 442 TYR B C 1
ATOM 11724 O O . TYR C 1 442 ? -81.411 -46.590 -24.953 1.00 104.13 442 TYR B O 1
ATOM 11733 N N . ILE C 1 443 ? -80.966 -45.166 -23.221 1.00 107.43 443 ILE B N 1
ATOM 11734 C CA . ILE C 1 443 ? -80.272 -44.113 -24.034 1.00 102.89 443 ILE B CA 1
ATOM 11735 C C . ILE C 1 443 ? -78.778 -44.068 -23.677 1.00 106.13 443 ILE B C 1
ATOM 11736 O O . ILE C 1 443 ? -78.075 -43.212 -24.244 1.00 102.00 443 ILE B O 1
ATOM 11741 N N . ASN C 1 444 ? -78.324 -44.952 -22.777 1.00 112.14 444 ASN B N 1
ATOM 11742 C CA . ASN C 1 444 ? -76.894 -45.152 -22.394 1.00 113.88 444 ASN B CA 1
ATOM 11743 C C . ASN C 1 444 ? -76.346 -43.892 -21.702 1.00 108.75 444 ASN B C 1
ATOM 11744 O O . ASN C 1 444 ? -75.206 -43.482 -22.009 1.00 99.97 444 ASN B O 1
ATOM 11749 N N . ALA C 1 445 ? -77.134 -43.318 -20.789 1.00 108.12 445 ALA B N 1
ATOM 11750 C CA . ALA C 1 445 ? -76.768 -42.156 -19.939 1.00 107.93 445 ALA B CA 1
ATOM 11751 C C . ALA C 1 445 ? -76.628 -42.587 -18.474 1.00 103.06 445 ALA B C 1
ATOM 11752 O O . ALA C 1 445 ? -76.088 -41.791 -17.672 1.00 93.25 445 ALA B O 1
ATOM 11754 N N . LYS C 1 446 ? -77.109 -43.788 -18.138 1.00 104.10 446 LYS B N 1
ATOM 11755 C CA . LYS C 1 446 ? -77.035 -44.351 -16.762 1.00 105.59 446 LYS B CA 1
ATOM 11756 C C . LYS C 1 446 ? -75.567 -44.483 -16.371 1.00 101.25 446 LYS B C 1
ATOM 11757 O O . LYS C 1 446 ? -74.846 -45.292 -16.949 1.00 94.49 446 LYS B O 1
ATOM 11763 N N . PRO C 1 447 ? -75.076 -43.701 -15.384 1.00 102.54 447 PRO B N 1
ATOM 11764 C CA . PRO C 1 447 ? -73.665 -43.758 -15.015 1.00 105.67 447 PRO B CA 1
ATOM 11765 C C . PRO C 1 447 ? -73.346 -45.077 -14.295 1.00 112.41 447 PRO B C 1
ATOM 11766 O O . PRO C 1 447 ? -74.166 -45.542 -13.518 1.00 120.15 447 PRO B O 1
ATOM 11770 N N . ASN C 1 448 ? -72.183 -45.656 -14.603 1.00 116.76 448 ASN B N 1
ATOM 11771 C CA . ASN C 1 448 ? -71.675 -46.906 -13.972 1.00 119.05 448 ASN B CA 1
ATOM 11772 C C . ASN C 1 448 ? -71.106 -46.556 -12.591 1.00 126.17 448 ASN B C 1
ATOM 11773 O O . ASN C 1 448 ? -69.952 -46.087 -12.526 1.00 140.68 448 ASN B O 1
ATOM 11778 N N . LEU C 1 449 ? -71.894 -46.776 -11.535 1.00 124.53 449 LEU B N 1
ATOM 11779 C CA . LEU C 1 449 ? -71.591 -46.301 -10.152 1.00 124.31 449 LEU B CA 1
ATOM 11780 C C . LEU C 1 449 ? -70.408 -47.091 -9.585 1.00 119.12 449 LEU B C 1
ATOM 11781 O O . LEU C 1 449 ? -69.562 -46.493 -8.881 1.00 109.79 449 LEU B O 1
ATOM 11786 N N . LEU C 1 450 ? -70.367 -48.389 -9.885 1.00 117.79 450 LEU B N 1
ATOM 11787 C CA . LEU C 1 450 ? -69.270 -49.302 -9.466 1.00 116.72 450 LEU B CA 1
ATOM 11788 C C . LEU C 1 450 ? -67.950 -48.743 -10.013 1.00 115.63 450 LEU B C 1
ATOM 11789 O O . LEU C 1 450 ? -67.064 -48.416 -9.194 1.00 110.71 450 LEU B O 1
ATOM 11794 N N . SER C 1 451 ? -67.860 -48.590 -11.341 1.00 115.95 451 SER B N 1
ATOM 11795 C CA . SER C 1 451 ? -66.706 -47.979 -12.062 1.00 115.19 451 SER B CA 1
ATOM 11796 C C . SER C 1 451 ? -66.380 -46.614 -11.452 1.00 118.91 451 SER B C 1
ATOM 11797 O O . SER C 1 451 ? -65.216 -46.411 -11.062 1.00 126.28 451 SER B O 1
ATOM 11800 N N . MET C 1 452 ? -67.382 -45.729 -11.403 1.00 120.38 452 MET B N 1
ATOM 11801 C CA . MET C 1 452 ? -67.308 -44.370 -10.787 1.00 119.12 452 MET B CA 1
ATOM 11802 C C . MET C 1 452 ? -66.435 -44.425 -9.525 1.00 109.41 452 MET B C 1
ATOM 11803 O O . MET C 1 452 ? -65.490 -43.621 -9.432 1.00 92.08 452 MET B O 1
ATOM 11808 N N . LEU C 1 453 ? -66.740 -45.359 -8.613 1.00 105.96 453 LEU B N 1
ATOM 11809 C CA . LEU C 1 453 ? -66.113 -45.474 -7.262 1.00 106.19 453 LEU B CA 1
ATOM 11810 C C . LEU C 1 453 ? -64.584 -45.539 -7.391 1.00 117.22 453 LEU B C 1
ATOM 11811 O O . LEU C 1 453 ? -63.898 -44.918 -6.554 1.00 114.00 453 LEU B O 1
ATOM 11816 N N . LEU C 1 454 ? -64.087 -46.246 -8.414 1.00 134.20 454 LEU B N 1
ATOM 11817 C CA . LEU C 1 454 ? -62.632 -46.457 -8.688 1.00 137.39 454 LEU B CA 1
ATOM 11818 C C . LEU C 1 454 ? -62.032 -45.197 -9.329 1.00 145.66 454 LEU B C 1
ATOM 11819 O O . LEU C 1 454 ? -61.012 -44.691 -8.808 1.00 148.36 454 LEU B O 1
ATOM 11824 N N . THR C 1 455 ? -62.644 -44.726 -10.423 1.00 146.11 455 THR B N 1
ATOM 11825 C CA . THR C 1 455 ? -62.222 -43.517 -11.195 1.00 137.70 455 THR B CA 1
ATOM 11826 C C . THR C 1 455 ? -62.373 -42.265 -10.313 1.00 134.96 455 THR B C 1
ATOM 11827 O O . THR C 1 455 ? -61.329 -41.651 -9.997 1.00 130.93 455 THR B O 1
ATOM 11831 N N . ASP C 1 456 ? -63.610 -41.912 -9.933 1.00 132.98 456 ASP B N 1
ATOM 11832 C CA . ASP C 1 456 ? -63.938 -40.725 -9.086 1.00 129.06 456 ASP B CA 1
ATOM 11833 C C . ASP C 1 456 ? -64.784 -41.159 -7.885 1.00 128.68 456 ASP B C 1
ATOM 11834 O O . ASP C 1 456 ? -65.995 -41.330 -8.010 1.00 127.87 456 ASP B O 1
ATOM 11839 N N . PRO C 1 457 ? -64.188 -41.303 -6.677 1.00 120.50 457 PRO B N 1
ATOM 11840 C CA . PRO C 1 457 ? -64.889 -41.874 -5.527 1.00 114.14 457 PRO B CA 1
ATOM 11841 C C . PRO C 1 457 ? -65.783 -40.867 -4.794 1.00 113.59 457 PRO B C 1
ATOM 11842 O O . PRO C 1 457 ? -66.807 -41.268 -4.276 1.00 116.81 457 PRO B O 1
ATOM 11846 N N . ARG C 1 458 ? -65.357 -39.602 -4.748 1.00 108.57 458 ARG B N 1
ATOM 11847 C CA . ARG C 1 458 ? -66.137 -38.474 -4.170 1.00 108.26 458 ARG B CA 1
ATOM 11848 C C . ARG C 1 458 ? -67.526 -38.461 -4.820 1.00 102.53 458 ARG B C 1
ATOM 11849 O O . ARG C 1 458 ? -68.512 -38.788 -4.135 1.00 98.53 458 ARG B O 1
ATOM 11857 N N . LEU C 1 459 ? -67.570 -38.133 -6.112 1.00 104.34 459 LEU B N 1
ATOM 11858 C CA . LEU C 1 459 ? -68.814 -38.023 -6.925 1.00 106.89 459 LEU B CA 1
ATOM 11859 C C . LEU C 1 459 ? -69.639 -39.306 -6.766 1.00 105.87 459 LEU B C 1
ATOM 11860 O O . LEU C 1 459 ? -70.844 -39.197 -6.467 1.00 103.93 459 LEU B O 1
ATOM 11865 N N . ALA C 1 460 ? -68.987 -40.461 -6.930 1.00 107.18 460 ALA B N 1
ATOM 11866 C CA . ALA C 1 460 ? -69.592 -41.817 -6.867 1.00 109.45 460 ALA B CA 1
ATOM 11867 C C . ALA C 1 460 ? -70.512 -41.941 -5.650 1.00 108.61 460 ALA B C 1
ATOM 11868 O O . ALA C 1 460 ? -71.633 -42.453 -5.814 1.00 112.01 460 ALA B O 1
ATOM 11870 N N . LEU C 1 461 ? -70.035 -41.509 -4.479 1.00 107.65 461 LEU B N 1
ATOM 11871 C CA . LEU C 1 461 ? -70.757 -41.648 -3.180 1.00 107.59 461 LEU B CA 1
ATOM 11872 C C . LEU C 1 461 ? -71.857 -40.583 -3.070 1.00 103.80 461 LEU B C 1
ATOM 11873 O O . LEU C 1 461 ? -72.962 -40.920 -2.593 1.00 110.43 461 LEU B O 1
ATOM 11878 N N . THR C 1 462 ? -71.571 -39.357 -3.512 1.00 91.41 462 THR B N 1
ATOM 11879 C CA . THR C 1 462 ? -72.522 -38.208 -3.506 1.00 86.24 462 THR B CA 1
ATOM 11880 C C . THR C 1 462 ? -73.715 -38.503 -4.423 1.00 87.65 462 THR B C 1
ATOM 11881 O O . THR C 1 462 ? -74.743 -37.810 -4.292 1.00 91.61 462 THR B O 1
ATOM 11885 N N . ILE C 1 463 ? -73.566 -39.473 -5.328 1.00 88.82 463 ILE B N 1
ATOM 11886 C CA . ILE C 1 463 ? -74.623 -39.919 -6.289 1.00 94.56 463 ILE B CA 1
ATOM 11887 C C . ILE C 1 463 ? -75.471 -41.025 -5.649 1.00 96.07 463 ILE B C 1
ATOM 11888 O O . ILE C 1 463 ? -76.698 -41.054 -5.906 1.00 98.97 463 ILE B O 1
ATOM 11893 N N . PHE C 1 464 ? -74.845 -41.907 -4.865 1.00 95.13 464 PHE B N 1
ATOM 11894 C CA . PHE C 1 464 ? -75.511 -43.095 -4.264 1.00 92.66 464 PHE B CA 1
ATOM 11895 C C . PHE C 1 464 ? -76.172 -42.724 -2.932 1.00 92.41 464 PHE B C 1
ATOM 11896 O O . PHE C 1 464 ? -77.358 -43.053 -2.751 1.00 89.20 464 PHE B O 1
ATOM 11904 N N . PHE C 1 465 ? -75.418 -42.082 -2.035 1.00 95.57 465 PHE B N 1
ATOM 11905 C CA . PHE C 1 465 ? -75.835 -41.764 -0.638 1.00 97.04 465 PHE B CA 1
ATOM 11906 C C . PHE C 1 465 ? -76.485 -40.376 -0.579 1.00 95.14 465 PHE B C 1
ATOM 11907 O O . PHE C 1 465 ? -77.440 -40.187 0.206 1.00 99.87 465 PHE B O 1
ATOM 11915 N N . GLY C 1 466 ? -75.978 -39.438 -1.382 1.00 92.64 466 GLY B N 1
ATOM 11916 C CA . GLY C 1 466 ? -76.529 -38.071 -1.505 1.00 91.86 466 GLY B CA 1
ATOM 11917 C C . GLY C 1 466 ? -77.823 -38.043 -2.318 1.00 86.95 466 GLY B C 1
ATOM 11918 O O . GLY C 1 466 ? -78.147 -39.005 -3.014 1.00 86.66 466 GLY B O 1
ATOM 11919 N N . PRO C 1 467 ? -78.583 -36.924 -2.283 1.00 78.52 467 PRO B N 1
ATOM 11920 C CA . PRO C 1 467 ? -79.895 -36.869 -2.921 1.00 74.70 467 PRO B CA 1
ATOM 11921 C C . PRO C 1 467 ? -79.797 -37.103 -4.431 1.00 70.25 467 PRO B C 1
ATOM 11922 O O . PRO C 1 467 ? -78.973 -36.474 -5.060 1.00 72.26 467 PRO B O 1
ATOM 11926 N N . CYS C 1 468 ? -80.634 -37.996 -4.959 1.00 69.86 468 CYS B N 1
ATOM 11927 C CA . CYS C 1 468 ? -80.661 -38.376 -6.400 1.00 73.21 468 CYS B CA 1
ATOM 11928 C C . CYS C 1 468 ? -81.145 -37.191 -7.252 1.00 72.93 468 CYS B C 1
ATOM 11929 O O . CYS C 1 468 ? -82.261 -37.255 -7.823 1.00 70.11 468 CYS B O 1
ATOM 11932 N N . THR C 1 469 ? -80.315 -36.151 -7.335 1.00 71.69 469 THR B N 1
ATOM 11933 C CA . THR C 1 469 ? -80.593 -34.884 -8.065 1.00 66.74 469 THR B CA 1
ATOM 11934 C C . THR C 1 469 ? -80.520 -35.124 -9.566 1.00 63.48 469 THR B C 1
ATOM 11935 O O . THR C 1 469 ? -79.650 -35.853 -10.033 1.00 65.33 469 THR B O 1
ATOM 11939 N N . PRO C 1 470 ? -81.396 -34.466 -10.359 1.00 59.73 470 PRO B N 1
ATOM 11940 C CA . PRO C 1 470 ? -81.507 -34.750 -11.793 1.00 59.45 470 PRO B CA 1
ATOM 11941 C C . PRO C 1 470 ? -80.223 -34.497 -12.608 1.00 59.40 470 PRO B C 1
ATOM 11942 O O . PRO C 1 470 ? -80.085 -35.057 -13.694 1.00 51.71 470 PRO B O 1
ATOM 11946 N N . TYR C 1 471 ? -79.309 -33.686 -12.064 1.00 61.61 471 TYR B N 1
ATOM 11947 C CA . TYR C 1 471 ? -77.975 -33.385 -12.656 1.00 62.07 471 TYR B CA 1
ATOM 11948 C C . TYR C 1 471 ? -77.268 -34.694 -13.028 1.00 62.33 471 TYR B C 1
ATOM 11949 O O . TYR C 1 471 ? -76.654 -34.750 -14.107 1.00 64.01 471 TYR B O 1
ATOM 11958 N N . GLN C 1 472 ? -77.377 -35.712 -12.164 1.00 64.94 472 GLN B N 1
ATOM 11959 C CA . GLN C 1 472 ? -76.648 -37.011 -12.276 1.00 66.59 472 GLN B CA 1
ATOM 11960 C C . GLN C 1 472 ? -77.273 -37.897 -13.358 1.00 67.71 472 GLN B C 1
ATOM 11961 O O . GLN C 1 472 ? -76.905 -39.087 -13.433 1.00 67.73 472 GLN B O 1
ATOM 11967 N N . PHE C 1 473 ? -78.195 -37.349 -14.146 1.00 70.13 473 PHE B N 1
ATOM 11968 C CA . PHE C 1 473 ? -78.723 -38.005 -15.370 1.00 77.20 473 PHE B CA 1
ATOM 11969 C C . PHE C 1 473 ? -77.849 -37.601 -16.567 1.00 84.90 473 PHE B C 1
ATOM 11970 O O . PHE C 1 473 ? -77.457 -38.483 -17.372 1.00 83.35 473 PHE B O 1
ATOM 11978 N N . ARG C 1 474 ? -77.526 -36.307 -16.659 1.00 91.44 474 ARG B N 1
ATOM 11979 C CA . ARG C 1 474 ? -76.698 -35.718 -17.752 1.00 92.55 474 ARG B CA 1
ATOM 11980 C C . ARG C 1 474 ? -75.218 -35.723 -17.347 1.00 96.55 474 ARG B C 1
ATOM 11981 O O . ARG C 1 474 ? -74.531 -34.708 -17.582 1.00 110.56 474 ARG B O 1
ATOM 11989 N N . LEU C 1 475 ? -74.744 -36.829 -16.769 1.00 91.45 475 LEU B N 1
ATOM 11990 C CA . LEU C 1 475 ? -73.349 -36.961 -16.265 1.00 87.27 475 LEU B CA 1
ATOM 11991 C C . LEU C 1 475 ? -72.502 -37.703 -17.301 1.00 88.36 475 LEU B C 1
ATOM 11992 O O . LEU C 1 475 ? -71.319 -37.338 -17.484 1.00 81.99 475 LEU B O 1
ATOM 11997 N N . THR C 1 476 ? -73.097 -38.716 -17.932 1.00 91.43 476 THR B N 1
ATOM 11998 C CA . THR C 1 476 ? -72.525 -39.464 -19.086 1.00 91.58 476 THR B CA 1
ATOM 11999 C C . THR C 1 476 ? -73.636 -39.716 -20.114 1.00 92.91 476 THR B C 1
ATOM 12000 O O . THR C 1 476 ? -74.808 -39.414 -19.808 1.00 106.86 476 THR B O 1
ATOM 12004 N N . GLY C 1 477 ? -73.264 -40.210 -21.297 1.00 90.94 477 GLY B N 1
ATOM 12005 C CA . GLY C 1 477 ? -74.198 -40.577 -22.384 1.00 89.54 477 GLY B CA 1
ATOM 12006 C C . GLY C 1 477 ? -74.557 -39.390 -23.275 1.00 87.69 477 GLY B C 1
ATOM 12007 O O . GLY C 1 477 ? -73.987 -38.310 -23.134 1.00 84.26 477 GLY B O 1
ATOM 12008 N N . PRO C 1 478 ? -75.522 -39.558 -24.213 1.00 85.84 478 PRO B N 1
ATOM 12009 C CA . PRO C 1 478 ? -75.970 -38.462 -25.072 1.00 81.90 478 PRO B CA 1
ATOM 12010 C C . PRO C 1 478 ? -76.670 -37.363 -24.261 1.00 78.94 478 PRO B C 1
ATOM 12011 O O . PRO C 1 478 ? -77.457 -37.683 -23.372 1.00 71.73 478 PRO B O 1
ATOM 12015 N N . GLY C 1 479 ? -76.339 -36.108 -24.579 1.00 76.14 479 GLY B N 1
ATOM 12016 C CA . GLY C 1 479 ? -76.825 -34.910 -23.866 1.00 80.24 479 GLY B CA 1
ATOM 12017 C C . GLY C 1 479 ? -75.962 -34.551 -22.665 1.00 79.78 479 GLY B C 1
ATOM 12018 O O . GLY C 1 479 ? -76.253 -33.518 -22.021 1.00 84.30 479 GLY B O 1
ATOM 12019 N N . LYS C 1 480 ? -74.942 -35.363 -22.369 1.00 75.23 480 LYS B N 1
ATOM 12020 C CA . LYS C 1 480 ? -73.965 -35.114 -21.274 1.00 76.68 480 LYS B CA 1
ATOM 12021 C C . LYS C 1 480 ? -73.766 -33.604 -21.090 1.00 74.44 480 LYS B C 1
ATOM 12022 O O . LYS C 1 480 ? -73.487 -32.921 -22.087 1.00 81.12 480 LYS B O 1
ATOM 12028 N N . TRP C 1 481 ? -73.912 -33.112 -19.860 1.00 75.14 481 TRP B N 1
ATOM 12029 C CA . TRP C 1 481 ? -73.688 -31.687 -19.478 1.00 81.12 481 TRP B CA 1
ATOM 12030 C C . TRP C 1 481 ? -72.387 -31.585 -18.677 1.00 85.32 481 TRP B C 1
ATOM 12031 O O . TRP C 1 481 ? -72.155 -32.455 -17.818 1.00 84.56 481 TRP B O 1
ATOM 12042 N N . GLU C 1 482 ? -71.580 -30.559 -18.955 1.00 93.95 482 GLU B N 1
ATOM 12043 C CA . GLU C 1 482 ? -70.244 -30.368 -18.324 1.00 102.51 482 GLU B CA 1
ATOM 12044 C C . GLU C 1 482 ? -70.436 -30.008 -16.845 1.00 101.16 482 GLU B C 1
ATOM 12045 O O . GLU C 1 482 ? -69.955 -30.773 -15.982 1.00 102.77 482 GLU B O 1
ATOM 12051 N N . GLY C 1 483 ? -71.146 -28.907 -16.578 1.00 100.95 483 GLY B N 1
ATOM 12052 C CA . GLY C 1 483 ? -71.383 -28.357 -15.224 1.00 98.85 483 GLY B CA 1
ATOM 12053 C C . GLY C 1 483 ? -71.975 -29.374 -14.257 1.00 92.26 483 GLY B C 1
ATOM 12054 O O . GLY C 1 483 ? -71.869 -29.148 -13.032 1.00 88.50 483 GLY B O 1
ATOM 12055 N N . ALA C 1 484 ? -72.576 -30.446 -14.788 1.00 85.01 484 ALA B N 1
ATOM 12056 C CA . ALA C 1 484 ? -73.252 -31.533 -14.035 1.00 80.08 484 ALA B CA 1
ATOM 12057 C C . ALA C 1 484 ? -72.471 -31.891 -12.766 1.00 76.26 484 ALA B C 1
ATOM 12058 O O . ALA C 1 484 ? -73.027 -31.728 -11.670 1.00 74.42 484 ALA B O 1
ATOM 12060 N N . ARG C 1 485 ? -71.234 -32.367 -12.915 1.00 78.51 485 ARG B N 1
ATOM 12061 C CA . ARG C 1 485 ? -70.378 -32.815 -11.778 1.00 82.96 485 ARG B CA 1
ATOM 12062 C C . ARG C 1 485 ? -70.333 -31.718 -10.705 1.00 78.99 485 ARG B C 1
ATOM 12063 O O . ARG C 1 485 ? -70.627 -32.016 -9.528 1.00 69.39 485 ARG B O 1
ATOM 12071 N N . ASN C 1 486 ? -69.937 -30.510 -11.113 1.00 81.13 486 ASN B N 1
ATOM 12072 C CA . ASN C 1 486 ? -69.794 -29.316 -10.233 1.00 80.76 486 ASN B CA 1
ATOM 12073 C C . ASN C 1 486 ? -71.132 -29.028 -9.539 1.00 76.61 486 ASN B C 1
ATOM 12074 O O . ASN C 1 486 ? -71.119 -28.707 -8.340 1.00 76.79 486 ASN B O 1
ATOM 12079 N N . ALA C 1 487 ? -72.237 -29.132 -10.278 1.00 73.15 487 ALA B N 1
ATOM 12080 C CA . ALA C 1 487 ? -73.618 -28.905 -9.781 1.00 74.02 487 ALA B CA 1
ATOM 12081 C C . ALA C 1 487 ? -73.963 -29.901 -8.663 1.00 73.18 487 ALA B C 1
ATOM 12082 O O . ALA C 1 487 ? -74.476 -29.466 -7.616 1.00 71.62 487 ALA B O 1
ATOM 12084 N N . ILE C 1 488 ? -73.691 -31.189 -8.884 1.00 72.82 488 ILE B N 1
ATOM 12085 C CA . ILE C 1 488 ? -74.004 -32.298 -7.928 1.00 74.22 488 ILE B CA 1
ATOM 12086 C C . ILE C 1 488 ? -73.253 -32.076 -6.606 1.00 80.35 488 ILE B C 1
ATOM 12087 O O . ILE C 1 488 ? -73.819 -32.378 -5.534 1.00 79.44 488 ILE B O 1
ATOM 12092 N N . LEU C 1 489 ? -72.018 -31.582 -6.674 1.00 85.31 489 LEU B N 1
ATOM 12093 C CA . LEU C 1 489 ? -71.135 -31.439 -5.483 1.00 83.80 489 LEU B CA 1
ATOM 12094 C C . LEU C 1 489 ? -71.468 -30.143 -4.739 1.00 78.58 489 LEU B C 1
ATOM 12095 O O . LEU C 1 489 ? -71.244 -30.103 -3.523 1.00 87.57 489 LEU B O 1
ATOM 12100 N N . THR C 1 490 ? -71.987 -29.135 -5.441 1.00 73.61 490 THR B N 1
ATOM 12101 C CA . THR C 1 490 ? -72.404 -27.838 -4.836 1.00 79.48 490 THR B CA 1
ATOM 12102 C C . THR C 1 490 ? -73.870 -27.933 -4.374 1.00 81.22 490 THR B C 1
ATOM 12103 O O . THR C 1 490 ? -74.348 -26.968 -3.737 1.00 82.45 490 THR B O 1
ATOM 12107 N N . GLN C 1 491 ? -74.537 -29.064 -4.645 1.00 81.48 491 GLN B N 1
ATOM 12108 C CA . GLN C 1 491 ? -75.955 -29.359 -4.262 1.00 80.17 491 GLN B CA 1
ATOM 12109 C C . GLN C 1 491 ? -76.384 -28.562 -3.024 1.00 75.99 491 GLN B C 1
ATOM 12110 O O . GLN C 1 491 ? -77.299 -27.721 -3.131 1.00 67.63 491 GLN B O 1
ATOM 12116 N N . TRP C 1 492 ? -75.749 -28.849 -1.888 1.00 78.32 492 TRP B N 1
ATOM 12117 C CA . TRP C 1 492 ? -76.193 -28.400 -0.542 1.00 86.27 492 TRP B CA 1
ATOM 12118 C C . TRP C 1 492 ? -75.860 -26.922 -0.344 1.00 90.52 492 TRP B C 1
ATOM 12119 O O . TRP C 1 492 ? -7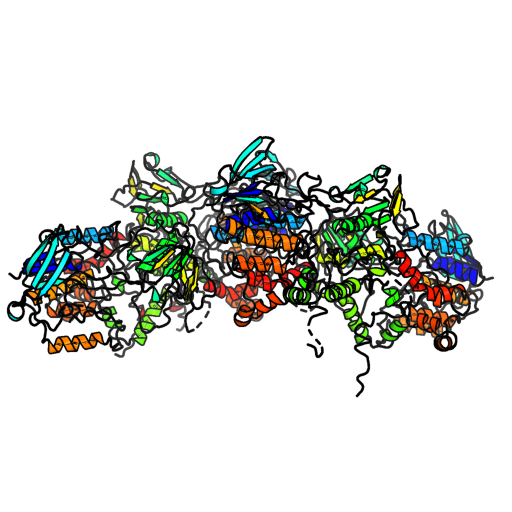6.655 -26.227 0.318 1.00 100.41 492 TRP B O 1
ATOM 12130 N N . ASP C 1 493 ? -74.734 -26.470 -0.900 1.00 92.49 493 ASP B N 1
ATOM 12131 C CA . ASP C 1 493 ? -74.254 -25.065 -0.777 1.00 96.49 493 ASP B CA 1
ATOM 12132 C C . ASP C 1 493 ? -75.384 -24.109 -1.177 1.00 95.75 493 ASP B C 1
ATOM 12133 O O . ASP C 1 493 ? -75.604 -23.125 -0.437 1.00 94.19 493 ASP B O 1
ATOM 12138 N N . ARG C 1 494 ? -76.066 -24.406 -2.293 1.00 93.14 494 ARG B N 1
ATOM 12139 C CA . ARG C 1 494 ? -77.215 -23.615 -2.828 1.00 89.81 494 ARG B CA 1
ATOM 12140 C C . ARG C 1 494 ? -78.451 -23.837 -1.948 1.00 92.44 494 ARG B C 1
ATOM 12141 O O . ARG C 1 494 ? -79.220 -22.873 -1.747 1.00 103.51 494 ARG B O 1
ATOM 12149 N N . THR C 1 495 ? -78.636 -25.068 -1.463 1.00 83.93 495 THR B N 1
ATOM 12150 C CA . THR C 1 495 ? -79.791 -25.483 -0.618 1.00 75.78 495 THR B CA 1
ATOM 12151 C C . THR C 1 495 ? -79.767 -24.694 0.699 1.00 74.27 495 THR B C 1
ATOM 12152 O O . THR C 1 495 ? -80.846 -24.514 1.284 1.00 80.41 495 THR B O 1
ATOM 12156 N N . PHE C 1 496 ? -78.600 -24.216 1.137 1.00 74.18 496 PHE B N 1
ATOM 12157 C CA . PHE C 1 496 ? -78.426 -23.549 2.460 1.00 80.09 496 PHE B CA 1
ATOM 12158 C C . PHE C 1 496 ? -78.238 -22.031 2.325 1.00 85.41 496 PHE B C 1
ATOM 12159 O O . PHE C 1 496 ? -78.539 -21.331 3.314 1.00 86.64 496 PHE B O 1
ATOM 12167 N N . LYS C 1 497 ? -77.762 -21.536 1.175 1.00 87.26 497 LYS B N 1
ATOM 12168 C CA . LYS C 1 497 ? -77.534 -20.079 0.937 1.00 89.39 497 LYS B CA 1
ATOM 12169 C C . LYS C 1 497 ? -78.827 -19.286 1.169 1.00 91.06 497 LYS B C 1
ATOM 12170 O O . LYS C 1 497 ? -78.727 -18.151 1.668 1.00 98.57 497 LYS B O 1
ATOM 12176 N N . VAL C 1 498 ? -79.983 -19.862 0.825 1.00 94.22 498 VAL B N 1
ATOM 12177 C CA . VAL C 1 498 ? -81.304 -19.150 0.792 1.00 101.59 498 VAL B CA 1
ATOM 12178 C C . VAL C 1 498 ? -81.989 -19.195 2.166 1.00 106.68 498 VAL B C 1
ATOM 12179 O O . VAL C 1 498 ? -82.756 -18.255 2.459 1.00 98.95 498 VAL B O 1
ATOM 12183 N N . THR C 1 499 ? -81.754 -20.251 2.954 1.00 117.29 499 THR B N 1
ATOM 12184 C CA . THR C 1 499 ? -82.279 -20.402 4.344 1.00 122.39 499 THR B CA 1
ATOM 12185 C C . THR C 1 499 ? -81.358 -19.637 5.309 1.00 124.41 499 THR B C 1
ATOM 12186 O O . THR C 1 499 ? -81.885 -18.979 6.234 1.00 130.77 499 THR B O 1
ATOM 12190 N N . LYS C 1 500 ? -80.041 -19.696 5.069 1.00 119.94 500 LYS B N 1
ATOM 12191 C CA . LYS C 1 500 ? -78.977 -19.099 5.928 1.00 116.31 500 LYS B CA 1
ATOM 12192 C C . LYS C 1 500 ? -78.819 -17.609 5.601 1.00 113.10 500 LYS B C 1
ATOM 12193 O O . LYS C 1 500 ? -77.703 -17.195 5.247 1.00 107.57 500 LYS B O 1
ATOM 12199 N N . THR C 1 501 ? -79.893 -16.830 5.744 1.00 116.81 501 THR B N 1
ATOM 12200 C CA . THR C 1 501 ? -79.902 -15.361 5.490 1.00 121.31 501 THR B CA 1
ATOM 12201 C C . THR C 1 501 ? -79.276 -14.627 6.684 1.00 130.35 501 THR B C 1
ATOM 12202 O O . THR C 1 501 ? -79.227 -13.381 6.651 1.00 135.03 501 THR B O 1
ATOM 12206 N N . ARG C 1 502 ? -78.809 -15.373 7.690 1.00 140.30 502 ARG B N 1
ATOM 12207 C CA . ARG C 1 502 ? -78.130 -14.821 8.894 1.00 146.49 502 ARG B CA 1
ATOM 12208 C C . ARG C 1 502 ? -76.986 -15.751 9.308 1.00 147.89 502 ARG B C 1
ATOM 12209 O O . ARG C 1 502 ? -77.258 -16.883 9.760 1.00 141.97 502 ARG B O 1
ATOM 12217 N N . ILE C 1 503 ? -75.754 -15.264 9.155 1.00 153.68 503 ILE B N 1
ATOM 12218 C CA . ILE C 1 503 ? -74.492 -15.944 9.587 1.00 155.61 503 ILE B CA 1
ATOM 12219 C C . ILE C 1 503 ? -74.435 -15.968 11.120 1.00 157.12 503 ILE B C 1
ATOM 12220 O O . ILE C 1 503 ? -75.288 -15.316 11.756 1.00 167.66 503 ILE B O 1
ATOM 12225 N N . VAL C 1 504 ? -73.452 -16.679 11.681 1.00 152.91 504 VAL B N 1
ATOM 12226 C CA . VAL C 1 504 ? -73.236 -16.802 13.158 1.00 150.50 504 VAL B CA 1
ATOM 12227 C C . VAL C 1 504 ? -71.743 -16.537 13.438 1.00 145.47 504 VAL B C 1
ATOM 12228 O O . VAL C 1 504 ? -71.206 -15.606 12.805 1.00 137.01 504 VAL B O 1
ATOM 12232 N N . GLN C 1 505 ? -71.098 -17.280 14.347 1.00 147.09 505 GLN B N 1
ATOM 12233 C CA . GLN C 1 505 ? -69.672 -17.072 14.738 1.00 144.30 505 GLN B CA 1
ATOM 12234 C C . GLN C 1 505 ? -68.805 -18.214 14.193 1.00 138.39 505 GLN B C 1
ATOM 12235 O O . GLN C 1 505 ? -67.929 -17.929 13.358 1.00 128.24 505 GLN B O 1
ATOM 12241 N N . GLU C 1 506 ? -69.043 -19.442 14.671 1.00 140.94 506 GLU B N 1
ATOM 12242 C CA . GLU C 1 506 ? -68.267 -20.680 14.367 1.00 143.60 506 GLU B CA 1
ATOM 12243 C C . GLU C 1 506 ? -66.836 -20.323 13.942 1.00 143.80 506 GLU B C 1
ATOM 12244 O O . GLU C 1 506 ? -65.990 -21.243 13.947 1.00 141.43 506 GLU B O 1
ATOM 12250 N N . SER C 1 507 ? -74.333 -30.806 4.887 1.00 110.21 514 SER B N 1
ATOM 12251 C CA . SER C 1 507 ? -74.086 -31.683 3.717 1.00 114.48 514 SER B CA 1
ATOM 12252 C C . SER C 1 507 ? -74.351 -33.145 4.105 1.00 119.16 514 SER B C 1
ATOM 12253 O O . SER C 1 507 ? -73.383 -33.933 4.121 1.00 122.44 514 SER B O 1
ATOM 12255 N N . PRO C 1 508 ? -75.615 -33.490 4.392 1.00 123.91 515 PRO B N 1
ATOM 12256 C CA . PRO C 1 508 ? -76.034 -34.792 4.974 1.00 131.45 515 PRO B CA 1
ATOM 12257 C C . PRO C 1 508 ? -77.384 -35.267 4.406 1.00 141.99 515 PRO B C 1
ATOM 12258 O O . PRO C 1 508 ? -78.330 -34.455 4.372 1.00 151.00 515 PRO B O 1
ATOM 12260 N N . SER C 1 509 ? -77.464 -36.548 4.007 1.00 144.83 516 SER B N 1
ATOM 12261 C CA . SER C 1 509 ? -78.696 -37.273 3.593 1.00 143.79 516 SER B CA 1
ATOM 12262 C C . SER C 1 509 ? -78.872 -38.542 4.453 1.00 158.18 516 SER B C 1
ATOM 12263 O O . SER C 1 509 ? -78.061 -38.729 5.383 1.00 170.55 516 SER B O 1
ATOM 12265 N N . PRO C 1 510 ? -79.901 -39.360 4.170 1.00 164.54 517 PRO B N 1
ATOM 12266 C CA . PRO C 1 510 ? -80.243 -40.650 4.840 1.00 160.57 517 PRO B CA 1
ATOM 12267 C C . PRO C 1 510 ? -80.992 -40.389 6.158 1.00 162.24 517 PRO B C 1
ATOM 12268 O O . PRO C 1 510 ? -80.617 -39.430 6.863 1.00 167.11 517 PRO B O 1
ATOM 12270 N N . PHE C 1 511 ? -82.000 -41.217 6.482 1.00 160.58 518 PHE B N 1
ATOM 12271 C CA . PHE C 1 511 ? -82.954 -41.006 7.605 1.00 152.51 518 PHE B CA 1
ATOM 12272 C C . PHE C 1 511 ? -83.527 -42.329 8.133 1.00 151.98 518 PHE B C 1
ATOM 12273 O O . PHE C 1 511 ? -84.751 -42.380 8.382 1.00 136.97 518 PHE B O 1
ATOM 12275 N N . ALA C 1 512 ? -82.675 -43.341 8.329 1.00 164.61 519 ALA B N 1
ATOM 12276 C CA . ALA C 1 512 ? -83.027 -44.652 8.930 1.00 174.42 519 ALA B CA 1
ATOM 12277 C C . ALA C 1 512 ? -82.891 -44.563 10.459 1.00 185.97 519 ALA B C 1
ATOM 12278 O O . ALA C 1 512 ? -81.748 -44.657 10.954 1.00 197.91 519 ALA B O 1
ATOM 12280 N N . SER C 1 513 ? -84.015 -44.393 11.173 1.00 183.72 520 SER B N 1
ATOM 12281 C CA . SER C 1 513 ? -84.084 -44.096 12.630 1.00 172.89 520 SER B CA 1
ATOM 12282 C C . SER C 1 513 ? -83.754 -45.342 13.468 1.00 170.16 520 SER B C 1
ATOM 12283 O O . SER C 1 513 ? -82.903 -45.233 14.379 1.00 160.78 520 SER B O 1
ATOM 12285 N N . LEU C 1 514 ? -84.422 -46.467 13.186 1.00 167.28 521 LEU B N 1
ATOM 12286 C CA . LEU C 1 514 ? -84.244 -47.775 13.869 1.00 156.23 521 LEU B CA 1
ATOM 12287 C C . LEU C 1 514 ? -83.752 -48.853 12.887 1.00 155.22 521 LEU B C 1
ATOM 12288 O O . LEU C 1 514 ? -83.610 -50.012 13.327 1.00 155.24 521 LEU B O 1
ATOM 12290 N N . LEU C 1 515 ? -83.492 -48.489 11.621 1.00 154.04 522 LEU B N 1
ATOM 12291 C CA . LEU C 1 515 ? -83.028 -49.394 10.535 1.00 144.55 522 LEU B CA 1
ATOM 12292 C C . LEU C 1 515 ? -81.511 -49.259 10.327 1.00 139.05 522 LEU B C 1
ATOM 12293 O O . LEU C 1 515 ? -80.928 -50.156 9.686 1.00 131.62 522 LEU B O 1
ATOM 12295 N N . LYS C 1 516 ? -80.910 -48.168 10.821 1.00 134.05 523 LYS B N 1
ATOM 12296 C CA . LYS C 1 516 ? -79.444 -47.960 10.921 1.00 125.38 523 LYS B CA 1
ATOM 12297 C C . LYS C 1 516 ? -78.946 -48.397 12.307 1.00 132.77 523 LYS B C 1
ATOM 12298 O O . LYS C 1 516 ? -77.767 -48.798 12.402 1.00 136.66 523 LYS B O 1
ATOM 12300 N N . LEU C 1 517 ? -79.818 -48.338 13.326 1.00 135.69 524 LEU B N 1
ATOM 12301 C CA . LEU C 1 517 ? -79.489 -48.506 14.766 1.00 130.18 524 LEU B C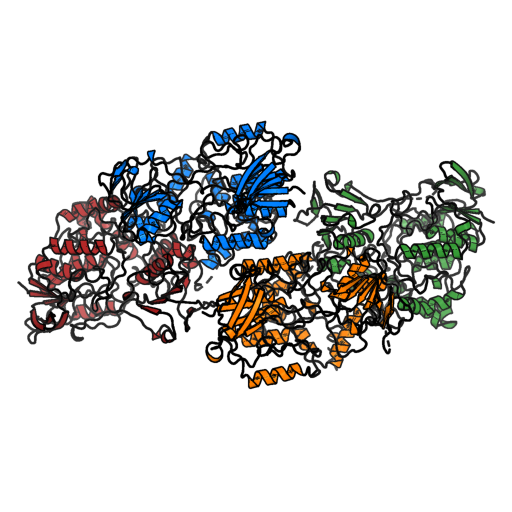A 1
ATOM 12302 C C . LEU C 1 517 ? -79.579 -49.984 15.179 1.00 129.83 524 LEU B C 1
ATOM 12303 O O . LEU C 1 517 ? -78.539 -50.676 15.115 1.00 129.83 524 LEU B O 1
ATOM 12305 N N . LEU C 1 518 ? -80.766 -50.451 15.588 1.00 129.20 525 LEU B N 1
ATOM 12306 C CA . LEU C 1 518 ? -81.015 -51.832 16.073 1.00 128.68 525 LEU B CA 1
ATOM 12307 C C . LEU C 1 518 ? -80.930 -52.832 14.910 1.00 135.67 525 LEU B C 1
ATOM 12308 O O . LEU C 1 518 ? -80.888 -54.047 15.197 1.00 144.60 525 LEU B O 1
ATOM 12310 N N . SER C 1 519 ? -80.906 -52.346 13.659 1.00 134.81 526 SER B N 1
ATOM 12311 C CA . SER C 1 519 ? -80.807 -53.160 12.420 1.00 133.53 526 SER B CA 1
ATOM 12312 C C . SER C 1 519 ? -79.420 -53.015 11.772 1.00 134.38 526 SER B C 1
ATOM 12313 O O . SER C 1 519 ? -79.295 -53.324 10.568 1.00 136.92 526 SER B O 1
ATOM 12315 N N . LEU C 1 520 ? -78.422 -52.559 12.538 1.00 130.87 527 LEU B N 1
ATOM 12316 C CA . LEU C 1 520 ? -76.978 -52.792 12.287 1.00 124.36 527 LEU B CA 1
ATOM 12317 C C . LEU C 1 520 ? -76.426 -53.661 13.427 1.00 129.39 527 LEU B C 1
ATOM 12318 O O . LEU C 1 520 ? -75.222 -53.549 13.728 1.00 136.62 527 LEU B O 1
ATOM 12320 N N . PRO C 1 521 ? -77.288 -54.499 14.023 1.00 129.79 528 PRO B N 1
ATOM 12321 C CA . PRO C 1 521 ? -76.986 -55.406 15.157 1.00 127.98 528 PRO B CA 1
ATOM 12322 C C . PRO C 1 521 ? -76.596 -56.789 14.618 1.00 134.77 528 PRO B C 1
ATOM 12323 O O . PRO C 1 521 ? -77.379 -57.748 14.793 1.00 123.70 528 PRO B O 1
ATOM 12325 N N . VAL C 1 522 ? -75.429 -56.862 13.966 1.00 148.80 529 VAL B N 1
ATOM 12326 C CA . VAL C 1 522 ? -74.755 -58.103 13.512 1.00 154.52 529 VAL B CA 1
ATOM 12327 C C . VAL C 1 522 ? -73.408 -58.239 14.238 1.00 164.27 529 VAL B C 1
ATOM 12328 O O . VAL C 1 522 ? -72.373 -58.374 13.548 1.00 165.68 529 VAL B O 1
ATOM 12330 N N . LEU C 1 523 ? -73.434 -58.199 15.580 1.00 166.27 530 LEU B N 1
ATOM 12331 C CA . LEU C 1 523 ? -72.256 -58.295 16.482 1.00 157.31 530 LEU B CA 1
ATOM 12332 C C . LEU C 1 523 ? -72.062 -59.748 16.942 1.00 159.91 530 LEU B C 1
ATOM 12333 O O . LEU C 1 523 ? -70.951 -60.287 16.742 1.00 163.36 530 LEU B O 1
ATOM 12335 N N . LEU C 1 524 ? -73.102 -60.349 17.537 1.00 152.93 531 LEU B N 1
ATOM 12336 C CA . LEU C 1 524 ? -73.140 -61.761 17.998 1.00 141.82 531 LEU B CA 1
ATOM 12337 C C . LEU C 1 524 ? -74.369 -62.466 17.411 1.00 131.19 531 LEU B C 1
ATOM 12338 O O . LEU C 1 524 ? -74.248 -63.482 16.726 1.00 113.49 531 LEU B O 1
ATOM 12340 N N . ALA D 1 2 ? -99.407 3.737 -9.232 1.00 108.72 2 ALA A N 1
ATOM 12341 C CA . ALA D 1 2 ? -100.764 3.982 -9.818 1.00 98.34 2 ALA A CA 1
ATOM 12342 C C . ALA D 1 2 ? -100.648 4.500 -11.264 1.00 92.31 2 ALA A C 1
ATOM 12343 O O . ALA D 1 2 ? -101.473 4.078 -12.101 1.00 92.34 2 ALA A O 1
ATOM 12345 N N . LYS D 1 3 ? -99.623 5.316 -11.558 1.00 79.26 3 LYS A N 1
ATOM 12346 C CA . LYS D 1 3 ? -99.574 6.247 -12.725 1.00 70.63 3 LYS A CA 1
ATOM 12347 C C . LYS D 1 3 ? -99.724 5.464 -14.040 1.00 65.95 3 LYS A C 1
ATOM 12348 O O . LYS D 1 3 ? -98.970 4.498 -14.244 1.00 60.00 3 LYS A O 1
ATOM 12354 N N . ARG D 1 4 ? -100.686 5.879 -14.876 1.00 66.72 4 ARG A N 1
ATOM 12355 C CA . ARG D 1 4 ? -100.985 5.316 -16.227 1.00 68.27 4 ARG A CA 1
ATOM 12356 C C . ARG D 1 4 ? -100.053 5.942 -17.276 1.00 69.35 4 ARG A C 1
ATOM 12357 O O . ARG D 1 4 ? -100.180 7.166 -17.527 1.00 72.02 4 ARG A O 1
ATOM 12365 N N . VAL D 1 5 ? -99.181 5.136 -17.895 1.00 66.01 5 VAL A N 1
ATOM 12366 C CA . VAL D 1 5 ? -98.147 5.615 -18.866 1.00 57.15 5 VAL A CA 1
ATOM 12367 C C . VAL D 1 5 ? -98.477 5.094 -20.270 1.00 53.65 5 VAL A C 1
ATOM 12368 O O . VAL D 1 5 ? -98.623 3.868 -20.446 1.00 48.89 5 VAL A O 1
ATOM 12372 N N . ALA D 1 6 ? -98.571 6.012 -21.232 1.00 53.28 6 ALA A N 1
ATOM 12373 C CA . ALA D 1 6 ? -98.745 5.712 -22.674 1.00 54.14 6 ALA A CA 1
ATOM 12374 C C . ALA D 1 6 ? -97.371 5.541 -23.330 1.00 52.76 6 ALA A C 1
ATOM 12375 O O . ALA D 1 6 ? -96.562 6.491 -23.285 1.00 49.80 6 ALA A O 1
ATOM 12377 N N . ILE D 1 7 ? -97.130 4.375 -23.929 1.00 50.78 7 ILE A N 1
ATOM 12378 C CA . ILE D 1 7 ? -95.868 4.063 -24.662 1.00 52.28 7 ILE A CA 1
ATOM 12379 C C . ILE D 1 7 ? -96.174 4.074 -26.168 1.00 55.80 7 ILE A C 1
ATOM 12380 O O . ILE D 1 7 ? -97.050 3.304 -26.607 1.00 62.63 7 ILE A O 1
ATOM 12385 N N . VAL D 1 8 ? -95.501 4.942 -26.929 1.00 53.46 8 VAL A N 1
ATOM 12386 C CA . VAL D 1 8 ? -95.679 5.051 -28.410 1.00 52.48 8 VAL A CA 1
ATOM 12387 C C . VAL D 1 8 ? -94.622 4.176 -29.093 1.00 49.92 8 VAL A C 1
ATOM 12388 O O . VAL D 1 8 ? -93.440 4.557 -29.073 1.00 50.27 8 VAL A O 1
ATOM 12392 N N . GLY D 1 9 ? -95.043 3.048 -29.668 1.00 47.83 9 GLY A N 1
ATOM 12393 C CA . GLY D 1 9 ? -94.158 2.115 -30.395 1.00 47.57 9 GLY A CA 1
ATOM 12394 C C . GLY D 1 9 ? -93.670 0.979 -29.509 1.00 47.02 9 GLY A C 1
ATOM 12395 O O . GLY D 1 9 ? -93.420 1.224 -28.319 1.00 46.80 9 GLY A O 1
ATOM 12396 N N . ALA D 1 10 ? -93.530 -0.220 -30.081 1.00 45.89 10 ALA A N 1
ATOM 12397 C CA . ALA D 1 10 ? -93.065 -1.455 -29.398 1.00 44.06 10 ALA A CA 1
ATOM 12398 C C . ALA D 1 10 ? -91.724 -1.898 -29.995 1.00 45.83 10 ALA A C 1
ATOM 12399 O O . ALA D 1 10 ? -91.489 -3.115 -30.134 1.00 41.93 10 ALA A O 1
ATOM 12401 N N . GLY D 1 11 ? -90.878 -0.930 -30.353 1.00 48.89 11 GLY A N 1
ATOM 12402 C CA . GLY D 1 11 ? -89.484 -1.195 -30.748 1.00 50.68 11 GLY A CA 1
ATOM 12403 C C . GLY D 1 11 ? -88.660 -1.609 -29.545 1.00 50.96 11 GLY A C 1
ATOM 12404 O O . GLY D 1 11 ? -89.239 -1.772 -28.460 1.00 50.85 11 GLY A O 1
ATOM 12405 N N . VAL D 1 12 ? -87.356 -1.787 -29.740 1.00 52.91 12 VAL A N 1
ATOM 12406 C CA . VAL D 1 12 ? -86.363 -1.975 -28.639 1.00 52.77 12 VAL A CA 1
ATOM 12407 C C . VAL D 1 12 ? -86.695 -1.020 -27.487 1.00 49.60 12 VAL A C 1
ATOM 12408 O O . VAL D 1 12 ? -86.852 -1.484 -26.342 1.00 47.37 12 VAL A O 1
ATOM 12412 N N . SER D 1 13 ? -86.760 0.272 -27.801 1.00 46.58 13 SER A N 1
ATOM 12413 C CA . SER D 1 13 ? -87.044 1.380 -26.848 1.00 46.22 13 SER A CA 1
ATOM 12414 C C . SER D 1 13 ? -88.413 1.166 -26.183 1.00 40.29 13 SER A C 1
ATOM 12415 O O . SER D 1 13 ? -88.499 1.253 -24.954 1.00 36.99 13 SER A O 1
ATOM 12418 N N . GLY D 1 14 ? -89.445 0.885 -26.979 1.00 37.33 14 GLY A N 1
ATOM 12419 C CA . GLY D 1 14 ? -90.809 0.611 -26.489 1.00 35.49 14 GLY A CA 1
ATOM 12420 C C . GLY D 1 14 ? -90.803 -0.457 -25.411 1.00 34.41 14 GLY A C 1
ATOM 12421 O O . GLY D 1 14 ? -91.201 -0.159 -24.271 1.00 32.36 14 GLY A O 1
ATOM 12422 N N . LEU D 1 15 ? -90.330 -1.654 -25.760 1.00 34.66 15 LEU A N 1
ATOM 12423 C CA . LEU D 1 15 ? -90.327 -2.853 -24.871 1.00 35.38 15 LEU A CA 1
ATOM 12424 C C . LEU D 1 15 ? -89.652 -2.502 -23.540 1.00 34.42 15 LEU A C 1
ATOM 12425 O O . LEU D 1 15 ? -90.220 -2.805 -22.483 1.00 35.22 15 LEU A O 1
ATOM 12430 N N . ALA D 1 16 ? -88.497 -1.847 -23.599 1.00 34.40 16 ALA A N 1
ATOM 12431 C CA . ALA D 1 16 ? -87.729 -1.395 -22.414 1.00 33.56 16 ALA A CA 1
ATOM 12432 C C . ALA D 1 16 ? -88.631 -0.545 -21.514 1.00 31.77 16 ALA A C 1
ATOM 12433 O O . ALA D 1 16 ? -88.599 -0.734 -20.302 1.00 30.85 16 ALA A O 1
ATOM 12435 N N . SER D 1 17 ? -89.384 0.377 -22.107 1.00 32.05 17 SER A N 1
ATOM 12436 C CA . SER D 1 17 ? -90.306 1.295 -21.390 1.00 34.35 17 SER A CA 1
ATOM 12437 C C . SER D 1 17 ? -91.409 0.488 -20.694 1.00 34.74 17 SER A C 1
ATOM 12438 O O . SER D 1 17 ? -91.658 0.718 -19.492 1.00 35.16 17 SER A O 1
ATOM 12441 N N . ILE D 1 18 ? -92.041 -0.429 -21.426 1.00 34.37 18 ILE A N 1
ATOM 12442 C CA . ILE D 1 18 ? -93.091 -1.329 -20.866 1.00 33.53 18 ILE A CA 1
ATOM 12443 C C . ILE D 1 18 ? -92.484 -2.012 -19.638 1.00 34.30 18 ILE A C 1
ATOM 12444 O O . ILE D 1 18 ? -93.031 -1.850 -18.535 1.00 33.59 18 ILE A O 1
ATOM 12449 N N . LYS D 1 19 ? -91.370 -2.720 -19.839 1.00 35.59 19 LYS A N 1
ATOM 12450 C CA . LYS D 1 19 ? -90.660 -3.499 -18.784 1.00 36.47 19 LYS A CA 1
ATOM 12451 C C . LYS D 1 19 ? -90.317 -2.602 -17.595 1.00 36.63 19 LYS A C 1
ATOM 12452 O O . LYS D 1 19 ? -90.609 -3.007 -16.472 1.00 41.06 19 LYS A O 1
ATOM 12458 N N . CYS D 1 20 ? -89.662 -1.470 -17.846 1.00 37.15 20 CYS A N 1
ATOM 12459 C CA . CYS D 1 20 ? -89.232 -0.488 -16.812 1.00 39.16 20 CYS A CA 1
ATOM 12460 C C . CYS D 1 20 ? -90.448 0.045 -16.046 1.00 41.64 20 CYS A C 1
ATOM 12461 O O . CYS D 1 20 ? -90.311 0.273 -14.823 1.00 44.39 20 CYS A O 1
ATOM 12464 N N . CYS D 1 21 ? -91.577 0.237 -16.741 1.00 42.39 21 CYS A N 1
ATOM 12465 C CA . CYS D 1 21 ? -92.882 0.658 -16.149 1.00 41.72 21 CYS A CA 1
ATOM 12466 C C . CYS D 1 21 ? -93.376 -0.412 -15.174 1.00 41.80 21 CYS A C 1
ATOM 12467 O O . CYS D 1 21 ? -93.436 -0.109 -13.979 1.00 41.64 21 CYS A O 1
ATOM 12470 N N . LEU D 1 22 ? -93.688 -1.613 -15.672 1.00 44.06 22 LEU A N 1
ATOM 12471 C CA . LEU D 1 22 ? -94.050 -2.809 -14.848 1.00 48.65 22 LEU A CA 1
ATOM 12472 C C . LEU D 1 22 ? -93.146 -2.911 -13.609 1.00 50.56 22 LEU A C 1
ATOM 12473 O O . LEU D 1 22 ? -93.666 -3.092 -12.493 1.00 50.62 22 LEU A O 1
ATOM 12478 N N . GLU D 1 23 ? -91.836 -2.792 -13.820 1.00 56.12 23 GLU A N 1
ATOM 12479 C CA . GLU D 1 23 ? -90.775 -2.988 -12.794 1.00 58.44 23 GLU A CA 1
ATOM 12480 C C . GLU D 1 23 ? -90.954 -1.962 -11.664 1.00 57.15 23 GLU A C 1
ATOM 12481 O O . GLU D 1 23 ? -90.907 -2.373 -10.495 1.00 57.31 23 GLU A O 1
ATOM 12487 N N . GLU D 1 24 ? -91.165 -0.684 -11.998 1.00 57.78 24 GLU A N 1
ATOM 12488 C CA . GLU D 1 24 ? -91.369 0.414 -11.004 1.00 62.52 24 GLU A CA 1
ATOM 12489 C C . GLU D 1 24 ? -92.865 0.559 -10.670 1.00 60.16 24 GLU A C 1
ATOM 12490 O O . GLU D 1 24 ? -93.259 1.610 -10.108 1.00 50.05 24 GLU A O 1
ATOM 12496 N N . GLY D 1 25 ? -93.658 -0.466 -11.003 1.00 62.39 25 GLY A N 1
ATOM 12497 C CA . GLY D 1 25 ? -95.091 -0.579 -10.659 1.00 62.37 25 GLY A CA 1
ATOM 12498 C C . GLY D 1 25 ? -95.906 0.602 -11.161 1.00 62.41 25 GLY A C 1
ATOM 12499 O O . GLY D 1 25 ? -96.589 1.231 -10.342 1.00 68.90 25 GLY A O 1
ATOM 12500 N N . LEU D 1 26 ? -95.820 0.907 -12.457 1.00 61.31 26 LEU A N 1
ATOM 12501 C CA . LEU D 1 26 ? -96.757 1.822 -13.167 1.00 59.14 26 LEU A CA 1
ATOM 12502 C C . LEU D 1 26 ? -97.658 0.976 -14.074 1.00 59.31 26 LEU A C 1
ATOM 12503 O O . LEU D 1 26 ? -97.534 -0.265 -14.043 1.00 55.29 26 LEU A O 1
ATOM 12508 N N . GLU D 1 27 ? -98.558 1.619 -14.817 1.00 63.62 27 GLU A N 1
ATOM 12509 C CA . GLU D 1 27 ? -99.534 0.925 -15.700 1.00 69.06 27 GLU A CA 1
ATOM 12510 C C . GLU D 1 27 ? -99.279 1.343 -17.145 1.00 66.11 27 GLU A C 1
ATOM 12511 O O . GLU D 1 27 ? -99.865 2.308 -17.634 1.00 63.04 27 GLU A O 1
ATOM 12517 N N . PRO D 1 28 ? -98.395 0.621 -17.871 1.00 65.29 28 PRO A N 1
ATOM 12518 C CA . PRO D 1 28 ? -98.084 0.959 -19.256 1.00 63.15 28 PRO A CA 1
ATOM 12519 C C . PRO D 1 28 ? -99.140 0.437 -20.240 1.00 61.44 28 PRO A C 1
ATOM 12520 O O . PRO D 1 28 ? -99.536 -0.717 -20.147 1.00 58.53 28 PRO A O 1
ATOM 12524 N N . THR D 1 29 ? -99.581 1.322 -21.135 1.00 60.19 29 THR A N 1
ATOM 12525 C CA . THR D 1 29 ? -100.373 0.985 -22.347 1.00 59.94 29 THR A CA 1
ATOM 12526 C C . THR D 1 29 ? -99.565 1.419 -23.571 1.00 59.01 29 THR A C 1
ATOM 12527 O O . THR D 1 29 ? -99.370 2.645 -23.751 1.00 58.36 29 THR A O 1
ATOM 12531 N N . CYS D 1 30 ? -99.101 0.435 -24.348 1.00 51.96 30 CYS A N 1
ATOM 12532 C CA . CYS D 1 30 ? -98.169 0.618 -25.485 1.00 48.84 30 CYS A CA 1
ATOM 12533 C C . CYS D 1 30 ? -98.942 0.513 -26.800 1.00 50.04 30 CYS A C 1
ATOM 12534 O O . CYS D 1 30 ? -99.554 -0.540 -27.065 1.00 47.17 30 CYS A O 1
ATOM 12537 N N . PHE D 1 31 ? -98.878 1.579 -27.595 1.00 52.09 31 PHE A N 1
ATOM 12538 C CA . PHE D 1 31 ? -99.485 1.668 -28.943 1.00 50.97 31 PHE A CA 1
ATOM 12539 C C . PHE D 1 31 ? -98.390 1.429 -29.983 1.00 52.61 31 PHE A C 1
ATOM 12540 O O . PHE D 1 31 ? -97.480 2.273 -30.103 1.00 53.64 31 PHE A O 1
ATOM 12548 N N . GLU D 1 32 ? -98.474 0.285 -30.668 1.00 53.90 32 GLU A N 1
ATOM 12549 C CA . GLU D 1 32 ? -97.662 -0.060 -31.866 1.00 52.34 32 GLU A CA 1
ATOM 12550 C C . GLU D 1 32 ? -98.550 0.133 -33.096 1.00 52.95 32 GLU A C 1
ATOM 12551 O O . GLU D 1 32 ? -99.754 -0.216 -32.999 1.00 52.75 32 GLU A O 1
ATOM 12557 N N . ARG D 1 33 ? -97.992 0.682 -34.183 1.00 50.96 33 ARG A N 1
ATOM 12558 C CA . ARG D 1 33 ? -98.748 1.009 -35.429 1.00 49.96 33 ARG A CA 1
ATOM 12559 C C . ARG D 1 33 ? -98.758 -0.194 -36.381 1.00 49.30 33 ARG A C 1
ATOM 12560 O O . ARG D 1 33 ? -99.707 -0.302 -37.186 1.00 45.84 33 ARG A O 1
ATOM 12568 N N . SER D 1 34 ? -97.719 -1.032 -36.316 1.00 52.47 34 SER A N 1
ATOM 12569 C CA . SER D 1 34 ? -97.583 -2.274 -37.127 1.00 56.46 34 SER A CA 1
ATOM 12570 C C . SER D 1 34 ? -98.205 -3.441 -36.356 1.00 53.63 34 SER A C 1
ATOM 12571 O O . SER D 1 34 ? -98.750 -3.190 -35.280 1.00 49.58 34 SER A O 1
ATOM 12574 N N . ASP D 1 35 ? -98.105 -4.658 -36.894 1.00 55.76 35 ASP A N 1
ATOM 12575 C CA . ASP D 1 35 ? -98.871 -5.842 -36.420 1.00 60.63 35 ASP A CA 1
ATOM 12576 C C . ASP D 1 35 ? -98.008 -6.720 -35.508 1.00 61.24 35 ASP A C 1
ATOM 12577 O O . ASP D 1 35 ? -98.518 -7.771 -35.061 1.00 76.03 35 ASP A O 1
ATOM 12582 N N . ASP D 1 36 ? -96.773 -6.311 -35.215 1.00 54.11 36 ASP A N 1
ATOM 12583 C CA . ASP D 1 36 ? -95.894 -7.051 -34.268 1.00 51.52 36 ASP A CA 1
ATOM 12584 C C . ASP D 1 36 ? -94.798 -6.108 -33.770 1.00 51.23 36 ASP A C 1
ATOM 12585 O O . ASP D 1 36 ? -94.529 -5.088 -34.430 1.00 56.86 36 ASP A O 1
ATOM 12590 N N . LEU D 1 37 ? -94.195 -6.454 -32.639 1.00 49.39 37 LEU A N 1
ATOM 12591 C CA . LEU D 1 37 ? -93.122 -5.658 -31.984 1.00 51.30 37 LEU A CA 1
ATOM 12592 C C . LEU D 1 37 ? -91.837 -5.660 -32.832 1.00 51.47 37 LEU A C 1
ATOM 12593 O O . LEU D 1 37 ? -91.859 -6.178 -33.967 1.00 46.04 37 LEU A O 1
ATOM 12598 N N . GLY D 1 38 ? -90.767 -5.068 -32.287 1.00 56.42 38 GLY A N 1
ATOM 12599 C CA . GLY D 1 38 ? -89.397 -5.076 -32.858 1.00 58.99 38 GLY A CA 1
ATOM 12600 C C . GLY D 1 38 ? -89.083 -3.821 -33.663 1.00 58.25 38 GLY A C 1
ATOM 12601 O O . GLY D 1 38 ? -87.900 -3.339 -33.604 1.00 50.42 38 GLY A O 1
ATOM 12602 N N . GLY D 1 39 ? -90.111 -3.302 -34.357 1.00 55.82 39 GLY A N 1
ATOM 12603 C CA . GLY D 1 39 ? -89.986 -2.239 -35.372 1.00 51.50 39 GLY A CA 1
ATOM 12604 C C . GLY D 1 39 ? -88.910 -2.597 -36.382 1.00 46.79 39 GLY A C 1
ATOM 12605 O O . GLY D 1 39 ? -89.179 -3.419 -37.281 1.00 41.82 39 GLY A O 1
ATOM 12606 N N . LEU D 1 40 ? -87.711 -2.046 -36.200 1.00 44.75 40 LEU A N 1
ATOM 12607 C CA . LEU D 1 40 ? -86.593 -2.202 -37.164 1.00 46.61 40 LEU A CA 1
ATOM 12608 C C . LEU D 1 40 ? -86.259 -3.682 -37.328 1.00 42.79 40 LEU A C 1
ATOM 12609 O O . LEU D 1 40 ? -86.264 -4.176 -38.483 1.00 45.49 40 LEU A O 1
ATOM 12614 N N . TRP D 1 41 ? -85.952 -4.326 -36.204 1.00 35.48 41 TRP A N 1
ATOM 12615 C CA . TRP D 1 41 ? -85.341 -5.678 -36.153 1.00 31.59 41 TRP A CA 1
ATOM 12616 C C . TRP D 1 41 ? -86.278 -6.714 -36.760 1.00 32.41 41 TRP A C 1
ATOM 12617 O O . TRP D 1 41 ? -85.780 -7.772 -37.175 1.00 33.02 41 TRP A O 1
ATOM 12628 N N . ARG D 1 42 ? -87.575 -6.418 -36.824 1.00 35.34 42 ARG A N 1
ATOM 12629 C CA . ARG D 1 42 ? -88.530 -7.300 -37.541 1.00 38.18 42 ARG A CA 1
ATOM 12630 C C . ARG D 1 42 ? -88.371 -7.035 -39.035 1.00 37.64 42 ARG A C 1
ATOM 12631 O O . ARG D 1 42 ? -88.832 -5.981 -39.506 1.00 37.28 42 ARG A O 1
ATOM 12639 N N . PHE D 1 43 ? -87.702 -7.946 -39.733 1.00 37.73 43 PHE A N 1
ATOM 12640 C CA . PHE D 1 43 ? -87.582 -7.886 -41.210 1.00 40.36 43 PHE A CA 1
ATOM 12641 C C . PHE D 1 43 ? -88.914 -8.312 -41.824 1.00 41.11 43 PHE A C 1
ATOM 12642 O O . PHE D 1 43 ? -89.339 -9.452 -41.596 1.00 40.30 43 PHE A O 1
ATOM 12650 N N . THR D 1 44 ? -89.548 -7.415 -42.572 1.00 44.09 44 THR A N 1
ATOM 12651 C CA . THR D 1 44 ? -90.662 -7.770 -43.487 1.00 49.28 44 THR A CA 1
ATOM 12652 C C . THR D 1 44 ? -90.143 -7.691 -44.919 1.00 55.68 44 THR A C 1
ATOM 12653 O O . THR D 1 44 ? -89.093 -7.047 -45.131 1.00 53.61 44 THR A O 1
ATOM 12657 N N . GLU D 1 45 ? -90.872 -8.317 -45.844 1.00 60.21 45 GLU A N 1
ATOM 12658 C CA . GLU D 1 45 ? -90.610 -8.239 -47.302 1.00 56.58 45 GLU A CA 1
ATOM 12659 C C . GLU D 1 45 ? -90.963 -6.819 -47.744 1.00 55.93 45 GLU A C 1
ATOM 12660 O O . GLU D 1 45 ? -90.121 -6.166 -48.345 1.00 53.30 45 GLU A O 1
ATOM 12666 N N . HIS D 1 46 ? -92.161 -6.364 -47.392 1.00 64.06 46 HIS A N 1
ATOM 12667 C CA . HIS D 1 46 ? -92.696 -5.030 -47.768 1.00 72.61 46 HIS A CA 1
ATOM 12668 C C . HIS D 1 46 ? -92.065 -3.962 -46.878 1.00 66.54 46 HIS A C 1
ATOM 12669 O O . HIS D 1 46 ? -91.703 -4.293 -45.751 1.00 65.38 46 HIS A O 1
ATOM 12676 N N . VAL D 1 47 ? -91.911 -2.750 -47.411 1.00 66.42 47 VAL A N 1
ATOM 12677 C CA . VAL D 1 47 ? -91.617 -1.506 -46.633 1.00 68.63 47 VAL A CA 1
ATOM 12678 C C . VAL D 1 47 ? -92.935 -1.033 -46.017 1.00 74.19 47 VAL A C 1
ATOM 12679 O O . VAL D 1 47 ? -93.832 -0.650 -46.786 1.00 84.36 47 VAL A O 1
ATOM 12683 N N . GLU D 1 48 ? -93.047 -1.069 -44.691 1.00 73.49 48 GLU A N 1
ATOM 12684 C CA . GLU D 1 48 ? -94.191 -0.467 -43.950 1.00 75.28 48 GLU A CA 1
ATOM 12685 C C . GLU D 1 48 ? -93.845 0.997 -43.684 1.00 74.83 48 GLU A C 1
ATOM 12686 O O . GLU D 1 48 ? -92.693 1.251 -43.284 1.00 74.82 48 GLU A O 1
ATOM 12692 N N . GLU D 1 49 ? -94.781 1.915 -43.941 1.00 77.28 49 GLU A N 1
ATOM 12693 C CA . GLU D 1 49 ? -94.565 3.372 -43.704 1.00 83.23 49 GLU A CA 1
ATOM 12694 C C . GLU D 1 49 ? -94.674 3.627 -42.195 1.00 72.90 49 GLU A C 1
ATOM 12695 O O . GLU D 1 49 ? -95.377 2.856 -41.514 1.00 70.54 49 GLU A O 1
ATOM 12701 N N . GLY D 1 50 ? -93.943 4.633 -41.704 1.00 65.36 50 GLY A N 1
ATOM 12702 C CA . GLY D 1 50 ? -93.870 5.005 -40.275 1.00 60.34 50 GLY A CA 1
ATOM 12703 C C . GLY D 1 50 ? -92.973 4.077 -39.468 1.00 57.59 50 GLY A C 1
ATOM 12704 O O . GLY D 1 50 ? -92.783 4.341 -38.263 1.00 58.66 50 GLY A O 1
ATOM 12705 N N . ARG D 1 51 ? -92.405 3.052 -40.110 1.00 55.38 51 ARG A N 1
ATOM 12706 C CA . ARG D 1 51 ? -91.675 1.940 -39.438 1.00 52.68 51 ARG A CA 1
ATOM 12707 C C . ARG D 1 51 ? -90.375 1.631 -40.187 1.00 51.85 51 ARG A C 1
ATOM 12708 O O . ARG D 1 51 ? -90.447 1.223 -41.365 1.00 48.60 51 ARG A O 1
ATOM 12716 N N . ALA D 1 52 ? -89.243 1.751 -39.492 1.00 51.79 52 ALA A N 1
ATOM 12717 C CA . ALA D 1 52 ? -87.886 1.625 -40.071 1.00 50.51 52 ALA A CA 1
ATOM 12718 C C . ALA D 1 52 ? -87.815 0.332 -40.892 1.00 52.16 52 ALA A C 1
ATOM 12719 O O . ALA D 1 52 ? -88.484 -0.664 -40.508 1.00 43.89 52 ALA A O 1
ATOM 12721 N N . SER D 1 53 ? -87.063 0.370 -42.001 1.00 56.26 53 SER A N 1
ATOM 12722 C CA . SER D 1 53 ? -86.970 -0.746 -42.982 1.00 56.53 53 SER A CA 1
ATOM 12723 C C . SER D 1 53 ? -85.555 -1.330 -43.016 1.00 52.19 53 SER A C 1
ATOM 12724 O O . SER D 1 53 ? -84.577 -0.585 -42.809 1.00 56.85 53 SER A O 1
ATOM 12727 N N . LEU D 1 54 ? -85.482 -2.619 -43.330 1.00 44.79 54 LEU A N 1
ATOM 12728 C CA . LEU D 1 54 ? -84.267 -3.450 -43.187 1.00 42.17 54 LEU A CA 1
ATOM 12729 C C . LEU D 1 54 ? -84.076 -4.271 -44.460 1.00 43.49 54 LEU A C 1
ATOM 12730 O O . LEU D 1 54 ? -85.092 -4.715 -45.021 1.00 46.01 54 LEU A O 1
ATOM 12735 N N . TYR D 1 55 ? -82.824 -4.472 -44.883 1.00 40.46 55 TYR A N 1
ATOM 12736 C CA . TYR D 1 55 ? -82.452 -5.465 -45.930 1.00 37.28 55 TYR A CA 1
ATOM 12737 C C . TYR D 1 55 ? -82.229 -6.829 -45.260 1.00 34.46 55 TYR A C 1
ATOM 12738 O O . TYR D 1 55 ? -81.819 -6.895 -44.104 1.00 33.98 55 TYR A O 1
ATOM 12747 N N . LYS D 1 56 ? -82.500 -7.900 -45.995 1.00 33.79 56 LYS A N 1
ATOM 12748 C CA . LYS D 1 56 ? -82.555 -9.293 -45.475 1.00 34.60 56 LYS A CA 1
ATOM 12749 C C . LYS D 1 56 ? -81.239 -9.690 -44.787 1.00 35.46 56 LYS A C 1
ATOM 12750 O O . LYS D 1 56 ? -81.303 -10.508 -43.867 1.00 33.63 56 LYS A O 1
ATOM 12756 N N . SER D 1 57 ? -80.087 -9.171 -45.225 1.00 38.63 57 SER A N 1
ATOM 12757 C CA . SER D 1 57 ? -78.748 -9.701 -44.832 1.00 40.15 57 SER A CA 1
ATOM 12758 C C . SER D 1 57 ? -78.262 -9.103 -43.501 1.00 41.60 57 SER A C 1
ATOM 12759 O O . SER D 1 57 ? -77.273 -9.622 -42.950 1.00 47.48 57 SER A O 1
ATOM 12762 N N . VAL D 1 58 ? -78.923 -8.065 -42.992 1.00 39.80 58 VAL A N 1
ATOM 12763 C CA . VAL D 1 58 ? -78.393 -7.245 -41.859 1.00 39.68 58 VAL A CA 1
ATOM 12764 C C . VAL D 1 58 ? -78.008 -8.166 -40.703 1.00 38.70 58 VAL A C 1
ATOM 12765 O O . VAL D 1 58 ? -78.802 -9.052 -40.374 1.00 43.96 58 VAL A O 1
ATOM 12769 N N . VAL D 1 59 ? -76.844 -7.928 -40.102 1.00 36.76 59 VAL A N 1
ATOM 12770 C CA . VAL D 1 59 ? -76.462 -8.516 -38.783 1.00 36.81 59 VAL A CA 1
ATOM 12771 C C . VAL D 1 59 ? -75.957 -7.380 -37.891 1.00 36.09 59 VAL A C 1
ATOM 12772 O O . VAL D 1 59 ? -75.429 -6.391 -38.439 1.00 32.28 59 VAL A O 1
ATOM 12776 N N . SER D 1 60 ? -76.129 -7.535 -36.573 1.00 37.66 60 SER A N 1
ATOM 12777 C CA . SER D 1 60 ? -75.743 -6.543 -35.532 1.00 36.61 60 SER A CA 1
ATOM 12778 C C . SER D 1 60 ? -74.325 -6.050 -35.827 1.00 37.98 60 SER A C 1
ATOM 12779 O O . SER D 1 60 ? -73.471 -6.882 -36.202 1.00 35.25 60 SER A O 1
ATOM 12782 N N . ASN D 1 61 ? -74.109 -4.743 -35.701 1.00 40.78 61 ASN A N 1
ATOM 12783 C CA . ASN D 1 61 ? -72.766 -4.111 -35.828 1.00 44.70 61 ASN A CA 1
ATOM 12784 C C . ASN D 1 61 ? -72.278 -3.759 -34.421 1.00 44.12 61 ASN A C 1
ATOM 12785 O O . ASN D 1 61 ? -71.225 -3.129 -34.300 1.00 45.57 61 ASN A O 1
ATOM 12790 N N . SER D 1 62 ? -73.057 -4.134 -33.407 1.00 43.94 62 SER A N 1
ATOM 12791 C CA . SER D 1 62 ? -72.649 -4.180 -31.979 1.00 46.35 62 SER A CA 1
ATOM 12792 C C . SER D 1 62 ? -72.796 -5.623 -31.481 1.00 46.51 62 SER A C 1
ATOM 12793 O O . SER D 1 62 ? -73.787 -6.289 -31.857 1.00 45.05 62 SER A O 1
ATOM 12796 N N . CYS D 1 63 ? -71.849 -6.086 -30.666 1.00 44.72 63 CYS A N 1
ATOM 12797 C CA . CYS D 1 63 ? -71.661 -7.531 -30.385 1.00 43.31 63 CYS A CA 1
ATOM 12798 C C . CYS D 1 63 ? -72.655 -7.989 -29.321 1.00 44.96 63 CYS A C 1
ATOM 12799 O O . CYS D 1 63 ? -73.218 -7.133 -28.611 1.00 48.88 63 CYS A O 1
ATOM 12802 N N . LYS D 1 64 ? -72.821 -9.305 -29.226 1.00 47.27 64 LYS A N 1
ATOM 12803 C CA . LYS D 1 64 ? -73.842 -10.008 -28.402 1.00 47.44 64 LYS A CA 1
ATOM 12804 C C . LYS D 1 64 ? -73.805 -9.496 -26.962 1.00 48.22 64 LYS A C 1
ATOM 12805 O O . LYS D 1 64 ? -74.743 -8.791 -26.574 1.00 50.52 64 LYS A O 1
ATOM 12811 N N . GLU D 1 65 ? -72.753 -9.835 -26.213 1.00 51.50 65 GLU A N 1
ATOM 12812 C CA . GLU D 1 65 ? -72.616 -9.477 -24.774 1.00 56.98 65 GLU A CA 1
ATOM 12813 C C . GLU D 1 65 ? -72.137 -8.027 -24.696 1.00 56.30 65 GLU A C 1
ATOM 12814 O O . GLU D 1 65 ? -70.954 -7.824 -24.411 1.00 63.30 65 GLU A O 1
ATOM 12820 N N . MET D 1 66 ? -73.020 -7.065 -24.977 1.00 54.40 66 MET A N 1
ATOM 12821 C CA . MET D 1 66 ? -72.643 -5.627 -25.161 1.00 53.22 66 MET A CA 1
ATOM 12822 C C . MET D 1 66 ? -73.827 -4.800 -25.670 1.00 50.32 66 MET A C 1
ATOM 12823 O O . MET D 1 66 ? -73.831 -3.557 -25.435 1.00 45.17 66 MET A O 1
ATOM 12828 N N . SER D 1 67 ? -74.759 -5.465 -26.361 1.00 49.54 67 SER A N 1
ATOM 12829 C CA . SER D 1 67 ? -76.003 -4.876 -26.928 1.00 50.59 67 SER A CA 1
ATOM 12830 C C . SER D 1 67 ? -77.250 -5.675 -26.503 1.00 49.29 67 SER A C 1
ATOM 12831 O O . SER D 1 67 ? -78.179 -5.836 -27.331 1.00 47.70 67 SER A O 1
ATOM 12834 N N . CYS D 1 68 ? -77.271 -6.158 -25.257 1.00 47.49 68 CYS A N 1
ATOM 12835 C CA . CYS D 1 68 ? -78.407 -6.910 -24.657 1.00 45.40 68 CYS A CA 1
ATOM 12836 C C . CYS D 1 68 ? -78.981 -6.074 -23.522 1.00 42.61 68 CYS A C 1
ATOM 12837 O O . CYS D 1 68 ? -78.227 -5.260 -22.978 1.00 42.66 68 CYS A O 1
ATOM 12840 N N . TYR D 1 69 ? -80.267 -6.250 -23.216 1.00 41.78 69 TYR A N 1
ATOM 12841 C CA . TYR D 1 69 ? -80.918 -5.647 -22.021 1.00 39.59 69 TYR A CA 1
ATOM 12842 C C . TYR D 1 69 ? -80.131 -6.092 -20.789 1.00 41.83 69 TYR A C 1
ATOM 12843 O O . TYR D 1 69 ? -79.844 -7.302 -20.684 1.00 45.38 69 TYR A O 1
ATOM 12852 N N . SER D 1 70 ? -79.804 -5.141 -19.907 1.00 42.99 70 SER A N 1
ATOM 12853 C CA . SER D 1 70 ? -78.843 -5.280 -18.772 1.00 43.25 70 SER A CA 1
ATOM 12854 C C . SER D 1 70 ? -79.131 -6.522 -17.916 1.00 39.99 70 SER A C 1
ATOM 12855 O O . SER D 1 70 ? -78.179 -7.054 -17.332 1.00 36.77 70 SER A O 1
ATOM 12858 N N . ASP D 1 71 ? -80.392 -6.952 -17.843 1.00 40.03 71 ASP A N 1
ATOM 12859 C CA . ASP D 1 71 ? -80.851 -8.041 -16.937 1.00 41.46 71 ASP A CA 1
ATOM 12860 C C . ASP D 1 71 ? -81.289 -9.257 -17.757 1.00 40.55 71 ASP A C 1
ATOM 12861 O O . ASP D 1 71 ? -81.859 -10.193 -17.157 1.00 43.39 71 ASP A O 1
ATOM 12866 N N . PHE D 1 72 ? -81.026 -9.242 -19.064 1.00 38.77 72 PHE A N 1
ATOM 12867 C CA . PHE D 1 72 ? -81.471 -10.291 -20.018 1.00 40.26 72 PHE A CA 1
ATOM 12868 C C . PHE D 1 72 ? -80.393 -10.501 -21.074 1.00 42.60 72 PHE A C 1
ATOM 12869 O O . PHE D 1 72 ? -80.403 -9.863 -22.124 1.00 43.62 72 PHE A O 1
ATOM 12877 N N . PRO D 1 73 ? -79.418 -11.403 -20.837 1.00 44.13 73 PRO A N 1
ATOM 12878 C CA . PRO D 1 73 ? -78.375 -11.655 -21.824 1.00 43.74 73 PRO A CA 1
ATOM 12879 C C . PRO D 1 73 ? -78.984 -12.345 -23.049 1.00 43.90 73 PRO A C 1
ATOM 12880 O O . PRO D 1 73 ? -80.101 -12.854 -22.959 1.00 45.30 73 PRO A O 1
ATOM 12884 N N . PHE D 1 74 ? -78.247 -12.347 -24.158 1.00 42.71 74 PHE A N 1
ATOM 12885 C CA . PHE D 1 74 ? -78.562 -13.205 -25.326 1.00 41.25 74 PHE A CA 1
ATOM 12886 C C . PHE D 1 74 ? -78.369 -14.655 -24.888 1.00 43.32 74 PHE A C 1
ATOM 12887 O O . PHE D 1 74 ? -77.622 -14.930 -23.955 1.00 37.49 74 PHE A O 1
ATOM 12895 N N . PRO D 1 75 ? -79.061 -15.628 -25.516 1.00 52.66 75 PRO A N 1
ATOM 12896 C CA . PRO D 1 75 ? -78.699 -17.038 -25.359 1.00 57.36 75 PRO A CA 1
ATOM 12897 C C . PRO D 1 75 ? -77.198 -17.311 -25.582 1.00 58.84 75 PRO A C 1
ATOM 12898 O O . PRO D 1 75 ? -76.521 -16.544 -26.269 1.00 55.03 75 PRO A O 1
ATOM 12902 N N . GLU D 1 76 ? -76.707 -18.406 -25.003 1.00 58.66 76 GLU A N 1
ATOM 12903 C CA . GLU D 1 76 ? -75.283 -18.824 -25.128 1.00 62.56 76 GLU A CA 1
ATOM 12904 C C . GLU D 1 76 ? -74.992 -19.231 -26.576 1.00 60.52 76 GLU A C 1
ATOM 12905 O O . GLU D 1 76 ? -73.856 -19.025 -27.030 1.00 57.05 76 GLU A O 1
ATOM 12911 N N . ASP D 1 77 ? -75.992 -19.796 -27.256 1.00 61.49 77 ASP A N 1
ATOM 12912 C CA . ASP D 1 77 ? -75.855 -20.416 -28.605 1.00 61.69 77 ASP A CA 1
ATOM 12913 C C . ASP D 1 77 ? -75.966 -19.335 -29.696 1.00 58.07 77 ASP A C 1
ATOM 12914 O O . ASP D 1 77 ? -75.845 -19.687 -30.886 1.00 60.50 77 ASP A O 1
ATOM 12919 N N . TYR D 1 78 ? -76.196 -18.071 -29.321 1.00 52.96 78 TYR A N 1
ATOM 12920 C CA . TYR D 1 78 ? -76.357 -16.944 -30.283 1.00 49.56 78 TYR A CA 1
ATOM 12921 C C . TYR D 1 78 ? -74.986 -16.484 -30.764 1.00 45.04 78 TYR A C 1
ATOM 12922 O O . TYR D 1 78 ? -74.064 -16.315 -29.976 1.00 43.60 78 TYR A O 1
ATOM 12931 N N . PRO D 1 79 ? -74.816 -16.235 -32.075 1.00 43.03 79 PRO A N 1
ATOM 12932 C CA . PRO D 1 79 ? -73.518 -15.837 -32.610 1.00 42.95 79 PRO A CA 1
ATOM 12933 C C . PRO D 1 79 ? -73.138 -14.449 -32.091 1.00 40.81 79 PRO A C 1
ATOM 12934 O O . PRO D 1 79 ? -74.026 -13.696 -31.765 1.00 37.61 79 PRO A O 1
ATOM 12938 N N . ASN D 1 80 ? -71.842 -14.159 -32.036 1.00 39.59 80 ASN A N 1
ATOM 12939 C CA . ASN D 1 80 ? -71.329 -12.948 -31.338 1.00 39.80 80 ASN A CA 1
ATOM 12940 C C . ASN D 1 80 ? -71.917 -11.672 -31.953 1.00 37.70 80 ASN A C 1
ATOM 12941 O O . ASN D 1 80 ? -72.055 -10.675 -31.214 1.00 37.30 80 ASN A O 1
ATOM 12946 N N . TYR D 1 81 ? -72.230 -11.694 -33.246 1.00 35.10 81 TYR A N 1
ATOM 12947 C CA . TYR D 1 81 ? -72.995 -10.616 -33.924 1.00 35.67 81 TYR A CA 1
ATOM 12948 C C . TYR D 1 81 ? -74.222 -11.246 -34.566 1.00 37.56 81 TYR A C 1
ATOM 12949 O O . TYR D 1 81 ? -74.061 -12.040 -35.504 1.00 42.36 81 TYR A O 1
ATOM 12958 N N . VAL D 1 82 ? -75.404 -10.882 -34.079 1.00 38.82 82 VAL A N 1
ATOM 12959 C CA . VAL D 1 82 ? -76.673 -11.605 -34.384 1.00 40.72 82 VAL A CA 1
ATOM 12960 C C . VAL D 1 82 ? -77.285 -11.043 -35.668 1.00 40.58 82 VAL A C 1
ATOM 12961 O O . VAL D 1 82 ? -77.318 -9.831 -35.869 1.00 43.19 82 VAL A O 1
ATOM 12965 N N . PRO D 1 83 ? -77.751 -11.910 -36.596 1.00 37.38 83 PRO A N 1
ATOM 12966 C CA . PRO D 1 83 ? -78.620 -11.495 -37.699 1.00 36.26 83 PRO A CA 1
ATOM 12967 C C . PRO D 1 83 ? -79.987 -10.946 -37.275 1.00 38.73 83 PRO A C 1
ATOM 12968 O O . PRO D 1 83 ? -80.482 -11.350 -36.219 1.00 44.12 83 PRO A O 1
ATOM 12972 N N . ASN D 1 84 ? -80.579 -10.093 -38.118 1.00 37.43 84 ASN A N 1
ATOM 12973 C CA . ASN D 1 84 ? -81.916 -9.464 -37.888 1.00 39.92 84 ASN A CA 1
ATOM 12974 C C . ASN D 1 84 ? -82.960 -10.512 -37.473 1.00 38.81 84 ASN A C 1
ATOM 12975 O O . ASN D 1 84 ? -83.834 -10.208 -36.641 1.00 33.71 84 ASN A O 1
ATOM 12980 N N . SER D 1 85 ? -82.880 -11.701 -38.061 1.00 40.76 85 SER A N 1
ATOM 12981 C CA . SER D 1 85 ? -83.764 -12.844 -37.734 1.00 41.85 85 SER A CA 1
ATOM 12982 C C . SER D 1 85 ? -83.690 -13.105 -36.225 1.00 45.16 85 SER A C 1
ATOM 12983 O O . SER D 1 85 ? -84.759 -13.077 -35.549 1.00 43.17 85 SER A O 1
ATOM 12986 N N . GLN D 1 86 ? -82.467 -13.320 -35.725 1.00 45.92 86 GLN A N 1
ATOM 12987 C CA . GLN D 1 86 ? -82.200 -13.822 -34.344 1.00 45.01 86 GLN A CA 1
ATOM 12988 C C . GLN D 1 86 ? -82.368 -12.675 -33.341 1.00 39.43 86 GLN A C 1
ATOM 12989 O O . GLN D 1 86 ? -82.808 -12.944 -32.205 1.00 34.44 86 GLN A O 1
ATOM 12995 N N . PHE D 1 87 ? -82.054 -11.449 -33.755 1.00 36.41 87 PHE A N 1
ATOM 12996 C CA . PHE D 1 87 ? -82.242 -10.242 -32.908 1.00 37.12 87 PHE A CA 1
ATOM 12997 C C . PHE D 1 87 ? -83.726 -10.111 -32.548 1.00 40.96 87 PHE A C 1
ATOM 12998 O O . PHE D 1 87 ? -84.052 -9.806 -31.385 1.00 45.27 87 PHE A O 1
ATOM 13006 N N . LEU D 1 88 ? -84.611 -10.333 -33.523 1.00 42.36 88 LEU A N 1
ATOM 13007 C CA . LEU D 1 88 ? -86.087 -10.250 -33.318 1.00 39.15 88 LEU A CA 1
ATOM 13008 C C . LEU D 1 88 ? -86.508 -11.289 -32.278 1.00 35.54 88 LEU A C 1
ATOM 13009 O O . LEU D 1 88 ? -87.132 -10.896 -31.307 1.00 33.80 88 LEU A O 1
ATOM 13014 N N . GLU D 1 89 ? -86.158 -12.557 -32.491 1.00 37.18 89 GLU A N 1
ATOM 13015 C CA . GLU D 1 89 ? -86.406 -13.660 -31.525 1.00 39.10 89 GLU A CA 1
ATOM 13016 C C . GLU D 1 89 ? -85.994 -13.196 -30.126 1.00 36.62 89 GLU A C 1
ATOM 13017 O O . GLU D 1 89 ? -86.824 -13.310 -29.206 1.00 41.05 89 GLU A O 1
ATOM 13023 N N . TYR D 1 90 ? -84.776 -12.673 -29.972 1.00 31.79 90 TYR A N 1
ATOM 13024 C CA . TYR D 1 90 ? -84.263 -12.182 -28.662 1.00 29.32 90 TYR A CA 1
ATOM 13025 C C . TYR D 1 90 ? -85.202 -11.116 -28.086 1.00 29.84 90 TYR A C 1
ATOM 13026 O O . TYR D 1 90 ? -85.400 -11.107 -26.871 1.00 34.83 90 TYR A O 1
ATOM 13035 N N . LEU D 1 91 ? -85.748 -10.229 -28.916 1.00 29.55 91 LEU A N 1
ATOM 13036 C CA . LEU D 1 91 ? -86.718 -9.201 -28.449 1.00 29.98 91 LEU A CA 1
ATOM 13037 C C . LEU D 1 91 ? -88.035 -9.875 -28.060 1.00 32.12 91 LEU A C 1
ATOM 13038 O O . LEU D 1 91 ? -88.549 -9.552 -26.979 1.00 32.58 91 LEU A O 1
ATOM 13043 N N . LYS D 1 92 ? -88.541 -10.788 -28.892 1.00 35.04 92 LYS A N 1
ATOM 13044 C CA . LYS D 1 92 ? -89.800 -11.530 -28.610 1.00 40.09 92 LYS A CA 1
ATOM 13045 C C . LYS D 1 92 ? -89.624 -12.359 -27.328 1.00 43.27 92 LYS A C 1
ATOM 13046 O O . LYS D 1 92 ? -90.652 -12.637 -26.664 1.00 46.11 92 LYS A O 1
ATOM 13052 N N . MET D 1 93 ? -88.380 -12.712 -26.977 1.00 43.73 93 MET A N 1
ATOM 13053 C CA . MET D 1 93 ? -88.049 -13.439 -25.716 1.00 44.49 93 MET A CA 1
ATOM 13054 C C . MET D 1 93 ? -88.138 -12.479 -24.527 1.00 39.91 93 MET A C 1
ATOM 13055 O O . MET D 1 93 ? -88.765 -12.857 -23.525 1.00 41.57 93 MET A O 1
ATOM 13060 N N . TYR D 1 94 ? -87.508 -11.308 -24.634 1.00 34.26 94 TYR A N 1
ATOM 13061 C CA . TYR D 1 94 ? -87.575 -10.216 -23.628 1.00 33.61 94 TYR A CA 1
ATOM 13062 C C . TYR D 1 94 ? -89.035 -9.889 -23.315 1.00 36.36 94 TYR A C 1
ATOM 13063 O O . TYR D 1 94 ? -89.394 -9.759 -22.139 1.00 38.31 94 TYR A O 1
ATOM 13072 N N . ALA D 1 95 ? -89.850 -9.764 -24.359 1.00 39.44 95 ALA A N 1
ATOM 13073 C CA . ALA D 1 95 ? -91.295 -9.431 -24.279 1.00 42.12 95 ALA A CA 1
ATOM 13074 C C . ALA D 1 95 ? -92.048 -10.526 -23.517 1.00 44.24 95 ALA A C 1
ATOM 13075 O O . ALA D 1 95 ? -92.826 -10.193 -22.597 1.00 43.23 95 ALA A O 1
ATOM 13077 N N . ASN D 1 96 ? -91.845 -11.782 -23.924 1.00 46.57 96 ASN A N 1
ATOM 13078 C CA . ASN D 1 96 ? -92.465 -12.973 -23.281 1.00 47.56 96 ASN A CA 1
ATOM 13079 C C . ASN D 1 96 ? -92.014 -13.051 -21.819 1.00 50.76 96 ASN A C 1
ATOM 13080 O O . ASN D 1 96 ? -92.888 -13.160 -20.941 1.00 57.90 96 ASN A O 1
ATOM 13085 N N . ARG D 1 97 ? -90.700 -13.026 -21.580 1.00 52.43 97 ARG A N 1
ATOM 13086 C CA . ARG D 1 97 ? -90.094 -13.225 -20.234 1.00 53.38 97 ARG A CA 1
ATOM 13087 C C . ARG D 1 97 ? -90.781 -12.319 -19.224 1.00 48.62 97 ARG A C 1
ATOM 13088 O O . ARG D 1 97 ? -91.348 -12.863 -18.272 1.00 52.65 97 ARG A O 1
ATOM 13096 N N . PHE D 1 98 ? -90.712 -11.002 -19.445 1.00 43.95 98 PHE A N 1
ATOM 13097 C CA . PHE D 1 98 ? -91.166 -9.956 -18.485 1.00 44.25 98 PHE A CA 1
ATOM 13098 C C . PHE D 1 98 ? -92.628 -9.569 -18.745 1.00 44.31 98 PHE A C 1
ATOM 13099 O O . PHE D 1 98 ? -93.086 -8.537 -18.211 1.00 44.02 98 PHE A O 1
ATOM 13107 N N . ASN D 1 99 ? -93.344 -10.384 -19.522 1.00 46.72 99 ASN A N 1
ATOM 13108 C CA . ASN D 1 99 ? -94.832 -10.396 -19.566 1.00 48.76 99 ASN A CA 1
ATOM 13109 C C . ASN D 1 99 ? -95.322 -9.072 -20.161 1.00 49.78 99 ASN A C 1
ATOM 13110 O O . ASN D 1 99 ? -96.315 -8.524 -19.644 1.00 53.09 99 ASN A O 1
ATOM 13115 N N . LEU D 1 100 ? -94.628 -8.581 -21.195 1.00 49.28 100 LEU A N 1
ATOM 13116 C CA . LEU D 1 100 ? -94.844 -7.233 -21.798 1.00 47.90 100 LEU A CA 1
ATOM 13117 C C . LEU D 1 100 ? -95.917 -7.309 -22.887 1.00 47.66 100 LEU A C 1
ATOM 13118 O O . LEU D 1 100 ? -96.571 -6.282 -23.158 1.00 43.33 100 LEU A O 1
ATOM 13123 N N . LEU D 1 101 ? -96.070 -8.478 -23.504 1.00 51.18 101 LEU A N 1
ATOM 13124 C CA . LEU D 1 101 ? -97.001 -8.672 -24.647 1.00 55.95 101 LEU A CA 1
ATOM 13125 C C . LEU D 1 101 ? -98.386 -8.130 -24.275 1.00 61.69 101 LEU A C 1
ATOM 13126 O O . LEU D 1 101 ? -98.963 -7.396 -25.114 1.00 61.50 101 LEU A O 1
ATOM 13131 N N . LYS D 1 102 ? -98.867 -8.481 -23.070 1.00 63.61 102 LYS A N 1
ATOM 13132 C CA . LYS D 1 102 ? -100.154 -8.021 -22.466 1.00 66.85 102 LYS A CA 1
ATOM 13133 C C . LYS D 1 102 ? -100.479 -6.576 -22.860 1.00 64.56 102 LYS A C 1
ATOM 13134 O O . LYS D 1 102 ? -101.598 -6.328 -23.343 1.00 64.38 102 LYS A O 1
ATOM 13140 N N . HIS D 1 103 ? -99.529 -5.667 -22.636 1.00 62.92 103 HIS A N 1
ATOM 13141 C CA . HIS D 1 103 ? -99.760 -4.199 -22.530 1.00 61.77 103 HIS A CA 1
ATOM 13142 C C . HIS D 1 103 ? -99.669 -3.510 -23.897 1.00 60.04 103 HIS A C 1
ATOM 13143 O O . HIS D 1 103 ? -99.816 -2.266 -23.931 1.00 60.64 103 HIS A O 1
ATOM 13150 N N . ILE D 1 104 ? -99.452 -4.269 -24.975 1.00 57.52 104 ILE A N 1
ATOM 13151 C CA . ILE D 1 104 ? -99.270 -3.698 -26.347 1.00 58.80 104 ILE A CA 1
ATOM 13152 C C . ILE D 1 104 ? -100.587 -3.817 -27.120 1.00 55.23 104 ILE A C 1
ATOM 13153 O O . ILE D 1 104 ? -101.161 -4.917 -27.149 1.00 50.78 104 ILE A O 1
ATOM 13158 N N . GLN D 1 105 ? -101.027 -2.712 -27.726 1.00 56.57 105 GLN A N 1
ATOM 13159 C CA . GLN D 1 105 ? -102.114 -2.700 -28.741 1.00 60.36 105 GLN A CA 1
ATOM 13160 C C . GLN D 1 105 ? -101.487 -2.499 -30.122 1.00 61.07 105 GLN A C 1
ATOM 13161 O O . GLN D 1 105 ? -100.940 -1.406 -30.369 1.00 61.15 105 GLN A O 1
ATOM 13167 N N . PHE D 1 106 ? -101.560 -3.531 -30.968 1.00 60.08 106 PHE A N 1
ATOM 13168 C CA . PHE D 1 106 ? -100.990 -3.549 -32.340 1.00 58.70 106 PHE A CA 1
ATOM 13169 C C . PHE D 1 106 ? -101.974 -2.896 -33.315 1.00 59.05 106 PHE A C 1
ATOM 13170 O O . PHE D 1 106 ? -103.163 -2.788 -32.990 1.00 64.89 106 PHE A O 1
ATOM 13178 N N . LYS D 1 107 ? -101.470 -2.472 -34.475 1.00 58.06 107 LYS A N 1
ATOM 13179 C CA . LYS D 1 107 ? -102.268 -1.822 -35.550 1.00 57.16 107 LYS A CA 1
ATOM 13180 C C . LYS D 1 107 ? -102.921 -0.560 -34.991 1.00 54.79 107 LYS A C 1
ATOM 13181 O O . LYS D 1 107 ? -104.089 -0.312 -35.311 1.00 56.82 107 LYS A O 1
ATOM 13187 N N . THR D 1 108 ? -102.171 0.199 -34.195 1.00 53.21 108 THR A N 1
ATOM 13188 C CA . THR D 1 108 ? -102.672 1.364 -33.423 1.00 54.47 108 THR A CA 1
ATOM 13189 C C . THR D 1 108 ? -101.713 2.544 -33.626 1.00 55.08 108 THR A C 1
ATOM 13190 O O . THR D 1 108 ? -100.774 2.684 -32.825 1.00 51.50 108 THR A O 1
ATOM 13194 N N . LYS D 1 109 ? -101.928 3.342 -34.679 1.00 59.24 109 LYS A N 1
ATOM 13195 C CA . LYS D 1 109 ? -101.175 4.609 -34.919 1.00 63.28 109 LYS A CA 1
ATOM 13196 C C . LYS D 1 109 ? -101.499 5.599 -33.804 1.00 56.96 109 LYS A C 1
ATOM 13197 O O . LYS D 1 109 ? -102.688 5.792 -33.532 1.00 56.88 109 LYS A O 1
ATOM 13203 N N . VAL D 1 110 ? -100.482 6.205 -33.198 1.00 51.88 110 VAL A N 1
ATOM 13204 C CA . VAL D 1 110 ? -100.674 7.367 -32.285 1.00 52.43 110 VAL A CA 1
ATOM 13205 C C . VAL D 1 110 ? -100.786 8.612 -33.166 1.00 54.42 110 VAL A C 1
ATOM 13206 O O . VAL D 1 110 ? -99.748 9.148 -33.568 1.00 58.15 110 VAL A O 1
ATOM 13210 N N . CYS D 1 111 ? -102.013 9.013 -33.486 1.00 58.22 111 CYS A N 1
ATOM 13211 C CA . CYS D 1 111 ? -102.308 10.122 -34.433 1.00 64.37 111 CYS A CA 1
ATOM 13212 C C . CYS D 1 111 ? -101.920 11.465 -33.806 1.00 62.52 111 CYS A C 1
ATOM 13213 O O . CYS D 1 111 ? -101.502 12.356 -34.565 1.00 64.82 111 CYS A O 1
ATOM 13216 N N . SER D 1 112 ? -102.054 11.608 -32.484 1.00 60.99 112 SER A N 1
ATOM 13217 C CA . SER D 1 112 ? -101.739 12.872 -31.756 1.00 60.65 112 SER A CA 1
ATOM 13218 C C . SER D 1 112 ? -101.617 12.643 -30.248 1.00 58.24 112 SER A C 1
ATOM 13219 O O . SER D 1 112 ? -102.434 11.894 -29.694 1.00 60.19 112 SER A O 1
ATOM 13222 N N . VAL D 1 113 ? -100.621 13.291 -29.640 1.00 56.18 113 VAL A N 1
ATOM 13223 C CA . VAL D 1 113 ? -100.443 13.438 -28.165 1.00 56.70 113 VAL A CA 1
ATOM 13224 C C . VAL D 1 113 ? -100.458 14.935 -27.860 1.00 58.74 113 VAL A C 1
ATOM 13225 O O . VAL D 1 113 ? -99.546 15.643 -28.340 1.00 52.30 113 VAL A O 1
ATOM 13229 N N . THR D 1 114 ? -101.461 15.377 -27.095 1.00 63.76 114 THR A N 1
ATOM 13230 C CA . THR D 1 114 ? -101.674 16.800 -26.717 1.00 67.70 114 THR A CA 1
ATOM 13231 C C . THR D 1 114 ? -101.821 16.916 -25.204 1.00 72.65 114 THR A C 1
ATOM 13232 O O . THR D 1 114 ? -102.536 16.071 -24.623 1.00 77.21 114 THR A O 1
ATOM 13236 N N . LYS D 1 115 ? -101.184 17.929 -24.607 1.00 78.20 115 LYS A N 1
ATOM 13237 C CA . LYS D 1 115 ? -101.421 18.321 -23.189 1.00 80.38 115 LYS A CA 1
ATOM 13238 C C . LYS D 1 115 ? -102.931 18.351 -22.939 1.00 87.27 115 LYS A C 1
ATOM 13239 O O . LYS D 1 115 ? -103.659 18.876 -23.804 1.00 89.50 115 LYS A O 1
ATOM 13245 N N . CYS D 1 116 ? -103.383 17.807 -21.807 1.00 97.93 116 CYS A N 1
ATOM 13246 C CA . CYS D 1 116 ? -104.764 18.025 -21.289 1.00 99.75 116 CYS A CA 1
ATOM 13247 C C . CYS D 1 116 ? -104.954 19.521 -21.046 1.00 97.55 116 CYS A C 1
ATOM 13248 O O . CYS D 1 116 ? -103.981 20.232 -20.813 1.00 103.40 116 CYS A O 1
ATOM 13251 N N . PRO D 1 117 ? -106.193 20.061 -21.103 1.00 93.22 117 PRO A N 1
ATOM 13252 C CA . PRO D 1 117 ? -106.412 21.485 -20.839 1.00 91.02 117 PRO A CA 1
ATOM 13253 C C . PRO D 1 117 ? -105.942 21.891 -19.431 1.00 91.29 117 PRO A C 1
ATOM 13254 O O . PRO D 1 117 ? -105.483 23.008 -19.261 1.00 91.04 117 PRO A O 1
ATOM 13258 N N . ASP D 1 118 ? -106.035 20.962 -18.473 1.00 91.64 118 ASP A N 1
ATOM 13259 C CA . ASP D 1 118 ? -105.695 21.181 -17.038 1.00 90.23 118 ASP A CA 1
ATOM 13260 C C . ASP D 1 118 ? -104.203 20.910 -16.793 1.00 84.67 118 ASP A C 1
ATOM 13261 O O . ASP D 1 118 ? -103.752 21.114 -15.650 1.00 79.94 118 ASP A O 1
ATOM 13266 N N . PHE D 1 119 ? -103.473 20.481 -17.828 1.00 82.89 119 PHE A N 1
ATOM 13267 C CA . PHE D 1 119 ? -102.090 19.929 -17.749 1.00 82.93 119 PHE A CA 1
ATOM 13268 C C . PHE D 1 119 ? -101.308 20.583 -16.605 1.00 81.95 119 PHE A C 1
ATOM 13269 O O . PHE D 1 119 ? -100.785 19.855 -15.731 1.00 84.80 119 PHE A O 1
ATOM 13277 N N . THR D 1 120 ? -101.238 21.916 -16.621 1.00 75.10 120 THR A N 1
ATOM 13278 C CA . THR D 1 120 ? -100.369 22.741 -15.730 1.00 71.57 120 THR A CA 1
ATOM 13279 C C . THR D 1 120 ? -100.452 22.237 -14.273 1.00 67.03 120 THR A C 1
ATOM 13280 O O . THR D 1 120 ? -99.464 22.425 -13.533 1.00 58.99 120 THR A O 1
ATOM 13284 N N . VAL D 1 121 ? -101.555 21.582 -13.888 1.00 69.13 121 VAL A N 1
ATOM 13285 C CA . VAL D 1 121 ? -101.790 21.042 -12.509 1.00 73.78 121 VAL A CA 1
ATOM 13286 C C . VAL D 1 121 ? -101.770 19.506 -12.532 1.00 70.61 121 VAL A C 1
ATOM 13287 O O . VAL D 1 121 ? -101.176 18.917 -11.607 1.00 68.29 121 VAL A O 1
ATOM 13291 N N . THR D 1 122 ? -102.413 18.885 -13.524 1.00 70.09 122 THR A N 1
ATOM 13292 C CA . THR D 1 122 ? -102.638 17.409 -13.596 1.00 75.03 122 THR A CA 1
ATOM 13293 C C . THR D 1 122 ? -101.412 16.702 -14.200 1.00 80.97 122 THR A C 1
ATOM 13294 O O . THR D 1 122 ? -101.083 15.574 -13.760 1.00 81.85 122 THR A O 1
ATOM 13298 N N . GLY D 1 123 ? -100.775 17.339 -15.184 1.00 80.19 123 GLY A N 1
ATOM 13299 C CA . GLY D 1 123 ? -99.605 16.798 -15.904 1.00 81.17 123 GLY A CA 1
ATOM 13300 C C . GLY D 1 123 ? -99.991 15.652 -16.821 1.00 83.00 123 GLY A C 1
ATOM 13301 O O . GLY D 1 123 ? -99.145 14.764 -17.028 1.00 92.28 123 GLY A O 1
ATOM 13302 N N . GLN D 1 124 ? -101.207 15.691 -17.378 1.00 78.00 124 GLN A N 1
ATOM 13303 C CA . GLN D 1 124 ? -101.811 14.570 -18.156 1.00 72.14 124 GLN A CA 1
ATOM 13304 C C . GLN D 1 124 ? -101.793 14.868 -19.663 1.00 67.92 124 GLN A C 1
ATOM 13305 O O . GLN D 1 124 ? -101.425 15.995 -20.059 1.00 61.10 124 GLN A O 1
ATOM 13311 N N . TRP D 1 125 ? -102.168 13.870 -20.470 1.00 64.38 125 TRP A N 1
ATOM 13312 C CA . TRP D 1 125 ? -102.050 13.902 -21.954 1.00 61.86 125 TRP A CA 1
ATOM 13313 C C . TRP D 1 125 ? -103.264 13.231 -22.599 1.00 62.63 125 TRP A C 1
ATOM 13314 O O . TRP D 1 125 ? -103.715 12.190 -22.072 1.00 60.46 125 TRP A O 1
ATOM 13325 N N . GLU D 1 126 ? -103.759 13.827 -23.689 1.00 64.55 126 GLU A N 1
ATOM 13326 C CA . GLU D 1 126 ? -104.789 13.238 -24.592 1.00 68.62 126 GLU A CA 1
ATOM 13327 C C . GLU D 1 126 ? -104.070 12.505 -25.727 1.00 68.65 126 GLU A C 1
ATOM 13328 O O . GLU D 1 126 ? -103.415 13.186 -26.543 1.00 68.01 126 GLU A O 1
ATOM 13334 N N . VAL D 1 127 ? -104.200 11.176 -25.766 1.00 68.34 127 VAL A N 1
ATOM 13335 C CA . VAL D 1 127 ? -103.561 10.290 -26.786 1.00 70.62 127 VAL A CA 1
ATOM 13336 C C . VAL D 1 127 ? -104.650 9.787 -27.746 1.00 69.07 127 VAL A C 1
ATOM 13337 O O . V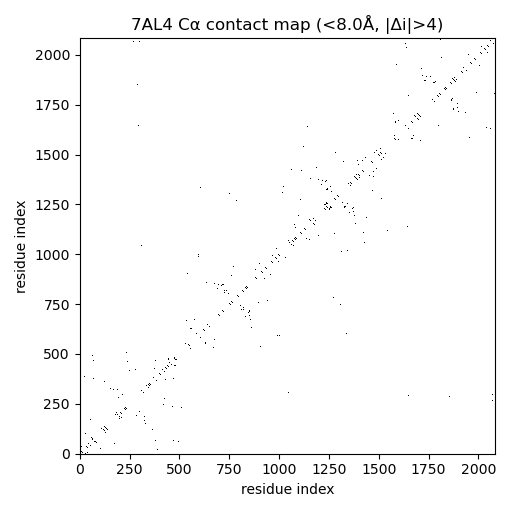AL D 1 127 ? -105.428 8.893 -27.354 1.00 62.95 127 VAL A O 1
ATOM 13341 N N . VAL D 1 128 ? -104.687 10.349 -28.958 1.00 69.49 128 VAL A N 1
ATOM 13342 C CA . VAL D 1 128 ? -105.653 9.981 -30.038 1.00 67.75 128 VAL A CA 1
ATOM 13343 C C . VAL D 1 128 ? -105.015 8.884 -30.890 1.00 63.00 128 VAL A C 1
ATOM 13344 O O . VAL D 1 128 ? -103.931 9.126 -31.449 1.00 61.91 128 VAL A O 1
ATOM 13348 N N . THR D 1 129 ? -105.681 7.739 -30.994 1.00 59.35 129 THR A N 1
ATOM 13349 C CA . THR D 1 129 ? -105.122 6.503 -31.598 1.00 62.92 129 THR A CA 1
ATOM 13350 C C . THR D 1 129 ? -106.109 5.930 -32.609 1.00 66.08 129 THR A C 1
ATOM 13351 O O . THR D 1 129 ? -107.227 5.600 -32.192 1.00 74.28 129 THR A O 1
ATOM 13355 N N . GLN D 1 130 ? -105.686 5.788 -33.868 1.00 69.97 130 GLN A N 1
ATOM 13356 C CA . GLN D 1 130 ? -106.474 5.132 -34.952 1.00 70.63 130 GLN A CA 1
ATOM 13357 C C . GLN D 1 130 ? -106.216 3.618 -34.940 1.00 68.70 130 GLN A C 1
ATOM 13358 O O . GLN D 1 130 ? -105.044 3.224 -34.889 1.00 70.10 130 GLN A O 1
ATOM 13364 N N . HIS D 1 131 ? -107.283 2.817 -34.984 1.00 68.63 131 HIS A N 1
ATOM 13365 C CA . HIS D 1 131 ? -107.248 1.327 -35.040 1.00 75.14 131 HIS A CA 1
ATOM 13366 C C . HIS D 1 131 ? -108.428 0.844 -35.891 1.00 79.25 131 HIS A C 1
ATOM 13367 O O . HIS D 1 131 ? -109.565 1.196 -35.544 1.00 90.97 131 HIS A O 1
ATOM 13374 N N . GLU D 1 132 ? -108.165 0.079 -36.958 1.00 82.06 132 GLU A N 1
ATOM 13375 C CA . GLU D 1 132 ? -109.182 -0.344 -37.968 1.00 85.47 132 GLU A CA 1
ATOM 13376 C C . GLU D 1 132 ? -109.961 0.896 -38.441 1.00 89.62 132 GLU A C 1
ATOM 13377 O O . GLU D 1 132 ? -111.197 0.802 -38.598 1.00 91.06 132 GLU A O 1
ATOM 13383 N N . GLY D 1 133 ? -109.250 2.011 -38.654 1.00 93.52 133 GLY A N 1
ATOM 13384 C CA . GLY D 1 133 ? -109.793 3.292 -39.163 1.00 90.50 133 GLY A CA 1
ATOM 13385 C C . GLY D 1 133 ? -110.784 3.941 -38.208 1.00 88.69 133 GLY A C 1
ATOM 13386 O O . GLY D 1 133 ? -111.676 4.657 -38.701 1.00 91.13 133 GLY A O 1
ATOM 13387 N N . LYS D 1 134 ? -110.621 3.713 -36.899 1.00 84.07 134 LYS A N 1
ATOM 13388 C CA . LYS D 1 134 ? -111.511 4.231 -35.817 1.00 77.87 134 LYS A CA 1
ATOM 13389 C C . LYS D 1 134 ? -110.655 5.000 -34.804 1.00 71.67 134 LYS A C 1
ATOM 13390 O O . LYS D 1 134 ? -109.948 4.340 -34.028 1.00 62.27 134 LYS A O 1
ATOM 13396 N N . GLN D 1 135 ? -110.701 6.339 -34.846 1.00 77.19 135 GLN A N 1
ATOM 13397 C CA . GLN D 1 135 ? -110.029 7.236 -33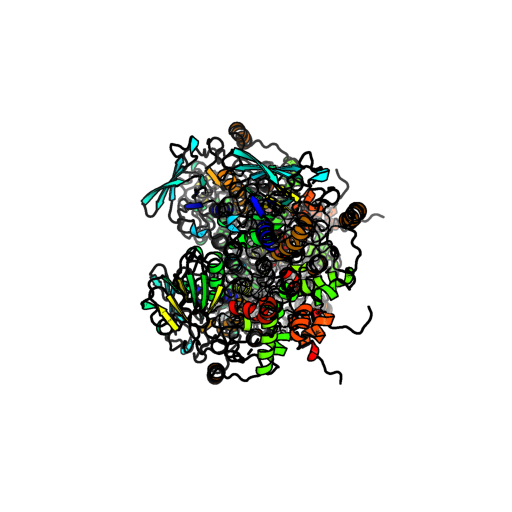.856 1.00 87.90 135 GLN A CA 1
ATOM 13398 C C . GLN D 1 135 ? -110.622 6.969 -32.469 1.00 87.77 135 GLN A C 1
ATOM 13399 O O . GLN D 1 135 ? -111.828 6.674 -32.400 1.00 97.20 135 GLN A O 1
ATOM 13405 N N . GLU D 1 136 ? -109.802 7.078 -31.418 1.00 83.58 136 GLU A N 1
ATOM 13406 C CA . GLU D 1 136 ? -110.229 6.880 -30.005 1.00 79.82 136 GLU A CA 1
ATOM 13407 C C . GLU D 1 136 ? -109.301 7.676 -29.089 1.00 74.95 136 GLU A C 1
ATOM 13408 O O . GLU D 1 136 ? -108.130 7.273 -28.941 1.00 77.69 136 GLU A O 1
ATOM 13414 N N . SER D 1 137 ? -109.811 8.762 -28.507 1.00 68.10 137 SER A N 1
ATOM 13415 C CA . SER D 1 137 ? -109.093 9.558 -27.478 1.00 64.66 137 SER A CA 1
ATOM 13416 C C . SER D 1 137 ? -109.032 8.746 -26.180 1.00 62.71 137 SER A C 1
ATOM 13417 O O . SER D 1 137 ? -109.807 7.782 -26.045 1.00 61.30 137 SER A O 1
ATOM 13420 N N . ALA D 1 138 ? -108.111 9.117 -25.290 1.00 64.80 138 ALA A N 1
ATOM 13421 C CA . ALA D 1 138 ? -107.882 8.493 -23.963 1.00 67.71 138 ALA A CA 1
ATOM 13422 C C . ALA D 1 138 ? -106.858 9.326 -23.189 1.00 70.40 138 ALA A C 1
ATOM 13423 O O . ALA D 1 138 ? -105.876 9.781 -23.802 1.00 73.64 138 ALA A O 1
ATOM 13425 N N . ILE D 1 139 ? -107.091 9.524 -21.892 1.00 76.99 139 ILE A N 1
ATOM 13426 C CA . ILE D 1 139 ? -106.244 10.400 -21.026 1.00 81.29 139 ILE A CA 1
ATOM 13427 C C . ILE D 1 139 ? -105.188 9.523 -20.340 1.00 79.88 139 ILE A C 1
ATOM 13428 O O . ILE D 1 139 ? -105.540 8.418 -19.873 1.00 81.69 139 ILE A O 1
ATOM 13433 N N . PHE D 1 140 ? -103.948 10.011 -20.270 1.00 74.06 140 PHE A N 1
ATOM 13434 C CA . PHE D 1 140 ? -102.813 9.308 -19.615 1.00 69.30 140 PHE A CA 1
ATOM 13435 C C . PHE D 1 140 ? -102.048 10.286 -18.721 1.00 64.61 140 PHE A C 1
ATOM 13436 O O . PHE D 1 140 ? -101.985 11.492 -19.039 1.00 54.49 140 PHE A O 1
ATOM 13444 N N . ASP D 1 141 ? -101.492 9.753 -17.632 1.00 66.03 141 ASP A N 1
ATOM 13445 C CA . ASP D 1 141 ? -100.765 10.530 -16.593 1.00 69.67 141 ASP A CA 1
ATOM 13446 C C . ASP D 1 141 ? -99.408 10.965 -17.150 1.00 68.10 141 ASP A C 1
ATOM 13447 O O . ASP D 1 141 ? -98.921 12.019 -16.729 1.00 70.93 141 ASP A O 1
ATOM 13452 N N . ALA D 1 142 ? -98.832 10.177 -18.061 1.00 71.83 142 ALA A N 1
ATOM 13453 C CA . ALA D 1 142 ? -97.517 10.446 -18.703 1.00 70.43 142 ALA A CA 1
ATOM 13454 C C . ALA D 1 142 ? -97.354 9.631 -19.993 1.00 65.31 142 ALA A C 1
ATOM 13455 O O . ALA D 1 142 ? -97.958 8.543 -20.107 1.00 62.84 142 ALA A O 1
ATOM 13457 N N . VAL D 1 143 ? -96.528 10.132 -20.912 1.00 61.90 143 VAL A N 1
ATOM 13458 C CA . VAL D 1 143 ? -96.313 9.514 -22.256 1.00 60.30 143 VAL A CA 1
ATOM 13459 C C . VAL D 1 143 ? -94.814 9.329 -22.511 1.00 57.51 143 VAL A C 1
ATOM 13460 O O . VAL D 1 143 ? -94.069 10.328 -22.416 1.00 51.47 143 VAL A O 1
ATOM 13464 N N . MET D 1 144 ? -94.422 8.090 -22.836 1.00 57.11 144 MET A N 1
ATOM 13465 C CA . MET D 1 144 ? -93.054 7.705 -23.281 1.00 57.97 144 MET A CA 1
ATOM 13466 C C . MET D 1 144 ? -93.085 7.430 -24.795 1.00 61.97 144 MET A C 1
ATOM 13467 O O . MET D 1 144 ? -93.768 6.462 -25.210 1.00 60.36 144 MET A O 1
ATOM 13472 N N . VAL D 1 145 ? -92.379 8.244 -25.591 1.00 63.49 145 VAL A N 1
ATOM 13473 C CA . VAL D 1 145 ? -92.331 8.096 -27.081 1.00 64.01 145 VAL A CA 1
ATOM 13474 C C . VAL D 1 145 ? -91.074 7.309 -27.463 1.00 59.06 145 VAL A C 1
ATOM 13475 O O . VAL D 1 145 ? -89.960 7.694 -27.057 1.00 56.17 145 VAL A O 1
ATOM 13479 N N . CYS D 1 146 ? -91.285 6.229 -28.211 1.00 57.37 146 CYS A N 1
ATOM 13480 C CA . CYS D 1 146 ? -90.252 5.247 -28.637 1.00 54.86 146 CYS A CA 1
ATOM 13481 C C . CYS D 1 146 ? -90.386 4.987 -30.139 1.00 55.53 146 CYS A C 1
ATOM 13482 O O . CYS D 1 146 ? -90.390 3.799 -30.537 1.00 53.88 146 CYS A O 1
ATOM 13485 N N . THR D 1 147 ? -90.522 6.064 -30.920 1.00 56.67 147 THR A N 1
ATOM 13486 C CA . THR D 1 147 ? -90.632 6.027 -32.408 1.00 61.45 147 THR A CA 1
ATOM 13487 C C . THR D 1 147 ? -89.220 5.816 -32.980 1.00 66.71 147 THR A C 1
ATOM 13488 O O . THR D 1 147 ? -89.092 5.296 -34.137 1.00 63.29 147 THR A O 1
ATOM 13492 N N . GLY D 1 148 ? -88.209 6.181 -32.179 1.00 67.22 148 GLY A N 1
ATOM 13493 C CA . GLY D 1 148 ? -86.805 6.267 -32.619 1.00 65.71 148 GLY A CA 1
ATOM 13494 C C . GLY D 1 148 ? -86.678 7.172 -33.836 1.00 61.89 148 GLY A C 1
ATOM 13495 O O . GLY D 1 148 ? -87.392 8.185 -33.900 1.00 57.10 148 GLY A O 1
ATOM 13496 N N . PHE D 1 149 ? -85.808 6.799 -34.774 1.00 62.32 149 PHE A N 1
ATOM 13497 C CA . PHE D 1 149 ? -85.551 7.511 -36.059 1.00 62.61 149 PHE A CA 1
ATOM 13498 C C . PHE D 1 149 ? -85.283 6.429 -37.116 1.00 62.07 149 PHE A C 1
ATOM 13499 O O . PHE D 1 149 ? -85.711 5.273 -36.881 1.00 72.74 149 PHE A O 1
ATOM 13507 N N . LEU D 1 150 ? -84.639 6.765 -38.233 1.00 54.27 150 LEU A N 1
ATOM 13508 C CA . LEU D 1 150 ? -84.215 5.766 -39.260 1.00 53.73 150 LEU A CA 1
ATOM 13509 C C . LEU D 1 150 ? -85.433 5.171 -39.985 1.00 53.92 150 LEU A C 1
ATOM 13510 O O . LEU D 1 150 ? -85.305 4.063 -40.554 1.00 57.91 150 LEU A O 1
ATOM 13515 N N . THR D 1 151 ? -86.570 5.863 -39.979 1.00 52.82 151 THR A N 1
ATOM 13516 C CA . THR D 1 151 ? -87.777 5.461 -40.755 1.00 53.54 151 THR A CA 1
ATOM 13517 C C . THR D 1 151 ? -87.941 6.438 -41.926 1.00 53.96 151 THR A C 1
ATOM 13518 O O . THR D 1 151 ? -88.115 5.974 -43.064 1.00 50.76 151 THR A O 1
ATOM 13522 N N . ASP D 1 152 ? -87.893 7.741 -41.630 1.00 58.32 152 ASP A N 1
ATOM 13523 C CA . ASP D 1 152 ? -87.982 8.851 -42.621 1.00 59.42 152 ASP A CA 1
ATOM 13524 C C . ASP D 1 152 ? -86.708 8.885 -43.458 1.00 55.20 152 ASP A C 1
ATOM 13525 O O . ASP D 1 152 ? -85.662 9.293 -42.957 1.00 53.79 152 ASP A O 1
ATOM 13530 N N . PRO D 1 153 ? -86.743 8.492 -44.752 1.00 52.49 153 PRO A N 1
ATOM 13531 C CA . PRO D 1 153 ? -85.543 8.537 -45.589 1.00 50.01 153 PRO A CA 1
ATOM 13532 C C . PRO D 1 153 ? -85.072 9.971 -45.861 1.00 48.45 153 PRO A C 1
ATOM 13533 O O . PRO D 1 153 ? -85.878 10.875 -45.798 1.00 48.05 153 PRO A O 1
ATOM 13537 N N . TYR D 1 154 ? -83.778 10.131 -46.133 1.00 49.07 154 TYR A N 1
ATOM 13538 C CA . TYR D 1 154 ? -83.158 11.424 -46.525 1.00 52.00 154 TYR A CA 1
ATOM 13539 C C . TYR D 1 154 ? -82.473 11.252 -47.879 1.00 51.48 154 TYR A C 1
ATOM 13540 O O . TYR D 1 154 ? -81.583 10.400 -47.980 1.00 47.25 154 TYR A O 1
ATOM 13549 N N . LEU D 1 155 ? -82.870 12.065 -48.861 1.00 54.57 155 LEU A N 1
ATOM 13550 C CA . LEU D 1 155 ? -82.537 11.860 -50.298 1.00 54.14 155 LEU A CA 1
ATOM 13551 C C . LEU D 1 155 ? -82.451 13.208 -51.009 1.00 55.38 155 LEU A C 1
ATOM 13552 O O . LEU D 1 155 ? -83.329 13.558 -51.790 1.00 58.55 155 LEU A O 1
ATOM 13557 N N . PRO D 1 156 ? -81.400 14.016 -50.751 1.00 57.51 156 PRO A N 1
ATOM 13558 C CA . PRO D 1 156 ? -81.322 15.376 -51.285 1.00 61.36 156 PRO A CA 1
ATOM 13559 C C . PRO D 1 156 ? -80.934 15.378 -52.771 1.00 60.67 156 PRO A C 1
ATOM 13560 O O . PRO D 1 156 ? -79.762 15.476 -53.090 1.00 61.80 156 PRO A O 1
ATOM 13564 N N . LEU D 1 157 ? -81.948 15.315 -53.632 1.00 58.54 157 LEU A N 1
ATOM 13565 C CA . LEU D 1 157 ? -81.795 15.159 -55.103 1.00 58.63 157 LEU A CA 1
ATOM 13566 C C . LEU D 1 157 ? -81.151 16.411 -55.715 1.00 61.26 157 LEU A C 1
ATOM 13567 O O . LEU D 1 157 ? -80.421 16.260 -56.717 1.00 65.91 157 LEU A O 1
ATOM 13572 N N . ASP D 1 158 ? -81.407 17.589 -55.135 1.00 65.36 158 ASP A N 1
ATOM 13573 C CA . ASP D 1 158 ? -80.667 18.848 -55.433 1.00 68.19 158 ASP A CA 1
ATOM 13574 C C . ASP D 1 158 ? -79.172 18.533 -55.501 1.00 68.82 158 ASP A C 1
ATOM 13575 O O . ASP D 1 158 ? -78.528 18.891 -56.504 1.00 75.05 158 ASP A O 1
ATOM 13580 N N . SER D 1 159 ? -78.667 17.842 -54.481 1.00 64.77 159 SER A N 1
ATOM 13581 C CA . SER D 1 159 ? -77.218 17.584 -54.255 1.00 66.12 159 SER A CA 1
ATOM 13582 C C . SER D 1 159 ? -76.618 16.679 -55.348 1.00 61.45 159 SER A C 1
ATOM 13583 O O . SER D 1 159 ? -75.372 16.547 -55.375 1.00 61.34 159 SER A O 1
ATOM 13586 N N . PHE D 1 160 ? -77.449 16.087 -56.216 1.00 57.51 160 PHE A N 1
ATOM 13587 C CA . PHE D 1 160 ? -77.019 15.170 -57.315 1.00 56.74 160 PHE A CA 1
ATOM 13588 C C . PHE D 1 160 ? -77.537 15.669 -58.665 1.00 56.32 160 PHE A C 1
ATOM 13589 O O . PHE D 1 160 ? -78.592 15.236 -59.133 1.00 52.83 160 PHE A O 1
ATOM 13597 N N . PRO D 1 161 ? -76.800 16.585 -59.344 1.00 56.88 161 PRO A N 1
ATOM 13598 C CA . PRO D 1 161 ? -77.339 17.302 -60.498 1.00 55.41 161 PRO A CA 1
ATOM 13599 C C . PRO D 1 161 ? -77.629 16.367 -61.679 1.00 54.85 161 PRO A C 1
ATOM 13600 O O . PRO D 1 161 ? -76.786 15.565 -62.035 1.00 48.33 161 PRO A O 1
ATOM 13604 N N . GLY D 1 162 ? -78.835 16.505 -62.230 1.00 59.05 162 GLY A N 1
ATOM 13605 C CA . GLY D 1 162 ? -79.281 15.797 -63.444 1.00 59.71 162 GLY A CA 1
ATOM 13606 C C . GLY D 1 162 ? -79.620 14.349 -63.157 1.00 60.15 162 GLY A C 1
ATOM 13607 O O . GLY D 1 162 ? -79.542 13.536 -64.093 1.00 61.54 162 GLY A O 1
ATOM 13608 N N . ILE D 1 163 ? -79.980 14.032 -61.911 1.00 59.65 163 ILE A N 1
ATOM 13609 C CA . ILE D 1 163 ? -80.422 12.657 -61.519 1.00 61.57 163 ILE A CA 1
ATOM 13610 C C . ILE D 1 163 ? -81.803 12.401 -62.142 1.00 60.54 163 ILE A C 1
ATOM 13611 O O . ILE D 1 163 ? -82.116 11.232 -62.444 1.00 55.43 163 ILE A O 1
ATOM 13616 N N . ASN D 1 164 ? -82.574 13.473 -62.349 1.00 64.70 164 ASN A N 1
ATOM 13617 C CA . ASN D 1 164 ? -83.884 13.458 -63.063 1.00 71.07 164 ASN A CA 1
ATOM 13618 C C . ASN D 1 164 ? -83.712 12.821 -64.448 1.00 70.02 164 ASN A C 1
ATOM 13619 O O . ASN D 1 164 ? -84.596 12.049 -64.865 1.00 73.53 164 ASN A O 1
ATOM 13624 N N . THR D 1 165 ? -82.607 13.142 -65.123 1.00 66.31 165 THR A N 1
ATOM 13625 C CA . THR D 1 165 ? -82.331 12.755 -66.538 1.00 63.97 165 THR A CA 1
ATOM 13626 C C . THR D 1 165 ? -82.015 11.258 -66.628 1.00 59.25 165 THR A C 1
ATOM 13627 O O . THR D 1 165 ? -82.174 10.695 -67.726 1.00 58.39 165 THR A O 1
ATOM 13631 N N . PHE D 1 166 ? -81.576 10.655 -65.518 1.00 55.27 166 PHE A N 1
ATOM 13632 C CA . PHE D 1 166 ? -81.146 9.232 -65.428 1.00 53.59 166 PHE A CA 1
ATOM 13633 C C . PHE D 1 166 ? -82.294 8.333 -65.892 1.00 54.78 166 PHE A C 1
ATOM 13634 O O . PHE D 1 166 ? -83.433 8.546 -65.441 1.00 52.95 166 PHE A O 1
ATOM 13642 N N . LYS D 1 167 ? -81.995 7.378 -66.778 1.00 59.02 167 LYS A N 1
ATOM 13643 C CA . LYS D 1 167 ? -83.002 6.489 -67.429 1.00 66.44 167 LYS A CA 1
ATOM 13644 C C . LYS D 1 167 ? -82.873 5.049 -66.913 1.00 63.14 167 LYS A C 1
ATOM 13645 O O . LYS D 1 167 ? -83.717 4.217 -67.299 1.00 59.23 167 LYS A O 1
ATOM 13651 N N . GLY D 1 168 ? -81.848 4.761 -66.103 1.00 63.70 168 GLY A N 1
ATOM 13652 C CA . GLY D 1 168 ? -81.785 3.553 -65.252 1.00 66.58 168 GLY A CA 1
ATOM 13653 C C . GLY D 1 168 ? -82.691 3.710 -64.042 1.00 68.78 168 GLY A C 1
ATOM 13654 O O . GLY D 1 168 ? -83.395 4.738 -63.982 1.00 78.09 168 GLY A O 1
ATOM 13655 N N . GLN D 1 169 ? -82.697 2.744 -63.117 1.00 64.21 169 GLN A N 1
ATOM 13656 C CA . GLN D 1 169 ? -83.523 2.833 -61.878 1.00 64.84 169 GLN A CA 1
ATOM 13657 C C . GLN D 1 169 ? -82.615 3.227 -60.711 1.00 62.63 169 GLN A C 1
ATOM 13658 O O . GLN D 1 169 ? -81.426 2.861 -60.736 1.00 60.51 169 GLN A O 1
ATOM 13664 N N . TYR D 1 170 ? -83.174 3.965 -59.748 1.00 60.39 170 TYR A N 1
ATOM 13665 C CA . TYR D 1 170 ? -82.490 4.422 -58.507 1.00 57.49 170 TYR A CA 1
ATOM 13666 C C . TYR D 1 170 ? -83.488 4.451 -57.340 1.00 54.15 170 TYR A C 1
ATOM 13667 O O . TYR D 1 170 ? -84.711 4.555 -57.582 1.00 53.37 170 TYR A O 1
ATOM 13676 N N . PHE D 1 171 ? -82.974 4.383 -56.109 1.00 48.42 171 PHE A N 1
ATOM 13677 C CA . PHE D 1 171 ? -83.798 4.361 -54.871 1.00 47.25 171 PHE A CA 1
ATOM 13678 C C . PHE D 1 171 ? -82.943 4.612 -53.628 1.00 45.72 171 PHE A C 1
ATOM 13679 O O . PHE D 1 171 ? -81.696 4.549 -53.700 1.00 44.68 171 PHE A O 1
ATOM 13687 N N . HIS D 1 172 ? -83.628 4.860 -52.512 1.00 42.72 172 HIS A N 1
ATOM 13688 C CA . HIS D 1 172 ? -83.013 5.049 -51.172 1.00 44.56 172 HIS A CA 1
ATOM 13689 C C . HIS D 1 172 ? -82.749 3.688 -50.514 1.00 44.77 172 HIS A C 1
ATOM 13690 O O . HIS D 1 172 ? -83.561 2.767 -50.715 1.00 45.13 172 HIS A O 1
ATOM 13697 N N . SER D 1 173 ? -81.656 3.580 -49.751 1.00 44.12 173 SER A N 1
ATOM 13698 C CA . SER D 1 173 ? -81.256 2.351 -49.016 1.00 43.84 173 SER A CA 1
ATOM 13699 C C . SER D 1 173 ? -82.504 1.699 -48.409 1.00 44.51 173 SER A C 1
ATOM 13700 O O . SER D 1 173 ? -82.686 0.487 -48.581 1.00 42.42 173 SER A O 1
ATOM 13703 N N . ARG D 1 174 ? -83.341 2.500 -47.749 1.00 48.06 174 ARG A N 1
ATOM 13704 C CA . ARG D 1 174 ? -84.625 2.073 -47.116 1.00 51.50 174 ARG A CA 1
ATOM 13705 C C . ARG D 1 174 ? -85.318 1.014 -47.979 1.00 51.09 174 ARG A C 1
ATOM 13706 O O . ARG D 1 174 ? -85.606 -0.085 -47.437 1.00 52.04 174 ARG A O 1
ATOM 13714 N N . GLN D 1 175 ? -85.557 1.350 -49.256 1.00 48.60 175 GLN A N 1
ATOM 13715 C CA . GLN D 1 175 ? -86.356 0.549 -50.235 1.00 45.73 175 GLN A CA 1
ATOM 13716 C C . GLN D 1 175 ? -85.639 -0.763 -50.566 1.00 39.13 175 GLN A C 1
ATOM 13717 O O . GLN D 1 175 ? -86.281 -1.637 -51.182 1.00 35.92 175 GLN A O 1
ATOM 13723 N N . TYR D 1 176 ? -84.367 -0.894 -50.184 1.00 35.69 176 TYR A N 1
ATOM 13724 C CA . TYR D 1 176 ? -83.539 -2.087 -50.506 1.00 35.83 176 TYR A CA 1
ATOM 13725 C C . TYR D 1 176 ? -83.943 -3.260 -49.620 1.00 32.84 176 TYR A C 1
ATOM 13726 O O . TYR D 1 176 ? -84.081 -3.060 -48.423 1.00 31.57 176 TYR A O 1
ATOM 13735 N N . LYS D 1 177 ? -84.089 -4.436 -50.225 1.00 35.36 177 LYS A N 1
ATOM 13736 C CA . LYS D 1 177 ? -84.439 -5.698 -49.526 1.00 40.65 177 LYS A CA 1
ATOM 13737 C C . LYS D 1 177 ? -83.490 -6.810 -49.962 1.00 43.23 177 LYS A C 1
ATOM 13738 O O . LYS D 1 177 ? -82.792 -7.357 -49.096 1.00 42.18 177 LYS A O 1
ATOM 13744 N N . HIS D 1 178 ? -83.453 -7.111 -51.259 1.00 48.84 178 HIS A N 1
ATOM 13745 C CA . HIS D 1 178 ? -82.735 -8.297 -51.804 1.00 52.22 178 HIS A CA 1
ATOM 13746 C C . HIS D 1 178 ? -81.764 -7.912 -52.922 1.00 53.15 178 HIS A C 1
ATOM 13747 O O . HIS D 1 178 ? -82.063 -7.038 -53.734 1.00 53.82 178 HIS A O 1
ATOM 13754 N N . PRO D 1 179 ? -80.593 -8.592 -53.013 1.00 50.45 179 PRO A N 1
ATOM 13755 C CA . PRO D 1 179 ? -79.554 -8.247 -53.981 1.00 53.14 179 PRO A CA 1
ATOM 13756 C C . PRO D 1 179 ? -79.745 -8.823 -55.393 1.00 58.55 179 PRO A C 1
ATOM 13757 O O . PRO D 1 179 ? -78.940 -8.526 -56.269 1.00 62.00 179 PRO A O 1
ATOM 13761 N N . ASP D 1 180 ? -80.793 -9.620 -55.591 1.00 60.55 180 ASP A N 1
ATOM 13762 C CA . ASP D 1 180 ? -81.170 -10.150 -56.929 1.00 63.73 180 ASP A CA 1
ATOM 13763 C C . ASP D 1 180 ? -81.186 -9.021 -57.971 1.00 57.02 180 ASP A C 1
ATOM 13764 O O . ASP D 1 180 ? -80.694 -9.239 -59.085 1.00 53.38 180 ASP A O 1
ATOM 13769 N N . ILE D 1 181 ? -81.712 -7.853 -57.602 1.00 54.61 181 ILE A N 1
ATOM 13770 C CA . ILE D 1 181 ? -82.128 -6.781 -58.558 1.00 52.81 181 ILE A CA 1
ATOM 13771 C C . ILE D 1 181 ? -80.916 -6.265 -59.330 1.00 49.73 181 ILE A C 1
ATOM 13772 O O . ILE D 1 181 ? -81.118 -5.802 -60.467 1.00 49.33 181 ILE A O 1
ATOM 13777 N N . PHE D 1 182 ? -79.718 -6.308 -58.741 1.00 47.47 182 PHE A N 1
ATOM 13778 C CA . PHE D 1 182 ? -78.465 -6.010 -59.489 1.00 50.33 182 PHE A CA 1
ATOM 13779 C C . PHE D 1 182 ? -77.739 -7.313 -59.825 1.00 57.34 182 PHE A C 1
ATOM 13780 O O . PHE D 1 182 ? -76.613 -7.514 -59.329 1.00 56.69 182 PHE A O 1
ATOM 13788 N N . LYS D 1 183 ? -78.352 -8.149 -60.670 1.00 66.67 183 LYS A N 1
ATOM 13789 C CA . LYS D 1 183 ? -77.728 -9.431 -61.086 1.00 72.12 183 LYS A CA 1
ATOM 13790 C C . LYS D 1 183 ? -76.424 -9.086 -61.799 1.00 71.48 183 LYS A C 1
ATOM 13791 O O . LYS D 1 183 ? -75.365 -9.272 -61.191 1.00 78.39 183 LYS A O 1
ATOM 13797 N N . ASP D 1 184 ? -76.509 -8.577 -63.025 1.00 67.13 184 ASP A N 1
ATOM 13798 C CA . ASP D 1 184 ? -75.310 -8.348 -63.876 1.00 67.11 184 ASP A CA 1
ATOM 13799 C C . ASP D 1 184 ? -75.166 -6.849 -64.118 1.00 64.45 184 ASP A C 1
ATOM 13800 O O . ASP D 1 184 ? -74.451 -6.466 -65.044 1.00 66.60 184 ASP A O 1
ATOM 13805 N N . LYS D 1 185 ? -75.805 -6.037 -63.284 1.00 65.60 185 LYS A N 1
ATOM 13806 C CA . LYS D 1 185 ? -75.954 -4.586 -63.556 1.00 65.59 185 LYS A CA 1
ATOM 13807 C C . LYS D 1 185 ? -74.660 -3.856 -63.182 1.00 55.47 185 LYS A C 1
ATOM 13808 O O . LYS D 1 185 ? -73.732 -4.490 -62.644 1.00 48.59 185 LYS A O 1
ATOM 13814 N N . ARG D 1 186 ? -74.614 -2.569 -63.518 1.00 50.66 186 ARG A N 1
ATOM 13815 C CA . ARG D 1 186 ? -73.520 -1.631 -63.162 1.00 52.21 186 ARG A CA 1
ATOM 13816 C C . ARG D 1 186 ? -74.049 -0.728 -62.049 1.00 47.97 186 ARG A C 1
ATOM 13817 O O . ARG D 1 186 ? -74.895 0.145 -62.356 1.00 43.63 186 ARG A O 1
ATOM 13825 N N . VAL D 1 187 ? -73.581 -0.951 -60.816 1.00 46.43 187 VAL A N 1
ATOM 13826 C CA . VAL D 1 187 ? -74.201 -0.384 -59.578 1.00 46.14 187 VAL A CA 1
ATOM 13827 C C . VAL D 1 187 ? -73.328 0.729 -58.999 1.00 43.49 187 VAL A C 1
ATOM 13828 O O . VAL D 1 187 ? -72.120 0.516 -58.800 1.00 39.98 187 VAL A O 1
ATOM 13832 N N . LEU D 1 188 ? -73.967 1.859 -58.706 1.00 43.31 188 LEU A N 1
ATOM 13833 C CA . LEU D 1 188 ? -73.379 2.964 -57.917 1.00 43.08 188 LEU A CA 1
ATOM 13834 C C . LEU D 1 188 ? -74.137 3.057 -56.593 1.00 44.80 188 LEU A C 1
ATOM 13835 O O . LEU D 1 188 ? -75.317 3.455 -56.610 1.00 47.71 188 LEU A O 1
ATOM 13840 N N . VAL D 1 189 ? -73.485 2.682 -55.495 1.00 44.30 189 VAL A N 1
ATOM 13841 C CA . VAL D 1 189 ? -73.971 2.984 -54.118 1.00 43.26 189 VAL A CA 1
ATOM 13842 C C . VAL D 1 189 ? -73.455 4.367 -53.717 1.00 40.75 189 VAL A C 1
ATOM 13843 O O . VAL D 1 189 ? -72.234 4.535 -53.611 1.00 44.06 189 VAL A O 1
ATOM 13847 N N . VAL D 1 190 ? -74.359 5.313 -53.499 1.00 36.82 190 VAL A N 1
ATOM 13848 C CA . VAL D 1 190 ? -74.010 6.702 -53.082 1.00 36.21 190 VAL A CA 1
ATOM 13849 C C . VAL D 1 190 ? -74.034 6.766 -51.556 1.00 36.49 190 VAL A C 1
ATOM 13850 O O . VAL D 1 190 ? -75.084 6.429 -50.971 1.00 36.92 190 VAL A O 1
ATOM 13854 N N . GLY D 1 191 ? -72.951 7.241 -50.944 1.00 35.94 191 GLY A N 1
ATOM 13855 C CA . GLY D 1 191 ? -72.879 7.417 -49.480 1.00 37.98 191 GLY A CA 1
ATOM 13856 C C . GLY D 1 191 ? -72.350 6.186 -48.771 1.00 38.06 191 GLY A C 1
ATOM 13857 O O . GLY D 1 191 ? -72.998 5.132 -48.838 1.00 38.04 191 GLY A O 1
ATOM 13858 N N . MET D 1 192 ? -71.217 6.335 -48.086 1.00 39.99 192 MET A N 1
ATOM 13859 C CA . MET D 1 192 ? -70.515 5.233 -47.379 1.00 42.24 192 MET A CA 1
ATOM 13860 C C . MET D 1 192 ? -71.075 5.102 -45.959 1.00 43.33 192 MET A C 1
ATOM 13861 O O . MET D 1 192 ? -70.291 4.864 -45.018 1.00 39.10 192 MET A O 1
ATOM 13866 N N . GLY D 1 193 ? -72.397 5.244 -45.823 1.00 49.94 193 GLY A N 1
ATOM 13867 C CA . GLY D 1 193 ? -73.140 4.840 -44.613 1.00 50.24 193 GLY A CA 1
ATOM 13868 C C . GLY D 1 193 ? -72.967 3.354 -44.390 1.00 53.79 193 GLY A C 1
ATOM 13869 O O . GLY D 1 193 ? -72.768 2.647 -45.396 1.00 60.90 193 GLY A O 1
ATOM 13870 N N . ASN D 1 194 ? -73.003 2.896 -43.136 1.00 57.52 194 ASN A N 1
ATOM 13871 C CA . ASN D 1 194 ? -72.913 1.448 -42.784 1.00 60.32 194 ASN A CA 1
ATOM 13872 C C . ASN D 1 194 ? -73.804 0.641 -43.734 1.00 59.01 194 ASN A C 1
ATOM 13873 O O . ASN D 1 194 ? -73.362 -0.430 -44.206 1.00 64.52 194 ASN A O 1
ATOM 13878 N N . SER D 1 195 ? -75.009 1.155 -43.989 1.00 53.81 195 SER A N 1
ATOM 13879 C CA . SER D 1 195 ? -76.001 0.604 -44.949 1.00 50.46 195 SER A CA 1
ATOM 13880 C C . SER D 1 195 ? -75.388 0.588 -46.351 1.00 44.67 195 SER A C 1
ATOM 13881 O O . SER D 1 195 ? -75.343 -0.499 -46.956 1.00 41.75 195 SER A O 1
ATOM 13884 N N . GLY D 1 196 ? -74.902 1.745 -46.814 1.00 41.32 196 GLY A N 1
ATOM 13885 C CA . GLY D 1 196 ? -74.238 1.895 -48.125 1.00 40.90 196 GLY A CA 1
ATOM 13886 C C . GLY D 1 196 ? -73.189 0.818 -48.350 1.00 39.70 196 GLY A C 1
ATOM 13887 O O . GLY D 1 196 ? -73.405 -0.067 -49.210 1.00 41.03 196 GLY A O 1
ATOM 13888 N N . THR D 1 197 ? -72.104 0.879 -47.582 1.00 37.27 197 THR A N 1
ATOM 13889 C CA . THR D 1 197 ? -70.979 -0.096 -47.605 1.00 37.07 197 THR A CA 1
ATOM 13890 C C . THR D 1 197 ? -71.508 -1.536 -47.654 1.00 36.95 197 THR A C 1
ATOM 13891 O O . THR D 1 197 ? -71.071 -2.300 -48.552 1.00 33.03 197 THR A O 1
ATOM 13895 N N . ASP D 1 198 ? -72.404 -1.893 -46.725 1.00 37.78 198 ASP A N 1
ATOM 13896 C CA . ASP D 1 198 ? -73.001 -3.259 -46.632 1.00 38.88 198 ASP A CA 1
ATOM 13897 C C . ASP D 1 198 ? -73.653 -3.637 -47.970 1.00 36.62 198 ASP A C 1
ATOM 13898 O O . ASP D 1 198 ? -73.447 -4.788 -48.413 1.00 35.58 198 ASP A O 1
ATOM 13903 N N . ILE D 1 199 ? -74.402 -2.710 -48.583 1.00 33.53 199 ILE A N 1
ATOM 13904 C CA . ILE D 1 199 ? -75.166 -2.959 -49.845 1.00 31.73 199 ILE A CA 1
ATOM 13905 C C . ILE D 1 199 ? -74.178 -3.087 -51.005 1.00 30.50 199 ILE A C 1
ATOM 13906 O O . ILE D 1 199 ? -74.238 -4.096 -51.732 1.00 31.43 199 ILE A O 1
ATOM 13911 N N . ALA D 1 200 ? -73.325 -2.083 -51.180 1.00 28.53 200 ALA A N 1
ATOM 13912 C CA . ALA D 1 200 ? -72.256 -2.083 -52.205 1.00 29.01 200 ALA A CA 1
ATOM 13913 C C . ALA D 1 200 ? -71.570 -3.447 -52.190 1.00 28.94 200 ALA A C 1
ATOM 13914 O O . ALA D 1 200 ? -71.636 -4.136 -53.203 1.00 29.83 200 ALA A O 1
ATOM 13916 N N . VAL D 1 201 ? -70.979 -3.819 -51.053 1.00 28.62 201 VAL A N 1
ATOM 13917 C CA . VAL D 1 201 ? -70.330 -5.147 -50.842 1.00 27.79 201 VAL A CA 1
ATOM 13918 C C . VAL D 1 201 ? -71.286 -6.235 -51.333 1.00 27.84 201 VAL A C 1
ATOM 13919 O O . VAL D 1 201 ? -70.876 -7.060 -52.150 1.00 28.63 201 VAL A O 1
ATOM 13923 N N . GLU D 1 202 ? -72.526 -6.224 -50.855 1.00 29.47 202 GLU A N 1
ATOM 13924 C CA . GLU D 1 202 ? -73.515 -7.282 -51.189 1.00 30.97 202 GLU A CA 1
ATOM 13925 C C . GLU D 1 202 ? -73.694 -7.331 -52.708 1.00 31.67 202 GLU A C 1
ATOM 13926 O O . GLU D 1 202 ? -73.577 -8.422 -53.283 1.00 33.76 202 GLU A O 1
ATOM 13932 N N . ALA D 1 203 ? -73.944 -6.181 -53.330 1.00 31.96 203 ALA A N 1
ATOM 13933 C CA . ALA D 1 203 ? -74.135 -6.056 -54.796 1.00 32.62 203 ALA A CA 1
ATOM 13934 C C . ALA D 1 203 ? -72.966 -6.742 -55.514 1.00 33.03 203 ALA A C 1
ATOM 13935 O O . ALA D 1 203 ? -73.213 -7.478 -56.474 1.00 35.50 203 ALA A O 1
ATOM 13937 N N . SER D 1 204 ? -71.742 -6.509 -55.040 1.00 33.12 204 SER A N 1
ATOM 13938 C CA . SER D 1 204 ? -70.473 -6.994 -55.648 1.00 33.62 204 SER A CA 1
ATOM 13939 C C . SER D 1 204 ? -70.537 -8.509 -55.860 1.00 36.01 204 SER A C 1
ATOM 13940 O O . SER D 1 204 ? -69.929 -9.011 -56.835 1.00 36.47 204 SER A O 1
ATOM 13943 N N . HIS D 1 205 ? -71.233 -9.212 -54.968 1.00 37.62 205 HIS A N 1
ATOM 13944 C CA . HIS D 1 205 ? -71.416 -10.684 -55.051 1.00 41.06 205 HIS A CA 1
ATOM 13945 C C . HIS D 1 205 ? -71.912 -11.065 -56.447 1.00 43.45 205 HIS A C 1
ATOM 13946 O O . HIS D 1 205 ? -71.486 -12.107 -56.938 1.00 49.71 205 HIS A O 1
ATOM 13953 N N . LEU D 1 206 ? -72.775 -10.249 -57.053 1.00 45.52 206 LEU A N 1
ATOM 13954 C CA . LEU D 1 206 ? -73.482 -10.586 -58.320 1.00 45.89 206 LEU A CA 1
ATOM 13955 C C . LEU D 1 206 ? -73.162 -9.570 -59.414 1.00 44.11 206 LEU A C 1
ATOM 13956 O O . LEU D 1 206 ? -72.825 -10.011 -60.513 1.00 50.61 206 LEU A O 1
ATOM 13961 N N . ALA D 1 207 ? -73.312 -8.277 -59.128 1.00 42.40 207 ALA A N 1
ATOM 13962 C CA . ALA D 1 207 ? -73.291 -7.178 -60.125 1.00 44.08 207 ALA A CA 1
ATOM 13963 C C . ALA D 1 207 ? -72.001 -7.221 -60.959 1.00 46.45 207 ALA A C 1
ATOM 13964 O O . ALA D 1 207 ? -70.936 -7.610 -60.415 1.00 44.07 207 ALA A O 1
ATOM 13966 N N . LYS D 1 208 ? -72.098 -6.811 -62.228 1.00 49.24 208 LYS A N 1
ATOM 13967 C CA . LYS D 1 208 ? -70.953 -6.761 -63.184 1.00 53.60 208 LYS A CA 1
ATOM 13968 C C . LYS D 1 208 ? -69.882 -5.790 -62.673 1.00 49.32 208 LYS A C 1
ATOM 13969 O O . LYS D 1 208 ? -68.687 -6.104 -62.769 1.00 48.48 208 LYS A O 1
ATOM 13975 N N . LYS D 1 209 ? -70.312 -4.641 -62.172 1.00 46.54 209 LYS A N 1
ATOM 13976 C CA . LYS D 1 209 ? -69.418 -3.603 -61.606 1.00 46.44 209 LYS A CA 1
ATOM 13977 C C . LYS D 1 209 ? -70.145 -2.929 -60.446 1.00 42.41 209 LYS A C 1
ATOM 13978 O O . LYS D 1 209 ? -71.376 -2.737 -60.565 1.00 37.58 209 LYS A O 1
ATOM 13984 N N . VAL D 1 210 ? -69.410 -2.568 -59.391 1.00 40.96 210 VAL A N 1
ATOM 13985 C CA . VAL D 1 210 ? -69.968 -1.805 -58.234 1.00 41.01 210 VAL A CA 1
ATOM 13986 C C . VAL D 1 210 ? -69.033 -0.659 -57.862 1.00 40.50 210 VAL A C 1
ATOM 13987 O O . VAL D 1 210 ? -67.829 -0.917 -57.639 1.00 39.28 210 VAL A O 1
ATOM 13991 N N . PHE D 1 211 ? -69.605 0.542 -57.760 1.00 40.99 211 PHE A N 1
ATOM 13992 C CA . PHE D 1 211 ? -68.916 1.782 -57.314 1.00 40.11 211 PHE A CA 1
ATOM 13993 C C . PHE D 1 211 ? -69.604 2.304 -56.055 1.00 36.97 211 PHE A C 1
ATOM 13994 O O . PHE D 1 211 ? -70.843 2.393 -56.039 1.00 33.33 211 PHE A O 1
ATOM 14002 N N . LEU D 1 212 ? -68.792 2.607 -55.041 1.00 37.32 212 LEU A N 1
ATOM 14003 C CA . LEU D 1 212 ? -69.226 3.166 -53.737 1.00 38.04 212 LEU A CA 1
ATOM 14004 C C . LEU D 1 212 ? -68.752 4.615 -53.681 1.00 38.26 212 LEU A C 1
ATOM 14005 O O . LEU D 1 212 ? -67.573 4.825 -53.371 1.00 40.00 212 LEU A O 1
ATOM 14010 N N . SER D 1 213 ? -69.635 5.564 -53.992 1.00 38.50 213 SER A N 1
ATOM 14011 C CA . SER D 1 213 ? -69.301 7.011 -54.034 1.00 39.27 213 SER A CA 1
ATOM 14012 C C . SER D 1 213 ? -69.391 7.608 -52.636 1.00 41.65 213 SER A C 1
ATOM 14013 O O . SER D 1 213 ? -70.532 7.788 -52.154 1.00 50.07 213 SER A O 1
ATOM 14016 N N . THR D 1 214 ? -68.243 7.898 -52.018 1.00 41.89 214 THR A N 1
ATOM 14017 C CA . THR D 1 214 ? -68.165 8.616 -50.711 1.00 43.12 214 THR A CA 1
ATOM 14018 C C . THR D 1 214 ? -68.251 10.117 -50.992 1.00 43.45 214 THR A C 1
ATOM 14019 O O . THR D 1 214 ? -68.535 10.479 -52.151 1.00 43.13 214 THR A O 1
ATOM 14023 N N . THR D 1 215 ? -68.034 10.939 -49.966 1.00 44.95 215 THR A N 1
ATOM 14024 C CA . THR D 1 215 ? -68.014 12.425 -50.068 1.00 48.90 215 THR A CA 1
ATOM 14025 C C . THR D 1 215 ? -66.873 12.948 -49.195 1.00 49.41 215 THR A C 1
ATOM 14026 O O . THR D 1 215 ? -65.989 13.649 -49.720 1.00 51.40 215 THR A O 1
ATOM 14030 N N . GLY D 1 216 ? -66.897 12.588 -47.915 1.00 51.89 216 GLY A N 1
ATOM 14031 C CA . GLY D 1 216 ? -65.818 12.883 -46.958 1.00 54.58 216 GLY A CA 1
ATOM 14032 C C . GLY D 1 216 ? -64.870 11.711 -46.824 1.00 56.66 216 GLY A C 1
ATOM 14033 O O . GLY D 1 216 ? -63.777 11.921 -46.284 1.00 62.76 216 GLY A O 1
ATOM 14034 N N . GLY D 1 217 ? -65.261 10.528 -47.309 1.00 55.61 217 GLY A N 1
ATOM 14035 C CA . GLY D 1 217 ? -64.567 9.271 -46.974 1.00 56.80 217 GLY A CA 1
ATOM 14036 C C . GLY D 1 217 ? -64.872 8.887 -45.537 1.00 58.88 217 GLY A C 1
ATOM 14037 O O . GLY D 1 217 ? -65.607 9.654 -44.878 1.00 57.36 217 GLY A O 1
ATOM 14038 N N . ALA D 1 218 ? -64.326 7.762 -45.062 1.00 60.47 218 ALA A N 1
ATOM 14039 C CA . ALA D 1 218 ? -64.625 7.193 -43.723 1.00 58.93 218 ALA A CA 1
ATOM 14040 C C . ALA D 1 218 ? -63.530 6.232 -43.260 1.00 60.95 218 ALA A C 1
ATOM 14041 O O . ALA D 1 218 ? -62.857 5.637 -44.120 1.00 65.39 218 ALA A O 1
ATOM 14043 N N . TRP D 1 219 ? -63.373 6.095 -41.942 1.00 64.83 219 TRP A N 1
ATOM 14044 C CA . TRP D 1 219 ? -62.570 5.007 -41.319 1.00 69.00 219 TRP A CA 1
ATOM 14045 C C . TRP D 1 219 ? -63.429 3.742 -41.301 1.00 66.65 219 TRP A C 1
ATOM 14046 O O . TRP D 1 219 ? -64.647 3.862 -41.063 1.00 65.03 219 TRP A O 1
ATOM 14057 N N . VAL D 1 220 ? -62.804 2.590 -41.548 1.00 62.71 220 VAL A N 1
ATOM 14058 C CA . VAL D 1 220 ? -63.481 1.269 -41.712 1.00 57.49 220 VAL A CA 1
ATOM 14059 C C . VAL D 1 220 ? -62.779 0.266 -40.796 1.00 54.91 220 VAL A C 1
ATOM 14060 O O . VAL D 1 220 ? -61.531 0.210 -40.831 1.00 59.89 220 VAL A O 1
ATOM 14064 N N . MET D 1 221 ? -63.548 -0.488 -40.010 1.00 50.66 221 MET A N 1
ATOM 14065 C CA . MET D 1 221 ? -63.004 -1.542 -39.106 1.00 50.50 221 MET A CA 1
ATOM 14066 C C . MET D 1 221 ? -63.888 -2.789 -39.167 1.00 47.08 221 MET A C 1
ATOM 14067 O O . MET D 1 221 ? -65.084 -2.673 -39.490 1.00 43.98 221 MET A O 1
ATOM 14072 N N . SER D 1 222 ? -63.279 -3.937 -38.878 1.00 45.88 222 SER A N 1
ATOM 14073 C CA . SER D 1 222 ? -63.927 -5.270 -38.888 1.00 45.78 222 SER A CA 1
ATOM 14074 C C . SER D 1 222 ? -64.574 -5.512 -37.533 1.00 46.86 222 SER A C 1
ATOM 14075 O O . SER D 1 222 ? -64.066 -4.950 -36.547 1.00 48.08 222 SER A O 1
ATOM 14078 N N . ARG D 1 223 ? -65.634 -6.326 -37.519 1.00 48.97 223 ARG A N 1
ATOM 14079 C CA . ARG D 1 223 ? -66.207 -6.959 -36.296 1.00 49.93 223 ARG A CA 1
ATOM 14080 C C . ARG D 1 223 ? -65.146 -7.852 -35.655 1.00 51.56 223 ARG A C 1
ATOM 14081 O O . ARG D 1 223 ? -65.129 -7.943 -34.404 1.00 48.35 223 ARG A O 1
ATOM 14089 N N . VAL D 1 224 ? -64.327 -8.487 -36.506 1.00 52.03 224 VAL A N 1
ATOM 14090 C CA . VAL D 1 224 ? -63.242 -9.435 -36.108 1.00 54.65 224 VAL A CA 1
ATOM 14091 C C . VAL D 1 224 ? -62.263 -8.735 -35.155 1.00 59.90 224 VAL A C 1
ATOM 14092 O O . VAL D 1 224 ? -61.993 -9.300 -34.075 1.00 70.94 224 VAL A O 1
ATOM 14096 N N . PHE D 1 225 ? -61.752 -7.562 -35.535 1.00 59.13 225 PHE A N 1
ATOM 14097 C CA . PHE D 1 225 ? -60.881 -6.700 -34.682 1.00 58.45 225 PHE A CA 1
ATOM 14098 C C . PHE D 1 225 ? -59.801 -7.553 -33.987 1.00 54.39 225 PHE A C 1
ATOM 14099 O O . PHE D 1 225 ? -59.366 -8.566 -34.574 1.00 55.56 225 PHE A O 1
ATOM 14107 N N . ASP D 1 226 ? -59.377 -7.157 -32.781 1.00 49.19 226 ASP A N 1
ATOM 14108 C CA . ASP D 1 226 ? -58.128 -7.643 -32.136 1.00 49.63 226 ASP A CA 1
ATOM 14109 C C . ASP D 1 226 ? -58.312 -9.083 -31.654 1.00 48.13 226 ASP A C 1
ATOM 14110 O O . ASP D 1 226 ? -59.043 -9.296 -30.683 1.00 50.24 226 ASP A O 1
ATOM 14115 N N . SER D 1 227 ? -57.642 -10.025 -32.312 1.00 50.41 227 SER A N 1
ATOM 14116 C CA . SER D 1 227 ? -57.493 -11.444 -31.882 1.00 53.69 227 SER A CA 1
ATOM 14117 C C . SER D 1 227 ? -58.816 -12.204 -32.028 1.00 54.56 227 SER A C 1
ATOM 14118 O O . SER D 1 227 ? -58.989 -13.241 -31.329 1.00 58.01 227 SER A O 1
ATOM 14121 N N . GLY D 1 228 ? -59.693 -11.735 -32.923 1.00 53.78 228 GLY A N 1
ATOM 14122 C CA . GLY D 1 228 ? -61.048 -12.300 -33.114 1.00 56.08 228 GLY A CA 1
ATOM 14123 C C . GLY D 1 228 ? -61.970 -12.006 -31.934 1.00 54.79 228 GLY A C 1
ATOM 14124 O O . GLY D 1 228 ? -62.846 -12.855 -31.603 1.00 56.18 228 GLY A O 1
ATOM 14125 N N . TYR D 1 229 ? -61.754 -10.854 -31.299 1.00 49.85 229 TYR A N 1
ATOM 14126 C CA . TYR D 1 229 ? -62.618 -10.299 -30.231 1.00 45.35 229 TYR A CA 1
ATOM 14127 C C . TYR D 1 229 ? -63.547 -9.276 -30.863 1.00 41.00 229 TYR A C 1
ATOM 14128 O O . TYR D 1 229 ? -63.102 -8.395 -31.584 1.00 40.62 229 TYR A O 1
ATOM 14137 N N . PRO D 1 230 ? -64.866 -9.355 -30.615 1.00 39.04 230 PRO A N 1
ATOM 14138 C CA . PRO D 1 230 ? -65.776 -8.294 -31.030 1.00 38.49 230 PRO A CA 1
ATOM 14139 C C . PRO D 1 230 ? -65.190 -6.931 -30.644 1.00 38.21 230 PRO A C 1
ATOM 14140 O O . PRO D 1 230 ? -64.866 -6.737 -29.487 1.00 39.57 230 PRO A O 1
ATOM 14144 N N . TRP D 1 231 ? -65.051 -6.043 -31.623 1.00 39.26 231 TRP A N 1
ATOM 14145 C CA . TRP D 1 231 ? -64.347 -4.739 -31.477 1.00 43.56 231 TRP A CA 1
ATOM 14146 C C . TRP D 1 231 ? -64.811 -4.009 -30.209 1.00 44.03 231 TRP A C 1
ATOM 14147 O O . TRP D 1 231 ? -63.946 -3.499 -29.458 1.00 43.83 231 TRP A O 1
ATOM 14158 N N . ASP D 1 232 ? -66.124 -3.972 -29.974 1.00 46.04 232 ASP A N 1
ATOM 14159 C CA . ASP D 1 232 ? -66.747 -3.210 -28.850 1.00 47.29 232 ASP A CA 1
ATOM 14160 C C . ASP D 1 232 ? -66.293 -3.798 -27.500 1.00 41.83 232 ASP A C 1
ATOM 14161 O O . ASP D 1 232 ? -66.086 -3.010 -26.546 1.00 35.81 232 ASP A O 1
ATOM 14166 N N . MET D 1 233 ? -66.099 -5.119 -27.426 1.00 39.88 233 MET A N 1
ATOM 14167 C CA . MET D 1 233 ? -65.654 -5.802 -26.180 1.00 42.33 233 MET A CA 1
ATOM 14168 C C . MET D 1 233 ? -64.190 -5.443 -25.884 1.00 43.21 233 MET A C 1
ATOM 14169 O O . MET D 1 233 ? -63.695 -5.752 -24.776 1.00 44.41 233 MET A O 1
ATOM 14174 N N . VAL D 1 234 ? -63.522 -4.789 -26.829 1.00 44.59 234 VAL A N 1
ATOM 14175 C CA . VAL D 1 234 ? -62.114 -4.320 -26.669 1.00 47.52 234 VAL A CA 1
ATOM 14176 C C . VAL D 1 234 ? -62.100 -2.798 -26.548 1.00 46.57 234 VAL A C 1
ATOM 14177 O O . VAL D 1 234 ? -61.365 -2.278 -25.692 1.00 46.54 234 VAL A O 1
ATOM 14181 N N . PHE D 1 235 ? -62.873 -2.128 -27.400 1.00 46.46 235 PHE A N 1
ATOM 14182 C CA . PHE D 1 235 ? -62.885 -0.651 -27.558 1.00 49.82 235 PHE A CA 1
ATOM 14183 C C . PHE D 1 235 ? -63.705 0.020 -26.447 1.00 53.69 235 PHE A C 1
ATOM 14184 O O . PHE D 1 235 ? -63.165 0.908 -25.757 1.00 52.93 235 PHE A O 1
ATOM 14192 N N . THR D 1 236 ? -64.979 -0.362 -26.310 1.00 58.50 236 THR A N 1
ATOM 14193 C CA . THR D 1 236 ? -65.943 0.234 -25.341 1.00 57.61 236 THR A CA 1
ATOM 14194 C C . THR D 1 236 ? -65.792 -0.499 -24.004 1.00 56.19 236 THR A C 1
ATOM 14195 O O . THR D 1 236 ? -66.671 -1.309 -23.661 1.00 56.42 236 THR A O 1
ATOM 14199 N N . THR D 1 237 ? -64.692 -0.206 -23.306 1.00 56.64 237 THR A N 1
ATOM 14200 C CA . THR D 1 237 ? -64.364 -0.667 -21.926 1.00 58.46 237 THR A CA 1
ATOM 14201 C C . THR D 1 237 ? -64.017 0.556 -21.062 1.00 61.11 237 THR A C 1
ATOM 14202 O O . THR D 1 237 ? -63.394 1.500 -21.594 1.00 56.65 237 THR A O 1
ATOM 14206 N N . ARG D 1 238 ? -64.404 0.537 -19.780 1.00 66.77 238 ARG A N 1
ATOM 14207 C CA . ARG D 1 238 ? -64.254 1.693 -18.842 1.00 69.13 238 ARG A CA 1
ATOM 14208 C C . ARG D 1 238 ? -62.835 2.273 -18.919 1.00 68.02 238 ARG A C 1
ATOM 14209 O O . ARG D 1 238 ? -62.716 3.495 -19.089 1.00 66.94 238 ARG A O 1
ATOM 14217 N N . PHE D 1 239 ? -61.811 1.420 -18.807 1.00 71.37 239 PHE A N 1
ATOM 14218 C CA . PHE D 1 239 ? -60.369 1.805 -18.773 1.00 74.39 239 PHE A CA 1
ATOM 14219 C C . PHE D 1 239 ? -59.996 2.603 -20.027 1.00 74.38 239 PHE A C 1
ATOM 14220 O O . PHE D 1 239 ? -59.469 3.724 -19.891 1.00 74.37 239 PHE A O 1
ATOM 14228 N N . GLN D 1 240 ? -60.235 2.022 -21.205 1.00 73.47 240 GLN A N 1
ATOM 14229 C CA . GLN D 1 240 ? -59.970 2.680 -22.515 1.00 77.30 240 GLN A CA 1
ATOM 14230 C C . GLN D 1 240 ? -60.728 4.010 -22.582 1.00 73.92 240 GLN A C 1
ATOM 14231 O O . GLN D 1 240 ? -60.090 5.045 -22.863 1.00 67.16 240 GLN A O 1
ATOM 14237 N N . ASN D 1 241 ? -62.033 3.973 -22.306 1.00 75.75 241 ASN A N 1
ATOM 14238 C CA . ASN D 1 241 ? -62.923 5.167 -22.350 1.00 79.17 241 ASN A CA 1
ATOM 14239 C C . ASN D 1 241 ? -62.354 6.253 -21.428 1.00 79.48 241 ASN A C 1
ATOM 14240 O O . ASN D 1 241 ? -62.462 7.442 -21.780 1.00 76.08 241 ASN A O 1
ATOM 14245 N N . MET D 1 242 ? -61.760 5.850 -20.301 1.00 83.66 242 MET A N 1
ATOM 14246 C CA . MET D 1 242 ? -61.019 6.756 -19.378 1.00 86.09 242 MET A CA 1
ATOM 14247 C C . MET D 1 242 ? -59.873 7.405 -20.165 1.00 80.92 242 MET A C 1
ATOM 14248 O O . MET D 1 242 ? -59.867 8.647 -20.282 1.00 79.49 242 MET A O 1
ATOM 14253 N N . LEU D 1 243 ? -58.981 6.584 -20.732 1.00 78.11 243 LEU A N 1
ATOM 14254 C CA . LEU D 1 243 ? -57.768 7.044 -21.472 1.00 78.71 243 LEU A CA 1
ATOM 14255 C C . LEU D 1 243 ? -58.163 8.081 -22.528 1.00 81.34 243 LEU A C 1
ATOM 14256 O O . LEU D 1 243 ? -57.701 9.233 -22.430 1.00 85.57 243 LEU A O 1
ATOM 14261 N N . ARG D 1 244 ? -58.995 7.676 -23.488 1.00 83.25 244 ARG A N 1
ATOM 14262 C CA . ARG D 1 244 ? -59.425 8.528 -24.636 1.00 84.12 244 ARG A CA 1
ATOM 14263 C C . ARG D 1 244 ? -59.884 9.900 -24.121 1.00 87.59 244 ARG A C 1
ATOM 14264 O O . ARG D 1 244 ? -59.407 10.921 -24.652 1.00 81.11 244 ARG A O 1
ATOM 14272 N N . ASN D 1 245 ? -60.769 9.905 -23.116 1.00 97.58 245 ASN A N 1
ATOM 14273 C CA . ASN D 1 245 ? -61.518 11.111 -22.660 1.00 101.80 245 ASN A CA 1
ATOM 14274 C C . ASN D 1 245 ? -60.595 12.020 -21.839 1.00 99.07 245 ASN A C 1
ATOM 14275 O O . ASN D 1 245 ? -60.851 13.243 -21.810 1.00 111.35 245 ASN A O 1
ATOM 14280 N N . SER D 1 246 ? -59.571 11.446 -21.205 1.00 87.93 246 SER A N 1
ATOM 14281 C CA . SER D 1 246 ? -58.509 12.197 -20.480 1.00 83.69 246 SER A CA 1
ATOM 14282 C C . SER D 1 246 ? -57.233 12.212 -21.327 1.00 77.40 246 SER A C 1
ATOM 14283 O O . SER D 1 246 ? -56.215 11.651 -20.879 1.00 72.26 246 SER A O 1
ATOM 14286 N N . LEU D 1 247 ? -57.301 12.835 -22.509 1.00 77.90 247 LEU A N 1
ATOM 14287 C CA . LEU D 1 247 ? -56.211 12.817 -23.529 1.00 80.56 247 LEU A CA 1
ATOM 14288 C C . LEU D 1 247 ? -56.586 13.711 -24.711 1.00 83.77 247 LEU A C 1
ATOM 14289 O O . LEU D 1 247 ? -57.652 13.543 -25.294 1.00 89.51 247 LEU A O 1
ATOM 14294 N N . PRO D 1 248 ? -55.716 14.661 -25.126 1.00 84.68 248 PRO A N 1
ATOM 14295 C CA . PRO D 1 248 ? -56.092 15.710 -26.079 1.00 87.18 248 PRO A CA 1
ATOM 14296 C C . PRO D 1 248 ? -56.558 15.207 -27.452 1.00 89.10 248 PRO A C 1
ATOM 14297 O O . PRO D 1 248 ? -55.928 14.320 -27.996 1.00 87.03 248 PRO A O 1
ATOM 14301 N N . THR D 1 249 ? -57.624 15.820 -27.979 1.00 94.25 249 THR A N 1
ATOM 14302 C CA . THR D 1 249 ? -58.315 15.421 -29.242 1.00 96.09 249 THR A CA 1
ATOM 14303 C C . THR D 1 249 ? -57.268 15.168 -30.324 1.00 93.76 249 THR A C 1
ATOM 14304 O O . THR D 1 249 ? -57.199 14.068 -30.863 1.00 90.49 249 THR A O 1
ATOM 14308 N N . PRO D 1 250 ? -56.408 16.154 -30.667 1.00 97.72 250 PRO A N 1
ATOM 14309 C CA . PRO D 1 250 ? -55.399 15.957 -31.708 1.00 97.22 250 PRO A CA 1
ATOM 14310 C C . PRO D 1 250 ? -54.633 14.631 -31.618 1.00 91.07 250 PRO A C 1
ATOM 14311 O O . PRO D 1 250 ? -54.384 14.068 -32.662 1.00 89.44 250 PRO A O 1
ATOM 14315 N N . ILE D 1 251 ? -54.287 14.165 -30.411 1.00 87.38 251 ILE A N 1
ATOM 14316 C CA . ILE D 1 251 ? -53.563 12.865 -30.234 1.00 91.25 251 ILE A CA 1
ATOM 14317 C C . ILE D 1 251 ? -54.518 11.708 -30.560 1.00 88.76 251 ILE A C 1
ATOM 14318 O O . ILE D 1 251 ? -54.300 11.024 -31.578 1.00 87.77 251 ILE A O 1
ATOM 14323 N N . VAL D 1 252 ? -55.527 11.496 -29.715 1.00 88.04 252 VAL A N 1
ATOM 14324 C CA . VAL D 1 252 ? -56.451 10.324 -29.802 1.00 88.93 252 VAL A CA 1
ATOM 14325 C C . VAL D 1 252 ? -56.892 10.124 -31.258 1.00 89.69 252 VAL A C 1
ATOM 14326 O O . VAL D 1 252 ? -56.910 8.968 -31.695 1.00 93.77 252 VAL A O 1
ATOM 14330 N N . THR D 1 253 ? -57.231 11.201 -31.976 1.00 94.29 253 THR A N 1
ATOM 14331 C CA . THR D 1 253 ? -57.686 11.151 -33.397 1.00 97.33 253 THR A CA 1
ATOM 14332 C C . THR D 1 253 ? -56.556 10.592 -34.269 1.00 95.37 253 THR A C 1
ATOM 14333 O O . THR D 1 253 ? -56.827 9.649 -35.037 1.00 96.27 253 THR A O 1
ATOM 14337 N N . TRP D 1 254 ? -55.346 11.149 -34.143 1.00 96.12 254 TRP A N 1
ATOM 14338 C CA . TRP D 1 254 ? -54.113 10.624 -34.801 1.00 101.08 254 TRP A CA 1
ATOM 14339 C C . TRP D 1 254 ? -53.876 9.180 -34.348 1.00 93.58 254 TRP A C 1
ATOM 14340 O O . TRP D 1 254 ? -53.521 8.334 -35.191 1.00 104.94 254 TRP A O 1
ATOM 14351 N N . LEU D 1 255 ? -54.071 8.928 -33.057 1.00 84.78 255 LEU A N 1
ATOM 14352 C CA . LEU D 1 255 ? -53.846 7.603 -32.419 1.00 85.18 255 LEU A CA 1
ATOM 14353 C C . LEU D 1 255 ? -54.794 6.560 -33.029 1.00 80.68 255 LEU A C 1
ATOM 14354 O O . LEU D 1 255 ? -54.388 5.390 -33.138 1.00 74.13 255 LEU A O 1
ATOM 14359 N N . MET D 1 256 ? -56.003 6.984 -33.410 1.00 82.66 256 MET A N 1
ATOM 14360 C CA . MET D 1 256 ? -57.067 6.113 -33.986 1.00 83.10 256 MET A CA 1
ATOM 14361 C C . MET D 1 256 ? -56.670 5.739 -35.413 1.00 83.70 256 MET A C 1
ATOM 14362 O O . MET D 1 256 ? -56.707 4.541 -35.742 1.00 81.28 256 MET A O 1
ATOM 14367 N N . ALA D 1 257 ? -56.306 6.743 -36.213 1.00 92.83 257 ALA A N 1
ATOM 14368 C CA . ALA D 1 257 ? -55.832 6.587 -37.611 1.00 101.91 257 ALA A CA 1
ATOM 14369 C C . ALA D 1 257 ? -54.800 5.451 -37.683 1.00 109.15 257 ALA A C 1
ATOM 14370 O O . ALA D 1 257 ? -54.944 4.582 -38.570 1.00 115.13 257 ALA A O 1
ATOM 14372 N N . ARG D 1 258 ? -53.816 5.453 -36.775 1.00 114.26 258 ARG A N 1
ATOM 14373 C CA . ARG D 1 258 ? -52.824 4.349 -36.619 1.00 118.10 258 ARG A CA 1
ATOM 14374 C C . ARG D 1 258 ? -53.564 3.010 -36.514 1.00 113.38 258 ARG A C 1
ATOM 14375 O O . ARG D 1 258 ? -53.325 2.127 -37.361 1.00 108.46 258 ARG A O 1
ATOM 14383 N N . LYS D 1 259 ? -54.455 2.891 -35.527 1.00 111.80 259 LYS A N 1
ATOM 14384 C CA . LYS D 1 259 ? -55.156 1.621 -35.182 1.00 113.12 259 LYS A CA 1
ATOM 14385 C C . LYS D 1 259 ? -56.180 1.252 -36.268 1.00 103.60 259 LYS A C 1
ATOM 14386 O O . LYS D 1 259 ? -56.595 0.079 -36.288 1.00 103.06 259 LYS A O 1
ATOM 14392 N N . MET D 1 260 ? -56.583 2.205 -37.117 1.00 95.94 260 MET A N 1
ATOM 14393 C CA . MET D 1 260 ? -57.540 1.976 -38.241 1.00 92.20 260 MET A CA 1
ATOM 14394 C C . MET D 1 260 ? -56.770 1.534 -39.488 1.00 89.89 260 MET A C 1
ATOM 14395 O O . MET D 1 260 ? -57.285 0.657 -40.208 1.00 94.77 260 MET A O 1
ATOM 14400 N N . ASN D 1 261 ? -55.602 2.146 -39.728 1.00 85.26 261 ASN A N 1
ATOM 14401 C CA . ASN D 1 261 ? -54.729 1.901 -40.913 1.00 79.05 261 ASN A CA 1
ATOM 14402 C C . ASN D 1 261 ? -53.978 0.576 -40.751 1.00 80.27 261 ASN A C 1
ATOM 14403 O O . ASN D 1 261 ? -53.678 -0.055 -41.776 1.00 89.03 261 ASN A O 1
ATOM 14408 N N . SER D 1 262 ? -53.696 0.175 -39.511 1.00 78.27 262 SER A N 1
ATOM 14409 C CA . SER D 1 262 ? -52.991 -1.090 -39.160 1.00 78.49 262 SER A CA 1
ATOM 14410 C C . SER D 1 262 ? -53.654 -2.304 -39.830 1.00 79.13 262 SER A C 1
ATOM 14411 O O . SER D 1 262 ? -52.966 -3.337 -39.963 1.00 88.19 262 SER A O 1
ATOM 14414 N N . TRP D 1 263 ? -54.933 -2.199 -40.214 1.00 75.84 263 TRP A N 1
ATOM 14415 C CA . TRP D 1 263 ? -55.653 -3.240 -41.002 1.00 75.66 263 TRP A CA 1
ATOM 14416 C C . TRP D 1 263 ? -55.255 -3.127 -42.473 1.00 72.54 263 TRP A C 1
ATOM 14417 O O . TRP D 1 263 ? -54.799 -4.140 -43.046 1.00 66.96 263 TRP A O 1
ATOM 14428 N N . PHE D 1 264 ? -55.442 -1.936 -43.046 1.00 72.14 264 PHE A N 1
ATOM 14429 C CA . PHE D 1 264 ? -55.069 -1.605 -44.449 1.00 71.99 264 PHE A CA 1
ATOM 14430 C C . PHE D 1 264 ? -54.929 -0.086 -44.604 1.00 76.96 264 PHE A C 1
ATOM 14431 O O . PHE D 1 264 ? -55.785 0.652 -44.047 1.00 70.18 264 PHE A O 1
ATOM 14439 N N . ASN D 1 265 ? -53.889 0.347 -45.334 1.00 81.53 265 ASN A N 1
ATOM 14440 C CA . ASN D 1 265 ? -53.595 1.781 -45.627 1.00 82.88 265 ASN A CA 1
ATOM 14441 C C . ASN D 1 265 ? -54.814 2.396 -46.323 1.00 81.55 265 ASN A C 1
ATOM 14442 O O . ASN D 1 265 ? -54.988 2.168 -47.540 1.00 79.68 265 ASN A O 1
ATOM 14447 N N . HIS D 1 266 ? -55.629 3.127 -45.555 1.00 80.87 266 HIS A N 1
ATOM 14448 C CA . HIS D 1 266 ? -56.891 3.775 -46.013 1.00 78.77 266 HIS A CA 1
ATOM 14449 C C . HIS D 1 266 ? -56.608 4.721 -47.180 1.00 82.91 266 HIS A C 1
ATOM 14450 O O . HIS D 1 266 ? -57.504 4.872 -48.037 1.00 82.47 266 HIS A O 1
ATOM 14457 N N . ALA D 1 267 ? -55.418 5.334 -47.192 1.00 91.94 267 ALA A N 1
ATOM 14458 C CA . ALA D 1 267 ? -54.964 6.289 -48.239 1.00 93.74 267 ALA A CA 1
ATOM 14459 C C . ALA D 1 267 ? -54.931 5.572 -49.592 1.00 86.46 267 ALA A C 1
ATOM 14460 O O . ALA D 1 267 ? -55.587 6.067 -50.527 1.00 81.18 267 ALA A O 1
ATOM 14462 N N . ASN D 1 268 ? -54.240 4.426 -49.645 1.00 79.47 268 ASN A N 1
ATOM 14463 C CA . ASN D 1 268 ? -54.049 3.588 -50.861 1.00 77.15 268 ASN A CA 1
ATOM 14464 C C . ASN D 1 268 ? -55.403 3.119 -51.405 1.00 75.22 268 ASN A C 1
ATOM 14465 O O . ASN D 1 268 ? -55.524 3.013 -52.633 1.00 80.75 268 ASN A O 1
ATOM 14470 N N . TYR D 1 269 ? -56.369 2.845 -50.525 1.00 70.91 269 TYR A N 1
ATOM 14471 C CA . TYR D 1 269 ? -57.714 2.304 -50.878 1.00 65.72 269 TYR A CA 1
ATOM 14472 C C . TYR D 1 269 ? -58.673 3.442 -51.254 1.00 65.72 269 TYR A C 1
ATOM 14473 O O . TYR D 1 269 ? -59.729 3.167 -51.867 1.00 59.79 269 TYR A O 1
ATOM 14482 N N . GLY D 1 270 ? -58.287 4.680 -50.929 1.00 69.82 270 GLY A N 1
ATOM 14483 C CA . GLY D 1 270 ? -59.034 5.911 -51.264 1.00 70.84 270 GLY A CA 1
ATOM 14484 C C . GLY D 1 270 ? -60.205 6.126 -50.320 1.00 70.68 270 GLY A C 1
ATOM 14485 O O . GLY D 1 270 ? -61.225 6.693 -50.738 1.00 68.78 270 GLY A O 1
ATOM 14486 N N . LEU D 1 271 ? -60.064 5.674 -49.080 1.00 71.97 271 LEU A N 1
ATOM 14487 C CA . LEU D 1 271 ? -61.112 5.813 -48.035 1.00 80.55 271 LEU A CA 1
ATOM 14488 C C . LEU D 1 271 ? -60.792 7.022 -47.154 1.00 87.40 271 LEU A C 1
ATOM 14489 O O . LEU D 1 271 ? -61.742 7.715 -46.749 1.00 79.88 271 LEU A O 1
ATOM 14494 N N . VAL D 1 272 ? -59.503 7.240 -46.876 1.00 99.85 272 VAL A N 1
ATOM 14495 C CA . VAL D 1 272 ? -58.987 8.350 -46.015 1.00 105.43 272 VAL A CA 1
ATOM 14496 C C . VAL D 1 272 ? -59.970 9.512 -46.056 1.00 105.33 272 VAL A C 1
ATOM 14497 O O . VAL D 1 272 ? -60.189 10.088 -47.120 1.00 103.19 272 VAL A O 1
ATOM 14501 N N . PRO D 1 273 ? -60.603 9.871 -44.913 1.00 108.67 273 PRO A N 1
ATOM 14502 C CA . PRO D 1 273 ? -61.301 11.151 -44.792 1.00 116.68 273 PRO A CA 1
ATOM 14503 C C . PRO D 1 273 ? -60.361 12.346 -45.029 1.00 133.45 273 PRO A C 1
ATOM 14504 O O . PRO D 1 273 ? -59.294 12.382 -44.435 1.00 147.88 273 PRO A O 1
ATOM 14508 N N . GLU D 1 274 ? -60.771 13.266 -45.912 1.00 140.86 274 GLU A N 1
ATOM 14509 C CA . GLU D 1 274 ? -60.054 14.542 -46.213 1.00 140.75 274 GLU A CA 1
ATOM 14510 C C . GLU D 1 274 ? -59.843 15.321 -44.907 1.00 149.36 274 GLU A C 1
ATOM 14511 O O . GLU D 1 274 ? -58.677 15.654 -44.591 1.00 151.76 274 GLU A O 1
ATOM 14517 N N . ASP D 1 275 ? -60.935 15.575 -44.178 1.00 151.77 275 ASP A N 1
ATOM 14518 C CA . ASP D 1 275 ? -60.952 16.297 -42.874 1.00 147.28 275 ASP A CA 1
ATOM 14519 C C . ASP D 1 275 ? -60.741 15.268 -41.755 1.00 150.19 275 ASP A C 1
ATOM 14520 O O . ASP D 1 275 ? -61.686 14.505 -41.464 1.00 149.68 275 ASP A O 1
ATOM 14525 N N . ARG D 1 276 ? -59.530 15.225 -41.186 1.00 148.99 276 ARG A N 1
ATOM 14526 C CA . ARG D 1 276 ? -59.229 14.468 -39.936 1.00 144.23 276 ARG A CA 1
ATOM 14527 C C . ARG D 1 276 ? -59.887 15.244 -38.782 1.00 150.58 276 ARG A C 1
ATOM 14528 O O . ARG D 1 276 ? -60.886 15.939 -39.050 1.00 149.45 276 ARG A O 1
ATOM 14536 N N . THR D 1 277 ? -59.405 15.093 -37.544 1.00 159.90 277 THR A N 1
ATOM 14537 C CA . THR D 1 277 ? -59.759 15.933 -36.353 1.00 167.42 277 THR A CA 1
ATOM 14538 C C . THR D 1 277 ? -61.280 16.125 -36.175 1.00 172.70 277 THR A C 1
ATOM 14539 O O . THR D 1 277 ? -61.661 16.866 -35.243 1.00 175.16 277 THR A O 1
ATOM 14543 N N . GLN D 1 278 ? -62.112 15.491 -37.010 1.00 175.47 278 GLN A N 1
ATOM 14544 C CA . GLN D 1 278 ? -63.604 15.566 -36.965 1.00 171.36 278 GLN A CA 1
ATOM 14545 C C . GLN D 1 278 ? -64.144 14.170 -37.307 1.00 168.52 278 GLN A C 1
ATOM 14546 O O . GLN D 1 278 ? -64.858 14.032 -38.323 1.00 181.48 278 GLN A O 1
ATOM 14552 N N . LEU D 1 279 ? -63.783 13.177 -36.483 1.00 152.24 279 LEU A N 1
ATOM 14553 C CA . LEU D 1 279 ? -64.015 11.725 -36.742 1.00 140.74 279 LEU A CA 1
ATOM 14554 C C . LEU D 1 279 ? -65.524 11.434 -36.749 1.00 131.21 279 LEU A C 1
ATOM 14555 O O . LEU D 1 279 ? -66.145 11.425 -35.660 1.00 113.02 279 LEU A O 1
ATOM 14560 N N . ARG D 1 280 ? -66.079 11.225 -37.949 1.00 123.20 280 ARG A N 1
ATOM 14561 C CA . ARG D 1 280 ? -67.481 10.767 -38.175 1.00 111.55 280 ARG A CA 1
ATOM 14562 C C . ARG D 1 280 ? -67.575 9.290 -37.776 1.00 100.09 280 ARG A C 1
ATOM 14563 O O . ARG D 1 280 ? -66.517 8.637 -37.707 1.00 101.32 280 ARG A O 1
ATOM 14571 N N . GLU D 1 281 ? -68.786 8.777 -37.541 1.00 90.83 281 GLU A N 1
ATOM 14572 C CA . GLU D 1 281 ? -68.993 7.368 -37.092 1.00 92.81 281 GLU A CA 1
ATOM 14573 C C . GLU D 1 281 ? -68.199 6.435 -38.005 1.00 94.20 281 GLU A C 1
ATOM 14574 O O . GLU D 1 281 ? -68.353 6.484 -39.225 1.00 97.12 281 GLU A O 1
ATOM 14580 N N . PRO D 1 282 ? -67.307 5.577 -37.457 1.00 94.68 282 PRO A N 1
ATOM 14581 C CA . PRO D 1 282 ? -66.527 4.660 -38.284 1.00 95.95 282 PRO A CA 1
ATOM 14582 C C . PRO D 1 282 ? -67.432 3.548 -38.835 1.00 95.14 282 PRO A C 1
ATOM 14583 O O . PRO D 1 282 ? -68.288 3.070 -38.098 1.00 86.88 282 PRO A O 1
ATOM 14587 N N . VAL D 1 283 ? -67.227 3.200 -40.111 1.00 94.25 283 VAL A N 1
ATOM 14588 C CA . VAL D 1 283 ? -67.978 2.135 -40.848 1.00 92.57 283 VAL A CA 1
ATOM 14589 C C . VAL D 1 283 ? -67.577 0.772 -40.281 1.00 88.54 283 VAL A C 1
ATOM 14590 O O . VAL D 1 283 ? -66.381 0.584 -39.972 1.00 89.97 283 VAL A O 1
ATOM 14594 N N . LEU D 1 284 ? -68.543 -0.145 -40.189 1.00 83.20 284 LEU A N 1
ATOM 14595 C CA . LEU D 1 284 ? -68.324 -1.531 -39.698 1.00 76.99 284 LEU A CA 1
ATOM 14596 C C . LEU D 1 284 ? -68.709 -2.527 -40.787 1.00 71.58 284 LEU A C 1
ATOM 14597 O O . LEU D 1 284 ? -69.919 -2.829 -40.932 1.00 70.57 284 LEU A O 1
ATOM 14602 N N . ASN D 1 285 ? -67.688 -2.985 -41.515 1.00 63.73 285 ASN A N 1
ATOM 14603 C CA . ASN D 1 285 ? -67.787 -3.998 -42.595 1.00 57.75 285 ASN A CA 1
ATOM 14604 C C . ASN D 1 285 ? -66.516 -4.846 -42.559 1.00 51.18 285 ASN A C 1
ATOM 14605 O O . ASN D 1 285 ? -65.447 -4.276 -42.349 1.00 49.68 285 ASN A O 1
ATOM 14610 N N . ASP D 1 286 ? -66.647 -6.162 -42.699 1.00 48.90 286 ASP A N 1
ATOM 14611 C CA . ASP D 1 286 ? -65.494 -7.102 -42.658 1.00 50.70 286 ASP A CA 1
ATOM 14612 C C . ASP D 1 286 ? -65.049 -7.467 -44.072 1.00 50.71 286 ASP A C 1
ATOM 14613 O O . ASP D 1 286 ? -63.960 -8.056 -44.201 1.00 55.22 286 ASP A O 1
ATOM 14618 N N . GLU D 1 287 ? -65.876 -7.168 -45.076 1.00 48.24 287 GLU A N 1
ATOM 14619 C CA . GLU D 1 287 ? -65.647 -7.616 -46.476 1.00 48.28 287 GLU A CA 1
ATOM 14620 C C . GLU D 1 287 ? -64.901 -6.525 -47.254 1.00 42.47 287 GLU A C 1
ATOM 14621 O O . GLU D 1 287 ? -63.898 -6.875 -47.912 1.00 38.21 287 GLU A O 1
ATOM 14627 N N . LEU D 1 288 ? -65.339 -5.266 -47.117 1.00 38.60 288 LEU A N 1
ATOM 14628 C CA . LEU D 1 288 ? -65.016 -4.142 -48.046 1.00 37.72 288 LEU A CA 1
ATOM 14629 C C . LEU D 1 288 ? -63.615 -4.296 -48.628 1.00 38.47 288 LEU A C 1
ATOM 14630 O O . LEU D 1 288 ? -63.476 -4.446 -49.836 1.00 42.16 288 LEU A O 1
ATOM 14635 N N . PRO D 1 289 ? -62.534 -4.270 -47.818 1.00 38.46 289 PRO A N 1
ATOM 14636 C CA . PRO D 1 289 ? -61.176 -4.272 -48.370 1.00 38.18 289 PRO A CA 1
ATOM 14637 C C . PRO D 1 289 ? -60.925 -5.425 -49.355 1.00 38.19 289 PRO A C 1
ATOM 14638 O O . PRO D 1 289 ? -60.433 -5.176 -50.460 1.00 37.35 289 PRO A O 1
ATOM 14642 N N . GLY D 1 290 ? -61.311 -6.639 -48.955 1.00 37.79 290 GLY A N 1
ATOM 14643 C CA . GLY D 1 290 ? -61.342 -7.832 -49.832 1.00 37.84 290 GLY A CA 1
ATOM 14644 C C . GLY D 1 290 ? -61.965 -7.543 -51.193 1.00 38.30 290 GLY A C 1
ATOM 14645 O O . GLY D 1 290 ? -61.469 -8.089 -52.194 1.00 38.24 290 GLY A O 1
ATOM 14646 N N . CYS D 1 291 ? -63.021 -6.720 -51.233 1.00 38.80 291 CYS A N 1
ATOM 14647 C CA . CYS D 1 291 ? -63.713 -6.274 -52.479 1.00 38.24 291 CYS A CA 1
ATOM 14648 C C . CYS D 1 291 ? -62.855 -5.266 -53.240 1.00 39.63 291 CYS A C 1
ATOM 14649 O O . CYS D 1 291 ? -62.808 -5.357 -54.495 1.00 44.41 291 CYS A O 1
ATOM 14652 N N . ILE D 1 292 ? -62.259 -4.314 -52.518 1.00 37.27 292 ILE A N 1
ATOM 14653 C CA . ILE D 1 292 ? -61.479 -3.206 -53.143 1.00 37.31 292 ILE A CA 1
ATOM 14654 C C . ILE D 1 292 ? -60.253 -3.823 -53.816 1.00 35.51 292 ILE A C 1
ATOM 14655 O O . ILE D 1 292 ? -60.006 -3.505 -55.000 1.00 33.29 292 ILE A O 1
ATOM 14660 N N . ILE D 1 293 ? -59.544 -4.694 -53.096 1.00 33.42 293 ILE A N 1
ATOM 14661 C CA . ILE D 1 293 ? -58.258 -5.270 -53.575 1.00 33.58 293 ILE A CA 1
ATOM 14662 C C . ILE D 1 293 ? -58.525 -6.217 -54.745 1.00 32.30 293 ILE A C 1
ATOM 14663 O O . ILE D 1 293 ? -57.607 -6.370 -55.585 1.00 33.86 293 ILE A O 1
ATOM 14668 N N . THR D 1 294 ? -59.720 -6.810 -54.800 1.00 29.99 294 THR A N 1
ATOM 14669 C CA . THR D 1 294 ? -60.173 -7.693 -55.916 1.00 30.25 294 THR A CA 1
ATOM 14670 C C . THR D 1 294 ? -60.986 -6.897 -56.950 1.00 31.08 294 THR A C 1
ATOM 14671 O O . THR D 1 294 ? -61.350 -7.470 -58.004 1.00 29.07 294 THR A O 1
ATOM 14675 N N . GLY D 1 295 ? -61.253 -5.624 -56.665 1.00 33.07 295 GLY A N 1
ATOM 14676 C CA . GLY D 1 295 ? -61.865 -4.691 -57.629 1.00 36.79 295 GLY A CA 1
ATOM 14677 C C . GLY D 1 295 ? -63.323 -5.002 -57.895 1.00 40.95 295 GLY A C 1
ATOM 14678 O O . GLY D 1 295 ? -63.818 -4.553 -58.949 1.00 46.09 295 GLY A O 1
ATOM 14679 N N . LYS D 1 296 ? -63.990 -5.726 -56.988 1.00 43.99 296 LYS A N 1
ATOM 14680 C CA . LYS D 1 296 ? -65.441 -6.053 -57.103 1.00 46.14 296 LYS A CA 1
ATOM 14681 C C . LYS D 1 296 ? -66.235 -4.824 -56.658 1.00 43.94 296 LYS A C 1
ATOM 14682 O O . LYS D 1 296 ? -67.301 -4.554 -57.241 1.00 43.19 296 LYS A O 1
ATOM 14688 N N . VAL D 1 297 ? -65.686 -4.094 -55.690 1.00 44.97 297 VAL A N 1
ATOM 14689 C CA . VAL D 1 297 ? -66.161 -2.744 -55.256 1.00 49.14 297 VAL A CA 1
ATOM 14690 C C . VAL D 1 297 ? -64.998 -1.768 -55.408 1.00 51.22 297 VAL A C 1
ATOM 14691 O O . VAL D 1 297 ? -63.891 -2.121 -54.963 1.00 52.72 297 VAL A O 1
ATOM 14695 N N . LEU D 1 298 ? -65.254 -0.580 -55.960 1.00 53.14 298 LEU A N 1
ATOM 14696 C CA . LEU D 1 298 ? -64.221 0.482 -56.128 1.00 54.38 298 LEU A CA 1
ATOM 14697 C C . LEU D 1 298 ? -64.771 1.809 -55.604 1.00 50.41 298 LEU A C 1
ATOM 14698 O O . LEU D 1 298 ? -65.855 2.219 -56.059 1.00 49.25 298 LEU A O 1
ATOM 14703 N N . ILE D 1 299 ? -64.039 2.452 -54.694 1.00 45.43 299 ILE A N 1
ATOM 14704 C CA . ILE D 1 299 ? -64.478 3.723 -54.048 1.00 44.05 299 ILE A CA 1
ATOM 14705 C C . ILE D 1 299 ? -64.326 4.873 -55.035 1.00 41.63 299 ILE A C 1
ATOM 14706 O O . ILE D 1 299 ? -63.253 4.980 -55.621 1.00 45.24 299 ILE A O 1
ATOM 14711 N N . LYS D 1 300 ? -65.354 5.707 -55.179 1.00 40.36 300 LYS A N 1
ATOM 14712 C CA . LYS D 1 300 ? -65.342 6.877 -56.103 1.00 43.04 300 LYS A CA 1
ATOM 14713 C C . LYS D 1 300 ? -65.596 8.146 -55.297 1.00 42.20 300 LYS A C 1
ATOM 14714 O O . LYS D 1 300 ? -66.323 8.144 -54.313 1.00 42.25 300 LYS A O 1
ATOM 14720 N N . PRO D 1 301 ? -64.975 9.272 -55.682 1.00 44.92 301 PRO A N 1
ATOM 14721 C CA . PRO D 1 301 ? -64.848 10.420 -54.789 1.00 49.92 301 PRO A CA 1
ATOM 14722 C C . PRO D 1 301 ? -66.172 11.082 -54.401 1.00 53.79 301 PRO A C 1
ATOM 14723 O O . PRO D 1 301 ? -66.302 11.495 -53.260 1.00 59.75 301 PRO A O 1
ATOM 14727 N N . SER D 1 302 ? -67.088 11.205 -55.355 1.00 51.35 302 SER A N 1
ATOM 14728 C CA . SER D 1 302 ? -68.313 12.032 -55.198 1.00 51.96 302 SER A CA 1
ATOM 14729 C C . SER D 1 302 ? -69.002 12.152 -56.550 1.00 53.61 302 SER A C 1
ATOM 14730 O O . SER D 1 302 ? -68.275 12.150 -57.546 1.00 66.40 302 SER A O 1
ATOM 14733 N N . ILE D 1 303 ? -70.331 12.278 -56.584 1.00 52.57 303 ILE A N 1
ATOM 14734 C CA . ILE D 1 303 ? -71.069 12.516 -57.864 1.00 51.68 303 ILE A CA 1
ATOM 14735 C C . ILE D 1 303 ? -70.856 13.979 -58.263 1.00 53.44 303 ILE A C 1
ATOM 14736 O O . ILE D 1 303 ? -71.134 14.853 -57.424 1.00 56.46 303 ILE A O 1
ATOM 14741 N N . LYS D 1 304 ? -70.349 14.213 -59.480 1.00 54.12 304 LYS A N 1
ATOM 14742 C CA . LYS D 1 304 ? -70.204 15.564 -60.089 1.00 54.18 304 LYS A CA 1
ATOM 14743 C C . LYS D 1 304 ? -71.481 15.890 -60.866 1.00 51.39 304 LYS A C 1
ATOM 14744 O O . LYS D 1 304 ? -72.049 16.970 -60.651 1.00 52.13 304 LYS A O 1
ATOM 14750 N N . GLU D 1 305 ? -71.895 14.984 -61.749 1.00 50.54 305 GLU A N 1
ATOM 14751 C CA . GLU D 1 305 ? -73.257 14.974 -62.345 1.00 53.30 305 GLU A CA 1
ATOM 14752 C C . GLU D 1 305 ? -73.584 13.561 -62.829 1.00 51.91 305 GLU A C 1
ATOM 14753 O O . GLU D 1 305 ? -72.659 12.755 -63.000 1.00 48.94 305 GLU A O 1
ATOM 14759 N N . VAL D 1 306 ? -74.868 13.294 -63.044 1.00 54.64 306 VAL A N 1
ATOM 14760 C CA . VAL D 1 306 ? -75.373 11.978 -63.536 1.00 59.07 306 VAL A CA 1
ATOM 14761 C C . VAL D 1 306 ? -76.046 12.240 -64.893 1.00 61.08 306 VAL A C 1
ATOM 14762 O O . VAL D 1 306 ? -76.801 13.228 -65.010 1.00 63.75 306 VAL A O 1
ATOM 14766 N N . LYS D 1 307 ? -75.724 11.404 -65.882 1.00 60.45 307 LYS A N 1
ATOM 14767 C CA . LYS D 1 307 ? -76.153 11.533 -67.302 1.00 62.43 307 LYS A CA 1
ATOM 14768 C C . LYS D 1 307 ? -77.341 10.598 -67.546 1.00 56.90 307 LYS A C 1
ATOM 14769 O O . LYS D 1 307 ? -77.754 9.925 -66.602 1.00 51.00 307 LYS A O 1
ATOM 14775 N N . GLU D 1 308 ? -77.833 10.545 -68.785 1.00 60.96 308 GLU A N 1
ATOM 14776 C CA . GLU D 1 308 ? -78.957 9.665 -69.220 1.00 66.21 308 GLU A CA 1
ATOM 14777 C C . GLU D 1 308 ? -78.747 8.246 -68.673 1.00 63.17 308 GLU A C 1
ATOM 14778 O O . GLU D 1 308 ? -79.677 7.726 -68.031 1.00 64.39 308 GLU A O 1
ATOM 14784 N N . ASN D 1 309 ? -77.574 7.652 -68.916 1.00 60.48 309 ASN A N 1
ATOM 14785 C CA . ASN D 1 309 ? -77.272 6.233 -68.568 1.00 60.58 309 ASN A CA 1
ATOM 14786 C C . ASN D 1 309 ? -75.848 6.121 -68.034 1.00 55.73 309 ASN A C 1
ATOM 14787 O O . ASN D 1 309 ? -75.179 5.106 -68.321 1.00 51.37 309 ASN A O 1
ATOM 14792 N N . SER D 1 310 ? -75.418 7.120 -67.268 1.00 54.20 310 SER A N 1
ATOM 14793 C CA . SER D 1 310 ? -74.009 7.249 -66.818 1.00 52.99 310 SER A CA 1
ATOM 14794 C C . SER D 1 310 ? -73.867 8.277 -65.689 1.00 50.50 310 SER A C 1
ATOM 14795 O O . SER D 1 310 ? -74.780 9.113 -65.517 1.00 50.99 310 SER A O 1
ATOM 14798 N N . VAL D 1 311 ? -72.748 8.214 -64.963 1.00 45.18 311 VAL A N 1
ATOM 14799 C CA . VAL D 1 311 ? -72.414 9.139 -63.842 1.00 42.21 311 VAL A CA 1
ATOM 14800 C C . VAL D 1 311 ? -70.991 9.634 -64.041 1.00 42.03 311 VAL A C 1
ATOM 14801 O O . VAL D 1 311 ? -70.160 8.856 -64.525 1.00 39.80 311 VAL A O 1
ATOM 14805 N N . ILE D 1 312 ? -70.738 10.880 -63.657 1.00 45.73 312 ILE A N 1
ATOM 14806 C CA . ILE D 1 312 ? -69.371 11.482 -63.646 1.00 47.92 312 ILE A CA 1
ATOM 14807 C C . ILE D 1 312 ? -69.062 11.883 -62.203 1.00 48.66 312 ILE A C 1
ATOM 14808 O O . ILE D 1 312 ? -69.920 12.530 -61.558 1.00 50.35 312 ILE A O 1
ATOM 14813 N N . PHE D 1 313 ? -67.887 11.492 -61.720 1.00 45.23 313 PHE A N 1
ATOM 14814 C CA . PHE D 1 313 ? -67.415 11.784 -60.342 1.00 41.59 313 PHE A CA 1
ATOM 14815 C C . PHE D 1 313 ? -66.423 12.953 -60.390 1.00 43.74 313 PHE A C 1
ATOM 14816 O O . PHE D 1 313 ? -65.751 13.128 -61.428 1.00 46.28 313 PHE A O 1
ATOM 14824 N N . ASN D 1 314 ? -66.360 13.743 -59.316 1.00 43.10 314 ASN A N 1
ATOM 14825 C CA . ASN D 1 314 ? -65.403 14.876 -59.168 1.00 46.36 314 ASN A CA 1
ATOM 14826 C C . ASN D 1 314 ? -63.966 14.334 -59.234 1.00 48.79 314 ASN A C 1
ATOM 14827 O O . ASN D 1 314 ? -63.767 13.183 -58.829 1.00 48.87 314 ASN A O 1
ATOM 14832 N N . ASN D 1 315 ? -63.006 15.116 -59.748 1.00 52.72 315 ASN A N 1
ATOM 14833 C CA . ASN D 1 315 ? -61.565 14.724 -59.828 1.00 57.24 315 ASN A CA 1
ATOM 14834 C C . ASN D 1 315 ? -61.417 13.347 -60.488 1.00 54.38 315 ASN A C 1
ATOM 14835 O O . ASN D 1 315 ? -60.409 12.664 -60.231 1.00 51.42 315 ASN A O 1
ATOM 14840 N N . THR D 1 316 ? -62.389 12.959 -61.309 1.00 53.96 316 THR A N 1
ATOM 14841 C CA . THR D 1 316 ? -62.476 11.612 -61.930 1.00 53.81 316 THR A CA 1
ATOM 14842 C C . THR D 1 316 ? -62.753 11.779 -63.418 1.00 55.29 316 THR A C 1
ATOM 14843 O O . THR D 1 316 ? -63.883 12.050 -63.822 1.00 53.81 316 THR A O 1
ATOM 14847 N N . PRO D 1 317 ? -61.721 11.630 -64.275 1.00 58.35 317 PRO A N 1
ATOM 14848 C CA . PRO D 1 317 ? -61.890 11.878 -65.703 1.00 60.14 317 PRO A CA 1
ATOM 14849 C C . PRO D 1 317 ? -62.837 10.853 -66.347 1.00 62.21 317 PRO A C 1
ATOM 14850 O O . PRO D 1 317 ? -63.622 11.265 -67.191 1.00 72.88 317 PRO A O 1
ATOM 14854 N N . LYS D 1 318 ? -62.777 9.583 -65.922 1.00 54.75 318 LYS A N 1
ATOM 14855 C CA . LYS D 1 318 ? -63.595 8.500 -66.530 1.00 53.33 318 LYS A CA 1
ATOM 14856 C C . LYS D 1 318 ? -65.072 8.627 -66.123 1.00 52.53 318 LYS A C 1
ATOM 14857 O O . LYS D 1 318 ? -65.396 8.488 -64.925 1.00 47.19 318 LYS A O 1
ATOM 14863 N N . GLU D 1 319 ? -65.917 8.892 -67.122 1.00 52.75 319 GLU A N 1
ATOM 14864 C CA . GLU D 1 319 ? -67.397 8.740 -67.098 1.00 49.90 319 GLU A CA 1
ATOM 14865 C C . GLU D 1 319 ? -67.680 7.238 -66.980 1.00 46.33 319 GLU A C 1
ATOM 14866 O O . GLU D 1 319 ? -67.046 6.462 -67.721 1.00 44.34 319 GLU A O 1
ATOM 14872 N N . GLU D 1 320 ? -68.560 6.840 -66.059 1.00 45.10 320 GLU A N 1
ATOM 14873 C CA . GLU D 1 320 ? -68.823 5.407 -65.735 1.00 45.55 320 GLU A CA 1
ATOM 14874 C C . GLU D 1 320 ? -70.264 5.029 -66.076 1.00 44.04 320 GLU A C 1
ATOM 14875 O O . GLU D 1 320 ? -71.214 5.604 -65.547 1.00 46.53 320 GLU A O 1
ATOM 14881 N N . PRO D 1 321 ? -70.485 4.025 -66.946 1.00 41.02 321 PRO A N 1
ATOM 14882 C CA . PRO D 1 321 ? -71.838 3.619 -67.300 1.00 41.82 321 PRO A CA 1
ATOM 14883 C C . PRO D 1 321 ? -72.461 2.974 -66.060 1.00 43.53 321 PRO A C 1
ATOM 14884 O O . PRO D 1 321 ? -71.804 2.143 -65.465 1.00 49.02 321 PRO A O 1
ATOM 14888 N N . ILE D 1 322 ? -73.675 3.379 -65.700 1.00 42.61 322 ILE A N 1
ATOM 14889 C CA . ILE D 1 322 ? -74.376 2.889 -64.473 1.00 43.41 322 ILE A CA 1
ATOM 14890 C C . ILE D 1 322 ? -75.820 2.494 -64.814 1.00 43.56 322 ILE A C 1
ATOM 14891 O O . ILE D 1 322 ? -76.470 3.217 -65.585 1.00 45.45 322 ILE A O 1
ATOM 14896 N N . ASP D 1 323 ? -76.305 1.397 -64.233 1.00 42.89 323 ASP A N 1
ATOM 14897 C CA . ASP D 1 323 ? -77.689 0.890 -64.446 1.00 45.37 323 ASP A CA 1
ATOM 14898 C C . ASP D 1 323 ? -78.551 1.190 -63.214 1.00 44.35 323 ASP A C 1
ATOM 14899 O O . ASP D 1 323 ? -79.754 1.530 -63.374 1.00 42.28 323 ASP A O 1
ATOM 14904 N N . ILE D 1 324 ? -77.962 1.036 -62.028 1.00 43.12 324 ILE A N 1
ATOM 14905 C CA . ILE D 1 324 ? -78.675 1.183 -60.724 1.00 43.30 324 ILE A CA 1
ATOM 14906 C C . ILE D 1 324 ? -77.886 2.111 -59.797 1.00 40.71 324 ILE A C 1
ATOM 14907 O O . ILE D 1 324 ? -76.706 1.838 -59.535 1.00 38.99 324 ILE A O 1
ATOM 14912 N N . ILE D 1 325 ? -78.547 3.146 -59.289 1.00 39.56 325 ILE A N 1
ATOM 14913 C CA . ILE D 1 325 ? -77.970 4.049 -58.255 1.00 39.78 325 ILE A CA 1
ATOM 14914 C C . ILE D 1 325 ? -78.729 3.811 -56.954 1.00 38.73 325 ILE A C 1
ATOM 14915 O O . ILE D 1 325 ? -79.950 4.006 -56.955 1.00 38.95 325 ILE A O 1
ATOM 14920 N N . VAL D 1 326 ? -78.014 3.415 -55.901 1.00 36.75 326 VAL A N 1
ATOM 14921 C CA . VAL D 1 326 ? -78.574 3.206 -54.534 1.00 36.46 326 VAL A CA 1
ATOM 14922 C C . VAL D 1 326 ? -78.078 4.361 -53.667 1.00 36.87 326 VAL A C 1
ATOM 14923 O O . VAL D 1 326 ? -76.849 4.531 -53.584 1.00 37.81 326 VAL A O 1
ATOM 14927 N N . PHE D 1 327 ? -78.999 5.130 -53.083 1.00 36.68 327 PHE A N 1
ATOM 14928 C CA . PHE D 1 327 ? -78.695 6.300 -52.216 1.00 36.71 327 PHE A CA 1
ATOM 14929 C C . PHE D 1 327 ? -78.759 5.886 -50.741 1.00 36.44 327 PHE A C 1
ATOM 14930 O O . PHE D 1 327 ? -79.839 5.940 -50.142 1.00 33.72 327 PHE A O 1
ATOM 14938 N N . ALA D 1 328 ? -77.615 5.493 -50.178 1.00 37.65 328 ALA A N 1
ATOM 14939 C CA . ALA D 1 328 ? -77.446 5.157 -48.741 1.00 38.33 328 ALA A CA 1
ATOM 14940 C C . ALA D 1 328 ? -77.154 6.446 -47.972 1.00 40.88 328 ALA A C 1
ATOM 14941 O O . ALA D 1 328 ? -76.177 6.471 -47.181 1.00 43.01 328 ALA A O 1
ATOM 14943 N N . THR D 1 329 ? -78.013 7.449 -48.180 1.00 41.95 329 THR A N 1
ATOM 14944 C CA . THR D 1 329 ? -77.800 8.881 -47.812 1.00 44.23 329 THR A CA 1
ATOM 14945 C C . THR D 1 329 ? -78.387 9.193 -46.426 1.00 45.33 329 THR A C 1
ATOM 14946 O O . THR D 1 329 ? -78.489 10.407 -46.077 1.00 41.18 329 THR A O 1
ATOM 14950 N N . GLY D 1 330 ? -78.753 8.143 -45.675 1.00 46.09 330 GLY A N 1
ATOM 14951 C CA . GLY D 1 330 ? -79.196 8.243 -44.272 1.00 44.08 330 GLY A CA 1
ATOM 14952 C C . GLY D 1 330 ? -80.671 8.591 -44.167 1.00 43.39 330 GLY A C 1
ATOM 14953 O O . GLY D 1 330 ? -81.364 8.606 -45.201 1.00 41.48 330 GLY A O 1
ATOM 14954 N N . TYR D 1 331 ? -81.134 8.862 -42.948 1.00 44.28 331 TYR A N 1
ATOM 14955 C CA . TYR D 1 331 ? -82.560 9.129 -42.621 1.00 45.32 331 TYR A CA 1
ATOM 14956 C C . TYR D 1 331 ? -82.658 10.455 -41.854 1.00 48.51 331 TYR A C 1
ATOM 14957 O O . TYR D 1 331 ? -81.664 10.892 -41.222 1.00 48.07 331 TYR A O 1
ATOM 14966 N N . THR D 1 332 ? -83.826 11.093 -41.948 1.00 49.66 332 THR A N 1
ATOM 14967 C CA . THR D 1 332 ? -84.243 12.227 -41.086 1.00 51.37 332 THR A CA 1
ATOM 14968 C C . THR D 1 332 ? -85.013 11.636 -39.899 1.00 57.03 332 THR A C 1
ATOM 14969 O O . THR D 1 332 ? -84.937 10.397 -39.696 1.00 56.79 332 THR A O 1
ATOM 14973 N N . PHE D 1 333 ? -85.736 12.482 -39.158 1.00 60.21 333 PHE A N 1
ATOM 14974 C CA . PHE D 1 333 ? -86.698 12.059 -38.105 1.00 59.71 333 PHE A CA 1
ATOM 14975 C C . PHE D 1 333 ? -87.660 13.210 -37.808 1.00 60.17 333 PHE A C 1
ATOM 14976 O O . PHE D 1 333 ? -87.294 14.383 -38.010 1.00 60.31 333 PHE A O 1
ATOM 14984 N N . ALA D 1 334 ? -88.855 12.858 -37.337 1.00 59.19 334 ALA A N 1
ATOM 14985 C CA . ALA D 1 334 ? -89.939 13.806 -36.996 1.00 62.00 334 ALA A CA 1
ATOM 14986 C C . ALA D 1 334 ? -90.855 13.177 -35.949 1.00 71.56 334 ALA A C 1
ATOM 14987 O O . ALA D 1 334 ? -90.741 11.953 -35.701 1.00 81.32 334 ALA A O 1
ATOM 14989 N N . PHE D 1 335 ? -91.733 13.995 -35.366 1.00 74.66 335 PHE A N 1
ATOM 14990 C CA . PHE D 1 335 ? -92.787 13.554 -34.416 1.00 75.00 335 PHE A CA 1
ATOM 14991 C C . PHE D 1 335 ? -94.107 14.195 -34.835 1.00 74.09 335 PHE A C 1
ATOM 14992 O O . PHE D 1 335 ? -94.454 15.281 -34.372 1.00 72.07 335 PHE A O 1
ATOM 15000 N N . PRO D 1 336 ? -94.859 13.550 -35.757 1.00 73.77 336 PRO A N 1
ATOM 15001 C CA . PRO D 1 336 ? -96.149 14.070 -36.218 1.00 73.93 336 PRO A CA 1
ATOM 15002 C C . PRO D 1 336 ? -97.231 14.178 -35.134 1.00 71.29 336 PRO A C 1
ATOM 15003 O O . PRO D 1 336 ? -98.121 14.989 -35.293 1.00 76.37 336 PRO A O 1
ATOM 15007 N N . PHE D 1 337 ? -97.130 13.363 -34.080 1.00 68.56 337 PHE A N 1
ATOM 15008 C CA . PHE D 1 337 ? -98.141 13.267 -32.987 1.00 65.50 337 PHE A CA 1
ATOM 15009 C C . PHE D 1 337 ? -97.829 14.278 -31.876 1.00 61.27 337 PHE A C 1
ATOM 15010 O O . PHE D 1 337 ? -98.760 14.653 -31.157 1.00 64.58 337 PHE A O 1
ATOM 15018 N N . LEU D 1 338 ? -96.573 14.709 -31.747 1.00 60.77 338 LEU A N 1
ATOM 15019 C CA . LEU D 1 338 ? -96.186 15.852 -30.873 1.00 61.09 338 LEU A CA 1
ATOM 15020 C C . LEU D 1 338 ? -96.415 17.170 -31.626 1.00 62.86 338 LEU A C 1
ATOM 15021 O O . LEU D 1 338 ? -96.329 17.177 -32.865 1.00 60.48 338 LEU A O 1
ATOM 15026 N N . ASP D 1 339 ? -96.680 18.242 -30.880 1.00 67.26 339 ASP A N 1
ATOM 15027 C CA . ASP D 1 339 ? -96.767 19.632 -31.403 1.00 71.28 339 ASP A CA 1
ATOM 15028 C C . ASP D 1 339 ? -95.411 20.315 -31.194 1.00 73.93 339 ASP A C 1
ATOM 15029 O O . ASP D 1 339 ? -94.684 19.879 -30.286 1.00 73.35 339 ASP A O 1
ATOM 15034 N N . GLU D 1 340 ? -95.096 21.343 -31.991 1.00 80.47 340 GLU A N 1
ATOM 15035 C CA . GLU D 1 340 ? -93.807 22.099 -31.910 1.00 91.55 340 GLU A CA 1
ATOM 15036 C C . GLU D 1 340 ? -93.629 22.702 -30.510 1.00 87.64 340 GLU A C 1
ATOM 15037 O O . GLU D 1 340 ? -92.473 22.847 -30.065 1.00 93.46 340 GLU A O 1
ATOM 15043 N N . SER D 1 341 ? -94.730 23.058 -29.853 1.00 80.94 341 SER A N 1
ATOM 15044 C CA . SER D 1 341 ? -94.748 23.589 -28.462 1.00 79.25 341 SER A CA 1
ATOM 15045 C C . SER D 1 341 ? -93.990 22.647 -27.513 1.00 75.50 341 SER A C 1
ATOM 15046 O O . SER D 1 341 ? -93.418 23.147 -26.524 1.00 70.61 341 SER A O 1
ATOM 15049 N N . VAL D 1 342 ? -93.979 21.344 -27.822 1.00 73.66 342 VAL A N 1
ATOM 15050 C CA . VAL D 1 342 ? -93.445 20.253 -26.946 1.00 73.35 342 VAL A CA 1
ATOM 15051 C C . VAL D 1 342 ? -92.017 19.884 -27.377 1.00 74.22 342 VAL A C 1
ATOM 15052 O O . VAL D 1 342 ? -91.107 20.030 -26.534 1.00 76.43 342 VAL A O 1
ATOM 15056 N N . VAL D 1 343 ? -91.840 19.398 -28.618 1.00 75.44 343 VAL A N 1
ATOM 15057 C CA . VAL D 1 343 ? -90.536 18.919 -29.192 1.00 71.10 343 VAL A CA 1
ATOM 15058 C C . VAL D 1 343 ? -90.205 19.705 -30.472 1.00 74.29 343 VAL A C 1
ATOM 15059 O O . VAL D 1 343 ? -91.097 19.850 -31.346 1.00 70.18 343 VAL A O 1
ATOM 15063 N N . LYS D 1 344 ? -88.942 20.131 -30.603 1.00 80.70 344 LYS A N 1
ATOM 15064 C CA . LYS D 1 344 ? -88.470 21.143 -31.595 1.00 78.19 344 LYS A CA 1
ATOM 15065 C C . LYS D 1 344 ? -88.299 20.490 -32.975 1.00 71.85 344 LYS A C 1
ATOM 15066 O O . LYS D 1 344 ? -89.045 20.863 -33.889 1.00 72.50 344 LYS A O 1
ATOM 15072 N N . VAL D 1 345 ? -87.397 19.511 -33.060 1.00 68.37 345 VAL A N 1
ATOM 15073 C CA . VAL D 1 345 ? -86.870 18.786 -34.269 1.00 70.80 345 VAL A CA 1
ATOM 15074 C C . VAL D 1 345 ? -86.067 19.747 -35.168 1.00 66.69 345 VAL A C 1
ATOM 15075 O O . VAL D 1 345 ? -86.261 19.703 -36.391 1.00 67.56 345 VAL A O 1
ATOM 15079 N N . GLU D 1 346 ? -85.144 20.528 -34.591 1.00 64.23 346 GLU A N 1
ATOM 15080 C CA . GLU D 1 346 ? -84.271 21.492 -35.329 1.00 63.05 346 GLU A CA 1
ATOM 15081 C C . GLU D 1 346 ? -82.834 20.963 -35.451 1.00 60.09 346 GLU A C 1
ATOM 15082 O O . GLU D 1 346 ? -82.211 20.696 -34.406 1.00 54.08 346 GLU A O 1
ATOM 15088 N N . ASN D 1 347 ? -82.327 20.848 -36.685 1.00 61.52 347 ASN A N 1
ATOM 15089 C CA . ASN D 1 347 ? -80.921 20.465 -36.999 1.00 61.49 347 ASN A CA 1
ATOM 15090 C C . ASN D 1 347 ? -80.608 19.077 -36.430 1.00 58.43 347 ASN A C 1
ATOM 15091 O O . ASN D 1 347 ? -79.635 18.951 -35.657 1.00 51.15 347 ASN A O 1
ATOM 15096 N N . GLY D 1 348 ? -81.407 18.083 -36.827 1.00 61.63 348 GLY A N 1
ATOM 15097 C CA . GLY D 1 348 ? -81.261 16.665 -36.428 1.00 65.11 348 GLY A CA 1
ATOM 15098 C C . GLY D 1 348 ? -81.169 16.497 -34.920 1.00 65.38 348 GLY A C 1
ATOM 15099 O O . GLY D 1 348 ? -80.345 15.680 -34.459 1.00 65.26 348 GLY A O 1
ATOM 15100 N N . GLN D 1 349 ? -82.012 17.224 -34.184 1.00 65.81 349 GLN A N 1
ATOM 15101 C CA . GLN D 1 349 ? -81.886 17.408 -32.713 1.00 62.64 349 GLN A CA 1
ATOM 15102 C C . GLN D 1 349 ? -83.195 18.004 -32.184 1.00 66.22 349 GLN A C 1
ATOM 15103 O O . GLN D 1 349 ? -83.723 18.911 -32.849 1.00 74.52 349 GLN A O 1
ATOM 15109 N N . ALA D 1 350 ? -83.697 17.502 -31.049 1.00 66.12 350 ALA A N 1
ATOM 15110 C CA . ALA D 1 350 ? -85.038 17.822 -30.484 1.00 63.20 350 ALA A CA 1
ATOM 15111 C C . ALA D 1 350 ? -84.944 18.805 -29.301 1.00 64.63 350 ALA A C 1
ATOM 15112 O O . ALA D 1 350 ? -86.007 19.281 -28.825 1.00 62.95 350 ALA A O 1
ATOM 15114 N N . SER D 1 351 ? -83.723 19.055 -28.818 1.00 62.61 351 SER A N 1
ATOM 15115 C CA . SER D 1 351 ? -83.354 20.084 -27.805 1.00 57.29 351 SER A CA 1
ATOM 15116 C C . SER D 1 351 ? -83.749 19.600 -26.409 1.00 55.18 351 SER A C 1
ATOM 15117 O O . SER D 1 351 ? -84.021 20.442 -25.562 1.00 60.99 351 SER A O 1
ATOM 15120 N N . LEU D 1 352 ? -83.729 18.287 -26.183 1.00 55.65 352 LEU A N 1
ATOM 15121 C CA . LEU D 1 352 ? -84.218 17.635 -24.932 1.00 56.80 352 LEU A CA 1
ATOM 15122 C C . LEU D 1 352 ? -83.086 17.524 -23.908 1.00 51.83 352 LEU A C 1
ATOM 15123 O O . LEU D 1 352 ? -81.977 17.164 -24.295 1.00 53.69 352 LEU A O 1
ATOM 15128 N N . TYR D 1 353 ? -83.382 17.797 -22.641 1.00 52.02 353 TYR A N 1
ATOM 15129 C CA . TYR D 1 353 ? -82.472 17.527 -21.494 1.00 56.26 353 TYR A CA 1
ATOM 15130 C C . TYR D 1 353 ? -82.201 16.018 -21.462 1.00 51.99 353 TYR A C 1
ATOM 15131 O O . TYR D 1 353 ? -83.162 15.226 -21.423 1.00 48.58 353 TYR A O 1
ATOM 15140 N N . LYS D 1 354 ? -80.924 15.641 -21.505 1.00 51.91 354 LYS A N 1
ATOM 15141 C CA . LYS D 1 354 ? -80.468 14.222 -21.538 1.00 55.81 354 LYS A CA 1
ATOM 15142 C C . LYS D 1 354 ? -81.137 13.479 -22.705 1.00 54.87 354 LYS A C 1
ATOM 15143 O O . LYS D 1 354 ? -81.302 12.243 -22.601 1.00 52.25 354 LYS A O 1
ATOM 15149 N N . TYR D 1 355 ? -81.459 14.205 -23.785 1.00 53.79 355 TYR A N 1
ATOM 15150 C CA . TYR D 1 355 ? -82.053 13.684 -25.050 1.00 53.03 355 TYR A CA 1
ATOM 15151 C C . TYR D 1 355 ? -83.360 12.938 -24.761 1.00 53.42 355 TYR A C 1
ATOM 15152 O O . TYR D 1 355 ? -83.675 12.008 -25.551 1.00 51.41 355 TYR A O 1
ATOM 15161 N N . ILE D 1 356 ? -84.067 13.320 -23.680 1.00 54.10 356 ILE A N 1
ATOM 15162 C CA . ILE D 1 356 ? -85.333 12.671 -23.200 1.00 49.98 356 ILE A CA 1
ATOM 15163 C C . ILE D 1 356 ? -86.410 13.730 -22.921 1.00 50.00 356 ILE A C 1
ATOM 15164 O O . ILE D 1 356 ? -87.414 13.734 -23.655 1.00 50.39 356 ILE A O 1
ATOM 15169 N N . PHE D 1 357 ? -86.233 14.565 -21.887 1.00 50.86 357 PHE A N 1
ATOM 15170 C CA . PHE D 1 357 ? -87.287 15.479 -21.348 1.00 49.98 357 PHE A CA 1
ATOM 15171 C C . PHE D 1 357 ? -87.244 16.825 -22.062 1.00 51.60 357 PHE A C 1
ATOM 15172 O O . PHE D 1 357 ? -86.170 17.382 -22.256 1.00 53.37 357 PHE A O 1
ATOM 15180 N N . PRO D 1 358 ? -88.405 17.385 -22.477 1.00 54.62 358 PRO A N 1
ATOM 15181 C CA . PRO D 1 358 ? -88.439 18.632 -23.244 1.00 56.08 358 PRO A CA 1
ATOM 15182 C C . PRO D 1 358 ? -88.188 19.913 -22.430 1.00 59.02 358 PRO A C 1
ATOM 15183 O O . PRO D 1 358 ? -88.251 20.974 -23.011 1.00 61.54 358 PRO A O 1
ATOM 15187 N N . ALA D 1 359 ? -87.928 19.788 -21.125 1.00 63.71 359 ALA A N 1
ATOM 15188 C CA . ALA D 1 359 ? -87.120 20.742 -20.314 1.00 72.41 359 ALA A CA 1
ATOM 15189 C C . ALA D 1 359 ? -87.699 22.162 -20.316 1.00 76.80 359 ALA A C 1
ATOM 15190 O O . ALA D 1 359 ? -86.906 23.126 -20.247 1.00 78.74 359 ALA A O 1
ATOM 15192 N N . HIS D 1 360 ? -89.021 22.288 -20.392 1.00 80.52 360 HIS A N 1
ATOM 15193 C CA . HIS D 1 360 ? -89.749 23.570 -20.170 1.00 82.39 360 HIS A CA 1
ATOM 15194 C C . HIS D 1 360 ? -91.161 23.275 -19.653 1.00 84.92 360 HIS A C 1
ATOM 15195 O O . HIS D 1 360 ? -91.648 24.048 -18.807 1.00 92.77 360 HIS A O 1
ATOM 15202 N N . LEU D 1 361 ? -91.781 22.201 -20.148 1.00 84.65 361 LEU A N 1
ATOM 15203 C CA . LEU D 1 361 ? -93.012 21.596 -19.571 1.00 88.14 361 LEU A CA 1
ATOM 15204 C C . LEU D 1 361 ? -93.030 21.789 -18.055 1.00 95.05 361 LEU A C 1
ATOM 15205 O O . LEU D 1 361 ? -92.093 21.382 -17.367 1.00 91.88 361 LEU A O 1
ATOM 15210 N N . PRO D 1 362 ? -94.090 22.419 -17.493 1.00 102.28 362 PRO A N 1
ATOM 15211 C CA . PRO D 1 362 ? -94.242 22.532 -16.041 1.00 98.54 362 PRO A CA 1
ATOM 15212 C C . PRO D 1 362 ? -94.011 21.187 -15.336 1.00 95.79 362 PRO A C 1
ATOM 15213 O O . PRO D 1 362 ? -93.173 21.119 -14.455 1.00 92.89 362 PRO A O 1
ATOM 15217 N N . LYS D 1 363 ? -94.747 20.162 -15.776 1.00 94.25 363 LYS A N 1
ATOM 15218 C CA . LYS D 1 363 ? -94.711 18.776 -15.228 1.00 91.87 363 LYS A CA 1
ATOM 15219 C C . LYS D 1 363 ? -93.833 17.900 -16.121 1.00 81.92 363 LYS A C 1
ATOM 15220 O O . LYS D 1 363 ? -94.031 17.847 -17.332 1.00 79.10 363 LYS A O 1
ATOM 15226 N N . PRO D 1 364 ? -92.847 17.168 -15.557 1.00 74.80 364 PRO A N 1
ATOM 15227 C CA . PRO D 1 364 ? -92.024 16.257 -16.352 1.00 72.16 364 PRO A CA 1
ATOM 15228 C C . PRO D 1 364 ? -92.699 14.897 -16.592 1.00 64.32 364 PRO A C 1
ATOM 15229 O O . PRO D 1 364 ? -92.320 13.927 -15.956 1.00 59.36 364 PRO A O 1
ATOM 15233 N N . THR D 1 365 ? -93.674 14.858 -17.504 1.00 59.95 365 THR A N 1
ATOM 15234 C CA . THR D 1 365 ? -94.530 13.659 -17.748 1.00 61.33 365 THR A CA 1
ATOM 15235 C C . THR D 1 365 ? -94.547 13.231 -19.216 1.00 64.02 365 THR A C 1
ATOM 15236 O O . THR D 1 365 ? -95.380 12.367 -19.555 1.00 59.45 365 THR A O 1
ATOM 15240 N N . LEU D 1 366 ? -93.673 13.789 -20.054 1.00 68.88 366 LEU A N 1
ATOM 15241 C CA . LEU D 1 366 ? -93.401 13.234 -21.406 1.00 64.03 366 LEU A CA 1
ATOM 15242 C C . LEU D 1 366 ? -91.899 12.997 -21.555 1.00 62.30 366 LEU A C 1
ATOM 15243 O O . LEU D 1 366 ? -91.115 13.944 -21.325 1.00 59.56 366 LEU A O 1
ATOM 15248 N N . ALA D 1 367 ? -91.540 11.765 -21.915 1.00 61.25 367 ALA A N 1
ATOM 15249 C CA . ALA D 1 367 ? -90.148 11.292 -22.072 1.00 59.66 367 ALA A CA 1
ATOM 15250 C C . ALA D 1 367 ? -89.973 10.731 -23.484 1.00 59.05 367 ALA A C 1
ATOM 15251 O O . ALA D 1 367 ? -90.894 10.048 -23.982 1.00 55.00 367 ALA A O 1
ATOM 15253 N N . VAL D 1 368 ? -88.850 11.073 -24.111 1.00 59.86 368 VAL A N 1
ATOM 15254 C CA . VAL D 1 368 ? -88.460 10.588 -25.464 1.00 58.73 368 VAL A CA 1
ATOM 15255 C C . VAL D 1 368 ? -87.338 9.575 -25.281 1.00 58.67 368 VAL A C 1
ATOM 15256 O O . VAL D 1 368 ? -86.213 9.995 -24.977 1.00 59.99 368 VAL A O 1
ATOM 15260 N N . ILE D 1 369 ? -87.650 8.294 -25.454 1.00 60.63 369 ILE A N 1
ATOM 15261 C CA . ILE D 1 369 ? -86.647 7.192 -25.360 1.00 65.36 369 ILE A CA 1
ATOM 15262 C C . ILE D 1 369 ? -86.114 6.886 -26.763 1.00 65.26 369 ILE A C 1
ATOM 15263 O O . ILE D 1 369 ? -86.933 6.777 -27.703 1.00 70.88 369 ILE A O 1
ATOM 15268 N N . GLY D 1 370 ? -84.790 6.773 -26.886 1.00 63.16 370 GLY A N 1
ATOM 15269 C CA . GLY D 1 370 ? -84.123 6.229 -28.087 1.00 65.15 370 GLY A CA 1
ATOM 15270 C C . GLY D 1 370 ? -83.919 7.270 -29.172 1.00 63.76 370 GLY A C 1
ATOM 15271 O O . GLY D 1 370 ? -83.863 6.887 -30.355 1.00 63.96 370 GLY A O 1
ATOM 15272 N N . LEU D 1 371 ? -83.815 8.540 -28.790 1.00 62.35 371 LEU A N 1
ATOM 15273 C CA . LEU D 1 371 ? -83.395 9.623 -29.715 1.00 62.82 371 LEU A CA 1
ATOM 15274 C C . LEU D 1 371 ? -82.001 10.079 -29.295 1.00 63.89 371 LEU A C 1
ATOM 15275 O O . LEU D 1 371 ? -81.857 11.220 -28.793 1.00 67.80 371 LEU A O 1
ATOM 15280 N N . ILE D 1 372 ? -81.030 9.187 -29.491 1.00 60.73 372 ILE A N 1
ATOM 15281 C CA . ILE D 1 372 ? -79.605 9.375 -29.085 1.00 58.01 372 ILE A CA 1
ATOM 15282 C C . ILE D 1 372 ? -78.719 8.554 -30.031 1.00 55.85 372 ILE A C 1
ATOM 15283 O O . ILE D 1 372 ? -79.171 7.491 -30.503 1.00 50.75 372 ILE A O 1
ATOM 15288 N N . LYS D 1 373 ? -77.512 9.057 -30.301 1.00 55.39 373 LYS A N 1
ATOM 15289 C CA . LYS D 1 373 ? -76.499 8.401 -31.168 1.00 56.83 373 LYS A CA 1
ATOM 15290 C C . LYS D 1 373 ? -75.258 8.161 -30.317 1.00 54.58 373 LYS A C 1
ATOM 15291 O O . LYS D 1 373 ? -74.288 8.917 -30.392 1.00 51.43 373 LYS A O 1
ATOM 15297 N N . PRO D 1 374 ? -75.289 7.116 -29.458 1.00 54.88 374 PRO A N 1
ATOM 15298 C CA . PRO D 1 374 ? -74.179 6.815 -28.557 1.00 58.24 374 PRO A CA 1
ATOM 15299 C C . PRO D 1 374 ? -73.019 6.077 -29.238 1.00 61.63 374 PRO A C 1
ATOM 15300 O O . PRO D 1 374 ? -73.164 5.669 -30.369 1.00 57.98 374 PRO A O 1
ATOM 15304 N N . LEU D 1 375 ? -71.909 5.934 -28.510 1.00 71.54 375 LEU A N 1
ATOM 15305 C CA . LEU D 1 375 ? -70.652 5.264 -28.960 1.00 80.46 375 LEU A CA 1
ATOM 15306 C C . LEU D 1 375 ? -70.708 3.776 -28.591 1.00 76.78 375 LEU A C 1
ATOM 15307 O O . LEU D 1 375 ? -69.679 3.224 -28.124 1.00 74.36 375 LEU A O 1
ATOM 15312 N N . GLY D 1 376 ? -71.875 3.167 -28.815 1.00 70.67 376 GLY A N 1
ATOM 15313 C CA . GLY D 1 376 ? -72.255 1.838 -28.296 1.00 63.72 376 GLY A CA 1
ATOM 15314 C C . GLY D 1 376 ? -73.684 1.503 -28.669 1.00 55.44 376 GLY A C 1
ATOM 15315 O O . GLY D 1 376 ? -74.265 2.235 -29.482 1.00 50.48 376 GLY A O 1
ATOM 15316 N N . SER D 1 377 ? -74.246 0.455 -28.076 1.00 53.15 377 SER A N 1
ATOM 15317 C CA . SER D 1 377 ? -75.555 -0.105 -28.498 1.00 54.59 377 SER A CA 1
ATOM 15318 C C . SER D 1 377 ? -76.725 0.766 -28.012 1.00 52.58 377 SER A C 1
ATOM 15319 O O . SER D 1 377 ? -76.660 1.293 -26.886 1.00 51.37 377 SER A O 1
ATOM 15322 N N . ILE D 1 378 ? -77.758 0.897 -28.852 1.00 50.98 378 ILE A N 1
ATOM 15323 C CA . ILE D 1 378 ? -79.063 1.555 -28.526 1.00 49.69 378 ILE A CA 1
ATOM 15324 C C . ILE D 1 378 ? -79.743 0.760 -27.406 1.00 47.59 378 ILE A C 1
ATOM 15325 O O . ILE D 1 378 ? -80.252 1.393 -26.465 1.00 47.79 378 ILE A O 1
ATOM 15330 N N . ILE D 1 379 ? -79.751 -0.571 -27.533 1.00 44.47 379 ILE A N 1
ATOM 15331 C CA . ILE D 1 379 ? -80.490 -1.517 -26.644 1.00 45.58 379 ILE A CA 1
ATOM 15332 C C . ILE D 1 379 ? -80.319 -1.085 -25.190 1.00 45.83 379 ILE A C 1
ATOM 15333 O O . ILE D 1 379 ? -81.300 -0.710 -24.549 1.00 50.45 379 ILE A O 1
ATOM 15338 N N . PRO D 1 380 ? -79.093 -1.120 -24.615 1.00 41.24 380 PRO A N 1
ATOM 15339 C CA . PRO D 1 380 ? -78.895 -0.798 -23.203 1.00 39.13 380 PRO A CA 1
ATOM 15340 C C . PRO D 1 380 ? -79.104 0.686 -22.892 1.00 37.32 380 PRO A C 1
ATOM 15341 O O . PRO D 1 380 ? -79.629 0.992 -21.834 1.00 37.91 380 PRO A O 1
ATOM 15345 N N . THR D 1 381 ? -78.697 1.555 -23.813 1.00 36.17 381 THR A N 1
ATOM 15346 C CA . THR D 1 381 ? -78.886 3.028 -23.709 1.00 39.28 381 THR A CA 1
ATOM 15347 C C . THR D 1 381 ? -80.383 3.340 -23.536 1.00 41.23 381 THR A C 1
ATOM 15348 O O . THR D 1 381 ? -80.763 3.944 -22.501 1.00 43.28 381 THR A O 1
ATOM 15352 N N . GLY D 1 382 ? -81.205 2.919 -24.498 1.00 41.46 382 GLY A N 1
ATOM 15353 C CA . GLY D 1 382 ? -82.677 3.048 -24.436 1.00 41.26 382 GLY A CA 1
ATOM 15354 C C . GLY D 1 382 ? -83.237 2.539 -23.116 1.00 40.63 382 GLY A C 1
ATOM 15355 O O . GLY D 1 382 ? -84.050 3.253 -22.512 1.00 38.14 382 GLY A O 1
ATOM 15356 N N . GLU D 1 383 ? -82.808 1.350 -22.689 1.00 41.68 383 GLU A N 1
ATOM 15357 C CA . GLU D 1 383 ? -83.232 0.707 -21.416 1.00 44.43 383 GLU A CA 1
ATOM 15358 C C . GLU D 1 383 ? -82.800 1.584 -20.235 1.00 48.20 383 GLU A C 1
ATOM 15359 O O . GLU D 1 383 ? -83.660 1.967 -19.406 1.00 53.50 383 GLU A O 1
ATOM 15365 N N . THR D 1 384 ? -81.507 1.881 -20.153 1.00 48.11 384 THR A N 1
ATOM 15366 C CA . THR D 1 384 ? -80.921 2.727 -19.079 1.00 48.09 384 THR A CA 1
ATOM 15367 C C . THR D 1 384 ? -81.546 4.124 -19.129 1.00 45.44 384 THR A C 1
ATOM 15368 O O . THR D 1 384 ? -81.752 4.696 -18.062 1.00 47.14 384 THR A O 1
ATOM 15372 N N . GLN D 1 385 ? -81.840 4.638 -20.321 1.00 43.79 385 GLN A N 1
ATOM 15373 C CA . GLN D 1 385 ? -82.683 5.856 -20.500 1.00 45.61 385 GLN A CA 1
ATOM 15374 C C . GLN D 1 385 ? -84.009 5.672 -19.743 1.00 47.66 385 GLN A C 1
ATOM 15375 O O . GLN D 1 385 ? -84.321 6.511 -18.869 1.00 45.97 385 GLN A O 1
ATOM 15381 N N . ALA D 1 386 ? -84.744 4.598 -20.064 1.00 51.43 386 ALA A N 1
ATOM 15382 C CA . ALA D 1 386 ? -86.114 4.303 -19.560 1.00 51.24 386 ALA A CA 1
ATOM 15383 C C . ALA D 1 386 ? -86.100 4.163 -18.036 1.00 51.65 386 ALA A C 1
ATOM 15384 O O . ALA D 1 386 ? -87.063 4.620 -17.404 1.00 59.28 386 ALA A O 1
ATOM 15386 N N . ARG D 1 387 ? -85.054 3.571 -17.463 1.00 50.02 387 ARG A N 1
ATOM 15387 C CA . ARG D 1 387 ? -84.964 3.394 -15.988 1.00 52.47 387 ARG A CA 1
ATOM 15388 C C . ARG D 1 387 ? -85.104 4.764 -15.319 1.00 49.15 387 ARG A C 1
ATOM 15389 O O . ARG D 1 387 ? -86.052 4.951 -14.541 1.00 49.52 387 ARG A O 1
ATOM 15397 N N . TRP D 1 388 ? -84.212 5.689 -15.656 1.00 47.49 388 TRP A N 1
ATOM 15398 C CA . TRP D 1 388 ? -84.177 7.064 -15.088 1.00 51.51 388 TRP A CA 1
ATOM 15399 C C . TRP D 1 388 ? -85.439 7.828 -15.474 1.00 52.34 388 TRP A C 1
ATOM 15400 O O . TRP D 1 388 ? -85.817 8.728 -14.711 1.00 55.88 388 TRP A O 1
ATOM 15411 N N . ALA D 1 389 ? -86.048 7.486 -16.611 1.00 52.08 389 ALA A N 1
ATOM 15412 C CA . ALA D 1 389 ? -87.285 8.136 -17.111 1.00 53.30 389 ALA A CA 1
ATOM 15413 C C . ALA D 1 389 ? -88.466 7.780 -16.199 1.00 55.54 389 ALA A C 1
ATOM 15414 O O . ALA D 1 389 ? -88.945 8.672 -15.472 1.00 61.27 389 ALA A O 1
ATOM 15416 N N . VAL D 1 390 ? -88.897 6.516 -16.195 1.00 54.46 390 VAL A N 1
ATOM 15417 C CA . VAL D 1 390 ? -90.122 6.079 -15.455 1.00 51.65 390 VAL A CA 1
ATOM 15418 C C . VAL D 1 390 ? -90.036 6.609 -14.022 1.00 52.40 390 VAL A C 1
ATOM 15419 O O . VAL D 1 390 ? -91.097 6.924 -13.465 1.00 60.36 390 VAL A O 1
ATOM 15423 N N . ARG D 1 391 ? -88.827 6.725 -13.459 1.00 51.84 391 ARG A N 1
ATOM 15424 C CA . ARG D 1 391 ? -88.632 7.117 -12.033 1.00 53.80 391 ARG A CA 1
ATOM 15425 C C . ARG D 1 391 ? -88.729 8.636 -11.881 1.00 52.58 391 ARG A C 1
ATOM 15426 O O . ARG D 1 391 ? -88.855 9.089 -10.735 1.00 57.88 391 ARG A O 1
ATOM 15434 N N . VAL D 1 392 ? -88.700 9.388 -12.981 1.00 50.92 392 VAL A N 1
ATOM 15435 C CA . VAL D 1 392 ? -89.053 10.843 -12.983 1.00 53.34 392 VAL A CA 1
ATOM 15436 C C . VAL D 1 392 ? -90.575 10.981 -13.043 1.00 55.20 392 VAL A C 1
ATOM 15437 O O . VAL D 1 392 ? -91.121 11.814 -12.287 1.00 59.09 392 VAL A O 1
ATOM 15441 N N . LEU D 1 393 ? -91.205 10.206 -13.930 1.00 57.22 393 LEU A N 1
ATOM 15442 C CA . LEU D 1 393 ? -92.686 10.132 -14.121 1.00 62.34 393 LEU A CA 1
ATOM 15443 C C . LEU D 1 393 ? -93.377 9.678 -12.824 1.00 63.73 393 LEU A C 1
ATOM 15444 O O . LEU D 1 393 ? -94.477 10.196 -12.516 1.00 65.08 393 LEU A O 1
ATOM 15449 N N . LYS D 1 394 ? -92.760 8.725 -12.119 1.00 59.89 394 LYS A N 1
ATOM 15450 C CA . LYS D 1 394 ? -93.205 8.234 -10.788 1.00 56.98 394 LYS A CA 1
ATOM 15451 C C . LYS D 1 394 ? -92.903 9.304 -9.727 1.00 55.53 394 LYS A C 1
ATOM 15452 O O . LYS D 1 394 ? -93.588 9.317 -8.691 1.00 59.60 394 LYS A O 1
ATOM 15458 N N . GLY D 1 395 ? -91.919 10.171 -9.979 1.00 51.49 395 GLY A N 1
ATOM 15459 C CA . GLY D 1 395 ? -91.549 11.287 -9.085 1.00 49.52 395 GLY A CA 1
ATOM 15460 C C . GLY D 1 395 ? -90.551 10.866 -8.020 1.00 49.77 395 GLY A C 1
ATOM 15461 O O . GLY D 1 395 ? -90.279 11.684 -7.131 1.00 53.26 395 GLY A O 1
ATOM 15462 N N . ILE D 1 396 ? -90.013 9.645 -8.113 1.00 50.28 396 ILE A N 1
ATOM 15463 C CA . ILE D 1 396 ? -89.003 9.086 -7.157 1.00 52.60 396 ILE A CA 1
ATOM 15464 C C . ILE D 1 396 ? -87.652 9.774 -7.402 1.00 52.89 396 ILE A C 1
ATOM 15465 O O . ILE D 1 396 ? -86.878 9.933 -6.440 1.00 53.29 396 ILE A O 1
ATOM 15470 N N . ASN D 1 397 ? -87.374 10.127 -8.656 1.00 53.57 397 ASN A N 1
ATOM 15471 C CA . ASN D 1 397 ? -86.264 11.032 -9.054 1.00 55.65 397 ASN A CA 1
ATOM 15472 C C . ASN D 1 397 ? -86.897 12.308 -9.604 1.00 56.77 397 ASN A C 1
ATOM 15473 O O . ASN D 1 397 ? -88.094 12.275 -9.939 1.00 50.25 397 ASN A O 1
ATOM 15478 N N . LYS D 1 398 ? -86.122 13.384 -9.698 1.00 68.18 398 LYS A N 1
ATOM 15479 C CA . LYS D 1 398 ? -86.650 14.720 -10.083 1.00 81.03 398 LYS A CA 1
ATOM 15480 C C . LYS D 1 398 ? -85.634 15.430 -10.986 1.00 79.81 398 LYS A C 1
ATOM 15481 O O . LYS D 1 398 ? -84.413 15.271 -10.760 1.00 79.45 398 LYS A O 1
ATOM 15487 N N . LEU D 1 399 ? -86.135 16.169 -11.981 1.00 77.06 399 LEU A N 1
ATOM 15488 C CA . LEU D 1 399 ? -85.314 17.007 -12.900 1.00 72.96 399 LEU A CA 1
ATOM 15489 C C . LEU D 1 399 ? -84.954 18.302 -12.182 1.00 73.42 399 LEU A C 1
ATOM 15490 O O . LEU D 1 399 ? -85.762 18.830 -11.424 1.00 81.02 399 LEU A O 1
ATOM 15495 N N . PRO D 1 400 ? -83.757 18.879 -12.417 1.00 73.76 400 PRO A N 1
ATOM 15496 C CA . PRO D 1 400 ? -83.436 20.212 -11.899 1.00 75.78 400 PRO A CA 1
ATOM 15497 C C . PRO D 1 400 ? -84.347 21.298 -12.479 1.00 76.10 400 PRO A C 1
ATOM 15498 O O . PRO D 1 400 ? -85.204 21.013 -13.309 1.00 73.64 400 PRO A O 1
ATOM 15502 N N . PRO D 1 401 ? -84.222 22.572 -12.042 1.00 81.33 401 PRO A N 1
ATOM 15503 C CA . PRO D 1 401 ? -85.075 23.655 -12.545 1.00 82.74 401 PRO A CA 1
ATOM 15504 C C . PRO D 1 401 ? -85.014 23.892 -14.060 1.00 78.65 401 PRO A C 1
ATOM 15505 O O . PRO D 1 401 ? -83.961 23.697 -14.629 1.00 71.70 401 PRO A O 1
ATOM 15509 N N . GLN D 1 402 ? -86.125 24.363 -14.642 1.00 82.26 402 GLN A N 1
ATOM 15510 C CA . GLN D 1 402 ? -86.249 24.661 -16.102 1.00 88.01 402 GLN A CA 1
ATOM 15511 C C . GLN D 1 402 ? -85.091 25.579 -16.513 1.00 88.14 402 GLN A C 1
ATOM 15512 O O . GLN D 1 402 ? -84.601 25.443 -17.647 1.00 91.76 402 GLN A O 1
ATOM 15518 N N . SER D 1 403 ? -84.688 26.480 -15.611 1.00 89.63 403 SER A N 1
ATOM 15519 C CA . SER D 1 403 ? -83.582 27.463 -15.788 1.00 89.46 403 SER A CA 1
ATOM 15520 C C . SER D 1 403 ? -82.253 26.734 -16.019 1.00 88.09 403 SER A C 1
ATOM 15521 O O . SER D 1 403 ? -81.442 27.227 -16.830 1.00 89.37 403 SER A O 1
ATOM 15523 N N . VAL D 1 404 ? -82.046 25.611 -15.327 1.00 85.15 404 VAL A N 1
ATOM 15524 C CA . VAL D 1 404 ? -80.765 24.837 -15.340 1.00 88.05 404 VAL A CA 1
ATOM 15525 C C . VAL D 1 404 ? -80.730 23.930 -16.574 1.00 90.37 404 VAL A C 1
ATOM 15526 O O . VAL D 1 404 ? -79.644 23.803 -17.177 1.00 96.46 404 VAL A O 1
ATOM 15530 N N . MET D 1 405 ? -81.861 23.300 -16.910 1.00 85.67 405 MET A N 1
ATOM 15531 C CA . MET D 1 405 ? -81.977 22.354 -18.057 1.00 79.18 405 MET A CA 1
ATOM 15532 C C . MET D 1 405 ? -81.811 23.131 -19.367 1.00 83.21 405 MET A C 1
ATOM 15533 O O . MET D 1 405 ? -80.967 22.730 -20.194 1.00 87.40 405 MET A O 1
ATOM 15538 N N . ILE D 1 406 ? -82.577 24.212 -19.530 1.00 85.65 406 ILE A N 1
ATOM 15539 C CA . ILE D 1 406 ? -82.634 25.002 -20.798 1.00 91.47 406 ILE A CA 1
ATOM 15540 C C . ILE D 1 406 ? -81.227 25.512 -21.138 1.00 90.97 406 ILE A C 1
ATOM 15541 O O . ILE D 1 406 ? -80.859 25.457 -22.326 1.00 90.76 406 ILE A O 1
ATOM 15546 N N . GLU D 1 407 ? -80.466 25.961 -20.135 1.00 94.17 407 GLU A N 1
ATOM 15547 C CA . GLU D 1 407 ? -79.120 26.576 -20.335 1.00 101.30 407 GLU A CA 1
ATOM 15548 C C . GLU D 1 407 ? -78.081 25.467 -20.570 1.00 93.05 407 GLU A C 1
ATOM 15549 O O . GLU D 1 407 ? -77.180 25.681 -21.406 1.00 90.20 407 GLU A O 1
ATOM 15555 N N . GLU D 1 408 ? -78.207 24.331 -19.875 1.00 84.96 408 GLU A N 1
ATOM 15556 C CA . GLU D 1 408 ? -77.286 23.166 -20.015 1.00 83.50 408 GLU A CA 1
ATOM 15557 C C . GLU D 1 408 ? -77.460 22.552 -21.407 1.00 76.52 408 GLU A C 1
ATOM 15558 O O . GLU D 1 408 ? -76.442 22.178 -22.022 1.00 75.23 408 GLU A O 1
ATOM 15564 N N . VAL D 1 409 ? -78.709 22.444 -21.863 1.00 70.61 409 VAL A N 1
ATOM 15565 C CA . VAL D 1 409 ? -79.073 21.921 -23.214 1.00 70.08 409 VAL A CA 1
ATOM 15566 C C . VAL D 1 409 ? -78.429 22.812 -24.282 1.00 78.93 409 VAL A C 1
ATOM 15567 O O . VAL D 1 409 ? -77.908 22.261 -25.262 1.00 87.00 409 VAL A O 1
ATOM 15571 N N . ASN D 1 410 ? -78.446 24.133 -24.089 1.00 86.24 410 ASN A N 1
ATOM 15572 C CA . ASN D 1 410 ? -77.937 25.118 -25.087 1.00 89.80 410 ASN A CA 1
ATOM 15573 C C . ASN D 1 410 ? -76.417 24.972 -25.252 1.00 90.38 410 ASN A C 1
ATOM 15574 O O . ASN D 1 410 ? -75.908 25.356 -26.322 1.00 93.02 410 ASN A O 1
ATOM 15579 N N . ALA D 1 411 ? -75.729 24.436 -24.240 1.00 92.42 411 ALA A N 1
ATOM 15580 C CA . ALA D 1 411 ? -74.267 24.168 -24.248 1.00 95.41 411 ALA A CA 1
ATOM 15581 C C . ALA D 1 411 ? -73.950 23.027 -25.221 1.00 93.20 411 ALA A C 1
ATOM 15582 O O . ALA D 1 411 ? -72.999 23.156 -26.015 1.00 83.10 411 ALA A O 1
ATOM 15584 N N . ARG D 1 412 ? -74.722 21.944 -25.141 1.00 98.40 412 ARG A N 1
ATOM 15585 C CA . ARG D 1 412 ? -74.580 20.753 -26.025 1.00 104.92 412 ARG A CA 1
ATOM 15586 C C . ARG D 1 412 ? -75.076 21.113 -27.434 1.00 102.96 412 ARG A C 1
ATOM 15587 O O . ARG D 1 412 ? -74.535 20.538 -28.407 1.00 104.07 412 ARG A O 1
ATOM 15595 N N . LYS D 1 413 ? -76.048 22.036 -27.524 1.00 97.87 413 LYS A N 1
ATOM 15596 C CA . LYS D 1 413 ? -76.751 22.432 -28.785 1.00 92.70 413 LYS A CA 1
ATOM 15597 C C . LYS D 1 413 ? -75.845 23.293 -29.667 1.00 92.30 413 LYS A C 1
ATOM 15598 O O . LYS D 1 413 ? -76.100 23.349 -30.884 1.00 91.70 413 LYS A O 1
ATOM 15604 N N . GLU D 1 414 ? -74.850 23.956 -29.076 1.00 95.64 414 GLU A N 1
ATOM 15605 C CA . GLU D 1 414 ? -73.866 24.776 -29.835 1.00 101.82 414 GLU A CA 1
ATOM 15606 C C . GLU D 1 414 ? -72.692 23.883 -30.278 1.00 108.12 414 GLU A C 1
ATOM 15607 O O . GLU D 1 414 ? -71.799 24.410 -30.970 1.00 121.19 414 GLU A O 1
ATOM 15613 N N . ASN D 1 415 ? -72.707 22.588 -29.918 1.00 108.27 415 ASN A N 1
ATOM 15614 C CA . ASN D 1 415 ? -71.781 21.535 -30.433 1.00 101.22 415 ASN A CA 1
ATOM 15615 C C . ASN D 1 415 ? -70.326 21.938 -30.167 1.00 98.49 415 ASN A C 1
ATOM 15616 O O . ASN D 1 415 ? -69.484 21.710 -31.054 1.00 98.35 415 ASN A O 1
ATOM 15621 N N . LYS D 1 416 ? -70.050 22.514 -28.995 1.00 101.17 416 LYS A N 1
ATOM 15622 C CA . LYS D 1 416 ? -68.737 23.144 -28.670 1.00 108.01 416 LYS A CA 1
ATOM 15623 C C . LYS D 1 416 ? -67.722 22.033 -28.405 1.00 109.36 416 LYS A C 1
ATOM 15624 O O . LYS D 1 416 ? -67.890 21.271 -27.456 1.00 110.31 416 LYS A O 1
ATOM 15630 N N . PRO D 1 417 ? -66.666 21.888 -29.248 1.00 114.74 417 PRO A N 1
ATOM 15631 C CA . PRO D 1 417 ? -65.764 20.731 -29.187 1.00 114.75 417 PRO A CA 1
ATOM 15632 C C . PRO D 1 417 ? -65.142 20.422 -27.817 1.00 115.35 417 PRO A C 1
ATOM 15633 O O . PRO D 1 417 ? -65.065 19.255 -27.474 1.00 127.92 417 PRO A O 1
ATOM 15637 N N . SER D 1 418 ? -64.682 21.454 -27.102 1.00 108.19 418 SER A N 1
ATOM 15638 C CA . SER D 1 418 ? -64.070 21.363 -25.743 1.00 106.29 418 SER A CA 1
ATOM 15639 C C . SER D 1 418 ? -62.828 20.453 -25.746 1.00 104.93 418 SER A C 1
ATOM 15640 O O . SER D 1 418 ? -62.386 20.054 -24.647 1.00 96.28 418 SER A O 1
ATOM 15643 N N . GLY D 1 419 ? -62.288 20.143 -26.932 1.00 110.47 419 GLY A N 1
ATOM 15644 C CA . GLY D 1 419 ? -61.057 19.346 -27.125 1.00 108.23 419 GLY A CA 1
ATOM 15645 C C . GLY D 1 419 ? -60.975 18.147 -26.193 1.00 108.62 419 GLY A C 1
ATOM 15646 O O . GLY D 1 419 ? -62.032 17.593 -25.840 1.00 113.18 419 GLY A O 1
ATOM 15647 N N . PHE D 1 420 ? -59.752 17.762 -25.818 1.00 107.26 420 PHE A N 1
ATOM 15648 C CA . PHE D 1 420 ? -59.434 16.563 -24.992 1.00 110.26 420 PHE A CA 1
ATOM 15649 C C . PHE D 1 420 ? -60.112 15.317 -25.583 1.00 111.12 420 PHE A C 1
ATOM 15650 O O . PHE D 1 420 ? -59.652 14.840 -26.635 1.00 120.60 420 PHE A O 1
ATOM 15658 N N . GLY D 1 421 ? -61.165 14.806 -24.939 1.00 108.45 421 GLY A N 1
ATOM 15659 C CA . GLY D 1 421 ? -61.806 13.525 -25.305 1.00 108.06 421 GLY A CA 1
ATOM 15660 C C . GLY D 1 421 ? -62.361 13.541 -26.718 1.00 105.99 421 GLY A C 1
ATOM 15661 O O . GLY D 1 421 ? -63.085 14.497 -27.050 1.00 117.57 421 GLY A O 1
ATOM 15662 N N . LEU D 1 422 ? -62.008 12.530 -27.518 1.00 94.66 422 LEU A N 1
ATOM 15663 C CA . LEU D 1 422 ? -62.593 12.251 -28.860 1.00 90.44 422 LEU A CA 1
ATOM 15664 C C . LEU D 1 422 ? -63.848 13.106 -29.070 1.00 89.78 422 LEU A C 1
ATOM 15665 O O . LEU D 1 422 ? -64.939 12.615 -28.742 1.00 86.39 422 LEU A O 1
ATOM 15670 N N . CYS D 1 423 ? -63.689 14.334 -29.587 1.00 96.42 423 CYS A N 1
ATOM 15671 C CA . CYS D 1 423 ? -64.778 15.350 -29.751 1.00 96.93 423 CYS A CA 1
ATOM 15672 C C . CYS D 1 423 ? -66.086 14.666 -30.164 1.00 93.24 423 CYS A C 1
ATOM 15673 O O . CYS D 1 423 ? -66.086 13.961 -31.194 1.00 87.74 423 CYS A O 1
ATOM 15676 N N . TYR D 1 424 ? -67.160 14.880 -29.402 1.00 90.12 424 TYR A N 1
ATOM 15677 C CA . TYR D 1 424 ? -68.476 14.239 -29.665 1.00 89.52 424 TYR A CA 1
ATOM 15678 C C . TYR D 1 424 ? -69.217 15.112 -30.683 1.00 89.59 424 TYR A C 1
ATOM 15679 O O . TYR D 1 424 ? -69.643 16.240 -30.364 1.00 75.53 424 TYR A O 1
ATOM 15688 N N . CYS D 1 425 ? -69.293 14.551 -31.897 1.00 102.03 425 CYS A N 1
ATOM 15689 C CA . CYS D 1 425 ? -69.643 15.165 -33.217 1.00 102.23 425 CYS A CA 1
ATOM 15690 C C . CYS D 1 425 ? -70.569 16.387 -33.077 1.00 92.40 425 CYS A C 1
ATOM 15691 O O . CYS D 1 425 ? -70.059 17.483 -32.737 1.00 79.84 425 CYS A O 1
ATOM 15694 N N . LYS D 1 426 ? -71.865 16.197 -33.352 1.00 85.47 426 LYS A N 1
ATOM 15695 C CA . LYS D 1 426 ? -72.853 17.291 -33.557 1.00 82.43 426 LYS A CA 1
ATOM 15696 C C . LYS D 1 426 ? -74.219 16.884 -32.989 1.00 75.69 426 LYS A C 1
ATOM 15697 O O . LYS D 1 426 ? -74.551 17.294 -31.867 1.00 81.70 426 LYS A O 1
ATOM 15703 N N . ALA D 1 427 ? -75.004 16.144 -33.760 1.00 68.82 427 ALA A N 1
ATOM 15704 C CA . ALA D 1 427 ? -76.427 15.874 -33.466 1.00 66.47 427 ALA A CA 1
ATOM 15705 C C . ALA D 1 427 ? -76.510 14.556 -32.711 1.00 64.77 427 ALA A C 1
ATOM 15706 O O . ALA D 1 427 ? -76.080 13.537 -33.276 1.00 70.53 427 ALA A O 1
ATOM 15708 N N . LEU D 1 428 ? -77.007 14.593 -31.475 1.00 61.98 428 LEU A N 1
ATOM 15709 C CA . LEU D 1 428 ? -77.287 13.383 -30.650 1.00 61.37 428 LEU A CA 1
ATOM 15710 C C . LEU D 1 428 ? -75.980 12.599 -30.414 1.00 63.15 428 LEU A C 1
ATOM 15711 O O . LEU D 1 428 ? -76.035 11.446 -29.935 1.00 61.32 428 LEU A O 1
ATOM 15716 N N . GLN D 1 429 ? -74.844 13.210 -30.757 1.00 68.10 429 GLN A N 1
ATOM 15717 C CA . GLN D 1 429 ? -73.515 12.957 -30.135 1.00 74.18 429 GLN A CA 1
ATOM 15718 C C . GLN D 1 429 ? -73.689 12.499 -28.684 1.00 68.45 429 GLN A C 1
ATOM 15719 O O . GLN D 1 429 ? -74.461 13.154 -27.969 1.00 74.55 429 GLN A O 1
ATOM 15725 N N . SER D 1 430 ? -72.976 11.459 -28.247 1.00 61.88 430 SER A N 1
ATOM 15726 C CA . SER D 1 430 ? -72.802 11.159 -26.798 1.00 62.03 430 SER A CA 1
ATOM 15727 C C . SER D 1 430 ? -71.913 9.939 -26.567 1.00 57.20 430 SER A C 1
ATOM 15728 O O . SER D 1 430 ? -72.129 8.916 -27.219 1.00 52.66 430 SER A O 1
ATOM 15731 N N . ASP D 1 431 ? -71.007 10.048 -25.598 1.00 58.28 431 ASP A N 1
ATOM 15732 C CA . ASP D 1 431 ? -70.207 8.911 -25.070 1.00 62.12 431 ASP A CA 1
ATOM 15733 C C . ASP D 1 431 ? -71.152 7.906 -24.401 1.00 58.61 431 ASP A C 1
ATOM 15734 O O . ASP D 1 431 ? -72.049 8.340 -23.666 1.00 57.72 431 ASP A O 1
ATOM 15739 N N . TYR D 1 432 ? -70.944 6.612 -24.645 1.00 56.91 432 TYR A N 1
ATOM 15740 C CA . TYR D 1 432 ? -71.781 5.511 -24.097 1.00 54.18 432 TYR A CA 1
ATOM 15741 C C . TYR D 1 432 ? -71.619 5.481 -22.578 1.00 56.03 432 TYR A C 1
ATOM 15742 O O . TYR D 1 432 ? -72.618 5.663 -21.879 1.00 61.61 432 TYR A O 1
ATOM 15751 N N . ILE D 1 433 ? -70.389 5.300 -22.096 1.00 58.96 433 ILE A N 1
ATOM 15752 C CA . ILE D 1 433 ? -70.094 5.060 -20.648 1.00 61.55 433 ILE A CA 1
ATOM 15753 C C . ILE D 1 433 ? -70.567 6.273 -19.845 1.00 64.13 433 ILE A C 1
ATOM 15754 O O . ILE D 1 433 ? -71.280 6.073 -18.838 1.00 73.08 433 ILE A O 1
ATOM 15759 N N . THR D 1 434 ? -70.165 7.473 -20.273 1.00 61.17 434 THR A N 1
ATOM 15760 C CA . THR D 1 434 ? -70.506 8.767 -19.614 1.00 62.53 434 THR A CA 1
ATOM 15761 C C . THR D 1 434 ? -72.019 8.858 -19.371 1.00 62.39 434 THR A C 1
ATOM 15762 O O . THR D 1 434 ? -72.441 8.839 -18.190 1.00 64.12 434 THR A O 1
ATOM 15766 N N . TYR D 1 435 ? -72.788 8.946 -20.460 1.00 57.86 435 TYR A N 1
ATOM 15767 C CA . TYR D 1 435 ? -74.264 9.127 -20.463 1.00 53.21 435 TYR A CA 1
ATOM 15768 C C . TYR D 1 435 ? -74.920 8.061 -19.582 1.00 51.73 435 TYR A C 1
ATOM 15769 O O . TYR D 1 435 ? -75.861 8.387 -18.855 1.00 53.79 435 TYR A O 1
ATOM 15778 N N . ILE D 1 436 ? -74.426 6.828 -19.635 1.00 50.74 436 ILE A N 1
ATOM 15779 C CA . ILE D 1 436 ? -74.947 5.708 -18.799 1.00 56.28 436 ILE A CA 1
ATOM 15780 C C . ILE D 1 436 ? -74.640 6.008 -17.323 1.00 61.64 436 ILE A C 1
ATOM 15781 O O . ILE D 1 436 ? -75.576 5.929 -16.487 1.00 67.31 436 ILE A O 1
ATOM 15786 N N . ASP D 1 437 ? -73.387 6.346 -17.009 1.00 62.80 437 ASP A N 1
ATOM 15787 C CA . ASP D 1 437 ? -72.928 6.572 -15.608 1.00 65.68 437 ASP A CA 1
ATOM 15788 C C . ASP D 1 437 ? -73.678 7.770 -15.007 1.00 61.43 437 ASP A C 1
ATOM 15789 O O . ASP D 1 437 ? -74.044 7.694 -13.818 1.00 60.70 437 ASP A O 1
ATOM 15794 N N . GLU D 1 438 ? -73.890 8.818 -15.809 1.00 56.50 438 GLU A N 1
ATOM 15795 C CA . GLU D 1 438 ? -74.681 10.027 -15.440 1.00 54.80 438 GLU A CA 1
ATOM 15796 C C . GLU D 1 438 ? -76.065 9.594 -14.940 1.00 52.40 438 GLU A C 1
ATOM 15797 O O . GLU D 1 438 ? -76.521 10.137 -13.909 1.00 50.28 438 GLU A O 1
ATOM 15803 N N . LEU D 1 439 ? -76.681 8.642 -15.649 1.00 49.64 439 LEU A N 1
ATOM 15804 C CA . LEU D 1 439 ? -78.071 8.152 -15.413 1.00 49.59 439 LEU A CA 1
ATOM 15805 C C . LEU D 1 439 ? -78.097 7.109 -14.294 1.00 51.22 439 LEU A C 1
ATOM 15806 O O . LEU D 1 439 ? -79.064 7.099 -13.516 1.00 49.59 439 LEU A O 1
ATOM 15811 N N . LEU D 1 440 ? -77.109 6.221 -14.261 1.00 54.88 440 LEU A N 1
ATOM 15812 C CA . LEU D 1 440 ? -76.958 5.232 -13.159 1.00 59.58 440 LEU A CA 1
ATOM 15813 C C . LEU D 1 440 ? -76.745 5.973 -11.833 1.00 60.86 440 LEU A C 1
ATOM 15814 O O . LEU D 1 440 ? -77.277 5.504 -10.801 1.00 63.75 440 LEU A O 1
ATOM 15819 N N . THR D 1 441 ? -76.000 7.082 -11.865 1.00 57.74 441 THR A N 1
ATOM 15820 C CA . THR D 1 441 ? -75.819 8.001 -10.707 1.00 54.88 441 THR A CA 1
ATOM 15821 C C . THR D 1 441 ? -77.205 8.485 -10.272 1.00 51.96 441 THR A C 1
ATOM 15822 O O . THR D 1 441 ? -77.588 8.211 -9.131 1.00 48.68 441 THR A O 1
ATOM 15826 N N . TYR D 1 442 ? -77.946 9.093 -11.199 1.00 54.02 442 TYR A N 1
ATOM 15827 C CA . TYR D 1 442 ? -79.274 9.728 -10.971 1.00 55.77 442 TYR A CA 1
ATOM 15828 C C . TYR D 1 442 ? -80.276 8.762 -10.325 1.00 51.86 442 TYR A C 1
ATOM 15829 O O . TYR D 1 442 ? -81.215 9.262 -9.683 1.00 54.09 442 TYR A O 1
ATOM 15838 N N . ILE D 1 443 ? -80.125 7.452 -10.519 1.00 49.54 443 ILE A N 1
ATOM 15839 C CA . ILE D 1 443 ? -81.047 6.425 -9.939 1.00 53.67 443 ILE A CA 1
ATOM 15840 C C . ILE D 1 443 ? -80.306 5.583 -8.891 1.00 59.65 443 ILE A C 1
ATOM 15841 O O . ILE D 1 443 ? -80.921 4.637 -8.357 1.00 62.49 443 ILE A O 1
ATOM 15846 N N . ASN D 1 444 ? -79.044 5.921 -8.608 1.00 65.46 444 ASN A N 1
ATOM 15847 C CA . ASN D 1 444 ? -78.222 5.309 -7.524 1.00 71.36 444 ASN A CA 1
ATOM 15848 C C . ASN D 1 444 ? -78.012 3.812 -7.811 1.00 72.35 444 ASN A C 1
ATOM 15849 O O . ASN D 1 444 ? -78.153 2.987 -6.877 1.00 62.84 444 ASN A O 1
ATOM 15854 N N . ALA D 1 445 ? -77.671 3.491 -9.062 1.00 76.46 445 ALA A N 1
ATOM 15855 C CA . ALA D 1 445 ? -77.294 2.135 -9.536 1.00 77.31 445 ALA A CA 1
ATOM 15856 C C . ALA D 1 445 ? -75.811 2.092 -9.926 1.00 79.30 445 ALA A C 1
ATOM 15857 O O . ALA D 1 445 ? -75.279 0.975 -10.079 1.00 85.76 445 ALA A O 1
ATOM 15859 N N . LYS D 1 446 ? -75.174 3.258 -10.084 1.00 78.67 446 LYS A N 1
ATOM 15860 C CA . LYS D 1 446 ? -73.735 3.372 -10.449 1.00 81.87 446 LYS A CA 1
ATOM 15861 C C . LYS D 1 446 ? -72.888 2.709 -9.369 1.00 87.10 446 LYS A C 1
ATOM 15862 O O . LYS D 1 446 ? -72.817 3.217 -8.254 1.00 92.92 446 LYS A O 1
ATOM 15868 N N . PRO D 1 447 ? -72.212 1.573 -9.658 1.00 89.61 447 PRO A N 1
ATOM 15869 C CA . PRO D 1 447 ? -71.458 0.852 -8.632 1.00 89.11 447 PRO A CA 1
ATOM 15870 C C . PRO D 1 447 ? -70.186 1.619 -8.244 1.00 87.85 447 PRO A C 1
ATOM 15871 O O . PRO D 1 447 ? -69.561 2.192 -9.114 1.00 76.79 447 PRO A O 1
ATOM 15875 N N . ASN D 1 448 ? -69.877 1.635 -6.944 1.00 96.49 448 ASN A N 1
ATOM 15876 C CA . ASN D 1 448 ? -68.677 2.306 -6.374 1.00 101.19 448 ASN A CA 1
ATOM 15877 C C . ASN D 1 448 ? -67.466 1.408 -6.638 1.00 106.19 448 ASN A C 1
ATOM 15878 O O . ASN D 1 448 ? -67.267 0.437 -5.877 1.00 113.39 448 ASN A O 1
ATOM 15883 N N . LEU D 1 449 ? -66.700 1.724 -7.685 1.00 107.66 449 LEU A N 1
ATOM 15884 C CA . LEU D 1 449 ? -65.607 0.855 -8.212 1.00 110.28 449 LEU A CA 1
ATOM 15885 C C . LEU D 1 449 ? -64.443 0.835 -7.213 1.00 108.17 449 LEU A C 1
ATOM 15886 O O . LEU D 1 449 ? -63.835 -0.243 -7.008 1.00 101.91 449 LEU A O 1
ATOM 15891 N N . LEU D 1 450 ? -64.154 1.991 -6.614 1.00 102.49 450 LEU A N 1
ATOM 15892 C CA . LEU D 1 450 ? -63.089 2.142 -5.588 1.00 94.93 450 LEU A CA 1
ATOM 15893 C C . LEU D 1 450 ? -63.399 1.174 -4.441 1.00 92.05 450 LEU A C 1
ATOM 15894 O O . LEU D 1 450 ? -62.573 0.280 -4.192 1.00 89.59 450 LEU A O 1
ATOM 15899 N N . SER D 1 451 ? -64.577 1.318 -3.825 1.00 89.01 451 SER A N 1
ATOM 15900 C CA . SER D 1 451 ? -65.104 0.413 -2.764 1.00 88.69 451 SER A CA 1
ATOM 15901 C C . SER D 1 451 ? -65.038 -1.038 -3.249 1.00 85.40 451 SER A C 1
ATOM 15902 O O . SER D 1 451 ? -64.426 -1.869 -2.555 1.00 91.54 451 SER A O 1
ATOM 15905 N N . MET D 1 452 ? -65.671 -1.313 -4.391 1.00 78.56 452 MET A N 1
ATOM 15906 C CA . MET D 1 452 ? -65.670 -2.646 -5.055 1.00 79.77 452 MET A CA 1
ATOM 15907 C C . MET D 1 452 ? -64.301 -3.310 -4.860 1.00 77.24 452 MET A C 1
ATOM 15908 O O . MET D 1 452 ? -64.264 -4.453 -4.363 1.00 71.60 452 MET A O 1
ATOM 15913 N N . LEU D 1 453 ? -63.227 -2.595 -5.217 1.00 75.87 453 LEU A N 1
ATOM 15914 C CA . LEU D 1 453 ? -61.831 -3.125 -5.266 1.00 77.38 453 LEU A CA 1
ATOM 15915 C C . LEU D 1 453 ? -61.467 -3.777 -3.923 1.00 81.55 453 LEU A C 1
ATOM 15916 O O . LEU D 1 453 ? -60.802 -4.834 -3.936 1.00 82.23 453 LEU A O 1
ATOM 15921 N N . LEU D 1 454 ? -61.905 -3.169 -2.816 1.00 84.58 454 LEU A N 1
ATOM 15922 C CA . LEU D 1 454 ? -61.609 -3.621 -1.427 1.00 83.35 454 LEU A CA 1
ATOM 15923 C C . LEU D 1 454 ? -62.497 -4.827 -1.098 1.00 82.68 454 LEU A C 1
ATOM 15924 O O . LEU D 1 454 ? -61.946 -5.885 -0.717 1.00 80.36 454 LEU A O 1
ATOM 15929 N N . THR D 1 455 ? -63.815 -4.661 -1.255 1.00 83.50 455 THR A N 1
ATOM 15930 C CA . THR D 1 455 ? -64.849 -5.704 -0.976 1.00 84.92 455 THR A CA 1
ATOM 15931 C C . THR D 1 455 ? -64.628 -6.898 -1.921 1.00 87.20 455 THR A C 1
ATOM 15932 O O . THR D 1 455 ? -64.258 -7.982 -1.412 1.00 88.99 455 THR A O 1
ATOM 15936 N N . ASP D 1 456 ? -64.827 -6.699 -3.231 1.00 85.42 456 ASP A N 1
ATOM 15937 C CA . ASP D 1 456 ? -64.677 -7.752 -4.279 1.00 83.49 456 ASP A CA 1
ATOM 15938 C C . ASP D 1 456 ? -63.719 -7.262 -5.367 1.00 77.06 456 ASP A C 1
ATOM 15939 O O . ASP D 1 456 ? -64.111 -6.503 -6.246 1.00 64.98 456 ASP A O 1
ATOM 15944 N N . PRO D 1 457 ? -62.445 -7.714 -5.371 1.00 80.10 457 PRO A N 1
ATOM 15945 C CA . PRO D 1 457 ? -61.430 -7.161 -6.268 1.00 82.05 457 PRO A CA 1
ATOM 15946 C C . PRO D 1 457 ? -61.482 -7.747 -7.686 1.00 81.64 457 PRO A C 1
ATOM 15947 O O . PRO D 1 457 ? -61.189 -7.032 -8.638 1.00 75.87 457 PRO A O 1
ATOM 15951 N N . ARG D 1 458 ? -61.825 -9.036 -7.781 1.00 82.15 458 ARG A N 1
ATOM 15952 C CA . ARG D 1 458 ? -62.017 -9.769 -9.062 1.00 78.59 458 ARG A CA 1
ATOM 15953 C C . ARG D 1 458 ? -62.989 -8.959 -9.920 1.00 71.51 458 ARG A C 1
ATOM 15954 O O . ARG D 1 458 ? -62.537 -8.338 -10.889 1.00 65.28 458 ARG A O 1
ATOM 15962 N N . LEU D 1 459 ? -64.255 -8.918 -9.498 1.00 71.27 459 LEU A N 1
ATOM 15963 C CA . LEU D 1 459 ? -65.377 -8.223 -10.195 1.00 71.98 459 LEU A CA 1
ATOM 15964 C C . LEU D 1 459 ? -64.980 -6.771 -10.497 1.00 73.01 459 LEU A C 1
ATOM 15965 O O . LEU D 1 459 ? -65.190 -6.323 -11.638 1.00 71.51 459 LEU A O 1
ATOM 15970 N N . ALA D 1 460 ? -64.425 -6.078 -9.500 1.00 76.44 460 ALA A N 1
ATOM 15971 C CA . ALA D 1 460 ? -63.997 -4.658 -9.569 1.00 76.11 460 ALA A CA 1
ATOM 15972 C C . ALA D 1 460 ? -63.161 -4.411 -10.826 1.00 71.36 460 ALA A C 1
ATOM 15973 O O . ALA D 1 460 ? -63.417 -3.420 -11.530 1.00 75.63 460 ALA A O 1
ATOM 15975 N N . LEU D 1 461 ? -62.186 -5.277 -11.085 1.00 67.54 461 LEU A N 1
ATOM 15976 C CA . LEU D 1 461 ? -61.241 -5.110 -12.224 1.00 69.89 461 LEU A CA 1
ATOM 15977 C C . LEU D 1 461 ? -61.931 -5.479 -13.552 1.00 68.10 461 LEU A C 1
ATOM 15978 O O . LEU D 1 461 ? -61.750 -4.731 -14.546 1.00 64.86 461 LEU A O 1
ATOM 15983 N N . THR D 1 462 ? -62.715 -6.565 -13.557 1.00 64.31 462 THR A N 1
ATOM 15984 C CA . THR D 1 462 ? -63.464 -7.093 -14.738 1.00 60.37 462 THR A CA 1
ATOM 15985 C C . THR D 1 462 ? -64.477 -6.050 -15.225 1.00 57.70 462 THR A C 1
ATOM 15986 O O . THR D 1 462 ? -64.946 -6.166 -16.376 1.00 54.87 462 THR A O 1
ATOM 15990 N N . ILE D 1 463 ? -64.815 -5.093 -14.357 1.00 57.34 463 ILE A N 1
ATOM 15991 C CA . ILE D 1 463 ? -65.777 -3.986 -14.640 1.00 58.37 463 ILE A CA 1
ATOM 15992 C C . ILE D 1 463 ? -65.007 -2.808 -15.243 1.00 56.75 463 ILE A C 1
ATOM 15993 O O . ILE D 1 463 ? -65.537 -2.150 -16.162 1.00 54.27 463 ILE A O 1
ATOM 15998 N N . PHE D 1 464 ? -63.799 -2.552 -14.749 1.00 57.81 464 PHE A N 1
ATOM 15999 C CA . PHE D 1 464 ? -63.002 -1.370 -15.165 1.00 64.65 464 PHE A CA 1
ATOM 16000 C C . PHE D 1 464 ? -62.209 -1.685 -16.439 1.00 69.21 464 PHE A C 1
ATOM 16001 O O . PHE D 1 464 ? -62.288 -0.887 -17.393 1.00 73.01 464 PHE A O 1
ATOM 16009 N N . PHE D 1 465 ? -61.463 -2.797 -16.441 1.00 70.02 465 PHE A N 1
ATOM 16010 C CA . PHE D 1 465 ? -60.520 -3.191 -17.530 1.00 67.54 465 PHE A CA 1
ATOM 16011 C C . PHE D 1 465 ? -61.228 -4.071 -18.573 1.00 66.59 465 PHE A C 1
ATOM 16012 O O . PHE D 1 465 ? -60.922 -3.944 -19.788 1.00 61.94 465 PHE A O 1
ATOM 16020 N N . GLY D 1 466 ? -62.144 -4.931 -18.114 1.00 65.30 466 GLY A N 1
ATOM 16021 C CA . GLY D 1 466 ? -62.981 -5.791 -18.978 1.00 62.67 466 GLY A CA 1
ATOM 16022 C C . GLY D 1 466 ? -64.067 -4.993 -19.700 1.00 61.86 466 GLY A C 1
ATOM 16023 O O . GLY D 1 466 ? -64.340 -3.841 -19.360 1.00 67.53 466 GLY A O 1
ATOM 16024 N N . PRO D 1 467 ? -64.743 -5.588 -20.706 1.00 56.63 467 PRO A N 1
ATOM 16025 C CA . PRO D 1 467 ? -65.707 -4.857 -21.526 1.00 54.99 467 PRO A CA 1
ATOM 16026 C C . PRO D 1 467 ? -66.898 -4.349 -20.708 1.00 57.83 467 PRO A C 1
ATOM 16027 O O . PRO D 1 467 ? -67.473 -5.126 -19.954 1.00 61.81 467 PRO A O 1
ATOM 16031 N N . CYS D 1 468 ? -67.232 -3.069 -20.877 1.00 58.15 468 CYS A N 1
ATOM 16032 C CA . CYS D 1 468 ? -68.333 -2.381 -20.141 1.00 58.75 468 CYS A CA 1
ATOM 16033 C C . CYS D 1 468 ? -69.689 -2.962 -20.569 1.00 53.97 468 CYS A C 1
ATOM 16034 O O . CYS D 1 468 ? -70.484 -2.260 -21.233 1.00 47.47 468 CYS A O 1
ATOM 16037 N N . THR D 1 469 ? -69.929 -4.215 -20.191 1.00 55.23 469 THR A N 1
ATOM 16038 C CA . THR D 1 469 ? -71.159 -4.988 -20.512 1.00 59.00 469 THR A CA 1
ATOM 16039 C C . THR D 1 469 ? -72.339 -4.466 -19.699 1.00 60.25 469 THR A C 1
ATOM 16040 O O . THR D 1 469 ? -72.192 -4.155 -18.521 1.00 65.71 469 THR A O 1
ATOM 16044 N N . PRO D 1 470 ? -73.553 -4.413 -20.287 1.00 56.88 470 PRO A N 1
ATOM 16045 C CA . PRO D 1 470 ? -74.704 -3.786 -19.639 1.00 56.23 470 PRO A CA 1
ATOM 16046 C C . PRO D 1 470 ? -75.135 -4.447 -18.318 1.00 60.35 470 PRO A C 1
ATOM 16047 O O . PRO D 1 470 ? -75.812 -3.792 -17.539 1.00 65.46 470 PRO A O 1
ATOM 16051 N N . TYR D 1 471 ? -74.718 -5.694 -18.080 1.00 55.99 471 TYR A N 1
ATOM 16052 C CA . TYR D 1 471 ? -74.947 -6.425 -16.801 1.00 53.99 471 TYR A CA 1
ATOM 16053 C C . TYR D 1 471 ? -74.524 -5.566 -15.594 1.00 54.28 471 TYR A C 1
ATOM 16054 O O . TYR D 1 471 ? -75.241 -5.547 -14.570 1.00 57.08 471 TYR A O 1
ATOM 16063 N N . GLN D 1 472 ? -73.394 -4.866 -15.713 1.00 55.15 472 GLN A N 1
ATOM 16064 C CA . GLN D 1 472 ? -72.751 -4.092 -14.609 1.00 56.12 472 GLN A CA 1
ATOM 16065 C C . GLN D 1 472 ? -73.510 -2.791 -14.342 1.00 56.00 472 GLN A C 1
ATOM 16066 O O . GLN D 1 472 ? -72.987 -1.951 -13.589 1.00 58.24 472 GLN A O 1
ATOM 16072 N N . PHE D 1 473 ? -74.677 -2.616 -14.957 1.00 57.42 473 PHE A N 1
ATOM 16073 C CA . PHE D 1 473 ? -75.620 -1.517 -14.623 1.00 61.39 473 PHE A CA 1
ATOM 16074 C C . PHE D 1 473 ? -76.559 -2.001 -13.513 1.00 61.53 473 PHE A C 1
ATOM 16075 O O . PHE D 1 473 ? -76.775 -1.225 -12.564 1.00 61.84 473 PHE A O 1
ATOM 16083 N N . ARG D 1 474 ? -77.059 -3.240 -13.632 1.00 62.73 474 ARG A N 1
ATOM 16084 C CA . ARG D 1 474 ? -77.994 -3.884 -12.660 1.00 67.52 474 ARG A CA 1
ATOM 16085 C C . ARG D 1 474 ? -77.204 -4.673 -11.604 1.00 66.52 474 ARG A C 1
ATOM 16086 O O . ARG D 1 474 ? -77.620 -5.795 -11.240 1.00 64.80 474 ARG A O 1
ATOM 16094 N N . LEU D 1 475 ? -76.122 -4.087 -11.100 1.00 64.96 475 LEU A N 1
ATOM 16095 C CA . LEU D 1 475 ? -75.219 -4.753 -10.131 1.00 65.47 475 LEU A CA 1
ATOM 16096 C C . LEU D 1 475 ? -75.576 -4.279 -8.726 1.00 66.20 475 LEU A C 1
ATOM 16097 O O . LEU D 1 475 ? -75.573 -5.114 -7.802 1.00 71.16 475 LEU A O 1
ATOM 16102 N N . THR D 1 476 ? -75.864 -2.984 -8.593 1.00 67.46 476 THR A N 1
ATOM 16103 C CA . THR D 1 476 ? -76.379 -2.353 -7.345 1.00 69.16 476 THR A CA 1
ATOM 16104 C C . THR D 1 476 ? -77.479 -1.348 -7.708 1.00 66.01 476 THR A C 1
ATOM 16105 O O . THR D 1 476 ? -77.668 -1.084 -8.913 1.00 59.74 476 THR A O 1
ATOM 16109 N N . GLY D 1 477 ? -78.197 -0.852 -6.694 1.00 64.59 477 GLY A N 1
ATOM 16110 C CA . GLY D 1 477 ? -79.273 0.151 -6.848 1.00 61.45 477 GLY A CA 1
ATOM 16111 C C . GLY D 1 477 ? -80.634 -0.476 -7.150 1.00 56.16 477 GLY A C 1
ATOM 16112 O O . GLY D 1 477 ? -80.794 -1.692 -7.082 1.00 48.65 477 GLY A O 1
ATOM 16113 N N . PRO D 1 478 ? -81.655 0.346 -7.491 1.00 55.51 478 PRO A N 1
ATOM 16114 C CA . PRO D 1 478 ? -82.981 -0.164 -7.827 1.00 54.81 478 PRO A CA 1
ATOM 16115 C C . PRO D 1 478 ? -82.936 -0.947 -9.142 1.00 53.50 478 PRO A C 1
ATOM 16116 O O . PRO D 1 478 ? -82.294 -0.490 -10.059 1.00 52.71 478 PRO A O 1
ATOM 16120 N N . GLY D 1 479 ? -83.615 -2.095 -9.171 1.00 56.44 479 GLY A N 1
ATOM 16121 C CA . GLY D 1 479 ? -83.642 -3.039 -10.308 1.00 57.28 479 GLY A CA 1
ATOM 16122 C C . GLY D 1 479 ? -82.507 -4.051 -10.248 1.00 58.36 479 GLY A C 1
ATOM 16123 O O . GLY D 1 479 ? -82.478 -4.950 -11.115 1.00 58.84 479 GLY A O 1
ATOM 16124 N N . LYS D 1 480 ? -81.615 -3.920 -9.260 1.00 58.55 480 LYS A N 1
ATOM 16125 C CA . LYS D 1 480 ? -80.481 -4.854 -9.020 1.00 60.08 480 LYS A CA 1
ATOM 16126 C C . LYS D 1 480 ? -80.885 -6.267 -9.460 1.00 58.79 480 LYS A C 1
ATOM 16127 O O . LYS D 1 480 ? -81.953 -6.728 -9.044 1.00 56.37 480 LYS A O 1
ATOM 16133 N N . TRP D 1 481 ? -80.064 -6.904 -10.295 1.00 64.05 481 TRP A N 1
ATOM 16134 C CA . TRP D 1 481 ? -80.245 -8.306 -10.772 1.00 68.12 481 TRP A CA 1
ATOM 16135 C C . TRP D 1 481 ? -79.200 -9.206 -10.102 1.00 71.22 481 TRP A C 1
ATOM 16136 O O . TRP D 1 481 ? -78.026 -8.784 -10.014 1.00 68.96 481 TRP A O 1
ATOM 16147 N N . GLU D 1 482 ? -79.621 -10.391 -9.648 1.00 75.31 482 GLU A N 1
ATOM 16148 C CA . GLU D 1 482 ? -78.761 -11.339 -8.886 1.00 78.75 482 GLU A CA 1
ATOM 16149 C C . GLU D 1 482 ? -77.693 -11.905 -9.826 1.00 72.12 482 GLU A C 1
ATOM 16150 O O . GLU D 1 482 ? -76.496 -11.700 -9.556 1.00 67.83 482 GLU A O 1
ATOM 16156 N N . GLY D 1 483 ? -78.129 -12.554 -10.908 1.00 72.46 483 GLY A N 1
ATOM 16157 C CA . GLY D 1 483 ? -77.251 -13.228 -11.890 1.00 76.13 483 GLY A CA 1
ATOM 16158 C C . GLY D 1 483 ? -76.163 -12.325 -12.457 1.00 74.92 483 GLY A C 1
ATOM 16159 O O . GLY D 1 483 ? -75.165 -12.868 -12.968 1.00 72.92 483 GLY A O 1
ATOM 16160 N N . ALA D 1 484 ? -76.358 -11.004 -12.375 1.00 75.77 484 ALA A N 1
ATOM 16161 C CA . ALA D 1 484 ? -75.472 -9.940 -12.916 1.00 75.31 484 ALA A CA 1
ATOM 16162 C C . ALA D 1 484 ? -73.992 -10.289 -12.714 1.00 72.74 484 ALA A C 1
ATOM 16163 O O . ALA D 1 484 ? -73.256 -10.359 -13.720 1.00 67.26 484 ALA A O 1
ATOM 16165 N N . ARG D 1 485 ? -73.573 -10.464 -11.459 1.00 71.99 485 ARG A N 1
ATOM 16166 C CA . ARG D 1 485 ? -72.157 -10.751 -11.094 1.00 74.47 485 ARG A CA 1
ATOM 16167 C C . ARG D 1 485 ? -71.667 -11.961 -11.884 1.00 71.77 485 ARG A C 1
ATOM 16168 O O . ARG D 1 485 ? -70.636 -11.845 -12.557 1.00 71.45 485 ARG A O 1
ATOM 16176 N N . ASN D 1 486 ? -72.389 -13.076 -11.768 1.00 72.73 486 ASN A N 1
ATOM 16177 C CA . ASN D 1 486 ? -72.076 -14.354 -12.462 1.00 75.37 486 ASN A CA 1
ATOM 16178 C C . ASN D 1 486 ? -71.995 -14.110 -13.977 1.00 76.76 486 ASN A C 1
ATOM 16179 O O . ASN D 1 486 ? -71.071 -14.658 -14.607 1.00 84.53 486 ASN A O 1
ATOM 16184 N N . ALA D 1 487 ? -72.923 -13.318 -14.531 1.00 70.94 487 ALA A N 1
ATOM 16185 C CA . ALA D 1 487 ? -73.002 -12.963 -15.974 1.00 63.94 487 ALA A CA 1
ATOM 16186 C C . ALA D 1 487 ? -71.738 -12.211 -16.419 1.00 59.58 487 ALA A C 1
ATOM 16187 O O . ALA D 1 487 ? -71.174 -12.558 -17.462 1.00 57.74 487 ALA A O 1
ATOM 16189 N N . ILE D 1 488 ? -71.315 -11.211 -15.651 1.00 58.00 488 ILE A N 1
ATOM 16190 C CA . ILE D 1 488 ? -70.131 -10.350 -15.965 1.00 56.18 488 ILE A CA 1
ATOM 16191 C C . ILE D 1 488 ? -68.858 -11.200 -16.008 1.00 56.96 488 ILE A C 1
ATOM 16192 O O . ILE D 1 488 ? -67.971 -10.897 -16.820 1.00 59.94 488 ILE A O 1
ATOM 16197 N N . LEU D 1 489 ? -68.757 -12.208 -15.146 1.00 61.00 489 LEU A N 1
ATOM 16198 C CA . LEU D 1 489 ? -67.523 -13.028 -15.000 1.00 66.24 489 LEU A CA 1
ATOM 16199 C C . LEU D 1 489 ? -67.496 -14.141 -16.050 1.00 62.28 489 LEU A C 1
ATOM 16200 O O . LEU D 1 489 ? -66.387 -14.551 -16.423 1.00 62.16 489 LEU A O 1
ATOM 16205 N N . THR D 1 490 ? -68.665 -14.599 -16.503 1.00 60.82 490 THR A N 1
ATOM 16206 C CA . THR D 1 490 ? -68.802 -15.637 -17.568 1.00 64.30 490 THR A CA 1
ATOM 16207 C C . THR D 1 490 ? -68.800 -14.967 -18.960 1.00 66.38 490 THR A C 1
ATOM 16208 O O . THR D 1 490 ? -68.787 -15.707 -19.966 1.00 65.73 490 THR A O 1
ATOM 16212 N N . GLN D 1 491 ? -68.773 -13.626 -19.012 1.00 68.39 491 GLN A N 1
ATOM 16213 C CA . GLN D 1 491 ? -68.758 -12.785 -20.252 1.00 65.54 491 GLN A CA 1
ATOM 16214 C C . GLN D 1 491 ? -68.154 -13.544 -21.441 1.00 62.39 491 GLN A C 1
ATOM 16215 O O . GLN D 1 491 ? -68.868 -13.778 -22.440 1.00 55.73 491 GLN A O 1
ATOM 16221 N N . TRP D 1 492 ? -66.868 -13.882 -21.328 1.00 63.10 492 TRP A N 1
ATOM 16222 C CA . TRP D 1 492 ? -66.010 -14.359 -22.448 1.00 64.02 492 TRP A CA 1
ATOM 16223 C C . TRP D 1 492 ? -66.333 -15.818 -22.763 1.00 63.14 492 TRP A C 1
ATOM 16224 O O . TRP D 1 492 ? -66.263 -16.182 -23.944 1.00 61.08 492 TRP A O 1
ATOM 16235 N N . ASP D 1 493 ? -66.666 -16.605 -21.736 1.00 68.09 493 ASP A N 1
ATOM 16236 C CA . ASP D 1 493 ? -66.988 -18.056 -21.860 1.00 72.16 493 ASP A CA 1
ATOM 16237 C C . ASP D 1 493 ? -68.070 -18.239 -22.931 1.00 69.80 493 ASP A C 1
ATOM 16238 O O . ASP D 1 493 ? -67.924 -19.165 -23.754 1.00 71.30 493 ASP A O 1
ATOM 16243 N N . ARG D 1 494 ? -69.103 -17.387 -22.906 1.00 66.98 494 ARG A N 1
ATOM 16244 C CA . ARG D 1 494 ? -70.230 -17.388 -23.884 1.00 66.46 494 ARG A CA 1
ATOM 16245 C C . ARG D 1 494 ? -69.759 -16.806 -25.223 1.00 65.61 494 ARG A C 1
ATOM 16246 O O . ARG D 1 494 ? -70.222 -17.287 -26.280 1.00 67.63 494 ARG A O 1
ATOM 16254 N N . THR D 1 495 ? -68.889 -15.794 -25.172 1.00 61.49 495 THR A N 1
ATOM 16255 C CA . THR D 1 495 ? -68.328 -15.099 -26.368 1.00 58.11 495 THR A CA 1
ATOM 16256 C C . THR D 1 495 ? -67.502 -16.088 -27.211 1.00 54.18 495 THR A C 1
ATOM 16257 O O . THR D 1 495 ? -67.392 -15.867 -28.426 1.00 53.84 495 THR A O 1
ATOM 16261 N N . PHE D 1 496 ? -66.971 -17.153 -26.609 1.00 52.06 496 PHE A N 1
ATOM 16262 C CA . PHE D 1 496 ? -66.059 -18.122 -27.280 1.00 51.30 496 PHE A CA 1
ATOM 16263 C C . PHE D 1 496 ? -66.736 -19.472 -27.563 1.00 51.48 496 PHE A C 1
ATOM 16264 O O . PHE D 1 496 ? -66.258 -20.170 -28.472 1.00 50.68 496 PHE A O 1
ATOM 16272 N N . LYS D 1 497 ? -67.786 -19.845 -26.826 1.00 53.48 497 LYS A N 1
ATOM 16273 C CA . LYS D 1 497 ? -68.511 -21.134 -27.029 1.00 57.05 497 LYS A CA 1
ATOM 16274 C C . LYS D 1 497 ? -69.013 -21.251 -28.475 1.00 57.45 497 LYS A C 1
ATOM 16275 O O . LYS D 1 497 ? -69.025 -22.397 -28.987 1.00 56.22 497 LYS A O 1
ATOM 16281 N N . VAL D 1 498 ? -69.422 -20.126 -29.087 1.00 55.42 498 VAL A N 1
ATOM 16282 C CA . VAL D 1 498 ? -70.140 -20.075 -30.407 1.00 53.31 498 VAL A CA 1
ATOM 16283 C C . VAL D 1 498 ? -69.139 -20.034 -31.572 1.00 52.92 498 VAL A C 1
ATOM 16284 O O . VAL D 1 498 ? -69.494 -20.533 -32.653 1.00 52.22 498 VAL A O 1
ATOM 16288 N N . THR D 1 499 ? -67.958 -19.438 -31.375 1.00 52.18 499 THR A N 1
ATOM 16289 C CA . THR D 1 499 ? -66.860 -19.386 -32.384 1.00 50.78 499 THR A CA 1
ATOM 16290 C C . THR D 1 499 ? -66.078 -20.704 -32.320 1.00 53.81 499 THR A C 1
ATOM 16291 O O . THR D 1 499 ? -65.715 -21.235 -33.391 1.00 52.50 499 THR A O 1
ATOM 16295 N N . LYS D 1 500 ? -65.867 -21.222 -31.105 1.00 59.49 500 LYS A N 1
ATOM 16296 C CA . LYS D 1 500 ? -65.035 -22.426 -30.817 1.00 64.12 500 LYS A CA 1
ATOM 16297 C C . LYS D 1 500 ? -65.852 -23.697 -31.073 1.00 65.94 500 LYS A C 1
ATOM 16298 O O . LYS D 1 500 ? -65.976 -24.512 -30.137 1.00 75.72 500 LYS A O 1
ATOM 16304 N N . THR D 1 501 ? -66.367 -23.874 -32.294 1.00 64.63 501 THR A N 1
ATOM 16305 C CA . THR D 1 501 ? -67.201 -25.051 -32.681 1.00 66.05 501 THR A CA 1
ATOM 16306 C C . THR D 1 501 ? -66.299 -26.258 -32.940 1.00 65.77 501 THR A C 1
ATOM 16307 O O . THR D 1 501 ? -66.837 -27.322 -33.292 1.00 67.16 501 THR A O 1
ATOM 16311 N N . ARG D 1 502 ? -64.989 -26.091 -32.743 1.00 69.54 502 ARG A N 1
ATOM 16312 C CA . ARG D 1 502 ? -63.977 -27.169 -32.908 1.00 74.46 502 ARG A CA 1
ATOM 16313 C C . ARG D 1 502 ? -62.873 -27.035 -31.850 1.00 82.73 502 ARG A C 1
ATOM 16314 O O . ARG D 1 502 ? -62.049 -26.094 -31.942 1.00 76.97 502 ARG A O 1
ATOM 16322 N N . ILE D 1 503 ? -62.861 -27.974 -30.900 1.00 96.86 503 ILE A N 1
ATOM 16323 C CA . ILE D 1 503 ? -61.842 -28.105 -29.809 1.00 100.79 503 ILE A CA 1
ATOM 16324 C C . ILE D 1 503 ? -60.493 -28.478 -30.437 1.00 102.68 503 ILE A C 1
ATOM 16325 O O . ILE D 1 503 ? -60.465 -28.774 -31.642 1.00 104.23 503 ILE A O 1
ATOM 16330 N N . VAL D 1 504 ? -59.425 -28.480 -29.635 1.00 108.50 504 VAL A N 1
ATOM 16331 C CA . VAL D 1 504 ? -58.037 -28.827 -30.079 1.00 117.43 504 VAL A CA 1
ATOM 16332 C C . VAL D 1 504 ? -57.450 -29.831 -29.070 1.00 121.54 504 VAL A C 1
ATOM 16333 O O . VAL D 1 504 ? -58.203 -30.735 -28.673 1.00 134.55 504 VAL A O 1
ATOM 16337 N N . GLN D 1 505 ? -56.176 -29.715 -28.681 1.00 126.18 505 GLN A N 1
ATOM 16338 C CA . GLN D 1 505 ? -55.506 -30.657 -27.739 1.00 133.60 505 GLN A CA 1
ATOM 16339 C C . GLN D 1 505 ? -55.258 -29.946 -26.404 1.00 130.75 505 GLN A C 1
ATOM 16340 O O . GLN D 1 505 ? -55.778 -30.451 -25.390 1.00 136.11 505 GLN A O 1
ATOM 16346 N N . GLU D 1 506 ? -60.041 -15.679 -20.839 1.00 114.76 513 GLU A N 1
ATOM 16347 C CA . GLU D 1 506 ? -61.060 -14.765 -20.270 1.00 118.69 513 GLU A CA 1
ATOM 16348 C C . GLU D 1 506 ? -60.391 -13.438 -19.882 1.00 125.62 513 GLU A C 1
ATOM 16349 O O . GLU D 1 506 ? -60.241 -13.176 -18.671 1.00 133.63 513 GLU A O 1
ATOM 16351 N N . SER D 1 507 ? -59.989 -12.645 -20.883 1.00 128.33 514 SER A N 1
ATOM 16352 C CA . SER D 1 507 ? -59.364 -11.307 -20.725 1.00 132.76 514 SER A CA 1
ATOM 16353 C C . SER D 1 507 ? -59.526 -10.500 -22.021 1.00 138.57 514 SER A C 1
ATOM 16354 O O . SER D 1 507 ? -59.711 -11.128 -23.080 1.00 134.25 514 SER A O 1
ATOM 16356 N N . PRO D 1 508 ? -59.468 -9.163 -21.930 1.00 149.65 515 PRO A N 1
ATOM 16357 C CA . PRO D 1 508 ? -59.594 -8.204 -23.061 1.00 149.32 515 PRO A CA 1
ATOM 16358 C C . PRO D 1 508 ? -58.197 -7.794 -23.552 1.00 150.82 515 PRO A C 1
ATOM 16359 O O . PRO D 1 508 ? -57.251 -8.586 -23.360 1.00 153.47 515 PRO A O 1
ATOM 16361 N N . SER D 1 509 ? -58.076 -6.618 -24.182 1.00 151.56 516 SER A N 1
ATOM 16362 C CA . SER D 1 509 ? -56.787 -5.964 -24.529 1.00 150.58 516 SER A CA 1
ATOM 16363 C C . SER D 1 509 ? -56.858 -4.464 -24.200 1.00 150.04 516 SER A C 1
ATOM 16364 O O . SER D 1 509 ? -57.980 -3.955 -23.982 1.00 145.57 516 SER A O 1
ATOM 16366 N N . PRO D 1 510 ? -55.696 -3.797 -24.154 1.00 148.97 517 PRO A N 1
ATOM 16367 C CA . PRO D 1 510 ? -55.532 -2.343 -23.891 1.00 147.48 517 PRO A CA 1
ATOM 16368 C C . PRO D 1 510 ? -55.223 -1.603 -25.209 1.00 150.45 517 PRO A C 1
ATOM 16369 O O . PRO D 1 510 ? -55.665 -2.096 -26.268 1.00 150.80 517 PRO A O 1
ATOM 16371 N N . PHE D 1 511 ? -54.505 -0.468 -25.154 1.00 149.21 518 PHE A N 1
ATOM 16372 C CA . PHE D 1 511 ? -54.260 0.471 -26.284 1.00 144.48 518 PHE A CA 1
ATOM 16373 C C . PHE D 1 511 ? -53.554 -0.230 -27.457 1.00 149.86 518 PHE A C 1
ATOM 16374 O O . PHE D 1 511 ? -53.917 0.068 -28.616 1.00 142.50 518 PHE A O 1
ATOM 16376 N N . ALA D 1 512 ? -52.575 -1.101 -27.167 1.00 155.18 519 ALA A N 1
ATOM 16377 C CA . ALA D 1 512 ? -51.798 -1.901 -28.150 1.00 150.96 519 ALA A CA 1
ATOM 16378 C C . ALA D 1 512 ? -52.041 -3.401 -27.919 1.00 152.75 519 ALA A C 1
ATOM 16379 O O . ALA D 1 512 ? -52.479 -4.082 -28.873 1.00 156.26 519 ALA A O 1
ATOM 16381 N N . SER D 1 513 ? -51.747 -3.885 -26.705 1.00 151.05 520 SER A N 1
ATOM 16382 C CA . SER D 1 513 ? -52.033 -5.257 -26.208 1.00 148.05 520 SER A CA 1
ATOM 16383 C C . SER D 1 513 ? -51.611 -5.379 -24.733 1.00 146.51 520 SER A C 1
ATOM 16384 O O . SER D 1 513 ? -50.665 -4.670 -24.330 1.00 140.22 520 SER A O 1
ATOM 16386 N N . LEU D 1 514 ? -52.299 -6.244 -23.970 1.00 146.74 521 LEU A N 1
ATOM 16387 C CA . LEU D 1 514 ? -52.093 -6.531 -22.523 1.00 139.82 521 LEU A CA 1
ATOM 16388 C C . LEU D 1 514 ? -50.984 -5.642 -21.943 1.00 134.50 521 LEU A C 1
ATOM 16389 O O . LEU D 1 514 ? -50.446 -6.009 -20.875 1.00 125.28 521 LEU A O 1
ATOM 16391 N N . LEU D 1 515 ? -42.171 1.150 -20.643 1.00 134.07 527 LEU A N 1
ATOM 16392 C CA . LEU D 1 515 ? -40.939 1.901 -20.292 1.00 133.44 527 LEU A CA 1
ATOM 16393 C C . LEU D 1 515 ? -41.261 2.993 -19.260 1.00 135.49 527 LEU A C 1
ATOM 16394 O O . LEU D 1 515 ? -42.451 3.146 -18.902 1.00 128.66 527 LEU A O 1
ATOM 16396 N N . LYS D 1 516 ? -40.235 3.718 -18.796 1.00 136.70 528 LYS A N 1
ATOM 16397 C CA . LYS D 1 516 ? -40.334 4.791 -17.773 1.00 140.71 528 LYS A CA 1
ATOM 16398 C C . LYS D 1 516 ? -41.037 6.023 -18.368 1.00 148.92 528 LYS A C 1
ATOM 16399 O O . LYS D 1 516 ? -40.550 6.534 -19.399 1.00 146.28 528 LYS A O 1
ATOM 16401 N N . LEU D 1 517 ? -42.122 6.490 -17.730 1.00 153.31 529 LEU A N 1
ATOM 16402 C CA . LEU D 1 517 ? -43.047 7.532 -18.251 1.00 151.08 529 LEU A CA 1
ATOM 16403 C C . LEU D 1 517 ? -43.659 8.362 -17.110 1.00 150.51 529 LEU A C 1
ATOM 16404 O O . LEU D 1 517 ? -43.392 8.043 -15.933 1.00 152.94 529 LEU A O 1
ATOM 16406 N N . LEU D 1 518 ? -44.457 9.382 -17.469 1.00 144.18 530 LEU A N 1
ATOM 16407 C CA . LEU D 1 518 ? -45.158 10.338 -16.570 1.00 132.92 530 LEU A CA 1
ATOM 16408 C C . LEU D 1 518 ? -44.558 10.298 -15.161 1.00 131.16 530 LEU A C 1
ATOM 16409 O O . LEU D 1 518 ? -43.910 11.252 -14.736 1.00 130.38 530 LEU A O 1
#

Radius of gyration: 46.76 Å; Cα contacts (8 Å, |Δi|>4): 4559; chains: 4; bounding box: 108×89×151 Å

Solvent-accessible surface area: 82519 Å² total; per-residue (Å²): 107,74,104,0,0,0,8,12,0,14,14,10,0,0,0,0,0,11,2,0,55,68,27,47,11,103,4,31,0,11,9,85,2,81,40,2,2,12,48,35,23,42,34,105,157,47,53,130,38,12,8,13,14,21,94,52,17,14,2,63,22,0,1,0,5,1,0,0,0,12,33,39,3,36,93,105,10,14,1,0,1,25,3,59,48,3,22,76,0,0,87,79,0,0,104,138,33,82,0,94,150,46,14,86,45,112,3,79,16,50,36,2,67,80,10,116,88,8,88,115,64,0,49,0,58,0,36,10,57,79,134,62,128,94,96,74,39,74,6,32,0,0,0,1,8,50,16,29,68,16,57,62,105,57,32,72,145,73,22,62,22,4,128,61,15,152,28,98,84,33,8,4,17,99,4,24,63,20,95,70,0,132,84,83,56,0,0,0,7,19,3,25,41,31,0,0,33,0,0,5,21,0,8,54,78,10,130,71,2,2,0,3,5,115,23,1,0,10,0,14,10,13,5,29,32,31,3,20,0,28,3,4,7,18,2,5,14,34,9,9,98,31,8,46,71,38,53,10,88,79,3,16,112,14,8,3,129,36,11,42,88,55,0,48,0,32,26,0,0,0,19,16,98,82,117,84,63,39,101,130,28,2,10,7,18,32,0,0,8,5,2,1,4,20,63,0,18,0,14,11,26,15,127,64,2,56,80,58,10,0,35,1,47,118,17,135,109,28,8,31,4,59,4,0,0,0,5,30,31,59,61,31,42,14,118,17,13,82,127,57,3,4,63,52,102,144,40,23,0,7,2,6,14,11,0,1,5,6,62,10,79,74,22,13,0,0,1,1,2,2,0,110,24,44,26,10,60,4,0,1,0,0,0,0,0,9,6,0,0,30,5,6,78,53,99,29,136,13,43,84,74,73,68,2,77,105,49,2,68,55,53,86,116,63,129,85,80,33,132,13,12,22,52,44,118,28,2,25,16,10,2,9,65,6,1,22,63,0,0,76,72,4,121,0,76,4,92,41,146,44,32,89,156,98,29,69,162,6,4,72,4,0,53,58,0,0,1,0,0,0,0,0,4,27,58,26,39,28,114,65,139,27,0,103,100,6,0,41,34,0,9,82,13,1,40,114,17,3,70,33,12,84,70,176,86,20,73,98,68,81,5,4,92,32,14,75,138,124,85,124,157,167,178,170,117,74,104,0,0,0,7,12,0,13,14,9,0,0,0,0,0,10,2,0,53,67,27,51,11,101,5,32,0,10,9,87,2,83,41,2,2,12,48,35,23,40,35,106,158,47,53,129,37,12,8,14,13,22,93,54,20,15,2,64,20,0,1,0,5,1,0,0,0,11,35,40,4,37,92,115,10,14,1,0,1,28,3,59,48,3,22,76,0,0,85,80,0,0,105,136,34,81,0,93,151,44,14,86,46,111,4,79,17,50,34,4,67,80,10,118,87,8,89,117,63,0,49,8,56,0,37,11,56,81,135,62,125,96,99,76,40,76,6,31,0,20,5,8,7,48,17,27,68,16,55,63,105,57,32,69,142,72,23,64,22,4,127,60,15,152,27,98,84,32,8,4,17,98,4,25,65,22,99,72,0,132,84,82,70,0,0,0,7,19,3,24,42,30,0,0,32,0,0,5,21,0,8,56,78,11,131,72,1,2,0,3,6,114,24,1,0,11,0,14,10,13,5,33,31,31,3,13,0,26,3,0,2,32,2,3,12,54,16,8,97,41,11,45,72,46,54,9,90,81,3,16,124,37,13,3,162,52,12,41,84,52,0,43,0,31,21,0,0,0,18,14,87,83,117,83,64,38,98,130,27,1,11,7,19,34,0,1,9,5,2,1,4,18,62,0,21,0,15,9,26,15,127,62,2,80,79,80,14,0,35,2,46,115,17,140,76,78,9,65,4,60,5,0,0,0,4,30,31,58,60,32,44,26,116,19,38,88,168,59,38,88,123,142,39,24,18,27,10,7,13,10,2,11,24,6,88,12,80,74,25,26,36,2,2,2,0,110,24,42,25,10,60,4,0,1,0,0,0,0,0,8,7,2,0,29,6,11,79,53,97,28,136,13,44,86,74,72,68,3,80,106,48,3,64,55,53,85,114,65,128,86,82,35,129,12,13,23,53,46,118,27,2,24,15,10,2,9,66,5,1,23,62,0,0,76,69,4,120,0,75,3,93,43,147,45,32,87,156,96,32,70,167,6,4,79,35,0,54,102,11,0,0,0,0,0,0,0,4,27,56,26,39,28,112,65,139,26,0,102,101,6,0,52,32,0,19,82,13,1,31,113,20,3,69,35,14,81,57,136,209,72,90,42,70,12,68,46,15,24,67,49,44,82,101,104,107,99,103,155,70,72,102,0,0,0,8,12,0,14,12,10,0,0,0,0,0,10,2,0,50,52,26,18,13,85,4,32,0,10,10,86,1,78,18,0,2,12,47,36,22,40,36,105,156,46,54,130,37,12,9,14,13,21,94,54,19,17,3,63,20,0,1,0,5,1,0,0,0,11,33,39,4,35,90,72,9,12,1,0,1,26,4,59,48,4,22,56,0,0,14,40,0,0,19,60,31,19,0,23,106,46,14,85,42,113,3,79,15,50,34,2,69,80,11,120,86,8,87,116,64,0,50,0,56,0,38,10,57,81,134,62,127,94,99,76,39,74,6,32,0,0,0,1,8,49,17,28,68,16,56,62,104,57,33,70,145,72,23,61,21,4,127,61,15,153,28,96,85,34,8,4,16,96,4,25,66,23,99,71,0,133,85,82,70,0,0,0,7,20,3,24,41,30,0,0,32,0,0,5,22,0,7,56,80,10,130,71,2,2,0,3,6,114,23,1,0,11,0,15,10,14,5,38,53,39,2,22,0,26,3,0,1,33,2,0,13,52,12,8,96,42,10,47,72,44,53,10,88,80,3,17,123,23,12,4,142,54,11,41,84,52,0,24,0,28,9,0,0,0,18,14,93,83,119,86,65,36,98,130,29,2,10,8,18,31,0,1,8,4,2,1,4,18,66,0,21,0,15,10,25,14,126,63,2,79,80,88,15,0,35,1,46,116,16,139,128,79,9,65,4,58,4,0,0,0,5,30,31,59,61,31,43,14,117,17,13,84,129,56,3,5,61,50,100,142,41,22,0,9,2,6,13,10,0,0,4,6,63,10,80,74,25,12,0,0,2,1,2,2,0,110,24,41,26,10,61,4,0,1,1,0,1,0,0,8,6,0,0,28,6,6,38,53,70,28,138,12,43,84,73,72,68,2,77,105,51,3,66,54,53,86,116,65,129,85,80,33,132,14,12,23,52,45,117,27,2,24,16,9,2,9,65,6,1,24,60,0,0,75,70,4,121,0,75,4,93,42,144,47,32,88,156,98,28,69,167,6,4,79,34,1,54,92,10,0,1,0,0,0,0,0,4,26,59,26,38,25,112,67,138,26,0,104,102,6,0,50,33,0,20,83,12,1,31,114,16,3,69,31,11,78,51,131,207,108,50,28,50,27,22,79,44,26,64,68,81,73,77,84,106,111,153,112,74,104,0,0,0,8,12,0,14,12,10,0,0,0,0,0,11,1,0,55,68,26,48,13,100,5,31,0,9,10,84,2,84,40,2,2,11,47,36,24,40,35,106,154,45,53,129,38,11,9,13,13,23,92,55,18,18,3,63,20,0,1,0,5,1,0,0,0,11,7,32,4,4,44,85,1,15,1,0,1,28,4,59,48,3,22,22,0,0,83,1,0,0,8,32,35,60,0,88,153,44,14,87,46,115,4,79,16,51,35,2,67,82,10,120,88,8,89,116,62,0,49,0,56,0,36,9,55,79,133,62,127,94,98,75,39,74,6,32,0,0,0,1,8,48,16,28,68,17,57,63,105,57,32,70,143,72,22,62,22,4,128,60,16,152,27,98,82,33,8,4,17,99,4,24,64,22,98,71,0,128,86,82,71,0,0,0,7,19,3,24,43,30,0,0,32,0,0,5,23,0,8,52,73,11,130,71,1,2,0,3,6,113,23,1,0,12,0,16,10,13,6,42,55,42,3,34,0,28,3,0,6,33,2,0,14,51,15,8,98,50,12,47,71,45,52,9,90,80,3,16,123,52,11,4,161,75,13,40,86,55,0,43,0,29,19,0,0,0,16,12,87,80,119,85,64,37,98,128,27,2,9,8,20,32,0,1,8,4,2,1,3,16,61,0,24,0,17,10,26,14,129,63,2,81,79,89,14,0,34,1,48,115,15,138,119,78,9,64,3,59,4,0,0,0,5,30,30,58,61,31,43,14,116,18,13,83,131,57,3,4,53,52,100,142,41,22,0,8,1,6,13,10,0,1,4,6,62,10,79,73,24,12,0,0,2,1,2,2,0,107,24,42,27,9,59,4,0,1,0,0,0,0,0,8,6,0,0,29,5,6,79,53,93,28,136,12,44,84,73,75,67,4,78,105,49,3,68,54,55,86,115,63,131,84,79,34,130,12,13,23,52,44,117,29,1,24,17,9,2,10,67,6,1,24,61,0,0,75,71,4,120,0,78,4,94,41,146,45,30,89,156,98,31,69,167,7,4,80,34,0,54,95,9,0,0,0,0,0,0,0,4,27,57,26,38,28,79,63,86,25,0,101,101,6,0,44,34,0,8,73,13,1,39,115,22,3,71,37,16,84,75,184,108,66,28,20,35,48,98,78,129,153,114,100,158

Foldseek 3Di:
DFEEEEEAQALLRLLLLLLCVQVPHHYAYEHQAADHHQALPADPDQDALTAHDAQFDWALFFQLFFAALQQGQDLQAARIHHSVSVVVSSVCSCVVSVSVVRYDYNKHQQAWDQDPVCLPQVKIWTWIAHPNDTDTDIGSFYEYASAWNRAADDPVVQAACVVLAQFAEDELRRHYDLVVQQAFAEEQEALDLSSLVNQLVNLVGYVAGEYEHAQFAQEDECCADPRHRVLQACQFQQNLVVQQQFFLVCVQVLVQCSRCVVPNCVVLVRDGPDGSQHDPHHYDPCRVVCSVVRSYHYAHHFPHAHHQWTDGPVGPDIGGGRYYYYNPTRADDDSRYDCVFFPRPPLAGLAQLSFFSLQRSQRRYTYANSADEPGHSSHRSSLSSNLRVCCSVVVFHDPHSVVRNVVSVVVQVQDQPTRHNRQHHYRGDYPVVSSLVSLVRQVQNDDLVVCCVVPVLLSQLCRQGRVGSNSSLCDGRNNHDCSSVCSQCVVVSNVVNVCPDDDVNCRHGCSCPVNCVVPDDPDD/DFEEEEEAQALLRLLLLLLCVQVPHHYAYEHQAADHHQALPADPDQDALTAHDAQFDWALFFQLFFAALQQGQDLQAARIHHSVSVVVSSVCSCVVSVSVVRYDYNKHQQAWAQDPCCLPQVKIWTWIAHPNDTDTDIGSFYEYESAWNRAADDPVVQAACVVLAQFEEDELRRHYDLVVQQAFAEEQEALALSSLVNQLVNLVGYVAGEYEHAQFAQEDECCADPRHRVLQQCQFQQNLVVQQQFFLVCSQVLVQCSRCVVPNCVVLVRDGPDGSQHDPHHYDPCRVVCSVVRSYHYAHHFPHAHHQWTDGPVGPDIGGGRYYYYNPTRADDDSRYDLVQHPPLANLAQLSGFSLQRSQRRYANSADEPGHSSHRSSLVSNLRSCCSVVVFHDPHSVCRNVVSVVVQVQDQPTRHNRQHHHRGDYPVVSSLVSLVRQVQNDDLVVCCVVPVVLSCLCRQGRVGSLSSLCDGRNNHDCSSVCSNCVVVSNVVNVPPDDDPDDDRGSCDVVCSVVDCPDDD/DFEEEEEAQALLRLLLLLLCVQVPHHYAYEHQAADHHQALPADPDQDALTAHDAQFDWALFFQLFFAALQQGQDLQAARIHHSVSVVVSSVCSCVVSVSVVRYDYNKHQQAWAQDPCCLPQVKIWTWIAHPNDTDTDIGSFYEYASAWNRAADDPVVQAACVVLAQFEEDELRRHYDLVVQQAFAEEQEALALSSLVNQLVVLVGYVAGEYEHAQFAQEDECCADPRHRVLQFCQFQQNLVVQQQFFLVCSQVLVQCSRCVVPNCVVLVRDGPDGSQHDPHHYDPCRVVCSVVNSYHYAHHFPHAHHQWTDGPVGPDIGGGRYYYYNPTRADDDSRYDCVFFPSPPLAGLAQLSFFSLQRSQRRGTYANSADEPGHSSHRSSLSSNLRSCCSVVVFHDPHSVVRNVVSVVVQVQDQPTRHNRQHHRRGDYPVVSSLVSLVRQVQNDPLVVCCVVPVVLSCLCRFGRVRSLSSLCDGRNNHDCSSVCSNCVVVSNVVNVPPDDDDDGHHYDNPCCVPVVVPPPD/DFEEEEEAQALLRLLLLLLCVQVPHHYAYEHQAADHHQALDADPDQDALTAHDAQFDWALFFQLFFAALQQGQDLQAARIHHSVSVVVSSVCSCVVSVSVVRYDYNKHQQAWAQDPCCLPQVKIWTWIAHPNDTDTDIGSFYEYASAWNRAADDPVVQAACVVLAQFEEDELRRHYDLVVQQAFAEEQEALALSSLVNQLVNLVGYVAGEYEHAQFAQEDECCADPRHRVLQFCQFQQNLVVQQQFFLVCSQVLVQCSRCVVPNCVVLVRDGPDGSQHDPHHYDPCRVVCSVVRSYHYAHHFPHAHHQWTDGPVGPDIGGGRYYYYNPTRADDDSRYDCVFFPSPPLARLAQLSFFSLQRSQRRYTYANSADEPGHSSHRSSLSSNLRSCCSVPVFHDPHSVVRNVVSVVVQVQDQPTRHNRQHHYRGDYPVVSSLVSLVRQVQNDDLVVCCVVPVLLSCLCRQGRVRSLSSLCDGRNNHDCSSVCSQCVVVSNVVNVPPDDDVGGYAHSVGPDDDD